Protein 2K32 (pdb70)

Radius of gyration: 17.18 Å; Cα contacts (8 Å, |Δi|>4): 242; chains: 1; bounding box: 32×41×41 Å

Nearest PDB structures (foldseek):
  2k32-assembly1_A  TM=7.123E-01  e=6.936E-19  unclassified
  2k33-assembly1_A  TM=6.260E-01  e=4.195E-15  unclassified
  3lnn-assembly1_A  TM=6.663E-01  e=7.319E-05  Cupriavidus metallidurans CH34
  4dnr-assembly1_C  TM=5.982E-01  e=6.076E-04  Escherichia coli K-12
  3opo-assembly1_A  TM=6.056E-01  e=6.824E-03  Escherichia coli K-12

Foldseek 3Di:
DFFFFDQFWAFWDDAPDAAFAWAAQWAWGTKGAPDQVVVVVLVVLVDDCVVVDDPVGSCPVPDDRRMDTGIDNHTFTWHGFPHDGGPGGGGVPDTTTGTDHDDCCVPDPVDDDPDD

InterPro domains:
  IPR006143 RND efflux pump, membrane fusion protein [TIGR01730] (36-363)
  IPR058624 Multidrug resistance protein MdtA-like, alpha-helical hairpin domain [PF25876] (102-170)
  IPR058625 Multidrug resistance protein MdtA-like, barrel-sandwich hybrid domain [PF25917] (62-198)
  IPR058626 Multidrug resistance protein MdtA-like, beta-barrel domain [PF25944] (206-285)
  IPR058627 Multidrug resistance protein MdtA-like, C-terminal permuted SH3 domain [PF25967] (298-353)

Sequence (116 aa):
DVIIKPQVSGVIVNKLFKAGDKVKKGQTLFIIEQDQASKDFNRSKALFSQSAISQKEYDSSLATLDHTEIKAPFDGTIGDALVNIGDYVSASTTELVRVTNLNPIYADGSHHHHHHDVIIKPQVSGVIVNKLFKAGDKVKKGQTLFIIEQDQASKDFNRSKALFSQSAISQKEYDSSLATLDHTEIKAPFDGTIGDALVNIGDYVSASTTELVRVTNLNPIYADGSHHHHHHDVIIKPQVSGVIVNKLFKAGDKVKKGQTLFIIEQDQASKDFNRSKALFSQSAISQKEYDSSLATLDHTEIKAPFDGTIGDALVNIGDYVSASTTELVRVTNLNPIYADGSHHHHHHDVIIKPQVSGVIVNKLFKAGDKVKKGQTLFIIEQDQASKDFNRSKALFSQSAISQKEYDSSLATLDHTEIKAPFDGTIGDALVNIGDYVSASTTELVRVTNLNPIYADGSHHHHHHDVIIKPQVSGVIVNKLFKAGDKVKKGQTLFIIEQDQASKDFNRSKALFSQSAISQKEYDSSLATLDHTEIKAPFDGTIGDALVNIGDYVSASTTELVRVTNLNPIYADGSHHHHHHDVIIKPQVSGVIVNKLFKAGDKVKKGQTLFIIEQDQASKDFNRSKALFSQSAISQKEYDSSLATLDHTEIKAPFDGTIGDALVNIGDYVSASTTELVRVTNLNPIYADGSHHHHHHDVIIKPQVSGVIVNKLFKAGDKVKKGQTLFIIEQDQASKDFNRSKALFSQSAISQKEYDSSLATLDHTEIKAPFDGTIGDALVNIGDYVSASTTELVRVTNLNPIYADGSHHHHHHDVIIKPQVSGVIVNKLFKAGDKVKKGQTLFIIEQDQASKDFNRSKALFSQSAISQKEYDSSLATLDHTEIKAPFDGTIGDALVNIGDYVSASTTELVRVTNLNPIYADGSHHHHHHDVIIKPQVSGVIVNKLFKAGDKVKKGQTLFIIEQDQASKDFNRSKALFSQSAISQKEYDSSLATLDHTEIKAPFDGTIGDALVNIGDYVSASTTELVRVTNLNPIYADGSHHHHHHDVIIKPQVSGVIVNKLFKAGDKVKKGQTLFIIEQDQASKDFNRSKALFSQSAISQKEYDSSLATLDHTEIKAPFDGTIGDALVNIGDYVSASTTELVRVTNLNPIYADGSHHHHHHDVIIKPQVSGVIVNKLFKAGDKVKKGQTLFIIEQDQASKDFNRSKALFSQSAISQKEYDSSLATLDHTEIKAPFDGTIGDALVNIGDYVSASTTELVRVTNLNPIYADGSHHHHHHDVIIKPQVSGVIVNKLFKAGDKVKKGQTLFIIEQDQASKDFNRSKALFSQSAISQKEYDSSLATLDHTEIKAPFDGTIGDALVNIGDYVSASTTELVRVTNLNPIYADGSHHHHHHDVIIKPQVSGVIVNKLFKAGDKVKKGQTLFIIEQDQASKDFNRSKALFSQSAISQKEYDSSLATLDHTEIKAPFDGTIGDALVNIGDYVSASTTELVRVTNLNPIYADGSHHHHHHDVIIKPQVSGVIVNKLFKAGDKVKKGQTLFIIEQDQASKDFNRSKALFSQSAISQKEYDSSLATLDHTEIKAPFDGTIGDALVNIGDYVSASTTELVRVTNLNPIYADGSHHHHHHDVIIKPQVSGVIVNKLFKAGDKVKKGQTLFIIEQDQASKDFNRSKALFSQSAISQKEYDSSLATLDHTEIKAPFDGTIGDALVNIGDYVSASTTELVRVTNLNPIYADGSHHHHHHDVIIKPQVSGVIVNKLFKAGDKVKKGQTLFIIEQDQASKDFNRSKALFSQSAISQKEYDSSLATLDHTEIKAPFDGTIGDALVNIGDYVSASTTELVRVTNLNPIYADGSHHHHHHDVIIKPQVSGVIVNKLFKAGDKVKKGQTLFIIEQDQASKDFNRSKALFSQSAISQKEYDSSLATLDHTEIKAPFDGTIGDALVNIGDYVSASTTELVRVTNLNPIYADGSHHHHHHDVIIKPQVSGVIVNKLFKAGDKVKKGQTLFIIEQDQASKDFNRSKALFSQSAISQKEYDSSLATLDHTEIKAPFDGTIGDALVNIGDYVSASTTELVRVTNLNPIYADGSHHHHHHDVIIKPQVSGVIVNKLFKAGDKVKKGQTLFIIEQDQASKDFNRSKALFSQSAISQKEYDSSLATLDHTEIKAPFDGTIGDALVNIGDYVSASTTELVRVTNLNPIYADGSHHHHHHDVIIKPQVSGVIVNKLFKAGDKVKKGQTLFIIEQDQASKDFNRSKALFSQSAISQKEYDSSLATLDHTEIKAPFDGTIGDALVNIGDYVSASTTELVRVTNLNPIYADGSHHHHHH

Secondary structure (DSSP, 8-state):
-EEE--SS-EEEEEE-S-TTSEE-TT-EEEEEE-TTTSHHHHHHHHHTGGG--STTTTTHHHHTTTEEEEE-SSSEEE---S--TT-EE-TTTS--EEEE-S-THHHHSSSGGGT-

Organism: Campylobacter jejuni (NCBI:txid197)

Structure (mmCIF, N/CA/C/O backbone):
data_2K32
#
_entry.id   2K32
#
loop_
_atom_site.group_PDB
_atom_site.id
_atom_site.type_symbol
_atom_site.label_atom_id
_atom_site.label_alt_id
_atom_site.label_comp_id
_atom_site.label_asym_id
_atom_site.label_entity_id
_atom_site.label_seq_id
_atom_site.pdbx_PDB_ins_code
_atom_site.Cartn_x
_atom_site.Cartn_y
_atom_site.Cartn_z
_atom_site.occupancy
_atom_site.B_iso_or_equiv
_atom_site.auth_seq_id
_atom_site.auth_comp_id
_atom_site.auth_asym_id
_atom_site.auth_atom_id
_atom_site.pdbx_PDB_model_num
ATOM 1 N N . ASP A 1 1 ? -0.523 -3.246 -0.542 1.00 0.00 1 ASP A N 1
ATOM 2 C CA . ASP A 1 1 ? 0.559 -3.184 0.476 1.00 0.00 1 ASP A CA 1
ATOM 3 C C . ASP A 1 1 ? 1.844 -3.834 -0.054 1.00 0.00 1 ASP A C 1
ATOM 4 O O . ASP A 1 1 ? 2.826 -3.137 -0.305 1.00 0.00 1 ASP A O 1
ATOM 15 N N . VAL A 1 2 ? 1.818 -5.146 -0.291 1.00 0.00 2 VAL A N 1
ATOM 16 C CA . VAL A 1 2 ? 2.892 -5.930 -0.937 1.00 0.00 2 VAL A CA 1
ATOM 17 C C . VAL A 1 2 ? 2.764 -5.891 -2.445 1.00 0.00 2 VAL A C 1
ATOM 18 O O . VAL A 1 2 ? 1.666 -5.827 -2.976 1.00 0.00 2 VAL A O 1
ATOM 31 N N . ILE A 1 3 ? 3.898 -6.049 -3.108 1.00 0.00 3 ILE A N 1
ATOM 32 C CA . ILE A 1 3 ? 4.067 -6.337 -4.531 1.00 0.00 3 ILE A CA 1
ATOM 33 C C . ILE A 1 3 ? 4.808 -7.690 -4.534 1.00 0.00 3 ILE A C 1
ATOM 34 O O . ILE A 1 3 ? 6.021 -7.728 -4.332 1.00 0.00 3 ILE A O 1
ATOM 50 N N . ILE A 1 4 ? 4.067 -8.806 -4.589 1.00 0.00 4 ILE A N 1
ATOM 51 C CA . ILE A 1 4 ? 4.572 -10.163 -4.385 1.00 0.00 4 ILE A CA 1
ATOM 52 C C . ILE A 1 4 ? 5.581 -10.525 -5.499 1.00 0.00 4 ILE A C 1
ATOM 53 O O . ILE A 1 4 ? 5.430 -10.094 -6.651 1.00 0.00 4 ILE A O 1
ATOM 69 N N . LYS A 1 5 ? 6.575 -11.364 -5.187 1.00 0.00 5 LYS A N 1
ATOM 70 C CA . LYS A 1 5 ? 7.648 -11.766 -6.113 1.00 0.00 5 LYS A CA 1
ATOM 71 C C . LYS A 1 5 ? 8.093 -13.227 -5.944 1.00 0.00 5 LYS A C 1
ATOM 72 O O . LYS A 1 5 ? 7.956 -13.796 -4.859 1.00 0.00 5 LYS A O 1
ATOM 91 N N . PRO A 1 6 ? 8.622 -13.842 -7.022 1.00 0.00 6 PRO A N 1
ATOM 92 C CA . PRO A 1 6 ? 8.961 -15.257 -7.038 1.00 0.00 6 PRO A CA 1
ATOM 93 C C . PRO A 1 6 ? 10.321 -15.561 -6.387 1.00 0.00 6 PRO A C 1
ATOM 94 O O . PRO A 1 6 ? 11.267 -14.783 -6.490 1.00 0.00 6 PRO A O 1
ATOM 105 N N . GLN A 1 7 ? 10.446 -16.726 -5.741 1.00 0.00 7 GLN A N 1
ATOM 106 C CA . GLN A 1 7 ? 11.687 -17.166 -5.085 1.00 0.00 7 GLN A CA 1
ATOM 107 C C . GLN A 1 7 ? 12.789 -17.663 -6.057 1.00 0.00 7 GLN A C 1
ATOM 108 O O . GLN A 1 7 ? 13.919 -17.906 -5.635 1.00 0.00 7 GLN A O 1
ATOM 122 N N . VAL A 1 8 ? 12.481 -17.776 -7.360 1.00 0.00 8 VAL A N 1
ATOM 123 C CA . VAL A 1 8 ? 13.411 -18.152 -8.454 1.00 0.00 8 VAL A CA 1
ATOM 124 C C . VAL A 1 8 ? 13.088 -17.359 -9.733 1.00 0.00 8 VAL A C 1
ATOM 125 O O . VAL A 1 8 ? 12.104 -16.613 -9.771 1.00 0.00 8 VAL A O 1
ATOM 138 N N . SER A 1 9 ? 13.880 -17.535 -10.794 1.00 0.00 9 SER A N 1
ATOM 139 C CA . SER A 1 9 ? 13.594 -17.020 -12.145 1.00 0.00 9 SER A CA 1
ATOM 140 C C . SER A 1 9 ? 13.224 -18.146 -13.133 1.00 0.00 9 SER A C 1
ATOM 141 O O . SER A 1 9 ? 13.426 -19.332 -12.862 1.00 0.00 9 SER A O 1
ATOM 149 N N . GLY A 1 10 ? 12.630 -17.775 -14.270 1.00 0.00 10 GLY A N 1
ATOM 150 C CA . GLY A 1 10 ? 12.010 -18.664 -15.248 1.00 0.00 10 GLY A CA 1
ATOM 151 C C . GLY A 1 10 ? 10.802 -17.993 -15.791 1.00 0.00 10 GLY A C 1
ATOM 152 O O . GLY A 1 10 ? 10.831 -16.856 -16.255 1.00 0.00 10 GLY A O 1
ATOM 156 N N . VAL A 1 11 ? 9.731 -18.754 -15.749 1.00 0.00 11 VAL A N 1
ATOM 157 C CA . VAL A 1 11 ? 8.534 -18.415 -16.450 1.00 0.00 11 VAL A CA 1
ATOM 158 C C . VAL A 1 11 ? 7.340 -19.016 -15.716 1.00 0.00 11 VAL A C 1
ATOM 159 O O . VAL A 1 11 ? 7.433 -20.137 -15.215 1.00 0.00 11 VAL A O 1
ATOM 172 N N . ILE A 1 12 ? 6.210 -18.306 -15.701 1.00 0.00 12 ILE A N 1
ATOM 173 C CA . ILE A 1 12 ? 4.957 -18.801 -15.096 1.00 0.00 12 ILE A CA 1
ATOM 174 C C . ILE A 1 12 ? 4.402 -20.063 -15.795 1.00 0.00 12 ILE A C 1
ATOM 175 O O . ILE A 1 12 ? 4.459 -20.185 -17.019 1.00 0.00 12 ILE A O 1
ATOM 191 N N . VAL A 1 13 ? 3.775 -20.953 -15.019 1.00 0.00 13 VAL A N 1
ATOM 192 C CA . VAL A 1 13 ? 3.202 -22.256 -15.434 1.00 0.00 13 VAL A CA 1
ATOM 193 C C . VAL A 1 13 ? 1.741 -22.414 -15.003 1.00 0.00 13 VAL A C 1
ATOM 194 O O . VAL A 1 13 ? 0.950 -23.013 -15.732 1.00 0.00 13 VAL A O 1
ATOM 207 N N . ASN A 1 14 ? 1.364 -21.860 -13.844 1.00 0.00 14 ASN A N 1
ATOM 208 C CA . ASN A 1 14 ? -0.015 -21.879 -13.349 1.00 0.00 14 ASN A CA 1
ATOM 209 C C . ASN A 1 14 ? -0.303 -20.654 -12.470 1.00 0.00 14 ASN A C 1
ATOM 210 O O . ASN A 1 14 ? 0.612 -20.035 -11.916 1.00 0.00 14 ASN A O 1
ATOM 221 N N . LYS A 1 15 ? -1.597 -20.362 -12.308 1.00 0.00 15 LYS A N 1
ATOM 222 C CA . LYS A 1 15 ? -2.181 -19.252 -11.567 1.00 0.00 15 LYS A CA 1
ATOM 223 C C . LYS A 1 15 ? -3.206 -19.820 -10.589 1.00 0.00 15 LYS A C 1
ATOM 224 O O . LYS A 1 15 ? -4.364 -20.062 -10.937 1.00 0.00 15 LYS A O 1
ATOM 243 N N . LEU A 1 16 ? -2.751 -20.068 -9.364 1.00 0.00 16 LEU A N 1
ATOM 244 C CA . LEU A 1 16 ? -3.548 -20.690 -8.315 1.00 0.00 16 LEU A CA 1
ATOM 245 C C . LEU A 1 16 ? -4.610 -19.738 -7.764 1.00 0.00 16 LEU A C 1
ATOM 246 O O . LEU A 1 16 ? -5.782 -20.091 -7.622 1.00 0.00 16 LEU A O 1
ATOM 262 N N . PHE A 1 17 ? -4.172 -18.513 -7.486 1.00 0.00 17 PHE A N 1
ATOM 263 C CA . PHE A 1 17 ? -5.008 -17.412 -7.000 1.00 0.00 17 PHE A CA 1
ATOM 264 C C . PHE A 1 17 ? -5.933 -16.865 -8.108 1.00 0.00 17 PHE A C 1
ATOM 265 O O . PHE A 1 17 ? -5.948 -17.362 -9.242 1.00 0.00 17 PHE A O 1
ATOM 282 N N . LYS A 1 18 ? -6.686 -15.808 -7.786 1.00 0.00 18 LYS A N 1
ATOM 283 C CA . LYS A 1 18 ? -7.545 -15.071 -8.730 1.00 0.00 18 LYS A CA 1
ATOM 284 C C . LYS A 1 18 ? -7.414 -13.561 -8.562 1.00 0.00 18 LYS A C 1
ATOM 285 O O . LYS A 1 18 ? -7.455 -13.044 -7.445 1.00 0.00 18 LYS A O 1
ATOM 304 N N . ALA A 1 19 ? -7.311 -12.860 -9.688 1.00 0.00 19 ALA A N 1
ATOM 305 C CA . ALA A 1 19 ? -7.250 -11.405 -9.770 1.00 0.00 19 ALA A CA 1
ATOM 306 C C . ALA A 1 19 ? -8.506 -10.747 -9.173 1.00 0.00 19 ALA A C 1
ATOM 307 O O . ALA A 1 19 ? -9.600 -10.825 -9.748 1.00 0.00 19 ALA A O 1
ATOM 314 N N . GLY A 1 20 ? -8.350 -10.123 -8.004 1.00 0.00 20 GLY A N 1
ATOM 315 C CA . GLY A 1 20 ? -9.404 -9.406 -7.284 1.00 0.00 20 GLY A CA 1
ATOM 316 C C . GLY A 1 20 ? -10.022 -10.161 -6.089 1.00 0.00 20 GLY A C 1
ATOM 317 O O . GLY A 1 20 ? -10.773 -9.553 -5.321 1.00 0.00 20 GLY A O 1
ATOM 321 N N . ASP A 1 21 ? -9.747 -11.465 -5.925 1.00 0.00 21 ASP A N 1
ATOM 322 C CA . ASP A 1 21 ? -10.274 -12.282 -4.820 1.00 0.00 21 ASP A CA 1
ATOM 323 C C . ASP A 1 21 ? -9.541 -12.049 -3.471 1.00 0.00 21 ASP A C 1
ATOM 324 O O . ASP A 1 21 ? -8.863 -11.036 -3.278 1.00 0.00 21 ASP A O 1
ATOM 333 N N . LYS A 1 22 ? -9.672 -12.989 -2.524 1.00 0.00 22 LYS A N 1
ATOM 334 C CA . LYS A 1 22 ? -8.971 -13.018 -1.232 1.00 0.00 22 LYS A CA 1
ATOM 335 C C . LYS A 1 22 ? -7.905 -14.118 -1.197 1.00 0.00 22 LYS A C 1
ATOM 336 O O . LYS A 1 22 ? -7.857 -15.005 -2.053 1.00 0.00 22 LYS A O 1
ATOM 355 N N . VAL A 1 23 ? -7.076 -14.068 -0.159 1.00 0.00 23 VAL A N 1
ATOM 356 C CA . VAL A 1 23 ? -5.987 -15.029 0.112 1.00 0.00 23 VAL A CA 1
ATOM 357 C C . VAL A 1 23 ? -5.913 -15.386 1.596 1.00 0.00 23 VAL A C 1
ATOM 358 O O . VAL A 1 23 ? -6.076 -14.517 2.460 1.00 0.00 23 VAL A O 1
ATOM 371 N N . LYS A 1 24 ? -5.634 -16.659 1.909 1.00 0.00 24 LYS A N 1
ATOM 372 C CA . LYS A 1 24 ? -5.268 -17.116 3.258 1.00 0.00 24 LYS A CA 1
ATOM 373 C C . LYS A 1 24 ? -3.883 -16.609 3.664 1.00 0.00 24 LYS A C 1
ATOM 374 O O . LYS A 1 24 ? -3.214 -15.926 2.888 1.00 0.00 24 LYS A O 1
ATOM 393 N N . LYS A 1 25 ? -3.447 -16.969 4.874 1.00 0.00 25 LYS A N 1
ATOM 394 C CA . LYS A 1 25 ? -2.178 -16.589 5.532 1.00 0.00 25 LYS A CA 1
ATOM 395 C C . LYS A 1 25 ? -0.922 -17.191 4.860 1.00 0.00 25 LYS A C 1
ATOM 396 O O . LYS A 1 25 ? -0.037 -17.709 5.537 1.00 0.00 25 LYS A O 1
ATOM 415 N N . GLY A 1 26 ? -0.882 -17.205 3.528 1.00 0.00 26 GLY A N 1
ATOM 416 C CA . GLY A 1 26 ? 0.106 -17.912 2.721 1.00 0.00 26 GLY A CA 1
ATOM 417 C C . GLY A 1 26 ? -0.440 -18.911 1.707 1.00 0.00 26 GLY A C 1
ATOM 418 O O . GLY A 1 26 ? 0.245 -19.891 1.423 1.00 0.00 26 GLY A O 1
ATOM 422 N N . GLN A 1 27 ? -1.665 -18.728 1.186 1.00 0.00 27 GLN A N 1
ATOM 423 C CA . GLN A 1 27 ? -2.112 -19.533 0.045 1.00 0.00 27 GLN A CA 1
ATOM 424 C C . GLN A 1 27 ? -1.104 -19.471 -1.121 1.00 0.00 27 GLN A C 1
ATOM 425 O O . GLN A 1 27 ? -0.498 -18.433 -1.393 1.00 0.00 27 GLN A O 1
ATOM 439 N N . THR A 1 28 ? -0.946 -20.589 -1.820 1.00 0.00 28 THR A N 1
ATOM 440 C CA . THR A 1 28 ? -0.193 -20.720 -3.076 1.00 0.00 28 THR A CA 1
ATOM 441 C C . THR A 1 28 ? -0.835 -19.887 -4.188 1.00 0.00 28 THR A C 1
ATOM 442 O O . THR A 1 28 ? -2.051 -19.893 -4.378 1.00 0.00 28 THR A O 1
ATOM 453 N N . LEU A 1 29 ? -0.001 -19.175 -4.937 1.00 0.00 29 LEU A N 1
ATOM 454 C CA . LEU A 1 29 ? -0.380 -18.139 -5.897 1.00 0.00 29 LEU A CA 1
ATOM 455 C C . LEU A 1 29 ? 0.066 -18.467 -7.331 1.00 0.00 29 LEU A C 1
ATOM 456 O O . LEU A 1 29 ? -0.730 -18.344 -8.260 1.00 0.00 29 LEU A O 1
ATOM 472 N N . PHE A 1 30 ? 1.302 -18.942 -7.508 1.00 0.00 30 PHE A N 1
ATOM 473 C CA . PHE A 1 30 ? 1.874 -19.264 -8.832 1.00 0.00 30 PHE A CA 1
ATOM 474 C C . PHE A 1 30 ? 2.748 -20.516 -8.829 1.00 0.00 30 PHE A C 1
ATOM 475 O O . PHE A 1 30 ? 3.193 -20.993 -7.784 1.00 0.00 30 PHE A O 1
ATOM 492 N N . ILE A 1 31 ? 3.042 -20.986 -10.040 1.00 0.00 31 ILE A N 1
ATOM 493 C CA . ILE A 1 31 ? 4.006 -22.055 -10.341 1.00 0.00 31 ILE A CA 1
ATOM 494 C C . ILE A 1 31 ? 4.930 -21.522 -11.435 1.00 0.00 31 ILE A C 1
ATOM 495 O O . ILE A 1 31 ? 4.464 -20.837 -12.341 1.00 0.00 31 ILE A O 1
ATOM 511 N N . ILE A 1 32 ? 6.214 -21.849 -11.359 1.00 0.00 32 ILE A N 1
ATOM 512 C CA . ILE A 1 32 ? 7.257 -21.473 -12.310 1.00 0.00 32 ILE A CA 1
ATOM 513 C C . ILE A 1 32 ? 8.025 -22.683 -12.784 1.00 0.00 32 ILE A C 1
ATOM 514 O O . ILE A 1 32 ? 8.205 -23.626 -12.031 1.00 0.00 32 ILE A O 1
ATOM 530 N N . GLU A 1 33 ? 8.533 -22.604 -14.012 1.00 0.00 33 GLU A N 1
ATOM 531 C CA . GLU A 1 33 ? 9.498 -23.536 -14.582 1.00 0.00 33 GLU A CA 1
ATOM 532 C C . GLU A 1 33 ? 10.835 -22.813 -14.745 1.00 0.00 33 GLU A C 1
ATOM 533 O O . GLU A 1 33 ? 10.875 -21.726 -15.323 1.00 0.00 33 GLU A O 1
ATOM 545 N N . GLN A 1 34 ? 11.914 -23.407 -14.234 1.00 0.00 34 GLN A N 1
ATOM 546 C CA . GLN A 1 34 ? 13.276 -22.843 -14.160 1.00 0.00 34 GLN A CA 1
ATOM 547 C C . GLN A 1 34 ? 14.008 -22.730 -15.526 1.00 0.00 34 GLN A C 1
ATOM 548 O O . GLN A 1 34 ? 15.236 -22.776 -15.600 1.00 0.00 34 GLN A O 1
ATOM 562 N N . ASP A 1 35 ? 13.238 -22.562 -16.608 1.00 0.00 35 ASP A N 1
ATOM 563 C CA . ASP A 1 35 ? 13.598 -22.309 -18.013 1.00 0.00 35 ASP A CA 1
ATOM 564 C C . ASP A 1 35 ? 14.857 -23.034 -18.537 1.00 0.00 35 ASP A C 1
ATOM 565 O O . ASP A 1 35 ? 14.727 -24.113 -19.120 1.00 0.00 35 ASP A O 1
ATOM 574 N N . GLN A 1 36 ? 16.061 -22.473 -18.345 1.00 0.00 36 GLN A N 1
ATOM 575 C CA . GLN A 1 36 ? 17.325 -23.046 -18.835 1.00 0.00 36 GLN A CA 1
ATOM 576 C C . GLN A 1 36 ? 18.452 -23.113 -17.798 1.00 0.00 36 GLN A C 1
ATOM 577 O O . GLN A 1 36 ? 19.577 -23.467 -18.148 1.00 0.00 36 GLN A O 1
ATOM 591 N N . ALA A 1 37 ? 18.178 -22.816 -16.526 1.00 0.00 37 ALA A N 1
ATOM 592 C CA . ALA A 1 37 ? 19.111 -23.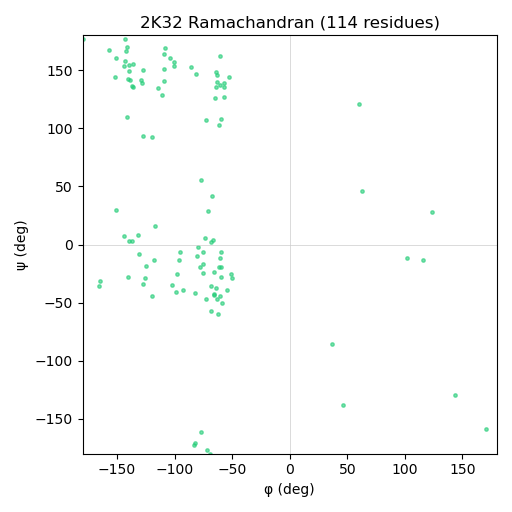089 -15.431 1.00 0.00 37 ALA A CA 1
ATOM 593 C C . ALA A 1 37 ? 19.303 -24.610 -15.258 1.00 0.00 37 ALA A C 1
ATOM 594 O O . ALA A 1 37 ? 20.417 -25.119 -15.127 1.00 0.00 37 ALA A O 1
ATOM 601 N N . SER A 1 38 ? 18.187 -25.331 -15.325 1.00 0.00 38 SER A N 1
ATOM 602 C CA . SER A 1 38 ? 18.075 -26.791 -15.210 1.00 0.00 38 SER A CA 1
ATOM 603 C C . SER A 1 38 ? 18.433 -27.553 -16.485 1.00 0.00 38 SER A C 1
ATOM 604 O O . SER A 1 38 ? 18.362 -28.779 -16.482 1.00 0.00 38 SER A O 1
ATOM 612 N N . LYS A 1 39 ? 18.767 -26.881 -17.594 1.00 0.00 39 LYS A N 1
ATOM 613 C CA . LYS A 1 39 ? 18.934 -27.510 -18.916 1.00 0.00 39 LYS A CA 1
ATOM 614 C C . LYS A 1 39 ? 19.924 -28.684 -18.947 1.00 0.00 39 LYS A C 1
ATOM 615 O O . LYS A 1 39 ? 19.654 -29.696 -19.589 1.00 0.00 39 LYS A O 1
ATOM 634 N N . ASP A 1 40 ? 21.033 -28.579 -18.214 1.00 0.00 40 ASP A N 1
ATOM 635 C CA . ASP A 1 40 ? 22.023 -29.659 -18.043 1.00 0.00 40 ASP A CA 1
ATOM 636 C C . ASP A 1 40 ? 21.562 -30.771 -17.076 1.00 0.00 40 ASP A C 1
ATOM 637 O O . ASP A 1 40 ? 22.017 -31.911 -17.159 1.00 0.00 40 ASP A O 1
ATOM 646 N N . PHE A 1 41 ? 20.650 -30.441 -16.157 1.00 0.00 41 PHE A N 1
ATOM 647 C CA . PHE A 1 41 ? 20.237 -31.272 -15.015 1.00 0.00 41 PHE A CA 1
ATOM 648 C C . PHE A 1 41 ? 18.931 -32.062 -15.263 1.00 0.00 41 PHE A C 1
ATOM 649 O O . PHE A 1 41 ? 18.701 -33.125 -14.687 1.00 0.00 41 PHE A O 1
ATOM 666 N N . ASN A 1 42 ? 18.084 -31.551 -16.153 1.00 0.00 42 ASN A N 1
ATOM 667 C CA . ASN A 1 42 ? 16.781 -32.097 -16.534 1.00 0.00 42 ASN A CA 1
ATOM 668 C C . ASN A 1 42 ? 16.843 -33.448 -17.252 1.00 0.00 42 ASN A C 1
ATOM 669 O O . ASN A 1 42 ? 16.021 -34.330 -17.002 1.00 0.00 42 ASN A O 1
ATOM 680 N N . ARG A 1 43 ? 17.799 -33.589 -18.173 1.00 0.00 43 ARG A N 1
ATOM 681 C CA . ARG A 1 43 ? 17.781 -34.668 -19.165 1.00 0.00 43 ARG A CA 1
ATOM 682 C C . ARG A 1 43 ? 17.806 -36.085 -18.589 1.00 0.00 43 ARG A C 1
ATOM 683 O O . ARG A 1 43 ? 17.016 -36.919 -19.029 1.00 0.00 43 ARG A O 1
ATOM 704 N N . SER A 1 44 ? 18.647 -36.355 -17.591 1.00 0.00 44 SER A N 1
ATOM 705 C CA . SER A 1 44 ? 18.774 -37.692 -16.981 1.00 0.00 44 SER A CA 1
ATOM 706 C C . SER A 1 44 ? 17.453 -38.199 -16.381 1.00 0.00 44 SER A C 1
ATOM 707 O O . SER A 1 44 ? 16.989 -39.291 -16.724 1.00 0.00 44 SER A O 1
ATOM 715 N N . LYS A 1 45 ? 16.793 -37.377 -15.553 1.00 0.00 45 LYS A N 1
ATOM 716 C CA . LYS A 1 45 ? 15.467 -37.679 -14.980 1.00 0.00 45 LYS A CA 1
ATOM 717 C C . LYS A 1 45 ? 14.343 -37.685 -16.021 1.00 0.00 45 LYS A C 1
ATOM 718 O O . LYS A 1 45 ? 13.460 -38.533 -15.926 1.00 0.00 45 LYS A O 1
ATOM 737 N N . ALA A 1 46 ? 14.399 -36.814 -17.032 1.00 0.00 46 ALA A N 1
ATOM 738 C CA . ALA A 1 46 ? 13.424 -36.781 -18.130 1.00 0.00 46 ALA A CA 1
ATOM 739 C C . ALA A 1 46 ? 13.441 -38.061 -18.989 1.00 0.00 46 ALA A C 1
ATOM 740 O O . ALA A 1 46 ? 12.383 -38.555 -19.380 1.00 0.00 46 ALA A O 1
ATOM 747 N N . LEU A 1 47 ? 14.629 -38.633 -19.229 1.00 0.00 47 LEU A N 1
ATOM 748 C CA . LEU A 1 47 ? 14.793 -39.962 -19.827 1.00 0.00 47 LEU A CA 1
ATOM 749 C C . LEU A 1 47 ? 14.325 -41.076 -18.909 1.00 0.00 47 LEU A C 1
ATOM 750 O O . LEU A 1 47 ? 13.469 -41.871 -19.309 1.00 0.00 47 LEU A O 1
ATOM 766 N N . PHE A 1 48 ? 14.887 -41.150 -17.700 1.00 0.00 48 PHE A N 1
ATOM 767 C CA . PHE A 1 48 ? 14.754 -42.385 -16.932 1.00 0.00 48 PHE A CA 1
ATOM 768 C C . PHE A 1 48 ? 15.095 -42.310 -15.433 1.00 0.00 48 PHE A C 1
ATOM 769 O O . PHE A 1 48 ? 14.467 -43.014 -14.635 1.00 0.00 48 PHE A O 1
ATOM 786 N N . SER A 1 49 ? 16.033 -41.452 -15.014 1.00 0.00 49 SER A N 1
ATOM 787 C CA . SER A 1 49 ? 16.551 -41.413 -13.630 1.00 0.00 49 SER A CA 1
ATOM 788 C C . SER A 1 49 ? 15.501 -41.092 -12.560 1.00 0.00 49 SER A C 1
ATOM 789 O O . SER A 1 49 ? 15.681 -41.444 -11.392 1.00 0.00 49 SER A O 1
ATOM 797 N N . GLN A 1 50 ? 14.365 -40.501 -12.953 1.00 0.00 50 GLN A N 1
ATOM 798 C CA . GLN A 1 50 ? 13.208 -40.224 -12.090 1.00 0.00 50 GLN A CA 1
ATOM 799 C C . GLN A 1 50 ? 12.722 -41.423 -11.266 1.00 0.00 50 GLN A C 1
ATOM 800 O O . GLN A 1 50 ? 12.166 -41.246 -10.183 1.00 0.00 50 GLN A O 1
ATOM 814 N N . SER A 1 51 ? 12.917 -42.641 -11.781 1.00 0.00 51 SER A N 1
ATOM 815 C CA . SER A 1 51 ? 12.385 -43.859 -11.174 1.00 0.00 51 SER A CA 1
ATOM 816 C C . SER A 1 51 ? 13.195 -44.334 -9.950 1.00 0.00 51 SER A C 1
ATOM 817 O O . SER A 1 51 ? 12.695 -45.104 -9.123 1.00 0.00 51 SER A O 1
ATOM 825 N N . ALA A 1 52 ? 14.452 -43.885 -9.811 1.00 0.00 52 ALA A N 1
ATOM 826 C CA . ALA A 1 52 ? 15.380 -44.352 -8.774 1.00 0.00 52 ALA A CA 1
ATOM 827 C C . ALA A 1 52 ? 15.197 -43.643 -7.409 1.00 0.00 52 ALA A C 1
ATOM 828 O O . ALA A 1 52 ? 14.298 -42.817 -7.227 1.00 0.00 52 ALA A O 1
ATOM 835 N N . ILE A 1 53 ? 16.111 -43.919 -6.469 1.00 0.00 53 ILE A N 1
ATOM 836 C CA . ILE A 1 53 ? 16.105 -43.419 -5.077 1.00 0.00 53 ILE A CA 1
ATOM 837 C C . ILE A 1 53 ? 17.420 -42.689 -4.725 1.00 0.00 53 ILE A C 1
ATOM 838 O O . ILE A 1 53 ? 17.453 -41.895 -3.787 1.00 0.00 53 ILE A O 1
ATOM 854 N N . SER A 1 54 ? 18.500 -42.911 -5.488 1.00 0.00 54 SER A N 1
ATOM 855 C CA . SER A 1 54 ? 19.809 -42.259 -5.312 1.00 0.00 54 SER A CA 1
ATOM 856 C C . SER A 1 54 ? 19.712 -40.728 -5.382 1.00 0.00 54 SER A C 1
ATOM 857 O O . SER A 1 54 ? 19.071 -40.176 -6.274 1.00 0.00 54 SER A O 1
ATOM 865 N N . GLN A 1 55 ? 20.387 -40.043 -4.457 1.00 0.00 55 GLN A N 1
ATOM 866 C CA . GLN A 1 55 ? 20.258 -38.598 -4.175 1.00 0.00 55 GLN A CA 1
ATOM 867 C C . GLN A 1 55 ? 20.559 -37.619 -5.324 1.00 0.00 55 GLN A C 1
ATOM 868 O O . GLN A 1 55 ? 20.408 -36.406 -5.160 1.00 0.00 55 GLN A O 1
ATOM 882 N N . LYS A 1 56 ? 21.042 -38.111 -6.466 1.00 0.00 56 LYS A N 1
ATOM 883 C CA . LYS A 1 56 ? 21.385 -37.294 -7.643 1.00 0.00 56 LYS A CA 1
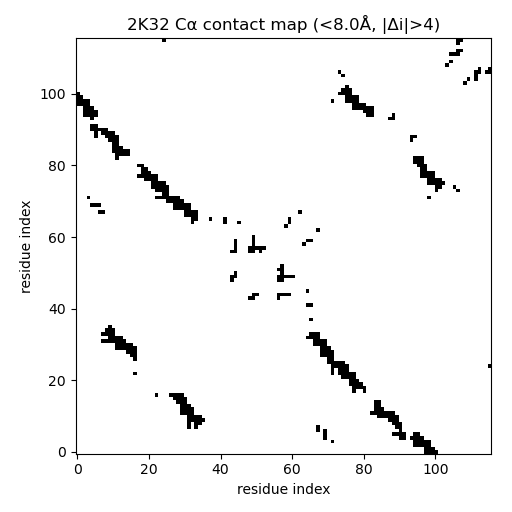ATOM 884 C C . LYS A 1 56 ? 20.538 -37.657 -8.874 1.00 0.00 56 LYS A C 1
ATOM 885 O O . LYS A 1 56 ? 20.483 -36.903 -9.841 1.00 0.00 56 LYS A O 1
ATOM 904 N N . GLU A 1 57 ? 19.834 -38.791 -8.806 1.00 0.00 57 GLU A N 1
ATOM 905 C CA . GLU A 1 57 ? 18.900 -39.319 -9.806 1.00 0.00 57 GLU A CA 1
ATOM 906 C C . GLU A 1 57 ? 17.427 -39.006 -9.460 1.00 0.00 57 GLU A C 1
ATOM 907 O O . GLU A 1 57 ? 16.641 -38.641 -10.332 1.00 0.00 57 GLU A O 1
ATOM 919 N N . TYR A 1 58 ? 17.070 -39.129 -8.176 1.00 0.00 58 TYR A N 1
ATOM 920 C CA . TYR A 1 58 ? 15.711 -39.046 -7.618 1.00 0.00 58 TYR A CA 1
ATOM 921 C C . TYR A 1 58 ? 15.008 -37.668 -7.696 1.00 0.00 58 TYR A C 1
ATOM 922 O O . TYR A 1 58 ? 13.915 -37.489 -7.163 1.00 0.00 58 TYR A O 1
ATOM 940 N N . ASP A 1 59 ? 15.636 -36.672 -8.326 1.00 0.00 59 ASP A N 1
ATOM 941 C CA . ASP A 1 59 ? 15.247 -35.257 -8.265 1.00 0.00 59 ASP A CA 1
ATOM 942 C C . ASP A 1 59 ? 13.829 -34.921 -8.771 1.00 0.00 59 ASP A C 1
ATOM 943 O O . ASP A 1 59 ? 13.267 -33.903 -8.368 1.00 0.00 59 ASP A O 1
ATOM 952 N N . SER A 1 60 ? 13.188 -35.779 -9.570 1.00 0.00 60 SER A N 1
ATOM 953 C CA . SER A 1 60 ? 11.754 -35.619 -9.894 1.00 0.00 60 SER A CA 1
ATOM 954 C C . SER A 1 60 ? 10.844 -35.653 -8.656 1.00 0.00 60 SER A C 1
ATOM 955 O O . SER A 1 60 ? 9.795 -35.013 -8.651 1.00 0.00 60 SER A O 1
ATOM 963 N N . SER A 1 61 ? 11.246 -36.339 -7.579 1.00 0.00 61 SER A N 1
ATOM 964 C CA . SER A 1 61 ? 10.542 -36.315 -6.283 1.00 0.00 61 SER A CA 1
ATOM 965 C C . SER A 1 61 ? 10.757 -35.016 -5.485 1.00 0.00 61 SER A C 1
ATOM 966 O O . SER A 1 61 ? 10.001 -34.731 -4.553 1.00 0.00 61 SER A O 1
ATOM 974 N N . LEU A 1 62 ? 11.782 -34.225 -5.837 1.00 0.00 62 LEU A N 1
ATOM 975 C CA . LEU A 1 62 ? 12.201 -33.007 -5.144 1.00 0.00 62 LEU A CA 1
ATOM 976 C C . LEU A 1 62 ? 11.746 -31.720 -5.866 1.00 0.00 62 LEU A C 1
ATOM 977 O O . LEU A 1 62 ? 11.420 -30.731 -5.204 1.00 0.00 62 LEU A O 1
ATOM 993 N N . ALA A 1 63 ? 11.710 -31.720 -7.206 1.00 0.00 63 ALA A N 1
ATOM 994 C CA . ALA A 1 63 ? 11.439 -30.537 -8.031 1.00 0.00 63 ALA A CA 1
ATOM 995 C C . ALA A 1 63 ? 10.626 -30.805 -9.313 1.00 0.00 63 ALA A C 1
ATOM 996 O O . ALA A 1 63 ? 10.444 -29.904 -10.134 1.00 0.00 63 ALA A O 1
ATOM 1003 N N . THR A 1 64 ? 10.120 -32.026 -9.486 1.00 0.00 64 THR A N 1
ATOM 1004 C CA . THR A 1 64 ? 9.429 -32.511 -10.702 1.00 0.00 64 THR A CA 1
ATOM 1005 C C . THR A 1 64 ? 10.202 -32.131 -11.981 1.00 0.00 64 THR A C 1
ATOM 1006 O O . THR A 1 64 ? 11.437 -32.211 -11.993 1.00 0.00 64 THR A O 1
ATOM 1017 N N . LEU A 1 65 ? 9.532 -31.697 -13.052 1.00 0.00 65 LEU A N 1
ATOM 1018 C CA . LEU A 1 65 ? 10.131 -31.127 -14.273 1.00 0.00 65 LEU A CA 1
ATOM 1019 C C . LEU A 1 65 ? 10.578 -29.672 -14.044 1.00 0.00 65 LEU A C 1
ATOM 1020 O O . LEU A 1 65 ? 10.196 -28.751 -14.770 1.00 0.00 65 LEU A O 1
ATOM 1036 N N . ASP A 1 66 ? 11.416 -29.489 -13.022 1.00 0.00 66 ASP A N 1
ATOM 1037 C CA . ASP A 1 66 ? 12.137 -28.259 -12.720 1.00 0.00 66 ASP A CA 1
ATOM 1038 C C . ASP A 1 66 ? 11.224 -27.074 -12.385 1.00 0.00 66 ASP A C 1
ATOM 1039 O O . ASP A 1 66 ? 11.397 -25.952 -12.880 1.00 0.00 66 ASP A O 1
ATOM 1048 N N . HIS A 1 67 ? 10.229 -27.335 -11.526 1.00 0.00 67 HIS A N 1
ATOM 1049 C CA . HIS A 1 67 ? 9.250 -26.351 -11.079 1.00 0.00 67 HIS A CA 1
ATOM 1050 C C . HIS A 1 67 ? 9.538 -25.772 -9.685 1.00 0.00 67 HIS A C 1
ATOM 1051 O O . HIS A 1 67 ? 10.160 -26.425 -8.842 1.00 0.00 67 HIS A O 1
ATOM 1065 N N . THR A 1 68 ? 9.002 -24.579 -9.413 1.00 0.00 68 THR A N 1
ATOM 1066 C CA . THR A 1 68 ? 8.980 -23.961 -8.078 1.00 0.00 68 THR A CA 1
ATOM 1067 C C . THR A 1 68 ? 7.644 -23.256 -7.855 1.00 0.00 68 THR A C 1
ATOM 1068 O O . THR A 1 68 ? 7.106 -22.643 -8.776 1.00 0.00 68 THR A O 1
ATOM 1079 N N . GLU A 1 69 ? 7.109 -23.323 -6.637 1.00 0.00 69 GLU A N 1
ATOM 1080 C CA . GLU A 1 69 ? 5.823 -22.705 -6.264 1.00 0.00 69 GLU A CA 1
ATOM 1081 C C . GLU A 1 69 ? 6.037 -21.373 -5.520 1.00 0.00 69 GLU A C 1
ATOM 1082 O O . GLU A 1 69 ? 7.069 -21.168 -4.873 1.00 0.00 69 GLU A O 1
ATOM 1094 N N . ILE A 1 70 ? 5.053 -20.477 -5.604 1.00 0.00 70 ILE A N 1
ATOM 1095 C CA . ILE A 1 70 ? 5.081 -19.134 -5.016 1.00 0.00 70 ILE A CA 1
ATOM 1096 C C . ILE A 1 70 ? 3.807 -18.947 -4.187 1.00 0.00 70 ILE A C 1
ATOM 1097 O O . ILE A 1 70 ? 2.733 -19.338 -4.646 1.00 0.00 70 ILE A O 1
ATOM 1113 N N . LYS A 1 71 ? 3.900 -18.330 -3.008 1.00 0.00 71 LYS A N 1
ATOM 1114 C CA . LYS A 1 71 ? 2.807 -18.201 -2.029 1.00 0.00 71 LYS A CA 1
ATOM 1115 C C . LYS A 1 71 ? 2.714 -16.797 -1.425 1.00 0.00 71 LYS A C 1
ATOM 1116 O O . LYS A 1 71 ? 3.702 -16.065 -1.380 1.00 0.00 71 LYS A O 1
ATOM 1135 N N . ALA A 1 72 ? 1.518 -16.429 -0.955 1.00 0.00 72 ALA A N 1
ATOM 1136 C CA . ALA A 1 72 ? 1.268 -15.172 -0.250 1.00 0.00 72 ALA A CA 1
ATOM 1137 C C . ALA A 1 72 ? 2.092 -15.051 1.054 1.00 0.00 72 ALA A C 1
ATOM 1138 O O . ALA A 1 72 ? 2.548 -16.061 1.602 1.00 0.00 72 ALA A O 1
ATOM 1145 N N . PRO A 1 73 ? 2.247 -13.828 1.594 1.00 0.00 73 PRO A N 1
ATOM 1146 C CA . PRO A 1 73 ? 2.807 -13.619 2.933 1.00 0.00 73 PRO A CA 1
ATOM 1147 C C . PRO A 1 73 ? 1.794 -13.789 4.080 1.00 0.00 73 PRO A C 1
ATOM 1148 O O . PRO A 1 73 ? 2.116 -14.362 5.122 1.00 0.00 73 PRO A O 1
ATOM 1159 N N . PHE A 1 74 ? 0.579 -13.261 3.896 1.00 0.00 74 PHE A N 1
ATOM 1160 C CA . PHE A 1 74 ? -0.442 -13.083 4.942 1.00 0.00 74 PHE A CA 1
ATOM 1161 C C . PHE A 1 74 ? -1.881 -13.001 4.391 1.00 0.00 74 PHE A C 1
ATOM 1162 O O . PHE A 1 74 ? -2.094 -12.832 3.192 1.00 0.00 74 PHE A O 1
ATOM 1179 N N . ASP A 1 75 ? -2.870 -13.108 5.292 1.00 0.00 75 ASP A N 1
ATOM 1180 C CA . ASP A 1 75 ? -4.306 -12.993 4.979 1.00 0.00 75 ASP A CA 1
ATOM 1181 C C . ASP A 1 75 ? -4.661 -11.627 4.389 1.00 0.00 75 ASP A C 1
ATOM 1182 O O . ASP A 1 75 ? -4.223 -10.597 4.901 1.00 0.00 75 ASP A O 1
ATOM 1191 N N . GLY A 1 76 ? -5.502 -11.585 3.354 1.00 0.00 76 GLY A N 1
ATOM 1192 C CA . GLY A 1 76 ? -5.920 -10.318 2.773 1.00 0.00 76 GLY A CA 1
ATOM 1193 C C . GLY A 1 76 ? -6.690 -10.436 1.461 1.00 0.00 76 GLY A C 1
ATOM 1194 O O . GLY A 1 76 ? -7.259 -11.475 1.128 1.00 0.00 76 GLY A O 1
ATOM 1198 N N . THR A 1 77 ? -6.677 -9.331 0.720 1.00 0.00 77 THR A N 1
ATOM 1199 C CA . THR A 1 77 ? -7.169 -9.219 -0.664 1.00 0.00 77 THR A CA 1
ATOM 1200 C C . THR A 1 77 ? -5.989 -9.172 -1.614 1.00 0.00 77 THR A C 1
ATOM 1201 O O . THR A 1 77 ? -4.861 -8.890 -1.206 1.00 0.00 77 THR A O 1
ATOM 1212 N N . ILE A 1 78 ? -6.223 -9.471 -2.887 1.00 0.00 78 ILE A N 1
ATOM 1213 C CA . ILE A 1 78 ? -5.167 -9.545 -3.887 1.00 0.00 78 ILE A CA 1
ATOM 1214 C C . ILE A 1 78 ? -5.614 -8.872 -5.187 1.00 0.00 78 ILE A C 1
ATOM 1215 O O . ILE A 1 78 ? -6.767 -8.986 -5.606 1.00 0.00 78 ILE A O 1
ATOM 1231 N N . GLY A 1 79 ? -4.710 -8.090 -5.782 1.00 0.00 79 GLY A N 1
ATOM 1232 C CA . GLY A 1 79 ? -5.040 -7.199 -6.895 1.00 0.00 79 GLY A CA 1
ATOM 1233 C C . GLY A 1 79 ? -5.077 -7.904 -8.247 1.00 0.00 79 GLY A C 1
ATOM 1234 O O . GLY A 1 79 ? -5.012 -9.132 -8.342 1.00 0.00 79 GLY A O 1
ATOM 1238 N N . ASP A 1 80 ? -5.188 -7.112 -9.313 1.00 0.00 80 ASP A N 1
ATOM 1239 C CA . ASP A 1 80 ? -4.989 -7.614 -10.678 1.00 0.00 80 ASP A CA 1
ATOM 1240 C C . ASP A 1 80 ? -3.606 -8.246 -10.846 1.00 0.00 80 ASP A C 1
ATOM 1241 O O . ASP A 1 80 ? -2.579 -7.630 -10.559 1.00 0.00 80 ASP A O 1
ATOM 1250 N N . ALA A 1 81 ? -3.592 -9.484 -11.341 1.00 0.00 81 ALA A N 1
ATOM 1251 C CA . ALA A 1 81 ? -2.380 -10.197 -11.708 1.00 0.00 81 ALA A CA 1
ATOM 1252 C C . ALA A 1 81 ? -1.575 -9.383 -12.748 1.00 0.00 81 ALA A C 1
ATOM 1253 O O . ALA A 1 81 ? -2.132 -8.840 -13.710 1.00 0.00 81 ALA A O 1
ATOM 1260 N N . LEU A 1 82 ? -0.256 -9.357 -12.592 1.00 0.00 82 LEU A N 1
ATOM 1261 C CA . LEU A 1 82 ? 0.678 -8.705 -13.514 1.00 0.00 82 LEU A CA 1
ATOM 1262 C C . LEU A 1 82 ? 1.277 -9.679 -14.557 1.00 0.00 82 LEU A C 1
ATOM 1263 O O . LEU A 1 82 ? 1.985 -9.248 -15.469 1.00 0.00 82 LEU A O 1
ATOM 1279 N N . VAL A 1 83 ? 0.999 -10.987 -14.430 1.00 0.00 83 VAL A N 1
ATOM 1280 C CA . VAL A 1 83 ? 1.668 -12.075 -15.177 1.00 0.00 83 VAL A CA 1
ATOM 1281 C C . VAL A 1 83 ? 0.713 -13.204 -15.559 1.00 0.00 83 VAL A C 1
ATOM 1282 O O . VAL A 1 83 ? -0.321 -13.417 -14.933 1.00 0.00 83 VAL A O 1
ATOM 1295 N N . ASN A 1 84 ? 1.093 -13.972 -16.578 1.00 0.00 84 ASN A N 1
ATOM 1296 C CA . ASN A 1 84 ? 0.390 -15.114 -17.123 1.00 0.00 84 ASN A CA 1
ATOM 1297 C C . ASN A 1 84 ? 1.380 -16.210 -17.517 1.00 0.00 84 ASN A C 1
ATOM 1298 O O . ASN A 1 84 ? 2.585 -15.997 -17.577 1.00 0.00 84 ASN A O 1
ATOM 1309 N N . ILE A 1 85 ? 0.849 -17.381 -17.841 1.00 0.00 85 ILE A N 1
ATOM 1310 C CA . ILE A 1 85 ? 1.570 -18.596 -18.214 1.00 0.00 85 ILE A CA 1
ATOM 1311 C C . ILE A 1 85 ? 2.391 -18.335 -19.481 1.00 0.00 85 ILE A C 1
ATOM 1312 O O . ILE A 1 85 ? 1.819 -18.246 -20.576 1.00 0.00 85 ILE A O 1
ATOM 1328 N N . GLY A 1 86 ? 3.709 -18.145 -19.348 1.00 0.00 86 GLY A N 1
ATOM 1329 C CA . GLY A 1 86 ? 4.581 -17.794 -20.468 1.00 0.00 86 GLY A CA 1
ATOM 1330 C C . GLY A 1 86 ? 5.212 -16.413 -20.321 1.00 0.00 86 GLY A C 1
ATOM 1331 O O . GLY A 1 86 ? 6.157 -16.106 -21.048 1.00 0.00 86 GLY A O 1
ATOM 1335 N N . ASP A 1 87 ? 4.733 -15.579 -19.392 1.00 0.00 87 ASP A N 1
ATOM 1336 C CA . ASP A 1 87 ? 5.455 -14.364 -19.025 1.00 0.00 87 ASP A CA 1
ATOM 1337 C C . ASP A 1 87 ? 6.773 -14.771 -18.371 1.00 0.00 87 ASP A C 1
ATOM 1338 O O . ASP A 1 87 ? 6.810 -15.588 -17.432 1.00 0.00 87 ASP A O 1
ATOM 1347 N N . TYR A 1 88 ? 7.864 -14.221 -18.913 1.00 0.00 88 TYR A N 1
ATOM 1348 C CA . TYR A 1 88 ? 9.195 -14.453 -18.392 1.00 0.00 88 TYR A CA 1
ATOM 1349 C C . TYR A 1 88 ? 9.364 -13.695 -17.081 1.00 0.00 88 TYR A C 1
ATOM 1350 O O . TYR A 1 88 ? 9.492 -12.468 -17.092 1.00 0.00 88 TYR A O 1
ATOM 1368 N N . VAL A 1 89 ? 9.371 -14.433 -15.969 1.00 0.00 89 VAL A N 1
ATOM 1369 C CA . VAL A 1 89 ? 9.571 -13.808 -14.638 1.00 0.00 89 VAL A CA 1
ATOM 1370 C C . VAL A 1 89 ? 10.910 -14.100 -13.960 1.00 0.00 89 VAL A C 1
ATOM 1371 O O . VAL A 1 89 ? 11.530 -15.144 -14.134 1.00 0.00 89 VAL A O 1
ATOM 1384 N N . SER A 1 90 ? 11.359 -13.155 -13.140 1.00 0.00 90 SER A N 1
ATOM 1385 C CA . SER A 1 90 ? 12.655 -13.184 -12.463 1.00 0.00 90 SER A CA 1
ATOM 1386 C C . SER A 1 90 ? 12.522 -12.683 -11.016 1.00 0.00 90 SER A C 1
ATOM 1387 O O . SER A 1 90 ? 11.648 -11.867 -10.698 1.00 0.00 90 SER A O 1
ATOM 1395 N N . ALA A 1 91 ? 13.374 -13.210 -10.129 1.00 0.00 91 ALA A N 1
ATOM 1396 C CA . ALA A 1 91 ? 13.222 -13.173 -8.667 1.00 0.00 91 ALA A CA 1
ATOM 1397 C C . ALA A 1 91 ? 12.954 -11.870 -7.928 1.00 0.00 91 ALA A C 1
ATOM 1398 O O . ALA A 1 91 ? 12.348 -11.899 -6.852 1.00 0.00 91 ALA A O 1
ATOM 1405 N N . SER A 1 92 ? 13.346 -10.739 -8.481 1.00 0.00 92 SER A N 1
ATOM 1406 C CA . SER A 1 92 ? 12.858 -9.444 -7.994 1.00 0.00 92 SER A CA 1
ATOM 1407 C C . SER A 1 92 ? 12.486 -8.479 -9.129 1.00 0.00 92 SER A C 1
ATOM 1408 O O . SER A 1 92 ? 12.090 -7.339 -8.884 1.00 0.00 92 SER A O 1
ATOM 1416 N N . THR A 1 93 ? 12.588 -8.959 -10.371 1.00 0.00 93 THR A N 1
ATOM 1417 C CA . THR A 1 93 ? 12.630 -8.142 -11.601 1.00 0.00 93 THR A CA 1
ATOM 1418 C C . THR A 1 93 ? 11.308 -7.944 -12.363 1.00 0.00 93 THR A C 1
ATOM 1419 O O . THR A 1 93 ? 11.236 -7.062 -13.215 1.00 0.00 93 THR A O 1
ATOM 1430 N N . THR A 1 94 ? 10.248 -8.706 -12.071 1.00 0.00 94 THR A N 1
ATOM 1431 C CA . THR A 1 94 ? 9.074 -8.780 -12.975 1.00 0.00 94 THR A CA 1
ATOM 1432 C C . THR A 1 94 ? 7.734 -8.465 -12.341 1.00 0.00 94 THR A C 1
ATOM 1433 O O . THR A 1 94 ? 6.891 -7.853 -12.995 1.00 0.00 94 THR A O 1
ATOM 1444 N N . GLU A 1 95 ? 7.622 -8.736 -11.043 1.00 0.00 95 GLU A N 1
ATOM 1445 C CA . GLU A 1 95 ? 6.481 -8.457 -10.180 1.00 0.00 95 GLU A CA 1
ATOM 1446 C C . GLU A 1 95 ? 5.191 -9.162 -10.639 1.00 0.00 95 GLU A C 1
ATOM 1447 O O . GLU A 1 95 ? 4.713 -9.020 -11.764 1.00 0.00 95 GLU A O 1
ATOM 1459 N N . LEU A 1 96 ? 4.653 -9.985 -9.744 1.00 0.00 96 LEU A N 1
ATOM 1460 C CA . LEU A 1 96 ? 3.595 -10.954 -10.080 1.00 0.00 96 LEU A CA 1
ATOM 1461 C C . LEU A 1 96 ? 2.161 -10.457 -9.883 1.00 0.00 96 LEU A C 1
ATOM 1462 O O . LEU A 1 96 ? 1.280 -10.772 -10.681 1.00 0.00 96 LEU A O 1
ATOM 1478 N N . VAL A 1 97 ? 1.938 -9.704 -8.805 1.00 0.00 97 VAL A N 1
ATOM 1479 C CA . VAL A 1 97 ? 0.671 -9.109 -8.336 1.00 0.00 97 VAL A CA 1
ATOM 1480 C C . VAL A 1 97 ? 0.953 -8.327 -7.044 1.00 0.00 97 VAL A C 1
ATOM 1481 O O . VAL A 1 97 ? 2.072 -8.376 -6.533 1.00 0.00 97 VAL A O 1
ATOM 1494 N N . ARG A 1 98 ? -0.044 -7.643 -6.481 1.00 0.00 98 ARG A N 1
ATOM 1495 C CA . ARG A 1 98 ? -0.008 -7.034 -5.149 1.00 0.00 98 ARG A CA 1
ATOM 1496 C C . ARG A 1 98 ? -0.892 -7.747 -4.122 1.00 0.00 98 ARG A C 1
ATOM 1497 O O . ARG A 1 98 ? -2.018 -8.106 -4.471 1.00 0.00 98 ARG A O 1
ATOM 1518 N N . VAL A 1 99 ? -0.444 -7.892 -2.868 1.00 0.00 99 VAL A N 1
ATOM 1519 C CA . VAL A 1 99 ? -1.248 -8.488 -1.777 1.00 0.00 99 VAL A CA 1
ATOM 1520 C C . VAL A 1 99 ? -1.523 -7.401 -0.751 1.00 0.00 99 VAL A C 1
ATOM 1521 O O . VAL A 1 99 ? -0.637 -6.601 -0.435 1.00 0.00 99 VAL A O 1
ATOM 1534 N N . THR A 1 100 ? -2.762 -7.294 -0.277 1.00 0.00 100 THR A N 1
ATOM 1535 C CA . THR A 1 100 ? -3.194 -6.165 0.545 1.00 0.00 100 THR A CA 1
ATOM 1536 C C . THR A 1 100 ? -4.135 -6.594 1.671 1.00 0.00 100 THR A C 1
ATOM 1537 O O . THR A 1 100 ? -5.242 -7.068 1.436 1.00 0.00 100 THR A O 1
ATOM 1548 N N . ASN A 1 101 ? -3.666 -6.535 2.919 1.00 0.00 101 ASN A N 1
ATOM 1549 C CA . ASN A 1 101 ? -4.405 -7.040 4.076 1.00 0.00 101 ASN A CA 1
ATOM 1550 C C . ASN A 1 101 ? -5.725 -6.269 4.301 1.00 0.00 101 ASN A C 1
ATOM 1551 O O . ASN A 1 101 ? -5.779 -5.044 4.166 1.00 0.00 101 ASN A O 1
ATOM 1562 N N . LEU A 1 102 ? -6.782 -7.003 4.654 1.00 0.00 102 LEU A N 1
ATOM 1563 C CA . LEU A 1 102 ? -8.111 -6.493 4.995 1.00 0.00 102 LEU A CA 1
ATOM 1564 C C . LEU A 1 102 ? -8.087 -5.592 6.244 1.00 0.00 102 LEU A C 1
ATOM 1565 O O . LEU A 1 102 ? -8.444 -4.417 6.149 1.00 0.00 102 LEU A O 1
ATOM 1581 N N . ASN A 1 103 ? -7.651 -6.117 7.398 1.00 0.00 103 ASN A N 1
ATOM 1582 C CA . ASN A 1 103 ? -7.400 -5.358 8.634 1.00 0.00 103 ASN A CA 1
ATOM 1583 C C . ASN A 1 103 ? -6.112 -5.861 9.347 1.00 0.00 103 ASN A C 1
ATOM 1584 O O . ASN A 1 103 ? -5.770 -7.041 9.239 1.00 0.00 103 ASN A O 1
ATOM 1595 N N . PRO A 1 104 ? -5.426 -5.036 10.161 1.00 0.00 104 PRO A N 1
ATOM 1596 C CA . PRO A 1 104 ? -4.121 -5.384 10.733 1.00 0.00 104 PRO A CA 1
ATOM 1597 C C . PRO A 1 104 ? -4.183 -6.300 11.961 1.00 0.00 104 PRO A C 1
ATOM 1598 O O . PRO A 1 104 ? -3.181 -6.856 12.414 1.00 0.00 104 PRO A O 1
ATOM 1609 N N . ILE A 1 105 ? -5.397 -6.496 12.462 1.00 0.00 105 ILE A N 1
ATOM 1610 C CA . ILE A 1 105 ? -5.719 -7.379 13.596 1.00 0.00 105 ILE A CA 1
ATOM 1611 C C . ILE A 1 105 ? -5.473 -8.857 13.302 1.00 0.00 105 ILE A C 1
ATOM 1612 O O . ILE A 1 105 ? -5.190 -9.631 14.212 1.00 0.00 105 ILE A O 1
ATOM 1628 N N . TYR A 1 106 ? -5.486 -9.233 12.023 1.00 0.00 106 TYR A N 1
ATOM 1629 C CA . TYR A 1 106 ? -5.221 -10.584 11.527 1.00 0.00 106 TYR A CA 1
ATOM 1630 C C . TYR A 1 106 ? -3.734 -10.999 11.579 1.00 0.00 106 TYR A C 1
ATOM 1631 O O . TYR A 1 106 ? -3.373 -12.077 11.099 1.00 0.00 106 TYR A O 1
ATOM 1649 N N . ALA A 1 107 ? -2.856 -10.171 12.163 1.00 0.00 107 ALA A N 1
ATOM 1650 C CA . ALA A 1 107 ? -1.423 -10.446 12.335 1.00 0.00 107 ALA A CA 1
ATOM 1651 C C . ALA A 1 107 ? -0.841 -9.980 13.680 1.00 0.00 107 ALA A C 1
ATOM 1652 O O . ALA A 1 107 ? 0.101 -10.601 14.172 1.00 0.00 107 ALA A O 1
ATOM 1659 N N . ASP A 1 108 ? -1.399 -8.941 14.309 1.00 0.00 108 ASP A N 1
ATOM 1660 C CA . ASP A 1 108 ? -0.910 -8.436 15.599 1.00 0.00 108 ASP A CA 1
ATOM 1661 C C . ASP A 1 108 ? -2.018 -7.783 16.467 1.00 0.00 108 ASP A C 1
ATOM 1662 O O . ASP A 1 108 ? -1.762 -6.838 17.218 1.00 0.00 108 ASP A O 1
ATOM 1671 N N . GLY A 1 109 ? -3.272 -8.235 16.341 1.00 0.00 109 GLY A N 1
ATOM 1672 C CA . GLY A 1 109 ? -4.437 -7.603 16.979 1.00 0.00 109 GLY A CA 1
ATOM 1673 C C . GLY A 1 109 ? -4.421 -7.601 18.516 1.00 0.00 109 GLY A C 1
ATOM 1674 O O . GLY A 1 109 ? -4.679 -6.563 19.130 1.00 0.00 109 GLY A O 1
ATOM 1678 N N . SER A 1 110 ? -4.111 -8.744 19.139 1.00 0.00 110 SER A N 1
ATOM 1679 C CA . SER A 1 110 ? -4.078 -8.893 20.612 1.00 0.00 110 SER A CA 1
ATOM 1680 C C . SER A 1 110 ? -3.374 -10.159 21.123 1.00 0.00 110 SER A C 1
ATOM 1681 O O . SER A 1 110 ? -2.694 -10.104 22.151 1.00 0.00 110 SER A O 1
ATOM 1689 N N . HIS A 1 111 ? -3.490 -11.288 20.415 1.00 0.00 111 HIS A N 1
ATOM 1690 C CA . HIS A 1 111 ? -2.959 -12.609 20.826 1.00 0.00 111 HIS A CA 1
ATOM 1691 C C . HIS A 1 111 ? -2.336 -13.414 19.667 1.00 0.00 111 HIS A C 1
ATOM 1692 O O . HIS A 1 111 ? -1.901 -14.555 19.844 1.00 0.00 111 HIS A O 1
ATOM 1706 N N . HIS A 1 112 ? -2.285 -12.812 18.478 1.00 0.00 112 HIS A N 1
ATOM 1707 C CA . HIS A 1 112 ? -1.954 -13.427 17.185 1.00 0.00 112 HIS A CA 1
ATOM 1708 C C . HIS A 1 112 ? -0.491 -13.881 17.034 1.00 0.00 112 HIS A C 1
ATOM 1709 O O . HIS A 1 112 ? -0.110 -14.441 16.010 1.00 0.00 112 HIS A O 1
ATOM 1723 N N . HIS A 1 113 ? 0.320 -13.714 18.078 1.00 0.00 113 HIS A N 1
ATOM 1724 C CA . HIS A 1 113 ? 1.689 -14.233 18.225 1.00 0.00 113 HIS A CA 1
ATOM 1725 C C . HIS A 1 113 ? 1.782 -15.773 18.175 1.00 0.00 113 HIS A C 1
ATOM 1726 O O . HIS A 1 113 ? 2.872 -16.326 18.022 1.00 0.00 113 HIS A O 1
ATOM 1740 N N . HIS A 1 114 ? 0.634 -16.455 18.247 1.00 0.00 114 HIS A N 1
ATOM 1741 C CA . HIS A 1 114 ? 0.459 -17.908 18.065 1.00 0.00 114 HIS A CA 1
ATOM 1742 C C . HIS A 1 114 ? -0.430 -18.250 16.842 1.00 0.00 114 HIS A C 1
ATOM 1743 O O . HIS A 1 114 ? -0.918 -19.376 16.705 1.00 0.00 114 HIS A O 1
ATOM 1757 N N . HIS A 1 115 ? -0.634 -17.279 15.942 1.00 0.00 115 HIS A N 1
ATOM 1758 C CA . HIS A 1 115 ? -1.453 -17.353 14.716 1.00 0.00 115 HIS A CA 1
ATOM 1759 C C . HIS A 1 115 ? -0.705 -16.833 13.466 1.00 0.00 115 HIS A C 1
ATOM 1760 O O . HIS A 1 115 ? -1.196 -16.979 12.344 1.00 0.00 115 HIS A O 1
ATOM 1774 N N . HIS A 1 116 ? 0.486 -16.242 13.639 1.00 0.00 116 HIS A N 1
ATOM 1775 C CA . HIS A 1 116 ? 1.247 -15.508 12.621 1.00 0.00 116 HIS A CA 1
ATOM 1776 C C . HIS A 1 116 ? 2.755 -15.800 12.696 1.00 0.00 116 HIS A C 1
ATOM 1777 O O . HIS A 1 116 ? 3.358 -15.618 13.781 1.00 0.00 116 HIS A O 1
ATOM 1792 N N . ASP A 1 1 ? 0.824 -3.424 2.693 1.00 0.00 1 ASP A N 2
ATOM 1793 C CA . ASP A 1 1 ? 0.749 -3.581 1.215 1.00 0.00 1 ASP A CA 2
ATOM 1794 C C . ASP A 1 1 ? 2.041 -4.207 0.679 1.00 0.00 1 ASP A C 2
ATOM 1795 O O . ASP A 1 1 ? 3.133 -3.856 1.124 1.00 0.00 1 ASP A O 2
ATOM 1806 N N . VAL A 1 2 ? 1.922 -5.148 -0.264 1.00 0.00 2 VAL A N 2
ATOM 1807 C CA . VAL A 1 2 ? 3.013 -5.936 -0.872 1.00 0.00 2 VAL A CA 2
ATOM 1808 C C . VAL A 1 2 ? 2.873 -5.953 -2.367 1.00 0.00 2 VAL A C 2
ATOM 1809 O O . VAL A 1 2 ? 1.768 -6.068 -2.865 1.00 0.00 2 VAL A O 2
ATOM 1822 N N . ILE A 1 3 ? 3.996 -5.976 -3.062 1.00 0.00 3 ILE A N 2
ATOM 1823 C CA . ILE A 1 3 ? 4.099 -6.301 -4.482 1.00 0.00 3 ILE A CA 2
ATOM 1824 C C . ILE A 1 3 ? 4.773 -7.681 -4.486 1.00 0.00 3 ILE A C 2
ATOM 1825 O O . ILE A 1 3 ? 5.970 -7.777 -4.221 1.00 0.00 3 ILE A O 2
ATOM 1841 N N . ILE A 1 4 ? 3.990 -8.760 -4.615 1.00 0.00 4 ILE A N 2
ATOM 1842 C CA . ILE A 1 4 ? 4.437 -10.140 -4.416 1.00 0.00 4 ILE A CA 2
ATOM 1843 C C . ILE A 1 4 ? 5.465 -10.499 -5.505 1.00 0.00 4 ILE A C 2
ATOM 1844 O O . ILE A 1 4 ? 5.359 -10.045 -6.654 1.00 0.00 4 ILE A O 2
ATOM 1860 N N . LYS A 1 5 ? 6.440 -11.354 -5.179 1.00 0.00 5 LYS A N 2
ATOM 1861 C CA . LYS A 1 5 ? 7.525 -11.750 -6.100 1.00 0.00 5 LYS A CA 2
ATOM 1862 C C . LYS A 1 5 ? 7.963 -13.217 -5.963 1.00 0.00 5 LYS A C 2
ATOM 1863 O O . LYS A 1 5 ? 7.790 -13.812 -4.896 1.00 0.00 5 LYS A O 2
ATOM 1882 N N . PRO A 1 6 ? 8.511 -13.796 -7.046 1.00 0.00 6 PRO A N 2
ATOM 1883 C CA . PRO A 1 6 ? 8.840 -15.215 -7.100 1.00 0.00 6 PRO A CA 2
ATOM 1884 C C . PRO A 1 6 ? 10.175 -15.531 -6.407 1.00 0.00 6 PRO A C 2
ATOM 1885 O O . PRO A 1 6 ? 11.126 -14.758 -6.485 1.00 0.00 6 PRO A O 2
ATOM 1896 N N . GLN A 1 7 ? 10.273 -16.698 -5.763 1.00 0.00 7 GLN A N 2
ATOM 1897 C CA . GLN A 1 7 ? 11.502 -17.131 -5.071 1.00 0.00 7 GLN A CA 2
ATOM 1898 C C . GLN A 1 7 ? 12.652 -17.562 -6.011 1.00 0.00 7 GLN A C 2
ATOM 1899 O O . GLN A 1 7 ? 13.793 -17.697 -5.559 1.00 0.00 7 GLN A O 2
ATOM 1913 N N . VAL A 1 8 ? 12.378 -17.748 -7.310 1.00 0.00 8 VAL A N 2
ATOM 1914 C CA . VAL A 1 8 ? 13.347 -18.055 -8.383 1.00 0.00 8 VAL A CA 2
ATOM 1915 C C . VAL A 1 8 ? 12.956 -17.357 -9.687 1.00 0.00 8 VAL A C 2
ATOM 1916 O O . VAL A 1 8 ? 11.782 -17.024 -9.879 1.00 0.00 8 VAL A O 2
ATOM 1929 N N . SER A 1 9 ? 13.903 -17.161 -10.604 1.00 0.00 9 SER A N 2
ATOM 1930 C CA . SER A 1 9 ? 13.596 -16.743 -11.981 1.00 0.00 9 SER A CA 2
ATOM 1931 C C . SER A 1 9 ? 13.142 -17.946 -12.834 1.00 0.00 9 SER A C 2
ATOM 1932 O O . SER A 1 9 ? 13.423 -19.099 -12.503 1.00 0.00 9 SER A O 2
ATOM 1940 N N . GLY A 1 10 ? 12.421 -17.705 -13.930 1.00 0.00 10 GLY A N 2
ATOM 1941 C CA . GLY A 1 10 ? 11.809 -18.740 -14.771 1.00 0.00 10 GLY A CA 2
ATOM 1942 C C . GLY A 1 10 ? 10.582 -18.185 -15.479 1.00 0.00 10 GLY A C 2
ATOM 1943 O O . GLY A 1 10 ? 10.507 -16.979 -15.693 1.00 0.00 10 GLY A O 2
ATOM 1947 N N . VAL A 1 11 ? 9.598 -19.019 -15.818 1.00 0.00 11 VAL A N 2
ATOM 1948 C CA . VAL A 1 11 ? 8.381 -18.591 -16.469 1.00 0.00 11 VAL A CA 2
ATOM 1949 C C . VAL A 1 11 ? 7.138 -19.159 -15.806 1.00 0.00 11 VAL A C 2
ATOM 1950 O O . VAL A 1 11 ? 7.159 -20.302 -15.370 1.00 0.00 11 VAL A O 2
ATOM 1963 N N . ILE A 1 12 ? 6.034 -18.413 -15.772 1.00 0.00 12 ILE A N 2
ATOM 1964 C CA . ILE A 1 12 ? 4.776 -18.889 -15.160 1.00 0.00 12 ILE A CA 2
ATOM 1965 C C . ILE A 1 12 ? 4.224 -20.151 -15.868 1.00 0.00 12 ILE A C 2
ATOM 1966 O O . ILE A 1 12 ? 4.249 -20.247 -17.093 1.00 0.00 12 ILE A O 2
ATOM 1982 N N . VAL A 1 13 ? 3.638 -21.066 -15.094 1.00 0.00 13 VAL A N 2
ATOM 1983 C CA . VAL A 1 13 ? 3.061 -22.356 -15.527 1.00 0.00 13 VAL A CA 2
ATOM 1984 C C . VAL A 1 13 ? 1.594 -22.485 -15.099 1.00 0.00 13 VAL A C 2
ATOM 1985 O O . VAL A 1 13 ? 0.780 -23.036 -15.847 1.00 0.00 13 VAL A O 2
ATOM 1998 N N . ASN A 1 14 ? 1.234 -21.961 -13.921 1.00 0.00 14 ASN A N 2
ATOM 1999 C CA . ASN A 1 14 ? -0.139 -21.950 -13.400 1.00 0.00 14 ASN A CA 2
ATOM 2000 C C . ASN A 1 14 ? -0.398 -20.708 -12.531 1.00 0.00 14 ASN A C 2
ATOM 2001 O O . ASN A 1 14 ? 0.542 -20.121 -11.974 1.00 0.00 14 ASN A O 2
ATOM 2012 N N . LYS A 1 15 ? -1.685 -20.379 -12.375 1.00 0.00 15 LYS A N 2
ATOM 2013 C CA . LYS A 1 15 ? -2.250 -19.267 -11.617 1.00 0.00 15 LYS A CA 2
ATOM 2014 C C . LYS A 1 15 ? -3.245 -19.832 -10.610 1.00 0.00 15 LYS A C 2
ATOM 2015 O O . LYS A 1 15 ? -4.414 -20.082 -10.926 1.00 0.00 15 LYS A O 2
ATOM 2034 N N . LEU A 1 16 ? -2.765 -20.082 -9.397 1.00 0.00 16 LEU A N 2
ATOM 2035 C CA . LEU A 1 16 ? -3.557 -20.663 -8.321 1.00 0.00 16 LEU A CA 2
ATOM 2036 C C . LEU A 1 16 ? -4.591 -19.677 -7.781 1.00 0.00 16 LEU A C 2
ATOM 2037 O O . LEU A 1 16 ? -5.775 -19.996 -7.632 1.00 0.00 16 LEU A O 2
ATOM 2053 N N . PHE A 1 17 ? -4.136 -18.452 -7.531 1.00 0.00 17 PHE A N 2
ATOM 2054 C CA . PHE A 1 17 ? -4.953 -17.338 -7.052 1.00 0.00 17 PHE A CA 2
ATOM 2055 C C . PHE A 1 17 ? -5.887 -16.780 -8.141 1.00 0.00 17 PHE A C 2
ATOM 2056 O O . PHE A 1 17 ? -5.914 -17.258 -9.279 1.00 0.00 17 PHE A O 2
ATOM 2073 N N . LYS A 1 18 ? -6.659 -15.753 -7.780 1.00 0.00 18 LYS A N 2
ATOM 2074 C CA . LYS A 1 18 ? -7.585 -15.042 -8.677 1.00 0.00 18 LYS A CA 2
ATOM 2075 C C . LYS A 1 18 ? -7.484 -13.531 -8.500 1.00 0.00 18 LYS A C 2
ATOM 2076 O O . LYS A 1 18 ? -7.525 -13.011 -7.384 1.00 0.00 18 LYS A O 2
ATOM 2095 N N . ALA A 1 19 ? -7.383 -12.831 -9.620 1.00 0.00 19 ALA A N 2
ATOM 2096 C CA . ALA A 1 19 ? -7.281 -11.378 -9.716 1.00 0.00 19 ALA A CA 2
ATOM 2097 C C . ALA A 1 19 ? -8.517 -10.662 -9.132 1.00 0.00 19 ALA A C 2
ATOM 2098 O O . ALA A 1 19 ? -9.560 -10.555 -9.787 1.00 0.00 19 ALA A O 2
ATOM 2105 N N . GLY A 1 20 ? -8.393 -10.204 -7.886 1.00 0.00 20 GLY A N 2
ATOM 2106 C CA . GLY A 1 20 ? -9.410 -9.444 -7.156 1.00 0.00 20 GLY A CA 2
ATOM 2107 C C . GLY A 1 20 ? -10.003 -10.166 -5.932 1.00 0.00 20 GLY A C 2
ATOM 2108 O O . GLY A 1 20 ? -10.707 -9.532 -5.145 1.00 0.00 20 GLY A O 2
ATOM 2112 N N . ASP A 1 21 ? -9.762 -11.474 -5.766 1.00 0.00 21 ASP A N 2
ATOM 2113 C CA . ASP A 1 21 ? -10.295 -12.273 -4.649 1.00 0.00 21 ASP A CA 2
ATOM 2114 C C . ASP A 1 21 ? -9.532 -12.066 -3.310 1.00 0.00 21 ASP A C 2
ATOM 2115 O O . ASP A 1 21 ? -8.690 -11.169 -3.173 1.00 0.00 21 ASP A O 2
ATOM 2124 N N . LYS A 1 22 ? -9.819 -12.908 -2.311 1.00 0.00 22 LYS A N 2
ATOM 2125 C CA . LYS A 1 22 ? -9.065 -13.022 -1.052 1.00 0.00 22 LYS A CA 2
ATOM 2126 C C . LYS A 1 22 ? -7.972 -14.101 -1.144 1.00 0.00 22 LYS A C 2
ATOM 2127 O O . LYS A 1 22 ? -8.020 -14.996 -1.997 1.00 0.00 22 LYS A O 2
ATOM 2146 N N . VAL A 1 23 ? -7.017 -14.042 -0.218 1.00 0.00 23 VAL A N 2
ATOM 2147 C CA . VAL A 1 23 ? -5.961 -15.041 0.030 1.00 0.00 23 VAL A CA 2
ATOM 2148 C C . VAL A 1 23 ? -5.899 -15.370 1.528 1.00 0.00 23 VAL A C 2
ATOM 2149 O O . VAL A 1 23 ? -5.994 -14.464 2.359 1.00 0.00 23 VAL A O 2
ATOM 2162 N N . LYS A 1 24 ? -5.751 -16.655 1.886 1.00 0.00 24 LYS A N 2
ATOM 2163 C CA . LYS A 1 24 ? -5.432 -17.136 3.234 1.00 0.00 24 LYS A CA 2
ATOM 2164 C C . LYS A 1 24 ? -3.972 -16.765 3.591 1.00 0.00 24 LYS A C 2
ATOM 2165 O O . LYS A 1 24 ? -3.235 -16.351 2.695 1.00 0.00 24 LYS A O 2
ATOM 2184 N N . LYS A 1 25 ? -3.541 -16.912 4.861 1.00 0.00 25 LYS A N 2
ATOM 2185 C CA . LYS A 1 25 ? -2.217 -16.602 5.497 1.00 0.00 25 LYS A CA 2
ATOM 2186 C C . LYS A 1 25 ? -0.952 -17.219 4.832 1.00 0.00 25 LYS A C 2
ATOM 2187 O O . LYS A 1 25 ? -0.095 -17.779 5.521 1.00 0.00 25 LYS A O 2
ATOM 2206 N N . GLY A 1 26 ? -0.839 -17.174 3.506 1.00 0.00 26 GLY A N 2
ATOM 2207 C CA . GLY A 1 26 ? 0.217 -17.814 2.720 1.00 0.00 26 GLY A CA 2
ATOM 2208 C C . GLY A 1 26 ? -0.262 -18.787 1.645 1.00 0.00 26 GLY A C 2
ATOM 2209 O O . GLY A 1 26 ? 0.504 -19.666 1.248 1.00 0.00 26 GLY A O 2
ATOM 2213 N N . GLN A 1 27 ? -1.520 -18.698 1.204 1.00 0.00 27 GLN A N 2
ATOM 2214 C CA . GLN A 1 27 ? -2.008 -19.527 0.097 1.00 0.00 27 GLN A CA 2
ATOM 2215 C C . GLN A 1 27 ? -1.097 -19.472 -1.140 1.00 0.00 27 GLN A C 2
ATOM 2216 O O . GLN A 1 27 ? -0.456 -18.463 -1.437 1.00 0.00 27 GLN A O 2
ATOM 2230 N N . THR A 1 28 ? -1.037 -20.585 -1.863 1.00 0.00 28 THR A N 2
ATOM 2231 C CA . THR A 1 28 ? -0.249 -20.716 -3.096 1.00 0.00 28 THR A CA 2
ATOM 2232 C C . THR A 1 28 ? -0.872 -19.872 -4.209 1.00 0.00 28 THR A C 2
ATOM 2233 O O . THR A 1 28 ? -2.094 -19.812 -4.351 1.00 0.00 28 THR A O 2
ATOM 2244 N N . LEU A 1 29 ? -0.020 -19.210 -4.993 1.00 0.00 29 LEU A N 2
ATOM 2245 C CA . LEU A 1 29 ? -0.368 -18.157 -5.948 1.00 0.00 29 LEU A CA 2
ATOM 2246 C C . LEU A 1 29 ? 0.061 -18.488 -7.384 1.00 0.00 29 LEU A C 2
ATOM 2247 O O . LEU A 1 29 ? -0.739 -18.358 -8.310 1.00 0.00 29 LEU A O 2
ATOM 2263 N N . PHE A 1 30 ? 1.293 -18.966 -7.573 1.00 0.00 30 PHE A N 2
ATOM 2264 C CA . PHE A 1 30 ? 1.861 -19.261 -8.904 1.00 0.00 30 PHE A CA 2
ATOM 2265 C C . PHE A 1 30 ? 2.716 -20.520 -8.903 1.00 0.00 30 PHE A C 2
ATOM 2266 O O . PHE A 1 30 ? 3.151 -21.007 -7.855 1.00 0.00 30 PHE A O 2
ATOM 2283 N N . ILE A 1 31 ? 3.001 -20.999 -10.114 1.00 0.00 31 ILE A N 2
ATOM 2284 C CA . ILE A 1 31 ? 3.964 -22.071 -10.406 1.00 0.00 31 ILE A CA 2
ATOM 2285 C C . ILE A 1 31 ? 4.863 -21.546 -11.529 1.00 0.00 31 ILE A C 2
ATOM 2286 O O . ILE A 1 31 ? 4.371 -20.891 -12.447 1.00 0.00 31 ILE A O 2
ATOM 2302 N N . ILE A 1 32 ? 6.156 -21.842 -11.470 1.00 0.00 32 ILE A N 2
ATOM 2303 C CA . ILE A 1 32 ? 7.182 -21.414 -12.418 1.00 0.00 32 ILE A CA 2
ATOM 2304 C C . ILE A 1 32 ? 7.945 -22.591 -12.969 1.00 0.00 32 ILE A C 2
ATOM 2305 O O . ILE A 1 32 ? 8.102 -23.590 -12.277 1.00 0.00 32 ILE A O 2
ATOM 2321 N N . GLU A 1 33 ? 8.469 -22.437 -14.183 1.00 0.00 33 GLU A N 2
ATOM 2322 C CA . GLU A 1 33 ? 9.430 -23.357 -14.765 1.00 0.00 33 GLU A CA 2
ATOM 2323 C C . GLU A 1 33 ? 10.758 -22.613 -14.932 1.00 0.00 33 GLU A C 2
ATOM 2324 O O . GLU A 1 33 ? 10.817 -21.616 -15.655 1.00 0.00 33 GLU A O 2
ATOM 2336 N N . GLN A 1 34 ? 11.799 -23.056 -14.222 1.00 0.00 34 GLN A N 2
ATOM 2337 C CA . GLN A 1 34 ? 13.115 -22.405 -14.200 1.00 0.00 34 GLN A CA 2
ATOM 2338 C C . GLN A 1 34 ? 13.858 -22.414 -15.552 1.00 0.00 34 GLN A C 2
ATOM 2339 O O . GLN A 1 34 ? 14.875 -21.738 -15.702 1.00 0.00 34 GLN A O 2
ATOM 2353 N N . ASP A 1 35 ? 13.315 -23.128 -16.541 1.00 0.00 35 ASP A N 2
ATOM 2354 C CA . ASP A 1 35 ? 13.821 -23.271 -17.908 1.00 0.00 35 ASP A CA 2
ATOM 2355 C C . ASP A 1 35 ? 15.323 -23.612 -17.959 1.00 0.00 35 ASP A C 2
ATOM 2356 O O . ASP A 1 35 ? 16.087 -23.052 -18.747 1.00 0.00 35 ASP A O 2
ATOM 2365 N N . GLN A 1 36 ? 15.763 -24.520 -17.078 1.00 0.00 36 GLN A N 2
ATOM 2366 C CA . GLN A 1 36 ? 17.184 -24.793 -16.818 1.00 0.00 36 GLN A CA 2
ATOM 2367 C C . GLN A 1 36 ? 17.629 -26.243 -17.069 1.00 0.00 36 GLN A C 2
ATOM 2368 O O . GLN A 1 36 ? 18.780 -26.575 -16.778 1.00 0.00 36 GLN A O 2
ATOM 2382 N N . ALA A 1 37 ? 16.759 -27.101 -17.601 1.00 0.00 37 ALA A N 2
ATOM 2383 C CA . ALA A 1 37 ? 17.053 -28.507 -17.879 1.00 0.00 37 ALA A CA 2
ATOM 2384 C C . ALA A 1 37 ? 18.362 -28.706 -18.670 1.00 0.00 37 ALA A C 2
ATOM 2385 O O . ALA A 1 37 ? 19.304 -29.335 -18.180 1.00 0.00 37 ALA A O 2
ATOM 2392 N N . SER A 1 38 ? 18.471 -28.113 -19.865 1.00 0.00 38 SER A N 2
ATOM 2393 C CA . SER A 1 38 ? 19.685 -28.192 -20.700 1.00 0.00 38 SER A CA 2
ATOM 2394 C C . SER A 1 38 ? 20.872 -27.420 -20.126 1.00 0.00 38 SER A C 2
ATOM 2395 O O . SER A 1 38 ? 22.018 -27.793 -20.388 1.00 0.00 38 SER A O 2
ATOM 2403 N N . LYS A 1 39 ? 20.629 -26.386 -19.304 1.00 0.00 39 LYS A N 2
ATOM 2404 C CA . LYS A 1 39 ? 21.678 -25.618 -18.618 1.00 0.00 39 LYS A CA 2
ATOM 2405 C C . LYS A 1 39 ? 22.523 -26.492 -17.686 1.00 0.00 39 LYS A C 2
ATOM 2406 O O . LYS A 1 39 ? 23.715 -26.242 -17.525 1.00 0.00 39 LYS A O 2
ATOM 2425 N N . ASP A 1 40 ? 21.922 -27.537 -17.115 1.00 0.00 40 ASP A N 2
ATOM 2426 C CA . ASP A 1 40 ? 22.653 -28.586 -16.396 1.00 0.00 40 ASP A CA 2
ATOM 2427 C C . ASP A 1 40 ? 23.060 -29.730 -17.334 1.00 0.00 40 ASP A C 2
ATOM 2428 O O . ASP A 1 40 ? 24.227 -30.120 -17.377 1.00 0.00 40 ASP A O 2
ATOM 2437 N N . PHE A 1 41 ? 22.109 -30.250 -18.116 1.00 0.00 41 PHE A N 2
ATOM 2438 C CA . PHE A 1 41 ? 22.272 -31.499 -18.856 1.00 0.00 41 PHE A CA 2
ATOM 2439 C C . PHE A 1 41 ? 23.258 -31.451 -20.032 1.00 0.00 41 PHE A C 2
ATOM 2440 O O . PHE A 1 41 ? 24.026 -32.393 -20.219 1.00 0.00 41 PHE A O 2
ATOM 2457 N N . ASN A 1 42 ? 23.277 -30.374 -20.819 1.00 0.00 42 ASN A N 2
ATOM 2458 C CA . ASN A 1 42 ? 24.305 -30.192 -21.852 1.00 0.00 42 ASN A CA 2
ATOM 2459 C C . ASN A 1 42 ? 25.666 -29.899 -21.226 1.00 0.00 42 ASN A C 2
ATOM 2460 O O . ASN A 1 42 ? 26.702 -30.351 -21.716 1.00 0.00 42 ASN A O 2
ATOM 2471 N N . ARG A 1 43 ? 25.648 -29.098 -20.160 1.00 0.00 43 ARG A N 2
ATOM 2472 C CA . ARG A 1 43 ? 26.856 -28.535 -19.572 1.00 0.00 43 ARG A CA 2
ATOM 2473 C C . ARG A 1 43 ? 27.715 -29.628 -18.921 1.00 0.00 43 ARG A C 2
ATOM 2474 O O . ARG A 1 43 ? 28.929 -29.664 -19.114 1.00 0.00 43 ARG A O 2
ATOM 2495 N N . SER A 1 44 ? 27.071 -30.540 -18.183 1.00 0.00 44 SER A N 2
ATOM 2496 C CA . SER A 1 44 ? 27.713 -31.588 -17.375 1.00 0.00 44 SER A CA 2
ATOM 2497 C C . SER A 1 44 ? 28.567 -32.595 -18.156 1.00 0.00 44 SER A C 2
ATOM 2498 O O . SER A 1 44 ? 29.393 -33.295 -17.569 1.00 0.00 44 SER A O 2
ATOM 2506 N N . LYS A 1 45 ? 28.426 -32.643 -19.488 1.00 0.00 45 LYS A N 2
ATOM 2507 C CA . LYS A 1 45 ? 29.183 -33.512 -20.411 1.00 0.00 45 LYS A CA 2
ATOM 2508 C C . LYS A 1 45 ? 30.712 -33.336 -20.330 1.00 0.00 45 LYS A C 2
ATOM 2509 O O . LYS A 1 45 ? 31.448 -34.229 -20.750 1.00 0.00 45 LYS A O 2
ATOM 2528 N N . ALA A 1 46 ? 31.185 -32.224 -19.751 1.00 0.00 46 ALA A N 2
ATOM 2529 C CA . ALA A 1 46 ? 32.599 -31.958 -19.444 1.00 0.00 46 ALA A CA 2
ATOM 2530 C C . ALA A 1 46 ? 32.820 -31.178 -18.114 1.00 0.00 46 ALA A C 2
ATOM 2531 O O . ALA A 1 46 ? 33.922 -30.681 -17.866 1.00 0.00 46 ALA A O 2
ATOM 2538 N N . LEU A 1 47 ? 31.789 -31.046 -17.263 1.00 0.00 47 LEU A N 2
ATOM 2539 C CA . LEU A 1 47 ? 31.759 -30.155 -16.083 1.00 0.00 47 LEU A CA 2
ATOM 2540 C C . LEU A 1 47 ? 30.937 -30.733 -14.915 1.00 0.00 47 LEU A C 2
ATOM 2541 O O . LEU A 1 47 ? 30.327 -31.802 -15.004 1.00 0.00 47 LEU A O 2
ATOM 2557 N N . PHE A 1 48 ? 30.919 -29.984 -13.811 1.00 0.00 48 PHE A N 2
ATOM 2558 C CA . PHE A 1 48 ? 30.031 -30.171 -12.657 1.00 0.00 48 PHE A CA 2
ATOM 2559 C C . PHE A 1 48 ? 28.541 -30.190 -13.025 1.00 0.00 48 PHE A C 2
ATOM 2560 O O . PHE A 1 48 ? 28.128 -29.674 -14.074 1.00 0.00 48 PHE A O 2
ATOM 2577 N N . SER A 1 49 ? 27.721 -30.709 -12.111 1.00 0.00 49 SER A N 2
ATOM 2578 C CA . SER A 1 49 ? 26.265 -30.719 -12.237 1.00 0.00 49 SER A CA 2
ATOM 2579 C C . SER A 1 49 ? 25.529 -30.644 -10.896 1.00 0.00 49 SER A C 2
ATOM 2580 O O . SER A 1 49 ? 26.098 -30.896 -9.831 1.00 0.00 49 SER A O 2
ATOM 2588 N N . GLN A 1 50 ? 24.234 -30.338 -10.946 1.00 0.00 50 GLN A N 2
ATOM 2589 C CA . GLN A 1 50 ? 23.332 -30.433 -9.787 1.00 0.00 50 GLN A CA 2
ATOM 2590 C C . GLN A 1 50 ? 23.138 -31.886 -9.295 1.00 0.00 50 GLN A C 2
ATOM 2591 O O . GLN A 1 50 ? 22.791 -32.106 -8.134 1.00 0.00 50 GLN A O 2
ATOM 2605 N N . SER A 1 51 ? 23.427 -32.884 -10.141 1.00 0.00 51 SER A N 2
ATOM 2606 C CA . SER A 1 51 ? 23.458 -34.309 -9.769 1.00 0.00 51 SER A CA 2
ATOM 2607 C C . SER A 1 51 ? 24.744 -34.737 -9.034 1.00 0.00 51 SER A C 2
ATOM 2608 O O . SER A 1 51 ? 24.824 -35.870 -8.553 1.00 0.00 51 SER A O 2
ATOM 2616 N N . ALA A 1 52 ? 25.752 -33.863 -8.917 1.00 0.00 52 ALA A N 2
ATOM 2617 C CA . ALA A 1 52 ? 26.963 -34.102 -8.113 1.00 0.00 52 ALA A CA 2
ATOM 2618 C C . ALA A 1 52 ? 26.718 -34.045 -6.588 1.00 0.00 52 ALA A C 2
ATOM 2619 O O . ALA A 1 52 ? 27.529 -34.547 -5.804 1.00 0.00 52 ALA A O 2
ATOM 2626 N N . ILE A 1 53 ? 25.618 -33.406 -6.176 1.00 0.00 53 ILE A N 2
ATOM 2627 C CA . ILE A 1 53 ? 25.173 -33.227 -4.784 1.00 0.00 53 ILE A CA 2
ATOM 2628 C C . ILE A 1 53 ? 24.859 -34.594 -4.131 1.00 0.00 53 ILE A C 2
ATOM 2629 O O . ILE A 1 53 ? 24.634 -35.593 -4.823 1.00 0.00 53 ILE A O 2
ATOM 2645 N N . SER A 1 54 ? 24.835 -34.641 -2.793 1.00 0.00 54 SER A N 2
ATOM 2646 C CA . SER A 1 54 ? 24.496 -35.825 -1.982 1.00 0.00 54 SER A CA 2
ATOM 2647 C C . SER A 1 54 ? 23.270 -36.591 -2.497 1.00 0.00 54 SER A C 2
ATOM 2648 O O . SER A 1 54 ? 22.221 -35.998 -2.766 1.00 0.00 54 SER A O 2
ATOM 2656 N N . GLN A 1 55 ? 23.385 -37.924 -2.531 1.00 0.00 55 GLN A N 2
ATOM 2657 C CA . GLN A 1 55 ? 22.412 -38.905 -3.050 1.00 0.00 55 GLN A CA 2
ATOM 2658 C C . GLN A 1 55 ? 21.013 -38.899 -2.381 1.00 0.00 55 GLN A C 2
ATOM 2659 O O . GLN A 1 55 ? 20.160 -39.735 -2.687 1.00 0.00 55 GLN A O 2
ATOM 2673 N N . LYS A 1 56 ? 20.794 -38.008 -1.409 1.00 0.00 56 LYS A N 2
ATOM 2674 C CA . LYS A 1 56 ? 19.547 -37.833 -0.652 1.00 0.00 56 LYS A CA 2
ATOM 2675 C C . LYS A 1 56 ? 18.869 -36.476 -0.932 1.00 0.00 56 LYS A C 2
ATOM 2676 O O . LYS A 1 56 ? 17.658 -36.347 -0.780 1.00 0.00 56 LYS A O 2
ATOM 2695 N N . GLU A 1 57 ? 19.646 -35.475 -1.353 1.00 0.00 57 GLU A N 2
ATOM 2696 C CA . GLU A 1 57 ? 19.199 -34.109 -1.685 1.00 0.00 57 GLU A CA 2
ATOM 2697 C C . GLU A 1 57 ? 19.008 -33.882 -3.194 1.00 0.00 57 GLU A C 2
ATOM 2698 O O . GLU A 1 57 ? 18.084 -33.180 -3.606 1.00 0.00 57 GLU A O 2
ATOM 2710 N N . TYR A 1 58 ? 19.880 -34.472 -4.017 1.00 0.00 58 TYR A N 2
ATOM 2711 C CA . TYR A 1 58 ? 19.974 -34.276 -5.472 1.00 0.00 58 TYR A CA 2
ATOM 2712 C C . TYR A 1 58 ? 18.748 -34.688 -6.322 1.00 0.00 58 TYR A C 2
ATOM 2713 O O . TYR A 1 58 ? 18.707 -34.403 -7.519 1.00 0.00 58 TYR A O 2
ATOM 2731 N N . ASP A 1 59 ? 17.753 -35.355 -5.729 1.00 0.00 59 ASP A N 2
ATOM 2732 C CA . ASP A 1 59 ? 16.649 -36.024 -6.437 1.00 0.00 59 ASP A CA 2
ATOM 2733 C C . ASP A 1 59 ? 15.774 -35.109 -7.318 1.00 0.00 59 ASP A C 2
ATOM 2734 O O . ASP A 1 59 ? 15.188 -35.575 -8.297 1.00 0.00 59 ASP A O 2
ATOM 2743 N N . SER A 1 60 ? 15.742 -33.799 -7.044 1.00 0.00 60 SER A N 2
ATOM 2744 C CA . SER A 1 60 ? 15.093 -32.798 -7.909 1.00 0.00 60 SER A CA 2
ATOM 2745 C C . SER A 1 60 ? 15.673 -32.739 -9.335 1.00 0.00 60 SER A C 2
ATOM 2746 O O . SER A 1 60 ? 14.962 -32.399 -10.285 1.00 0.00 60 SER A O 2
ATOM 2754 N N . SER A 1 61 ? 16.944 -33.130 -9.510 1.00 0.00 61 SER A N 2
ATOM 2755 C CA . SER A 1 61 ? 17.621 -33.248 -10.815 1.00 0.00 61 SER A CA 2
ATOM 2756 C C . SER A 1 61 ? 17.390 -34.601 -11.508 1.00 0.00 61 SER A C 2
ATOM 2757 O O . SER A 1 61 ? 17.653 -34.740 -12.703 1.00 0.00 61 SER A O 2
ATOM 2765 N N . LEU A 1 62 ? 16.896 -35.604 -10.773 1.00 0.00 62 LEU A N 2
ATOM 2766 C CA . LEU A 1 62 ? 16.689 -36.982 -11.216 1.00 0.00 62 LEU A CA 2
ATOM 2767 C C . LEU A 1 62 ? 15.213 -37.290 -11.540 1.00 0.00 62 LEU A C 2
ATOM 2768 O O . LEU A 1 62 ? 14.952 -38.147 -12.387 1.00 0.00 62 LEU A O 2
ATOM 2784 N N . ALA A 1 63 ? 14.262 -36.612 -10.883 1.00 0.00 63 ALA A N 2
ATOM 2785 C CA . ALA A 1 63 ? 12.841 -36.979 -10.912 1.00 0.00 63 ALA A CA 2
ATOM 2786 C C . ALA A 1 63 ? 11.838 -35.805 -10.896 1.00 0.00 63 ALA A C 2
ATOM 2787 O O . ALA A 1 63 ? 10.671 -35.998 -10.541 1.00 0.00 63 ALA A O 2
ATOM 2794 N N . THR A 1 64 ? 12.242 -34.588 -11.287 1.00 0.00 64 THR A N 2
ATOM 2795 C CA . THR A 1 64 ? 11.325 -33.439 -11.456 1.00 0.00 64 THR A CA 2
ATOM 2796 C C . THR A 1 64 ? 11.645 -32.628 -12.724 1.00 0.00 64 THR A C 2
ATOM 2797 O O . THR A 1 64 ? 12.497 -33.005 -13.531 1.00 0.00 64 THR A O 2
ATOM 2808 N N . LEU A 1 65 ? 10.924 -31.518 -12.913 1.00 0.00 65 LEU A N 2
ATOM 2809 C CA . LEU A 1 65 ? 10.837 -30.727 -14.147 1.00 0.00 65 LEU A CA 2
ATOM 2810 C C . LEU A 1 65 ? 11.342 -29.285 -13.961 1.00 0.00 65 LEU A C 2
ATOM 2811 O O . LEU A 1 65 ? 10.890 -28.370 -14.653 1.00 0.00 65 LEU A O 2
ATOM 2827 N N . ASP A 1 66 ? 12.218 -29.063 -12.972 1.00 0.00 66 ASP A N 2
ATOM 2828 C CA . ASP A 1 66 ? 12.692 -27.738 -12.534 1.00 0.00 66 ASP A CA 2
ATOM 2829 C C . ASP A 1 66 ? 11.575 -26.689 -12.315 1.00 0.00 66 ASP A C 2
ATOM 2830 O O . ASP A 1 66 ? 11.766 -25.498 -12.575 1.00 0.00 66 ASP A O 2
ATOM 2839 N N . HIS A 1 67 ? 10.408 -27.115 -11.805 1.00 0.00 67 HIS A N 2
ATOM 2840 C CA . HIS A 1 67 ? 9.360 -26.208 -11.342 1.00 0.00 67 HIS A CA 2
ATOM 2841 C C . HIS A 1 67 ? 9.608 -25.675 -9.926 1.00 0.00 67 HIS A C 2
ATOM 2842 O O . HIS A 1 67 ? 10.232 -26.347 -9.098 1.00 0.00 67 HIS A O 2
ATOM 2856 N N . THR A 1 68 ? 9.025 -24.511 -9.611 1.00 0.00 68 THR A N 2
ATOM 2857 C CA . THR A 1 68 ? 8.981 -23.950 -8.250 1.00 0.00 68 THR A CA 2
ATOM 2858 C C . THR A 1 68 ? 7.649 -23.231 -8.002 1.00 0.00 68 THR A C 2
ATOM 2859 O O . THR A 1 68 ? 7.110 -22.583 -8.896 1.00 0.00 68 THR A O 2
ATOM 2870 N N . GLU A 1 69 ? 7.106 -23.342 -6.785 1.00 0.00 69 GLU A N 2
ATOM 2871 C CA . GLU A 1 69 ? 5.835 -22.720 -6.380 1.00 0.00 69 GLU A CA 2
ATOM 2872 C C . GLU A 1 69 ? 6.058 -21.374 -5.668 1.00 0.00 69 GLU A C 2
ATOM 2873 O O . GLU A 1 69 ? 7.107 -21.145 -5.062 1.00 0.00 69 GLU A O 2
ATOM 2885 N N . ILE A 1 70 ? 5.063 -20.483 -5.726 1.00 0.00 70 ILE A N 2
ATOM 2886 C CA . ILE A 1 70 ? 5.096 -19.133 -5.158 1.00 0.00 70 ILE A CA 2
ATOM 2887 C C . ILE A 1 70 ? 3.852 -18.956 -4.286 1.00 0.00 70 ILE A C 2
ATOM 2888 O O . ILE A 1 70 ? 2.751 -19.322 -4.711 1.00 0.00 70 ILE A O 2
ATOM 2904 N N . LYS A 1 71 ? 4.013 -18.380 -3.088 1.00 0.00 71 LYS A N 2
ATOM 2905 C CA . LYS A 1 71 ? 2.989 -18.332 -2.029 1.00 0.00 71 LYS A CA 2
ATOM 2906 C C . LYS A 1 71 ? 2.870 -16.929 -1.420 1.00 0.00 71 LYS A C 2
ATOM 2907 O O . LYS A 1 71 ? 3.853 -16.193 -1.370 1.00 0.00 71 LYS A O 2
ATOM 2926 N N . ALA A 1 72 ? 1.671 -16.564 -0.961 1.00 0.00 72 ALA A N 2
ATOM 2927 C CA . ALA A 1 72 ? 1.399 -15.281 -0.305 1.00 0.00 72 ALA A CA 2
ATOM 2928 C C . ALA A 1 72 ? 2.229 -15.091 0.984 1.00 0.00 72 ALA A C 2
ATOM 2929 O O . ALA A 1 72 ? 2.719 -16.062 1.571 1.00 0.00 72 ALA A O 2
ATOM 2936 N N . PRO A 1 73 ? 2.356 -13.848 1.477 1.00 0.00 73 PRO A N 2
ATOM 2937 C CA . PRO A 1 73 ? 2.922 -13.570 2.802 1.00 0.00 73 PRO A CA 2
ATOM 2938 C C . PRO A 1 73 ? 1.936 -13.776 3.965 1.00 0.00 73 PRO A C 2
ATOM 2939 O O . PRO A 1 73 ? 2.308 -14.284 5.022 1.00 0.00 73 PRO A O 2
ATOM 2950 N N . PHE A 1 74 ? 0.688 -13.342 3.778 1.00 0.00 74 PHE A N 2
ATOM 2951 C CA . PHE A 1 74 ? -0.348 -13.190 4.806 1.00 0.00 74 PHE A CA 2
ATOM 2952 C C . PHE A 1 74 ? -1.781 -13.177 4.225 1.00 0.00 74 PHE A C 2
ATOM 2953 O O . PHE A 1 74 ? -1.972 -13.177 3.009 1.00 0.00 74 PHE A O 2
ATOM 2970 N N . ASP A 1 75 ? -2.791 -13.163 5.106 1.00 0.00 75 ASP A N 2
ATOM 2971 C CA . ASP A 1 75 ? -4.215 -13.109 4.737 1.00 0.00 75 ASP A CA 2
ATOM 2972 C C . ASP A 1 75 ? -4.651 -11.688 4.361 1.00 0.00 75 ASP A C 2
ATOM 2973 O O . ASP A 1 75 ? -4.343 -10.719 5.062 1.00 0.00 75 ASP A O 2
ATOM 2982 N N . GLY A 1 76 ? -5.370 -11.558 3.253 1.00 0.00 76 GLY A N 2
ATOM 2983 C CA . GLY A 1 76 ? -5.782 -10.271 2.705 1.00 0.00 76 GLY A CA 2
ATOM 2984 C C . GLY A 1 76 ? -6.505 -10.401 1.372 1.00 0.00 76 GLY A C 2
ATOM 2985 O O . GLY A 1 76 ? -6.997 -11.469 1.009 1.00 0.00 76 GLY A O 2
ATOM 2989 N N . THR A 1 77 ? -6.541 -9.300 0.631 1.00 0.00 77 THR A N 2
ATOM 2990 C CA . THR A 1 77 ? -7.046 -9.216 -0.748 1.00 0.00 77 THR A CA 2
ATOM 2991 C C . THR A 1 77 ? -5.868 -9.118 -1.700 1.00 0.00 77 THR A C 2
ATOM 2992 O O . THR A 1 77 ? -4.770 -8.714 -1.312 1.00 0.00 77 THR A O 2
ATOM 3003 N N . ILE A 1 78 ? -6.084 -9.492 -2.955 1.00 0.00 78 ILE A N 2
ATOM 3004 C CA . ILE A 1 78 ? -5.026 -9.580 -3.953 1.00 0.00 78 ILE A CA 2
ATOM 3005 C C . ILE A 1 78 ? -5.454 -8.886 -5.248 1.00 0.00 78 ILE A C 2
ATOM 3006 O O . ILE A 1 78 ? -6.609 -8.975 -5.673 1.00 0.00 78 ILE A O 2
ATOM 3022 N N . GLY A 1 79 ? -4.530 -8.111 -5.824 1.00 0.00 79 GLY A N 2
ATOM 3023 C CA . GLY A 1 79 ? -4.804 -7.222 -6.961 1.00 0.00 79 GLY A CA 2
ATOM 3024 C C . GLY A 1 79 ? -4.933 -7.958 -8.295 1.00 0.00 79 GLY A C 2
ATOM 3025 O O . GLY A 1 79 ? -4.957 -9.189 -8.349 1.00 0.00 79 GLY A O 2
ATOM 3029 N N . ASP A 1 80 ? -5.018 -7.210 -9.394 1.00 0.00 80 ASP A N 2
ATOM 3030 C CA . ASP A 1 80 ? -4.895 -7.793 -10.724 1.00 0.00 80 ASP A CA 2
ATOM 3031 C C . ASP A 1 80 ? -3.500 -8.380 -10.949 1.00 0.00 80 ASP A C 2
ATOM 3032 O O . ASP A 1 80 ? -2.475 -7.766 -10.639 1.00 0.00 80 ASP A O 2
ATOM 3041 N N . ALA A 1 81 ? -3.485 -9.581 -11.530 1.00 0.00 81 ALA A N 2
ATOM 3042 C CA . ALA A 1 81 ? -2.278 -10.273 -11.930 1.00 0.00 81 ALA A CA 2
ATOM 3043 C C . ALA A 1 81 ? -1.451 -9.429 -12.927 1.00 0.00 81 ALA A C 2
ATOM 3044 O O . ALA A 1 81 ? -1.993 -8.851 -13.875 1.00 0.00 81 ALA A O 2
ATOM 3051 N N . LEU A 1 82 ? -0.135 -9.405 -12.744 1.00 0.00 82 LEU A N 2
ATOM 3052 C CA . LEU A 1 82 ? 0.830 -8.751 -13.632 1.00 0.00 82 LEU A CA 2
ATOM 3053 C C . LEU A 1 82 ? 1.440 -9.721 -14.677 1.00 0.00 82 LEU A C 2
ATOM 3054 O O . LEU A 1 82 ? 2.215 -9.299 -15.533 1.00 0.00 82 LEU A O 2
ATOM 3070 N N . VAL A 1 83 ? 1.084 -11.015 -14.619 1.00 0.00 83 VAL A N 2
ATOM 3071 C CA . VAL A 1 83 ? 1.696 -12.142 -15.358 1.00 0.00 83 VAL A CA 2
ATOM 3072 C C . VAL A 1 83 ? 0.655 -13.192 -15.767 1.00 0.00 83 VAL A C 2
ATOM 3073 O O . VAL A 1 83 ? -0.407 -13.324 -15.153 1.00 0.00 83 VAL A O 2
ATOM 3086 N N . ASN A 1 84 ? 0.977 -13.981 -16.787 1.00 0.00 84 ASN A N 2
ATOM 3087 C CA . ASN A 1 84 ? 0.167 -15.034 -17.373 1.00 0.00 84 ASN A CA 2
ATOM 3088 C C . ASN A 1 84 ? 1.034 -16.270 -17.620 1.00 0.00 84 ASN A C 2
ATOM 3089 O O . ASN A 1 84 ? 2.259 -16.193 -17.630 1.00 0.00 84 ASN A O 2
ATOM 3100 N N . ILE A 1 85 ? 0.392 -17.399 -17.893 1.00 0.00 85 ILE A N 2
ATOM 3101 C CA . ILE A 1 85 ? 1.006 -18.682 -18.231 1.00 0.00 85 ILE A CA 2
ATOM 3102 C C . ILE A 1 85 ? 1.932 -18.509 -19.443 1.00 0.00 85 ILE A C 2
ATOM 3103 O O . ILE A 1 85 ? 1.474 -18.350 -20.577 1.00 0.00 85 ILE A O 2
ATOM 3119 N N . GLY A 1 86 ? 3.239 -18.500 -19.185 1.00 0.00 86 GLY A N 2
ATOM 3120 C CA . GLY A 1 86 ? 4.301 -18.384 -20.184 1.00 0.00 86 GLY A CA 2
ATOM 3121 C C . GLY A 1 86 ? 5.149 -17.122 -20.023 1.00 0.00 86 GLY A C 2
ATOM 3122 O O . GLY A 1 86 ? 6.188 -17.010 -20.675 1.00 0.00 86 GLY A O 2
ATOM 3126 N N . ASP A 1 87 ? 4.743 -16.178 -19.167 1.00 0.00 87 ASP A N 2
ATOM 3127 C CA . ASP A 1 87 ? 5.525 -14.963 -18.918 1.00 0.00 87 ASP A CA 2
ATOM 3128 C C . ASP A 1 87 ? 6.839 -15.273 -18.189 1.00 0.00 87 ASP A C 2
ATOM 3129 O O . ASP A 1 87 ? 6.832 -15.836 -17.095 1.00 0.00 87 ASP A O 2
ATOM 3138 N N . TYR A 1 88 ? 7.964 -14.882 -18.782 1.00 0.00 88 TYR A N 2
ATOM 3139 C CA . TYR A 1 88 ? 9.264 -14.875 -18.118 1.00 0.00 88 TYR A CA 2
ATOM 3140 C C . TYR A 1 88 ? 9.278 -13.859 -16.968 1.00 0.00 88 TYR A C 2
ATOM 3141 O O . TYR A 1 88 ? 8.814 -12.724 -17.125 1.00 0.00 88 TYR A O 2
ATOM 3159 N N . VAL A 1 89 ? 9.831 -14.272 -15.824 1.00 0.00 89 VAL A N 2
ATOM 3160 C CA . VAL A 1 89 ? 9.964 -13.485 -14.591 1.00 0.00 89 VAL A CA 2
ATOM 3161 C C . VAL A 1 89 ? 11.305 -13.730 -13.902 1.00 0.00 89 VAL A C 2
ATOM 3162 O O . VAL A 1 89 ? 11.964 -14.760 -14.078 1.00 0.00 89 VAL A O 2
ATOM 3175 N N . SER A 1 90 ? 11.678 -12.792 -13.043 1.00 0.00 90 SER A N 2
ATOM 3176 C CA . SER A 1 90 ? 12.915 -12.785 -12.263 1.00 0.00 90 SER A CA 2
ATOM 3177 C C . SER A 1 90 ? 12.601 -12.460 -10.798 1.00 0.00 90 SER A C 2
ATOM 3178 O O . SER A 1 90 ? 11.624 -11.768 -10.495 1.00 0.00 90 SER A O 2
ATOM 3186 N N . ALA A 1 91 ? 13.426 -12.966 -9.878 1.00 0.00 91 ALA A N 2
ATOM 3187 C CA . ALA A 1 91 ? 13.128 -13.018 -8.444 1.00 0.00 91 ALA A CA 2
ATOM 3188 C C . ALA A 1 91 ? 12.890 -11.728 -7.670 1.00 0.00 91 ALA A C 2
ATOM 3189 O O . ALA A 1 91 ? 12.264 -11.767 -6.608 1.00 0.00 91 ALA A O 2
ATOM 3196 N N . SER A 1 92 ? 13.329 -10.599 -8.202 1.00 0.00 92 SER A N 2
ATOM 3197 C CA . SER A 1 92 ? 12.876 -9.307 -7.693 1.00 0.00 92 SER A CA 2
ATOM 3198 C C . SER A 1 92 ? 12.485 -8.315 -8.801 1.00 0.00 92 SER A C 2
ATOM 3199 O O . SER A 1 92 ? 12.014 -7.211 -8.514 1.00 0.00 92 SER A O 2
ATOM 3207 N N . THR A 1 93 ? 12.665 -8.714 -10.061 1.00 0.00 93 THR A N 2
ATOM 3208 C CA . THR A 1 93 ? 12.669 -7.778 -11.214 1.00 0.00 93 THR A CA 2
ATOM 3209 C C . THR A 1 93 ? 11.377 -7.602 -12.025 1.00 0.00 93 THR A C 2
ATOM 3210 O O . THR A 1 93 ? 11.259 -6.624 -12.763 1.00 0.00 93 THR A O 2
ATOM 3221 N N . THR A 1 94 ? 10.388 -8.491 -11.899 1.00 0.00 94 THR A N 2
ATOM 3222 C CA . THR A 1 94 ? 9.271 -8.570 -12.874 1.00 0.00 94 THR A CA 2
ATOM 3223 C C . THR A 1 94 ? 7.881 -8.358 -12.300 1.00 0.00 94 THR A C 2
ATOM 3224 O O . THR A 1 94 ? 7.034 -7.770 -12.971 1.00 0.00 94 THR A O 2
ATOM 3235 N N . GLU A 1 95 ? 7.722 -8.686 -11.016 1.00 0.00 95 GLU A N 2
ATOM 3236 C CA . GLU A 1 95 ? 6.553 -8.435 -10.181 1.00 0.00 95 GLU A CA 2
ATOM 3237 C C . GLU A 1 95 ? 5.261 -9.125 -10.681 1.00 0.00 95 GLU A C 2
ATOM 3238 O O . GLU A 1 95 ? 4.847 -9.024 -11.835 1.00 0.00 95 GLU A O 2
ATOM 3250 N N . LEU A 1 96 ? 4.641 -9.891 -9.780 1.00 0.00 96 LEU A N 2
ATOM 3251 C CA . LEU A 1 96 ? 3.561 -10.840 -10.142 1.00 0.00 96 LEU A CA 2
ATOM 3252 C C . LEU A 1 96 ? 2.127 -10.362 -9.898 1.00 0.00 96 LEU A C 2
ATOM 3253 O O . LEU A 1 96 ? 1.235 -10.717 -10.666 1.00 0.00 96 LEU A O 2
ATOM 3269 N N . VAL A 1 97 ? 1.911 -9.593 -8.831 1.00 0.00 97 VAL A N 2
ATOM 3270 C CA . VAL A 1 97 ? 0.630 -9.025 -8.348 1.00 0.00 97 VAL A CA 2
ATOM 3271 C C . VAL A 1 97 ? 0.882 -8.262 -7.034 1.00 0.00 97 VAL A C 2
ATOM 3272 O O . VAL A 1 97 ? 1.977 -8.373 -6.490 1.00 0.00 97 VAL A O 2
ATOM 3285 N N . ARG A 1 98 ? -0.094 -7.527 -6.476 1.00 0.00 98 ARG A N 2
ATOM 3286 C CA . ARG A 1 98 ? -0.010 -6.985 -5.106 1.00 0.00 98 ARG A CA 2
ATOM 3287 C C . ARG A 1 98 ? -0.854 -7.735 -4.064 1.00 0.00 98 ARG A C 2
ATOM 3288 O O . ARG A 1 98 ? -1.945 -8.174 -4.414 1.00 0.00 98 ARG A O 2
ATOM 3309 N N . VAL A 1 99 ? -0.422 -7.828 -2.794 1.00 0.00 99 VAL A N 2
ATOM 3310 C CA . VAL A 1 99 ? -1.205 -8.465 -1.715 1.00 0.00 99 VAL A CA 2
ATOM 3311 C C . VAL A 1 99 ? -1.417 -7.439 -0.600 1.00 0.00 99 VAL A C 2
ATOM 3312 O O . VAL A 1 99 ? -0.482 -6.733 -0.219 1.00 0.00 99 VAL A O 2
ATOM 3325 N N . THR A 1 100 ? -2.645 -7.304 -0.110 1.00 0.00 100 THR A N 2
ATOM 3326 C CA . THR A 1 100 ? -3.008 -6.252 0.848 1.00 0.00 100 THR A CA 2
ATOM 3327 C C . THR A 1 100 ? -3.979 -6.722 1.926 1.00 0.00 100 THR A C 2
ATOM 3328 O O . THR A 1 100 ? -5.071 -7.207 1.645 1.00 0.00 100 THR A O 2
ATOM 3339 N N . ASN A 1 101 ? -3.578 -6.612 3.191 1.00 0.00 101 ASN A N 2
ATOM 3340 C CA . ASN A 1 101 ? -4.379 -7.048 4.337 1.00 0.00 101 ASN A CA 2
ATOM 3341 C C . ASN A 1 101 ? -5.629 -6.169 4.584 1.00 0.00 101 ASN A C 2
ATOM 3342 O O . ASN A 1 101 ? -6.525 -6.596 5.313 1.00 0.00 101 ASN A O 2
ATOM 3353 N N . LEU A 1 102 ? -5.715 -4.986 3.947 1.00 0.00 102 LEU A N 2
ATOM 3354 C CA . LEU A 1 102 ? -6.731 -3.945 4.203 1.00 0.00 102 LEU A CA 2
ATOM 3355 C C . LEU A 1 102 ? -6.802 -3.568 5.706 1.00 0.00 102 LEU A C 2
ATOM 3356 O O . LEU A 1 102 ? -5.881 -3.856 6.477 1.00 0.00 102 LEU A O 2
ATOM 3372 N N . ASN A 1 103 ? -7.871 -2.886 6.135 1.00 0.00 103 ASN A N 2
ATOM 3373 C CA . ASN A 1 103 ? -8.180 -2.727 7.564 1.00 0.00 103 ASN A CA 2
ATOM 3374 C C . ASN A 1 103 ? -8.556 -4.116 8.146 1.00 0.00 103 ASN A C 2
ATOM 3375 O O . ASN A 1 103 ? -9.032 -4.984 7.406 1.00 0.00 103 ASN A O 2
ATOM 3386 N N . PRO A 1 104 ? -8.425 -4.357 9.461 1.00 0.00 104 PRO A N 2
ATOM 3387 C CA . PRO A 1 104 ? -8.519 -5.708 10.021 1.00 0.00 104 PRO A CA 2
ATOM 3388 C C . PRO A 1 104 ? -9.925 -6.310 10.023 1.00 0.00 104 PRO A C 2
ATOM 3389 O O . PRO A 1 104 ? -10.101 -7.527 10.070 1.00 0.00 104 PRO A O 2
ATOM 3400 N N . ILE A 1 105 ? -10.916 -5.450 9.848 1.00 0.00 105 ILE A N 2
ATOM 3401 C CA . ILE A 1 105 ? -12.346 -5.764 9.651 1.00 0.00 105 ILE A CA 2
ATOM 3402 C C . ILE A 1 105 ? -12.675 -6.545 8.367 1.00 0.00 105 ILE A C 2
ATOM 3403 O O . ILE A 1 105 ? -13.806 -6.999 8.184 1.00 0.00 105 ILE A O 2
ATOM 3419 N N . TYR A 1 106 ? -11.675 -6.737 7.507 1.00 0.00 106 TYR A N 2
ATOM 3420 C CA . TYR A 1 106 ? -11.759 -7.435 6.223 1.00 0.00 106 TYR A CA 2
ATOM 3421 C C . TYR A 1 106 ? -10.865 -8.697 6.170 1.00 0.00 106 TYR A C 2
ATOM 3422 O O . TYR A 1 106 ? -10.774 -9.347 5.125 1.00 0.00 106 TYR A O 2
ATOM 3440 N N . ALA A 1 107 ? -10.217 -9.047 7.292 1.00 0.00 107 ALA A N 2
ATOM 3441 C CA . ALA A 1 107 ? -9.277 -10.169 7.405 1.00 0.00 107 ALA A CA 2
ATOM 3442 C C . ALA A 1 107 ? -9.370 -10.945 8.733 1.00 0.00 107 ALA A C 2
ATOM 3443 O O . ALA A 1 107 ? -8.861 -12.065 8.809 1.00 0.00 107 ALA A O 2
ATOM 3450 N N . ASP A 1 108 ? -10.035 -10.414 9.760 1.00 0.00 108 ASP A N 2
ATOM 3451 C CA . ASP A 1 108 ? -10.223 -11.100 11.041 1.00 0.00 108 ASP A CA 2
ATOM 3452 C C . ASP A 1 108 ? -11.505 -10.632 11.775 1.00 0.00 108 ASP A C 2
ATOM 3453 O O . ASP A 1 108 ? -12.177 -9.693 11.343 1.00 0.00 108 ASP A O 2
ATOM 3462 N N . GLY A 1 109 ? -11.858 -11.289 12.886 1.00 0.00 109 GLY A N 2
ATOM 3463 C CA . GLY A 1 109 ? -13.057 -10.996 13.689 1.00 0.00 109 GLY A CA 2
ATOM 3464 C C . GLY A 1 109 ? -13.111 -11.749 15.025 1.00 0.00 109 GLY A C 2
ATOM 3465 O O . GLY A 1 109 ? -12.163 -12.435 15.411 1.00 0.00 109 GLY A O 2
ATOM 3469 N N . SER A 1 110 ? -14.234 -11.620 15.738 1.00 0.00 110 SER A N 2
ATOM 3470 C CA . SER A 1 110 ? -14.491 -12.280 17.028 1.00 0.00 110 SER A CA 2
ATOM 3471 C C . SER A 1 110 ? -15.972 -12.667 17.178 1.00 0.00 110 SER A C 2
ATOM 3472 O O . SER A 1 110 ? -16.852 -12.048 16.572 1.00 0.00 110 SER A O 2
ATOM 3480 N N . HIS A 1 111 ? -16.247 -13.706 17.972 1.00 0.00 111 HIS A N 2
ATOM 3481 C CA . HIS A 1 111 ? -17.576 -14.306 18.171 1.00 0.00 111 HIS A CA 2
ATOM 3482 C C . HIS A 1 111 ? -17.660 -15.056 19.513 1.00 0.00 111 HIS A C 2
ATOM 3483 O O . HIS A 1 111 ? -16.647 -15.540 20.033 1.00 0.00 111 HIS A O 2
ATOM 3497 N N . HIS A 1 112 ? -18.877 -15.190 20.055 1.00 0.00 112 HIS A N 2
ATOM 3498 C CA . HIS A 1 112 ? -19.204 -16.020 21.222 1.00 0.00 112 HIS A CA 2
ATOM 3499 C C . HIS A 1 112 ? -20.667 -16.495 21.178 1.00 0.00 112 HIS A C 2
ATOM 3500 O O . HIS A 1 112 ? -21.577 -15.721 20.871 1.00 0.00 112 HIS A O 2
ATOM 3514 N N . HIS A 1 113 ? -20.888 -17.764 21.534 1.00 0.00 113 HIS A N 2
ATOM 3515 C CA . HIS A 1 113 ? -22.212 -18.371 21.782 1.00 0.00 113 HIS A CA 2
ATOM 3516 C C . HIS A 1 113 ? -22.182 -19.454 22.884 1.00 0.00 113 HIS A C 2
ATOM 3517 O O . HIS A 1 113 ? -23.194 -20.097 23.168 1.00 0.00 113 HIS A O 2
ATOM 3531 N N . HIS A 1 114 ? -21.003 -19.689 23.465 1.00 0.00 114 HIS A N 2
ATOM 3532 C CA . HIS A 1 114 ? -20.653 -20.805 24.346 1.00 0.00 114 HIS A CA 2
ATOM 3533 C C . HIS A 1 114 ? -21.311 -20.747 25.731 1.00 0.00 114 HIS A C 2
ATOM 3534 O O . HIS A 1 114 ? -21.742 -19.694 26.204 1.00 0.00 114 HIS A O 2
ATOM 3548 N N . HIS A 1 115 ? -21.337 -21.896 26.415 1.00 0.00 115 HIS A N 2
ATOM 3549 C CA . HIS A 1 115 ? -21.868 -22.087 27.779 1.00 0.00 115 HIS A CA 2
ATOM 3550 C C . HIS A 1 115 ? -20.977 -21.509 28.905 1.00 0.00 115 HIS A C 2
ATOM 3551 O O . HIS A 1 115 ? -21.273 -21.693 30.090 1.00 0.00 115 HIS A O 2
ATOM 3565 N N . HIS A 1 116 ? -19.886 -20.819 28.547 1.00 0.00 116 HIS A N 2
ATOM 3566 C CA . HIS A 1 116 ? -18.800 -20.357 29.429 1.00 0.00 116 HIS A CA 2
ATOM 3567 C C . HIS A 1 116 ? -18.356 -18.932 29.082 1.00 0.00 116 HIS A C 2
ATOM 3568 O O . HIS A 1 116 ? -18.166 -18.633 27.880 1.00 0.00 116 HIS A O 2
ATOM 3583 N N . ASP A 1 1 ? 0.909 -3.068 2.767 1.00 0.00 1 ASP A N 3
ATOM 3584 C CA . ASP A 1 1 ? 0.663 -3.564 1.387 1.00 0.00 1 ASP A CA 3
ATOM 3585 C C . ASP A 1 1 ? 1.915 -4.224 0.801 1.00 0.00 1 ASP A C 3
ATOM 3586 O O . ASP A 1 1 ? 3.017 -4.037 1.315 1.00 0.00 1 ASP A O 3
ATOM 3597 N N . VAL A 1 2 ? 1.741 -5.025 -0.255 1.00 0.00 2 VAL A N 3
ATOM 3598 C CA . VAL A 1 2 ? 2.775 -5.847 -0.915 1.00 0.00 2 VAL A CA 3
ATOM 3599 C C . VAL A 1 2 ? 2.636 -5.812 -2.423 1.00 0.00 2 VAL A C 3
ATOM 3600 O O . VAL A 1 2 ? 1.540 -5.639 -2.937 1.00 0.00 2 VAL A O 3
ATOM 3613 N N . ILE A 1 3 ? 3.737 -6.081 -3.115 1.00 0.00 3 ILE A N 3
ATOM 3614 C CA . ILE A 1 3 ? 3.872 -6.414 -4.532 1.00 0.00 3 ILE A CA 3
ATOM 3615 C C . ILE A 1 3 ? 4.685 -7.720 -4.535 1.00 0.00 3 ILE A C 3
ATOM 3616 O O . ILE A 1 3 ? 5.897 -7.717 -4.304 1.00 0.00 3 ILE A O 3
ATOM 3632 N N . ILE A 1 4 ? 3.986 -8.861 -4.598 1.00 0.00 4 ILE A N 3
ATOM 3633 C CA . ILE A 1 4 ? 4.519 -10.210 -4.425 1.00 0.00 4 ILE A CA 3
ATOM 3634 C C . ILE A 1 4 ? 5.516 -10.546 -5.549 1.00 0.00 4 ILE A C 3
ATOM 3635 O O . ILE A 1 4 ? 5.369 -10.085 -6.691 1.00 0.00 4 ILE A O 3
ATOM 3651 N N . LYS A 1 5 ? 6.499 -11.397 -5.248 1.00 0.00 5 LYS A N 3
ATOM 3652 C CA . LYS A 1 5 ? 7.591 -11.770 -6.158 1.00 0.00 5 LYS A CA 3
ATOM 3653 C C . LYS A 1 5 ? 8.018 -13.236 -6.029 1.00 0.00 5 LYS A C 3
ATOM 3654 O O . LYS A 1 5 ? 7.835 -13.831 -4.965 1.00 0.00 5 LYS A O 3
ATOM 3673 N N . PRO A 1 6 ? 8.571 -13.814 -7.110 1.00 0.00 6 PRO A N 3
ATOM 3674 C CA . PRO A 1 6 ? 8.909 -15.229 -7.159 1.00 0.00 6 PRO A CA 3
ATOM 3675 C C . PRO A 1 6 ? 10.236 -15.532 -6.452 1.00 0.00 6 PRO A C 3
ATOM 3676 O O . PRO A 1 6 ? 11.198 -14.772 -6.555 1.00 0.00 6 PRO A O 3
ATOM 3687 N N . GLN A 1 7 ? 10.311 -16.671 -5.762 1.00 0.00 7 GLN A N 3
ATOM 3688 C CA . GLN A 1 7 ? 11.536 -17.104 -5.070 1.00 0.00 7 GLN A CA 3
ATOM 3689 C C . GLN A 1 7 ? 12.679 -17.544 -6.017 1.00 0.00 7 GLN A C 3
ATOM 3690 O O . GLN A 1 7 ? 13.828 -17.644 -5.578 1.00 0.00 7 GLN A O 3
ATOM 3704 N N . VAL A 1 8 ? 12.388 -17.776 -7.308 1.00 0.00 8 VAL A N 3
ATOM 3705 C CA . VAL A 1 8 ? 13.358 -18.103 -8.374 1.00 0.00 8 VAL A CA 3
ATOM 3706 C C . VAL A 1 8 ? 12.966 -17.433 -9.698 1.00 0.00 8 VAL A C 3
ATOM 3707 O O . VAL A 1 8 ? 11.807 -17.070 -9.895 1.00 0.00 8 VAL A O 3
ATOM 3720 N N . SER A 1 9 ? 13.908 -17.293 -10.626 1.00 0.00 9 SER A N 3
ATOM 3721 C CA . SER A 1 9 ? 13.606 -16.885 -12.007 1.00 0.00 9 SER A CA 3
ATOM 3722 C C . SER A 1 9 ? 13.151 -18.083 -12.868 1.00 0.00 9 SER A C 3
ATOM 3723 O O . SER A 1 9 ? 13.434 -19.244 -12.546 1.00 0.00 9 SER A O 3
ATOM 3731 N N . GLY A 1 10 ? 12.415 -17.828 -13.952 1.00 0.00 10 GLY A N 3
ATOM 3732 C CA . GLY A 1 10 ? 11.808 -18.843 -14.816 1.00 0.00 10 GLY A CA 3
ATOM 3733 C C . GLY A 1 10 ? 10.579 -18.269 -15.505 1.00 0.00 10 GLY A C 3
ATOM 3734 O O . GLY A 1 10 ? 10.520 -17.060 -15.710 1.00 0.00 10 GLY A O 3
ATOM 3738 N N . VAL A 1 11 ? 9.583 -19.091 -15.837 1.00 0.00 11 VAL A N 3
ATOM 3739 C CA . VAL A 1 11 ? 8.374 -18.646 -16.490 1.00 0.00 11 VAL A CA 3
ATOM 3740 C C . VAL A 1 11 ? 7.121 -19.191 -15.824 1.00 0.00 11 VAL A C 3
ATOM 3741 O O . VAL A 1 11 ? 7.140 -20.330 -15.377 1.00 0.00 11 VAL A O 3
ATOM 3754 N N . ILE A 1 12 ? 6.030 -18.429 -15.781 1.00 0.00 12 ILE A N 3
ATOM 3755 C CA . ILE A 1 12 ? 4.770 -18.879 -15.155 1.00 0.00 12 ILE A CA 3
ATOM 3756 C C . ILE A 1 12 ? 4.192 -20.120 -15.866 1.00 0.00 12 ILE A C 3
ATOM 3757 O O . ILE A 1 12 ? 4.206 -20.204 -17.094 1.00 0.00 12 ILE A O 3
ATOM 3773 N N . VAL A 1 13 ? 3.615 -21.043 -15.094 1.00 0.00 13 VAL A N 3
ATOM 3774 C CA . VAL A 1 13 ? 3.005 -22.317 -15.531 1.00 0.00 13 VAL A CA 3
ATOM 3775 C C . VAL A 1 13 ? 1.534 -22.411 -15.099 1.00 0.00 13 VAL A C 3
ATOM 3776 O O . VAL A 1 13 ? 0.707 -22.943 -15.843 1.00 0.00 13 VAL A O 3
ATOM 3789 N N . ASN A 1 14 ? 1.197 -21.874 -13.923 1.00 0.00 14 ASN A N 3
ATOM 3790 C CA . ASN A 1 14 ? -0.170 -21.843 -13.392 1.00 0.00 14 ASN A CA 3
ATOM 3791 C C . ASN A 1 14 ? -0.408 -20.606 -12.514 1.00 0.00 14 ASN A C 3
ATOM 3792 O O . ASN A 1 14 ? 0.531 -20.048 -11.936 1.00 0.00 14 ASN A O 3
ATOM 3803 N N . LYS A 1 15 ? -1.691 -20.254 -12.369 1.00 0.00 15 LYS A N 3
ATOM 3804 C CA . LYS A 1 15 ? -2.248 -19.162 -11.582 1.00 0.00 15 LYS A CA 3
ATOM 3805 C C . LYS A 1 15 ? -3.259 -19.755 -10.606 1.00 0.00 15 LYS A C 3
ATOM 3806 O O . LYS A 1 15 ? -4.428 -19.967 -10.939 1.00 0.00 15 LYS A O 3
ATOM 3825 N N . LEU A 1 16 ? -2.791 -20.048 -9.399 1.00 0.00 16 LEU A N 3
ATOM 3826 C CA . LEU A 1 16 ? -3.598 -20.629 -8.334 1.00 0.00 16 LEU A CA 3
ATOM 3827 C C . LEU A 1 16 ? -4.635 -19.626 -7.826 1.00 0.00 16 LEU A C 3
ATOM 3828 O O . LEU A 1 16 ? -5.827 -19.928 -7.707 1.00 0.00 16 LEU A O 3
ATOM 3844 N N . PHE A 1 17 ? -4.158 -18.414 -7.558 1.00 0.00 17 PHE A N 3
ATOM 3845 C CA . PHE A 1 17 ? -4.978 -17.272 -7.139 1.00 0.00 17 PHE A CA 3
ATOM 3846 C C . PHE A 1 17 ? -5.852 -16.725 -8.280 1.00 0.00 17 PHE A C 3
ATOM 3847 O O . PHE A 1 17 ? -5.803 -17.200 -9.419 1.00 0.00 17 PHE A O 3
ATOM 3864 N N . LYS A 1 18 ? -6.641 -15.702 -7.963 1.00 0.00 18 LYS A N 3
ATOM 3865 C CA . LYS A 1 18 ? -7.504 -14.964 -8.905 1.00 0.00 18 LYS A CA 3
ATOM 3866 C C . LYS A 1 18 ? -7.453 -13.464 -8.625 1.00 0.00 18 LYS A C 3
ATOM 3867 O O . LYS A 1 18 ? -7.557 -13.037 -7.475 1.00 0.00 18 LYS A O 3
ATOM 3886 N N . ALA A 1 19 ? -7.327 -12.674 -9.687 1.00 0.00 19 ALA A N 3
ATOM 3887 C CA . ALA A 1 19 ? -7.322 -11.214 -9.640 1.00 0.00 19 ALA A CA 3
ATOM 3888 C C . ALA A 1 19 ? -8.627 -10.653 -9.038 1.00 0.00 19 ALA A C 3
ATOM 3889 O O . ALA A 1 19 ? -9.697 -10.735 -9.645 1.00 0.00 19 ALA A O 3
ATOM 3896 N N . GLY A 1 20 ? -8.525 -10.115 -7.821 1.00 0.00 20 GLY A N 3
ATOM 3897 C CA . GLY A 1 20 ? -9.632 -9.538 -7.054 1.00 0.00 20 GLY A CA 3
ATOM 3898 C C . GLY A 1 20 ? -10.159 -10.409 -5.900 1.00 0.00 20 GLY A C 3
ATOM 3899 O O . GLY A 1 20 ? -10.919 -9.909 -5.066 1.00 0.00 20 GLY A O 3
ATOM 3903 N N . ASP A 1 21 ? -9.789 -11.693 -5.832 1.00 0.00 21 ASP A N 3
ATOM 3904 C CA . ASP A 1 21 ? -10.220 -12.616 -4.772 1.00 0.00 21 ASP A CA 3
ATOM 3905 C C . ASP A 1 21 ? -9.466 -12.413 -3.430 1.00 0.00 21 ASP A C 3
ATOM 3906 O O . ASP A 1 21 ? -8.636 -11.511 -3.276 1.00 0.00 21 ASP A O 3
ATOM 3915 N N . LYS A 1 22 ? -9.744 -13.255 -2.435 1.00 0.00 22 LYS A N 3
ATOM 3916 C CA . LYS A 1 22 ? -9.001 -13.352 -1.169 1.00 0.00 22 LYS A CA 3
ATOM 3917 C C . LYS A 1 22 ? -7.816 -14.319 -1.275 1.00 0.00 22 LYS A C 3
ATOM 3918 O O . LYS A 1 22 ? -7.740 -15.165 -2.167 1.00 0.00 22 LYS A O 3
ATOM 3937 N N . VAL A 1 23 ? -6.931 -14.225 -0.287 1.00 0.00 23 VAL A N 3
ATOM 3938 C CA . VAL A 1 23 ? -5.817 -15.148 -0.008 1.00 0.00 23 VAL A CA 3
ATOM 3939 C C . VAL A 1 23 ? -5.739 -15.415 1.499 1.00 0.00 23 VAL A C 3
ATOM 3940 O O . VAL A 1 23 ? -5.898 -14.485 2.292 1.00 0.00 23 VAL A O 3
ATOM 3953 N N . LYS A 1 24 ? -5.484 -16.666 1.909 1.00 0.00 24 LYS A N 3
ATOM 3954 C CA . LYS A 1 24 ? -5.165 -17.040 3.288 1.00 0.00 24 LYS A CA 3
ATOM 3955 C C . LYS A 1 24 ? -3.779 -16.528 3.716 1.00 0.00 24 LYS A C 3
ATOM 3956 O O . LYS A 1 24 ? -3.081 -15.909 2.912 1.00 0.00 24 LYS A O 3
ATOM 3975 N N . LYS A 1 25 ? -3.341 -16.837 4.947 1.00 0.00 25 LYS A N 3
ATOM 3976 C CA . LYS A 1 25 ? -2.028 -16.519 5.577 1.00 0.00 25 LYS A CA 3
ATOM 3977 C C . LYS A 1 25 ? -0.763 -17.059 4.861 1.00 0.00 25 LYS A C 3
ATOM 3978 O O . LYS A 1 25 ? 0.209 -17.448 5.518 1.00 0.00 25 LYS A O 3
ATOM 3997 N N . GLY A 1 26 ? -0.757 -17.142 3.531 1.00 0.00 26 GLY A N 3
ATOM 3998 C CA . GLY A 1 26 ? 0.273 -17.824 2.739 1.00 0.00 26 GLY A CA 3
ATOM 3999 C C . GLY A 1 26 ? -0.231 -18.911 1.800 1.00 0.00 26 GLY A C 3
ATOM 4000 O O . GLY A 1 26 ? 0.489 -19.884 1.570 1.00 0.00 26 GLY A O 3
ATOM 4004 N N . GLN A 1 27 ? -1.462 -18.799 1.286 1.00 0.00 27 GLN A N 3
ATOM 4005 C CA . GLN A 1 27 ? -1.915 -19.668 0.203 1.00 0.00 27 GLN A CA 3
ATOM 4006 C C . GLN A 1 27 ? -1.022 -19.578 -1.053 1.00 0.00 27 GLN A C 3
ATOM 4007 O O . GLN A 1 27 ? -0.432 -18.532 -1.332 1.00 0.00 27 GLN A O 3
ATOM 4021 N N . THR A 1 28 ? -0.948 -20.669 -1.812 1.00 0.00 28 THR A N 3
ATOM 4022 C CA . THR A 1 28 ? -0.199 -20.767 -3.076 1.00 0.00 28 THR A CA 3
ATOM 4023 C C . THR A 1 28 ? -0.854 -19.917 -4.167 1.00 0.00 28 THR A C 3
ATOM 4024 O O . THR A 1 28 ? -2.079 -19.896 -4.296 1.00 0.00 28 THR A O 3
ATOM 4035 N N . LEU A 1 29 ? -0.030 -19.221 -4.948 1.00 0.00 29 LEU A N 3
ATOM 4036 C CA . LEU A 1 29 ? -0.411 -18.178 -5.907 1.00 0.00 29 LEU A CA 3
ATOM 4037 C C . LEU A 1 29 ? 0.044 -18.487 -7.342 1.00 0.00 29 LEU A C 3
ATOM 4038 O O . LEU A 1 29 ? -0.752 -18.378 -8.272 1.00 0.00 29 LEU A O 3
ATOM 4054 N N . PHE A 1 30 ? 1.283 -18.946 -7.524 1.00 0.00 30 PHE A N 3
ATOM 4055 C CA . PHE A 1 30 ? 1.867 -19.240 -8.846 1.00 0.00 30 PHE A CA 3
ATOM 4056 C C . PHE A 1 30 ? 2.721 -20.509 -8.870 1.00 0.00 30 PHE A C 3
ATOM 4057 O O . PHE A 1 30 ? 3.176 -21.003 -7.836 1.00 0.00 30 PHE A O 3
ATOM 4074 N N . ILE A 1 31 ? 2.995 -20.974 -10.093 1.00 0.00 31 ILE A N 3
ATOM 4075 C CA . ILE A 1 31 ? 3.932 -22.064 -10.414 1.00 0.00 31 ILE A CA 3
ATOM 4076 C C . ILE A 1 31 ? 4.844 -21.551 -11.531 1.00 0.00 31 ILE A C 3
ATOM 4077 O O . ILE A 1 31 ? 4.353 -20.894 -12.445 1.00 0.00 31 ILE A O 3
ATOM 4093 N N . ILE A 1 32 ? 6.131 -21.862 -11.470 1.00 0.00 32 ILE A N 3
ATOM 4094 C CA . ILE A 1 32 ? 7.169 -21.443 -12.426 1.00 0.00 32 ILE A CA 3
ATOM 4095 C C . ILE A 1 32 ? 7.951 -22.610 -12.975 1.00 0.00 32 ILE A C 3
ATOM 4096 O O . ILE A 1 32 ? 8.136 -23.579 -12.257 1.00 0.00 32 ILE A O 3
ATOM 4112 N N . GLU A 1 33 ? 8.472 -22.485 -14.200 1.00 0.00 33 GLU A N 3
ATOM 4113 C CA . GLU A 1 33 ? 9.444 -23.422 -14.759 1.00 0.00 33 GLU A CA 3
ATOM 4114 C C . GLU A 1 33 ? 10.780 -22.707 -14.990 1.00 0.00 33 GLU A C 3
ATOM 4115 O O . GLU A 1 33 ? 10.861 -21.763 -15.774 1.00 0.00 33 GLU A O 3
ATOM 4127 N N . GLN A 1 34 ? 11.815 -23.124 -14.256 1.00 0.00 34 GLN A N 3
ATOM 4128 C CA . GLN A 1 34 ? 13.146 -22.510 -14.259 1.00 0.00 34 GLN A CA 3
ATOM 4129 C C . GLN A 1 34 ? 13.831 -22.455 -15.624 1.00 0.00 34 GLN A C 3
ATOM 4130 O O . GLN A 1 34 ? 14.318 -21.418 -16.078 1.00 0.00 34 GLN A O 3
ATOM 4144 N N . ASP A 1 35 ? 13.873 -23.629 -16.227 1.00 0.00 35 ASP A N 3
ATOM 4145 C CA . ASP A 1 35 ? 14.658 -23.995 -17.405 1.00 0.00 35 ASP A CA 3
ATOM 4146 C C . ASP A 1 35 ? 14.342 -25.459 -17.786 1.00 0.00 35 ASP A C 3
ATOM 4147 O O . ASP A 1 35 ? 13.822 -26.222 -16.967 1.00 0.00 35 ASP A O 3
ATOM 4156 N N . GLN A 1 36 ? 14.658 -25.857 -19.024 1.00 0.00 36 GLN A N 3
ATOM 4157 C CA . GLN A 1 36 ? 14.405 -27.202 -19.552 1.00 0.00 36 GLN A CA 3
ATOM 4158 C C . GLN A 1 36 ? 15.539 -27.774 -20.421 1.00 0.00 36 GLN A C 3
ATOM 4159 O O . GLN A 1 36 ? 15.331 -28.784 -21.099 1.00 0.00 36 GLN A O 3
ATOM 4173 N N . ALA A 1 37 ? 16.730 -27.162 -20.425 1.00 0.00 37 ALA A N 3
ATOM 4174 C CA . ALA A 1 37 ? 17.863 -27.563 -21.268 1.00 0.00 37 ALA A CA 3
ATOM 4175 C C . ALA A 1 37 ? 18.298 -29.038 -21.106 1.00 0.00 37 ALA A C 3
ATOM 4176 O O . ALA A 1 37 ? 18.657 -29.686 -22.091 1.00 0.00 37 ALA A O 3
ATOM 4183 N N . SER A 1 38 ? 18.222 -29.585 -19.884 1.00 0.00 38 SER A N 3
ATOM 4184 C CA . SER A 1 38 ? 18.499 -31.006 -19.587 1.00 0.00 38 SER A CA 3
ATOM 4185 C C . SER A 1 38 ? 17.244 -31.888 -19.519 1.00 0.00 38 SER A C 3
ATOM 4186 O O . SER A 1 38 ? 17.366 -33.095 -19.326 1.00 0.00 38 SER A O 3
ATOM 4194 N N . LYS A 1 39 ? 16.039 -31.317 -19.665 1.00 0.00 39 LYS A N 3
ATOM 4195 C CA . LYS A 1 39 ? 14.768 -32.016 -19.385 1.00 0.00 39 LYS A CA 3
ATOM 4196 C C . LYS A 1 39 ? 14.519 -33.241 -20.277 1.00 0.00 39 LYS A C 3
ATOM 4197 O O . LYS A 1 39 ? 13.858 -34.183 -19.846 1.00 0.00 39 LYS A O 3
ATOM 4216 N N . ASP A 1 40 ? 15.126 -33.266 -21.462 1.00 0.00 40 ASP A N 3
ATOM 4217 C CA . ASP A 1 40 ? 15.209 -34.429 -22.360 1.00 0.00 40 ASP A CA 3
ATOM 4218 C C . ASP A 1 40 ? 16.665 -34.857 -22.629 1.00 0.00 40 ASP A C 3
ATOM 4219 O O . ASP A 1 40 ? 16.949 -36.035 -22.852 1.00 0.00 40 ASP A O 3
ATOM 4228 N N . PHE A 1 41 ? 17.612 -33.910 -22.560 1.00 0.00 41 PHE A N 3
ATOM 4229 C CA . PHE A 1 41 ? 19.039 -34.127 -22.832 1.00 0.00 41 PHE A CA 3
ATOM 4230 C C . PHE A 1 41 ? 19.797 -34.881 -21.726 1.00 0.00 41 PHE A C 3
ATOM 4231 O O . PHE A 1 41 ? 20.962 -35.236 -21.912 1.00 0.00 41 PHE A O 3
ATOM 4248 N N . ASN A 1 42 ? 19.159 -35.167 -20.582 1.00 0.00 42 ASN A N 3
ATOM 4249 C CA . ASN A 1 42 ? 19.722 -35.974 -19.488 1.00 0.00 42 ASN A CA 3
ATOM 4250 C C . ASN A 1 42 ? 20.137 -37.401 -19.870 1.00 0.00 42 ASN A C 3
ATOM 4251 O O . ASN A 1 42 ? 20.816 -38.063 -19.088 1.00 0.00 42 ASN A O 3
ATOM 4262 N N . ARG A 1 43 ? 19.685 -37.906 -21.026 1.00 0.00 43 ARG A N 3
ATOM 4263 C CA . ARG A 1 43 ? 19.796 -39.324 -21.361 1.00 0.00 43 ARG A CA 3
ATOM 4264 C C . ARG A 1 43 ? 21.242 -39.852 -21.374 1.00 0.00 43 ARG A C 3
ATOM 4265 O O . ARG A 1 43 ? 21.490 -40.964 -20.914 1.00 0.00 43 ARG A O 3
ATOM 4286 N N . SER A 1 44 ? 22.198 -39.048 -21.845 1.00 0.00 44 SER A N 3
ATOM 4287 C CA . SER A 1 44 ? 23.638 -39.345 -21.794 1.00 0.00 44 SER A CA 3
ATOM 4288 C C . SER A 1 44 ? 24.224 -39.231 -20.378 1.00 0.00 44 SER A C 3
ATOM 4289 O O . SER A 1 44 ? 25.094 -40.011 -19.997 1.00 0.00 44 SER A O 3
ATOM 4297 N N . LYS A 1 45 ? 23.723 -38.281 -19.573 1.00 0.00 45 LYS A N 3
ATOM 4298 C CA . LYS A 1 45 ? 24.116 -38.056 -18.168 1.00 0.00 45 LYS A CA 3
ATOM 4299 C C . LYS A 1 45 ? 23.662 -39.199 -17.244 1.00 0.00 45 LYS A C 3
ATOM 4300 O O . LYS A 1 45 ? 24.351 -39.520 -16.273 1.00 0.00 45 LYS A O 3
ATOM 4319 N N . ALA A 1 46 ? 22.535 -39.846 -17.561 1.00 0.00 46 ALA A N 3
ATOM 4320 C CA . ALA A 1 46 ? 21.941 -40.944 -16.792 1.00 0.00 46 ALA A CA 3
ATOM 4321 C C . ALA A 1 46 ? 22.875 -42.160 -16.592 1.00 0.00 46 ALA A C 3
ATOM 4322 O O . ALA A 1 46 ? 22.730 -42.898 -15.617 1.00 0.00 46 ALA A O 3
ATOM 4329 N N . LEU A 1 47 ? 23.880 -42.334 -17.465 1.00 0.00 47 LEU A N 3
ATOM 4330 C CA . LEU A 1 47 ? 24.953 -43.335 -17.340 1.00 0.00 47 LEU A CA 3
ATOM 4331 C C . LEU A 1 47 ? 25.771 -43.227 -16.047 1.00 0.00 47 LEU A C 3
ATOM 4332 O O . LEU A 1 47 ? 26.434 -44.196 -15.671 1.00 0.00 47 LEU A O 3
ATOM 4348 N N . PHE A 1 48 ? 25.762 -42.061 -15.391 1.00 0.00 48 PHE A N 3
ATOM 4349 C CA . PHE A 1 48 ? 26.662 -41.750 -14.274 1.00 0.00 48 PHE A CA 3
ATOM 4350 C C . PHE A 1 48 ? 26.028 -40.860 -13.180 1.00 0.00 48 PHE A C 3
ATOM 4351 O O . PHE A 1 48 ? 26.714 -40.418 -12.257 1.00 0.00 48 PHE A O 3
ATOM 4368 N N . SER A 1 49 ? 24.712 -40.620 -13.250 1.00 0.00 49 SER A N 3
ATOM 4369 C CA . SER A 1 49 ? 23.926 -39.808 -12.297 1.00 0.00 49 SER A CA 3
ATOM 4370 C C . SER A 1 49 ? 23.623 -40.505 -10.954 1.00 0.00 49 SER A C 3
ATOM 4371 O O . SER A 1 49 ? 22.914 -39.947 -10.115 1.00 0.00 49 SER A O 3
ATOM 4379 N N . GLN A 1 50 ? 24.122 -41.724 -10.739 1.00 0.00 50 GLN A N 3
ATOM 4380 C CA . GLN A 1 50 ? 23.803 -42.574 -9.580 1.00 0.00 50 GLN A CA 3
ATOM 4381 C C . GLN A 1 50 ? 24.230 -41.981 -8.223 1.00 0.00 50 GLN A C 3
ATOM 4382 O O . GLN A 1 50 ? 23.678 -42.358 -7.189 1.00 0.00 50 GLN A O 3
ATOM 4396 N N . SER A 1 51 ? 25.131 -40.994 -8.196 1.00 0.00 51 SER A N 3
ATOM 4397 C CA . SER A 1 51 ? 25.452 -40.182 -7.005 1.00 0.00 51 SER A CA 3
ATOM 4398 C C . SER A 1 51 ? 24.260 -39.351 -6.483 1.00 0.00 51 SER A C 3
ATOM 4399 O O . SER A 1 51 ? 24.171 -39.068 -5.284 1.00 0.00 51 SER A O 3
ATOM 4407 N N . ALA A 1 52 ? 23.310 -39.024 -7.363 1.00 0.00 52 ALA A N 3
ATOM 4408 C CA . ALA A 1 52 ? 22.003 -38.426 -7.087 1.00 0.00 52 ALA A CA 3
ATOM 4409 C C . ALA A 1 52 ? 20.847 -39.457 -7.171 1.00 0.00 52 ALA A C 3
ATOM 4410 O O . ALA A 1 52 ? 19.676 -39.083 -7.144 1.00 0.00 52 ALA A O 3
ATOM 4417 N N . ILE A 1 53 ? 21.168 -40.743 -7.357 1.00 0.00 53 ILE A N 3
ATOM 4418 C CA . ILE A 1 53 ? 20.286 -41.874 -7.683 1.00 0.00 53 ILE A CA 3
ATOM 4419 C C . ILE A 1 53 ? 19.833 -41.784 -9.153 1.00 0.00 53 ILE A C 3
ATOM 4420 O O . ILE A 1 53 ? 20.146 -42.673 -9.946 1.00 0.00 53 ILE A O 3
ATOM 4436 N N . SER A 1 54 ? 19.154 -40.695 -9.536 1.00 0.00 54 SER A N 3
ATOM 4437 C CA . SER A 1 54 ? 18.824 -40.301 -10.918 1.00 0.00 54 SER A CA 3
ATOM 4438 C C . SER A 1 54 ? 18.323 -38.856 -10.945 1.00 0.00 54 SER A C 3
ATOM 4439 O O . SER A 1 54 ? 17.547 -38.455 -10.074 1.00 0.00 54 SER A O 3
ATOM 4447 N N . GLN A 1 55 ? 18.659 -38.119 -12.011 1.00 0.00 55 GLN A N 3
ATOM 4448 C CA . GLN A 1 55 ? 18.211 -36.739 -12.322 1.00 0.00 55 GLN A CA 3
ATOM 4449 C C . GLN A 1 55 ? 16.689 -36.559 -12.512 1.00 0.00 55 GLN A C 3
ATOM 4450 O O . GLN A 1 55 ? 16.228 -35.518 -12.985 1.00 0.00 55 GLN A O 3
ATOM 4464 N N . LYS A 1 56 ? 15.918 -37.607 -12.225 1.00 0.00 56 LYS A N 3
ATOM 4465 C CA . LYS A 1 56 ? 14.469 -37.710 -12.408 1.00 0.00 56 LYS A CA 3
ATOM 4466 C C . LYS A 1 56 ? 13.731 -38.189 -11.147 1.00 0.00 56 LYS A C 3
ATOM 4467 O O . LYS A 1 56 ? 12.505 -38.079 -11.073 1.00 0.00 56 LYS A O 3
ATOM 4486 N N . GLU A 1 57 ? 14.459 -38.750 -10.175 1.00 0.00 57 GLU A N 3
ATOM 4487 C CA . GLU A 1 57 ? 13.950 -39.089 -8.840 1.00 0.00 57 GLU A CA 3
ATOM 4488 C C . GLU A 1 57 ? 14.306 -38.028 -7.794 1.00 0.00 57 GLU A C 3
ATOM 4489 O O . GLU A 1 57 ? 13.454 -37.620 -7.007 1.00 0.00 57 GLU A O 3
ATOM 4501 N N . TYR A 1 58 ? 15.564 -37.565 -7.797 1.00 0.00 58 TYR A N 3
ATOM 4502 C CA . TYR A 1 58 ? 16.138 -36.682 -6.771 1.00 0.00 58 TYR A CA 3
ATOM 4503 C C . TYR A 1 58 ? 15.363 -35.362 -6.563 1.00 0.00 58 TYR A C 3
ATOM 4504 O O . TYR A 1 58 ? 15.321 -34.837 -5.453 1.00 0.00 58 TYR A O 3
ATOM 4522 N N . ASP A 1 59 ? 14.750 -34.836 -7.627 1.00 0.00 59 ASP A N 3
ATOM 4523 C CA . ASP A 1 59 ? 14.083 -33.536 -7.668 1.00 0.00 59 ASP A CA 3
ATOM 4524 C C . ASP A 1 59 ? 12.651 -33.552 -7.112 1.00 0.00 59 ASP A C 3
ATOM 4525 O O . ASP A 1 59 ? 12.103 -32.489 -6.829 1.00 0.00 59 ASP A O 3
ATOM 4534 N N . SER A 1 60 ? 12.052 -34.733 -6.916 1.00 0.00 60 SER A N 3
ATOM 4535 C CA . SER A 1 60 ? 10.659 -34.899 -6.457 1.00 0.00 60 SER A CA 3
ATOM 4536 C C . SER A 1 60 ? 10.325 -34.238 -5.102 1.00 0.00 60 SER A C 3
ATOM 4537 O O . SER A 1 60 ? 9.157 -33.943 -4.831 1.00 0.00 60 SER A O 3
ATOM 4545 N N . SER A 1 61 ? 11.330 -33.978 -4.256 1.00 0.00 61 SER A N 3
ATOM 4546 C CA . SER A 1 61 ? 11.210 -33.213 -2.996 1.00 0.00 61 SER A CA 3
ATOM 4547 C C . SER A 1 61 ? 11.741 -31.767 -3.079 1.00 0.00 61 SER A C 3
ATOM 4548 O O . SER A 1 61 ? 11.520 -30.978 -2.158 1.00 0.00 61 SER A O 3
ATOM 4556 N N . LEU A 1 62 ? 12.475 -31.420 -4.144 1.00 0.00 62 LEU A N 3
ATOM 4557 C CA . LEU A 1 62 ? 13.217 -30.172 -4.299 1.00 0.00 62 LEU A CA 3
ATOM 4558 C C . LEU A 1 62 ? 12.505 -29.157 -5.208 1.00 0.00 62 LEU A C 3
ATOM 4559 O O . LEU A 1 62 ? 12.276 -28.015 -4.811 1.00 0.00 62 LEU A O 3
ATOM 4575 N N . ALA A 1 63 ? 12.182 -29.581 -6.435 1.00 0.00 63 ALA A N 3
ATOM 4576 C CA . ALA A 1 63 ? 11.716 -28.773 -7.561 1.00 0.00 63 ALA A CA 3
ATOM 4577 C C . ALA A 1 63 ? 11.368 -29.697 -8.750 1.00 0.00 63 ALA A C 3
ATOM 4578 O O . ALA A 1 63 ? 12.082 -29.752 -9.757 1.00 0.00 63 ALA A O 3
ATOM 4585 N N . THR A 1 64 ? 10.318 -30.505 -8.592 1.00 0.00 64 THR A N 3
ATOM 4586 C CA . THR A 1 64 ? 9.889 -31.530 -9.555 1.00 0.00 64 THR A CA 3
ATOM 4587 C C . THR A 1 64 ? 9.770 -30.963 -10.973 1.00 0.00 64 THR A C 3
ATOM 4588 O O . THR A 1 64 ? 9.128 -29.933 -11.179 1.00 0.00 64 THR A O 3
ATOM 4599 N N . LEU A 1 65 ? 10.381 -31.638 -11.948 1.00 0.00 65 LEU A N 3
ATOM 4600 C CA . LEU A 1 65 ? 10.506 -31.180 -13.348 1.00 0.00 65 LEU A CA 3
ATOM 4601 C C . LEU A 1 65 ? 10.887 -29.697 -13.475 1.00 0.00 65 LEU A C 3
ATOM 4602 O O . LEU A 1 65 ? 10.410 -28.980 -14.358 1.00 0.00 65 LEU A O 3
ATOM 4618 N N . ASP A 1 66 ? 11.783 -29.266 -12.586 1.00 0.00 66 ASP A N 3
ATOM 4619 C CA . ASP A 1 66 ? 12.359 -27.937 -12.545 1.00 0.00 66 ASP A CA 3
ATOM 4620 C C . ASP A 1 66 ? 11.322 -26.831 -12.269 1.00 0.00 66 ASP A C 3
ATOM 4621 O O . ASP A 1 66 ? 11.548 -25.654 -12.577 1.00 0.00 66 ASP A O 3
ATOM 4630 N N . HIS A 1 67 ? 10.182 -27.201 -11.667 1.00 0.00 67 HIS A N 3
ATOM 4631 C CA . HIS A 1 67 ? 9.175 -26.256 -11.215 1.00 0.00 67 HIS A CA 3
ATOM 4632 C C . HIS A 1 67 ? 9.417 -25.737 -9.803 1.00 0.00 67 HIS A C 3
ATOM 4633 O O . HIS A 1 67 ? 9.902 -26.472 -8.941 1.00 0.00 67 HIS A O 3
ATOM 4647 N N . THR A 1 68 ? 8.989 -24.500 -9.530 1.00 0.00 68 THR A N 3
ATOM 4648 C CA . THR A 1 68 ? 8.962 -23.924 -8.180 1.00 0.00 68 THR A CA 3
ATOM 4649 C C . THR A 1 68 ? 7.634 -23.204 -7.945 1.00 0.00 68 THR A C 3
ATOM 4650 O O . THR A 1 68 ? 7.101 -22.563 -8.847 1.00 0.00 68 THR A O 3
ATOM 4661 N N . GLU A 1 69 ? 7.089 -23.320 -6.733 1.00 0.00 69 GLU A N 3
ATOM 4662 C CA . GLU A 1 69 ? 5.817 -22.702 -6.330 1.00 0.00 69 GLU A CA 3
ATOM 4663 C C . GLU A 1 69 ? 6.042 -21.371 -5.591 1.00 0.00 69 GLU A C 3
ATOM 4664 O O . GLU A 1 69 ? 7.085 -21.144 -4.972 1.00 0.00 69 GLU A O 3
ATOM 4676 N N . ILE A 1 70 ? 5.052 -20.478 -5.653 1.00 0.00 70 ILE A N 3
ATOM 4677 C CA . ILE A 1 70 ? 5.073 -19.138 -5.059 1.00 0.00 70 ILE A CA 3
ATOM 4678 C C . ILE A 1 70 ? 3.804 -18.984 -4.219 1.00 0.00 70 ILE A C 3
ATOM 4679 O O . ILE A 1 70 ? 2.723 -19.352 -4.684 1.00 0.00 70 ILE A O 3
ATOM 4695 N N . LYS A 1 71 ? 3.906 -18.413 -3.011 1.00 0.00 71 LYS A N 3
ATOM 4696 C CA . LYS A 1 71 ? 2.784 -18.234 -2.077 1.00 0.00 71 LYS A CA 3
ATOM 4697 C C . LYS A 1 71 ? 2.742 -16.844 -1.441 1.00 0.00 71 LYS A C 3
ATOM 4698 O O . LYS A 1 71 ? 3.746 -16.139 -1.406 1.00 0.00 71 LYS A O 3
ATOM 4717 N N . ALA A 1 72 ? 1.565 -16.459 -0.947 1.00 0.00 72 ALA A N 3
ATOM 4718 C CA . ALA A 1 72 ? 1.316 -15.170 -0.292 1.00 0.00 72 ALA A CA 3
ATOM 4719 C C . ALA A 1 72 ? 2.160 -14.976 0.988 1.00 0.00 72 ALA A C 3
ATOM 4720 O O . ALA A 1 72 ? 2.658 -15.946 1.567 1.00 0.00 72 ALA A O 3
ATOM 4727 N N . PRO A 1 73 ? 2.296 -13.733 1.478 1.00 0.00 73 PRO A N 3
ATOM 4728 C CA . PRO A 1 73 ? 2.884 -13.451 2.792 1.00 0.00 73 PRO A CA 3
ATOM 4729 C C . PRO A 1 73 ? 1.921 -13.659 3.975 1.00 0.00 73 PRO A C 3
ATOM 4730 O O . PRO A 1 73 ? 2.319 -14.153 5.032 1.00 0.00 73 PRO A O 3
ATOM 4741 N N . PHE A 1 74 ? 0.664 -13.237 3.801 1.00 0.00 74 PHE A N 3
ATOM 4742 C CA . PHE A 1 74 ? -0.353 -13.092 4.848 1.00 0.00 74 PHE A CA 3
ATOM 4743 C C . PHE A 1 74 ? -1.793 -13.082 4.282 1.00 0.00 74 PHE A C 3
ATOM 4744 O O . PHE A 1 74 ? -1.989 -12.989 3.070 1.00 0.00 74 PHE A O 3
ATOM 4761 N N . ASP A 1 75 ? -2.790 -13.153 5.170 1.00 0.00 75 ASP A N 3
ATOM 4762 C CA . ASP A 1 75 ? -4.222 -13.118 4.824 1.00 0.00 75 ASP A CA 3
ATOM 4763 C C . ASP A 1 75 ? -4.689 -11.715 4.401 1.00 0.00 75 ASP A C 3
ATOM 4764 O O . ASP A 1 75 ? -4.381 -10.718 5.064 1.00 0.00 75 ASP A O 3
ATOM 4773 N N . GLY A 1 76 ? -5.450 -11.635 3.313 1.00 0.00 76 GLY A N 3
ATOM 4774 C CA . GLY A 1 76 ? -5.914 -10.371 2.745 1.00 0.00 76 GLY A CA 3
ATOM 4775 C C . GLY A 1 76 ? -6.656 -10.535 1.418 1.00 0.00 76 GLY A C 3
ATOM 4776 O O . GLY A 1 76 ? -7.152 -11.615 1.085 1.00 0.00 76 GLY A O 3
ATOM 4780 N N . THR A 1 77 ? -6.701 -9.449 0.645 1.00 0.00 77 THR A N 3
ATOM 4781 C CA . THR A 1 77 ? -7.230 -9.423 -0.734 1.00 0.00 77 THR A CA 3
ATOM 4782 C C . THR A 1 77 ? -6.084 -9.222 -1.712 1.00 0.00 77 THR A C 3
ATOM 4783 O O . THR A 1 77 ? -4.998 -8.775 -1.330 1.00 0.00 77 THR A O 3
ATOM 4794 N N . ILE A 1 78 ? -6.286 -9.565 -2.979 1.00 0.00 78 ILE A N 3
ATOM 4795 C CA . ILE A 1 78 ? -5.209 -9.592 -3.976 1.00 0.00 78 ILE A CA 3
ATOM 4796 C C . ILE A 1 78 ? -5.621 -8.861 -5.260 1.00 0.00 78 ILE A C 3
ATOM 4797 O O . ILE A 1 78 ? -6.776 -8.928 -5.688 1.00 0.00 78 ILE A O 3
ATOM 4813 N N . GLY A 1 79 ? -4.689 -8.097 -5.836 1.00 0.00 79 GLY A N 3
ATOM 4814 C CA . GLY A 1 79 ? -4.983 -7.173 -6.937 1.00 0.00 79 GLY A CA 3
ATOM 4815 C C . GLY A 1 79 ? -5.000 -7.833 -8.316 1.00 0.00 79 GLY A C 3
ATOM 4816 O O . GLY A 1 79 ? -4.947 -9.060 -8.435 1.00 0.00 79 GLY A O 3
ATOM 4820 N N . ASP A 1 80 ? -5.078 -7.025 -9.375 1.00 0.00 80 ASP A N 3
ATOM 4821 C CA . ASP A 1 80 ? -4.861 -7.512 -10.736 1.00 0.00 80 ASP A CA 3
ATOM 4822 C C . ASP A 1 80 ? -3.455 -8.055 -10.934 1.00 0.00 80 ASP A C 3
ATOM 4823 O O . ASP A 1 80 ? -2.455 -7.414 -10.603 1.00 0.00 80 ASP A O 3
ATOM 4832 N N . ALA A 1 81 ? -3.410 -9.251 -11.507 1.00 0.00 81 ALA A N 3
ATOM 4833 C CA . ALA A 1 81 ? -2.193 -9.958 -11.859 1.00 0.00 81 ALA A CA 3
ATOM 4834 C C . ALA A 1 81 ? -1.323 -9.133 -12.843 1.00 0.00 81 ALA A C 3
ATOM 4835 O O . ALA A 1 81 ? -1.836 -8.430 -13.718 1.00 0.00 81 ALA A O 3
ATOM 4842 N N . LEU A 1 82 ? -0.006 -9.297 -12.746 1.00 0.00 82 LEU A N 3
ATOM 4843 C CA . LEU A 1 82 ? 1.003 -8.672 -13.611 1.00 0.00 82 LEU A CA 3
ATOM 4844 C C . LEU A 1 82 ? 1.614 -9.655 -14.639 1.00 0.00 82 LEU A C 3
ATOM 4845 O O . LEU A 1 82 ? 2.443 -9.266 -15.462 1.00 0.00 82 LEU A O 3
ATOM 4861 N N . VAL A 1 83 ? 1.195 -10.928 -14.609 1.00 0.00 83 VAL A N 3
ATOM 4862 C CA . VAL A 1 83 ? 1.788 -12.073 -15.339 1.00 0.00 83 VAL A CA 3
ATOM 4863 C C . VAL A 1 83 ? 0.722 -13.089 -15.752 1.00 0.00 83 VAL A C 3
ATOM 4864 O O . VAL A 1 83 ? -0.352 -13.184 -15.148 1.00 0.00 83 VAL A O 3
ATOM 4877 N N . ASN A 1 84 ? 1.037 -13.898 -16.760 1.00 0.00 84 ASN A N 3
ATOM 4878 C CA . ASN A 1 84 ? 0.207 -14.943 -17.327 1.00 0.00 84 ASN A CA 3
ATOM 4879 C C . ASN A 1 84 ? 1.042 -16.200 -17.568 1.00 0.00 84 ASN A C 3
ATOM 4880 O O . ASN A 1 84 ? 2.267 -16.153 -17.596 1.00 0.00 84 ASN A O 3
ATOM 4891 N N . ILE A 1 85 ? 0.373 -17.312 -17.833 1.00 0.00 85 ILE A N 3
ATOM 4892 C CA . ILE A 1 85 ? 0.954 -18.610 -18.177 1.00 0.00 85 ILE A CA 3
ATOM 4893 C C . ILE A 1 85 ? 1.866 -18.468 -19.407 1.00 0.00 85 ILE A C 3
ATOM 4894 O O . ILE A 1 85 ? 1.395 -18.316 -20.538 1.00 0.00 85 ILE A O 3
ATOM 4910 N N . GLY A 1 86 ? 3.175 -18.463 -19.167 1.00 0.00 86 GLY A N 3
ATOM 4911 C CA . GLY A 1 86 ? 4.232 -18.371 -20.180 1.00 0.00 86 GLY A CA 3
ATOM 4912 C C . GLY A 1 86 ? 5.109 -17.129 -20.022 1.00 0.00 86 GLY A C 3
ATOM 4913 O O . GLY A 1 86 ? 6.137 -17.036 -20.692 1.00 0.00 86 GLY A O 3
ATOM 4917 N N . ASP A 1 87 ? 4.733 -16.176 -19.161 1.00 0.00 87 ASP A N 3
ATOM 4918 C CA . ASP A 1 87 ? 5.540 -14.979 -18.926 1.00 0.00 87 ASP A CA 3
ATOM 4919 C C . ASP A 1 87 ? 6.854 -15.303 -18.208 1.00 0.00 87 ASP A C 3
ATOM 4920 O O . ASP A 1 87 ? 6.847 -15.858 -17.112 1.00 0.00 87 ASP A O 3
ATOM 4929 N N . TYR A 1 88 ? 7.985 -14.945 -18.812 1.00 0.00 88 TYR A N 3
ATOM 4930 C CA . TYR A 1 88 ? 9.287 -14.955 -18.143 1.00 0.00 88 TYR A CA 3
ATOM 4931 C C . TYR A 1 88 ? 9.312 -13.931 -17.005 1.00 0.00 88 TYR A C 3
ATOM 4932 O O . TYR A 1 88 ? 8.867 -12.788 -17.166 1.00 0.00 88 TYR A O 3
ATOM 4950 N N . VAL A 1 89 ? 9.871 -14.337 -15.862 1.00 0.00 89 VAL A N 3
ATOM 4951 C CA . VAL A 1 89 ? 10.028 -13.536 -14.645 1.00 0.00 89 VAL A CA 3
ATOM 4952 C C . VAL A 1 89 ? 11.371 -13.788 -13.963 1.00 0.00 89 VAL A C 3
ATOM 4953 O O . VAL A 1 89 ? 12.009 -14.833 -14.127 1.00 0.00 89 VAL A O 3
ATOM 4966 N N . SER A 1 90 ? 11.768 -12.830 -13.131 1.00 0.00 90 SER A N 3
ATOM 4967 C CA . SER A 1 90 ? 13.013 -12.832 -12.363 1.00 0.00 90 SER A CA 3
ATOM 4968 C C . SER A 1 90 ? 12.731 -12.446 -10.901 1.00 0.00 90 SER A C 3
ATOM 4969 O O . SER A 1 90 ? 11.787 -11.708 -10.606 1.00 0.00 90 SER A O 3
ATOM 4977 N N . ALA A 1 91 ? 13.542 -12.970 -9.976 1.00 0.00 91 ALA A N 3
ATOM 4978 C CA . ALA A 1 91 ? 13.256 -13.009 -8.539 1.00 0.00 91 ALA A CA 3
ATOM 4979 C C . ALA A 1 91 ? 12.949 -11.734 -7.765 1.00 0.00 91 ALA A C 3
ATOM 4980 O O . ALA A 1 91 ? 12.291 -11.806 -6.730 1.00 0.00 91 ALA A O 3
ATOM 4987 N N . SER A 1 92 ? 13.375 -10.578 -8.260 1.00 0.00 92 SER A N 3
ATOM 4988 C CA . SER A 1 92 ? 12.836 -9.311 -7.755 1.00 0.00 92 SER A CA 3
ATOM 4989 C C . SER A 1 92 ? 12.491 -8.309 -8.869 1.00 0.00 92 SER A C 3
ATOM 4990 O O . SER A 1 92 ? 12.025 -7.200 -8.607 1.00 0.00 92 SER A O 3
ATOM 4998 N N . THR A 1 93 ? 12.708 -8.705 -10.122 1.00 0.00 93 THR A N 3
ATOM 4999 C CA . THR A 1 93 ? 12.751 -7.765 -11.273 1.00 0.00 93 THR A CA 3
ATOM 5000 C C . THR A 1 93 ? 11.457 -7.614 -12.080 1.00 0.00 93 THR A C 3
ATOM 5001 O O . THR A 1 93 ? 11.338 -6.658 -12.842 1.00 0.00 93 THR A O 3
ATOM 5012 N N . THR A 1 94 ? 10.468 -8.498 -11.917 1.00 0.00 94 THR A N 3
ATOM 5013 C CA . THR A 1 94 ? 9.332 -8.579 -12.860 1.00 0.00 94 THR A CA 3
ATOM 5014 C C . THR A 1 94 ? 7.963 -8.356 -12.240 1.00 0.00 94 THR A C 3
ATOM 5015 O O . THR A 1 94 ? 7.110 -7.746 -12.881 1.00 0.00 94 THR A O 3
ATOM 5026 N N . GLU A 1 95 ? 7.824 -8.711 -10.963 1.00 0.00 95 GLU A N 3
ATOM 5027 C CA . GLU A 1 95 ? 6.668 -8.481 -10.096 1.00 0.00 95 GLU A CA 3
ATOM 5028 C C . GLU A 1 95 ? 5.369 -9.148 -10.599 1.00 0.00 95 GLU A C 3
ATOM 5029 O O . GLU A 1 95 ? 4.963 -9.041 -11.755 1.00 0.00 95 GLU A O 3
ATOM 5041 N N . LEU A 1 96 ? 4.729 -9.904 -9.704 1.00 0.00 96 LEU A N 3
ATOM 5042 C CA . LEU A 1 96 ? 3.645 -10.836 -10.085 1.00 0.00 96 LEU A CA 3
ATOM 5043 C C . LEU A 1 96 ? 2.218 -10.331 -9.853 1.00 0.00 96 LEU A C 3
ATOM 5044 O O . LEU A 1 96 ? 1.338 -10.614 -10.662 1.00 0.00 96 LEU A O 3
ATOM 5060 N N . VAL A 1 97 ? 1.983 -9.623 -8.748 1.00 0.00 97 VAL A N 3
ATOM 5061 C CA . VAL A 1 97 ? 0.696 -9.037 -8.311 1.00 0.00 97 VAL A CA 3
ATOM 5062 C C . VAL A 1 97 ? 0.870 -8.345 -6.949 1.00 0.00 97 VAL A C 3
ATOM 5063 O O . VAL A 1 97 ? 1.802 -8.676 -6.222 1.00 0.00 97 VAL A O 3
ATOM 5076 N N . ARG A 1 98 ? -0.020 -7.431 -6.541 1.00 0.00 98 ARG A N 3
ATOM 5077 C CA . ARG A 1 98 ? -0.050 -6.912 -5.154 1.00 0.00 98 ARG A CA 3
ATOM 5078 C C . ARG A 1 98 ? -0.838 -7.773 -4.158 1.00 0.00 98 ARG A C 3
ATOM 5079 O O . ARG A 1 98 ? -1.907 -8.247 -4.526 1.00 0.00 98 ARG A O 3
ATOM 5100 N N . VAL A 1 99 ? -0.407 -7.895 -2.890 1.00 0.00 99 VAL A N 3
ATOM 5101 C CA . VAL A 1 99 ? -1.232 -8.530 -1.832 1.00 0.00 99 VAL A CA 3
ATOM 5102 C C . VAL A 1 99 ? -1.542 -7.477 -0.767 1.00 0.00 99 VAL A C 3
ATOM 5103 O O . VAL A 1 99 ? -0.667 -6.684 -0.408 1.00 0.00 99 VAL A O 3
ATOM 5116 N N . THR A 1 100 ? -2.786 -7.409 -0.284 1.00 0.00 100 THR A N 3
ATOM 5117 C CA . THR A 1 100 ? -3.225 -6.305 0.571 1.00 0.00 100 THR A CA 3
ATOM 5118 C C . THR A 1 100 ? -4.153 -6.729 1.717 1.00 0.00 100 THR A C 3
ATOM 5119 O O . THR A 1 100 ? -5.277 -7.191 1.525 1.00 0.00 100 THR A O 3
ATOM 5130 N N . ASN A 1 101 ? -3.667 -6.595 2.950 1.00 0.00 101 ASN A N 3
ATOM 5131 C CA . ASN A 1 101 ? -4.453 -6.770 4.167 1.00 0.00 101 ASN A CA 3
ATOM 5132 C C . ASN A 1 101 ? -5.271 -5.499 4.430 1.00 0.00 101 ASN A C 3
ATOM 5133 O O . ASN A 1 101 ? -4.721 -4.472 4.845 1.00 0.00 101 ASN A O 3
ATOM 5144 N N . LEU A 1 102 ? -6.581 -5.567 4.176 1.00 0.00 102 LEU A N 3
ATOM 5145 C CA . LEU A 1 102 ? -7.532 -4.532 4.574 1.00 0.00 102 LEU A CA 3
ATOM 5146 C C . LEU A 1 102 ? -7.560 -4.356 6.101 1.00 0.00 102 LEU A C 3
ATOM 5147 O O . LEU A 1 102 ? -7.147 -5.241 6.855 1.00 0.00 102 LEU A O 3
ATOM 5163 N N . ASN A 1 103 ? -8.104 -3.236 6.574 1.00 0.00 103 ASN A N 3
ATOM 5164 C CA . ASN A 1 103 ? -8.349 -3.041 8.004 1.00 0.00 103 ASN A CA 3
ATOM 5165 C C . ASN A 1 103 ? -9.269 -4.160 8.564 1.00 0.00 103 ASN A C 3
ATOM 5166 O O . ASN A 1 103 ? -10.143 -4.664 7.851 1.00 0.00 103 ASN A O 3
ATOM 5177 N N . PRO A 1 104 ? -9.116 -4.541 9.850 1.00 0.00 104 PRO A N 3
ATOM 5178 C CA . PRO A 1 104 ? -9.744 -5.734 10.416 1.00 0.00 104 PRO A CA 3
ATOM 5179 C C . PRO A 1 104 ? -11.161 -5.492 10.975 1.00 0.00 104 PRO A C 3
ATOM 5180 O O . PRO A 1 104 ? -11.810 -6.388 11.519 1.00 0.00 104 PRO A O 3
ATOM 5191 N N . ILE A 1 105 ? -11.627 -4.249 10.855 1.00 0.00 105 ILE A N 3
ATOM 5192 C CA . ILE A 1 105 ? -12.835 -3.688 11.486 1.00 0.00 105 ILE A CA 3
ATOM 5193 C C . ILE A 1 105 ? -14.169 -4.184 10.907 1.00 0.00 105 ILE A C 3
ATOM 5194 O O . ILE A 1 105 ? -15.220 -3.916 11.488 1.00 0.00 105 ILE A O 3
ATOM 5210 N N . TYR A 1 106 ? -14.154 -4.911 9.787 1.00 0.00 106 TYR A N 3
ATOM 5211 C CA . TYR A 1 106 ? -15.345 -5.436 9.104 1.00 0.00 106 TYR A CA 3
ATOM 5212 C C . TYR A 1 106 ? -16.183 -6.423 9.940 1.00 0.00 106 TYR A C 3
ATOM 5213 O O . TYR A 1 106 ? -17.345 -6.680 9.605 1.00 0.00 106 TYR A O 3
ATOM 5231 N N . ALA A 1 107 ? -15.639 -6.946 11.044 1.00 0.00 107 ALA A N 3
ATOM 5232 C CA . ALA A 1 107 ? -16.371 -7.712 12.057 1.00 0.00 107 ALA A CA 3
ATOM 5233 C C . ALA A 1 107 ? -17.317 -6.868 12.932 1.00 0.00 107 ALA A C 3
ATOM 5234 O O . ALA A 1 107 ? -18.036 -7.419 13.767 1.00 0.00 107 ALA A O 3
ATOM 5241 N N . ASP A 1 108 ? -17.333 -5.545 12.754 1.00 0.00 108 ASP A N 3
ATOM 5242 C CA . ASP A 1 108 ? -18.128 -4.611 13.547 1.00 0.00 108 ASP A CA 3
ATOM 5243 C C . ASP A 1 108 ? -18.578 -3.383 12.711 1.00 0.00 108 ASP A C 3
ATOM 5244 O O . ASP A 1 108 ? -18.439 -3.369 11.484 1.00 0.00 108 ASP A O 3
ATOM 5253 N N . GLY A 1 109 ? -19.138 -2.359 13.355 1.00 0.00 109 GLY A N 3
ATOM 5254 C CA . GLY A 1 109 ? -19.605 -1.118 12.726 1.00 0.00 109 GLY A CA 3
ATOM 5255 C C . GLY A 1 109 ? -20.114 -0.045 13.709 1.00 0.00 109 GLY A C 3
ATOM 5256 O O . GLY A 1 109 ? -20.637 0.981 13.267 1.00 0.00 109 GLY A O 3
ATOM 5260 N N . SER A 1 110 ? -19.992 -0.256 15.025 1.00 0.00 110 SER A N 3
ATOM 5261 C CA . SER A 1 110 ? -20.488 0.649 16.082 1.00 0.00 110 SER A CA 3
ATOM 5262 C C . SER A 1 110 ? -19.523 1.808 16.417 1.00 0.00 110 SER A C 3
ATOM 5263 O O . SER A 1 110 ? -19.609 2.416 17.490 1.00 0.00 110 SER A O 3
ATOM 5271 N N . HIS A 1 111 ? -18.569 2.110 15.531 1.00 0.00 111 HIS A N 3
ATOM 5272 C CA . HIS A 1 111 ? -17.568 3.182 15.674 1.00 0.00 111 HIS A CA 3
ATOM 5273 C C . HIS A 1 111 ? -18.191 4.593 15.697 1.00 0.00 111 HIS A C 3
ATOM 5274 O O . HIS A 1 111 ? -19.223 4.834 15.064 1.00 0.00 111 HIS A O 3
ATOM 5288 N N . HIS A 1 112 ? -17.514 5.544 16.359 1.00 0.00 112 HIS A N 3
ATOM 5289 C CA . HIS A 1 112 ? -17.933 6.961 16.454 1.00 0.00 112 HIS A CA 3
ATOM 5290 C C . HIS A 1 112 ? -16.850 7.971 16.018 1.00 0.00 112 HIS A C 3
ATOM 5291 O O . HIS A 1 112 ? -17.091 9.179 16.064 1.00 0.00 112 HIS A O 3
ATOM 5305 N N . HIS A 1 113 ? -15.680 7.493 15.574 1.00 0.00 113 HIS A N 3
ATOM 5306 C CA . HIS A 1 113 ? -14.567 8.233 14.931 1.00 0.00 113 HIS A CA 3
ATOM 5307 C C . HIS A 1 113 ? -13.903 9.388 15.710 1.00 0.00 113 HIS A C 3
ATOM 5308 O O . HIS A 1 113 ? -12.853 9.877 15.289 1.00 0.00 113 HIS A O 3
ATOM 5322 N N . HIS A 1 114 ? -14.455 9.789 16.861 1.00 0.00 114 HIS A N 3
ATOM 5323 C CA . HIS A 1 114 ? -13.894 10.791 17.786 1.00 0.00 114 HIS A CA 3
ATOM 5324 C C . HIS A 1 114 ? -13.672 10.237 19.208 1.00 0.00 114 HIS A C 3
ATOM 5325 O O . HIS A 1 114 ? -13.033 10.877 20.046 1.00 0.00 114 HIS A O 3
ATOM 5339 N N . HIS A 1 115 ? -14.146 9.011 19.462 1.00 0.00 115 HIS A N 3
ATOM 5340 C CA . HIS A 1 115 ? -14.000 8.261 20.722 1.00 0.00 115 HIS A CA 3
ATOM 5341 C C . HIS A 1 115 ? -13.528 6.808 20.494 1.00 0.00 115 HIS A C 3
ATOM 5342 O O . HIS A 1 115 ? -13.626 5.960 21.383 1.00 0.00 115 HIS A O 3
ATOM 5356 N N . HIS A 1 116 ? -13.034 6.517 19.278 1.00 0.00 116 HIS A N 3
ATOM 5357 C CA . HIS A 1 116 ? -12.601 5.204 18.773 1.00 0.00 116 HIS A CA 3
ATOM 5358 C C . HIS A 1 116 ? -11.261 5.325 18.037 1.00 0.00 116 HIS A C 3
ATOM 5359 O O . HIS A 1 116 ? -11.132 6.205 17.154 1.00 0.00 116 HIS A O 3
ATOM 5374 N N . ASP A 1 1 ? -0.667 -3.298 -0.347 1.00 0.00 1 ASP A N 4
ATOM 5375 C CA . ASP A 1 1 ? 0.473 -3.243 0.607 1.00 0.00 1 ASP A CA 4
ATOM 5376 C C . ASP A 1 1 ? 1.741 -3.845 -0.017 1.00 0.00 1 ASP A C 4
ATOM 5377 O O . ASP A 1 1 ? 2.708 -3.130 -0.272 1.00 0.00 1 ASP A O 4
ATOM 5388 N N . VAL A 1 2 ? 1.730 -5.155 -0.283 1.00 0.00 2 VAL A N 4
ATOM 5389 C CA . VAL A 1 2 ? 2.807 -5.908 -0.956 1.00 0.00 2 VAL A CA 4
ATOM 5390 C C . VAL A 1 2 ? 2.687 -5.852 -2.464 1.00 0.00 2 VAL A C 4
ATOM 5391 O O . VAL A 1 2 ? 1.592 -5.785 -3.000 1.00 0.00 2 VAL A O 4
ATOM 5404 N N . ILE A 1 3 ? 3.830 -5.992 -3.121 1.00 0.00 3 ILE A N 4
ATOM 5405 C CA . ILE A 1 3 ? 4.022 -6.273 -4.539 1.00 0.00 3 ILE A CA 4
ATOM 5406 C C . ILE A 1 3 ? 4.752 -7.627 -4.537 1.00 0.00 3 ILE A C 4
ATOM 5407 O O . ILE A 1 3 ? 5.955 -7.689 -4.272 1.00 0.00 3 ILE A O 4
ATOM 5423 N N . ILE A 1 4 ? 4.011 -8.730 -4.662 1.00 0.00 4 ILE A N 4
ATOM 5424 C CA . ILE A 1 4 ? 4.497 -10.097 -4.468 1.00 0.00 4 ILE A CA 4
ATOM 5425 C C . ILE A 1 4 ? 5.514 -10.462 -5.565 1.00 0.00 4 ILE A C 4
ATOM 5426 O O . ILE A 1 4 ? 5.398 -10.009 -6.716 1.00 0.00 4 ILE A O 4
ATOM 5442 N N . LYS A 1 5 ? 6.485 -11.321 -5.232 1.00 0.00 5 LYS A N 4
ATOM 5443 C CA . LYS A 1 5 ? 7.583 -11.708 -6.130 1.00 0.00 5 LYS A CA 4
ATOM 5444 C C . LYS A 1 5 ? 8.016 -13.174 -5.989 1.00 0.00 5 LYS A C 4
ATOM 5445 O O . LYS A 1 5 ? 7.824 -13.770 -4.925 1.00 0.00 5 LYS A O 4
ATOM 5464 N N . PRO A 1 6 ? 8.584 -13.764 -7.059 1.00 0.00 6 PRO A N 4
ATOM 5465 C CA . PRO A 1 6 ? 8.892 -15.191 -7.120 1.00 0.00 6 PRO A CA 4
ATOM 5466 C C . PRO A 1 6 ? 10.217 -15.544 -6.430 1.00 0.00 6 PRO A C 4
ATOM 5467 O O . PRO A 1 6 ? 11.182 -14.787 -6.494 1.00 0.00 6 PRO A O 4
ATOM 5478 N N . GLN A 1 7 ? 10.291 -16.727 -5.813 1.00 0.00 7 GLN A N 4
ATOM 5479 C CA . GLN A 1 7 ? 11.516 -17.196 -5.139 1.00 0.00 7 GLN A CA 4
ATOM 5480 C C . GLN A 1 7 ? 12.630 -17.686 -6.095 1.00 0.00 7 GLN A C 4
ATOM 5481 O O . GLN A 1 7 ? 13.781 -17.809 -5.674 1.00 0.00 7 GLN A O 4
ATOM 5495 N N . VAL A 1 8 ? 12.312 -17.916 -7.376 1.00 0.00 8 VAL A N 4
ATOM 5496 C CA . VAL A 1 8 ? 13.270 -18.225 -8.459 1.00 0.00 8 VAL A CA 4
ATOM 5497 C C . VAL A 1 8 ? 12.859 -17.528 -9.764 1.00 0.00 8 VAL A C 4
ATOM 5498 O O . VAL A 1 8 ? 11.688 -17.209 -9.965 1.00 0.00 8 VAL A O 4
ATOM 5511 N N . SER A 1 9 ? 13.812 -17.303 -10.668 1.00 0.00 9 SER A N 4
ATOM 5512 C CA . SER A 1 9 ? 13.520 -16.882 -12.044 1.00 0.00 9 SER A CA 4
ATOM 5513 C C . SER A 1 9 ? 13.006 -18.070 -12.887 1.00 0.00 9 SER A C 4
ATOM 5514 O O . SER A 1 9 ? 13.140 -19.229 -12.486 1.00 0.00 9 SER A O 4
ATOM 5522 N N . GLY A 1 10 ? 12.397 -17.817 -14.045 1.00 0.00 10 GLY A N 4
ATOM 5523 C CA . GLY A 1 10 ? 11.804 -18.841 -14.915 1.00 0.00 10 GLY A CA 4
ATOM 5524 C C . GLY A 1 10 ? 10.558 -18.282 -15.571 1.00 0.00 10 GLY A C 4
ATOM 5525 O O . GLY A 1 10 ? 10.470 -17.071 -15.757 1.00 0.00 10 GLY A O 4
ATOM 5529 N N . VAL A 1 11 ? 9.575 -19.117 -15.907 1.00 0.00 11 VAL A N 4
ATOM 5530 C CA . VAL A 1 11 ? 8.353 -18.673 -16.535 1.00 0.00 11 VAL A CA 4
ATOM 5531 C C . VAL A 1 11 ? 7.108 -19.211 -15.844 1.00 0.00 11 VAL A C 4
ATOM 5532 O O . VAL A 1 11 ? 7.128 -20.349 -15.395 1.00 0.00 11 VAL A O 4
ATOM 5545 N N . ILE A 1 12 ? 6.022 -18.440 -15.788 1.00 0.00 12 ILE A N 4
ATOM 5546 C CA . ILE A 1 12 ? 4.771 -18.878 -15.137 1.00 0.00 12 ILE A CA 4
ATOM 5547 C C . ILE A 1 12 ? 4.171 -20.124 -15.822 1.00 0.00 12 ILE A C 4
ATOM 5548 O O . ILE A 1 12 ? 4.182 -20.227 -17.047 1.00 0.00 12 ILE A O 4
ATOM 5564 N N . VAL A 1 13 ? 3.581 -21.021 -15.032 1.00 0.00 13 VAL A N 4
ATOM 5565 C CA . VAL A 1 13 ? 2.968 -22.298 -15.448 1.00 0.00 13 VAL A CA 4
ATOM 5566 C C . VAL A 1 13 ? 1.505 -22.396 -15.000 1.00 0.00 13 VAL A C 4
ATOM 5567 O O . VAL A 1 13 ? 0.674 -22.945 -15.723 1.00 0.00 13 VAL A O 4
ATOM 5580 N N . ASN A 1 14 ? 1.176 -21.844 -13.828 1.00 0.00 14 ASN A N 4
ATOM 5581 C CA . ASN A 1 14 ? -0.183 -21.818 -13.282 1.00 0.00 14 ASN A CA 4
ATOM 5582 C C . ASN A 1 14 ? -0.405 -20.561 -12.424 1.00 0.00 14 ASN A C 4
ATOM 5583 O O . ASN A 1 14 ? 0.542 -19.994 -11.868 1.00 0.00 14 ASN A O 4
ATOM 5594 N N . LYS A 1 15 ? -1.682 -20.197 -12.283 1.00 0.00 15 LYS A N 4
ATOM 5595 C CA . LYS A 1 15 ? -2.220 -19.086 -11.509 1.00 0.00 15 LYS A CA 4
ATOM 5596 C C . LYS A 1 15 ? -3.224 -19.666 -10.511 1.00 0.00 15 LYS A C 4
ATOM 5597 O O . LYS A 1 15 ? -4.393 -19.886 -10.836 1.00 0.00 15 LYS A O 4
ATOM 5616 N N . LEU A 1 16 ? -2.745 -19.946 -9.303 1.00 0.00 16 LEU A N 4
ATOM 5617 C CA . LEU A 1 16 ? -3.553 -20.524 -8.228 1.00 0.00 16 LEU A CA 4
ATOM 5618 C C . LEU A 1 16 ? -4.601 -19.533 -7.728 1.00 0.00 16 LEU A C 4
ATOM 5619 O O . LEU A 1 16 ? -5.797 -19.833 -7.653 1.00 0.00 16 LEU A O 4
ATOM 5635 N N . PHE A 1 17 ? -4.127 -18.324 -7.446 1.00 0.00 17 PHE A N 4
ATOM 5636 C CA . PHE A 1 17 ? -4.961 -17.174 -7.099 1.00 0.00 17 PHE A CA 4
ATOM 5637 C C . PHE A 1 17 ? -5.766 -16.654 -8.300 1.00 0.00 17 PHE A C 4
ATOM 5638 O O . PHE A 1 17 ? -5.637 -17.143 -9.430 1.00 0.00 17 PHE A O 4
ATOM 5655 N N . LYS A 1 18 ? -6.571 -15.619 -8.053 1.00 0.00 18 LYS A N 4
ATOM 5656 C CA . LYS A 1 18 ? -7.369 -14.905 -9.062 1.00 0.00 18 LYS A CA 4
ATOM 5657 C C . LYS A 1 18 ? -7.343 -13.404 -8.792 1.00 0.00 18 LYS A C 4
ATOM 5658 O O . LYS A 1 18 ? -7.457 -12.984 -7.642 1.00 0.00 18 LYS A O 4
ATOM 5677 N N . ALA A 1 19 ? -7.234 -12.599 -9.845 1.00 0.00 19 ALA A N 4
ATOM 5678 C CA . ALA A 1 19 ? -7.273 -11.135 -9.767 1.00 0.00 19 ALA A CA 4
ATOM 5679 C C . ALA A 1 19 ? -8.589 -10.613 -9.153 1.00 0.00 19 ALA A C 4
ATOM 5680 O O . ALA A 1 19 ? -9.638 -10.633 -9.802 1.00 0.00 19 ALA A O 4
ATOM 5687 N N . GLY A 1 20 ? -8.525 -10.179 -7.890 1.00 0.00 20 GLY A N 4
ATOM 5688 C CA . GLY A 1 20 ? -9.650 -9.638 -7.117 1.00 0.00 20 GLY A CA 4
ATOM 5689 C C . GLY A 1 20 ? -10.212 -10.575 -6.036 1.00 0.00 20 GLY A C 4
ATOM 5690 O O . GLY A 1 20 ? -11.056 -10.141 -5.246 1.00 0.00 20 GLY A O 4
ATOM 5694 N N . ASP A 1 21 ? -9.785 -11.838 -5.983 1.00 0.00 21 ASP A N 4
ATOM 5695 C CA . ASP A 1 21 ? -10.140 -12.796 -4.923 1.00 0.00 21 ASP A CA 4
ATOM 5696 C C . ASP A 1 21 ? -9.484 -12.464 -3.556 1.00 0.00 21 ASP A C 4
ATOM 5697 O O . ASP A 1 21 ? -8.810 -11.442 -3.384 1.00 0.00 21 ASP A O 4
ATOM 5706 N N . LYS A 1 22 ? -9.668 -13.335 -2.558 1.00 0.00 22 LYS A N 4
ATOM 5707 C CA . LYS A 1 22 ? -8.966 -13.315 -1.264 1.00 0.00 22 LYS A CA 4
ATOM 5708 C C . LYS A 1 22 ? -7.784 -14.297 -1.235 1.00 0.00 22 LYS A C 4
ATOM 5709 O O . LYS A 1 22 ? -7.608 -15.119 -2.138 1.00 0.00 22 LYS A O 4
ATOM 5728 N N . VAL A 1 23 ? -7.008 -14.225 -0.158 1.00 0.00 23 VAL A N 4
ATOM 5729 C CA . VAL A 1 23 ? -5.895 -15.134 0.171 1.00 0.00 23 VAL A CA 4
ATOM 5730 C C . VAL A 1 23 ? -5.918 -15.516 1.655 1.00 0.00 23 VAL A C 4
ATOM 5731 O O . VAL A 1 23 ? -6.145 -14.657 2.511 1.00 0.00 23 VAL A O 4
ATOM 5744 N N . LYS A 1 24 ? -5.717 -16.801 1.967 1.00 0.00 24 LYS A N 4
ATOM 5745 C CA . LYS A 1 24 ? -5.417 -17.332 3.302 1.00 0.00 24 LYS A CA 4
ATOM 5746 C C . LYS A 1 24 ? -3.947 -16.973 3.655 1.00 0.00 24 LYS A C 4
ATOM 5747 O O . LYS A 1 24 ? -3.200 -16.634 2.740 1.00 0.00 24 LYS A O 4
ATOM 5766 N N . LYS A 1 25 ? -3.530 -17.047 4.935 1.00 0.00 25 LYS A N 4
ATOM 5767 C CA . LYS A 1 25 ? -2.216 -16.669 5.544 1.00 0.00 25 LYS A CA 4
ATOM 5768 C C . LYS A 1 25 ? -0.945 -17.236 4.861 1.00 0.00 25 LYS A C 4
ATOM 5769 O O . LYS A 1 25 ? -0.157 -17.943 5.497 1.00 0.00 25 LYS A O 4
ATOM 5788 N N . GLY A 1 26 ? -0.725 -16.971 3.575 1.00 0.00 26 GLY A N 4
ATOM 5789 C CA . GLY A 1 26 ? 0.378 -17.523 2.794 1.00 0.00 26 GLY A CA 4
ATOM 5790 C C . GLY A 1 26 ? -0.030 -18.619 1.813 1.00 0.00 26 GLY A C 4
ATOM 5791 O O . GLY A 1 26 ? 0.758 -19.527 1.551 1.00 0.00 26 GLY A O 4
ATOM 5795 N N . GLN A 1 27 ? -1.276 -18.594 1.325 1.00 0.00 27 GLN A N 4
ATOM 5796 C CA . GLN A 1 27 ? -1.712 -19.488 0.248 1.00 0.00 27 GLN A CA 4
ATOM 5797 C C . GLN A 1 27 ? -0.816 -19.408 -1.005 1.00 0.00 27 GLN A C 4
ATOM 5798 O O . GLN A 1 27 ? -0.251 -18.361 -1.326 1.00 0.00 27 GLN A O 4
ATOM 5812 N N . THR A 1 28 ? -0.727 -20.511 -1.746 1.00 0.00 28 THR A N 4
ATOM 5813 C CA . THR A 1 28 ? -0.012 -20.606 -3.028 1.00 0.00 28 THR A CA 4
ATOM 5814 C C . THR A 1 28 ? -0.707 -19.768 -4.103 1.00 0.00 28 THR A C 4
ATOM 5815 O O . THR A 1 28 ? -1.935 -19.763 -4.207 1.00 0.00 28 THR A O 4
ATOM 5826 N N . LEU A 1 29 ? 0.091 -19.074 -4.914 1.00 0.00 29 LEU A N 4
ATOM 5827 C CA . LEU A 1 29 ? -0.331 -18.043 -5.864 1.00 0.00 29 LEU A CA 4
ATOM 5828 C C . LEU A 1 29 ? 0.100 -18.354 -7.310 1.00 0.00 29 LEU A C 4
ATOM 5829 O O . LEU A 1 29 ? -0.718 -18.243 -8.224 1.00 0.00 29 LEU A O 4
ATOM 5845 N N . PHE A 1 30 ? 1.345 -18.809 -7.505 1.00 0.00 30 PHE A N 4
ATOM 5846 C CA . PHE A 1 30 ? 1.905 -19.124 -8.834 1.00 0.00 30 PHE A CA 4
ATOM 5847 C C . PHE A 1 30 ? 2.753 -20.396 -8.846 1.00 0.00 30 PHE A C 4
ATOM 5848 O O . PHE A 1 30 ? 3.166 -20.913 -7.805 1.00 0.00 30 PHE A O 4
ATOM 5865 N N . ILE A 1 31 ? 3.046 -20.857 -10.061 1.00 0.00 31 ILE A N 4
ATOM 5866 C CA . ILE A 1 31 ? 3.986 -21.946 -10.372 1.00 0.00 31 ILE A CA 4
ATOM 5867 C C . ILE A 1 31 ? 4.898 -21.463 -11.500 1.00 0.00 31 ILE A C 4
ATOM 5868 O O . ILE A 1 31 ? 4.419 -20.800 -12.417 1.00 0.00 31 ILE A O 4
ATOM 5884 N N . ILE A 1 32 ? 6.185 -21.793 -11.453 1.00 0.00 32 ILE A N 4
ATOM 5885 C CA . ILE A 1 32 ? 7.228 -21.395 -12.412 1.00 0.00 32 ILE A CA 4
ATOM 5886 C C . ILE A 1 32 ? 7.979 -22.587 -12.968 1.00 0.00 32 ILE A C 4
ATOM 5887 O O . ILE A 1 32 ? 8.154 -23.574 -12.266 1.00 0.00 32 ILE A O 4
ATOM 5903 N N . GLU A 1 33 ? 8.486 -22.461 -14.199 1.00 0.00 33 GLU A N 4
ATOM 5904 C CA . GLU A 1 33 ? 9.407 -23.421 -14.801 1.00 0.00 33 GLU A CA 4
ATOM 5905 C C . GLU A 1 33 ? 10.802 -22.789 -14.966 1.00 0.00 33 GLU A C 4
ATOM 5906 O O . GLU A 1 33 ? 10.952 -21.807 -15.700 1.00 0.00 33 GLU A O 4
ATOM 5918 N N . GLN A 1 34 ? 11.820 -23.320 -14.270 1.00 0.00 34 GLN A N 4
ATOM 5919 C CA . GLN A 1 34 ? 13.200 -22.796 -14.292 1.00 0.00 34 GLN A CA 4
ATOM 5920 C C . GLN A 1 34 ? 13.839 -22.760 -15.677 1.00 0.00 34 GLN A C 4
ATOM 5921 O O . GLN A 1 34 ? 14.506 -21.794 -16.049 1.00 0.00 34 GLN A O 4
ATOM 5935 N N . ASP A 1 35 ? 13.600 -23.827 -16.421 1.00 0.00 35 ASP A N 4
ATOM 5936 C CA . ASP A 1 35 ? 14.110 -24.071 -17.773 1.00 0.00 35 ASP A CA 4
ATOM 5937 C C . ASP A 1 35 ? 13.398 -25.270 -18.435 1.00 0.00 35 ASP A C 4
ATOM 5938 O O . ASP A 1 35 ? 12.673 -26.012 -17.765 1.00 0.00 35 ASP A O 4
ATOM 5947 N N . GLN A 1 36 ? 13.624 -25.481 -19.738 1.00 0.00 36 GLN A N 4
ATOM 5948 C CA . GLN A 1 36 ? 12.942 -26.511 -20.532 1.00 0.00 36 GLN A CA 4
ATOM 5949 C C . GLN A 1 36 ? 13.898 -27.417 -21.340 1.00 0.00 36 GLN A C 4
ATOM 5950 O O . GLN A 1 36 ? 13.462 -28.070 -22.294 1.00 0.00 36 GLN A O 4
ATOM 5964 N N . ALA A 1 37 ? 15.188 -27.459 -20.991 1.00 0.00 37 ALA A N 4
ATOM 5965 C CA . ALA A 1 37 ? 16.201 -28.256 -21.697 1.00 0.00 37 ALA A CA 4
ATOM 5966 C C . ALA A 1 37 ? 15.858 -29.749 -21.701 1.00 0.00 37 ALA A C 4
ATOM 5967 O O . ALA A 1 37 ? 15.765 -30.381 -22.755 1.00 0.00 37 ALA A O 4
ATOM 5974 N N . SER A 1 38 ? 15.602 -30.309 -20.525 1.00 0.00 38 SER A N 4
ATOM 5975 C CA . SER A 1 38 ? 15.174 -31.699 -20.337 1.00 0.00 38 SER A CA 4
ATOM 5976 C C . SER A 1 38 ? 13.803 -31.996 -20.948 1.00 0.00 38 SER A C 4
ATOM 5977 O O . SER A 1 38 ? 13.565 -33.112 -21.413 1.00 0.00 38 SER A O 4
ATOM 5985 N N . LYS A 1 39 ? 12.916 -31.004 -21.006 1.00 0.00 39 LYS A N 4
ATOM 5986 C CA . LYS A 1 39 ? 11.610 -31.157 -21.658 1.00 0.00 39 LYS A CA 4
ATOM 5987 C C . LYS A 1 39 ? 11.751 -31.348 -23.179 1.00 0.00 39 LYS A C 4
ATOM 5988 O O . LYS A 1 39 ? 10.982 -32.095 -23.776 1.00 0.00 39 LYS A O 4
ATOM 6007 N N . ASP A 1 40 ? 12.768 -30.733 -23.791 1.00 0.00 40 ASP A N 4
ATOM 6008 C CA . ASP A 1 40 ? 13.142 -30.964 -25.198 1.00 0.00 40 ASP A CA 4
ATOM 6009 C C . ASP A 1 40 ? 13.981 -32.241 -25.412 1.00 0.00 40 ASP A C 4
ATOM 6010 O O . ASP A 1 40 ? 13.847 -32.910 -26.440 1.00 0.00 40 ASP A O 4
ATOM 6019 N N . PHE A 1 41 ? 14.852 -32.570 -24.450 1.00 0.00 41 PHE A N 4
ATOM 6020 C CA . PHE A 1 41 ? 15.899 -33.582 -24.616 1.00 0.00 41 PHE A CA 4
ATOM 6021 C C . PHE A 1 41 ? 15.574 -34.973 -24.052 1.00 0.00 41 PHE A C 4
ATOM 6022 O O . PHE A 1 41 ? 15.902 -35.986 -24.675 1.00 0.00 41 PHE A O 4
ATOM 6039 N N . ASN A 1 42 ? 14.939 -35.051 -22.881 1.00 0.00 42 ASN A N 4
ATOM 6040 C CA . ASN A 1 42 ? 14.553 -36.311 -22.249 1.00 0.00 42 ASN A CA 4
ATOM 6041 C C . ASN A 1 42 ? 13.144 -36.726 -22.626 1.00 0.00 42 ASN A C 4
ATOM 6042 O O . ASN A 1 42 ? 12.922 -37.869 -23.029 1.00 0.00 42 ASN A O 4
ATOM 6053 N N . ARG A 1 43 ? 12.181 -35.812 -22.465 1.00 0.00 43 ARG A N 4
ATOM 6054 C CA . ARG A 1 43 ? 10.767 -36.177 -22.551 1.00 0.00 43 ARG A CA 4
ATOM 6055 C C . ARG A 1 43 ? 10.305 -36.550 -23.964 1.00 0.00 43 ARG A C 4
ATOM 6056 O O . ARG A 1 43 ? 9.345 -37.307 -24.112 1.00 0.00 43 ARG A O 4
ATOM 6077 N N . SER A 1 44 ? 11.035 -36.103 -24.987 1.00 0.00 44 SER A N 4
ATOM 6078 C CA . SER A 1 44 ? 10.890 -36.544 -26.385 1.00 0.00 44 SER A CA 4
ATOM 6079 C C . SER A 1 44 ? 11.271 -38.024 -26.564 1.00 0.00 44 SER A C 4
ATOM 6080 O O . SER A 1 44 ? 10.498 -38.799 -27.134 1.00 0.00 44 SER A O 4
ATOM 6088 N N . LYS A 1 45 ? 12.422 -38.442 -26.011 1.00 0.00 45 LYS A N 4
ATOM 6089 C CA . LYS A 1 45 ? 12.894 -39.838 -25.987 1.00 0.00 45 LYS A CA 4
ATOM 6090 C C . LYS A 1 45 ? 12.018 -40.736 -25.103 1.00 0.00 45 LYS A C 4
ATOM 6091 O O . LYS A 1 45 ? 11.757 -41.883 -25.467 1.00 0.00 45 LYS A O 4
ATOM 6110 N N . ALA A 1 46 ? 11.517 -40.213 -23.982 1.00 0.00 46 ALA A N 4
ATOM 6111 C CA . ALA A 1 46 ? 10.713 -40.945 -22.997 1.00 0.00 46 ALA A CA 4
ATOM 6112 C C . ALA A 1 46 ? 9.417 -41.559 -23.570 1.00 0.00 46 ALA A C 4
ATOM 6113 O O . ALA A 1 46 ? 8.886 -42.515 -23.001 1.00 0.00 46 ALA A O 4
ATOM 6120 N N . LEU A 1 47 ? 8.928 -41.057 -24.712 1.00 0.00 47 LEU A N 4
ATOM 6121 C CA . LEU A 1 47 ? 7.812 -41.630 -25.477 1.00 0.00 47 LEU A CA 4
ATOM 6122 C C . LEU A 1 47 ? 8.064 -43.066 -25.965 1.00 0.00 47 LEU A C 4
ATOM 6123 O O . LEU A 1 47 ? 7.107 -43.807 -26.205 1.00 0.00 47 LEU A O 4
ATOM 6139 N N . PHE A 1 48 ? 9.334 -43.462 -26.114 1.00 0.00 48 PHE A N 4
ATOM 6140 C CA . PHE A 1 48 ? 9.726 -44.692 -26.812 1.00 0.00 48 PHE A CA 4
ATOM 6141 C C . PHE A 1 48 ? 11.056 -45.315 -26.323 1.00 0.00 48 PHE A C 4
ATOM 6142 O O . PHE A 1 48 ? 11.585 -46.229 -26.957 1.00 0.00 48 PHE A O 4
ATOM 6159 N N . SER A 1 49 ? 11.604 -44.845 -25.195 1.00 0.00 49 SER A N 4
ATOM 6160 C CA . SER A 1 49 ? 12.917 -45.245 -24.652 1.00 0.00 49 SER A CA 4
ATOM 6161 C C . SER A 1 49 ? 12.944 -45.232 -23.116 1.00 0.00 49 SER A C 4
ATOM 6162 O O . SER A 1 49 ? 12.095 -44.623 -22.462 1.00 0.00 49 SER A O 4
ATOM 6170 N N . GLN A 1 50 ? 13.954 -45.887 -22.533 1.00 0.00 50 GLN A N 4
ATOM 6171 C CA . GLN A 1 50 ? 14.205 -45.972 -21.085 1.00 0.00 50 GLN A CA 4
ATOM 6172 C C . GLN A 1 50 ? 14.731 -44.656 -20.471 1.00 0.00 50 GLN A C 4
ATOM 6173 O O . GLN A 1 50 ? 14.968 -44.587 -19.264 1.00 0.00 50 GLN A O 4
ATOM 6187 N N . SER A 1 51 ? 14.910 -43.598 -21.274 1.00 0.00 51 SER A N 4
ATOM 6188 C CA . SER A 1 51 ? 15.506 -42.312 -20.884 1.00 0.00 51 SER A CA 4
ATOM 6189 C C . SER A 1 51 ? 14.875 -41.645 -19.653 1.00 0.00 51 SER A C 4
ATOM 6190 O O . SER A 1 51 ? 15.578 -40.956 -18.911 1.00 0.00 51 SER A O 4
ATOM 6198 N N . ALA A 1 52 ? 13.589 -41.886 -19.372 1.00 0.00 52 ALA A N 4
ATOM 6199 C CA . ALA A 1 52 ? 12.893 -41.414 -18.167 1.00 0.00 52 ALA A CA 4
ATOM 6200 C C . ALA A 1 52 ? 13.506 -41.901 -16.832 1.00 0.00 52 ALA A C 4
ATOM 6201 O O . ALA A 1 52 ? 13.170 -41.361 -15.776 1.00 0.00 52 ALA A O 4
ATOM 6208 N N . ILE A 1 53 ? 14.409 -42.887 -16.881 1.00 0.00 53 ILE A N 4
ATOM 6209 C CA . ILE A 1 53 ? 15.025 -43.580 -15.738 1.00 0.00 53 ILE A CA 4
ATOM 6210 C C . ILE A 1 53 ? 16.572 -43.530 -15.807 1.00 0.00 53 ILE A C 4
ATOM 6211 O O . ILE A 1 53 ? 17.245 -43.826 -14.817 1.00 0.00 53 ILE A O 4
ATOM 6227 N N . SER A 1 54 ? 17.158 -43.101 -16.935 1.00 0.00 54 SER A N 4
ATOM 6228 C CA . SER A 1 54 ? 18.609 -42.902 -17.109 1.00 0.00 54 SER A CA 4
ATOM 6229 C C . SER A 1 54 ? 19.192 -41.931 -16.073 1.00 0.00 54 SER A C 4
ATOM 6230 O O . SER A 1 54 ? 18.838 -40.751 -16.059 1.00 0.00 54 SER A O 4
ATOM 6238 N N . GLN A 1 55 ? 20.127 -42.418 -15.248 1.00 0.00 55 GLN A N 4
ATOM 6239 C CA . GLN A 1 55 ? 20.680 -41.782 -14.034 1.00 0.00 55 GLN A CA 4
ATOM 6240 C C . GLN A 1 55 ? 21.276 -40.356 -14.145 1.00 0.00 55 GLN A C 4
ATOM 6241 O O . GLN A 1 55 ? 21.682 -39.774 -13.138 1.00 0.00 55 GLN A O 4
ATOM 6255 N N . LYS A 1 56 ? 21.379 -39.810 -15.354 1.00 0.00 56 LYS A N 4
ATOM 6256 C CA . LYS A 1 56 ? 21.954 -38.490 -15.671 1.00 0.00 56 LYS A CA 4
ATOM 6257 C C . LYS A 1 56 ? 20.989 -37.573 -16.443 1.00 0.00 56 LYS A C 4
ATOM 6258 O O . LYS A 1 56 ? 21.290 -36.400 -16.653 1.00 0.00 56 LYS A O 4
ATOM 6277 N N . GLU A 1 57 ? 19.819 -38.089 -16.819 1.00 0.00 57 GLU A N 4
ATOM 6278 C CA . GLU A 1 57 ? 18.684 -37.323 -17.369 1.00 0.00 57 GLU A CA 4
ATOM 6279 C C . GLU A 1 57 ? 17.451 -37.285 -16.448 1.00 0.00 57 GLU A C 4
ATOM 6280 O O . GLU A 1 57 ? 16.713 -36.297 -16.408 1.00 0.00 57 GLU A O 4
ATOM 6292 N N . TYR A 1 58 ? 17.216 -38.379 -15.716 1.00 0.00 58 TYR A N 4
ATOM 6293 C CA . TYR A 1 58 ? 16.053 -38.619 -14.851 1.00 0.00 58 TYR A CA 4
ATOM 6294 C C . TYR A 1 58 ? 15.864 -37.628 -13.678 1.00 0.00 58 TYR A C 4
ATOM 6295 O O . TYR A 1 58 ? 14.875 -37.718 -12.952 1.00 0.00 58 TYR A O 4
ATOM 6313 N N . ASP A 1 59 ? 16.759 -36.650 -13.497 1.00 0.00 59 ASP A N 4
ATOM 6314 C CA . ASP A 1 59 ? 16.544 -35.516 -12.589 1.00 0.00 59 ASP A CA 4
ATOM 6315 C C . ASP A 1 59 ? 15.261 -34.741 -12.960 1.00 0.00 59 ASP A C 4
ATOM 6316 O O . ASP A 1 59 ? 14.547 -34.249 -12.087 1.00 0.00 59 ASP A O 4
ATOM 6325 N N . SER A 1 60 ? 14.901 -34.746 -14.246 1.00 0.00 60 SER A N 4
ATOM 6326 C CA . SER A 1 60 ? 13.604 -34.288 -14.777 1.00 0.00 60 SER A CA 4
ATOM 6327 C C . SER A 1 60 ? 12.372 -35.030 -14.217 1.00 0.00 60 SER A C 4
ATOM 6328 O O . SER A 1 60 ? 11.263 -34.500 -14.295 1.00 0.00 60 SER A O 4
ATOM 6336 N N . SER A 1 61 ? 12.557 -36.218 -13.627 1.00 0.00 61 SER A N 4
ATOM 6337 C CA . SER A 1 61 ? 11.551 -37.019 -12.910 1.00 0.00 61 SER A CA 4
ATOM 6338 C C . SER A 1 61 ? 11.683 -36.933 -11.381 1.00 0.00 61 SER A C 4
ATOM 6339 O O . SER A 1 61 ? 10.673 -36.956 -10.678 1.00 0.00 61 SER A O 4
ATOM 6347 N N . LEU A 1 62 ? 12.907 -36.796 -10.851 1.00 0.00 62 LEU A N 4
ATOM 6348 C CA . LEU A 1 62 ? 13.179 -36.548 -9.432 1.00 0.00 62 LEU A CA 4
ATOM 6349 C C . LEU A 1 62 ? 12.637 -35.197 -8.940 1.00 0.00 62 LEU A C 4
ATOM 6350 O O . LEU A 1 62 ? 12.189 -35.073 -7.799 1.00 0.00 62 LEU A O 4
ATOM 6366 N N . ALA A 1 63 ? 12.680 -34.191 -9.816 1.00 0.00 63 ALA A N 4
ATOM 6367 C CA . ALA A 1 63 ? 12.355 -32.796 -9.548 1.00 0.00 63 ALA A CA 4
ATOM 6368 C C . ALA A 1 63 ? 11.633 -32.212 -10.776 1.00 0.00 63 ALA A C 4
ATOM 6369 O O . ALA A 1 63 ? 12.201 -31.452 -11.569 1.00 0.00 63 ALA A O 4
ATOM 6376 N N . THR A 1 64 ? 10.392 -32.666 -10.972 1.00 0.00 64 THR A N 4
ATOM 6377 C CA . THR A 1 64 ? 9.557 -32.485 -12.164 1.00 0.00 64 THR A CA 4
ATOM 6378 C C . THR A 1 64 ? 9.712 -31.136 -12.863 1.00 0.00 64 THR A C 4
ATOM 6379 O O . THR A 1 64 ? 9.365 -30.088 -12.312 1.00 0.00 64 THR A O 4
ATOM 6390 N N . LEU A 1 65 ? 10.234 -31.213 -14.086 1.00 0.00 65 LEU A N 4
ATOM 6391 C CA . LEU A 1 65 ? 10.541 -30.121 -15.027 1.00 0.00 65 LEU A CA 4
ATOM 6392 C C . LEU A 1 65 ? 11.178 -28.855 -14.395 1.00 0.00 65 LEU A C 4
ATOM 6393 O O . LEU A 1 65 ? 11.028 -27.756 -14.923 1.00 0.00 65 LEU A O 4
ATOM 6409 N N . ASP A 1 66 ? 11.892 -28.997 -13.271 1.00 0.00 66 ASP A N 4
ATOM 6410 C CA . ASP A 1 66 ? 12.384 -27.898 -12.424 1.00 0.00 66 ASP A CA 4
ATOM 6411 C C . ASP A 1 66 ? 11.316 -26.824 -12.119 1.00 0.00 66 ASP A C 4
ATOM 6412 O O . ASP A 1 66 ? 11.549 -25.615 -12.230 1.00 0.00 66 ASP A O 4
ATOM 6421 N N . HIS A 1 67 ? 10.103 -27.271 -11.755 1.00 0.00 67 HIS A N 4
ATOM 6422 C CA . HIS A 1 67 ? 9.048 -26.381 -11.280 1.00 0.00 67 HIS A CA 4
ATOM 6423 C C . HIS A 1 67 ? 9.307 -25.856 -9.865 1.00 0.00 67 HIS A C 4
ATOM 6424 O O . HIS A 1 67 ? 9.788 -26.594 -9.004 1.00 0.00 67 HIS A O 4
ATOM 6438 N N . THR A 1 68 ? 8.901 -24.605 -9.596 1.00 0.00 68 THR A N 4
ATOM 6439 C CA . THR A 1 68 ? 8.900 -24.014 -8.242 1.00 0.00 68 THR A CA 4
ATOM 6440 C C . THR A 1 68 ? 7.603 -23.243 -7.983 1.00 0.00 68 THR A C 4
ATOM 6441 O O . THR A 1 68 ? 7.115 -22.526 -8.858 1.00 0.00 68 THR A O 4
ATOM 6452 N N . GLU A 1 69 ? 7.031 -23.389 -6.786 1.00 0.00 69 GLU A N 4
ATOM 6453 C CA . GLU A 1 69 ? 5.797 -22.706 -6.366 1.00 0.00 69 GLU A CA 4
ATOM 6454 C C . GLU A 1 69 ? 6.095 -21.351 -5.692 1.00 0.00 69 GLU A C 4
ATOM 6455 O O . GLU A 1 69 ? 7.165 -21.143 -5.111 1.00 0.00 69 GLU A O 4
ATOM 6467 N N . ILE A 1 70 ? 5.128 -20.433 -5.735 1.00 0.00 70 ILE A N 4
ATOM 6468 C CA . ILE A 1 70 ? 5.196 -19.092 -5.139 1.00 0.00 70 ILE A CA 4
ATOM 6469 C C . ILE A 1 70 ? 3.952 -18.897 -4.268 1.00 0.00 70 ILE A C 4
ATOM 6470 O O . ILE A 1 70 ? 2.856 -19.249 -4.712 1.00 0.00 70 ILE A O 4
ATOM 6486 N N . LYS A 1 71 ? 4.087 -18.313 -3.072 1.00 0.00 71 LYS A N 4
ATOM 6487 C CA . LYS A 1 71 ? 2.987 -18.142 -2.114 1.00 0.00 71 LYS A CA 4
ATOM 6488 C C . LYS A 1 71 ? 2.952 -16.760 -1.447 1.00 0.00 71 LYS A C 4
ATOM 6489 O O . LYS A 1 71 ? 3.966 -16.062 -1.386 1.00 0.00 71 LYS A O 4
ATOM 6508 N N . ALA A 1 72 ? 1.769 -16.372 -0.973 1.00 0.00 72 ALA A N 4
ATOM 6509 C CA . ALA A 1 72 ? 1.477 -15.090 -0.328 1.00 0.00 72 ALA A CA 4
ATOM 6510 C C . ALA A 1 72 ? 2.266 -14.864 0.985 1.00 0.00 72 ALA A C 4
ATOM 6511 O O . ALA A 1 72 ? 2.821 -15.805 1.559 1.00 0.00 72 ALA A O 4
ATOM 6518 N N . PRO A 1 73 ? 2.280 -13.623 1.500 1.00 0.00 73 PRO A N 4
ATOM 6519 C CA . PRO A 1 73 ? 2.789 -13.313 2.840 1.00 0.00 73 PRO A CA 4
ATOM 6520 C C . PRO A 1 73 ? 1.800 -13.598 3.985 1.00 0.00 73 PRO A C 4
ATOM 6521 O O . PRO A 1 73 ? 2.189 -14.095 5.042 1.00 0.00 73 PRO A O 4
ATOM 6532 N N . PHE A 1 74 ? 0.527 -13.251 3.780 1.00 0.00 74 PHE A N 4
ATOM 6533 C CA . PHE A 1 74 ? -0.509 -13.158 4.812 1.00 0.00 74 PHE A CA 4
ATOM 6534 C C . PHE A 1 74 ? -1.949 -13.269 4.263 1.00 0.00 74 PHE A C 4
ATOM 6535 O O . PHE A 1 74 ? -2.156 -13.397 3.056 1.00 0.00 74 PHE A O 4
ATOM 6552 N N . ASP A 1 75 ? -2.945 -13.214 5.161 1.00 0.00 75 ASP A N 4
ATOM 6553 C CA . ASP A 1 75 ? -4.380 -13.206 4.824 1.00 0.00 75 ASP A CA 4
ATOM 6554 C C . ASP A 1 75 ? -4.878 -11.800 4.448 1.00 0.00 75 ASP A C 4
ATOM 6555 O O . ASP A 1 75 ? -4.559 -10.807 5.113 1.00 0.00 75 ASP A O 4
ATOM 6564 N N . GLY A 1 76 ? -5.667 -11.716 3.383 1.00 0.00 76 GLY A N 4
ATOM 6565 C CA . GLY A 1 76 ? -6.118 -10.446 2.821 1.00 0.00 76 GLY A CA 4
ATOM 6566 C C . GLY A 1 76 ? -6.811 -10.593 1.475 1.00 0.00 76 GLY A C 4
ATOM 6567 O O . GLY A 1 76 ? -7.384 -11.636 1.156 1.00 0.00 76 GLY A O 4
ATOM 6571 N N . THR A 1 77 ? -6.709 -9.542 0.671 1.00 0.00 77 THR A N 4
ATOM 6572 C CA . THR A 1 77 ? -7.215 -9.471 -0.708 1.00 0.00 77 THR A CA 4
ATOM 6573 C C . THR A 1 77 ? -6.048 -9.324 -1.659 1.00 0.00 77 THR A C 4
ATOM 6574 O O . THR A 1 77 ? -4.962 -8.901 -1.269 1.00 0.00 77 THR A O 4
ATOM 6585 N N . ILE A 1 78 ? -6.248 -9.725 -2.910 1.00 0.00 78 ILE A N 4
ATOM 6586 C CA . ILE A 1 78 ? -5.179 -9.787 -3.901 1.00 0.00 78 ILE A CA 4
ATOM 6587 C C . ILE A 1 78 ? -5.605 -9.093 -5.194 1.00 0.00 78 ILE A C 4
ATOM 6588 O O . ILE A 1 78 ? -6.728 -9.251 -5.668 1.00 0.00 78 ILE A O 4
ATOM 6604 N N . GLY A 1 79 ? -4.720 -8.245 -5.713 1.00 0.00 79 GLY A N 4
ATOM 6605 C CA . GLY A 1 79 ? -5.045 -7.305 -6.786 1.00 0.00 79 GLY A CA 4
ATOM 6606 C C . GLY A 1 79 ? -4.988 -7.908 -8.184 1.00 0.00 79 GLY A C 4
ATOM 6607 O O . GLY A 1 79 ? -4.908 -9.123 -8.377 1.00 0.00 79 GLY A O 4
ATOM 6611 N N . ASP A 1 80 ? -5.025 -7.032 -9.185 1.00 0.00 80 ASP A N 4
ATOM 6612 C CA . ASP A 1 80 ? -4.765 -7.388 -10.573 1.00 0.00 80 ASP A CA 4
ATOM 6613 C C . ASP A 1 80 ? -3.369 -7.974 -10.765 1.00 0.00 80 ASP A C 4
ATOM 6614 O O . ASP A 1 80 ? -2.350 -7.370 -10.422 1.00 0.00 80 ASP A O 4
ATOM 6623 N N . ALA A 1 81 ? -3.361 -9.165 -11.352 1.00 0.00 81 ALA A N 4
ATOM 6624 C CA . ALA A 1 81 ? -2.175 -9.876 -11.771 1.00 0.00 81 ALA A CA 4
ATOM 6625 C C . ALA A 1 81 ? -1.308 -9.029 -12.734 1.00 0.00 81 ALA A C 4
ATOM 6626 O O . ALA A 1 81 ? -1.807 -8.173 -13.472 1.00 0.00 81 ALA A O 4
ATOM 6633 N N . LEU A 1 82 ? -0.017 -9.346 -12.799 1.00 0.00 82 LEU A N 4
ATOM 6634 C CA . LEU A 1 82 ? 0.980 -8.696 -13.666 1.00 0.00 82 LEU A CA 4
ATOM 6635 C C . LEU A 1 82 ? 1.615 -9.671 -14.687 1.00 0.00 82 LEU A C 4
ATOM 6636 O O . LEU A 1 82 ? 2.454 -9.277 -15.501 1.00 0.00 82 LEU A O 4
ATOM 6652 N N . VAL A 1 83 ? 1.214 -10.948 -14.650 1.00 0.00 83 VAL A N 4
ATOM 6653 C CA . VAL A 1 83 ? 1.799 -12.093 -15.385 1.00 0.00 83 VAL A CA 4
ATOM 6654 C C . VAL A 1 83 ? 0.723 -13.101 -15.782 1.00 0.00 83 VAL A C 4
ATOM 6655 O O . VAL A 1 83 ? -0.346 -13.175 -15.170 1.00 0.00 83 VAL A O 4
ATOM 6668 N N . ASN A 1 84 ? 1.031 -13.919 -16.783 1.00 0.00 84 ASN A N 4
ATOM 6669 C CA . ASN A 1 84 ? 0.196 -14.978 -17.321 1.00 0.00 84 ASN A CA 4
ATOM 6670 C C . ASN A 1 84 ? 1.034 -16.231 -17.561 1.00 0.00 84 ASN A C 4
ATOM 6671 O O . ASN A 1 84 ? 2.262 -16.178 -17.599 1.00 0.00 84 ASN A O 4
ATOM 6682 N N . ILE A 1 85 ? 0.368 -17.354 -17.809 1.00 0.00 85 ILE A N 4
ATOM 6683 C CA . ILE A 1 85 ? 0.961 -18.650 -18.130 1.00 0.00 85 ILE A CA 4
ATOM 6684 C C . ILE A 1 85 ? 1.856 -18.512 -19.375 1.00 0.00 85 ILE A C 4
ATOM 6685 O O . ILE A 1 85 ? 1.372 -18.364 -20.498 1.00 0.00 85 ILE A O 4
ATOM 6701 N N . GLY A 1 86 ? 3.167 -18.515 -19.150 1.00 0.00 86 GLY A N 4
ATOM 6702 C CA . GLY A 1 86 ? 4.213 -18.430 -20.172 1.00 0.00 86 GLY A CA 4
ATOM 6703 C C . GLY A 1 86 ? 5.093 -17.189 -20.022 1.00 0.00 86 GLY A C 4
ATOM 6704 O O . GLY A 1 86 ? 6.130 -17.107 -20.677 1.00 0.00 86 GLY A O 4
ATOM 6708 N N . ASP A 1 87 ? 4.721 -16.224 -19.172 1.00 0.00 87 ASP A N 4
ATOM 6709 C CA . ASP A 1 87 ? 5.521 -15.016 -18.948 1.00 0.00 87 ASP A CA 4
ATOM 6710 C C . ASP A 1 87 ? 6.838 -15.333 -18.217 1.00 0.00 87 ASP A C 4
ATOM 6711 O O . ASP A 1 87 ? 6.824 -15.891 -17.120 1.00 0.00 87 ASP A O 4
ATOM 6720 N N . TYR A 1 88 ? 7.973 -14.959 -18.814 1.00 0.00 88 TYR A N 4
ATOM 6721 C CA . TYR A 1 88 ? 9.271 -14.960 -18.138 1.00 0.00 88 TYR A CA 4
ATOM 6722 C C . TYR A 1 88 ? 9.299 -13.934 -16.996 1.00 0.00 88 TYR A C 4
ATOM 6723 O O . TYR A 1 88 ? 8.853 -12.795 -17.159 1.00 0.00 88 TYR A O 4
ATOM 6741 N N . VAL A 1 89 ? 9.858 -14.346 -15.857 1.00 0.00 89 VAL A N 4
ATOM 6742 C CA . VAL A 1 89 ? 10.025 -13.556 -14.632 1.00 0.00 89 VAL A CA 4
ATOM 6743 C C . VAL A 1 89 ? 11.377 -13.807 -13.968 1.00 0.00 89 VAL A C 4
ATOM 6744 O O . VAL A 1 89 ? 12.023 -14.839 -14.164 1.00 0.00 89 VAL A O 4
ATOM 6757 N N . SER A 1 90 ? 11.767 -12.871 -13.112 1.00 0.00 90 SER A N 4
ATOM 6758 C CA . SER A 1 90 ? 12.999 -12.877 -12.326 1.00 0.00 90 SER A CA 4
ATOM 6759 C C . SER A 1 90 ? 12.687 -12.529 -10.863 1.00 0.00 90 SER A C 4
ATOM 6760 O O . SER A 1 90 ? 11.720 -11.820 -10.571 1.00 0.00 90 SER A O 4
ATOM 6768 N N . ALA A 1 91 ? 13.511 -13.028 -9.942 1.00 0.00 91 ALA A N 4
ATOM 6769 C CA . ALA A 1 91 ? 13.225 -13.069 -8.502 1.00 0.00 91 ALA A CA 4
ATOM 6770 C C . ALA A 1 91 ? 12.953 -11.785 -7.731 1.00 0.00 91 ALA A C 4
ATOM 6771 O O . ALA A 1 91 ? 12.312 -11.837 -6.681 1.00 0.00 91 ALA A O 4
ATOM 6778 N N . SER A 1 92 ? 13.382 -10.646 -8.242 1.00 0.00 92 SER A N 4
ATOM 6779 C CA . SER A 1 92 ? 12.909 -9.360 -7.721 1.00 0.00 92 SER A CA 4
ATOM 6780 C C . SER A 1 92 ? 12.549 -8.363 -8.829 1.00 0.00 92 SER A C 4
ATOM 6781 O O . SER A 1 92 ? 12.095 -7.255 -8.538 1.00 0.00 92 SER A O 4
ATOM 6789 N N . THR A 1 93 ? 12.727 -8.758 -10.093 1.00 0.00 93 THR A N 4
ATOM 6790 C CA . THR A 1 93 ? 12.753 -7.829 -11.250 1.00 0.00 93 THR A CA 4
ATOM 6791 C C . THR A 1 93 ? 11.459 -7.642 -12.057 1.00 0.00 93 THR A C 4
ATOM 6792 O O . THR A 1 93 ? 11.357 -6.680 -12.824 1.00 0.00 93 THR A O 4
ATOM 6803 N N . THR A 1 94 ? 10.456 -8.504 -11.901 1.00 0.00 94 THR A N 4
ATOM 6804 C CA . THR A 1 94 ? 9.335 -8.595 -12.866 1.00 0.00 94 THR A CA 4
ATOM 6805 C C . THR A 1 94 ? 7.953 -8.370 -12.285 1.00 0.00 94 THR A C 4
ATOM 6806 O O . THR A 1 94 ? 7.110 -7.782 -12.962 1.00 0.00 94 THR A O 4
ATOM 6817 N N . GLU A 1 95 ? 7.794 -8.687 -11.002 1.00 0.00 95 GLU A N 4
ATOM 6818 C CA . GLU A 1 95 ? 6.616 -8.455 -10.164 1.00 0.00 95 GLU A CA 4
ATOM 6819 C C . GLU A 1 95 ? 5.335 -9.144 -10.676 1.00 0.00 95 GLU A C 4
ATOM 6820 O O . GLU A 1 95 ? 4.938 -9.054 -11.836 1.00 0.00 95 GLU A O 4
ATOM 6832 N N . LEU A 1 96 ? 4.699 -9.898 -9.779 1.00 0.00 96 LEU A N 4
ATOM 6833 C CA . LEU A 1 96 ? 3.622 -10.848 -10.152 1.00 0.00 96 LEU A CA 4
ATOM 6834 C C . LEU A 1 96 ? 2.185 -10.366 -9.943 1.00 0.00 96 LEU A C 4
ATOM 6835 O O . LEU A 1 96 ? 1.302 -10.711 -10.730 1.00 0.00 96 LEU A O 4
ATOM 6851 N N . VAL A 1 97 ? 1.954 -9.616 -8.864 1.00 0.00 97 VAL A N 4
ATOM 6852 C CA . VAL A 1 97 ? 0.669 -9.054 -8.394 1.00 0.00 97 VAL A CA 4
ATOM 6853 C C . VAL A 1 97 ? 0.934 -8.269 -7.093 1.00 0.00 97 VAL A C 4
ATOM 6854 O O . VAL A 1 97 ? 2.059 -8.270 -6.596 1.00 0.00 97 VAL A O 4
ATOM 6867 N N . ARG A 1 98 ? -0.083 -7.633 -6.509 1.00 0.00 98 ARG A N 4
ATOM 6868 C CA . ARG A 1 98 ? -0.063 -7.040 -5.166 1.00 0.00 98 ARG A CA 4
ATOM 6869 C C . ARG A 1 98 ? -0.914 -7.795 -4.141 1.00 0.00 98 ARG A C 4
ATOM 6870 O O . ARG A 1 98 ? -2.027 -8.190 -4.482 1.00 0.00 98 ARG A O 4
ATOM 6891 N N . VAL A 1 99 ? -0.451 -7.944 -2.888 1.00 0.00 99 VAL A N 4
ATOM 6892 C CA . VAL A 1 99 ? -1.250 -8.570 -1.812 1.00 0.00 99 VAL A CA 4
ATOM 6893 C C . VAL A 1 99 ? -1.547 -7.509 -0.765 1.00 0.00 99 VAL A C 4
ATOM 6894 O O . VAL A 1 99 ? -0.688 -6.694 -0.422 1.00 0.00 99 VAL A O 4
ATOM 6907 N N . THR A 1 100 ? -2.785 -7.457 -0.284 1.00 0.00 100 THR A N 4
ATOM 6908 C CA . THR A 1 100 ? -3.264 -6.341 0.529 1.00 0.00 100 THR A CA 4
ATOM 6909 C C . THR A 1 100 ? -4.180 -6.784 1.671 1.00 0.00 100 THR A C 4
ATOM 6910 O O . THR A 1 100 ? -5.302 -7.249 1.469 1.00 0.00 100 THR A O 4
ATOM 6921 N N . ASN A 1 101 ? -3.667 -6.737 2.902 1.00 0.00 101 ASN A N 4
ATOM 6922 C CA . ASN A 1 101 ? -4.415 -7.138 4.097 1.00 0.00 101 ASN A CA 4
ATOM 6923 C C . ASN A 1 101 ? -5.625 -6.211 4.340 1.00 0.00 101 ASN A C 4
ATOM 6924 O O . ASN A 1 101 ? -5.493 -4.982 4.296 1.00 0.00 101 ASN A O 4
ATOM 6935 N N . LEU A 1 102 ? -6.799 -6.799 4.605 1.00 0.00 102 LEU A N 4
ATOM 6936 C CA . LEU A 1 102 ? -8.028 -6.071 4.922 1.00 0.00 102 LEU A CA 4
ATOM 6937 C C . LEU A 1 102 ? -7.928 -5.373 6.294 1.00 0.00 102 LEU A C 4
ATOM 6938 O O . LEU A 1 102 ? -7.861 -4.147 6.370 1.00 0.00 102 LEU A O 4
ATOM 6954 N N . ASN A 1 103 ? -7.907 -6.165 7.369 1.00 0.00 103 ASN A N 4
ATOM 6955 C CA . ASN A 1 103 ? -7.724 -5.747 8.762 1.00 0.00 103 ASN A CA 4
ATOM 6956 C C . ASN A 1 103 ? -6.845 -6.778 9.518 1.00 0.00 103 ASN A C 4
ATOM 6957 O O . ASN A 1 103 ? -6.662 -7.898 9.025 1.00 0.00 103 ASN A O 4
ATOM 6968 N N . PRO A 1 104 ? -6.354 -6.477 10.738 1.00 0.00 104 PRO A N 4
ATOM 6969 C CA . PRO A 1 104 ? -5.591 -7.417 11.572 1.00 0.00 104 PRO A CA 4
ATOM 6970 C C . PRO A 1 104 ? -6.501 -8.388 12.368 1.00 0.00 104 PRO A C 4
ATOM 6971 O O . PRO A 1 104 ? -6.115 -8.941 13.402 1.00 0.00 104 PRO A O 4
ATOM 6982 N N . ILE A 1 105 ? -7.729 -8.571 11.880 1.00 0.00 105 ILE A N 4
ATOM 6983 C CA . ILE A 1 105 ? -8.856 -9.334 12.430 1.00 0.00 105 ILE A CA 4
ATOM 6984 C C . ILE A 1 105 ? -9.653 -9.952 11.256 1.00 0.00 105 ILE A C 4
ATOM 6985 O O . ILE A 1 105 ? -9.341 -9.695 10.091 1.00 0.00 105 ILE A O 4
ATOM 7001 N N . TYR A 1 106 ? -10.659 -10.781 11.548 1.00 0.00 106 TYR A N 4
ATOM 7002 C CA . TYR A 1 106 ? -11.444 -11.603 10.606 1.00 0.00 106 TYR A CA 4
ATOM 7003 C C . TYR A 1 106 ? -10.664 -12.692 9.833 1.00 0.00 106 TYR A C 4
ATOM 7004 O O . TYR A 1 106 ? -11.261 -13.674 9.386 1.00 0.00 106 TYR A O 4
ATOM 7022 N N . ALA A 1 107 ? -9.341 -12.545 9.690 1.00 0.00 107 ALA A N 4
ATOM 7023 C CA . ALA A 1 107 ? -8.426 -13.530 9.116 1.00 0.00 107 ALA A CA 4
ATOM 7024 C C . ALA A 1 107 ? -8.487 -14.900 9.824 1.00 0.00 107 ALA A C 4
ATOM 7025 O O . ALA A 1 107 ? -8.756 -14.990 11.026 1.00 0.00 107 ALA A O 4
ATOM 7032 N N . ASP A 1 108 ? -8.195 -15.971 9.083 1.00 0.00 108 ASP A N 4
ATOM 7033 C CA . ASP A 1 108 ? -8.248 -17.350 9.579 1.00 0.00 108 ASP A CA 4
ATOM 7034 C C . ASP A 1 108 ? -6.844 -17.872 9.937 1.00 0.00 108 ASP A C 4
ATOM 7035 O O . ASP A 1 108 ? -5.975 -17.975 9.072 1.00 0.00 108 ASP A O 4
ATOM 7044 N N . GLY A 1 109 ? -6.623 -18.200 11.212 1.00 0.00 109 GLY A N 4
ATOM 7045 C CA . GLY A 1 109 ? -5.386 -18.807 11.729 1.00 0.00 109 GLY A CA 4
ATOM 7046 C C . GLY A 1 109 ? -5.182 -18.589 13.235 1.00 0.00 109 GLY A C 4
ATOM 7047 O O . GLY A 1 109 ? -5.868 -17.773 13.859 1.00 0.00 109 GLY A O 4
ATOM 7051 N N . SER A 1 110 ? -4.224 -19.316 13.824 1.00 0.00 110 SER A N 4
ATOM 7052 C CA . SER A 1 110 ? -3.838 -19.177 15.243 1.00 0.00 110 SER A CA 4
ATOM 7053 C C . SER A 1 110 ? -2.987 -17.927 15.520 1.00 0.00 110 SER A C 4
ATOM 7054 O O . SER A 1 110 ? -3.122 -17.318 16.582 1.00 0.00 110 SER A O 4
ATOM 7062 N N . HIS A 1 111 ? -2.137 -17.531 14.558 1.00 0.00 111 HIS A N 4
ATOM 7063 C CA . HIS A 1 111 ? -1.215 -16.377 14.604 1.00 0.00 111 HIS A CA 4
ATOM 7064 C C . HIS A 1 111 ? -0.384 -16.256 15.905 1.00 0.00 111 HIS A C 4
ATOM 7065 O O . HIS A 1 111 ? -0.052 -15.156 16.348 1.00 0.00 111 HIS A O 4
ATOM 7079 N N . HIS A 1 112 ? -0.056 -17.385 16.547 1.00 0.00 112 HIS A N 4
ATOM 7080 C CA . HIS A 1 112 ? 0.634 -17.439 17.848 1.00 0.00 112 HIS A CA 4
ATOM 7081 C C . HIS A 1 112 ? 1.449 -18.732 18.028 1.00 0.00 112 HIS A C 4
ATOM 7082 O O . HIS A 1 112 ? 1.222 -19.717 17.320 1.00 0.00 112 HIS A O 4
ATOM 7096 N N . HIS A 1 113 ? 2.374 -18.742 18.994 1.00 0.00 113 HIS A N 4
ATOM 7097 C CA . HIS A 1 113 ? 3.294 -19.862 19.265 1.00 0.00 113 HIS A CA 4
ATOM 7098 C C . HIS A 1 113 ? 3.516 -20.146 20.761 1.00 0.00 113 HIS A C 4
ATOM 7099 O O . HIS A 1 113 ? 3.628 -21.306 21.153 1.00 0.00 113 HIS A O 4
ATOM 7113 N N . HIS A 1 114 ? 3.517 -19.118 21.619 1.00 0.00 114 HIS A N 4
ATOM 7114 C CA . HIS A 1 114 ? 3.647 -19.243 23.083 1.00 0.00 114 HIS A CA 4
ATOM 7115 C C . HIS A 1 114 ? 2.305 -19.614 23.752 1.00 0.00 114 HIS A C 4
ATOM 7116 O O . HIS A 1 114 ? 1.755 -18.863 24.563 1.00 0.00 114 HIS A O 4
ATOM 7130 N N . HIS A 1 115 ? 1.714 -20.733 23.319 1.00 0.00 115 HIS A N 4
ATOM 7131 C CA . HIS A 1 115 ? 0.423 -21.252 23.799 1.00 0.00 115 HIS A CA 4
ATOM 7132 C C . HIS A 1 115 ? 0.472 -21.763 25.250 1.00 0.00 115 HIS A C 4
ATOM 7133 O O . HIS A 1 115 ? 1.520 -22.198 25.738 1.00 0.00 115 HIS A O 4
ATOM 7147 N N . HIS A 1 116 ? -0.688 -21.752 25.923 1.00 0.00 116 HIS A N 4
ATOM 7148 C CA . HIS A 1 116 ? -0.892 -22.172 27.325 1.00 0.00 116 HIS A CA 4
ATOM 7149 C C . HIS A 1 116 ? -2.203 -22.947 27.510 1.00 0.00 116 HIS A C 4
ATOM 7150 O O . HIS A 1 116 ? -2.171 -24.016 28.162 1.00 0.00 116 HIS A O 4
ATOM 7165 N N . ASP A 1 1 ? 1.014 -3.466 2.817 1.00 0.00 1 ASP A N 5
ATOM 7166 C CA . ASP A 1 1 ? 0.821 -3.681 1.361 1.00 0.00 1 ASP A CA 5
ATOM 7167 C C . ASP A 1 1 ? 2.091 -4.280 0.742 1.00 0.00 1 ASP A C 5
ATOM 7168 O O . ASP A 1 1 ? 3.202 -3.908 1.120 1.00 0.00 1 ASP A O 5
ATOM 7179 N N . VAL A 1 2 ? 1.928 -5.218 -0.196 1.00 0.00 2 VAL A N 5
ATOM 7180 C CA . VAL A 1 2 ? 2.996 -6.013 -0.836 1.00 0.00 2 VAL A CA 5
ATOM 7181 C C . VAL A 1 2 ? 2.859 -5.979 -2.335 1.00 0.00 2 VAL A C 5
ATOM 7182 O O . VAL A 1 2 ? 1.754 -6.039 -2.843 1.00 0.00 2 VAL A O 5
ATOM 7195 N N . ILE A 1 3 ? 3.987 -6.047 -3.024 1.00 0.00 3 ILE A N 5
ATOM 7196 C CA . ILE A 1 3 ? 4.109 -6.309 -4.459 1.00 0.00 3 ILE A CA 5
ATOM 7197 C C . ILE A 1 3 ? 4.774 -7.694 -4.512 1.00 0.00 3 ILE A C 5
ATOM 7198 O O . ILE A 1 3 ? 5.976 -7.816 -4.263 1.00 0.00 3 ILE A O 5
ATOM 7214 N N . ILE A 1 4 ? 3.985 -8.763 -4.684 1.00 0.00 4 ILE A N 5
ATOM 7215 C CA . ILE A 1 4 ? 4.427 -10.151 -4.535 1.00 0.00 4 ILE A CA 5
ATOM 7216 C C . ILE A 1 4 ? 5.400 -10.525 -5.670 1.00 0.00 4 ILE A C 5
ATOM 7217 O O . ILE A 1 4 ? 5.258 -10.070 -6.815 1.00 0.00 4 ILE A O 5
ATOM 7233 N N . LYS A 1 5 ? 6.383 -11.381 -5.362 1.00 0.00 5 LYS A N 5
ATOM 7234 C CA . LYS A 1 5 ? 7.469 -11.765 -6.269 1.00 0.00 5 LYS A CA 5
ATOM 7235 C C . LYS A 1 5 ? 7.926 -13.218 -6.124 1.00 0.00 5 LYS A C 5
ATOM 7236 O O . LYS A 1 5 ? 7.786 -13.803 -5.049 1.00 0.00 5 LYS A O 5
ATOM 7255 N N . PRO A 1 6 ? 8.501 -13.789 -7.199 1.00 0.00 6 PRO A N 5
ATOM 7256 C CA . PRO A 1 6 ? 9.064 -15.130 -7.172 1.00 0.00 6 PRO A CA 5
ATOM 7257 C C . PRO A 1 6 ? 10.407 -15.190 -6.420 1.00 0.00 6 PRO A C 5
ATOM 7258 O O . PRO A 1 6 ? 11.087 -14.183 -6.222 1.00 0.00 6 PRO A O 5
ATOM 7269 N N . GLN A 1 7 ? 10.811 -16.397 -6.022 1.00 0.00 7 GLN A N 5
ATOM 7270 C CA . GLN A 1 7 ? 12.085 -16.685 -5.347 1.00 0.00 7 GLN A CA 5
ATOM 7271 C C . GLN A 1 7 ? 13.151 -17.324 -6.263 1.00 0.00 7 GLN A C 5
ATOM 7272 O O . GLN A 1 7 ? 14.266 -17.607 -5.825 1.00 0.00 7 GLN A O 5
ATOM 7286 N N . VAL A 1 8 ? 12.817 -17.507 -7.547 1.00 0.00 8 VAL A N 5
ATOM 7287 C CA . VAL A 1 8 ? 13.691 -17.980 -8.635 1.00 0.00 8 VAL A CA 5
ATOM 7288 C C . VAL A 1 8 ? 13.406 -17.191 -9.918 1.00 0.00 8 VAL A C 5
ATOM 7289 O O . VAL A 1 8 ? 12.410 -16.471 -10.006 1.00 0.00 8 VAL A O 5
ATOM 7302 N N . SER A 1 9 ? 14.261 -17.348 -10.926 1.00 0.00 9 SER A N 5
ATOM 7303 C CA . SER A 1 9 ? 14.020 -16.869 -12.295 1.00 0.00 9 SER A CA 5
ATOM 7304 C C . SER A 1 9 ? 13.502 -18.036 -13.154 1.00 0.00 9 SER A C 5
ATOM 7305 O O . SER A 1 9 ? 13.898 -19.188 -12.947 1.00 0.00 9 SER A O 5
ATOM 7313 N N . GLY A 1 10 ? 12.603 -17.772 -14.106 1.00 0.00 10 GLY A N 5
ATOM 7314 C CA . GLY A 1 10 ? 11.901 -18.794 -14.887 1.00 0.00 10 GLY A CA 5
ATOM 7315 C C . GLY A 1 10 ? 10.675 -18.210 -15.574 1.00 0.00 10 GLY A C 5
ATOM 7316 O O . GLY A 1 10 ? 10.640 -17.013 -15.857 1.00 0.00 10 GLY A O 5
ATOM 7320 N N . VAL A 1 11 ? 9.654 -19.022 -15.826 1.00 0.00 11 VAL A N 5
ATOM 7321 C CA . VAL A 1 11 ? 8.436 -18.588 -16.464 1.00 0.00 11 VAL A CA 5
ATOM 7322 C C . VAL A 1 11 ? 7.199 -19.136 -15.768 1.00 0.00 11 VAL A C 5
ATOM 7323 O O . VAL A 1 11 ? 7.237 -20.264 -15.297 1.00 0.00 11 VAL A O 5
ATOM 7336 N N . ILE A 1 12 ? 6.089 -18.401 -15.748 1.00 0.00 12 ILE A N 5
ATOM 7337 C CA . ILE A 1 12 ? 4.841 -18.880 -15.112 1.00 0.00 12 ILE A CA 5
ATOM 7338 C C . ILE A 1 12 ? 4.297 -20.149 -15.810 1.00 0.00 12 ILE A C 5
ATOM 7339 O O . ILE A 1 12 ? 4.335 -20.257 -17.036 1.00 0.00 12 ILE A O 5
ATOM 7355 N N . VAL A 1 13 ? 3.703 -21.062 -15.035 1.00 0.00 13 VAL A N 5
ATOM 7356 C CA . VAL A 1 13 ? 3.096 -22.335 -15.487 1.00 0.00 13 VAL A CA 5
ATOM 7357 C C . VAL A 1 13 ? 1.626 -22.448 -15.074 1.00 0.00 13 VAL A C 5
ATOM 7358 O O . VAL A 1 13 ? 0.809 -22.972 -15.832 1.00 0.00 13 VAL A O 5
ATOM 7371 N N . ASN A 1 14 ? 1.263 -21.926 -13.896 1.00 0.00 14 ASN A N 5
ATOM 7372 C CA . ASN A 1 14 ? -0.111 -21.915 -13.390 1.00 0.00 14 ASN A CA 5
ATOM 7373 C C . ASN A 1 14 ? -0.379 -20.688 -12.509 1.00 0.00 14 ASN A C 5
ATOM 7374 O O . ASN A 1 14 ? 0.550 -20.098 -11.945 1.00 0.00 14 ASN A O 5
ATOM 7385 N N . LYS A 1 15 ? -1.666 -20.372 -12.350 1.00 0.00 15 LYS A N 5
ATOM 7386 C CA . LYS A 1 15 ? -2.251 -19.252 -11.620 1.00 0.00 15 LYS A CA 5
ATOM 7387 C C . LYS A 1 15 ? -3.265 -19.821 -10.626 1.00 0.00 15 LYS A C 5
ATOM 7388 O O . LYS A 1 15 ? -4.410 -20.103 -10.972 1.00 0.00 15 LYS A O 5
ATOM 7407 N N . LEU A 1 16 ? -2.809 -20.040 -9.396 1.00 0.00 16 LEU A N 5
ATOM 7408 C CA . LEU A 1 16 ? -3.615 -20.638 -8.336 1.00 0.00 16 LEU A CA 5
ATOM 7409 C C . LEU A 1 16 ? -4.658 -19.662 -7.771 1.00 0.00 16 LEU A C 5
ATOM 7410 O O . LEU A 1 16 ? -5.797 -20.041 -7.480 1.00 0.00 16 LEU A O 5
ATOM 7426 N N . PHE A 1 17 ? -4.241 -18.411 -7.620 1.00 0.00 17 PHE A N 5
ATOM 7427 C CA . PHE A 1 17 ? -5.077 -17.318 -7.116 1.00 0.00 17 PHE A CA 5
ATOM 7428 C C . PHE A 1 17 ? -6.036 -16.760 -8.190 1.00 0.00 17 PHE A C 5
ATOM 7429 O O . PHE A 1 17 ? -6.039 -17.194 -9.344 1.00 0.00 17 PHE A O 5
ATOM 7446 N N . LYS A 1 18 ? -6.832 -15.759 -7.800 1.00 0.00 18 LYS A N 5
ATOM 7447 C CA . LYS A 1 18 ? -7.725 -14.991 -8.685 1.00 0.00 18 LYS A CA 5
ATOM 7448 C C . LYS A 1 18 ? -7.510 -13.487 -8.526 1.00 0.00 18 LYS A C 5
ATOM 7449 O O . LYS A 1 18 ? -7.489 -12.964 -7.409 1.00 0.00 18 LYS A O 5
ATOM 7468 N N . ALA A 1 19 ? -7.432 -12.797 -9.659 1.00 0.00 19 ALA A N 5
ATOM 7469 C CA . ALA A 1 19 ? -7.365 -11.344 -9.750 1.00 0.00 19 ALA A CA 5
ATOM 7470 C C . ALA A 1 19 ? -8.561 -10.680 -9.037 1.00 0.00 19 ALA A C 5
ATOM 7471 O O . ALA A 1 19 ? -9.711 -10.829 -9.453 1.00 0.00 19 ALA A O 5
ATOM 7478 N N . GLY A 1 20 ? -8.276 -9.971 -7.943 1.00 0.00 20 GLY A N 5
ATOM 7479 C CA . GLY A 1 20 ? -9.254 -9.212 -7.159 1.00 0.00 20 GLY A CA 5
ATOM 7480 C C . GLY A 1 20 ? -9.846 -9.931 -5.927 1.00 0.00 20 GLY A C 5
ATOM 7481 O O . GLY A 1 20 ? -10.551 -9.292 -5.147 1.00 0.00 20 GLY A O 5
ATOM 7485 N N . ASP A 1 21 ? -9.628 -11.244 -5.758 1.00 0.00 21 ASP A N 5
ATOM 7486 C CA . ASP A 1 21 ? -10.242 -12.050 -4.692 1.00 0.00 21 ASP A CA 5
ATOM 7487 C C . ASP A 1 21 ? -9.480 -11.997 -3.341 1.00 0.00 21 ASP A C 5
ATOM 7488 O O . ASP A 1 21 ? -8.570 -11.186 -3.139 1.00 0.00 21 ASP A O 5
ATOM 7497 N N . LYS A 1 22 ? -9.861 -12.845 -2.379 1.00 0.00 22 LYS A N 5
ATOM 7498 C CA . LYS A 1 22 ? -9.157 -13.048 -1.101 1.00 0.00 22 LYS A CA 5
ATOM 7499 C C . LYS A 1 22 ? -8.042 -14.097 -1.234 1.00 0.00 22 LYS A C 5
ATOM 7500 O O . LYS A 1 22 ? -8.079 -14.956 -2.119 1.00 0.00 22 LYS A O 5
ATOM 7519 N N . VAL A 1 23 ? -7.076 -14.049 -0.315 1.00 0.00 23 VAL A N 5
ATOM 7520 C CA . VAL A 1 23 ? -5.999 -15.045 -0.127 1.00 0.00 23 VAL A CA 5
ATOM 7521 C C . VAL A 1 23 ? -5.827 -15.310 1.369 1.00 0.00 23 VAL A C 5
ATOM 7522 O O . VAL A 1 23 ? -5.787 -14.372 2.169 1.00 0.00 23 VAL A O 5
ATOM 7535 N N . LYS A 1 24 ? -5.730 -16.583 1.774 1.00 0.00 24 LYS A N 5
ATOM 7536 C CA . LYS A 1 24 ? -5.344 -16.993 3.124 1.00 0.00 24 LYS A CA 5
ATOM 7537 C C . LYS A 1 24 ? -3.856 -16.718 3.380 1.00 0.00 24 LYS A C 5
ATOM 7538 O O . LYS A 1 24 ? -3.076 -16.636 2.433 1.00 0.00 24 LYS A O 5
ATOM 7557 N N . LYS A 1 25 ? -3.457 -16.620 4.659 1.00 0.00 25 LYS A N 5
ATOM 7558 C CA . LYS A 1 25 ? -2.068 -16.542 5.179 1.00 0.00 25 LYS A CA 5
ATOM 7559 C C . LYS A 1 25 ? -1.137 -17.663 4.669 1.00 0.00 25 LYS A C 5
ATOM 7560 O O . LYS A 1 25 ? -0.829 -18.633 5.353 1.00 0.00 25 LYS A O 5
ATOM 7579 N N . GLY A 1 26 ? -0.727 -17.519 3.410 1.00 0.00 26 GLY A N 5
ATOM 7580 C CA . GLY A 1 26 ? 0.241 -18.368 2.716 1.00 0.00 26 GLY A CA 5
ATOM 7581 C C . GLY A 1 26 ? -0.363 -19.292 1.672 1.00 0.00 26 GLY A C 5
ATOM 7582 O O . GLY A 1 26 ? 0.276 -20.264 1.285 1.00 0.00 26 GLY A O 5
ATOM 7586 N N . GLN A 1 27 ? -1.594 -19.026 1.228 1.00 0.00 27 GLN A N 5
ATOM 7587 C CA . GLN A 1 27 ? -2.123 -19.726 0.056 1.00 0.00 27 GLN A CA 5
ATOM 7588 C C . GLN A 1 27 ? -1.182 -19.593 -1.146 1.00 0.00 27 GLN A C 5
ATOM 7589 O O . GLN A 1 27 ? -0.576 -18.549 -1.382 1.00 0.00 27 GLN A O 5
ATOM 7603 N N . THR A 1 28 ? -1.044 -20.679 -1.883 1.00 0.00 28 THR A N 5
ATOM 7604 C CA . THR A 1 28 ? -0.270 -20.753 -3.123 1.00 0.00 28 THR A CA 5
ATOM 7605 C C . THR A 1 28 ? -0.913 -19.906 -4.220 1.00 0.00 28 THR A C 5
ATOM 7606 O O . THR A 1 28 ? -2.133 -19.889 -4.372 1.00 0.00 28 THR A O 5
ATOM 7617 N N . LEU A 1 29 ? -0.076 -19.201 -4.978 1.00 0.00 29 LEU A N 5
ATOM 7618 C CA . LEU A 1 29 ? -0.444 -18.140 -5.917 1.00 0.00 29 LEU A CA 5
ATOM 7619 C C . LEU A 1 29 ? 0.013 -18.457 -7.352 1.00 0.00 29 LEU A C 5
ATOM 7620 O O . LEU A 1 29 ? -0.779 -18.334 -8.285 1.00 0.00 29 LEU A O 5
ATOM 7636 N N . PHE A 1 30 ? 1.257 -18.926 -7.515 1.00 0.00 30 PHE A N 5
ATOM 7637 C CA . PHE A 1 30 ? 1.858 -19.221 -8.834 1.00 0.00 30 PHE A CA 5
ATOM 7638 C C . PHE A 1 30 ? 2.723 -20.476 -8.834 1.00 0.00 30 PHE A C 5
ATOM 7639 O O . PHE A 1 30 ? 3.191 -20.934 -7.791 1.00 0.00 30 PHE A O 5
ATOM 7656 N N . ILE A 1 31 ? 3.001 -20.959 -10.047 1.00 0.00 31 ILE A N 5
ATOM 7657 C CA . ILE A 1 31 ? 3.956 -22.031 -10.364 1.00 0.00 31 ILE A CA 5
ATOM 7658 C C . ILE A 1 31 ? 4.860 -21.500 -11.477 1.00 0.00 31 ILE A C 5
ATOM 7659 O O . ILE A 1 31 ? 4.380 -20.798 -12.365 1.00 0.00 31 ILE A O 5
ATOM 7675 N N . ILE A 1 32 ? 6.141 -21.849 -11.449 1.00 0.00 32 ILE A N 5
ATOM 7676 C CA . ILE A 1 32 ? 7.185 -21.450 -12.399 1.00 0.00 32 ILE A CA 5
ATOM 7677 C C . ILE A 1 32 ? 7.942 -22.638 -12.942 1.00 0.00 32 ILE A C 5
ATOM 7678 O O . ILE A 1 32 ? 8.072 -23.645 -12.256 1.00 0.00 32 ILE A O 5
ATOM 7694 N N . GLU A 1 33 ? 8.491 -22.488 -14.155 1.00 0.00 33 GLU A N 5
ATOM 7695 C CA . GLU A 1 33 ? 9.455 -23.426 -14.717 1.00 0.00 33 GLU A CA 5
ATOM 7696 C C . GLU A 1 33 ? 10.801 -22.729 -14.939 1.00 0.00 33 GLU A C 5
ATOM 7697 O O . GLU A 1 33 ? 10.869 -21.698 -15.613 1.00 0.00 33 GLU A O 5
ATOM 7709 N N . GLN A 1 34 ? 11.869 -23.263 -14.340 1.00 0.00 34 GLN A N 5
ATOM 7710 C CA . GLN A 1 34 ? 13.212 -22.649 -14.271 1.00 0.00 34 GLN A CA 5
ATOM 7711 C C . GLN A 1 34 ? 14.015 -22.665 -15.593 1.00 0.00 34 GLN A C 5
ATOM 7712 O O . GLN A 1 34 ? 15.183 -22.277 -15.587 1.00 0.00 34 GLN A O 5
ATOM 7726 N N . ASP A 1 35 ? 13.410 -23.093 -16.710 1.00 0.00 35 ASP A N 5
ATOM 7727 C CA . ASP A 1 35 ? 14.055 -23.333 -18.012 1.00 0.00 35 ASP A CA 5
ATOM 7728 C C . ASP A 1 35 ? 15.220 -24.344 -17.932 1.00 0.00 35 ASP A C 5
ATOM 7729 O O . ASP A 1 35 ? 16.377 -24.030 -17.647 1.00 0.00 35 ASP A O 5
ATOM 7738 N N . GLN A 1 36 ? 14.868 -25.601 -18.196 1.00 0.00 36 GLN A N 5
ATOM 7739 C CA . GLN A 1 36 ? 15.648 -26.835 -18.013 1.00 0.00 36 GLN A CA 5
ATOM 7740 C C . GLN A 1 36 ? 16.990 -26.960 -18.757 1.00 0.00 36 GLN A C 5
ATOM 7741 O O . GLN A 1 36 ? 17.622 -28.015 -18.698 1.00 0.00 36 GLN A O 5
ATOM 7755 N N . ALA A 1 37 ? 17.452 -25.930 -19.459 1.00 0.00 37 ALA A N 5
ATOM 7756 C CA . ALA A 1 37 ? 18.727 -25.908 -20.177 1.00 0.00 37 ALA A CA 5
ATOM 7757 C C . ALA A 1 37 ? 19.945 -26.292 -19.303 1.00 0.00 37 ALA A C 5
ATOM 7758 O O . ALA A 1 37 ? 20.834 -27.016 -19.761 1.00 0.00 37 ALA A O 5
ATOM 7765 N N . SER A 1 38 ? 19.968 -25.858 -18.036 1.00 0.00 38 SER A N 5
ATOM 7766 C CA . SER A 1 38 ? 21.045 -26.157 -17.075 1.00 0.00 38 SER A CA 5
ATOM 7767 C C . SER A 1 38 ? 20.913 -27.507 -16.370 1.00 0.00 38 SER A C 5
ATOM 7768 O O . SER A 1 38 ? 21.840 -27.914 -15.669 1.00 0.00 38 SER A O 5
ATOM 7776 N N . LYS A 1 39 ? 19.777 -28.208 -16.511 1.00 0.00 39 LYS A N 5
ATOM 7777 C CA . LYS A 1 39 ? 19.453 -29.392 -15.701 1.00 0.00 39 LYS A CA 5
ATOM 7778 C C . LYS A 1 39 ? 20.435 -30.552 -15.910 1.00 0.00 39 LYS A C 5
ATOM 7779 O O . LYS A 1 39 ? 20.921 -31.122 -14.933 1.00 0.00 39 LYS A O 5
ATOM 7798 N N . ASP A 1 40 ? 20.790 -30.848 -17.161 1.00 0.00 40 ASP A N 5
ATOM 7799 C CA . ASP A 1 40 ? 21.816 -31.842 -17.497 1.00 0.00 40 ASP A CA 5
ATOM 7800 C C . ASP A 1 40 ? 23.208 -31.451 -16.963 1.00 0.00 40 ASP A C 5
ATOM 7801 O O . ASP A 1 40 ? 23.946 -32.286 -16.441 1.00 0.00 40 ASP A O 5
ATOM 7810 N N . PHE A 1 41 ? 23.545 -30.163 -17.076 1.00 0.00 41 PHE A N 5
ATOM 7811 C CA . PHE A 1 41 ? 24.872 -29.624 -16.782 1.00 0.00 41 PHE A CA 5
ATOM 7812 C C . PHE A 1 41 ? 25.148 -29.538 -15.271 1.00 0.00 41 PHE A C 5
ATOM 7813 O O . PHE A 1 41 ? 26.243 -29.866 -14.812 1.00 0.00 41 PHE A O 5
ATOM 7830 N N . ASN A 1 42 ? 24.136 -29.142 -14.489 1.00 0.00 42 ASN A N 5
ATOM 7831 C CA . ASN A 1 42 ? 24.202 -29.049 -13.027 1.00 0.00 42 ASN A CA 5
ATOM 7832 C C . ASN A 1 42 ? 24.330 -30.419 -12.360 1.00 0.00 42 ASN A C 5
ATOM 7833 O O . ASN A 1 42 ? 25.148 -30.603 -11.454 1.00 0.00 42 ASN A O 5
ATOM 7844 N N . ARG A 1 43 ? 23.502 -31.374 -12.808 1.00 0.00 43 ARG A N 5
ATOM 7845 C CA . ARG A 1 43 ? 23.324 -32.641 -12.100 1.00 0.00 43 ARG A CA 5
ATOM 7846 C C . ARG A 1 43 ? 24.592 -33.499 -12.013 1.00 0.00 43 ARG A C 5
ATOM 7847 O O . ARG A 1 43 ? 24.765 -34.213 -11.025 1.00 0.00 43 ARG A O 5
ATOM 7868 N N . SER A 1 44 ? 25.505 -33.400 -12.983 1.00 0.00 44 SER A N 5
ATOM 7869 C CA . SER A 1 44 ? 26.777 -34.146 -13.005 1.00 0.00 44 SER A CA 5
ATOM 7870 C C . SER A 1 44 ? 27.677 -33.925 -11.781 1.00 0.00 44 SER A C 5
ATOM 7871 O O . SER A 1 44 ? 28.496 -34.784 -11.455 1.00 0.00 44 SER A O 5
ATOM 7879 N N . LYS A 1 45 ? 27.520 -32.793 -11.072 1.00 0.00 45 LYS A N 5
ATOM 7880 C CA . LYS A 1 45 ? 28.236 -32.471 -9.822 1.00 0.00 45 LYS A CA 5
ATOM 7881 C C . LYS A 1 45 ? 27.808 -33.321 -8.615 1.00 0.00 45 LYS A C 5
ATOM 7882 O O . LYS A 1 45 ? 28.543 -33.371 -7.627 1.00 0.00 45 LYS A O 5
ATOM 7901 N N . ALA A 1 46 ? 26.624 -33.937 -8.646 1.00 0.00 46 ALA A N 5
ATOM 7902 C CA . ALA A 1 46 ? 26.024 -34.671 -7.528 1.00 0.00 46 ALA A CA 5
ATOM 7903 C C . ALA A 1 46 ? 26.663 -36.061 -7.304 1.00 0.00 46 ALA A C 5
ATOM 7904 O O . ALA A 1 46 ? 26.036 -37.100 -7.527 1.00 0.00 46 ALA A O 5
ATOM 7911 N N . LEU A 1 47 ? 27.924 -36.070 -6.859 1.00 0.00 47 LEU A N 5
ATOM 7912 C CA . LEU A 1 47 ? 28.742 -37.255 -6.581 1.00 0.00 47 LEU A CA 5
ATOM 7913 C C . LEU A 1 47 ? 29.428 -37.153 -5.210 1.00 0.00 47 LEU A C 5
ATOM 7914 O O . LEU A 1 47 ? 29.684 -36.047 -4.729 1.00 0.00 47 LEU A O 5
ATOM 7930 N N . PHE A 1 48 ? 29.735 -38.307 -4.614 1.00 0.00 48 PHE A N 5
ATOM 7931 C CA . PHE A 1 48 ? 30.423 -38.525 -3.332 1.00 0.00 48 PHE A CA 5
ATOM 7932 C C . PHE A 1 48 ? 30.367 -37.372 -2.306 1.00 0.00 48 PHE A C 5
ATOM 7933 O O . PHE A 1 48 ? 29.427 -37.289 -1.514 1.00 0.00 48 PHE A O 5
ATOM 7950 N N . SER A 1 49 ? 31.376 -36.490 -2.286 1.00 0.00 49 SER A N 5
ATOM 7951 C CA . SER A 1 49 ? 31.510 -35.418 -1.292 1.00 0.00 49 SER A CA 5
ATOM 7952 C C . SER A 1 49 ? 30.480 -34.284 -1.444 1.00 0.00 49 SER A C 5
ATOM 7953 O O . SER A 1 49 ? 30.213 -33.560 -0.481 1.00 0.00 49 SER A O 5
ATOM 7961 N N . GLN A 1 50 ? 29.882 -34.136 -2.630 1.00 0.00 50 GLN A N 5
ATOM 7962 C CA . GLN A 1 50 ? 28.880 -33.120 -2.972 1.00 0.00 50 GLN A CA 5
ATOM 7963 C C . GLN A 1 50 ? 27.446 -33.665 -2.917 1.00 0.00 50 GLN A C 5
ATOM 7964 O O . GLN A 1 50 ? 26.539 -32.943 -2.498 1.00 0.00 50 GLN A O 5
ATOM 7978 N N . SER A 1 51 ? 27.218 -34.938 -3.275 1.00 0.00 51 SER A N 5
ATOM 7979 C CA . SER A 1 51 ? 25.922 -35.614 -3.047 1.00 0.00 51 SER A CA 5
ATOM 7980 C C . SER A 1 51 ? 25.582 -35.785 -1.556 1.00 0.00 51 SER A C 5
ATOM 7981 O O . SER A 1 51 ? 24.409 -35.892 -1.196 1.00 0.00 51 SER A O 5
ATOM 7989 N N . ALA A 1 52 ? 26.588 -35.731 -0.676 1.00 0.00 52 ALA A N 5
ATOM 7990 C CA . ALA A 1 52 ? 26.438 -35.639 0.781 1.00 0.00 52 ALA A CA 5
ATOM 7991 C C . ALA A 1 52 ? 25.773 -34.321 1.268 1.00 0.00 52 ALA A C 5
ATOM 7992 O O . ALA A 1 52 ? 25.489 -34.196 2.465 1.00 0.00 52 ALA A O 5
ATOM 7999 N N . ILE A 1 53 ? 25.541 -33.368 0.347 1.00 0.00 53 ILE A N 5
ATOM 8000 C CA . ILE A 1 53 ? 24.769 -32.105 0.400 1.00 0.00 53 ILE A CA 5
ATOM 8001 C C . ILE A 1 53 ? 25.731 -30.905 0.387 1.00 0.00 53 ILE A C 5
ATOM 8002 O O . ILE A 1 53 ? 26.511 -30.704 1.322 1.00 0.00 53 ILE A O 5
ATOM 8018 N N . SER A 1 54 ? 25.613 -30.075 -0.659 1.00 0.00 54 SER A N 5
ATOM 8019 C CA .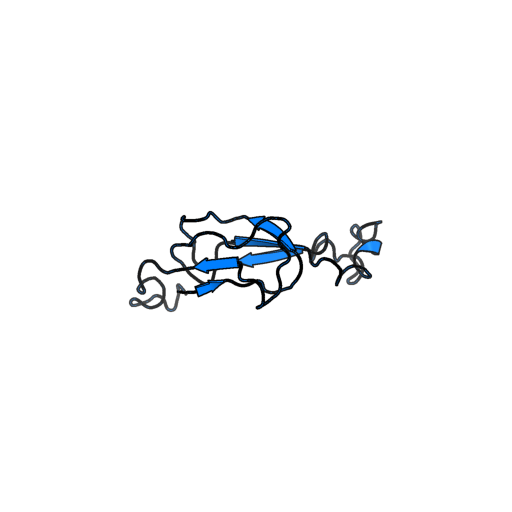 SER A 1 54 ? 26.316 -28.795 -0.833 1.00 0.00 54 SER A CA 5
ATOM 8020 C C . SER A 1 54 ? 25.373 -27.744 -1.422 1.00 0.00 54 SER A C 5
ATOM 8021 O O . SER A 1 54 ? 24.622 -28.032 -2.355 1.00 0.00 54 SER A O 5
ATOM 8029 N N . GLN A 1 55 ? 25.429 -26.514 -0.900 1.00 0.00 55 GLN A N 5
ATOM 8030 C CA . GLN A 1 55 ? 24.489 -25.393 -1.141 1.00 0.00 55 GLN A CA 5
ATOM 8031 C C . GLN A 1 55 ? 24.315 -24.910 -2.599 1.00 0.00 55 GLN A C 5
ATOM 8032 O O . GLN A 1 55 ? 23.525 -24.002 -2.873 1.00 0.00 55 GLN A O 5
ATOM 8046 N N . LYS A 1 56 ? 25.084 -25.468 -3.529 1.00 0.00 56 LYS A N 5
ATOM 8047 C CA . LYS A 1 56 ? 25.115 -25.152 -4.966 1.00 0.00 56 LYS A CA 5
ATOM 8048 C C . LYS A 1 56 ? 24.855 -26.373 -5.867 1.00 0.00 56 LYS A C 5
ATOM 8049 O O . LYS A 1 56 ? 24.698 -26.226 -7.076 1.00 0.00 56 LYS A O 5
ATOM 8068 N N . GLU A 1 57 ? 24.762 -27.567 -5.272 1.00 0.00 57 GLU A N 5
ATOM 8069 C CA . GLU A 1 57 ? 24.348 -28.829 -5.906 1.00 0.00 57 GLU A CA 5
ATOM 8070 C C . GLU A 1 57 ? 22.962 -29.330 -5.458 1.00 0.00 57 GLU A C 5
ATOM 8071 O O . GLU A 1 57 ? 22.249 -29.979 -6.223 1.00 0.00 57 GLU A O 5
ATOM 8083 N N . TYR A 1 58 ? 22.601 -29.076 -4.198 1.00 0.00 58 TYR A N 5
ATOM 8084 C CA . TYR A 1 58 ? 21.442 -29.636 -3.496 1.00 0.00 58 TYR A CA 5
ATOM 8085 C C . TYR A 1 58 ? 20.052 -29.222 -4.027 1.00 0.00 58 TYR A C 5
ATOM 8086 O O . TYR A 1 58 ? 19.028 -29.717 -3.540 1.00 0.00 58 TYR A O 5
ATOM 8104 N N . ASP A 1 59 ? 19.980 -28.345 -5.031 1.00 0.00 59 ASP A N 5
ATOM 8105 C CA . ASP A 1 59 ? 18.729 -27.914 -5.666 1.00 0.00 59 ASP A CA 5
ATOM 8106 C C . ASP A 1 59 ? 17.936 -29.076 -6.304 1.00 0.00 59 ASP A C 5
ATOM 8107 O O . ASP A 1 59 ? 16.712 -29.009 -6.405 1.00 0.00 59 ASP A O 5
ATOM 8116 N N . SER A 1 60 ? 18.611 -30.181 -6.640 1.00 0.00 60 SER A N 5
ATOM 8117 C CA . SER A 1 60 ? 17.996 -31.450 -7.065 1.00 0.00 60 SER A CA 5
ATOM 8118 C C . SER A 1 60 ? 17.104 -32.111 -6.000 1.00 0.00 60 SER A C 5
ATOM 8119 O O . SER A 1 60 ? 16.227 -32.904 -6.350 1.00 0.00 60 SER A O 5
ATOM 8127 N N . SER A 1 61 ? 17.282 -31.760 -4.718 1.00 0.00 61 SER A N 5
ATOM 8128 C CA . SER A 1 61 ? 16.452 -32.211 -3.586 1.00 0.00 61 SER A CA 5
ATOM 8129 C C . SER A 1 61 ? 15.449 -31.150 -3.095 1.00 0.00 61 SER A C 5
ATOM 8130 O O . SER A 1 61 ? 14.450 -31.494 -2.460 1.00 0.00 61 SER A O 5
ATOM 8138 N N . LEU A 1 62 ? 15.679 -29.864 -3.398 1.00 0.00 62 LEU A N 5
ATOM 8139 C CA . LEU A 1 62 ? 14.799 -28.748 -3.037 1.00 0.00 62 LEU A CA 5
ATOM 8140 C C . LEU A 1 62 ? 13.529 -28.638 -3.906 1.00 0.00 62 LEU A C 5
ATOM 8141 O O . LEU A 1 62 ? 12.552 -28.017 -3.478 1.00 0.00 62 LEU A O 5
ATOM 8157 N N . ALA A 1 63 ? 13.548 -29.203 -5.114 1.00 0.00 63 ALA A N 5
ATOM 8158 C CA . ALA A 1 63 ? 12.533 -28.983 -6.145 1.00 0.00 63 ALA A CA 5
ATOM 8159 C C . ALA A 1 63 ? 12.203 -30.247 -6.975 1.00 0.00 63 ALA A C 5
ATOM 8160 O O . ALA A 1 63 ? 12.867 -31.280 -6.858 1.00 0.00 63 ALA A O 5
ATOM 8167 N N . THR A 1 64 ? 11.186 -30.141 -7.842 1.00 0.00 64 THR A N 5
ATOM 8168 C CA . THR A 1 64 ? 10.614 -31.245 -8.642 1.00 0.00 64 THR A CA 5
ATOM 8169 C C . THR A 1 64 ? 10.276 -30.754 -10.050 1.00 0.00 64 THR A C 5
ATOM 8170 O O . THR A 1 64 ? 9.742 -29.656 -10.207 1.00 0.00 64 THR A O 5
ATOM 8181 N N . LEU A 1 65 ? 10.578 -31.571 -11.065 1.00 0.00 65 LEU A N 5
ATOM 8182 C CA . LEU A 1 65 ? 10.442 -31.274 -12.511 1.00 0.00 65 LEU A CA 5
ATOM 8183 C C . LEU A 1 65 ? 10.918 -29.854 -12.906 1.00 0.00 65 LEU A C 5
ATOM 8184 O O . LEU A 1 65 ? 10.310 -29.194 -13.747 1.00 0.00 65 LEU A O 5
ATOM 8200 N N . ASP A 1 66 ? 11.988 -29.373 -12.252 1.00 0.00 66 ASP A N 5
ATOM 8201 C CA . ASP A 1 66 ? 12.515 -27.997 -12.312 1.00 0.00 66 ASP A CA 5
ATOM 8202 C C . ASP A 1 66 ? 11.460 -26.866 -12.181 1.00 0.00 66 ASP A C 5
ATOM 8203 O O . ASP A 1 66 ? 11.662 -25.748 -12.662 1.00 0.00 66 ASP A O 5
ATOM 8212 N N . HIS A 1 67 ? 10.356 -27.136 -11.474 1.00 0.00 67 HIS A N 5
ATOM 8213 C CA . HIS A 1 67 ? 9.374 -26.131 -11.078 1.00 0.00 67 HIS A CA 5
ATOM 8214 C C . HIS A 1 67 ? 9.655 -25.505 -9.704 1.00 0.00 67 HIS A C 5
ATOM 8215 O O . HIS A 1 67 ? 10.309 -26.106 -8.845 1.00 0.00 67 HIS A O 5
ATOM 8229 N N . THR A 1 68 ? 9.064 -24.330 -9.476 1.00 0.00 68 THR A N 5
ATOM 8230 C CA . THR A 1 68 ? 9.000 -23.658 -8.166 1.00 0.00 68 THR A CA 5
ATOM 8231 C C . THR A 1 68 ? 7.594 -23.086 -7.945 1.00 0.00 68 THR A C 5
ATOM 8232 O O . THR A 1 68 ? 6.894 -22.779 -8.907 1.00 0.00 68 THR A O 5
ATOM 8243 N N . GLU A 1 69 ? 7.167 -22.918 -6.693 1.00 0.00 69 GLU A N 5
ATOM 8244 C CA . GLU A 1 69 ? 5.834 -22.404 -6.333 1.00 0.00 69 GLU A CA 5
ATOM 8245 C C . GLU A 1 69 ? 5.940 -21.150 -5.450 1.00 0.00 69 GLU A C 5
ATOM 8246 O O . GLU A 1 69 ? 6.831 -21.048 -4.600 1.00 0.00 69 GLU A O 5
ATOM 8258 N N . ILE A 1 70 ? 5.018 -20.202 -5.637 1.00 0.00 70 ILE A N 5
ATOM 8259 C CA . ILE A 1 70 ? 4.997 -18.886 -4.976 1.00 0.00 70 ILE A CA 5
ATOM 8260 C C . ILE A 1 70 ? 3.724 -18.804 -4.137 1.00 0.00 70 ILE A C 5
ATOM 8261 O O . ILE A 1 70 ? 2.663 -19.220 -4.609 1.00 0.00 70 ILE A O 5
ATOM 8277 N N . LYS A 1 71 ? 3.831 -18.262 -2.918 1.00 0.00 71 LYS A N 5
ATOM 8278 C CA . LYS A 1 71 ? 2.788 -18.278 -1.877 1.00 0.00 71 LYS A CA 5
ATOM 8279 C C . LYS A 1 71 ? 2.631 -16.892 -1.242 1.00 0.00 71 LYS A C 5
ATOM 8280 O O . LYS A 1 71 ? 3.597 -16.130 -1.176 1.00 0.00 71 LYS A O 5
ATOM 8299 N N . ALA A 1 72 ? 1.425 -16.564 -0.774 1.00 0.00 72 ALA A N 5
ATOM 8300 C CA . ALA A 1 72 ? 1.118 -15.265 -0.163 1.00 0.00 72 ALA A CA 5
ATOM 8301 C C . ALA A 1 72 ? 1.958 -14.963 1.096 1.00 0.00 72 ALA A C 5
ATOM 8302 O O . ALA A 1 72 ? 2.361 -15.890 1.805 1.00 0.00 72 ALA A O 5
ATOM 8309 N N . PRO A 1 73 ? 2.151 -13.677 1.443 1.00 0.00 73 PRO A N 5
ATOM 8310 C CA . PRO A 1 73 ? 2.746 -13.292 2.726 1.00 0.00 73 PRO A CA 5
ATOM 8311 C C . PRO A 1 73 ? 1.801 -13.492 3.919 1.00 0.00 73 PRO A C 5
ATOM 8312 O O . PRO A 1 73 ? 2.239 -13.854 5.006 1.00 0.00 73 PRO A O 5
ATOM 8323 N N . PHE A 1 74 ? 0.513 -13.211 3.724 1.00 0.00 74 PHE A N 5
ATOM 8324 C CA . PHE A 1 74 ? -0.512 -13.112 4.767 1.00 0.00 74 PHE A CA 5
ATOM 8325 C C . PHE A 1 74 ? -1.950 -13.172 4.233 1.00 0.00 74 PHE A C 5
ATOM 8326 O O . PHE A 1 74 ? -2.205 -13.023 3.038 1.00 0.00 74 PHE A O 5
ATOM 8343 N N . ASP A 1 75 ? -2.878 -13.380 5.164 1.00 0.00 75 ASP A N 5
ATOM 8344 C CA . ASP A 1 75 ? -4.327 -13.261 4.977 1.00 0.00 75 ASP A CA 5
ATOM 8345 C C . ASP A 1 75 ? -4.760 -11.837 4.595 1.00 0.00 75 ASP A C 5
ATOM 8346 O O . ASP A 1 75 ? -4.375 -10.851 5.227 1.00 0.00 75 ASP A O 5
ATOM 8355 N N . GLY A 1 76 ? -5.577 -11.734 3.548 1.00 0.00 76 GLY A N 5
ATOM 8356 C CA . GLY A 1 76 ? -5.964 -10.449 2.971 1.00 0.00 76 GLY A CA 5
ATOM 8357 C C . GLY A 1 76 ? -6.622 -10.577 1.605 1.00 0.00 76 GLY A C 5
ATOM 8358 O O . GLY A 1 76 ? -7.236 -11.594 1.274 1.00 0.00 76 GLY A O 5
ATOM 8362 N N . THR A 1 77 ? -6.473 -9.524 0.807 1.00 0.00 77 THR A N 5
ATOM 8363 C CA . THR A 1 77 ? -7.032 -9.372 -0.541 1.00 0.00 77 THR A CA 5
ATOM 8364 C C . THR A 1 77 ? -5.892 -9.184 -1.522 1.00 0.00 77 THR A C 5
ATOM 8365 O O . THR A 1 77 ? -4.792 -8.775 -1.141 1.00 0.00 77 THR A O 5
ATOM 8376 N N . ILE A 1 78 ? -6.128 -9.486 -2.794 1.00 0.00 78 ILE A N 5
ATOM 8377 C CA . ILE A 1 78 ? -5.091 -9.488 -3.823 1.00 0.00 78 ILE A CA 5
ATOM 8378 C C . ILE A 1 78 ? -5.525 -8.662 -5.032 1.00 0.00 78 ILE A C 5
ATOM 8379 O O . ILE A 1 78 ? -6.709 -8.608 -5.373 1.00 0.00 78 ILE A O 5
ATOM 8395 N N . GLY A 1 79 ? -4.568 -7.974 -5.659 1.00 0.00 79 GLY A N 5
ATOM 8396 C CA . GLY A 1 79 ? -4.803 -7.122 -6.826 1.00 0.00 79 GLY A CA 5
ATOM 8397 C C . GLY A 1 79 ? -5.095 -7.930 -8.093 1.00 0.00 79 GLY A C 5
ATOM 8398 O O . GLY A 1 79 ? -5.231 -9.158 -8.070 1.00 0.00 79 GLY A O 5
ATOM 8402 N N . ASP A 1 80 ? -5.192 -7.241 -9.228 1.00 0.00 80 ASP A N 5
ATOM 8403 C CA . ASP A 1 80 ? -5.218 -7.871 -10.525 1.00 0.00 80 ASP A CA 5
ATOM 8404 C C . ASP A 1 80 ? -3.832 -8.438 -10.877 1.00 0.00 80 ASP A C 5
ATOM 8405 O O . ASP A 1 80 ? -2.799 -7.847 -10.546 1.00 0.00 80 ASP A O 5
ATOM 8414 N N . ALA A 1 81 ? -3.807 -9.577 -11.564 1.00 0.00 81 ALA A N 5
ATOM 8415 C CA . ALA A 1 81 ? -2.562 -10.241 -11.957 1.00 0.00 81 ALA A CA 5
ATOM 8416 C C . ALA A 1 81 ? -1.743 -9.377 -12.940 1.00 0.00 81 ALA A C 5
ATOM 8417 O O . ALA A 1 81 ? -2.294 -8.609 -13.734 1.00 0.00 81 ALA A O 5
ATOM 8424 N N . LEU A 1 82 ? -0.423 -9.566 -12.935 1.00 0.00 82 LEU A N 5
ATOM 8425 C CA . LEU A 1 82 ? 0.552 -8.848 -13.773 1.00 0.00 82 LEU A CA 5
ATOM 8426 C C . LEU A 1 82 ? 1.357 -9.799 -14.690 1.00 0.00 82 LEU A C 5
ATOM 8427 O O . LEU A 1 82 ? 2.254 -9.360 -15.414 1.00 0.00 82 LEU A O 5
ATOM 8443 N N . VAL A 1 83 ? 1.014 -11.097 -14.684 1.00 0.00 83 VAL A N 5
ATOM 8444 C CA . VAL A 1 83 ? 1.657 -12.203 -15.421 1.00 0.00 83 VAL A CA 5
ATOM 8445 C C . VAL A 1 83 ? 0.621 -13.245 -15.832 1.00 0.00 83 VAL A C 5
ATOM 8446 O O . VAL A 1 83 ? -0.443 -13.367 -15.219 1.00 0.00 83 VAL A O 5
ATOM 8459 N N . ASN A 1 84 ? 0.950 -14.040 -16.846 1.00 0.00 84 ASN A N 5
ATOM 8460 C CA . ASN A 1 84 ? 0.140 -15.098 -17.419 1.00 0.00 84 ASN A CA 5
ATOM 8461 C C . ASN A 1 84 ? 0.998 -16.349 -17.618 1.00 0.00 84 ASN A C 5
ATOM 8462 O O . ASN A 1 84 ? 2.227 -16.288 -17.584 1.00 0.00 84 ASN A O 5
ATOM 8473 N N . ILE A 1 85 ? 0.352 -17.473 -17.906 1.00 0.00 85 ILE A N 5
ATOM 8474 C CA . ILE A 1 85 ? 0.965 -18.765 -18.226 1.00 0.00 85 ILE A CA 5
ATOM 8475 C C . ILE A 1 85 ? 1.928 -18.610 -19.411 1.00 0.00 85 ILE A C 5
ATOM 8476 O O . ILE A 1 85 ? 1.505 -18.461 -20.560 1.00 0.00 85 ILE A O 5
ATOM 8492 N N . GLY A 1 86 ? 3.223 -18.593 -19.112 1.00 0.00 86 GLY A N 5
ATOM 8493 C CA . GLY A 1 86 ? 4.321 -18.497 -20.072 1.00 0.00 86 GLY A CA 5
ATOM 8494 C C . GLY A 1 86 ? 5.120 -17.196 -19.966 1.00 0.00 86 GLY A C 5
ATOM 8495 O O . GLY A 1 86 ? 6.130 -17.050 -20.656 1.00 0.00 86 GLY A O 5
ATOM 8499 N N . ASP A 1 87 ? 4.704 -16.243 -19.121 1.00 0.00 87 ASP A N 5
ATOM 8500 C CA . ASP A 1 87 ? 5.454 -15.006 -18.900 1.00 0.00 87 ASP A CA 5
ATOM 8501 C C . ASP A 1 87 ? 6.797 -15.278 -18.210 1.00 0.00 87 ASP A C 5
ATOM 8502 O O . ASP A 1 87 ? 6.846 -15.844 -17.117 1.00 0.00 87 ASP A O 5
ATOM 8511 N N . TYR A 1 88 ? 7.896 -14.878 -18.852 1.00 0.00 88 TYR A N 5
ATOM 8512 C CA . TYR A 1 88 ? 9.228 -14.857 -18.252 1.00 0.00 88 TYR A CA 5
ATOM 8513 C C . TYR A 1 88 ? 9.297 -13.842 -17.097 1.00 0.00 88 TYR A C 5
ATOM 8514 O O . TYR A 1 88 ? 8.823 -12.708 -17.212 1.00 0.00 88 TYR A O 5
ATOM 8532 N N . VAL A 1 89 ? 9.916 -14.258 -15.994 1.00 0.00 89 VAL A N 5
ATOM 8533 C CA . VAL A 1 89 ? 10.094 -13.503 -14.752 1.00 0.00 89 VAL A CA 5
ATOM 8534 C C . VAL A 1 89 ? 11.452 -13.798 -14.115 1.00 0.00 89 VAL A C 5
ATOM 8535 O O . VAL A 1 89 ? 12.023 -14.879 -14.256 1.00 0.00 89 VAL A O 5
ATOM 8548 N N . SER A 1 90 ? 11.935 -12.833 -13.342 1.00 0.00 90 SER A N 5
ATOM 8549 C CA . SER A 1 90 ? 13.183 -12.879 -12.580 1.00 0.00 90 SER A CA 5
ATOM 8550 C C . SER A 1 90 ? 12.878 -12.466 -11.143 1.00 0.00 90 SER A C 5
ATOM 8551 O O . SER A 1 90 ? 12.111 -11.528 -10.920 1.00 0.00 90 SER A O 5
ATOM 8559 N N . ALA A 1 91 ? 13.469 -13.175 -10.174 1.00 0.00 91 ALA A N 5
ATOM 8560 C CA . ALA A 1 91 ? 13.108 -13.145 -8.749 1.00 0.00 91 ALA A CA 5
ATOM 8561 C C . ALA A 1 91 ? 12.642 -11.834 -8.166 1.00 0.00 91 ALA A C 5
ATOM 8562 O O . ALA A 1 91 ? 11.450 -11.654 -7.937 1.00 0.00 91 ALA A O 5
ATOM 8569 N N . SER A 1 92 ? 13.542 -10.891 -8.004 1.00 0.00 92 SER A N 5
ATOM 8570 C CA . SER A 1 92 ? 13.149 -9.601 -7.434 1.00 0.00 92 SER A CA 5
ATOM 8571 C C . SER A 1 92 ? 12.835 -8.547 -8.512 1.00 0.00 92 SER A C 5
ATOM 8572 O O . SER A 1 92 ? 12.426 -7.422 -8.209 1.00 0.00 92 SER A O 5
ATOM 8580 N N . THR A 1 93 ? 13.036 -8.888 -9.788 1.00 0.00 93 THR A N 5
ATOM 8581 C CA . THR A 1 93 ? 13.043 -7.957 -10.943 1.00 0.00 93 THR A CA 5
ATOM 8582 C C . THR A 1 93 ? 11.713 -7.876 -11.701 1.00 0.00 93 THR A C 5
ATOM 8583 O O . THR A 1 93 ? 11.505 -6.938 -12.475 1.00 0.00 93 THR A O 5
ATOM 8594 N N . THR A 1 94 ? 10.778 -8.809 -11.483 1.00 0.00 94 THR A N 5
ATOM 8595 C CA . THR A 1 94 ? 9.546 -8.955 -12.270 1.00 0.00 94 THR A CA 5
ATOM 8596 C C . THR A 1 94 ? 8.432 -9.324 -11.323 1.00 0.00 94 THR A C 5
ATOM 8597 O O . THR A 1 94 ? 8.502 -10.278 -10.551 1.00 0.00 94 THR A O 5
ATOM 8608 N N . GLU A 1 95 ? 7.416 -8.484 -11.360 1.00 0.00 95 GLU A N 5
ATOM 8609 C CA . GLU A 1 95 ? 6.382 -8.413 -10.343 1.00 0.00 95 GLU A CA 5
ATOM 8610 C C . GLU A 1 95 ? 5.071 -9.063 -10.798 1.00 0.00 95 GLU A C 5
ATOM 8611 O O . GLU A 1 95 ? 4.633 -8.895 -11.935 1.00 0.00 95 GLU A O 5
ATOM 8623 N N . LEU A 1 96 ? 4.456 -9.836 -9.899 1.00 0.00 96 LEU A N 5
ATOM 8624 C CA . LEU A 1 96 ? 3.378 -10.781 -10.244 1.00 0.00 96 LEU A CA 5
ATOM 8625 C C . LEU A 1 96 ? 1.946 -10.292 -9.983 1.00 0.00 96 LEU A C 5
ATOM 8626 O O . LEU A 1 96 ? 1.043 -10.626 -10.751 1.00 0.00 96 LEU A O 5
ATOM 8642 N N . VAL A 1 97 ? 1.761 -9.524 -8.903 1.00 0.00 97 VAL A N 5
ATOM 8643 C CA . VAL A 1 97 ? 0.503 -8.956 -8.377 1.00 0.00 97 VAL A CA 5
ATOM 8644 C C . VAL A 1 97 ? 0.812 -8.240 -7.040 1.00 0.00 97 VAL A C 5
ATOM 8645 O O . VAL A 1 97 ? 1.918 -8.384 -6.523 1.00 0.00 97 VAL A O 5
ATOM 8658 N N . ARG A 1 98 ? -0.133 -7.512 -6.426 1.00 0.00 98 ARG A N 5
ATOM 8659 C CA . ARG A 1 98 ? -0.007 -6.987 -5.054 1.00 0.00 98 ARG A CA 5
ATOM 8660 C C . ARG A 1 98 ? -0.850 -7.734 -4.007 1.00 0.00 98 ARG A C 5
ATOM 8661 O O . ARG A 1 98 ? -1.945 -8.165 -4.357 1.00 0.00 98 ARG A O 5
ATOM 8682 N N . VAL A 1 99 ? -0.419 -7.832 -2.734 1.00 0.00 99 VAL A N 5
ATOM 8683 C CA . VAL A 1 99 ? -1.230 -8.450 -1.658 1.00 0.00 99 VAL A CA 5
ATOM 8684 C C . VAL A 1 99 ? -1.439 -7.443 -0.527 1.00 0.00 99 VAL A C 5
ATOM 8685 O O . VAL A 1 99 ? -0.515 -6.723 -0.150 1.00 0.00 99 VAL A O 5
ATOM 8698 N N . THR A 1 100 ? -2.665 -7.339 -0.010 1.00 0.00 100 THR A N 5
ATOM 8699 C CA . THR A 1 100 ? -3.054 -6.266 0.910 1.00 0.00 100 THR A CA 5
ATOM 8700 C C . THR A 1 100 ? -3.986 -6.742 2.031 1.00 0.00 100 THR A C 5
ATOM 8701 O O . THR A 1 100 ? -5.029 -7.343 1.787 1.00 0.00 100 THR A O 5
ATOM 8712 N N . ASN A 1 101 ? -3.572 -6.563 3.292 1.00 0.00 101 ASN A N 5
ATOM 8713 C CA . ASN A 1 101 ? -4.289 -7.041 4.482 1.00 0.00 101 ASN A CA 5
ATOM 8714 C C . ASN A 1 101 ? -5.503 -6.160 4.832 1.00 0.00 101 ASN A C 5
ATOM 8715 O O . ASN A 1 101 ? -5.520 -4.957 4.556 1.00 0.00 101 ASN A O 5
ATOM 8726 N N . LEU A 1 102 ? -6.498 -6.768 5.490 1.00 0.00 102 LEU A N 5
ATOM 8727 C CA . LEU A 1 102 ? -7.723 -6.146 6.008 1.00 0.00 102 LEU A CA 5
ATOM 8728 C C . LEU A 1 102 ? -7.983 -6.625 7.454 1.00 0.00 102 LEU A C 5
ATOM 8729 O O . LEU A 1 102 ? -7.161 -7.332 8.042 1.00 0.00 102 LEU A O 5
ATOM 8745 N N . ASN A 1 103 ? -9.130 -6.260 8.040 1.00 0.00 103 ASN A N 5
ATOM 8746 C CA . ASN A 1 103 ? -9.585 -6.805 9.324 1.00 0.00 103 ASN A CA 5
ATOM 8747 C C . ASN A 1 103 ? -9.630 -8.358 9.289 1.00 0.00 103 ASN A C 5
ATOM 8748 O O . ASN A 1 103 ? -9.801 -8.955 8.220 1.00 0.00 103 ASN A O 5
ATOM 8759 N N . PRO A 1 104 ? -9.534 -9.048 10.443 1.00 0.00 104 PRO A N 5
ATOM 8760 C CA . PRO A 1 104 ? -9.303 -10.494 10.501 1.00 0.00 104 PRO A CA 5
ATOM 8761 C C . PRO A 1 104 ? -10.543 -11.366 10.226 1.00 0.00 104 PRO A C 5
ATOM 8762 O O . PRO A 1 104 ? -10.481 -12.594 10.287 1.00 0.00 104 PRO A O 5
ATOM 8773 N N . ILE A 1 105 ? -11.653 -10.735 9.856 1.00 0.00 105 ILE A N 5
ATOM 8774 C CA . ILE A 1 105 ? -12.930 -11.320 9.404 1.00 0.00 105 ILE A CA 5
ATOM 8775 C C . ILE A 1 105 ? -12.842 -12.159 8.115 1.00 0.00 105 ILE A C 5
ATOM 8776 O O . ILE A 1 105 ? -13.840 -12.735 7.680 1.00 0.00 105 ILE A O 5
ATOM 8792 N N . TYR A 1 106 ? -11.647 -12.257 7.529 1.00 0.00 106 TYR A N 5
ATOM 8793 C CA . TYR A 1 106 ? -11.334 -12.981 6.298 1.00 0.00 106 TYR A CA 5
ATOM 8794 C C . TYR A 1 106 ? -10.312 -14.123 6.510 1.00 0.00 106 TYR A C 5
ATOM 8795 O O . TYR A 1 106 ? -9.972 -14.824 5.552 1.00 0.00 106 TYR A O 5
ATOM 8813 N N . ALA A 1 107 ? -9.828 -14.318 7.741 1.00 0.00 107 ALA A N 5
ATOM 8814 C CA . ALA A 1 107 ? -9.033 -15.481 8.145 1.00 0.00 107 ALA A CA 5
ATOM 8815 C C . ALA A 1 107 ? -9.901 -16.761 8.238 1.00 0.00 107 ALA A C 5
ATOM 8816 O O . ALA A 1 107 ? -11.112 -16.731 8.011 1.00 0.00 107 ALA A O 5
ATOM 8823 N N . ASP A 1 108 ? -9.284 -17.898 8.583 1.00 0.00 108 ASP A N 5
ATOM 8824 C CA . ASP A 1 108 ? -9.976 -19.182 8.796 1.00 0.00 108 ASP A CA 5
ATOM 8825 C C . ASP A 1 108 ? -11.073 -19.093 9.884 1.00 0.00 108 ASP A C 5
ATOM 8826 O O . ASP A 1 108 ? -10.781 -18.948 11.077 1.00 0.00 108 ASP A O 5
ATOM 8835 N N . GLY A 1 109 ? -12.341 -19.142 9.462 1.00 0.00 109 GLY A N 5
ATOM 8836 C CA . GLY A 1 109 ? -13.520 -18.900 10.294 1.00 0.00 109 GLY A CA 5
ATOM 8837 C C . GLY A 1 109 ? -14.785 -18.663 9.458 1.00 0.00 109 GLY A C 5
ATOM 8838 O O . GLY A 1 109 ? -14.785 -18.899 8.246 1.00 0.00 109 GLY A O 5
ATOM 8842 N N . SER A 1 110 ? -15.854 -18.174 10.097 1.00 0.00 110 SER A N 5
ATOM 8843 C CA . SER A 1 110 ? -17.157 -17.916 9.461 1.00 0.00 110 SER A CA 5
ATOM 8844 C C . SER A 1 110 ? -17.775 -16.599 9.950 1.00 0.00 110 SER A C 5
ATOM 8845 O O . SER A 1 110 ? -17.880 -16.355 11.155 1.00 0.00 110 SER A O 5
ATOM 8853 N N . HIS A 1 111 ? -18.216 -15.757 9.007 1.00 0.00 111 HIS A N 5
ATOM 8854 C CA . HIS A 1 111 ? -18.959 -14.505 9.237 1.00 0.00 111 HIS A CA 5
ATOM 8855 C C . HIS A 1 111 ? -19.803 -14.158 7.994 1.00 0.00 111 HIS A C 5
ATOM 8856 O O . HIS A 1 111 ? -19.508 -14.618 6.887 1.00 0.00 111 HIS A O 5
ATOM 8870 N N . HIS A 1 112 ? -20.840 -13.335 8.161 1.00 0.00 112 HIS A N 5
ATOM 8871 C CA . HIS A 1 112 ? -21.721 -12.870 7.076 1.00 0.00 112 HIS A CA 5
ATOM 8872 C C . HIS A 1 112 ? -21.217 -11.596 6.372 1.00 0.00 112 HIS A C 5
ATOM 8873 O O . HIS A 1 112 ? -21.723 -11.246 5.305 1.00 0.00 112 HIS A O 5
ATOM 8887 N N . HIS A 1 113 ? -20.264 -10.880 6.987 1.00 0.00 113 HIS A N 5
ATOM 8888 C CA . HIS A 1 113 ? -19.674 -9.586 6.573 1.00 0.00 113 HIS A CA 5
ATOM 8889 C C . HIS A 1 113 ? -20.637 -8.385 6.456 1.00 0.00 113 HIS A C 5
ATOM 8890 O O . HIS A 1 113 ? -20.179 -7.242 6.481 1.00 0.00 113 HIS A O 5
ATOM 8904 N N . HIS A 1 114 ? -21.954 -8.614 6.397 1.00 0.00 114 HIS A N 5
ATOM 8905 C CA . HIS A 1 114 ? -23.015 -7.597 6.242 1.00 0.00 114 HIS A CA 5
ATOM 8906 C C . HIS A 1 114 ? -24.212 -7.816 7.202 1.00 0.00 114 HIS A C 5
ATOM 8907 O O . HIS A 1 114 ? -25.234 -7.133 7.102 1.00 0.00 114 HIS A O 5
ATOM 8921 N N . HIS A 1 115 ? -24.091 -8.775 8.126 1.00 0.00 115 HIS A N 5
ATOM 8922 C CA . HIS A 1 115 ? -25.103 -9.194 9.108 1.00 0.00 115 HIS A CA 5
ATOM 8923 C C . HIS A 1 115 ? -24.417 -9.790 10.355 1.00 0.00 115 HIS A C 5
ATOM 8924 O O . HIS A 1 115 ? -23.238 -10.152 10.297 1.00 0.00 115 HIS A O 5
ATOM 8938 N N . HIS A 1 116 ? -25.135 -9.903 11.482 1.00 0.00 116 HIS A N 5
ATOM 8939 C CA . HIS A 1 116 ? -24.645 -10.468 12.754 1.00 0.00 116 HIS A CA 5
ATOM 8940 C C . HIS A 1 116 ? -25.774 -11.101 13.582 1.00 0.00 116 HIS A C 5
ATOM 8941 O O . HIS A 1 116 ? -25.650 -12.300 13.914 1.00 0.00 116 HIS A O 5
ATOM 8956 N N . ASP A 1 1 ? 1.359 -3.695 3.026 1.00 0.00 1 ASP A N 6
ATOM 8957 C CA . ASP A 1 1 ? 1.134 -4.173 1.634 1.00 0.00 1 ASP A CA 6
ATOM 8958 C C . ASP A 1 1 ? 2.403 -4.817 1.065 1.00 0.00 1 ASP A C 6
ATOM 8959 O O . ASP A 1 1 ? 3.505 -4.572 1.555 1.00 0.00 1 ASP A O 6
ATOM 8970 N N . VAL A 1 2 ? 2.247 -5.635 0.021 1.00 0.00 2 VAL A N 6
ATOM 8971 C CA . VAL A 1 2 ? 3.339 -6.302 -0.719 1.00 0.00 2 VAL A CA 6
ATOM 8972 C C . VAL A 1 2 ? 3.059 -6.299 -2.208 1.00 0.00 2 VAL A C 6
ATOM 8973 O O . VAL A 1 2 ? 1.945 -6.605 -2.610 1.00 0.00 2 VAL A O 6
ATOM 8986 N N . ILE A 1 3 ? 4.075 -6.045 -3.028 1.00 0.00 3 ILE A N 6
ATOM 8987 C CA . ILE A 1 3 ? 4.040 -6.333 -4.466 1.00 0.00 3 ILE A CA 6
ATOM 8988 C C . ILE A 1 3 ? 4.744 -7.696 -4.549 1.00 0.00 3 ILE A C 6
ATOM 8989 O O . ILE A 1 3 ? 5.969 -7.757 -4.442 1.00 0.00 3 ILE A O 6
ATOM 9005 N N . ILE A 1 4 ? 3.974 -8.793 -4.540 1.00 0.00 4 ILE A N 6
ATOM 9006 C CA . ILE A 1 4 ? 4.459 -10.170 -4.392 1.00 0.00 4 ILE A CA 6
ATOM 9007 C C . ILE A 1 4 ? 5.478 -10.517 -5.501 1.00 0.00 4 ILE A C 6
ATOM 9008 O O . ILE A 1 4 ? 5.337 -10.065 -6.647 1.00 0.00 4 ILE A O 6
ATOM 9024 N N . LYS A 1 5 ? 6.470 -11.368 -5.208 1.00 0.00 5 LYS A N 6
ATOM 9025 C CA . LYS A 1 5 ? 7.546 -11.740 -6.151 1.00 0.00 5 LYS A CA 6
ATOM 9026 C C . LYS A 1 5 ? 8.010 -13.194 -6.042 1.00 0.00 5 LYS A C 6
ATOM 9027 O O . LYS A 1 5 ? 7.848 -13.809 -4.981 1.00 0.00 5 LYS A O 6
ATOM 9046 N N . PRO A 1 6 ? 8.569 -13.745 -7.135 1.00 0.00 6 PRO A N 6
ATOM 9047 C CA . PRO A 1 6 ? 8.939 -15.153 -7.210 1.00 0.00 6 PRO A CA 6
ATOM 9048 C C . PRO A 1 6 ? 10.285 -15.430 -6.530 1.00 0.00 6 PRO A C 6
ATOM 9049 O O . PRO A 1 6 ? 11.220 -14.637 -6.618 1.00 0.00 6 PRO A O 6
ATOM 9060 N N . GLN A 1 7 ? 10.405 -16.588 -5.874 1.00 0.00 7 GLN A N 6
ATOM 9061 C CA . GLN A 1 7 ? 11.636 -16.992 -5.171 1.00 0.00 7 GLN A CA 6
ATOM 9062 C C . GLN A 1 7 ? 12.783 -17.461 -6.099 1.00 0.00 7 GLN A C 6
ATOM 9063 O O . GLN A 1 7 ? 13.926 -17.590 -5.646 1.00 0.00 7 GLN A O 6
ATOM 9077 N N . VAL A 1 8 ? 12.506 -17.682 -7.390 1.00 0.00 8 VAL A N 6
ATOM 9078 C CA . VAL A 1 8 ? 13.488 -17.998 -8.458 1.00 0.00 8 VAL A CA 6
ATOM 9079 C C . VAL A 1 8 ? 13.073 -17.322 -9.772 1.00 0.00 8 VAL A C 6
ATOM 9080 O O . VAL A 1 8 ? 11.899 -17.004 -9.973 1.00 0.00 8 VAL A O 6
ATOM 9093 N N . SER A 1 9 ? 14.017 -17.113 -10.694 1.00 0.00 9 SER A N 6
ATOM 9094 C CA . SER A 1 9 ? 13.707 -16.700 -12.070 1.00 0.00 9 SER A CA 6
ATOM 9095 C C . SER A 1 9 ? 13.273 -17.907 -12.928 1.00 0.00 9 SER A C 6
ATOM 9096 O O . SER A 1 9 ? 13.613 -19.057 -12.624 1.00 0.00 9 SER A O 6
ATOM 9104 N N . GLY A 1 10 ? 12.492 -17.675 -13.988 1.00 0.00 10 GLY A N 6
ATOM 9105 C CA . GLY A 1 10 ? 11.866 -18.726 -14.793 1.00 0.00 10 GLY A CA 6
ATOM 9106 C C . GLY A 1 10 ? 10.636 -18.189 -15.502 1.00 0.00 10 GLY A C 6
ATOM 9107 O O . GLY A 1 10 ? 10.554 -16.986 -15.732 1.00 0.00 10 GLY A O 6
ATOM 9111 N N . VAL A 1 11 ? 9.662 -19.034 -15.840 1.00 0.00 11 VAL A N 6
ATOM 9112 C CA . VAL A 1 11 ? 8.438 -18.628 -16.488 1.00 0.00 11 VAL A CA 6
ATOM 9113 C C . VAL A 1 11 ? 7.192 -19.182 -15.818 1.00 0.00 11 VAL A C 6
ATOM 9114 O O . VAL A 1 11 ? 7.221 -20.319 -15.364 1.00 0.00 11 VAL A O 6
ATOM 9127 N N . ILE A 1 12 ? 6.085 -18.441 -15.789 1.00 0.00 12 ILE A N 6
ATOM 9128 C CA . ILE A 1 12 ? 4.839 -18.904 -15.149 1.00 0.00 12 ILE A CA 6
ATOM 9129 C C . ILE A 1 12 ? 4.275 -20.165 -15.845 1.00 0.00 12 ILE A C 6
ATOM 9130 O O . ILE A 1 12 ? 4.314 -20.288 -17.073 1.00 0.00 12 ILE A O 6
ATOM 9146 N N . VAL A 1 13 ? 3.680 -21.075 -15.068 1.00 0.00 13 VAL A N 6
ATOM 9147 C CA . VAL A 1 13 ? 3.089 -22.359 -15.512 1.00 0.00 13 VAL A CA 6
ATOM 9148 C C . VAL A 1 13 ? 1.629 -22.497 -15.078 1.00 0.00 13 VAL A C 6
ATOM 9149 O O . VAL A 1 13 ? 0.808 -23.019 -15.830 1.00 0.00 13 VAL A O 6
ATOM 9162 N N . ASN A 1 14 ? 1.280 -21.988 -13.893 1.00 0.00 14 ASN A N 6
ATOM 9163 C CA . ASN A 1 14 ? -0.094 -21.985 -13.373 1.00 0.00 14 ASN A CA 6
ATOM 9164 C C . ASN A 1 14 ? -0.359 -20.742 -12.507 1.00 0.00 14 ASN A C 6
ATOM 9165 O O . ASN A 1 14 ? 0.565 -20.138 -11.953 1.00 0.00 14 ASN A O 6
ATOM 9176 N N . LYS A 1 15 ? -1.647 -20.429 -12.361 1.00 0.00 15 LYS A N 6
ATOM 9177 C CA . LYS A 1 15 ? -2.236 -19.313 -11.634 1.00 0.00 15 LYS A CA 6
ATOM 9178 C C . LYS A 1 15 ? -3.249 -19.869 -10.635 1.00 0.00 15 LYS A C 6
ATOM 9179 O O . LYS A 1 15 ? -4.398 -20.148 -10.977 1.00 0.00 15 LYS A O 6
ATOM 9198 N N . LEU A 1 16 ? -2.791 -20.092 -9.409 1.00 0.00 16 LEU A N 6
ATOM 9199 C CA . LEU A 1 16 ? -3.594 -20.698 -8.351 1.00 0.00 16 LEU A CA 6
ATOM 9200 C C . LEU A 1 16 ? -4.659 -19.744 -7.796 1.00 0.00 16 LEU A C 6
ATOM 9201 O O . LEU A 1 16 ? -5.778 -20.152 -7.475 1.00 0.00 16 LEU A O 6
ATOM 9217 N N . PHE A 1 17 ? -4.269 -18.479 -7.646 1.00 0.00 17 PHE A N 6
ATOM 9218 C CA . PHE A 1 17 ? -5.103 -17.409 -7.094 1.00 0.00 17 PHE A CA 6
ATOM 9219 C C . PHE A 1 17 ? -6.080 -16.813 -8.130 1.00 0.00 17 PHE A C 6
ATOM 9220 O O . PHE A 1 17 ? -6.111 -17.226 -9.292 1.00 0.00 17 PHE A O 6
ATOM 9237 N N . LYS A 1 18 ? -6.852 -15.804 -7.702 1.00 0.00 18 LYS A N 6
ATOM 9238 C CA . LYS A 1 18 ? -7.766 -15.014 -8.550 1.00 0.00 18 LYS A CA 6
ATOM 9239 C C . LYS A 1 18 ? -7.453 -13.523 -8.483 1.00 0.00 18 LYS A C 6
ATOM 9240 O O . LYS A 1 18 ? -7.387 -12.935 -7.403 1.00 0.00 18 LYS A O 6
ATOM 9259 N N . ALA A 1 19 ? -7.332 -12.913 -9.653 1.00 0.00 19 ALA A N 6
ATOM 9260 C CA . ALA A 1 19 ? -7.144 -11.475 -9.836 1.00 0.00 19 ALA A CA 6
ATOM 9261 C C . ALA A 1 19 ? -8.299 -10.687 -9.188 1.00 0.00 19 ALA A C 6
ATOM 9262 O O . ALA A 1 19 ? -9.441 -10.743 -9.653 1.00 0.00 19 ALA A O 6
ATOM 9269 N N . GLY A 1 20 ? -7.999 -9.963 -8.108 1.00 0.00 20 GLY A N 6
ATOM 9270 C CA . GLY A 1 20 ? -8.943 -9.099 -7.395 1.00 0.00 20 GLY A CA 6
ATOM 9271 C C . GLY A 1 20 ? -9.606 -9.693 -6.137 1.00 0.00 20 GLY A C 6
ATOM 9272 O O . GLY A 1 20 ? -10.358 -8.979 -5.464 1.00 0.00 20 GLY A O 6
ATOM 9276 N N . ASP A 1 21 ? -9.395 -10.978 -5.818 1.00 0.00 21 ASP A N 6
ATOM 9277 C CA . ASP A 1 21 ? -10.128 -11.696 -4.752 1.00 0.00 21 ASP A CA 6
ATOM 9278 C C . ASP A 1 21 ? -9.432 -11.656 -3.361 1.00 0.00 21 ASP A C 6
ATOM 9279 O O . ASP A 1 21 ? -8.733 -10.692 -3.026 1.00 0.00 21 ASP A O 6
ATOM 9288 N N . LYS A 1 22 ? -9.638 -12.682 -2.524 1.00 0.00 22 LYS A N 6
ATOM 9289 C CA . LYS A 1 22 ? -9.023 -12.881 -1.199 1.00 0.00 22 LYS A CA 6
ATOM 9290 C C . LYS A 1 22 ? -7.966 -13.996 -1.225 1.00 0.00 22 LYS A C 6
ATOM 9291 O O . LYS A 1 22 ? -7.961 -14.848 -2.118 1.00 0.00 22 LYS A O 6
ATOM 9310 N N . VAL A 1 23 ? -7.111 -14.015 -0.204 1.00 0.00 23 VAL A N 6
ATOM 9311 C CA . VAL A 1 23 ? -6.084 -15.045 0.043 1.00 0.00 23 VAL A CA 6
ATOM 9312 C C . VAL A 1 23 ? -6.026 -15.412 1.535 1.00 0.00 23 VAL A C 6
ATOM 9313 O O . VAL A 1 23 ? -6.115 -14.531 2.391 1.00 0.00 23 VAL A O 6
ATOM 9326 N N . LYS A 1 24 ? -5.864 -16.704 1.859 1.00 0.00 24 LYS A N 6
ATOM 9327 C CA . LYS A 1 24 ? -5.520 -17.186 3.203 1.00 0.00 24 LYS A CA 6
ATOM 9328 C C . LYS A 1 24 ? -4.079 -16.816 3.584 1.00 0.00 24 LYS A C 6
ATOM 9329 O O . LYS A 1 24 ? -3.359 -16.224 2.784 1.00 0.00 24 LYS A O 6
ATOM 9348 N N . LYS A 1 25 ? -3.672 -17.184 4.808 1.00 0.00 25 LYS A N 6
ATOM 9349 C CA . LYS A 1 25 ? -2.417 -16.844 5.523 1.00 0.00 25 LYS A CA 6
ATOM 9350 C C . LYS A 1 25 ? -1.113 -17.375 4.877 1.00 0.00 25 LYS A C 6
ATOM 9351 O O . LYS A 1 25 ? -0.255 -17.925 5.564 1.00 0.00 25 LYS A O 6
ATOM 9370 N N . GLY A 1 26 ? -1.002 -17.283 3.554 1.00 0.00 26 GLY A N 6
ATOM 9371 C CA . GLY A 1 26 ? 0.069 -17.864 2.741 1.00 0.00 26 GLY A CA 6
ATOM 9372 C C . GLY A 1 26 ? -0.388 -18.811 1.643 1.00 0.00 26 GLY A C 6
ATOM 9373 O O . GLY A 1 26 ? 0.396 -19.669 1.234 1.00 0.00 26 GLY A O 6
ATOM 9377 N N . GLN A 1 27 ? -1.644 -18.723 1.190 1.00 0.00 27 GLN A N 6
ATOM 9378 C CA . GLN A 1 27 ? -2.114 -19.543 0.071 1.00 0.00 27 GLN A CA 6
ATOM 9379 C C . GLN A 1 27 ? -1.179 -19.468 -1.150 1.00 0.00 27 GLN A C 6
ATOM 9380 O O . GLN A 1 27 ? -0.562 -18.437 -1.430 1.00 0.00 27 GLN A O 6
ATOM 9394 N N . THR A 1 28 ? -1.067 -20.577 -1.872 1.00 0.00 28 THR A N 6
ATOM 9395 C CA . THR A 1 28 ? -0.272 -20.690 -3.100 1.00 0.00 28 THR A CA 6
ATOM 9396 C C . THR A 1 28 ? -0.909 -19.878 -4.228 1.00 0.00 28 THR A C 6
ATOM 9397 O O . THR A 1 28 ? -2.129 -19.865 -4.394 1.00 0.00 28 THR A O 6
ATOM 9408 N N . LEU A 1 29 ? -0.062 -19.183 -4.991 1.00 0.00 29 LEU A N 6
ATOM 9409 C CA . LEU A 1 29 ? -0.431 -18.149 -5.960 1.00 0.00 29 LEU A CA 6
ATOM 9410 C C . LEU A 1 29 ? 0.029 -18.468 -7.392 1.00 0.00 29 LEU A C 6
ATOM 9411 O O . LEU A 1 29 ? -0.762 -18.343 -8.328 1.00 0.00 29 LEU A O 6
ATOM 9427 N N . PHE A 1 30 ? 1.271 -18.934 -7.552 1.00 0.00 30 PHE A N 6
ATOM 9428 C CA . PHE A 1 30 ? 1.865 -19.235 -8.869 1.00 0.00 30 PHE A CA 6
ATOM 9429 C C . PHE A 1 30 ? 2.736 -20.498 -8.867 1.00 0.00 30 PHE A C 6
ATOM 9430 O O . PHE A 1 30 ? 3.188 -20.973 -7.823 1.00 0.00 30 PHE A O 6
ATOM 9447 N N . ILE A 1 31 ? 3.029 -20.971 -10.077 1.00 0.00 31 ILE A N 6
ATOM 9448 C CA . ILE A 1 31 ? 3.994 -22.037 -10.389 1.00 0.00 31 ILE A CA 6
ATOM 9449 C C . ILE A 1 31 ? 4.897 -21.502 -11.497 1.00 0.00 31 ILE A C 6
ATOM 9450 O O . ILE A 1 31 ? 4.407 -20.834 -12.406 1.00 0.00 31 ILE A O 6
ATOM 9466 N N . ILE A 1 32 ? 6.189 -21.800 -11.441 1.00 0.00 32 ILE A N 6
ATOM 9467 C CA . ILE A 1 32 ? 7.222 -21.398 -12.397 1.00 0.00 32 ILE A CA 6
ATOM 9468 C C . ILE A 1 32 ? 7.984 -22.591 -12.933 1.00 0.00 32 ILE A C 6
ATOM 9469 O O . ILE A 1 32 ? 8.189 -23.553 -12.201 1.00 0.00 32 ILE A O 6
ATOM 9485 N N . GLU A 1 33 ? 8.457 -22.499 -14.180 1.00 0.00 33 GLU A N 6
ATOM 9486 C CA . GLU A 1 33 ? 9.416 -23.444 -14.736 1.00 0.00 33 GLU A CA 6
ATOM 9487 C C . GLU A 1 33 ? 10.823 -22.836 -14.690 1.00 0.00 33 GLU A C 6
ATOM 9488 O O . GLU A 1 33 ? 11.028 -21.717 -15.168 1.00 0.00 33 GLU A O 6
ATOM 9500 N N . GLN A 1 34 ? 11.772 -23.561 -14.089 1.00 0.00 34 GLN A N 6
ATOM 9501 C CA . GLN A 1 34 ? 13.184 -23.191 -13.929 1.00 0.00 34 GLN A CA 6
ATOM 9502 C C . GLN A 1 34 ? 13.961 -23.247 -15.265 1.00 0.00 34 GLN A C 6
ATOM 9503 O O . GLN A 1 34 ? 15.016 -23.878 -15.359 1.00 0.00 34 GLN A O 6
ATOM 9517 N N . ASP A 1 35 ? 13.435 -22.570 -16.292 1.00 0.00 35 ASP A N 6
ATOM 9518 C CA . ASP A 1 35 ? 14.019 -22.389 -17.634 1.00 0.00 35 ASP A CA 6
ATOM 9519 C C . ASP A 1 35 ? 15.551 -22.238 -17.643 1.00 0.00 35 ASP A C 6
ATOM 9520 O O . ASP A 1 35 ? 16.233 -22.900 -18.432 1.00 0.00 35 ASP A O 6
ATOM 9529 N N . GLN A 1 36 ? 16.090 -21.387 -16.755 1.00 0.00 36 GLN A N 6
ATOM 9530 C CA . GLN A 1 36 ? 17.536 -21.144 -16.628 1.00 0.00 36 GLN A CA 6
ATOM 9531 C C . GLN A 1 36 ? 18.027 -20.744 -15.224 1.00 0.00 36 GLN A C 6
ATOM 9532 O O . GLN A 1 36 ? 19.137 -20.222 -15.095 1.00 0.00 36 GLN A O 6
ATOM 9546 N N . ALA A 1 37 ? 17.262 -21.024 -14.160 1.00 0.00 37 ALA A N 6
ATOM 9547 C CA . ALA A 1 37 ? 17.747 -20.849 -12.785 1.00 0.00 37 ALA A CA 6
ATOM 9548 C C . ALA A 1 37 ? 19.051 -21.642 -12.543 1.00 0.00 37 ALA A C 6
ATOM 9549 O O . ALA A 1 37 ? 20.049 -21.091 -12.073 1.00 0.00 37 ALA A O 6
ATOM 9556 N N . SER A 1 38 ? 19.090 -22.914 -12.970 1.00 0.00 38 SER A N 6
ATOM 9557 C CA . SER A 1 38 ? 20.282 -23.778 -12.894 1.00 0.00 38 SER A CA 6
ATOM 9558 C C . SER A 1 38 ? 21.474 -23.266 -13.705 1.00 0.00 38 SER A C 6
ATOM 9559 O O . SER A 1 38 ? 22.613 -23.519 -13.320 1.00 0.00 38 SER A O 6
ATOM 9567 N N . LYS A 1 39 ? 21.233 -22.511 -14.789 1.00 0.00 39 LYS A N 6
ATOM 9568 C CA . LYS A 1 39 ? 22.275 -21.905 -15.636 1.00 0.00 39 LYS A CA 6
ATOM 9569 C C . LYS A 1 39 ? 23.107 -20.854 -14.883 1.00 0.00 39 LYS A C 6
ATOM 9570 O O . LYS A 1 39 ? 24.256 -20.601 -15.244 1.00 0.00 39 LYS A O 6
ATOM 9589 N N . ASP A 1 40 ? 22.554 -20.272 -13.816 1.00 0.00 40 ASP A N 6
ATOM 9590 C CA . ASP A 1 40 ? 23.284 -19.437 -12.854 1.00 0.00 40 ASP A CA 6
ATOM 9591 C C . ASP A 1 40 ? 23.767 -20.266 -11.656 1.00 0.00 40 ASP A C 6
ATOM 9592 O O . ASP A 1 40 ? 24.930 -20.180 -11.256 1.00 0.00 40 ASP A O 6
ATOM 9601 N N . PHE A 1 41 ? 22.889 -21.106 -11.093 1.00 0.00 41 PHE A N 6
ATOM 9602 C CA . PHE A 1 41 ? 23.118 -21.814 -9.827 1.00 0.00 41 PHE A CA 6
ATOM 9603 C C . PHE A 1 41 ? 24.259 -22.848 -9.875 1.00 0.00 41 PHE A C 6
ATOM 9604 O O . PHE A 1 41 ? 24.963 -23.035 -8.880 1.00 0.00 41 PHE A O 6
ATOM 9621 N N . ASN A 1 42 ? 24.479 -23.507 -11.023 1.00 0.00 42 ASN A N 6
ATOM 9622 C CA . ASN A 1 42 ? 25.573 -24.468 -11.191 1.00 0.00 42 ASN A CA 6
ATOM 9623 C C . ASN A 1 42 ? 26.963 -23.817 -11.141 1.00 0.00 42 ASN A C 6
ATOM 9624 O O . ASN A 1 42 ? 27.937 -24.480 -10.781 1.00 0.00 42 ASN A O 6
ATOM 9635 N N . ARG A 1 43 ? 27.057 -22.531 -11.515 1.00 0.00 43 ARG A N 6
ATOM 9636 C CA . ARG A 1 43 ? 28.339 -21.871 -11.782 1.00 0.00 43 ARG A CA 6
ATOM 9637 C C . ARG A 1 43 ? 29.223 -21.743 -10.541 1.00 0.00 43 ARG A C 6
ATOM 9638 O O . ARG A 1 43 ? 30.400 -22.100 -10.577 1.00 0.00 43 ARG A O 6
ATOM 9659 N N . SER A 1 44 ? 28.649 -21.240 -9.445 1.00 0.00 44 SER A N 6
ATOM 9660 C CA . SER A 1 44 ? 29.333 -21.009 -8.163 1.00 0.00 44 SER A CA 6
ATOM 9661 C C . SER A 1 44 ? 29.488 -22.286 -7.330 1.00 0.00 44 SER A C 6
ATOM 9662 O O . SER A 1 44 ? 30.518 -22.482 -6.683 1.00 0.00 44 SER A O 6
ATOM 9670 N N . LYS A 1 45 ? 28.493 -23.183 -7.363 1.00 0.00 45 LYS A N 6
ATOM 9671 C CA . LYS A 1 45 ? 28.479 -24.429 -6.575 1.00 0.00 45 LYS A CA 6
ATOM 9672 C C . LYS A 1 45 ? 29.643 -25.372 -6.927 1.00 0.00 45 LYS A C 6
ATOM 9673 O O . LYS A 1 45 ? 30.201 -26.027 -6.047 1.00 0.00 45 LYS A O 6
ATOM 9692 N N . ALA A 1 46 ? 29.995 -25.441 -8.212 1.00 0.00 46 ALA A N 6
ATOM 9693 C CA . ALA A 1 46 ? 30.974 -26.372 -8.770 1.00 0.00 46 ALA A CA 6
ATOM 9694 C C . ALA A 1 46 ? 32.443 -25.931 -8.589 1.00 0.00 46 ALA A C 6
ATOM 9695 O O . ALA A 1 46 ? 33.352 -26.715 -8.861 1.00 0.00 46 ALA A O 6
ATOM 9702 N N . LEU A 1 47 ? 32.687 -24.699 -8.128 1.00 0.00 47 LEU A N 6
ATOM 9703 C CA . LEU A 1 47 ? 34.022 -24.133 -7.897 1.00 0.00 47 LEU A CA 6
ATOM 9704 C C . LEU A 1 47 ? 34.861 -24.923 -6.911 1.00 0.00 47 LEU A C 6
ATOM 9705 O O . LEU A 1 47 ? 36.028 -25.209 -7.191 1.00 0.00 47 LEU A O 6
ATOM 9721 N N . PHE A 1 48 ? 34.277 -25.257 -5.757 1.00 0.00 48 PHE A N 6
ATOM 9722 C CA . PHE A 1 48 ? 35.114 -25.684 -4.642 1.00 0.00 48 PHE A CA 6
ATOM 9723 C C . PHE A 1 48 ? 34.397 -26.366 -3.454 1.00 0.00 48 PHE A C 6
ATOM 9724 O O . PHE A 1 48 ? 35.077 -26.969 -2.620 1.00 0.00 48 PHE A O 6
ATOM 9741 N N . SER A 1 49 ? 33.059 -26.326 -3.374 1.00 0.00 49 SER A N 6
ATOM 9742 C CA . SER A 1 49 ? 32.310 -26.741 -2.174 1.00 0.00 49 SER A CA 6
ATOM 9743 C C . SER A 1 49 ? 31.176 -27.741 -2.444 1.00 0.00 49 SER A C 6
ATOM 9744 O O . SER A 1 49 ? 31.148 -28.804 -1.820 1.00 0.00 49 SER A O 6
ATOM 9752 N N . GLN A 1 50 ? 30.265 -27.454 -3.384 1.00 0.00 50 GLN A N 6
ATOM 9753 C CA . GLN A 1 50 ? 29.123 -28.322 -3.720 1.00 0.00 50 GLN A CA 6
ATOM 9754 C C . GLN A 1 50 ? 29.353 -29.191 -4.976 1.00 0.00 50 GLN A C 6
ATOM 9755 O O . GLN A 1 50 ? 28.408 -29.744 -5.545 1.00 0.00 50 GLN A O 6
ATOM 9769 N N . SER A 1 51 ? 30.603 -29.322 -5.421 1.00 0.00 51 SER A N 6
ATOM 9770 C CA . SER A 1 51 ? 31.037 -30.276 -6.456 1.00 0.00 51 SER A CA 6
ATOM 9771 C C . SER A 1 51 ? 30.876 -31.754 -6.045 1.00 0.00 51 SER A C 6
ATOM 9772 O O . SER A 1 51 ? 30.878 -32.638 -6.902 1.00 0.00 51 SER A O 6
ATOM 9780 N N . ALA A 1 52 ? 30.674 -32.019 -4.746 1.00 0.00 52 ALA A N 6
ATOM 9781 C CA . ALA A 1 52 ? 30.336 -33.330 -4.175 1.00 0.00 52 ALA A CA 6
ATOM 9782 C C . ALA A 1 52 ? 29.040 -33.964 -4.701 1.00 0.00 52 ALA A C 6
ATOM 9783 O O . ALA A 1 52 ? 28.873 -35.180 -4.556 1.00 0.00 52 ALA A O 6
ATOM 9790 N N . ILE A 1 53 ? 28.143 -33.197 -5.329 1.00 0.00 53 ILE A N 6
ATOM 9791 C CA . ILE A 1 53 ? 26.884 -33.701 -5.852 1.00 0.00 53 ILE A CA 6
ATOM 9792 C C . ILE A 1 53 ? 26.612 -33.227 -7.287 1.00 0.00 53 ILE A C 6
ATOM 9793 O O . ILE A 1 53 ? 26.627 -32.032 -7.596 1.00 0.00 53 ILE A O 6
ATOM 9809 N N . SER A 1 54 ? 26.410 -34.198 -8.182 1.00 0.00 54 SER A N 6
ATOM 9810 C CA . SER A 1 54 ? 26.349 -34.016 -9.639 1.00 0.00 54 SER A CA 6
ATOM 9811 C C . SER A 1 54 ? 25.299 -33.002 -10.103 1.00 0.00 54 SER A C 6
ATOM 9812 O O . SER A 1 54 ? 24.168 -32.978 -9.614 1.00 0.00 54 SER A O 6
ATOM 9820 N N . GLN A 1 55 ? 25.659 -32.213 -11.118 1.00 0.00 55 GLN A N 6
ATOM 9821 C CA . GLN A 1 55 ? 24.869 -31.115 -11.713 1.00 0.00 55 GLN A CA 6
ATOM 9822 C C . GLN A 1 55 ? 23.517 -31.509 -12.318 1.00 0.00 55 GLN A C 6
ATOM 9823 O O . GLN A 1 55 ? 22.756 -30.641 -12.750 1.00 0.00 55 GLN A O 6
ATOM 9837 N N . LYS A 1 56 ? 23.215 -32.808 -12.384 1.00 0.00 56 LYS A N 6
ATOM 9838 C CA . LYS A 1 56 ? 21.952 -33.332 -12.927 1.00 0.00 56 LYS A CA 6
ATOM 9839 C C . LYS A 1 56 ? 21.217 -34.265 -11.945 1.00 0.00 56 LYS A C 6
ATOM 9840 O O . LYS A 1 56 ? 20.217 -34.888 -12.298 1.00 0.00 56 LYS A O 6
ATOM 9859 N N . GLU A 1 57 ? 21.748 -34.386 -10.723 1.00 0.00 57 GLU A N 6
ATOM 9860 C CA . GLU A 1 57 ? 21.104 -35.026 -9.567 1.00 0.00 57 GLU A CA 6
ATOM 9861 C C . GLU A 1 57 ? 20.654 -34.013 -8.501 1.00 0.00 57 GLU A C 6
ATOM 9862 O O . GLU A 1 57 ? 19.555 -34.127 -7.950 1.00 0.00 57 GLU A O 6
ATOM 9874 N N . TYR A 1 58 ? 21.508 -33.030 -8.186 1.00 0.00 58 TYR A N 6
ATOM 9875 C CA . TYR A 1 58 ? 21.320 -32.091 -7.073 1.00 0.00 58 TYR A CA 6
ATOM 9876 C C . TYR A 1 58 ? 20.030 -31.251 -7.172 1.00 0.00 58 TYR A C 6
ATOM 9877 O O . TYR A 1 58 ? 19.461 -30.840 -6.159 1.00 0.00 58 TYR A O 6
ATOM 9895 N N . ASP A 1 59 ? 19.536 -31.011 -8.391 1.00 0.00 59 ASP A N 6
ATOM 9896 C CA . ASP A 1 59 ? 18.319 -30.245 -8.680 1.00 0.00 59 ASP A CA 6
ATOM 9897 C C . ASP A 1 59 ? 17.028 -30.893 -8.148 1.00 0.00 59 ASP A C 6
ATOM 9898 O O . ASP A 1 59 ? 16.038 -30.191 -7.941 1.00 0.00 59 ASP A O 6
ATOM 9907 N N . SER A 1 60 ? 17.039 -32.187 -7.816 1.00 0.00 60 SER A N 6
ATOM 9908 C CA . SER A 1 60 ? 15.942 -32.854 -7.090 1.00 0.00 60 SER A CA 6
ATOM 9909 C C . SER A 1 60 ? 15.679 -32.251 -5.695 1.00 0.00 60 SER A C 6
ATOM 9910 O O . SER A 1 60 ? 14.582 -32.403 -5.158 1.00 0.00 60 SER A O 6
ATOM 9918 N N . SER A 1 61 ? 16.651 -31.528 -5.123 1.00 0.00 61 SER A N 6
ATOM 9919 C CA . SER A 1 61 ? 16.500 -30.749 -3.883 1.00 0.00 61 SER A CA 6
ATOM 9920 C C . SER A 1 61 ? 16.031 -29.294 -4.116 1.00 0.00 61 SER A C 6
ATOM 9921 O O . SER A 1 61 ? 15.648 -28.621 -3.159 1.00 0.00 61 SER A O 6
ATOM 9929 N N . LEU A 1 62 ? 16.050 -28.795 -5.362 1.00 0.00 62 LEU A N 6
ATOM 9930 C CA . LEU A 1 62 ? 15.684 -27.435 -5.756 1.00 0.00 62 LEU A CA 6
ATOM 9931 C C . LEU A 1 62 ? 14.286 -27.323 -6.389 1.00 0.00 62 LEU A C 6
ATOM 9932 O O . LEU A 1 62 ? 13.724 -26.227 -6.410 1.00 0.00 62 LEU A O 6
ATOM 9948 N N . ALA A 1 63 ? 13.734 -28.415 -6.925 1.00 0.00 63 ALA A N 6
ATOM 9949 C CA . ALA A 1 63 ? 12.527 -28.383 -7.754 1.00 0.00 63 ALA A CA 6
ATOM 9950 C C . ALA A 1 63 ? 11.696 -29.680 -7.689 1.00 0.00 63 ALA A C 6
ATOM 9951 O O . ALA A 1 63 ? 12.226 -30.767 -7.438 1.00 0.00 63 ALA A O 6
ATOM 9958 N N . THR A 1 64 ? 10.386 -29.576 -7.961 1.00 0.00 64 THR A N 6
ATOM 9959 C CA . THR A 1 64 ? 9.433 -30.710 -7.976 1.00 0.00 64 THR A CA 6
ATOM 9960 C C . THR A 1 64 ? 9.699 -31.729 -9.088 1.00 0.00 64 THR A C 6
ATOM 9961 O O . THR A 1 64 ? 9.562 -32.941 -8.918 1.00 0.00 64 THR A O 6
ATOM 9972 N N . LEU A 1 65 ? 10.130 -31.185 -10.217 1.00 0.00 65 LEU A N 6
ATOM 9973 C CA . LEU A 1 65 ? 10.592 -31.829 -11.452 1.00 0.00 65 LEU A CA 6
ATOM 9974 C C . LEU A 1 65 ? 11.636 -30.917 -12.109 1.00 0.00 65 LEU A C 6
ATOM 9975 O O . LEU A 1 65 ? 12.811 -31.246 -12.251 1.00 0.00 65 LEU A O 6
ATOM 9991 N N . ASP A 1 66 ? 11.155 -29.720 -12.408 1.00 0.00 66 ASP A N 6
ATOM 9992 C CA . ASP A 1 66 ? 11.847 -28.525 -12.907 1.00 0.00 66 ASP A CA 6
ATOM 9993 C C . ASP A 1 66 ? 11.030 -27.248 -12.626 1.00 0.00 66 ASP A C 6
ATOM 9994 O O . ASP A 1 66 ? 11.135 -26.249 -13.343 1.00 0.00 66 ASP A O 6
ATOM 10003 N N . HIS A 1 67 ? 10.213 -27.271 -11.558 1.00 0.00 67 HIS A N 6
ATOM 10004 C CA . HIS A 1 67 ? 9.315 -26.185 -11.170 1.00 0.00 67 HIS A CA 6
ATOM 10005 C C . HIS A 1 67 ? 9.581 -25.638 -9.762 1.00 0.00 67 HIS A C 6
ATOM 10006 O O . HIS A 1 67 ? 10.107 -26.340 -8.897 1.00 0.00 67 HIS A O 6
ATOM 10020 N N . THR A 1 68 ? 9.091 -24.422 -9.512 1.00 0.00 68 THR A N 6
ATOM 10021 C CA . THR A 1 68 ? 9.037 -23.805 -8.173 1.00 0.00 68 THR A CA 6
ATOM 10022 C C . THR A 1 68 ? 7.695 -23.098 -7.955 1.00 0.00 68 THR A C 6
ATOM 10023 O O . THR A 1 68 ? 7.123 -22.542 -8.886 1.00 0.00 68 THR A O 6
ATOM 10034 N N . GLU A 1 69 ? 7.178 -23.113 -6.724 1.00 0.00 69 GLU A N 6
ATOM 10035 C CA . GLU A 1 69 ? 5.901 -22.485 -6.355 1.00 0.00 69 GLU A CA 6
ATOM 10036 C C . GLU A 1 69 ? 6.111 -21.122 -5.672 1.00 0.00 69 GLU A C 6
ATOM 10037 O O . GLU A 1 69 ? 7.160 -20.858 -5.078 1.00 0.00 69 GLU A O 6
ATOM 10049 N N . ILE A 1 70 ? 5.089 -20.264 -5.719 1.00 0.00 70 ILE A N 6
ATOM 10050 C CA . ILE A 1 70 ? 5.069 -18.938 -5.085 1.00 0.00 70 ILE A CA 6
ATOM 10051 C C . ILE A 1 70 ? 3.795 -18.846 -4.241 1.00 0.00 70 ILE A C 6
ATOM 10052 O O . ILE A 1 70 ? 2.718 -19.256 -4.687 1.00 0.00 70 ILE A O 6
ATOM 10068 N N . LYS A 1 71 ? 3.916 -18.294 -3.032 1.00 0.00 71 LYS A N 6
ATOM 10069 C CA . LYS A 1 71 ? 2.888 -18.291 -1.982 1.00 0.00 71 LYS A CA 6
ATOM 10070 C C . LYS A 1 71 ? 2.766 -16.896 -1.362 1.00 0.00 71 LYS A C 6
ATOM 10071 O O . LYS A 1 71 ? 3.758 -16.165 -1.282 1.00 0.00 71 LYS A O 6
ATOM 10090 N N . ALA A 1 72 ? 1.561 -16.524 -0.930 1.00 0.00 72 ALA A N 6
ATOM 10091 C CA . ALA A 1 72 ? 1.288 -15.247 -0.271 1.00 0.00 72 ALA A CA 6
ATOM 10092 C C . ALA A 1 72 ? 2.073 -15.081 1.050 1.00 0.00 72 ALA A C 6
ATOM 10093 O O . ALA A 1 72 ? 2.538 -16.068 1.635 1.00 0.00 72 ALA A O 6
ATOM 10100 N N . PRO A 1 73 ? 2.182 -13.850 1.580 1.00 0.00 73 PRO A N 6
ATOM 10101 C CA . PRO A 1 73 ? 2.716 -13.621 2.925 1.00 0.00 73 PRO A CA 6
ATOM 10102 C C . PRO A 1 73 ? 1.736 -13.938 4.074 1.00 0.00 73 PRO A C 6
ATOM 10103 O O . PRO A 1 73 ? 2.125 -14.503 5.096 1.00 0.00 73 PRO A O 6
ATOM 10114 N N . PHE A 1 74 ? 0.470 -13.537 3.909 1.00 0.00 74 PHE A N 6
ATOM 10115 C CA . PHE A 1 74 ? -0.551 -13.449 4.959 1.00 0.00 74 PHE A CA 6
ATOM 10116 C C . PHE A 1 74 ? -1.996 -13.415 4.410 1.00 0.00 74 PHE A C 6
ATOM 10117 O O . PHE A 1 74 ? -2.208 -13.371 3.199 1.00 0.00 74 PHE A O 6
ATOM 10134 N N . ASP A 1 75 ? -2.995 -13.393 5.305 1.00 0.00 75 ASP A N 6
ATOM 10135 C CA . ASP A 1 75 ? -4.409 -13.213 4.956 1.00 0.00 75 ASP A CA 6
ATOM 10136 C C . ASP A 1 75 ? -4.717 -11.767 4.567 1.00 0.00 75 ASP A C 6
ATOM 10137 O O . ASP A 1 75 ? -4.335 -10.816 5.259 1.00 0.00 75 ASP A O 6
ATOM 10146 N N . GLY A 1 76 ? -5.429 -11.600 3.461 1.00 0.00 76 GLY A N 6
ATOM 10147 C CA . GLY A 1 76 ? -5.755 -10.288 2.914 1.00 0.00 76 GLY A CA 6
ATOM 10148 C C . GLY A 1 76 ? -6.472 -10.351 1.572 1.00 0.00 76 GLY A C 6
ATOM 10149 O O . GLY A 1 76 ? -7.047 -11.376 1.186 1.00 0.00 76 GLY A O 6
ATOM 10153 N N . THR A 1 77 ? -6.414 -9.230 0.863 1.00 0.00 77 THR A N 6
ATOM 10154 C CA . THR A 1 77 ? -6.982 -9.050 -0.482 1.00 0.00 77 THR A CA 6
ATOM 10155 C C . THR A 1 77 ? -5.853 -8.878 -1.484 1.00 0.00 77 THR A C 6
ATOM 10156 O O . THR A 1 77 ? -4.753 -8.444 -1.142 1.00 0.00 77 THR A O 6
ATOM 10167 N N . ILE A 1 78 ? -6.105 -9.235 -2.738 1.00 0.00 78 ILE A N 6
ATOM 10168 C CA . ILE A 1 78 ? -5.074 -9.320 -3.770 1.00 0.00 78 ILE A CA 6
ATOM 10169 C C . ILE A 1 78 ? -5.476 -8.543 -5.026 1.00 0.00 78 ILE A C 6
ATOM 10170 O O . ILE A 1 78 ? -6.662 -8.382 -5.314 1.00 0.00 78 ILE A O 6
ATOM 10186 N N . GLY A 1 79 ? -4.493 -7.988 -5.733 1.00 0.00 79 GLY A N 6
ATOM 10187 C CA . GLY A 1 79 ? -4.711 -7.157 -6.918 1.00 0.00 79 GLY A CA 6
ATOM 10188 C C . GLY A 1 79 ? -4.942 -7.987 -8.181 1.00 0.00 79 GLY A C 6
ATOM 10189 O O . GLY A 1 79 ? -5.085 -9.213 -8.135 1.00 0.00 79 GLY A O 6
ATOM 10193 N N . ASP A 1 80 ? -5.001 -7.317 -9.332 1.00 0.00 80 ASP A N 6
ATOM 10194 C CA . ASP A 1 80 ? -4.957 -8.006 -10.618 1.00 0.00 80 ASP A CA 6
ATOM 10195 C C . ASP A 1 80 ? -3.566 -8.582 -10.891 1.00 0.00 80 ASP A C 6
ATOM 10196 O O . ASP A 1 80 ? -2.533 -7.974 -10.597 1.00 0.00 80 ASP A O 6
ATOM 10205 N N . ALA A 1 81 ? -3.555 -9.773 -11.482 1.00 0.00 81 ALA A N 6
ATOM 10206 C CA . ALA A 1 81 ? -2.348 -10.449 -11.928 1.00 0.00 81 ALA A CA 6
ATOM 10207 C C . ALA A 1 81 ? -1.553 -9.591 -12.936 1.00 0.00 81 ALA A C 6
ATOM 10208 O O . ALA A 1 81 ? -2.116 -9.034 -13.881 1.00 0.00 81 ALA A O 6
ATOM 10215 N N . LEU A 1 82 ? -0.232 -9.540 -12.764 1.00 0.00 82 LEU A N 6
ATOM 10216 C CA . LEU A 1 82 ? 0.718 -8.869 -13.663 1.00 0.00 82 LEU A CA 6
ATOM 10217 C C . LEU A 1 82 ? 1.354 -9.829 -14.703 1.00 0.00 82 LEU A C 6
ATOM 10218 O O . LEU A 1 82 ? 2.137 -9.393 -15.547 1.00 0.00 82 LEU A O 6
ATOM 10234 N N . VAL A 1 83 ? 1.021 -11.123 -14.645 1.00 0.00 83 VAL A N 6
ATOM 10235 C CA . VAL A 1 83 ? 1.653 -12.237 -15.386 1.00 0.00 83 VAL A CA 6
ATOM 10236 C C . VAL A 1 83 ? 0.632 -13.295 -15.796 1.00 0.00 83 VAL A C 6
ATOM 10237 O O . VAL A 1 83 ? -0.444 -13.420 -15.202 1.00 0.00 83 VAL A O 6
ATOM 10250 N N . ASN A 1 84 ? 0.988 -14.098 -16.796 1.00 0.00 84 ASN A N 6
ATOM 10251 C CA . ASN A 1 84 ? 0.195 -15.160 -17.387 1.00 0.00 84 ASN A CA 6
ATOM 10252 C C . ASN A 1 84 ? 1.078 -16.380 -17.644 1.00 0.00 84 ASN A C 6
ATOM 10253 O O . ASN A 1 84 ? 2.301 -16.285 -17.661 1.00 0.00 84 ASN A O 6
ATOM 10264 N N . ILE A 1 85 ? 0.443 -17.511 -17.935 1.00 0.00 85 ILE A N 6
ATOM 10265 C CA . ILE A 1 85 ? 1.052 -18.796 -18.272 1.00 0.00 85 ILE A CA 6
ATOM 10266 C C . ILE A 1 85 ? 1.991 -18.633 -19.482 1.00 0.00 85 ILE A C 6
ATOM 10267 O O . ILE A 1 85 ? 1.546 -18.508 -20.626 1.00 0.00 85 ILE A O 6
ATOM 10283 N N . GLY A 1 86 ? 3.293 -18.576 -19.211 1.00 0.00 86 GLY A N 6
ATOM 10284 C CA . GLY A 1 86 ? 4.361 -18.458 -20.203 1.00 0.00 86 GLY A CA 6
ATOM 10285 C C . GLY A 1 86 ? 5.183 -17.180 -20.056 1.00 0.00 86 GLY A C 6
ATOM 10286 O O . GLY A 1 86 ? 6.209 -17.052 -20.724 1.00 0.00 86 GLY A O 6
ATOM 10290 N N . ASP A 1 87 ? 4.770 -16.231 -19.205 1.00 0.00 87 ASP A N 6
ATOM 10291 C CA . ASP A 1 87 ? 5.536 -15.004 -18.965 1.00 0.00 87 ASP A CA 6
ATOM 10292 C C . ASP A 1 87 ? 6.854 -15.309 -18.237 1.00 0.00 87 ASP A C 6
ATOM 10293 O O . ASP A 1 87 ? 6.848 -15.860 -17.134 1.00 0.00 87 ASP A O 6
ATOM 10302 N N . TYR A 1 88 ? 7.987 -14.938 -18.843 1.00 0.00 88 TYR A N 6
ATOM 10303 C CA . TYR A 1 88 ? 9.290 -14.921 -18.183 1.00 0.00 88 TYR A CA 6
ATOM 10304 C C . TYR A 1 88 ? 9.303 -13.883 -17.047 1.00 0.00 88 TYR A C 6
ATOM 10305 O O . TYR A 1 88 ? 8.848 -12.750 -17.220 1.00 0.00 88 TYR A O 6
ATOM 10323 N N . VAL A 1 89 ? 9.848 -14.282 -15.897 1.00 0.00 89 VAL A N 6
ATOM 10324 C CA . VAL A 1 89 ? 9.983 -13.468 -14.687 1.00 0.00 89 VAL A CA 6
ATOM 10325 C C . VAL A 1 89 ? 11.338 -13.677 -14.001 1.00 0.00 89 VAL A C 6
ATOM 10326 O O . VAL A 1 89 ? 11.985 -14.718 -14.127 1.00 0.00 89 VAL A O 6
ATOM 10339 N N . SER A 1 90 ? 11.729 -12.685 -13.206 1.00 0.00 90 SER A N 6
ATOM 10340 C CA . SER A 1 90 ? 12.976 -12.635 -12.442 1.00 0.00 90 SER A CA 6
ATOM 10341 C C . SER A 1 90 ? 12.672 -12.279 -10.978 1.00 0.00 90 SER A C 6
ATOM 10342 O O . SER A 1 90 ? 11.705 -11.564 -10.687 1.00 0.00 90 SER A O 6
ATOM 10350 N N . ALA A 1 91 ? 13.488 -12.802 -10.060 1.00 0.00 91 ALA A N 6
ATOM 10351 C CA . ALA A 1 91 ? 13.219 -12.856 -8.618 1.00 0.00 91 ALA A CA 6
ATOM 10352 C C . ALA A 1 91 ? 12.923 -11.576 -7.844 1.00 0.00 91 ALA A C 6
ATOM 10353 O O . ALA A 1 91 ? 12.300 -11.649 -6.784 1.00 0.00 91 ALA A O 6
ATOM 10360 N N . SER A 1 92 ? 13.321 -10.420 -8.352 1.00 0.00 92 SER A N 6
ATOM 10361 C CA . SER A 1 92 ? 12.798 -9.151 -7.828 1.00 0.00 92 SER A CA 6
ATOM 10362 C C . SER A 1 92 ? 12.419 -8.150 -8.932 1.00 0.00 92 SER A C 6
ATOM 10363 O O . SER A 1 92 ? 11.956 -7.041 -8.650 1.00 0.00 92 SER A O 6
ATOM 10371 N N . THR A 1 93 ? 12.576 -8.558 -10.191 1.00 0.00 93 THR A N 6
ATOM 10372 C CA . THR A 1 93 ? 12.576 -7.637 -11.357 1.00 0.00 93 THR A CA 6
ATOM 10373 C C . THR A 1 93 ? 11.276 -7.507 -12.162 1.00 0.00 93 THR A C 6
ATOM 10374 O O . THR A 1 93 ? 11.138 -6.545 -12.920 1.00 0.00 93 THR A O 6
ATOM 10385 N N . THR A 1 94 ? 10.300 -8.412 -12.011 1.00 0.00 94 THR A N 6
ATOM 10386 C CA . THR A 1 94 ? 9.172 -8.516 -12.977 1.00 0.00 94 THR A CA 6
ATOM 10387 C C . THR A 1 94 ? 7.781 -8.343 -12.388 1.00 0.00 94 THR A C 6
ATOM 10388 O O . THR A 1 94 ? 6.915 -7.790 -13.060 1.00 0.00 94 THR A O 6
ATOM 10399 N N . GLU A 1 95 ? 7.631 -8.675 -11.106 1.00 0.00 95 GLU A N 6
ATOM 10400 C CA . GLU A 1 95 ? 6.453 -8.470 -10.261 1.00 0.00 95 GLU A CA 6
ATOM 10401 C C . GLU A 1 95 ? 5.178 -9.187 -10.750 1.00 0.00 95 GLU A C 6
ATOM 10402 O O . GLU A 1 95 ? 4.762 -9.098 -11.907 1.00 0.00 95 GLU A O 6
ATOM 10414 N N . LEU A 1 96 ? 4.574 -9.955 -9.843 1.00 0.00 96 LEU A N 6
ATOM 10415 C CA . LEU A 1 96 ? 3.514 -10.927 -10.189 1.00 0.00 96 LEU A CA 6
ATOM 10416 C C . LEU A 1 96 ? 2.071 -10.454 -9.938 1.00 0.00 96 LEU A C 6
ATOM 10417 O O . LEU A 1 96 ? 1.168 -10.836 -10.679 1.00 0.00 96 LEU A O 6
ATOM 10433 N N . VAL A 1 97 ? 1.875 -9.665 -8.882 1.00 0.00 97 VAL A N 6
ATOM 10434 C CA . VAL A 1 97 ? 0.616 -9.102 -8.349 1.00 0.00 97 VAL A CA 6
ATOM 10435 C C . VAL A 1 97 ? 0.937 -8.363 -7.031 1.00 0.00 97 VAL A C 6
ATOM 10436 O O . VAL A 1 97 ? 2.089 -8.379 -6.597 1.00 0.00 97 VAL A O 6
ATOM 10449 N N . ARG A 1 98 ? -0.034 -7.724 -6.355 1.00 0.00 98 ARG A N 6
ATOM 10450 C CA . ARG A 1 98 ? 0.117 -7.201 -4.988 1.00 0.00 98 ARG A CA 6
ATOM 10451 C C . ARG A 1 98 ? -0.825 -7.868 -3.977 1.00 0.00 98 ARG A C 6
ATOM 10452 O O . ARG A 1 98 ? -1.994 -8.053 -4.300 1.00 0.00 98 ARG A O 6
ATOM 10473 N N . VAL A 1 99 ? -0.359 -8.162 -2.755 1.00 0.00 99 VAL A N 6
ATOM 10474 C CA . VAL A 1 99 ? -1.140 -8.774 -1.660 1.00 0.00 99 VAL A CA 6
ATOM 10475 C C . VAL A 1 99 ? -1.179 -7.792 -0.495 1.00 0.00 99 VAL A C 6
ATOM 10476 O O . VAL A 1 99 ? -0.130 -7.287 -0.083 1.00 0.00 99 VAL A O 6
ATOM 10489 N N . THR A 1 100 ? -2.371 -7.473 0.007 1.00 0.00 100 THR A N 6
ATOM 10490 C CA . THR A 1 100 ? -2.517 -6.494 1.089 1.00 0.00 100 THR A CA 6
ATOM 10491 C C . THR A 1 100 ? -3.604 -6.840 2.106 1.00 0.00 100 THR A C 6
ATOM 10492 O O . THR A 1 100 ? -4.736 -7.163 1.757 1.00 0.00 100 THR A O 6
ATOM 10503 N N . ASN A 1 101 ? -3.252 -6.808 3.391 1.00 0.00 101 ASN A N 6
ATOM 10504 C CA . ASN A 1 101 ? -4.191 -7.026 4.484 1.00 0.00 101 ASN A CA 6
ATOM 10505 C C . ASN A 1 101 ? -5.053 -5.767 4.702 1.00 0.00 101 ASN A C 6
ATOM 10506 O O . ASN A 1 101 ? -4.532 -4.667 4.896 1.00 0.00 101 ASN A O 6
ATOM 10517 N N . LEU A 1 102 ? -6.378 -5.941 4.685 1.00 0.00 102 LEU A N 6
ATOM 10518 C CA . LEU A 1 102 ? -7.336 -4.863 4.942 1.00 0.00 102 LEU A CA 6
ATOM 10519 C C . LEU A 1 102 ? -7.330 -4.452 6.427 1.00 0.00 102 LEU A C 6
ATOM 10520 O O . LEU A 1 102 ? -6.994 -3.310 6.752 1.00 0.00 102 LEU A O 6
ATOM 10536 N N . ASN A 1 103 ? -7.670 -5.380 7.329 1.00 0.00 103 ASN A N 6
ATOM 10537 C CA . ASN A 1 103 ? -7.518 -5.251 8.782 1.00 0.00 103 ASN A CA 6
ATOM 10538 C C . ASN A 1 103 ? -7.039 -6.593 9.390 1.00 0.00 103 ASN A C 6
ATOM 10539 O O . ASN A 1 103 ? -7.266 -7.650 8.787 1.00 0.00 103 ASN A O 6
ATOM 10550 N N . PRO A 1 104 ? -6.441 -6.607 10.598 1.00 0.00 104 PRO A N 6
ATOM 10551 C CA . PRO A 1 104 ? -5.837 -7.813 11.176 1.00 0.00 104 PRO A CA 6
ATOM 10552 C C . PRO A 1 104 ? -6.813 -8.708 11.946 1.00 0.00 104 PRO A C 6
ATOM 10553 O O . PRO A 1 104 ? -6.494 -9.838 12.326 1.00 0.00 104 PRO A O 6
ATOM 10564 N N . ILE A 1 105 ? -8.038 -8.227 12.109 1.00 0.00 105 ILE A N 6
ATOM 10565 C CA . ILE A 1 105 ? -9.169 -8.955 12.712 1.00 0.00 105 ILE A CA 6
ATOM 10566 C C . ILE A 1 105 ? -9.659 -10.128 11.858 1.00 0.00 105 ILE A C 6
ATOM 10567 O O . ILE A 1 105 ? -10.124 -11.142 12.377 1.00 0.00 105 ILE A O 6
ATOM 10583 N N . TYR A 1 106 ? -9.467 -10.014 10.546 1.00 0.00 106 TYR A N 6
ATOM 10584 C CA . TYR A 1 106 ? -9.683 -11.060 9.548 1.00 0.00 106 TYR A CA 6
ATOM 10585 C C . TYR A 1 106 ? -8.566 -12.120 9.542 1.00 0.00 106 TYR A C 6
ATOM 10586 O O . TYR A 1 106 ? -8.730 -13.201 8.973 1.00 0.00 106 TYR A O 6
ATOM 10604 N N . ALA A 1 107 ? -7.438 -11.830 10.205 1.00 0.00 107 ALA A N 6
ATOM 10605 C CA . ALA A 1 107 ? -6.186 -12.593 10.144 1.00 0.00 107 ALA A CA 6
ATOM 10606 C C . ALA A 1 107 ? -5.724 -13.132 11.507 1.00 0.00 107 ALA A C 6
ATOM 10607 O O . ALA A 1 107 ? -4.541 -13.414 11.704 1.00 0.00 107 ALA A O 6
ATOM 10614 N N . ASP A 1 108 ? -6.686 -13.272 12.417 1.00 0.00 108 ASP A N 6
ATOM 10615 C CA . ASP A 1 108 ? -6.667 -13.964 13.717 1.00 0.00 108 ASP A CA 6
ATOM 10616 C C . ASP A 1 108 ? -6.481 -13.018 14.930 1.00 0.00 108 ASP A C 6
ATOM 10617 O O . ASP A 1 108 ? -6.608 -13.450 16.077 1.00 0.00 108 ASP A O 6
ATOM 10626 N N . GLY A 1 109 ? -6.198 -11.727 14.695 1.00 0.00 109 GLY A N 6
ATOM 10627 C CA . GLY A 1 109 ? -5.836 -10.762 15.749 1.00 0.00 109 GLY A CA 6
ATOM 10628 C C . GLY A 1 109 ? -6.948 -10.486 16.772 1.00 0.00 109 GLY A C 6
ATOM 10629 O O . GLY A 1 109 ? -6.685 -10.454 17.973 1.00 0.00 109 GLY A O 6
ATOM 10633 N N . SER A 1 110 ? -8.192 -10.344 16.295 1.00 0.00 110 SER A N 6
ATOM 10634 C CA . SER A 1 110 ? -9.442 -10.036 17.029 1.00 0.00 110 SER A CA 6
ATOM 10635 C C . SER A 1 110 ? -9.471 -8.732 17.860 1.00 0.00 110 SER A C 6
ATOM 10636 O O . SER A 1 110 ? -10.364 -7.905 17.660 1.00 0.00 110 SER A O 6
ATOM 10644 N N . HIS A 1 111 ? -8.502 -8.503 18.753 1.00 0.00 111 HIS A N 6
ATOM 10645 C CA . HIS A 1 111 ? -8.364 -7.302 19.595 1.00 0.00 111 HIS A CA 6
ATOM 10646 C C . HIS A 1 111 ? -6.918 -7.128 20.102 1.00 0.00 111 HIS A C 6
ATOM 10647 O O . HIS A 1 111 ? -6.114 -8.062 20.072 1.00 0.00 111 HIS A O 6
ATOM 10661 N N . HIS A 1 112 ? -6.584 -5.937 20.608 1.00 0.00 112 HIS A N 6
ATOM 10662 C CA . HIS A 1 112 ? -5.312 -5.655 21.299 1.00 0.00 112 HIS A CA 6
ATOM 10663 C C . HIS A 1 112 ? -5.216 -6.339 22.675 1.00 0.00 112 HIS A C 6
ATOM 10664 O O . HIS A 1 112 ? -4.141 -6.792 23.078 1.00 0.00 112 HIS A O 6
ATOM 10678 N N . HIS A 1 113 ? -6.345 -6.429 23.385 1.00 0.00 113 HIS A N 6
ATOM 10679 C CA . HIS A 1 113 ? -6.517 -7.086 24.686 1.00 0.00 113 HIS A CA 6
ATOM 10680 C C . HIS A 1 113 ? -7.998 -7.443 24.918 1.00 0.00 113 HIS A C 6
ATOM 10681 O O . HIS A 1 113 ? -8.891 -6.872 24.283 1.00 0.00 113 HIS A O 6
ATOM 10695 N N . HIS A 1 114 ? -8.263 -8.376 25.834 1.00 0.00 114 HIS A N 6
ATOM 10696 C CA . HIS A 1 114 ? -9.617 -8.777 26.239 1.00 0.00 114 HIS A CA 6
ATOM 10697 C C . HIS A 1 114 ? -10.416 -7.625 26.885 1.00 0.00 114 HIS A C 6
ATOM 10698 O O . HIS A 1 114 ? -9.852 -6.633 27.359 1.00 0.00 114 HIS A O 6
ATOM 10712 N N . HIS A 1 115 ? -11.745 -7.758 26.912 1.00 0.00 115 HIS A N 6
ATOM 10713 C CA . HIS A 1 115 ? -12.696 -6.698 27.276 1.00 0.00 115 HIS A CA 6
ATOM 10714 C C . HIS A 1 115 ? -13.953 -7.250 27.973 1.00 0.00 115 HIS A C 6
ATOM 10715 O O . HIS A 1 115 ? -14.207 -8.461 27.980 1.00 0.00 115 HIS A O 6
ATOM 10729 N N . HIS A 1 116 ? -14.741 -6.349 28.579 1.00 0.00 116 HIS A N 6
ATOM 10730 C CA . HIS A 1 116 ? -15.867 -6.656 29.482 1.00 0.00 116 HIS A CA 6
ATOM 10731 C C . HIS A 1 116 ? -17.068 -5.724 29.253 1.00 0.00 116 HIS A C 6
ATOM 10732 O O . HIS A 1 116 ? -16.868 -4.495 29.101 1.00 0.00 116 HIS A O 6
ATOM 10747 N N . ASP A 1 1 ? 1.343 -1.715 1.145 1.00 0.00 1 ASP A N 7
ATOM 10748 C CA . ASP A 1 1 ? 0.922 -2.911 0.363 1.00 0.00 1 ASP A CA 7
ATOM 10749 C C . ASP A 1 1 ? 2.137 -3.728 -0.078 1.00 0.00 1 ASP A C 7
ATOM 10750 O O . ASP A 1 1 ? 3.216 -3.168 -0.293 1.00 0.00 1 ASP A O 7
ATOM 10761 N N . VAL A 1 2 ? 1.976 -5.043 -0.255 1.00 0.00 2 VAL A N 7
ATOM 10762 C CA . VAL A 1 2 ? 2.994 -5.910 -0.881 1.00 0.00 2 VAL A CA 7
ATOM 10763 C C . VAL A 1 2 ? 2.846 -5.892 -2.382 1.00 0.00 2 VAL A C 7
ATOM 10764 O O . VAL A 1 2 ? 1.742 -5.883 -2.895 1.00 0.00 2 VAL A O 7
ATOM 10777 N N . ILE A 1 3 ? 3.972 -6.020 -3.064 1.00 0.00 3 ILE A N 7
ATOM 10778 C CA . ILE A 1 3 ? 4.093 -6.317 -4.487 1.00 0.00 3 ILE A CA 7
ATOM 10779 C C . ILE A 1 3 ? 4.775 -7.698 -4.491 1.00 0.00 3 ILE A C 7
ATOM 10780 O O . ILE A 1 3 ? 5.975 -7.793 -4.233 1.00 0.00 3 ILE A O 7
ATOM 10796 N N . ILE A 1 4 ? 3.996 -8.781 -4.600 1.00 0.00 4 ILE A N 7
ATOM 10797 C CA . ILE A 1 4 ? 4.453 -10.160 -4.418 1.00 0.00 4 ILE A CA 7
ATOM 10798 C C . ILE A 1 4 ? 5.462 -10.519 -5.529 1.00 0.00 4 ILE A C 7
ATOM 10799 O O . ILE A 1 4 ? 5.326 -10.070 -6.679 1.00 0.00 4 ILE A O 7
ATOM 10815 N N . LYS A 1 5 ? 6.453 -11.360 -5.218 1.00 0.00 5 LYS A N 7
ATOM 10816 C CA . LYS A 1 5 ? 7.524 -11.736 -6.155 1.00 0.00 5 LYS A CA 7
ATOM 10817 C C . LYS A 1 5 ? 7.985 -13.193 -6.026 1.00 0.00 5 LYS A C 7
ATOM 10818 O O . LYS A 1 5 ? 7.816 -13.792 -4.961 1.00 0.00 5 LYS A O 7
ATOM 10837 N N . PRO A 1 6 ? 8.548 -13.763 -7.103 1.00 0.00 6 PRO A N 7
ATOM 10838 C CA . PRO A 1 6 ? 8.910 -15.173 -7.157 1.00 0.00 6 PRO A CA 7
ATOM 10839 C C . PRO A 1 6 ? 10.259 -15.461 -6.487 1.00 0.00 6 PRO A C 7
ATOM 10840 O O . PRO A 1 6 ? 11.201 -14.680 -6.602 1.00 0.00 6 PRO A O 7
ATOM 10851 N N . GLN A 1 7 ? 10.377 -16.614 -5.817 1.00 0.00 7 GLN A N 7
ATOM 10852 C CA . GLN A 1 7 ? 11.612 -17.009 -5.116 1.00 0.00 7 GLN A CA 7
ATOM 10853 C C . GLN A 1 7 ? 12.754 -17.478 -6.048 1.00 0.00 7 GLN A C 7
ATOM 10854 O O . GLN A 1 7 ? 13.902 -17.579 -5.609 1.00 0.00 7 GLN A O 7
ATOM 10868 N N . VAL A 1 8 ? 12.471 -17.718 -7.337 1.00 0.00 8 VAL A N 7
ATOM 10869 C CA . VAL A 1 8 ? 13.441 -18.013 -8.415 1.00 0.00 8 VAL A CA 7
ATOM 10870 C C . VAL A 1 8 ? 13.012 -17.351 -9.727 1.00 0.00 8 VAL A C 7
ATOM 10871 O O . VAL A 1 8 ? 11.830 -17.069 -9.931 1.00 0.00 8 VAL A O 7
ATOM 10884 N N . SER A 1 9 ? 13.957 -17.117 -10.641 1.00 0.00 9 SER A N 7
ATOM 10885 C CA . SER A 1 9 ? 13.637 -16.716 -12.018 1.00 0.00 9 SER A CA 7
ATOM 10886 C C . SER A 1 9 ? 13.233 -17.946 -12.860 1.00 0.00 9 SER A C 7
ATOM 10887 O O . SER A 1 9 ? 13.575 -19.089 -12.531 1.00 0.00 9 SER A O 7
ATOM 10895 N N . GLY A 1 10 ? 12.471 -17.732 -13.933 1.00 0.00 10 GLY A N 7
ATOM 10896 C CA . GLY A 1 10 ? 11.859 -18.793 -14.747 1.00 0.00 10 GLY A CA 7
ATOM 10897 C C . GLY A 1 10 ? 10.623 -18.261 -15.452 1.00 0.00 10 GLY A C 7
ATOM 10898 O O . GLY A 1 10 ? 10.539 -17.057 -15.694 1.00 0.00 10 GLY A O 7
ATOM 10902 N N . VAL A 1 11 ? 9.643 -19.110 -15.773 1.00 0.00 11 VAL A N 7
ATOM 10903 C CA . VAL A 1 11 ? 8.425 -18.688 -16.432 1.00 0.00 11 VAL A CA 7
ATOM 10904 C C . VAL A 1 11 ? 7.179 -19.228 -15.748 1.00 0.00 11 VAL A C 7
ATOM 10905 O O . VAL A 1 11 ? 7.191 -20.366 -15.297 1.00 0.00 11 VAL A O 7
ATOM 10918 N N . ILE A 1 12 ? 6.098 -18.459 -15.704 1.00 0.00 12 ILE A N 7
ATOM 10919 C CA . ILE A 1 12 ? 4.838 -18.910 -15.078 1.00 0.00 12 ILE A CA 7
ATOM 10920 C C . ILE A 1 12 ? 4.266 -20.152 -15.796 1.00 0.00 12 ILE A C 7
ATOM 10921 O O . ILE A 1 12 ? 4.300 -20.233 -17.025 1.00 0.00 12 ILE A O 7
ATOM 10937 N N . VAL A 1 13 ? 3.664 -21.069 -15.032 1.00 0.00 13 VAL A N 7
ATOM 10938 C CA . VAL A 1 13 ? 3.052 -22.330 -15.497 1.00 0.00 13 VAL A CA 7
ATOM 10939 C C . VAL A 1 13 ? 1.585 -22.437 -15.062 1.00 0.00 13 VAL A C 7
ATOM 10940 O O . VAL A 1 13 ? 0.764 -22.975 -15.804 1.00 0.00 13 VAL A O 7
ATOM 10953 N N . ASN A 1 14 ? 1.237 -21.897 -13.888 1.00 0.00 14 ASN A N 7
ATOM 10954 C CA . ASN A 1 14 ? -0.141 -21.855 -13.385 1.00 0.00 14 ASN A CA 7
ATOM 10955 C C . ASN A 1 14 ? -0.382 -20.640 -12.479 1.00 0.00 14 ASN A C 7
ATOM 10956 O O . ASN A 1 14 ? 0.558 -20.088 -11.901 1.00 0.00 14 ASN A O 7
ATOM 10967 N N . LYS A 1 15 ? -1.666 -20.299 -12.316 1.00 0.00 15 LYS A N 7
ATOM 10968 C CA . LYS A 1 15 ? -2.230 -19.185 -11.565 1.00 0.00 15 LYS A CA 7
ATOM 10969 C C . LYS A 1 15 ? -3.252 -19.745 -10.572 1.00 0.00 15 LYS A C 7
ATOM 10970 O O . LYS A 1 15 ? -4.402 -20.017 -10.917 1.00 0.00 15 LYS A O 7
ATOM 10989 N N . LEU A 1 16 ? -2.797 -19.992 -9.345 1.00 0.00 16 LEU A N 7
ATOM 10990 C CA . LEU A 1 16 ? -3.601 -20.610 -8.295 1.00 0.00 16 LEU A CA 7
ATOM 10991 C C . LEU A 1 16 ? -4.631 -19.662 -7.681 1.00 0.00 16 LEU A C 7
ATOM 10992 O O . LEU A 1 16 ? -5.760 -20.058 -7.382 1.00 0.00 16 LEU A O 7
ATOM 11008 N N . PHE A 1 17 ? -4.216 -18.413 -7.492 1.00 0.00 17 PHE A N 7
ATOM 11009 C CA . PHE A 1 17 ? -5.044 -17.331 -6.959 1.00 0.00 17 PHE A CA 7
ATOM 11010 C C . PHE A 1 17 ? -6.035 -16.789 -8.009 1.00 0.00 17 PHE A C 7
ATOM 11011 O O . PHE A 1 17 ? -6.075 -17.249 -9.156 1.00 0.00 17 PHE A O 7
ATOM 11028 N N . LYS A 1 18 ? -6.805 -15.761 -7.633 1.00 0.00 18 LYS A N 7
ATOM 11029 C CA . LYS A 1 18 ? -7.710 -15.008 -8.527 1.00 0.00 18 LYS A CA 7
ATOM 11030 C C . LYS A 1 18 ? -7.464 -13.505 -8.436 1.00 0.00 18 LYS A C 7
ATOM 11031 O O . LYS A 1 18 ? -7.459 -12.932 -7.349 1.00 0.00 18 LYS A O 7
ATOM 11050 N N . ALA A 1 19 ? -7.313 -12.871 -9.589 1.00 0.00 19 ALA A N 7
ATOM 11051 C CA . ALA A 1 19 ? -7.136 -11.429 -9.728 1.00 0.00 19 ALA A CA 7
ATOM 11052 C C . ALA A 1 19 ? -8.337 -10.660 -9.146 1.00 0.00 19 ALA A C 7
ATOM 11053 O O . ALA A 1 19 ? -9.451 -10.727 -9.669 1.00 0.00 19 ALA A O 7
ATOM 11060 N N . GLY A 1 20 ? -8.101 -9.952 -8.037 1.00 0.00 20 GLY A N 7
ATOM 11061 C CA . GLY A 1 20 ? -9.099 -9.132 -7.345 1.00 0.00 20 GLY A CA 7
ATOM 11062 C C . GLY A 1 20 ? -9.737 -9.774 -6.103 1.00 0.00 20 GLY A C 7
ATOM 11063 O O . GLY A 1 20 ? -10.499 -9.097 -5.411 1.00 0.00 20 GLY A O 7
ATOM 11067 N N . ASP A 1 21 ? -9.488 -11.059 -5.825 1.00 0.00 21 ASP A N 7
ATOM 11068 C CA . ASP A 1 21 ? -10.197 -11.829 -4.786 1.00 0.00 21 ASP A CA 7
ATOM 11069 C C . ASP A 1 21 ? -9.473 -11.857 -3.414 1.00 0.00 21 ASP A C 7
ATOM 11070 O O . ASP A 1 21 ? -8.674 -10.969 -3.096 1.00 0.00 21 ASP A O 7
ATOM 11079 N N . LYS A 1 22 ? -9.773 -12.846 -2.566 1.00 0.00 22 LYS A N 7
ATOM 11080 C CA . LYS A 1 22 ? -9.137 -13.085 -1.258 1.00 0.00 22 LYS A CA 7
ATOM 11081 C C . LYS A 1 22 ? -7.979 -14.088 -1.364 1.00 0.00 22 LYS A C 7
ATOM 11082 O O . LYS A 1 22 ? -7.935 -14.912 -2.281 1.00 0.00 22 LYS A O 7
ATOM 11101 N N . VAL A 1 23 ? -7.082 -14.067 -0.375 1.00 0.00 23 VAL A N 7
ATOM 11102 C CA . VAL A 1 23 ? -6.009 -15.068 -0.163 1.00 0.00 23 VAL A CA 7
ATOM 11103 C C . VAL A 1 23 ? -5.900 -15.421 1.319 1.00 0.00 23 VAL A C 7
ATOM 11104 O O . VAL A 1 23 ? -6.015 -14.551 2.189 1.00 0.00 23 VAL A O 7
ATOM 11117 N N . LYS A 1 24 ? -5.663 -16.703 1.622 1.00 0.00 24 LYS A N 7
ATOM 11118 C CA . LYS A 1 24 ? -5.307 -17.214 2.947 1.00 0.00 24 LYS A CA 7
ATOM 11119 C C . LYS A 1 24 ? -3.844 -16.874 3.266 1.00 0.00 24 LYS A C 7
ATOM 11120 O O . LYS A 1 24 ? -3.038 -16.783 2.338 1.00 0.00 24 LYS A O 7
ATOM 11139 N N . LYS A 1 25 ? -3.477 -16.740 4.552 1.00 0.00 25 LYS A N 7
ATOM 11140 C CA . LYS A 1 25 ? -2.080 -16.661 5.048 1.00 0.00 25 LYS A CA 7
ATOM 11141 C C . LYS A 1 25 ? -1.232 -17.838 4.527 1.00 0.00 25 LYS A C 7
ATOM 11142 O O . LYS A 1 25 ? -1.154 -18.912 5.117 1.00 0.00 25 LYS A O 7
ATOM 11161 N N . GLY A 1 26 ? -0.630 -17.611 3.356 1.00 0.00 26 GLY A N 7
ATOM 11162 C CA . GLY A 1 26 ? 0.275 -18.525 2.669 1.00 0.00 26 GLY A CA 7
ATOM 11163 C C . GLY A 1 26 ? -0.372 -19.433 1.637 1.00 0.00 26 GLY A C 7
ATOM 11164 O O . GLY A 1 26 ? 0.234 -20.443 1.281 1.00 0.00 26 GLY A O 7
ATOM 11168 N N . GLN A 1 27 ? -1.588 -19.125 1.164 1.00 0.00 27 GLN A N 7
ATOM 11169 C CA . GLN A 1 27 ? -2.082 -19.801 -0.034 1.00 0.00 27 GLN A CA 7
ATOM 11170 C C . GLN A 1 27 ? -1.069 -19.616 -1.167 1.00 0.00 27 GLN A C 7
ATOM 11171 O O . GLN A 1 27 ? -0.510 -18.540 -1.391 1.00 0.00 27 GLN A O 7
ATOM 11185 N N . THR A 1 28 ? -0.846 -20.708 -1.871 1.00 0.00 28 THR A N 7
ATOM 11186 C CA . THR A 1 28 ? -0.117 -20.803 -3.130 1.00 0.00 28 THR A CA 7
ATOM 11187 C C . THR A 1 28 ? -0.792 -19.946 -4.200 1.00 0.00 28 THR A C 7
ATOM 11188 O O . THR A 1 28 ? -2.006 -19.963 -4.355 1.00 0.00 28 THR A O 7
ATOM 11199 N N . LEU A 1 29 ? 0.017 -19.194 -4.943 1.00 0.00 29 LEU A N 7
ATOM 11200 C CA . LEU A 1 29 ? -0.376 -18.141 -5.881 1.00 0.00 29 LEU A CA 7
ATOM 11201 C C . LEU A 1 29 ? 0.082 -18.454 -7.316 1.00 0.00 29 LEU A C 7
ATOM 11202 O O . LEU A 1 29 ? -0.704 -18.309 -8.253 1.00 0.00 29 LEU A O 7
ATOM 11218 N N . PHE A 1 30 ? 1.310 -18.960 -7.487 1.00 0.00 30 PHE A N 7
ATOM 11219 C CA . PHE A 1 30 ? 1.906 -19.238 -8.811 1.00 0.00 30 PHE A CA 7
ATOM 11220 C C . PHE A 1 30 ? 2.760 -20.504 -8.823 1.00 0.00 30 PHE A C 7
ATOM 11221 O O . PHE A 1 30 ? 3.217 -20.996 -7.788 1.00 0.00 30 PHE A O 7
ATOM 11238 N N . ILE A 1 31 ? 3.027 -20.971 -10.044 1.00 0.00 31 ILE A N 7
ATOM 11239 C CA . ILE A 1 31 ? 3.965 -22.058 -10.378 1.00 0.00 31 ILE A CA 7
ATOM 11240 C C . ILE A 1 31 ? 4.879 -21.535 -11.476 1.00 0.00 31 ILE A C 7
ATOM 11241 O O . ILE A 1 31 ? 4.406 -20.849 -12.380 1.00 0.00 31 ILE A O 7
ATOM 11257 N N . ILE A 1 32 ? 6.162 -21.864 -11.414 1.00 0.00 32 ILE A N 7
ATOM 11258 C CA . ILE A 1 32 ? 7.212 -21.459 -12.351 1.00 0.00 32 ILE A CA 7
ATOM 11259 C C . ILE A 1 32 ? 7.987 -22.648 -12.875 1.00 0.00 32 ILE A C 7
ATOM 11260 O O . ILE A 1 32 ? 8.228 -23.586 -12.122 1.00 0.00 32 ILE A O 7
ATOM 11276 N N . GLU A 1 33 ? 8.440 -22.586 -14.131 1.00 0.00 33 GLU A N 7
ATOM 11277 C CA . GLU A 1 33 ? 9.397 -23.548 -14.659 1.00 0.00 33 GLU A CA 7
ATOM 11278 C C . GLU A 1 33 ? 10.815 -22.961 -14.593 1.00 0.00 33 GLU A C 7
ATOM 11279 O O . GLU A 1 33 ? 11.054 -21.854 -15.086 1.00 0.00 33 GLU A O 7
ATOM 11291 N N . GLN A 1 34 ? 11.751 -23.687 -13.970 1.00 0.00 34 GLN A N 7
ATOM 11292 C CA . GLN A 1 34 ? 13.133 -23.240 -13.730 1.00 0.00 34 GLN A CA 7
ATOM 11293 C C . GLN A 1 34 ? 14.033 -23.215 -14.986 1.00 0.00 34 GLN A C 7
ATOM 11294 O O . GLN A 1 34 ? 15.226 -22.924 -14.881 1.00 0.00 34 GLN A O 7
ATOM 11308 N N . ASP A 1 35 ? 13.475 -23.521 -16.165 1.00 0.00 35 ASP A N 7
ATOM 11309 C CA . ASP A 1 35 ? 14.075 -23.517 -17.512 1.00 0.00 35 ASP A CA 7
ATOM 11310 C C . ASP A 1 35 ? 15.274 -24.468 -17.754 1.00 0.00 35 ASP A C 7
ATOM 11311 O O . ASP A 1 35 ? 15.229 -25.274 -18.689 1.00 0.00 35 ASP A O 7
ATOM 11320 N N . GLN A 1 36 ? 16.328 -24.411 -16.931 1.00 0.00 36 GLN A N 7
ATOM 11321 C CA . GLN A 1 36 ? 17.539 -25.238 -17.073 1.00 0.00 36 GLN A CA 7
ATOM 11322 C C . GLN A 1 36 ? 18.281 -25.552 -15.761 1.00 0.00 36 GLN A C 7
ATOM 11323 O O . GLN A 1 36 ? 19.380 -26.108 -15.800 1.00 0.00 36 GLN A O 7
ATOM 11337 N N . ALA A 1 37 ? 17.721 -25.222 -14.596 1.00 0.00 37 ALA A N 7
ATOM 11338 C CA . ALA A 1 37 ? 18.343 -25.510 -13.299 1.00 0.00 37 ALA A CA 7
ATOM 11339 C C . ALA A 1 37 ? 18.574 -27.021 -13.052 1.00 0.00 37 ALA A C 7
ATOM 11340 O O . ALA A 1 37 ? 19.645 -27.433 -12.604 1.00 0.00 37 ALA A O 7
ATOM 11347 N N . SER A 1 38 ? 17.591 -27.862 -13.399 1.00 0.00 38 SER A N 7
ATOM 11348 C CA . SER A 1 38 ? 17.656 -29.331 -13.268 1.00 0.00 38 SER A CA 7
ATOM 11349 C C . SER A 1 38 ? 18.513 -30.021 -14.332 1.00 0.00 38 SER A C 7
ATOM 11350 O O . SER A 1 38 ? 18.777 -31.219 -14.216 1.00 0.00 38 SER A O 7
ATOM 11358 N N . LYS A 1 39 ? 18.963 -29.287 -15.360 1.00 0.00 39 LYS A N 7
ATOM 11359 C CA . LYS A 1 39 ? 19.635 -29.831 -16.553 1.00 0.00 39 LYS A CA 7
ATOM 11360 C C . LYS A 1 39 ? 20.974 -30.528 -16.265 1.00 0.00 39 LYS A C 7
ATOM 11361 O O . LYS A 1 39 ? 21.396 -31.380 -17.047 1.00 0.00 39 LYS A O 7
ATOM 11380 N N . ASP A 1 40 ? 21.606 -30.207 -15.133 1.00 0.00 40 ASP A N 7
ATOM 11381 C CA . ASP A 1 40 ? 22.801 -30.897 -14.620 1.00 0.00 40 ASP A CA 7
ATOM 11382 C C . ASP A 1 40 ? 22.573 -31.549 -13.242 1.00 0.00 40 ASP A C 7
ATOM 11383 O O . ASP A 1 40 ? 23.224 -32.536 -12.901 1.00 0.00 40 ASP A O 7
ATOM 11392 N N . PHE A 1 41 ? 21.636 -31.017 -12.448 1.00 0.00 41 PHE A N 7
ATOM 11393 C CA . PHE A 1 41 ? 21.304 -31.526 -11.114 1.00 0.00 41 PHE A CA 7
ATOM 11394 C C . PHE A 1 41 ? 20.668 -32.926 -11.136 1.00 0.00 41 PHE A C 7
ATOM 11395 O O . PHE A 1 41 ? 20.760 -33.667 -10.156 1.00 0.00 41 PHE A O 7
ATOM 11412 N N . ASN A 1 42 ? 20.061 -33.311 -12.269 1.00 0.00 42 ASN A N 7
ATOM 11413 C CA . ASN A 1 42 ? 19.510 -34.648 -12.508 1.00 0.00 42 ASN A CA 7
ATOM 11414 C C . ASN A 1 42 ? 20.498 -35.783 -12.248 1.00 0.00 42 ASN A C 7
ATOM 11415 O O . ASN A 1 42 ? 20.088 -36.866 -11.810 1.00 0.00 42 ASN A O 7
ATOM 11426 N N . ARG A 1 43 ? 21.792 -35.554 -12.514 1.00 0.00 43 ARG A N 7
ATOM 11427 C CA . ARG A 1 43 ? 22.782 -36.628 -12.533 1.00 0.00 43 ARG A CA 7
ATOM 11428 C C . ARG A 1 43 ? 22.899 -37.354 -11.189 1.00 0.00 43 ARG A C 7
ATOM 11429 O O . ARG A 1 43 ? 23.014 -38.577 -11.151 1.00 0.00 43 ARG A O 7
ATOM 11450 N N . SER A 1 44 ? 22.822 -36.603 -10.088 1.00 0.00 44 SER A N 7
ATOM 11451 C CA . SER A 1 44 ? 22.944 -37.120 -8.717 1.00 0.00 44 SER A CA 7
ATOM 11452 C C . SER A 1 44 ? 21.634 -37.680 -8.154 1.00 0.00 44 SER A C 7
ATOM 11453 O O . SER A 1 44 ? 21.674 -38.515 -7.248 1.00 0.00 44 SER A O 7
ATOM 11461 N N . LYS A 1 45 ? 20.465 -37.298 -8.695 1.00 0.00 45 LYS A N 7
ATOM 11462 C CA . LYS A 1 45 ? 19.154 -37.874 -8.313 1.00 0.00 45 LYS A CA 7
ATOM 11463 C C . LYS A 1 45 ? 19.058 -39.374 -8.622 1.00 0.00 45 LYS A C 7
ATOM 11464 O O . LYS A 1 45 ? 18.413 -40.123 -7.886 1.00 0.00 45 LYS A O 7
ATOM 11483 N N . ALA A 1 46 ? 19.744 -39.818 -9.679 1.00 0.00 46 ALA A N 7
ATOM 11484 C CA . ALA A 1 46 ? 19.916 -41.225 -10.047 1.00 0.00 46 ALA A CA 7
ATOM 11485 C C . ALA A 1 46 ? 20.839 -42.026 -9.094 1.00 0.00 46 ALA A C 7
ATOM 11486 O O . ALA A 1 46 ? 21.002 -43.235 -9.272 1.00 0.00 46 ALA A O 7
ATOM 11493 N N . LEU A 1 47 ? 21.451 -41.371 -8.095 1.00 0.00 47 LEU A N 7
ATOM 11494 C CA . LEU A 1 47 ? 22.459 -41.943 -7.198 1.00 0.00 47 LEU A CA 7
ATOM 11495 C C . LEU A 1 47 ? 22.068 -41.887 -5.733 1.00 0.00 47 LEU A C 7
ATOM 11496 O O . LEU A 1 47 ? 22.107 -42.923 -5.060 1.00 0.00 47 LEU A O 7
ATOM 11512 N N . PHE A 1 48 ? 21.707 -40.709 -5.227 1.00 0.00 48 PHE A N 7
ATOM 11513 C CA . PHE A 1 48 ? 21.667 -40.531 -3.783 1.00 0.00 48 PHE A CA 7
ATOM 11514 C C . PHE A 1 48 ? 20.894 -39.289 -3.308 1.00 0.00 48 PHE A C 7
ATOM 11515 O O . PHE A 1 48 ? 20.718 -38.318 -4.051 1.00 0.00 48 PHE A O 7
ATOM 11532 N N . SER A 1 49 ? 20.425 -39.334 -2.055 1.00 0.00 49 SER A N 7
ATOM 11533 C CA . SER A 1 49 ? 19.558 -38.338 -1.408 1.00 0.00 49 SER A CA 7
ATOM 11534 C C . SER A 1 49 ? 20.159 -36.925 -1.378 1.00 0.00 49 SER A C 7
ATOM 11535 O O . SER A 1 49 ? 21.044 -36.622 -0.575 1.00 0.00 49 SER A O 7
ATOM 11543 N N . GLN A 1 50 ? 19.640 -36.032 -2.229 1.00 0.00 50 GLN A N 7
ATOM 11544 C CA . GLN A 1 50 ? 20.083 -34.632 -2.316 1.00 0.00 50 GLN A CA 7
ATOM 11545 C C . GLN A 1 50 ? 19.742 -33.784 -1.072 1.00 0.00 50 GLN A C 7
ATOM 11546 O O . GLN A 1 50 ? 20.227 -32.663 -0.949 1.00 0.00 50 GLN A O 7
ATOM 11560 N N . SER A 1 51 ? 18.973 -34.316 -0.117 1.00 0.00 51 SER A N 7
ATOM 11561 C CA . SER A 1 51 ? 18.786 -33.711 1.213 1.00 0.00 51 SER A CA 7
ATOM 11562 C C . SER A 1 51 ? 20.105 -33.485 1.967 1.00 0.00 51 SER A C 7
ATOM 11563 O O . SER A 1 51 ? 20.164 -32.639 2.862 1.00 0.00 51 SER A O 7
ATOM 11571 N N . ALA A 1 52 ? 21.180 -34.197 1.599 1.00 0.00 52 ALA A N 7
ATOM 11572 C CA . ALA A 1 52 ? 22.533 -34.027 2.134 1.00 0.00 52 ALA A CA 7
ATOM 11573 C C . ALA A 1 52 ? 23.311 -32.809 1.589 1.00 0.00 52 ALA A C 7
ATOM 11574 O O . ALA A 1 52 ? 24.373 -32.469 2.117 1.00 0.00 52 ALA A O 7
ATOM 11581 N N . ILE A 1 53 ? 22.813 -32.153 0.538 1.00 0.00 53 ILE A N 7
ATOM 11582 C CA . ILE A 1 53 ? 23.419 -30.974 -0.100 1.00 0.00 53 ILE A CA 7
ATOM 11583 C C . ILE A 1 53 ? 22.833 -29.691 0.529 1.00 0.00 53 ILE A C 7
ATOM 11584 O O . ILE A 1 53 ? 21.768 -29.710 1.145 1.00 0.00 53 ILE A O 7
ATOM 11600 N N . SER A 1 54 ? 23.554 -28.574 0.399 1.00 0.00 54 SER A N 7
ATOM 11601 C CA . SER A 1 54 ? 23.216 -27.260 0.971 1.00 0.00 54 SER A CA 7
ATOM 11602 C C . SER A 1 54 ? 21.775 -26.799 0.684 1.00 0.00 54 SER A C 7
ATOM 11603 O O . SER A 1 54 ? 21.271 -26.904 -0.439 1.00 0.00 54 SER A O 7
ATOM 11611 N N . GLN A 1 55 ? 21.137 -26.209 1.698 1.00 0.00 55 GLN A N 7
ATOM 11612 C CA . GLN A 1 55 ? 19.710 -25.839 1.766 1.00 0.00 55 GLN A CA 7
ATOM 11613 C C . GLN A 1 55 ? 19.205 -24.819 0.725 1.00 0.00 55 GLN A C 7
ATOM 11614 O O . GLN A 1 55 ? 18.021 -24.477 0.692 1.00 0.00 55 GLN A O 7
ATOM 11628 N N . LYS A 1 56 ? 20.107 -24.269 -0.082 1.00 0.00 56 LYS A N 7
ATOM 11629 C CA . LYS A 1 56 ? 19.843 -23.276 -1.140 1.00 0.00 56 LYS A CA 7
ATOM 11630 C C . LYS A 1 56 ? 20.350 -23.719 -2.525 1.00 0.00 56 LYS A C 7
ATOM 11631 O O . LYS A 1 56 ? 20.109 -23.038 -3.519 1.00 0.00 56 LYS A O 7
ATOM 11650 N N . GLU A 1 57 ? 21.019 -24.872 -2.587 1.00 0.00 57 GLU A N 7
ATOM 11651 C CA . GLU A 1 57 ? 21.371 -25.596 -3.819 1.00 0.00 57 GLU A CA 7
ATOM 11652 C C . GLU A 1 57 ? 20.395 -26.750 -4.124 1.00 0.00 57 GLU A C 7
ATOM 11653 O O . GLU A 1 57 ? 20.026 -26.977 -5.277 1.00 0.00 57 GLU A O 7
ATOM 11665 N N . TYR A 1 58 ? 19.983 -27.481 -3.085 1.00 0.00 58 TYR A N 7
ATOM 11666 C CA . TYR A 1 58 ? 19.242 -28.745 -3.160 1.00 0.00 58 TYR A CA 7
ATOM 11667 C C . TYR A 1 58 ? 17.796 -28.674 -3.705 1.00 0.00 58 TYR A C 7
ATOM 11668 O O . TYR A 1 58 ? 17.136 -29.706 -3.850 1.00 0.00 58 TYR A O 7
ATOM 11686 N N . ASP A 1 59 ? 17.280 -27.473 -4.002 1.00 0.00 59 ASP A N 7
ATOM 11687 C CA . ASP A 1 59 ? 15.862 -27.213 -4.294 1.00 0.00 59 ASP A CA 7
ATOM 11688 C C . ASP A 1 59 ? 15.272 -28.014 -5.472 1.00 0.00 59 ASP A C 7
ATOM 11689 O O . ASP A 1 59 ? 14.081 -28.330 -5.462 1.00 0.00 59 ASP A O 7
ATOM 11698 N N . SER A 1 60 ? 16.115 -28.431 -6.420 1.00 0.00 60 SER A N 7
ATOM 11699 C CA . SER A 1 60 ? 15.739 -29.268 -7.565 1.00 0.00 60 SER A CA 7
ATOM 11700 C C . SER A 1 60 ? 15.102 -30.612 -7.152 1.00 0.00 60 SER A C 7
ATOM 11701 O O . SER A 1 60 ? 14.291 -31.163 -7.897 1.00 0.00 60 SER A O 7
ATOM 11709 N N . SER A 1 61 ? 15.424 -31.132 -5.955 1.00 0.00 61 SER A N 7
ATOM 11710 C CA . SER A 1 61 ? 14.852 -32.374 -5.398 1.00 0.00 61 SER A CA 7
ATOM 11711 C C . SER A 1 61 ? 13.788 -32.156 -4.308 1.00 0.00 61 SER A C 7
ATOM 11712 O O . SER A 1 61 ? 13.172 -33.115 -3.840 1.00 0.00 61 SER A O 7
ATOM 11720 N N . LEU A 1 62 ? 13.551 -30.907 -3.893 1.00 0.00 62 LEU A N 7
ATOM 11721 C CA . LEU A 1 62 ? 12.533 -30.531 -2.897 1.00 0.00 62 LEU A CA 7
ATOM 11722 C C . LEU A 1 62 ? 11.143 -30.272 -3.509 1.00 0.00 62 LEU A C 7
ATOM 11723 O O . LEU A 1 62 ? 10.166 -30.118 -2.772 1.00 0.00 62 LEU A O 7
ATOM 11739 N N . ALA A 1 63 ? 11.051 -30.216 -4.836 1.00 0.00 63 ALA A N 7
ATOM 11740 C CA . ALA A 1 63 ? 9.882 -29.742 -5.576 1.00 0.00 63 ALA A CA 7
ATOM 11741 C C . ALA A 1 63 ? 9.547 -30.656 -6.783 1.00 0.00 63 ALA A C 7
ATOM 11742 O O . ALA A 1 63 ? 9.960 -31.819 -6.825 1.00 0.00 63 ALA A O 7
ATOM 11749 N N . THR A 1 64 ? 8.742 -30.166 -7.725 1.00 0.00 64 THR A N 7
ATOM 11750 C CA . THR A 1 64 ? 8.244 -30.887 -8.910 1.00 0.00 64 THR A CA 7
ATOM 11751 C C . THR A 1 64 ? 9.370 -31.146 -9.933 1.00 0.00 64 THR A C 7
ATOM 11752 O O . THR A 1 64 ? 10.537 -30.851 -9.671 1.00 0.00 64 THR A O 7
ATOM 11763 N N . LEU A 1 65 ? 9.034 -31.688 -11.112 1.00 0.00 65 LEU A N 7
ATOM 11764 C CA . LEU A 1 65 ? 9.979 -32.171 -12.139 1.00 0.00 65 LEU A CA 7
ATOM 11765 C C . LEU A 1 65 ? 11.116 -31.192 -12.507 1.00 0.00 65 LEU A C 7
ATOM 11766 O O . LEU A 1 65 ? 12.235 -31.610 -12.814 1.00 0.00 65 LEU A O 7
ATOM 11782 N N . ASP A 1 66 ? 10.797 -29.904 -12.466 1.00 0.00 66 ASP A N 7
ATOM 11783 C CA . ASP A 1 66 ? 11.624 -28.747 -12.841 1.00 0.00 66 ASP A CA 7
ATOM 11784 C C . ASP A 1 66 ? 10.923 -27.407 -12.519 1.00 0.00 66 ASP A C 7
ATOM 11785 O O . ASP A 1 66 ? 11.087 -26.409 -13.232 1.00 0.00 66 ASP A O 7
ATOM 11794 N N . HIS A 1 67 ? 10.129 -27.374 -11.437 1.00 0.00 67 HIS A N 7
ATOM 11795 C CA . HIS A 1 67 ? 9.285 -26.231 -11.079 1.00 0.00 67 HIS A CA 7
ATOM 11796 C C . HIS A 1 67 ? 9.558 -25.661 -9.685 1.00 0.00 67 HIS A C 7
ATOM 11797 O O . HIS A 1 67 ? 10.139 -26.327 -8.824 1.00 0.00 67 HIS A O 7
ATOM 11811 N N . THR A 1 68 ? 9.044 -24.453 -9.445 1.00 0.00 68 THR A N 7
ATOM 11812 C CA . THR A 1 68 ? 8.989 -23.817 -8.116 1.00 0.00 68 THR A CA 7
ATOM 11813 C C . THR A 1 68 ? 7.636 -23.135 -7.909 1.00 0.00 68 THR A C 7
ATOM 11814 O O . THR A 1 68 ? 7.076 -22.556 -8.839 1.00 0.00 68 THR A O 7
ATOM 11825 N N . GLU A 1 69 ? 7.092 -23.197 -6.693 1.00 0.00 69 GLU A N 7
ATOM 11826 C CA . GLU A 1 69 ? 5.824 -22.543 -6.328 1.00 0.00 69 GLU A CA 7
ATOM 11827 C C . GLU A 1 69 ? 6.065 -21.223 -5.579 1.00 0.00 69 GLU A C 7
ATOM 11828 O O . GLU A 1 69 ? 7.112 -21.018 -4.958 1.00 0.00 69 GLU A O 7
ATOM 11840 N N . ILE A 1 70 ? 5.081 -20.329 -5.607 1.00 0.00 70 ILE A N 7
ATOM 11841 C CA . ILE A 1 70 ? 5.090 -19.028 -4.930 1.00 0.00 70 ILE A CA 7
ATOM 11842 C C . ILE A 1 70 ? 3.808 -18.944 -4.103 1.00 0.00 70 ILE A C 7
ATOM 11843 O O . ILE A 1 70 ? 2.749 -19.306 -4.614 1.00 0.00 70 ILE A O 7
ATOM 11859 N N . LYS A 1 71 ? 3.886 -18.425 -2.872 1.00 0.00 71 LYS A N 7
ATOM 11860 C CA . LYS A 1 71 ? 2.747 -18.293 -1.947 1.00 0.00 71 LYS A CA 7
ATOM 11861 C C . LYS A 1 71 ? 2.687 -16.917 -1.268 1.00 0.00 71 LYS A C 7
ATOM 11862 O O . LYS A 1 71 ? 3.693 -16.210 -1.178 1.00 0.00 71 LYS A O 7
ATOM 11881 N N . ALA A 1 72 ? 1.495 -16.547 -0.797 1.00 0.00 72 ALA A N 7
ATOM 11882 C CA . ALA A 1 72 ? 1.219 -15.262 -0.153 1.00 0.00 72 ALA A CA 7
ATOM 11883 C C . ALA A 1 72 ? 2.046 -15.019 1.128 1.00 0.00 72 ALA A C 7
ATOM 11884 O O . ALA A 1 72 ? 2.366 -15.968 1.849 1.00 0.00 72 ALA A O 7
ATOM 11891 N N . PRO A 1 73 ? 2.318 -13.753 1.497 1.00 0.00 73 PRO A N 7
ATOM 11892 C CA . PRO A 1 73 ? 2.903 -13.407 2.796 1.00 0.00 73 PRO A CA 7
ATOM 11893 C C . PRO A 1 73 ? 1.925 -13.571 3.962 1.00 0.00 73 PRO A C 7
ATOM 11894 O O . PRO A 1 73 ? 2.319 -13.899 5.075 1.00 0.00 73 PRO A O 7
ATOM 11905 N N . PHE A 1 74 ? 0.645 -13.297 3.707 1.00 0.00 74 PHE A N 7
ATOM 11906 C CA . PHE A 1 74 ? -0.411 -13.193 4.718 1.00 0.00 74 PHE A CA 7
ATOM 11907 C C . PHE A 1 74 ? -1.834 -13.261 4.147 1.00 0.00 74 PHE A C 7
ATOM 11908 O O . PHE A 1 74 ? -2.070 -13.090 2.951 1.00 0.00 74 PHE A O 7
ATOM 11925 N N . ASP A 1 75 ? -2.780 -13.481 5.056 1.00 0.00 75 ASP A N 7
ATOM 11926 C CA . ASP A 1 75 ? -4.229 -13.374 4.838 1.00 0.00 75 ASP A CA 7
ATOM 11927 C C . ASP A 1 75 ? -4.641 -11.940 4.466 1.00 0.00 75 ASP A C 7
ATOM 11928 O O . ASP A 1 75 ? -4.269 -10.969 5.144 1.00 0.00 75 ASP A O 7
ATOM 11937 N N . GLY A 1 76 ? -5.406 -11.802 3.391 1.00 0.00 76 GLY A N 7
ATOM 11938 C CA . GLY A 1 76 ? -5.761 -10.501 2.836 1.00 0.00 76 GLY A CA 7
ATOM 11939 C C . GLY A 1 76 ? -6.561 -10.568 1.536 1.00 0.00 76 GLY A C 7
ATOM 11940 O O . GLY A 1 76 ? -7.176 -11.581 1.197 1.00 0.00 76 GLY A O 7
ATOM 11944 N N . THR A 1 77 ? -6.515 -9.464 0.795 1.00 0.00 77 THR A N 7
ATOM 11945 C CA . THR A 1 77 ? -7.069 -9.326 -0.564 1.00 0.00 77 THR A CA 7
ATOM 11946 C C . THR A 1 77 ? -5.912 -9.151 -1.539 1.00 0.00 77 THR A C 7
ATOM 11947 O O . THR A 1 77 ? -4.799 -8.790 -1.148 1.00 0.00 77 THR A O 7
ATOM 11958 N N . ILE A 1 78 ? -6.151 -9.456 -2.805 1.00 0.00 78 ILE A N 7
ATOM 11959 C CA . ILE A 1 78 ? -5.105 -9.509 -3.828 1.00 0.00 78 ILE A CA 7
ATOM 11960 C C . ILE A 1 78 ? -5.557 -8.753 -5.076 1.00 0.00 78 ILE A C 7
ATOM 11961 O O . ILE A 1 78 ? -6.726 -8.782 -5.452 1.00 0.00 78 ILE A O 7
ATOM 11977 N N . GLY A 1 79 ? -4.631 -8.011 -5.683 1.00 0.00 79 GLY A N 7
ATOM 11978 C CA . GLY A 1 79 ? -4.925 -7.126 -6.810 1.00 0.00 79 GLY A CA 7
ATOM 11979 C C . GLY A 1 79 ? -5.031 -7.846 -8.151 1.00 0.00 79 GLY A C 7
ATOM 11980 O O . GLY A 1 79 ? -5.085 -9.076 -8.223 1.00 0.00 79 GLY A O 7
ATOM 11984 N N . ASP A 1 80 ? -5.068 -7.072 -9.240 1.00 0.00 80 ASP A N 7
ATOM 11985 C CA . ASP A 1 80 ? -4.919 -7.610 -10.587 1.00 0.00 80 ASP A CA 7
ATOM 11986 C C . ASP A 1 80 ? -3.511 -8.163 -10.813 1.00 0.00 80 ASP A C 7
ATOM 11987 O O . ASP A 1 80 ? -2.499 -7.518 -10.518 1.00 0.00 80 ASP A O 7
ATOM 11996 N N . ALA A 1 81 ? -3.480 -9.366 -11.380 1.00 0.00 81 ALA A N 7
ATOM 11997 C CA . ALA A 1 81 ? -2.269 -10.058 -11.791 1.00 0.00 81 ALA A CA 7
ATOM 11998 C C . ALA A 1 81 ? -1.436 -9.226 -12.796 1.00 0.00 81 ALA A C 7
ATOM 11999 O O . ALA A 1 81 ? -1.971 -8.446 -13.588 1.00 0.00 81 ALA A O 7
ATOM 12006 N N . LEU A 1 82 ? -0.126 -9.468 -12.819 1.00 0.00 82 LEU A N 7
ATOM 12007 C CA . LEU A 1 82 ? 0.863 -8.798 -13.687 1.00 0.00 82 LEU A CA 7
ATOM 12008 C C . LEU A 1 82 ? 1.519 -9.771 -14.698 1.00 0.00 82 LEU A C 7
ATOM 12009 O O . LEU A 1 82 ? 2.378 -9.373 -15.491 1.00 0.00 82 LEU A O 7
ATOM 12025 N N . VAL A 1 83 ? 1.114 -11.049 -14.681 1.00 0.00 83 VAL A N 7
ATOM 12026 C CA . VAL A 1 83 ? 1.727 -12.192 -15.397 1.00 0.00 83 VAL A CA 7
ATOM 12027 C C . VAL A 1 83 ? 0.670 -13.206 -15.815 1.00 0.00 83 VAL A C 7
ATOM 12028 O O . VAL A 1 83 ? -0.409 -13.284 -15.221 1.00 0.00 83 VAL A O 7
ATOM 12041 N N . ASN A 1 84 ? 1.003 -14.032 -16.797 1.00 0.00 84 ASN A N 7
ATOM 12042 C CA . ASN A 1 84 ? 0.169 -15.070 -17.364 1.00 0.00 84 ASN A CA 7
ATOM 12043 C C . ASN A 1 84 ? 1.005 -16.335 -17.584 1.00 0.00 84 ASN A C 7
ATOM 12044 O O . ASN A 1 84 ? 2.232 -16.307 -17.559 1.00 0.00 84 ASN A O 7
ATOM 12055 N N . ILE A 1 85 ? 0.331 -17.439 -17.883 1.00 0.00 85 ILE A N 7
ATOM 12056 C CA . ILE A 1 85 ? 0.902 -18.745 -18.206 1.00 0.00 85 ILE A CA 7
ATOM 12057 C C . ILE A 1 85 ? 1.855 -18.613 -19.407 1.00 0.00 85 ILE A C 7
ATOM 12058 O O . ILE A 1 85 ? 1.421 -18.460 -20.551 1.00 0.00 85 ILE A O 7
ATOM 12074 N N . GLY A 1 86 ? 3.158 -18.618 -19.128 1.00 0.00 86 GLY A N 7
ATOM 12075 C CA . GLY A 1 86 ? 4.244 -18.550 -20.104 1.00 0.00 86 GLY A CA 7
ATOM 12076 C C . GLY A 1 86 ? 5.111 -17.295 -19.966 1.00 0.00 86 GLY A C 7
ATOM 12077 O O . GLY A 1 86 ? 6.152 -17.206 -20.623 1.00 0.00 86 GLY A O 7
ATOM 12081 N N . ASP A 1 87 ? 4.715 -16.327 -19.130 1.00 0.00 87 ASP A N 7
ATOM 12082 C CA . ASP A 1 87 ? 5.502 -15.111 -18.916 1.00 0.00 87 ASP A CA 7
ATOM 12083 C C . ASP A 1 87 ? 6.831 -15.401 -18.204 1.00 0.00 87 ASP A C 7
ATOM 12084 O O . ASP A 1 87 ? 6.846 -15.937 -17.097 1.00 0.00 87 ASP A O 7
ATOM 12093 N N . TYR A 1 88 ? 7.954 -15.028 -18.823 1.00 0.00 88 TYR A N 7
ATOM 12094 C CA . TYR A 1 88 ? 9.266 -15.007 -18.168 1.00 0.00 88 TYR A CA 7
ATOM 12095 C C . TYR A 1 88 ? 9.280 -13.964 -17.041 1.00 0.00 88 TYR A C 7
ATOM 12096 O O . TYR A 1 88 ? 8.821 -12.836 -17.216 1.00 0.00 88 TYR A O 7
ATOM 12114 N N . VAL A 1 89 ? 9.836 -14.345 -15.890 1.00 0.00 89 VAL A N 7
ATOM 12115 C CA . VAL A 1 89 ? 9.971 -13.523 -14.685 1.00 0.00 89 VAL A CA 7
ATOM 12116 C C . VAL A 1 89 ? 11.314 -13.750 -13.988 1.00 0.00 89 VAL A C 7
ATOM 12117 O O . VAL A 1 89 ? 11.973 -14.782 -14.130 1.00 0.00 89 VAL A O 7
ATOM 12130 N N . SER A 1 90 ? 11.677 -12.769 -13.169 1.00 0.00 90 SER A N 7
ATOM 12131 C CA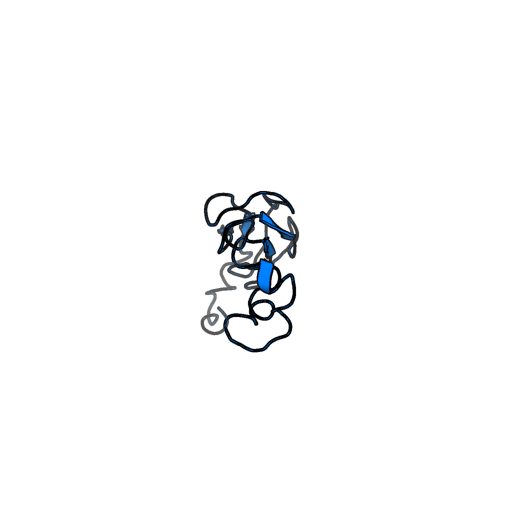 . SER A 1 90 ? 12.916 -12.707 -12.394 1.00 0.00 90 SER A CA 7
ATOM 12132 C C . SER A 1 90 ? 12.617 -12.320 -10.940 1.00 0.00 90 SER A C 7
ATOM 12133 O O . SER A 1 90 ? 11.664 -11.584 -10.659 1.00 0.00 90 SER A O 7
ATOM 12141 N N . ALA A 1 91 ? 13.425 -12.839 -10.011 1.00 0.00 91 ALA A N 7
ATOM 12142 C CA . ALA A 1 91 ? 13.149 -12.876 -8.570 1.00 0.00 91 ALA A CA 7
ATOM 12143 C C . ALA A 1 91 ? 12.866 -11.599 -7.803 1.00 0.00 91 ALA A C 7
ATOM 12144 O O . ALA A 1 91 ? 12.209 -11.658 -6.761 1.00 0.00 91 ALA A O 7
ATOM 12151 N N . SER A 1 92 ? 13.307 -10.456 -8.293 1.00 0.00 92 SER A N 7
ATOM 12152 C CA . SER A 1 92 ? 12.815 -9.175 -7.783 1.00 0.00 92 SER A CA 7
ATOM 12153 C C . SER A 1 92 ? 12.433 -8.182 -8.889 1.00 0.00 92 SER A C 7
ATOM 12154 O O . SER A 1 92 ? 11.964 -7.074 -8.605 1.00 0.00 92 SER A O 7
ATOM 12162 N N . THR A 1 93 ? 12.607 -8.575 -10.150 1.00 0.00 93 THR A N 7
ATOM 12163 C CA . THR A 1 93 ? 12.605 -7.638 -11.301 1.00 0.00 93 THR A CA 7
ATOM 12164 C C . THR A 1 93 ? 11.309 -7.516 -12.118 1.00 0.00 93 THR A C 7
ATOM 12165 O O . THR A 1 93 ? 11.169 -6.555 -12.877 1.00 0.00 93 THR A O 7
ATOM 12176 N N . THR A 1 94 ? 10.346 -8.433 -11.991 1.00 0.00 94 THR A N 7
ATOM 12177 C CA . THR A 1 94 ? 9.230 -8.551 -12.966 1.00 0.00 94 THR A CA 7
ATOM 12178 C C . THR A 1 94 ? 7.843 -8.351 -12.380 1.00 0.00 94 THR A C 7
ATOM 12179 O O . THR A 1 94 ? 6.980 -7.797 -13.057 1.00 0.00 94 THR A O 7
ATOM 12190 N N . GLU A 1 95 ? 7.698 -8.662 -11.092 1.00 0.00 95 GLU A N 7
ATOM 12191 C CA . GLU A 1 95 ? 6.521 -8.433 -10.251 1.00 0.00 95 GLU A CA 7
ATOM 12192 C C . GLU A 1 95 ? 5.241 -9.151 -10.731 1.00 0.00 95 GLU A C 7
ATOM 12193 O O . GLU A 1 95 ? 4.828 -9.084 -11.884 1.00 0.00 95 GLU A O 7
ATOM 12205 N N . LEU A 1 96 ? 4.623 -9.903 -9.820 1.00 0.00 96 LEU A N 7
ATOM 12206 C CA . LEU A 1 96 ? 3.544 -10.857 -10.160 1.00 0.00 96 LEU A CA 7
ATOM 12207 C C . LEU A 1 96 ? 2.113 -10.361 -9.925 1.00 0.00 96 LEU A C 7
ATOM 12208 O O . LEU A 1 96 ? 1.215 -10.707 -10.691 1.00 0.00 96 LEU A O 7
ATOM 12224 N N . VAL A 1 97 ? 1.911 -9.579 -8.862 1.00 0.00 97 VAL A N 7
ATOM 12225 C CA . VAL A 1 97 ? 0.651 -8.986 -8.374 1.00 0.00 97 VAL A CA 7
ATOM 12226 C C . VAL A 1 97 ? 0.956 -8.206 -7.074 1.00 0.00 97 VAL A C 7
ATOM 12227 O O . VAL A 1 97 ? 2.099 -8.200 -6.621 1.00 0.00 97 VAL A O 7
ATOM 12240 N N . ARG A 1 98 ? -0.042 -7.585 -6.434 1.00 0.00 98 ARG A N 7
ATOM 12241 C CA . ARG A 1 98 ? 0.039 -7.012 -5.083 1.00 0.00 98 ARG A CA 7
ATOM 12242 C C . ARG A 1 98 ? -0.818 -7.747 -4.049 1.00 0.00 98 ARG A C 7
ATOM 12243 O O . ARG A 1 98 ? -1.915 -8.169 -4.411 1.00 0.00 98 ARG A O 7
ATOM 12264 N N . VAL A 1 99 ? -0.398 -7.837 -2.777 1.00 0.00 99 VAL A N 7
ATOM 12265 C CA . VAL A 1 99 ? -1.205 -8.445 -1.699 1.00 0.00 99 VAL A CA 7
ATOM 12266 C C . VAL A 1 99 ? -1.443 -7.411 -0.603 1.00 0.00 99 VAL A C 7
ATOM 12267 O O . VAL A 1 99 ? -0.560 -6.605 -0.302 1.00 0.00 99 VAL A O 7
ATOM 12280 N N . THR A 1 100 ? -2.641 -7.387 -0.030 1.00 0.00 100 THR A N 7
ATOM 12281 C CA . THR A 1 100 ? -3.074 -6.309 0.868 1.00 0.00 100 THR A CA 7
ATOM 12282 C C . THR A 1 100 ? -3.898 -6.828 2.056 1.00 0.00 100 THR A C 7
ATOM 12283 O O . THR A 1 100 ? -4.970 -7.411 1.906 1.00 0.00 100 THR A O 7
ATOM 12294 N N . ASN A 1 101 ? -3.332 -6.738 3.265 1.00 0.00 101 ASN A N 7
ATOM 12295 C CA . ASN A 1 101 ? -3.864 -7.363 4.482 1.00 0.00 101 ASN A CA 7
ATOM 12296 C C . ASN A 1 101 ? -5.192 -6.708 4.914 1.00 0.00 101 ASN A C 7
ATOM 12297 O O . ASN A 1 101 ? -5.305 -5.479 4.998 1.00 0.00 101 ASN A O 7
ATOM 12308 N N . LEU A 1 102 ? -6.185 -7.549 5.212 1.00 0.00 102 LEU A N 7
ATOM 12309 C CA . LEU A 1 102 ? -7.465 -7.150 5.803 1.00 0.00 102 LEU A CA 7
ATOM 12310 C C . LEU A 1 102 ? -7.317 -6.801 7.289 1.00 0.00 102 LEU A C 7
ATOM 12311 O O . LEU A 1 102 ? -6.273 -7.043 7.900 1.00 0.00 102 LEU A O 7
ATOM 12327 N N . ASN A 1 103 ? -8.374 -6.257 7.896 1.00 0.00 103 ASN A N 7
ATOM 12328 C CA . ASN A 1 103 ? -8.366 -5.959 9.325 1.00 0.00 103 ASN A CA 7
ATOM 12329 C C . ASN A 1 103 ? -8.136 -7.240 10.168 1.00 0.00 103 ASN A C 7
ATOM 12330 O O . ASN A 1 103 ? -8.624 -8.325 9.827 1.00 0.00 103 ASN A O 7
ATOM 12341 N N . PRO A 1 104 ? -7.444 -7.137 11.316 1.00 0.00 104 PRO A N 7
ATOM 12342 C CA . PRO A 1 104 ? -6.950 -8.298 12.053 1.00 0.00 104 PRO A CA 7
ATOM 12343 C C . PRO A 1 104 ? -8.005 -8.992 12.927 1.00 0.00 104 PRO A C 7
ATOM 12344 O O . PRO A 1 104 ? -7.792 -10.085 13.447 1.00 0.00 104 PRO A O 7
ATOM 12355 N N . ILE A 1 105 ? -9.182 -8.378 13.006 1.00 0.00 105 ILE A N 7
ATOM 12356 C CA . ILE A 1 105 ? -10.424 -8.896 13.607 1.00 0.00 105 ILE A CA 7
ATOM 12357 C C . ILE A 1 105 ? -10.975 -10.135 12.912 1.00 0.00 105 ILE A C 7
ATOM 12358 O O . ILE A 1 105 ? -11.776 -10.860 13.508 1.00 0.00 105 ILE A O 7
ATOM 12374 N N . TYR A 1 106 ? -10.544 -10.391 11.677 1.00 0.00 106 TYR A N 7
ATOM 12375 C CA . TYR A 1 106 ? -11.055 -11.509 10.894 1.00 0.00 106 TYR A CA 7
ATOM 12376 C C . TYR A 1 106 ? -10.039 -12.106 9.904 1.00 0.00 106 TYR A C 7
ATOM 12377 O O . TYR A 1 106 ? -10.193 -13.262 9.506 1.00 0.00 106 TYR A O 7
ATOM 12395 N N . ALA A 1 107 ? -8.945 -11.392 9.605 1.00 0.00 107 ALA A N 7
ATOM 12396 C CA . ALA A 1 107 ? -7.783 -11.938 8.896 1.00 0.00 107 ALA A CA 7
ATOM 12397 C C . ALA A 1 107 ? -7.039 -13.040 9.666 1.00 0.00 107 ALA A C 7
ATOM 12398 O O . ALA A 1 107 ? -6.187 -13.723 9.098 1.00 0.00 107 ALA A O 7
ATOM 12405 N N . ASP A 1 108 ? -7.361 -13.230 10.949 1.00 0.00 108 ASP A N 7
ATOM 12406 C CA . ASP A 1 108 ? -6.705 -14.214 11.810 1.00 0.00 108 ASP A CA 7
ATOM 12407 C C . ASP A 1 108 ? -7.679 -14.841 12.841 1.00 0.00 108 ASP A C 7
ATOM 12408 O O . ASP A 1 108 ? -7.277 -15.259 13.930 1.00 0.00 108 ASP A O 7
ATOM 12417 N N . GLY A 1 109 ? -8.979 -14.875 12.519 1.00 0.00 109 GLY A N 7
ATOM 12418 C CA . GLY A 1 109 ? -10.037 -15.461 13.366 1.00 0.00 109 GLY A CA 7
ATOM 12419 C C . GLY A 1 109 ? -10.128 -16.996 13.303 1.00 0.00 109 GLY A C 7
ATOM 12420 O O . GLY A 1 109 ? -9.392 -17.655 12.564 1.00 0.00 109 GLY A O 7
ATOM 12424 N N . SER A 1 110 ? -11.048 -17.564 14.090 1.00 0.00 110 SER A N 7
ATOM 12425 C CA . SER A 1 110 ? -11.301 -19.015 14.177 1.00 0.00 110 SER A CA 7
ATOM 12426 C C . SER A 1 110 ? -12.765 -19.328 14.536 1.00 0.00 110 SER A C 7
ATOM 12427 O O . SER A 1 110 ? -13.506 -18.455 14.993 1.00 0.00 110 SER A O 7
ATOM 12435 N N . HIS A 1 111 ? -13.186 -20.582 14.337 1.00 0.00 111 HIS A N 7
ATOM 12436 C CA . HIS A 1 111 ? -14.540 -21.089 14.624 1.00 0.00 111 HIS A CA 7
ATOM 12437 C C . HIS A 1 111 ? -14.894 -21.144 16.124 1.00 0.00 111 HIS A C 7
ATOM 12438 O O . HIS A 1 111 ? -16.073 -21.219 16.469 1.00 0.00 111 HIS A O 7
ATOM 12452 N N . HIS A 1 112 ? -13.896 -21.099 17.015 1.00 0.00 112 HIS A N 7
ATOM 12453 C CA . HIS A 1 112 ? -14.055 -21.086 18.479 1.00 0.00 112 HIS A CA 7
ATOM 12454 C C . HIS A 1 112 ? -12.900 -20.355 19.184 1.00 0.00 112 HIS A C 7
ATOM 12455 O O . HIS A 1 112 ? -11.957 -19.890 18.536 1.00 0.00 112 HIS A O 7
ATOM 12469 N N . HIS A 1 113 ? -12.971 -20.244 20.516 1.00 0.00 113 HIS A N 7
ATOM 12470 C CA . HIS A 1 113 ? -12.009 -19.494 21.344 1.00 0.00 113 HIS A CA 7
ATOM 12471 C C . HIS A 1 113 ? -11.464 -20.289 22.553 1.00 0.00 113 HIS A C 7
ATOM 12472 O O . HIS A 1 113 ? -10.528 -19.838 23.215 1.00 0.00 113 HIS A O 7
ATOM 12486 N N . HIS A 1 114 ? -11.999 -21.487 22.837 1.00 0.00 114 HIS A N 7
ATOM 12487 C CA . HIS A 1 114 ? -11.563 -22.348 23.955 1.00 0.00 114 HIS A CA 7
ATOM 12488 C C . HIS A 1 114 ? -11.929 -23.837 23.786 1.00 0.00 114 HIS A C 7
ATOM 12489 O O . HIS A 1 114 ? -11.125 -24.702 24.144 1.00 0.00 114 HIS A O 7
ATOM 12503 N N . HIS A 1 115 ? -13.102 -24.147 23.221 1.00 0.00 115 HIS A N 7
ATOM 12504 C CA . HIS A 1 115 ? -13.608 -25.514 23.003 1.00 0.00 115 HIS A CA 7
ATOM 12505 C C . HIS A 1 115 ? -14.619 -25.567 21.845 1.00 0.00 115 HIS A C 7
ATOM 12506 O O . HIS A 1 115 ? -15.289 -24.569 21.555 1.00 0.00 115 HIS A O 7
ATOM 12520 N N . HIS A 1 116 ? -14.748 -26.733 21.200 1.00 0.00 116 HIS A N 7
ATOM 12521 C CA . HIS A 1 116 ? -15.621 -26.994 20.040 1.00 0.00 116 HIS A CA 7
ATOM 12522 C C . HIS A 1 116 ? -16.139 -28.439 20.015 1.00 0.00 116 HIS A C 7
ATOM 12523 O O . HIS A 1 116 ? -15.318 -29.387 20.045 1.00 0.00 116 HIS A O 7
ATOM 12538 N N . ASP A 1 1 ? -0.144 -3.162 2.273 1.00 0.00 1 ASP A N 8
ATOM 12539 C CA . ASP A 1 1 ? 0.028 -3.289 0.804 1.00 0.00 1 ASP A CA 8
ATOM 12540 C C . ASP A 1 1 ? 1.423 -3.821 0.464 1.00 0.00 1 ASP A C 8
ATOM 12541 O O . ASP A 1 1 ? 2.411 -3.422 1.075 1.00 0.00 1 ASP A O 8
ATOM 12552 N N . VAL A 1 2 ? 1.498 -4.750 -0.495 1.00 0.00 2 VAL A N 8
ATOM 12553 C CA . VAL A 1 2 ? 2.732 -5.416 -0.961 1.00 0.00 2 VAL A CA 8
ATOM 12554 C C . VAL A 1 2 ? 2.693 -5.621 -2.459 1.00 0.00 2 VAL A C 8
ATOM 12555 O O . VAL A 1 2 ? 1.626 -5.589 -3.040 1.00 0.00 2 VAL A O 8
ATOM 12568 N N . ILE A 1 3 ? 3.826 -5.963 -3.066 1.00 0.00 3 ILE A N 8
ATOM 12569 C CA . ILE A 1 3 ? 3.928 -6.444 -4.443 1.00 0.00 3 ILE A CA 8
ATOM 12570 C C . ILE A 1 3 ? 4.707 -7.770 -4.409 1.00 0.00 3 ILE A C 8
ATOM 12571 O O . ILE A 1 3 ? 5.896 -7.801 -4.082 1.00 0.00 3 ILE A O 8
ATOM 12587 N N . ILE A 1 4 ? 3.996 -8.881 -4.633 1.00 0.00 4 ILE A N 8
ATOM 12588 C CA . ILE A 1 4 ? 4.514 -10.242 -4.546 1.00 0.00 4 ILE A CA 8
ATOM 12589 C C . ILE A 1 4 ? 5.491 -10.532 -5.698 1.00 0.00 4 ILE A C 8
ATOM 12590 O O . ILE A 1 4 ? 5.342 -10.038 -6.825 1.00 0.00 4 ILE A O 8
ATOM 12606 N N . LYS A 1 5 ? 6.481 -11.381 -5.414 1.00 0.00 5 LYS A N 8
ATOM 12607 C CA . LYS A 1 5 ? 7.558 -11.785 -6.328 1.00 0.00 5 LYS A CA 8
ATOM 12608 C C . LYS A 1 5 ? 7.973 -13.245 -6.156 1.00 0.00 5 LYS A C 8
ATOM 12609 O O . LYS A 1 5 ? 7.789 -13.812 -5.075 1.00 0.00 5 LYS A O 8
ATOM 12628 N N . PRO A 1 6 ? 8.519 -13.860 -7.216 1.00 0.00 6 PRO A N 8
ATOM 12629 C CA . PRO A 1 6 ? 8.840 -15.282 -7.225 1.00 0.00 6 PRO A CA 8
ATOM 12630 C C . PRO A 1 6 ? 10.137 -15.604 -6.471 1.00 0.00 6 PRO A C 8
ATOM 12631 O O . PRO A 1 6 ? 11.067 -14.801 -6.449 1.00 0.00 6 PRO A O 8
ATOM 12642 N N . GLN A 1 7 ? 10.234 -16.799 -5.873 1.00 0.00 7 GLN A N 8
ATOM 12643 C CA . GLN A 1 7 ? 11.440 -17.228 -5.149 1.00 0.00 7 GLN A CA 8
ATOM 12644 C C . GLN A 1 7 ? 12.610 -17.653 -6.066 1.00 0.00 7 GLN A C 8
ATOM 12645 O O . GLN A 1 7 ? 13.742 -17.778 -5.595 1.00 0.00 7 GLN A O 8
ATOM 12659 N N . VAL A 1 8 ? 12.352 -17.838 -7.365 1.00 0.00 8 VAL A N 8
ATOM 12660 C CA . VAL A 1 8 ? 13.336 -18.153 -8.421 1.00 0.00 8 VAL A CA 8
ATOM 12661 C C . VAL A 1 8 ? 12.970 -17.439 -9.729 1.00 0.00 8 VAL A C 8
ATOM 12662 O O . VAL A 1 8 ? 11.816 -17.064 -9.935 1.00 0.00 8 VAL A O 8
ATOM 12675 N N . SER A 1 9 ? 13.935 -17.263 -10.635 1.00 0.00 9 SER A N 8
ATOM 12676 C CA . SER A 1 9 ? 13.647 -16.828 -12.009 1.00 0.00 9 SER A CA 8
ATOM 12677 C C . SER A 1 9 ? 13.180 -18.014 -12.884 1.00 0.00 9 SER A C 8
ATOM 12678 O O . SER A 1 9 ? 13.436 -19.177 -12.561 1.00 0.00 9 SER A O 8
ATOM 12686 N N . GLY A 1 10 ? 12.466 -17.744 -13.977 1.00 0.00 10 GLY A N 8
ATOM 12687 C CA . GLY A 1 10 ? 11.862 -18.750 -14.855 1.00 0.00 10 GLY A CA 8
ATOM 12688 C C . GLY A 1 10 ? 10.633 -18.168 -15.529 1.00 0.00 10 GLY A C 8
ATOM 12689 O O . GLY A 1 10 ? 10.557 -16.960 -15.720 1.00 0.00 10 GLY A O 8
ATOM 12693 N N . VAL A 1 11 ? 9.646 -18.989 -15.882 1.00 0.00 11 VAL A N 8
ATOM 12694 C CA . VAL A 1 11 ? 8.423 -18.541 -16.507 1.00 0.00 11 VAL A CA 8
ATOM 12695 C C . VAL A 1 11 ? 7.178 -19.128 -15.858 1.00 0.00 11 VAL A C 8
ATOM 12696 O O . VAL A 1 11 ? 7.209 -20.275 -15.439 1.00 0.00 11 VAL A O 8
ATOM 12709 N N . ILE A 1 12 ? 6.068 -18.388 -15.818 1.00 0.00 12 ILE A N 8
ATOM 12710 C CA . ILE A 1 12 ? 4.813 -18.866 -15.206 1.00 0.00 12 ILE A CA 8
ATOM 12711 C C . ILE A 1 12 ? 4.259 -20.122 -15.917 1.00 0.00 12 ILE A C 8
ATOM 12712 O O . ILE A 1 12 ? 4.279 -20.205 -17.145 1.00 0.00 12 ILE A O 8
ATOM 12728 N N . VAL A 1 13 ? 3.691 -21.053 -15.147 1.00 0.00 13 VAL A N 8
ATOM 12729 C CA . VAL A 1 13 ? 3.104 -22.336 -15.588 1.00 0.00 13 VAL A CA 8
ATOM 12730 C C . VAL A 1 13 ? 1.642 -22.464 -15.152 1.00 0.00 13 VAL A C 8
ATOM 12731 O O . VAL A 1 13 ? 0.819 -22.998 -15.895 1.00 0.00 13 VAL A O 8
ATOM 12744 N N . ASN A 1 14 ? 1.293 -21.938 -13.970 1.00 0.00 14 ASN A N 8
ATOM 12745 C CA . ASN A 1 14 ? -0.071 -21.934 -13.444 1.00 0.00 14 ASN A CA 8
ATOM 12746 C C . ASN A 1 14 ? -0.342 -20.693 -12.577 1.00 0.00 14 ASN A C 8
ATOM 12747 O O . ASN A 1 14 ? 0.582 -20.096 -12.021 1.00 0.00 14 ASN A O 8
ATOM 12758 N N . LYS A 1 15 ? -1.630 -20.375 -12.418 1.00 0.00 15 LYS A N 8
ATOM 12759 C CA . LYS A 1 15 ? -2.211 -19.283 -11.652 1.00 0.00 15 LYS A CA 8
ATOM 12760 C C . LYS A 1 15 ? -3.209 -19.890 -10.669 1.00 0.00 15 LYS A C 8
ATOM 12761 O O . LYS A 1 15 ? -4.366 -20.150 -11.009 1.00 0.00 15 LYS A O 8
ATOM 12780 N N . LEU A 1 16 ? -2.742 -20.155 -9.453 1.00 0.00 16 LEU A N 8
ATOM 12781 C CA . LEU A 1 16 ? -3.535 -20.767 -8.394 1.00 0.00 16 LEU A CA 8
ATOM 12782 C C . LEU A 1 16 ? -4.605 -19.812 -7.856 1.00 0.00 16 LEU A C 8
ATOM 12783 O O . LEU A 1 16 ? -5.759 -20.187 -7.644 1.00 0.00 16 LEU A O 8
ATOM 12799 N N . PHE A 1 17 ? -4.184 -18.570 -7.623 1.00 0.00 17 PHE A N 8
ATOM 12800 C CA . PHE A 1 17 ? -5.027 -17.492 -7.115 1.00 0.00 17 PHE A CA 8
ATOM 12801 C C . PHE A 1 17 ? -6.023 -16.969 -8.168 1.00 0.00 17 PHE A C 8
ATOM 12802 O O . PHE A 1 17 ? -6.111 -17.492 -9.283 1.00 0.00 17 PHE A O 8
ATOM 12819 N N . LYS A 1 18 ? -6.787 -15.935 -7.798 1.00 0.00 18 LYS A N 8
ATOM 12820 C CA . LYS A 1 18 ? -7.752 -15.243 -8.662 1.00 0.00 18 LYS A CA 8
ATOM 12821 C C . LYS A 1 18 ? -7.612 -13.729 -8.563 1.00 0.00 18 LYS A C 8
ATOM 12822 O O . LYS A 1 18 ? -7.547 -13.170 -7.468 1.00 0.00 18 LYS A O 8
ATOM 12841 N N . ALA A 1 19 ? -7.576 -13.087 -9.725 1.00 0.00 19 ALA A N 8
ATOM 12842 C CA . ALA A 1 19 ? -7.361 -11.651 -9.903 1.00 0.00 19 ALA A CA 8
ATOM 12843 C C . ALA A 1 19 ? -8.508 -10.795 -9.326 1.00 0.00 19 ALA A C 8
ATOM 12844 O O . ALA A 1 19 ? -9.477 -10.470 -10.015 1.00 0.00 19 ALA A O 8
ATOM 12851 N N . GLY A 1 20 ? -8.383 -10.438 -8.044 1.00 0.00 20 GLY A N 8
ATOM 12852 C CA . GLY A 1 20 ? -9.336 -9.615 -7.287 1.00 0.00 20 GLY A CA 8
ATOM 12853 C C . GLY A 1 20 ? -9.912 -10.265 -6.014 1.00 0.00 20 GLY A C 8
ATOM 12854 O O . GLY A 1 20 ? -10.601 -9.583 -5.251 1.00 0.00 20 GLY A O 8
ATOM 12858 N N . ASP A 1 21 ? -9.688 -11.565 -5.779 1.00 0.00 21 ASP A N 8
ATOM 12859 C CA . ASP A 1 21 ? -10.272 -12.301 -4.643 1.00 0.00 21 ASP A CA 8
ATOM 12860 C C . ASP A 1 21 ? -9.488 -12.137 -3.306 1.00 0.00 21 ASP A C 8
ATOM 12861 O O . ASP A 1 21 ? -8.604 -11.287 -3.170 1.00 0.00 21 ASP A O 8
ATOM 12870 N N . LYS A 1 22 ? -9.801 -12.955 -2.294 1.00 0.00 22 LYS A N 8
ATOM 12871 C CA . LYS A 1 22 ? -9.086 -13.050 -1.008 1.00 0.00 22 LYS A CA 8
ATOM 12872 C C . LYS A 1 22 ? -7.915 -14.050 -1.060 1.00 0.00 22 LYS A C 8
ATOM 12873 O O . LYS A 1 22 ? -7.854 -14.914 -1.938 1.00 0.00 22 LYS A O 8
ATOM 12892 N N . VAL A 1 23 ? -7.028 -13.977 -0.066 1.00 0.00 23 VAL A N 8
ATOM 12893 C CA . VAL A 1 23 ? -5.953 -14.953 0.209 1.00 0.00 23 VAL A CA 8
ATOM 12894 C C . VAL A 1 23 ? -5.906 -15.310 1.700 1.00 0.00 23 VAL A C 8
ATOM 12895 O O . VAL A 1 23 ? -6.115 -14.436 2.546 1.00 0.00 23 VAL A O 8
ATOM 12908 N N . LYS A 1 24 ? -5.626 -16.579 2.034 1.00 0.00 24 LYS A N 8
ATOM 12909 C CA . LYS A 1 24 ? -5.279 -17.061 3.371 1.00 0.00 24 LYS A CA 8
ATOM 12910 C C . LYS A 1 24 ? -3.832 -16.608 3.724 1.00 0.00 24 LYS A C 8
ATOM 12911 O O . LYS A 1 24 ? -3.177 -16.006 2.874 1.00 0.00 24 LYS A O 8
ATOM 12930 N N . LYS A 1 25 ? -3.333 -16.872 4.943 1.00 0.00 25 LYS A N 8
ATOM 12931 C CA . LYS A 1 25 ? -2.018 -16.489 5.548 1.00 0.00 25 LYS A CA 8
ATOM 12932 C C . LYS A 1 25 ? -0.739 -16.962 4.797 1.00 0.00 25 LYS A C 8
ATOM 12933 O O . LYS A 1 25 ? 0.237 -17.371 5.426 1.00 0.00 25 LYS A O 8
ATOM 12952 N N . GLY A 1 26 ? -0.738 -16.952 3.470 1.00 0.00 26 GLY A N 8
ATOM 12953 C CA . GLY A 1 26 ? 0.303 -17.541 2.629 1.00 0.00 26 GLY A CA 8
ATOM 12954 C C . GLY A 1 26 ? -0.177 -18.585 1.627 1.00 0.00 26 GLY A C 8
ATOM 12955 O O . GLY A 1 26 ? 0.560 -19.522 1.316 1.00 0.00 26 GLY A O 8
ATOM 12959 N N . GLN A 1 27 ? -1.431 -18.503 1.173 1.00 0.00 27 GLN A N 8
ATOM 12960 C CA . GLN A 1 27 ? -1.916 -19.382 0.103 1.00 0.00 27 GLN A CA 8
ATOM 12961 C C . GLN A 1 27 ? -1.017 -19.364 -1.148 1.00 0.00 27 GLN A C 8
ATOM 12962 O O . GLN A 1 27 ? -0.386 -18.351 -1.472 1.00 0.00 27 GLN A O 8
ATOM 12976 N N . THR A 1 28 ? -0.974 -20.487 -1.862 1.00 0.00 28 THR A N 8
ATOM 12977 C CA . THR A 1 28 ? -0.223 -20.638 -3.116 1.00 0.00 28 THR A CA 8
ATOM 12978 C C . THR A 1 28 ? -0.868 -19.830 -4.238 1.00 0.00 28 THR A C 8
ATOM 12979 O O . THR A 1 28 ? -2.091 -19.797 -4.382 1.00 0.00 28 THR A O 8
ATOM 12990 N N . LEU A 1 29 ? -0.025 -19.166 -5.029 1.00 0.00 29 LEU A N 8
ATOM 12991 C CA . LEU A 1 29 ? -0.397 -18.153 -6.021 1.00 0.00 29 LEU A CA 8
ATOM 12992 C C . LEU A 1 29 ? 0.047 -18.515 -7.450 1.00 0.00 29 LEU A C 8
ATOM 12993 O O . LEU A 1 29 ? -0.757 -18.435 -8.376 1.00 0.00 29 LEU A O 8
ATOM 13009 N N . PHE A 1 30 ? 1.295 -18.961 -7.627 1.00 0.00 30 PHE A N 8
ATOM 13010 C CA . PHE A 1 30 ? 1.873 -19.266 -8.953 1.00 0.00 30 PHE A CA 8
ATOM 13011 C C . PHE A 1 30 ? 2.734 -20.533 -8.960 1.00 0.00 30 PHE A C 8
ATOM 13012 O O . PHE A 1 30 ? 3.150 -21.038 -7.917 1.00 0.00 30 PHE A O 8
ATOM 13029 N N . ILE A 1 31 ? 3.037 -20.988 -10.172 1.00 0.00 31 ILE A N 8
ATOM 13030 C CA . ILE A 1 31 ? 4.000 -22.053 -10.479 1.00 0.00 31 ILE A CA 8
ATOM 13031 C C . ILE A 1 31 ? 4.893 -21.519 -11.596 1.00 0.00 31 ILE A C 8
ATOM 13032 O O . ILE A 1 31 ? 4.394 -20.832 -12.485 1.00 0.00 31 ILE A O 8
ATOM 13048 N N . ILE A 1 32 ? 6.181 -21.841 -11.559 1.00 0.00 32 ILE A N 8
ATOM 13049 C CA . ILE A 1 32 ? 7.218 -21.414 -12.496 1.00 0.00 32 ILE A CA 8
ATOM 13050 C C . ILE A 1 32 ? 7.990 -22.590 -13.052 1.00 0.00 32 ILE A C 8
ATOM 13051 O O . ILE A 1 32 ? 8.127 -23.602 -12.377 1.00 0.00 32 ILE A O 8
ATOM 13067 N N . GLU A 1 33 ? 8.537 -22.422 -14.255 1.00 0.00 33 GLU A N 8
ATOM 13068 C CA . GLU A 1 33 ? 9.499 -23.335 -14.842 1.00 0.00 33 GLU A CA 8
ATOM 13069 C C . GLU A 1 33 ? 10.845 -22.621 -14.998 1.00 0.00 33 GLU A C 8
ATOM 13070 O O . GLU A 1 33 ? 10.937 -21.621 -15.717 1.00 0.00 33 GLU A O 8
ATOM 13082 N N . GLN A 1 34 ? 11.877 -23.100 -14.293 1.00 0.00 34 GLN A N 8
ATOM 13083 C CA . GLN A 1 34 ? 13.206 -22.472 -14.246 1.00 0.00 34 GLN A CA 8
ATOM 13084 C C . GLN A 1 34 ? 13.975 -22.485 -15.578 1.00 0.00 34 GLN A C 8
ATOM 13085 O O . GLN A 1 34 ? 15.009 -21.827 -15.710 1.00 0.00 34 GLN A O 8
ATOM 13099 N N . ASP A 1 35 ? 13.465 -23.214 -16.572 1.00 0.00 35 ASP A N 8
ATOM 13100 C CA . ASP A 1 35 ? 13.983 -23.366 -17.943 1.00 0.00 35 ASP A CA 8
ATOM 13101 C C . ASP A 1 35 ? 15.417 -23.948 -18.038 1.00 0.00 35 ASP A C 8
ATOM 13102 O O . ASP A 1 35 ? 15.976 -24.053 -19.134 1.00 0.00 35 ASP A O 8
ATOM 13111 N N . GLN A 1 36 ? 16.006 -24.371 -16.907 1.00 0.00 36 GLN A N 8
ATOM 13112 C CA . GLN A 1 36 ? 17.349 -24.955 -16.759 1.00 0.00 36 GLN A CA 8
ATOM 13113 C C . GLN A 1 36 ? 18.500 -24.289 -17.547 1.00 0.00 36 GLN A C 8
ATOM 13114 O O . GLN A 1 36 ? 19.489 -24.944 -17.868 1.00 0.00 36 GLN A O 8
ATOM 13128 N N . ALA A 1 37 ? 18.433 -22.978 -17.796 1.00 0.00 37 ALA A N 8
ATOM 13129 C CA . ALA A 1 37 ? 19.549 -22.213 -18.367 1.00 0.00 37 ALA A CA 8
ATOM 13130 C C . ALA A 1 37 ? 20.830 -22.303 -17.505 1.00 0.00 37 ALA A C 8
ATOM 13131 O O . ALA A 1 37 ? 21.935 -22.469 -18.025 1.00 0.00 37 ALA A O 8
ATOM 13138 N N . SER A 1 38 ? 20.686 -22.272 -16.174 1.00 0.00 38 SER A N 8
ATOM 13139 C CA . SER A 1 38 ? 21.785 -22.397 -15.204 1.00 0.00 38 SER A CA 8
ATOM 13140 C C . SER A 1 38 ? 22.568 -23.711 -15.312 1.00 0.00 38 SER A C 8
ATOM 13141 O O . SER A 1 38 ? 23.758 -23.726 -14.999 1.00 0.00 38 SER A O 8
ATOM 13149 N N . LYS A 1 39 ? 21.946 -24.795 -15.803 1.00 0.00 39 LYS A N 8
ATOM 13150 C CA . LYS A 1 39 ? 22.626 -26.083 -16.050 1.00 0.00 39 LYS A CA 8
ATOM 13151 C C . LYS A 1 39 ? 23.776 -25.998 -17.067 1.00 0.00 39 LYS A C 8
ATOM 13152 O O . LYS A 1 39 ? 24.621 -26.889 -17.103 1.00 0.00 39 LYS A O 8
ATOM 13171 N N . ASP A 1 40 ? 23.835 -24.913 -17.842 1.00 0.00 40 ASP A N 8
ATOM 13172 C CA . ASP A 1 40 ? 24.976 -24.552 -18.693 1.00 0.00 40 ASP A CA 8
ATOM 13173 C C . ASP A 1 40 ? 25.675 -23.289 -18.163 1.00 0.00 40 ASP A C 8
ATOM 13174 O O . ASP A 1 40 ? 26.902 -23.264 -18.031 1.00 0.00 40 ASP A O 8
ATOM 13183 N N . PHE A 1 41 ? 24.896 -22.256 -17.816 1.00 0.00 41 PHE A N 8
ATOM 13184 C CA . PHE A 1 41 ? 25.406 -20.917 -17.504 1.00 0.00 41 PHE A CA 8
ATOM 13185 C C . PHE A 1 41 ? 26.222 -20.819 -16.207 1.00 0.00 41 PHE A C 8
ATOM 13186 O O . PHE A 1 41 ? 27.141 -20.005 -16.127 1.00 0.00 41 PHE A O 8
ATOM 13203 N N . ASN A 1 42 ? 25.936 -21.651 -15.197 1.00 0.00 42 ASN A N 8
ATOM 13204 C CA . ASN A 1 42 ? 26.709 -21.707 -13.951 1.00 0.00 42 ASN A CA 8
ATOM 13205 C C . ASN A 1 42 ? 28.045 -22.440 -14.113 1.00 0.00 42 ASN A C 8
ATOM 13206 O O . ASN A 1 42 ? 29.062 -22.054 -13.532 1.00 0.00 42 ASN A O 8
ATOM 13217 N N . ARG A 1 43 ? 28.025 -23.525 -14.898 1.00 0.00 43 ARG A N 8
ATOM 13218 C CA . ARG A 1 43 ? 29.091 -24.529 -14.912 1.00 0.00 43 ARG A CA 8
ATOM 13219 C C . ARG A 1 43 ? 30.488 -24.005 -15.226 1.00 0.00 43 ARG A C 8
ATOM 13220 O O . ARG A 1 43 ? 31.431 -24.394 -14.545 1.00 0.00 43 ARG A O 8
ATOM 13241 N N . SER A 1 44 ? 30.622 -23.088 -16.185 1.00 0.00 44 SER A N 8
ATOM 13242 C CA . SER A 1 44 ? 31.913 -22.525 -16.624 1.00 0.00 44 SER A CA 8
ATOM 13243 C C . SER A 1 44 ? 32.734 -21.856 -15.511 1.00 0.00 44 SER A C 8
ATOM 13244 O O . SER A 1 44 ? 33.965 -21.808 -15.590 1.00 0.00 44 SER A O 8
ATOM 13252 N N . LYS A 1 45 ? 32.064 -21.367 -14.456 1.00 0.00 45 LYS A N 8
ATOM 13253 C CA . LYS A 1 45 ? 32.652 -20.678 -13.291 1.00 0.00 45 LYS A CA 8
ATOM 13254 C C . LYS A 1 45 ? 32.830 -21.577 -12.055 1.00 0.00 45 LYS A C 8
ATOM 13255 O O . LYS A 1 45 ? 33.440 -21.145 -11.076 1.00 0.00 45 LYS A O 8
ATOM 13274 N N . ALA A 1 46 ? 32.294 -22.800 -12.081 1.00 0.00 46 ALA A N 8
ATOM 13275 C CA . ALA A 1 46 ? 32.175 -23.690 -10.915 1.00 0.00 46 ALA A CA 8
ATOM 13276 C C . ALA A 1 46 ? 32.363 -25.186 -11.265 1.00 0.00 46 ALA A C 8
ATOM 13277 O O . ALA A 1 46 ? 31.642 -26.055 -10.763 1.00 0.00 46 ALA A O 8
ATOM 13284 N N . LEU A 1 47 ? 33.304 -25.498 -12.164 1.00 0.00 47 LEU A N 8
ATOM 13285 C CA . LEU A 1 47 ? 33.721 -26.872 -12.476 1.00 0.00 47 LEU A CA 8
ATOM 13286 C C . LEU A 1 47 ? 34.344 -27.589 -11.255 1.00 0.00 47 LEU A C 8
ATOM 13287 O O . LEU A 1 47 ? 34.904 -26.950 -10.359 1.00 0.00 47 LEU A O 8
ATOM 13303 N N . PHE A 1 48 ? 34.287 -28.927 -11.275 1.00 0.00 48 PHE A N 8
ATOM 13304 C CA . PHE A 1 48 ? 34.952 -29.862 -10.352 1.00 0.00 48 PHE A CA 8
ATOM 13305 C C . PHE A 1 48 ? 34.971 -29.455 -8.864 1.00 0.00 48 PHE A C 8
ATOM 13306 O O . PHE A 1 48 ? 36.031 -29.249 -8.266 1.00 0.00 48 PHE A O 8
ATOM 13323 N N . SER A 1 49 ? 33.785 -29.368 -8.248 1.00 0.00 49 SER A N 8
ATOM 13324 C CA . SER A 1 49 ? 33.630 -29.212 -6.797 1.00 0.00 49 SER A CA 8
ATOM 13325 C C . SER A 1 49 ? 32.315 -29.823 -6.289 1.00 0.00 49 SER A C 8
ATOM 13326 O O . SER A 1 49 ? 31.329 -29.893 -7.020 1.00 0.00 49 SER A O 8
ATOM 13334 N N . GLN A 1 50 ? 32.268 -30.212 -5.010 1.00 0.00 50 GLN A N 8
ATOM 13335 C CA . GLN A 1 50 ? 31.035 -30.614 -4.314 1.00 0.00 50 GLN A CA 8
ATOM 13336 C C . GLN A 1 50 ? 29.976 -29.488 -4.299 1.00 0.00 50 GLN A C 8
ATOM 13337 O O . GLN A 1 50 ? 28.773 -29.756 -4.356 1.00 0.00 50 GLN A O 8
ATOM 13351 N N . SER A 1 51 ? 30.417 -28.225 -4.291 1.00 0.00 51 SER A N 8
ATOM 13352 C CA . SER A 1 51 ? 29.568 -27.022 -4.332 1.00 0.00 51 SER A CA 8
ATOM 13353 C C . SER A 1 51 ? 28.896 -26.756 -5.690 1.00 0.00 51 SER A C 8
ATOM 13354 O O . SER A 1 51 ? 28.116 -25.809 -5.806 1.00 0.00 51 SER A O 8
ATOM 13362 N N . ALA A 1 52 ? 29.181 -27.554 -6.730 1.00 0.00 52 ALA A N 8
ATOM 13363 C CA . ALA A 1 52 ? 28.765 -27.314 -8.114 1.00 0.00 52 ALA A CA 8
ATOM 13364 C C . ALA A 1 52 ? 27.244 -27.163 -8.332 1.00 0.00 52 ALA A C 8
ATOM 13365 O O . ALA A 1 52 ? 26.820 -26.313 -9.117 1.00 0.00 52 ALA A O 8
ATOM 13372 N N . ILE A 1 53 ? 26.424 -27.976 -7.645 1.00 0.00 53 ILE A N 8
ATOM 13373 C CA . ILE A 1 53 ? 24.984 -28.097 -7.922 1.00 0.00 53 ILE A CA 8
ATOM 13374 C C . ILE A 1 53 ? 24.082 -28.029 -6.674 1.00 0.00 53 ILE A C 8
ATOM 13375 O O . ILE A 1 53 ? 22.861 -27.987 -6.810 1.00 0.00 53 ILE A O 8
ATOM 13391 N N . SER A 1 54 ? 24.672 -27.982 -5.469 1.00 0.00 54 SER A N 8
ATOM 13392 C CA . SER A 1 54 ? 24.017 -28.051 -4.148 1.00 0.00 54 SER A CA 8
ATOM 13393 C C . SER A 1 54 ? 23.131 -29.294 -3.942 1.00 0.00 54 SER A C 8
ATOM 13394 O O . SER A 1 54 ? 22.003 -29.390 -4.425 1.00 0.00 54 SER A O 8
ATOM 13402 N N . GLN A 1 55 ? 23.629 -30.235 -3.130 1.00 0.00 55 GLN A N 8
ATOM 13403 C CA . GLN A 1 55 ? 23.012 -31.532 -2.780 1.00 0.00 55 GLN A CA 8
ATOM 13404 C C . GLN A 1 55 ? 21.609 -31.484 -2.153 1.00 0.00 55 GLN A C 8
ATOM 13405 O O . GLN A 1 55 ? 20.999 -32.529 -1.920 1.00 0.00 55 GLN A O 8
ATOM 13419 N N . LYS A 1 56 ? 21.098 -30.291 -1.849 1.00 0.00 56 LYS A N 8
ATOM 13420 C CA . LYS A 1 56 ? 19.785 -30.074 -1.224 1.00 0.00 56 LYS A CA 8
ATOM 13421 C C . LYS A 1 56 ? 18.862 -29.183 -2.078 1.00 0.00 56 LYS A C 8
ATOM 13422 O O . LYS A 1 56 ? 17.757 -28.846 -1.656 1.00 0.00 56 LYS A O 8
ATOM 13441 N N . GLU A 1 57 ? 19.334 -28.787 -3.266 1.00 0.00 57 GLU A N 8
ATOM 13442 C CA . GLU A 1 57 ? 18.595 -28.036 -4.291 1.00 0.00 57 GLU A CA 8
ATOM 13443 C C . GLU A 1 57 ? 18.373 -28.838 -5.587 1.00 0.00 57 GLU A C 8
ATOM 13444 O O . GLU A 1 57 ? 17.296 -28.761 -6.184 1.00 0.00 57 GLU A O 8
ATOM 13456 N N . TYR A 1 58 ? 19.388 -29.588 -6.041 1.00 0.00 58 TYR A N 8
ATOM 13457 C CA . TYR A 1 58 ? 19.426 -30.246 -7.355 1.00 0.00 58 TYR A CA 8
ATOM 13458 C C . TYR A 1 58 ? 18.275 -31.239 -7.632 1.00 0.00 58 TYR A C 8
ATOM 13459 O O . TYR A 1 58 ? 17.959 -31.530 -8.789 1.00 0.00 58 TYR A O 8
ATOM 13477 N N . ASP A 1 59 ? 17.647 -31.770 -6.577 1.00 0.00 59 ASP A N 8
ATOM 13478 C CA . ASP A 1 59 ? 16.596 -32.792 -6.646 1.00 0.00 59 ASP A CA 8
ATOM 13479 C C . ASP A 1 59 ? 15.325 -32.376 -7.418 1.00 0.00 59 ASP A C 8
ATOM 13480 O O . ASP A 1 59 ? 14.581 -33.245 -7.879 1.00 0.00 59 ASP A O 8
ATOM 13489 N N . SER A 1 60 ? 15.114 -31.075 -7.658 1.00 0.00 60 SER A N 8
ATOM 13490 C CA . SER A 1 60 ? 14.046 -30.547 -8.519 1.00 0.00 60 SER A CA 8
ATOM 13491 C C . SER A 1 60 ? 14.125 -31.021 -9.985 1.00 0.00 60 SER A C 8
ATOM 13492 O O . SER A 1 60 ? 13.138 -30.908 -10.715 1.00 0.00 60 SER A O 8
ATOM 13500 N N . SER A 1 61 ? 15.258 -31.586 -10.418 1.00 0.00 61 SER A N 8
ATOM 13501 C CA . SER A 1 61 ? 15.427 -32.258 -11.722 1.00 0.00 61 SER A CA 8
ATOM 13502 C C . SER A 1 61 ? 15.432 -33.795 -11.657 1.00 0.00 61 SER A C 8
ATOM 13503 O O . SER A 1 61 ? 15.406 -34.457 -12.693 1.00 0.00 61 SER A O 8
ATOM 13511 N N . LEU A 1 62 ? 15.470 -34.379 -10.453 1.00 0.00 62 LEU A N 8
ATOM 13512 C CA . LEU A 1 62 ? 15.498 -35.826 -10.221 1.00 0.00 62 LEU A CA 8
ATOM 13513 C C . LEU A 1 62 ? 14.103 -36.383 -9.888 1.00 0.00 62 LEU A C 8
ATOM 13514 O O . LEU A 1 62 ? 13.801 -37.529 -10.235 1.00 0.00 62 LEU A O 8
ATOM 13530 N N . ALA A 1 63 ? 13.264 -35.582 -9.234 1.00 0.00 63 ALA A N 8
ATOM 13531 C CA . ALA A 1 63 ? 11.926 -35.953 -8.768 1.00 0.00 63 ALA A CA 8
ATOM 13532 C C . ALA A 1 63 ? 10.830 -34.940 -9.164 1.00 0.00 63 ALA A C 8
ATOM 13533 O O . ALA A 1 63 ? 9.662 -35.092 -8.790 1.00 0.00 63 ALA A O 8
ATOM 13540 N N . THR A 1 64 ? 11.201 -33.944 -9.975 1.00 0.00 64 THR A N 8
ATOM 13541 C CA . THR A 1 64 ? 10.321 -32.923 -10.578 1.00 0.00 64 THR A CA 8
ATOM 13542 C C . THR A 1 64 ? 10.885 -32.491 -11.950 1.00 0.00 64 THR A C 8
ATOM 13543 O O . THR A 1 64 ? 11.713 -33.193 -12.533 1.00 0.00 64 THR A O 8
ATOM 13554 N N . LEU A 1 65 ? 10.419 -31.360 -12.491 1.00 0.00 65 LEU A N 8
ATOM 13555 C CA . LEU A 1 65 ? 10.655 -30.874 -13.858 1.00 0.00 65 LEU A CA 8
ATOM 13556 C C . LEU A 1 65 ? 11.250 -29.449 -13.843 1.00 0.00 65 LEU A C 8
ATOM 13557 O O . LEU A 1 65 ? 10.874 -28.595 -14.645 1.00 0.00 65 LEU A O 8
ATOM 13573 N N . ASP A 1 66 ? 12.118 -29.163 -12.862 1.00 0.00 66 ASP A N 8
ATOM 13574 C CA . ASP A 1 66 ? 12.630 -27.825 -12.509 1.00 0.00 66 ASP A CA 8
ATOM 13575 C C . ASP A 1 66 ? 11.540 -26.751 -12.304 1.00 0.00 66 ASP A C 8
ATOM 13576 O O . ASP A 1 66 ? 11.766 -25.554 -12.492 1.00 0.00 66 ASP A O 8
ATOM 13585 N N . HIS A 1 67 ? 10.348 -27.174 -11.858 1.00 0.00 67 HIS A N 8
ATOM 13586 C CA . HIS A 1 67 ? 9.299 -26.264 -11.416 1.00 0.00 67 HIS A CA 8
ATOM 13587 C C . HIS A 1 67 ? 9.512 -25.737 -9.992 1.00 0.00 67 HIS A C 8
ATOM 13588 O O . HIS A 1 67 ? 10.096 -26.430 -9.150 1.00 0.00 67 HIS A O 8
ATOM 13602 N N . THR A 1 68 ? 8.950 -24.559 -9.690 1.00 0.00 68 THR A N 8
ATOM 13603 C CA . THR A 1 68 ? 8.911 -23.995 -8.327 1.00 0.00 68 THR A CA 8
ATOM 13604 C C . THR A 1 68 ? 7.590 -23.265 -8.072 1.00 0.00 68 THR A C 8
ATOM 13605 O O . THR A 1 68 ? 7.045 -22.618 -8.961 1.00 0.00 68 THR A O 8
ATOM 13616 N N . GLU A 1 69 ? 7.062 -23.367 -6.853 1.00 0.00 69 GLU A N 8
ATOM 13617 C CA . GLU A 1 69 ? 5.794 -22.747 -6.430 1.00 0.00 69 GLU A CA 8
ATOM 13618 C C . GLU A 1 69 ? 6.032 -21.398 -5.724 1.00 0.00 69 GLU A C 8
ATOM 13619 O O . GLU A 1 69 ? 7.084 -21.167 -5.122 1.00 0.00 69 GLU A O 8
ATOM 13631 N N . ILE A 1 70 ? 5.042 -20.501 -5.786 1.00 0.00 70 ILE A N 8
ATOM 13632 C CA . ILE A 1 70 ? 5.084 -19.146 -5.224 1.00 0.00 70 ILE A CA 8
ATOM 13633 C C . ILE A 1 70 ? 3.845 -18.944 -4.352 1.00 0.00 70 ILE A C 8
ATOM 13634 O O . ILE A 1 70 ? 2.750 -19.331 -4.761 1.00 0.00 70 ILE A O 8
ATOM 13650 N N . LYS A 1 71 ? 4.009 -18.330 -3.175 1.00 0.00 71 LYS A N 8
ATOM 13651 C CA . LYS A 1 71 ? 2.984 -18.230 -2.118 1.00 0.00 71 LYS A CA 8
ATOM 13652 C C . LYS A 1 71 ? 2.902 -16.810 -1.539 1.00 0.00 71 LYS A C 8
ATOM 13653 O O . LYS A 1 71 ? 3.917 -16.116 -1.474 1.00 0.00 71 LYS A O 8
ATOM 13672 N N . ALA A 1 72 ? 1.709 -16.389 -1.113 1.00 0.00 72 ALA A N 8
ATOM 13673 C CA . ALA A 1 72 ? 1.464 -15.098 -0.451 1.00 0.00 72 ALA A CA 8
ATOM 13674 C C . ALA A 1 72 ? 2.285 -14.933 0.858 1.00 0.00 72 ALA A C 8
ATOM 13675 O O . ALA A 1 72 ? 2.778 -15.916 1.422 1.00 0.00 72 ALA A O 8
ATOM 13682 N N . PRO A 1 73 ? 2.403 -13.704 1.386 1.00 0.00 73 PRO A N 8
ATOM 13683 C CA . PRO A 1 73 ? 2.980 -13.459 2.716 1.00 0.00 73 PRO A CA 8
ATOM 13684 C C . PRO A 1 73 ? 2.005 -13.679 3.888 1.00 0.00 73 PRO A C 8
ATOM 13685 O O . PRO A 1 73 ? 2.391 -14.188 4.942 1.00 0.00 73 PRO A O 8
ATOM 13696 N N . PHE A 1 74 ? 0.752 -13.261 3.711 1.00 0.00 74 PHE A N 8
ATOM 13697 C CA . PHE A 1 74 ? -0.260 -13.097 4.758 1.00 0.00 74 PHE A CA 8
ATOM 13698 C C . PHE A 1 74 ? -1.700 -13.091 4.212 1.00 0.00 74 PHE A C 8
ATOM 13699 O O . PHE A 1 74 ? -1.913 -13.133 3.001 1.00 0.00 74 PHE A O 8
ATOM 13716 N N . ASP A 1 75 ? -2.695 -13.027 5.105 1.00 0.00 75 ASP A N 8
ATOM 13717 C CA . ASP A 1 75 ? -4.120 -12.920 4.766 1.00 0.00 75 ASP A CA 8
ATOM 13718 C C . ASP A 1 75 ? -4.520 -11.515 4.292 1.00 0.00 75 ASP A C 8
ATOM 13719 O O . ASP A 1 75 ? -4.074 -10.499 4.834 1.00 0.00 75 ASP A O 8
ATOM 13728 N N . GLY A 1 76 ? -5.445 -11.445 3.339 1.00 0.00 76 GLY A N 8
ATOM 13729 C CA . GLY A 1 76 ? -5.881 -10.175 2.773 1.00 0.00 76 GLY A CA 8
ATOM 13730 C C . GLY A 1 76 ? -6.658 -10.340 1.475 1.00 0.00 76 GLY A C 8
ATOM 13731 O O . GLY A 1 76 ? -7.230 -11.395 1.196 1.00 0.00 76 GLY A O 8
ATOM 13735 N N . THR A 1 77 ? -6.628 -9.284 0.668 1.00 0.00 77 THR A N 8
ATOM 13736 C CA . THR A 1 77 ? -7.180 -9.244 -0.693 1.00 0.00 77 THR A CA 8
ATOM 13737 C C . THR A 1 77 ? -6.022 -9.102 -1.677 1.00 0.00 77 THR A C 8
ATOM 13738 O O . THR A 1 77 ? -4.929 -8.663 -1.317 1.00 0.00 77 THR A O 8
ATOM 13749 N N . ILE A 1 78 ? -6.241 -9.489 -2.929 1.00 0.00 78 ILE A N 8
ATOM 13750 C CA . ILE A 1 78 ? -5.212 -9.498 -3.972 1.00 0.00 78 ILE A CA 8
ATOM 13751 C C . ILE A 1 78 ? -5.673 -8.633 -5.146 1.00 0.00 78 ILE A C 8
ATOM 13752 O O . ILE A 1 78 ? -6.860 -8.615 -5.484 1.00 0.00 78 ILE A O 8
ATOM 13768 N N . GLY A 1 79 ? -4.753 -7.862 -5.727 1.00 0.00 79 GLY A N 8
ATOM 13769 C CA . GLY A 1 79 ? -5.102 -6.777 -6.655 1.00 0.00 79 GLY A CA 8
ATOM 13770 C C . GLY A 1 79 ? -4.726 -7.070 -8.095 1.00 0.00 79 GLY A C 8
ATOM 13771 O O . GLY A 1 79 ? -3.578 -6.847 -8.481 1.00 0.00 79 GLY A O 8
ATOM 13775 N N . ASP A 1 80 ? -5.677 -7.540 -8.901 1.00 0.00 80 ASP A N 8
ATOM 13776 C CA . ASP A 1 80 ? -5.480 -8.068 -10.224 1.00 0.00 80 ASP A CA 8
ATOM 13777 C C . ASP A 1 80 ? -4.454 -9.218 -10.303 1.00 0.00 80 ASP A C 8
ATOM 13778 O O . ASP A 1 80 ? -4.413 -10.073 -9.435 1.00 0.00 80 ASP A O 8
ATOM 13787 N N . ALA A 1 81 ? -3.707 -9.261 -11.389 1.00 0.00 81 ALA A N 8
ATOM 13788 C CA . ALA A 1 81 ? -2.551 -10.078 -11.742 1.00 0.00 81 ALA A CA 8
ATOM 13789 C C . ALA A 1 81 ? -1.694 -9.263 -12.735 1.00 0.00 81 ALA A C 8
ATOM 13790 O O . ALA A 1 81 ? -2.219 -8.405 -13.451 1.00 0.00 81 ALA A O 8
ATOM 13797 N N . LEU A 1 82 ? -0.390 -9.534 -12.814 1.00 0.00 82 LEU A N 8
ATOM 13798 C CA . LEU A 1 82 ? 0.571 -8.814 -13.662 1.00 0.00 82 LEU A CA 8
ATOM 13799 C C . LEU A 1 82 ? 1.367 -9.749 -14.609 1.00 0.00 82 LEU A C 8
ATOM 13800 O O . LEU A 1 82 ? 2.271 -9.310 -15.318 1.00 0.00 82 LEU A O 8
ATOM 13816 N N . VAL A 1 83 ? 1.015 -11.041 -14.629 1.00 0.00 83 VAL A N 8
ATOM 13817 C CA . VAL A 1 83 ? 1.662 -12.138 -15.384 1.00 0.00 83 VAL A CA 8
ATOM 13818 C C . VAL A 1 83 ? 0.641 -13.184 -15.825 1.00 0.00 83 VAL A C 8
ATOM 13819 O O . VAL A 1 83 ? -0.438 -13.312 -15.239 1.00 0.00 83 VAL A O 8
ATOM 13832 N N . ASN A 1 84 ? 0.996 -13.974 -16.831 1.00 0.00 84 ASN A N 8
ATOM 13833 C CA . ASN A 1 84 ? 0.204 -15.038 -17.420 1.00 0.00 84 ASN A CA 8
ATOM 13834 C C . ASN A 1 84 ? 1.096 -16.259 -17.670 1.00 0.00 84 ASN A C 8
ATOM 13835 O O . ASN A 1 84 ? 2.318 -16.159 -17.666 1.00 0.00 84 ASN A O 8
ATOM 13846 N N . ILE A 1 85 ? 0.475 -17.397 -17.950 1.00 0.00 85 ILE A N 8
ATOM 13847 C CA . ILE A 1 85 ? 1.109 -18.674 -18.284 1.00 0.00 85 ILE A CA 8
ATOM 13848 C C . ILE A 1 85 ? 2.040 -18.481 -19.494 1.00 0.00 85 ILE A C 8
ATOM 13849 O O . ILE A 1 85 ? 1.582 -18.341 -20.634 1.00 0.00 85 ILE A O 8
ATOM 13865 N N . GLY A 1 86 ? 3.346 -18.429 -19.234 1.00 0.00 86 GLY A N 8
ATOM 13866 C CA . GLY A 1 86 ? 4.412 -18.271 -20.228 1.00 0.00 86 GLY A CA 8
ATOM 13867 C C . GLY A 1 86 ? 5.237 -16.995 -20.042 1.00 0.00 86 GLY A C 8
ATOM 13868 O O . GLY A 1 86 ? 6.276 -16.854 -20.686 1.00 0.00 86 GLY A O 8
ATOM 13872 N N . ASP A 1 87 ? 4.813 -16.069 -19.173 1.00 0.00 87 ASP A N 8
ATOM 13873 C CA . ASP A 1 87 ? 5.573 -14.850 -18.890 1.00 0.00 87 ASP A CA 8
ATOM 13874 C C . ASP A 1 87 ? 6.894 -15.162 -18.162 1.00 0.00 87 ASP A C 8
ATOM 13875 O O . ASP A 1 87 ? 6.889 -15.745 -17.077 1.00 0.00 87 ASP A O 8
ATOM 13884 N N . TYR A 1 88 ? 8.029 -14.756 -18.745 1.00 0.00 88 TYR A N 8
ATOM 13885 C CA . TYR A 1 88 ? 9.332 -14.762 -18.075 1.00 0.00 88 TYR A CA 8
ATOM 13886 C C . TYR A 1 88 ? 9.356 -13.767 -16.906 1.00 0.00 88 TYR A C 8
ATOM 13887 O O . TYR A 1 88 ? 8.892 -12.627 -17.024 1.00 0.00 88 TYR A O 8
ATOM 13905 N N . VAL A 1 89 ? 9.935 -14.215 -15.793 1.00 0.00 89 VAL A N 8
ATOM 13906 C CA . VAL A 1 89 ? 10.036 -13.499 -14.525 1.00 0.00 89 VAL A CA 8
ATOM 13907 C C . VAL A 1 89 ? 11.369 -13.784 -13.831 1.00 0.00 89 VAL A C 8
ATOM 13908 O O . VAL A 1 89 ? 12.010 -14.813 -14.048 1.00 0.00 89 VAL A O 8
ATOM 13921 N N . SER A 1 90 ? 11.764 -12.880 -12.946 1.00 0.00 90 SER A N 8
ATOM 13922 C CA . SER A 1 90 ? 13.012 -12.933 -12.181 1.00 0.00 90 SER A CA 8
ATOM 13923 C C . SER A 1 90 ? 12.748 -12.582 -10.712 1.00 0.00 90 SER A C 8
ATOM 13924 O O . SER A 1 90 ? 11.864 -11.780 -10.402 1.00 0.00 90 SER A O 8
ATOM 13932 N N . ALA A 1 91 ? 13.521 -13.185 -9.803 1.00 0.00 91 ALA A N 8
ATOM 13933 C CA . ALA A 1 91 ? 13.231 -13.242 -8.367 1.00 0.00 91 ALA A CA 8
ATOM 13934 C C . ALA A 1 91 ? 13.057 -11.962 -7.561 1.00 0.00 91 ALA A C 8
ATOM 13935 O O . ALA A 1 91 ? 12.374 -11.981 -6.531 1.00 0.00 91 ALA A O 8
ATOM 13942 N N . SER A 1 92 ? 13.620 -10.854 -8.016 1.00 0.00 92 SER A N 8
ATOM 13943 C CA . SER A 1 92 ? 13.235 -9.546 -7.480 1.00 0.00 92 SER A CA 8
ATOM 13944 C C . SER A 1 92 ? 12.919 -8.517 -8.576 1.00 0.00 92 SER A C 8
ATOM 13945 O O . SER A 1 92 ? 12.502 -7.396 -8.281 1.00 0.00 92 SER A O 8
ATOM 13953 N N . THR A 1 93 ? 13.093 -8.890 -9.847 1.00 0.00 93 THR A N 8
ATOM 13954 C CA . THR A 1 93 ? 13.070 -7.953 -10.995 1.00 0.00 93 THR A CA 8
ATOM 13955 C C . THR A 1 93 ? 11.720 -7.870 -11.714 1.00 0.00 93 THR A C 8
ATOM 13956 O O . THR A 1 93 ? 11.479 -6.928 -12.472 1.00 0.00 93 THR A O 8
ATOM 13967 N N . THR A 1 94 ? 10.811 -8.828 -11.489 1.00 0.00 94 THR A N 8
ATOM 13968 C CA . THR A 1 94 ? 9.555 -8.971 -12.232 1.00 0.00 94 THR A CA 8
ATOM 13969 C C . THR A 1 94 ? 8.471 -9.327 -11.238 1.00 0.00 94 THR A C 8
ATOM 13970 O O . THR A 1 94 ? 8.563 -10.272 -10.457 1.00 0.00 94 THR A O 8
ATOM 13981 N N . GLU A 1 95 ? 7.462 -8.478 -11.243 1.00 0.00 95 GLU A N 8
ATOM 13982 C CA . GLU A 1 95 ? 6.455 -8.401 -10.212 1.00 0.00 95 GLU A CA 8
ATOM 13983 C C . GLU A 1 95 ? 5.141 -9.041 -10.666 1.00 0.00 95 GLU A C 8
ATOM 13984 O O . GLU A 1 95 ? 4.661 -8.799 -11.773 1.00 0.00 95 GLU A O 8
ATOM 13996 N N . LEU A 1 96 ? 4.574 -9.876 -9.798 1.00 0.00 96 LEU A N 8
ATOM 13997 C CA . LEU A 1 96 ? 3.495 -10.805 -10.174 1.00 0.00 96 LEU A CA 8
ATOM 13998 C C . LEU A 1 96 ? 2.075 -10.299 -9.913 1.00 0.00 96 LEU A C 8
ATOM 13999 O O . LEU A 1 96 ? 1.187 -10.578 -10.715 1.00 0.00 96 LEU A O 8
ATOM 14015 N N . VAL A 1 97 ? 1.869 -9.593 -8.796 1.00 0.00 97 VAL A N 8
ATOM 14016 C CA . VAL A 1 97 ? 0.586 -9.032 -8.312 1.00 0.00 97 VAL A CA 8
ATOM 14017 C C . VAL A 1 97 ? 0.775 -8.369 -6.935 1.00 0.00 97 VAL A C 8
ATOM 14018 O O . VAL A 1 97 ? 1.676 -8.762 -6.198 1.00 0.00 97 VAL A O 8
ATOM 14031 N N . ARG A 1 98 ? -0.055 -7.390 -6.536 1.00 0.00 98 ARG A N 8
ATOM 14032 C CA . ARG A 1 98 ? -0.072 -6.906 -5.142 1.00 0.00 98 ARG A CA 8
ATOM 14033 C C . ARG A 1 98 ? -0.886 -7.770 -4.176 1.00 0.00 98 ARG A C 8
ATOM 14034 O O . ARG A 1 98 ? -1.988 -8.184 -4.530 1.00 0.00 98 ARG A O 8
ATOM 14055 N N . VAL A 1 99 ? -0.429 -7.939 -2.930 1.00 0.00 99 VAL A N 8
ATOM 14056 C CA . VAL A 1 99 ? -1.246 -8.568 -1.853 1.00 0.00 99 VAL A CA 8
ATOM 14057 C C . VAL A 1 99 ? -1.448 -7.548 -0.727 1.00 0.00 99 VAL A C 8
ATOM 14058 O O . VAL A 1 99 ? -0.506 -6.856 -0.339 1.00 0.00 99 VAL A O 8
ATOM 14071 N N . THR A 1 100 ? -2.672 -7.385 -0.224 1.00 0.00 100 THR A N 8
ATOM 14072 C CA . THR A 1 100 ? -2.977 -6.296 0.712 1.00 0.00 100 THR A CA 8
ATOM 14073 C C . THR A 1 100 ? -3.939 -6.700 1.832 1.00 0.00 100 THR A C 8
ATOM 14074 O O . THR A 1 100 ? -5.069 -7.128 1.603 1.00 0.00 100 THR A O 8
ATOM 14085 N N . ASN A 1 101 ? -3.440 -6.642 3.067 1.00 0.00 101 ASN A N 8
ATOM 14086 C CA . ASN A 1 101 ? -4.128 -7.088 4.279 1.00 0.00 101 ASN A CA 8
ATOM 14087 C C . ASN A 1 101 ? -5.337 -6.200 4.646 1.00 0.00 101 ASN A C 8
ATOM 14088 O O . ASN A 1 101 ? -5.390 -5.011 4.317 1.00 0.00 101 ASN A O 8
ATOM 14099 N N . LEU A 1 102 ? -6.283 -6.799 5.372 1.00 0.00 102 LEU A N 8
ATOM 14100 C CA . LEU A 1 102 ? -7.441 -6.170 6.017 1.00 0.00 102 LEU A CA 8
ATOM 14101 C C . LEU A 1 102 ? -7.501 -6.626 7.480 1.00 0.00 102 LEU A C 8
ATOM 14102 O O . LEU A 1 102 ? -6.740 -7.505 7.893 1.00 0.00 102 LEU A O 8
ATOM 14118 N N . ASN A 1 103 ? -8.412 -6.061 8.275 1.00 0.00 103 ASN A N 8
ATOM 14119 C CA . ASN A 1 103 ? -8.624 -6.520 9.651 1.00 0.00 103 ASN A CA 8
ATOM 14120 C C . ASN A 1 103 ? -8.954 -8.035 9.677 1.00 0.00 103 ASN A C 8
ATOM 14121 O O . ASN A 1 103 ? -9.633 -8.533 8.771 1.00 0.00 103 ASN A O 8
ATOM 14132 N N . PRO A 1 104 ? -8.549 -8.784 10.719 1.00 0.00 104 PRO A N 8
ATOM 14133 C CA . PRO A 1 104 ? -8.559 -10.255 10.761 1.00 0.00 104 PRO A CA 8
ATOM 14134 C C . PRO A 1 104 ? -9.949 -10.847 11.111 1.00 0.00 104 PRO A C 8
ATOM 14135 O O . PRO A 1 104 ? -10.065 -11.925 11.695 1.00 0.00 104 PRO A O 8
ATOM 14146 N N . ILE A 1 105 ? -11.009 -10.115 10.767 1.00 0.00 105 ILE A N 8
ATOM 14147 C CA . ILE A 1 105 ? -12.411 -10.317 11.178 1.00 0.00 105 ILE A CA 8
ATOM 14148 C C . ILE A 1 105 ? -13.427 -10.167 10.026 1.00 0.00 105 ILE A C 8
ATOM 14149 O O . ILE A 1 105 ? -14.632 -10.307 10.245 1.00 0.00 105 ILE A O 8
ATOM 14165 N N . TYR A 1 106 ? -12.973 -9.862 8.806 1.00 0.00 106 TYR A N 8
ATOM 14166 C CA . TYR A 1 106 ? -13.855 -9.615 7.657 1.00 0.00 106 TYR A CA 8
ATOM 14167 C C . TYR A 1 106 ? -14.720 -10.843 7.311 1.00 0.00 106 TYR A C 8
ATOM 14168 O O . TYR A 1 106 ? -14.224 -11.971 7.220 1.00 0.00 106 TYR A O 8
ATOM 14186 N N . ALA A 1 107 ? -16.020 -10.605 7.113 1.00 0.00 107 ALA A N 8
ATOM 14187 C CA . ALA A 1 107 ? -17.017 -11.612 6.758 1.00 0.00 107 ALA A CA 8
ATOM 14188 C C . ALA A 1 107 ? -16.870 -12.137 5.313 1.00 0.00 107 ALA A C 8
ATOM 14189 O O . ALA A 1 107 ? -16.089 -11.621 4.511 1.00 0.00 107 ALA A O 8
ATOM 14196 N N . ASP A 1 108 ? -17.667 -13.156 4.968 1.00 0.00 108 ASP A N 8
ATOM 14197 C CA . ASP A 1 108 ? -17.757 -13.683 3.597 1.00 0.00 108 ASP A CA 8
ATOM 14198 C C . ASP A 1 108 ? -18.543 -12.756 2.644 1.00 0.00 108 ASP A C 8
ATOM 14199 O O . ASP A 1 108 ? -18.232 -12.678 1.454 1.00 0.00 108 ASP A O 8
ATOM 14208 N N . GLY A 1 109 ? -19.536 -12.020 3.163 1.00 0.00 109 GLY A N 8
ATOM 14209 C CA . GLY A 1 109 ? -20.458 -11.197 2.363 1.00 0.00 109 GLY A CA 8
ATOM 14210 C C . GLY A 1 109 ? -21.449 -10.368 3.185 1.00 0.00 109 GLY A C 8
ATOM 14211 O O . GLY A 1 109 ? -22.622 -10.271 2.813 1.00 0.00 109 GLY A O 8
ATOM 14215 N N . SER A 1 110 ? -20.996 -9.787 4.305 1.00 0.00 110 SER A N 8
ATOM 14216 C CA . SER A 1 110 ? -21.851 -9.133 5.324 1.00 0.00 110 SER A CA 8
ATOM 14217 C C . SER A 1 110 ? -21.218 -7.866 5.938 1.00 0.00 110 SER A C 8
ATOM 14218 O O . SER A 1 110 ? -21.557 -7.457 7.051 1.00 0.00 110 SER A O 8
ATOM 14226 N N . HIS A 1 111 ? -20.259 -7.255 5.230 1.00 0.00 111 HIS A N 8
ATOM 14227 C CA . HIS A 1 111 ? -19.363 -6.195 5.716 1.00 0.00 111 HIS A CA 8
ATOM 14228 C C . HIS A 1 111 ? -20.056 -4.908 6.204 1.00 0.00 111 HIS A C 8
ATOM 14229 O O . HIS A 1 111 ? -19.657 -4.355 7.233 1.00 0.00 111 HIS A O 8
ATOM 14243 N N . HIS A 1 112 ? -21.085 -4.433 5.490 1.00 0.00 112 HIS A N 8
ATOM 14244 C CA . HIS A 1 112 ? -21.818 -3.187 5.811 1.00 0.00 112 HIS A CA 8
ATOM 14245 C C . HIS A 1 112 ? -23.196 -3.071 5.142 1.00 0.00 112 HIS A C 8
ATOM 14246 O O . HIS A 1 112 ? -24.125 -2.507 5.720 1.00 0.00 112 HIS A O 8
ATOM 14260 N N . HIS A 1 113 ? -23.344 -3.611 3.930 1.00 0.00 113 HIS A N 8
ATOM 14261 C CA . HIS A 1 113 ? -24.522 -3.486 3.052 1.00 0.00 113 HIS A CA 8
ATOM 14262 C C . HIS A 1 113 ? -25.837 -4.082 3.597 1.00 0.00 113 HIS A C 8
ATOM 14263 O O . HIS A 1 113 ? -26.900 -3.803 3.042 1.00 0.00 113 HIS A O 8
ATOM 14277 N N . HIS A 1 114 ? -25.795 -4.860 4.684 1.00 0.00 114 HIS A N 8
ATOM 14278 C CA . HIS A 1 114 ? -26.995 -5.307 5.418 1.00 0.00 114 HIS A CA 8
ATOM 14279 C C . HIS A 1 114 ? -27.642 -4.193 6.268 1.00 0.00 114 HIS A C 8
ATOM 14280 O O . HIS A 1 114 ? -28.766 -4.361 6.743 1.00 0.00 114 HIS A O 8
ATOM 14294 N N . HIS A 1 115 ? -26.944 -3.064 6.463 1.00 0.00 115 HIS A N 8
ATOM 14295 C CA . HIS A 1 115 ? -27.323 -1.928 7.323 1.00 0.00 115 HIS A CA 8
ATOM 14296 C C . HIS A 1 115 ? -27.610 -2.299 8.797 1.00 0.00 115 HIS A C 8
ATOM 14297 O O . HIS A 1 115 ? -28.349 -1.598 9.493 1.00 0.00 115 HIS A O 8
ATOM 14311 N N . HIS A 1 116 ? -27.031 -3.413 9.272 1.00 0.00 116 HIS A N 8
ATOM 14312 C CA . HIS A 1 116 ? -27.105 -3.914 10.655 1.00 0.00 116 HIS A CA 8
ATOM 14313 C C . HIS A 1 116 ? -26.487 -2.946 11.680 1.00 0.00 116 HIS A C 8
ATOM 14314 O O . HIS A 1 116 ? -27.174 -2.611 12.670 1.00 0.00 116 HIS A O 8
ATOM 14329 N N . ASP A 1 1 ? 1.311 -2.878 2.580 1.00 0.00 1 ASP A N 9
ATOM 14330 C CA . ASP A 1 1 ? 0.934 -3.705 1.398 1.00 0.00 1 ASP A CA 9
ATOM 14331 C C . ASP A 1 1 ? 2.180 -4.288 0.707 1.00 0.00 1 ASP A C 9
ATOM 14332 O O . ASP A 1 1 ? 3.312 -3.993 1.089 1.00 0.00 1 ASP A O 9
ATOM 14343 N N . VAL A 1 2 ? 1.963 -5.148 -0.297 1.00 0.00 2 VAL A N 9
ATOM 14344 C CA . VAL A 1 2 ? 2.996 -5.930 -1.001 1.00 0.00 2 VAL A CA 9
ATOM 14345 C C . VAL A 1 2 ? 2.793 -5.890 -2.494 1.00 0.00 2 VAL A C 9
ATOM 14346 O O . VAL A 1 2 ? 1.669 -5.908 -2.968 1.00 0.00 2 VAL A O 9
ATOM 14359 N N . ILE A 1 3 ? 3.898 -5.965 -3.220 1.00 0.00 3 ILE A N 9
ATOM 14360 C CA . ILE A 1 3 ? 3.983 -6.234 -4.651 1.00 0.00 3 ILE A CA 9
ATOM 14361 C C . ILE A 1 3 ? 4.722 -7.581 -4.714 1.00 0.00 3 ILE A C 9
ATOM 14362 O O . ILE A 1 3 ? 5.945 -7.628 -4.574 1.00 0.00 3 ILE A O 9
ATOM 14378 N N . ILE A 1 4 ? 3.968 -8.683 -4.768 1.00 0.00 4 ILE A N 9
ATOM 14379 C CA . ILE A 1 4 ? 4.447 -10.056 -4.588 1.00 0.00 4 ILE A CA 9
ATOM 14380 C C . ILE A 1 4 ? 5.443 -10.437 -5.703 1.00 0.00 4 ILE A C 9
ATOM 14381 O O . ILE A 1 4 ? 5.304 -10.016 -6.860 1.00 0.00 4 ILE A O 9
ATOM 14397 N N . LYS A 1 5 ? 6.430 -11.277 -5.374 1.00 0.00 5 LYS A N 9
ATOM 14398 C CA . LYS A 1 5 ? 7.493 -11.729 -6.289 1.00 0.00 5 LYS A CA 9
ATOM 14399 C C . LYS A 1 5 ? 7.922 -13.181 -6.067 1.00 0.00 5 LYS A C 9
ATOM 14400 O O . LYS A 1 5 ? 7.743 -13.718 -4.968 1.00 0.00 5 LYS A O 9
ATOM 14419 N N . PRO A 1 6 ? 8.470 -13.830 -7.113 1.00 0.00 6 PRO A N 9
ATOM 14420 C CA . PRO A 1 6 ? 8.875 -15.229 -7.061 1.00 0.00 6 PRO A CA 9
ATOM 14421 C C . PRO A 1 6 ? 10.222 -15.413 -6.340 1.00 0.00 6 PRO A C 9
ATOM 14422 O O . PRO A 1 6 ? 11.058 -14.511 -6.325 1.00 0.00 6 PRO A O 9
ATOM 14433 N N . GLN A 1 7 ? 10.468 -16.598 -5.773 1.00 0.00 7 GLN A N 9
ATOM 14434 C CA . GLN A 1 7 ? 11.736 -16.927 -5.104 1.00 0.00 7 GLN A CA 9
ATOM 14435 C C . GLN A 1 7 ? 12.841 -17.451 -6.053 1.00 0.00 7 GLN A C 9
ATOM 14436 O O . GLN A 1 7 ? 13.989 -17.611 -5.633 1.00 0.00 7 GLN A O 9
ATOM 14450 N N . VAL A 1 8 ? 12.509 -17.692 -7.328 1.00 0.00 8 VAL A N 9
ATOM 14451 C CA . VAL A 1 8 ? 13.441 -18.056 -8.415 1.00 0.00 8 VAL A CA 9
ATOM 14452 C C . VAL A 1 8 ? 13.053 -17.344 -9.715 1.00 0.00 8 VAL A C 9
ATOM 14453 O O . VAL A 1 8 ? 11.902 -16.933 -9.887 1.00 0.00 8 VAL A O 9
ATOM 14466 N N . SER A 1 9 ? 13.995 -17.209 -10.647 1.00 0.00 9 SER A N 9
ATOM 14467 C CA . SER A 1 9 ? 13.687 -16.779 -12.017 1.00 0.00 9 SER A CA 9
ATOM 14468 C C . SER A 1 9 ? 13.226 -17.977 -12.874 1.00 0.00 9 SER A C 9
ATOM 14469 O O . SER A 1 9 ? 13.516 -19.136 -12.564 1.00 0.00 9 SER A O 9
ATOM 14477 N N . GLY A 1 10 ? 12.465 -17.726 -13.934 1.00 0.00 10 GLY A N 9
ATOM 14478 C CA . GLY A 1 10 ? 11.826 -18.755 -14.761 1.00 0.00 10 GLY A CA 9
ATOM 14479 C C . GLY A 1 10 ? 10.608 -18.181 -15.467 1.00 0.00 10 GLY A C 9
ATOM 14480 O O . GLY A 1 10 ? 10.575 -16.979 -15.733 1.00 0.00 10 GLY A O 9
ATOM 14484 N N . VAL A 1 11 ? 9.598 -18.994 -15.766 1.00 0.00 11 VAL A N 9
ATOM 14485 C CA . VAL A 1 11 ? 8.389 -18.556 -16.411 1.00 0.00 11 VAL A CA 9
ATOM 14486 C C . VAL A 1 11 ? 7.147 -19.115 -15.736 1.00 0.00 11 VAL A C 9
ATOM 14487 O O . VAL A 1 11 ? 7.193 -20.243 -15.264 1.00 0.00 11 VAL A O 9
ATOM 14500 N N . ILE A 1 12 ? 6.034 -18.380 -15.714 1.00 0.00 12 ILE A N 9
ATOM 14501 C CA . ILE A 1 12 ? 4.778 -18.854 -15.095 1.00 0.00 12 ILE A CA 9
ATOM 14502 C C . ILE A 1 12 ? 4.243 -20.126 -15.795 1.00 0.00 12 ILE A C 9
ATOM 14503 O O . ILE A 1 12 ? 4.275 -20.223 -17.018 1.00 0.00 12 ILE A O 9
ATOM 14519 N N . VAL A 1 13 ? 3.660 -21.048 -15.023 1.00 0.00 13 VAL A N 9
ATOM 14520 C CA . VAL A 1 13 ? 3.057 -22.322 -15.465 1.00 0.00 13 VAL A CA 9
ATOM 14521 C C . VAL A 1 13 ? 1.580 -22.422 -15.061 1.00 0.00 13 VAL A C 9
ATOM 14522 O O . VAL A 1 13 ? 0.783 -22.974 -15.818 1.00 0.00 13 VAL A O 9
ATOM 14535 N N . ASN A 1 14 ? 1.199 -21.870 -13.903 1.00 0.00 14 ASN A N 9
ATOM 14536 C CA . ASN A 1 14 ? -0.181 -21.849 -13.406 1.00 0.00 14 ASN A CA 9
ATOM 14537 C C . ASN A 1 14 ? -0.444 -20.608 -12.536 1.00 0.00 14 ASN A C 9
ATOM 14538 O O . ASN A 1 14 ? 0.478 -20.011 -11.975 1.00 0.00 14 ASN A O 9
ATOM 14549 N N . LYS A 1 15 ? -1.733 -20.290 -12.385 1.00 0.00 15 LYS A N 9
ATOM 14550 C CA . LYS A 1 15 ? -2.314 -19.173 -11.652 1.00 0.00 15 LYS A CA 9
ATOM 14551 C C . LYS A 1 15 ? -3.332 -19.747 -10.668 1.00 0.00 15 LYS A C 9
ATOM 14552 O O . LYS A 1 15 ? -4.470 -20.042 -11.024 1.00 0.00 15 LYS A O 9
ATOM 14571 N N . LEU A 1 16 ? -2.888 -19.989 -9.439 1.00 0.00 16 LEU A N 9
ATOM 14572 C CA . LEU A 1 16 ? -3.698 -20.584 -8.380 1.00 0.00 16 LEU A CA 9
ATOM 14573 C C . LEU A 1 16 ? -4.758 -19.619 -7.836 1.00 0.00 16 LEU A C 9
ATOM 14574 O O . LEU A 1 16 ? -5.914 -19.986 -7.608 1.00 0.00 16 LEU A O 9
ATOM 14590 N N . PHE A 1 17 ? -4.334 -18.373 -7.639 1.00 0.00 17 PHE A N 9
ATOM 14591 C CA . PHE A 1 17 ? -5.205 -17.258 -7.281 1.00 0.00 17 PHE A CA 9
ATOM 14592 C C . PHE A 1 17 ? -5.925 -16.687 -8.521 1.00 0.00 17 PHE A C 9
ATOM 14593 O O . PHE A 1 17 ? -5.674 -17.103 -9.655 1.00 0.00 17 PHE A O 9
ATOM 14610 N N . LYS A 1 18 ? -6.792 -15.698 -8.288 1.00 0.00 18 LYS A N 9
ATOM 14611 C CA . LYS A 1 18 ? -7.478 -14.912 -9.342 1.00 0.00 18 LYS A CA 9
ATOM 14612 C C . LYS A 1 18 ? -7.387 -13.409 -9.067 1.00 0.00 18 LYS A C 9
ATOM 14613 O O . LYS A 1 18 ? -7.458 -12.980 -7.917 1.00 0.00 18 LYS A O 9
ATOM 14632 N N . ALA A 1 19 ? -7.276 -12.616 -10.126 1.00 0.00 19 ALA A N 9
ATOM 14633 C CA . ALA A 1 19 ? -7.291 -11.153 -10.060 1.00 0.00 19 ALA A CA 9
ATOM 14634 C C . ALA A 1 19 ? -8.549 -10.619 -9.338 1.00 0.00 19 ALA A C 9
ATOM 14635 O O . ALA A 1 19 ? -9.663 -10.707 -9.861 1.00 0.00 19 ALA A O 9
ATOM 14642 N N . GLY A 1 20 ? -8.353 -10.094 -8.121 1.00 0.00 20 GLY A N 9
ATOM 14643 C CA . GLY A 1 20 ? -9.406 -9.532 -7.268 1.00 0.00 20 GLY A CA 9
ATOM 14644 C C . GLY A 1 20 ? -9.950 -10.470 -6.178 1.00 0.00 20 GLY A C 9
ATOM 14645 O O . GLY A 1 20 ? -10.817 -10.053 -5.400 1.00 0.00 20 GLY A O 9
ATOM 14649 N N . ASP A 1 21 ? -9.497 -11.729 -6.112 1.00 0.00 21 ASP A N 9
ATOM 14650 C CA . ASP A 1 21 ? -9.895 -12.717 -5.094 1.00 0.00 21 ASP A CA 9
ATOM 14651 C C . ASP A 1 21 ? -9.319 -12.405 -3.688 1.00 0.00 21 ASP A C 9
ATOM 14652 O O . ASP A 1 21 ? -8.848 -11.300 -3.399 1.00 0.00 21 ASP A O 9
ATOM 14661 N N . LYS A 1 22 ? -9.364 -13.381 -2.779 1.00 0.00 22 LYS A N 9
ATOM 14662 C CA . LYS A 1 22 ? -8.815 -13.331 -1.416 1.00 0.00 22 LYS A CA 9
ATOM 14663 C C . LYS A 1 22 ? -7.714 -14.378 -1.237 1.00 0.00 22 LYS A C 9
ATOM 14664 O O . LYS A 1 22 ? -7.595 -15.329 -2.017 1.00 0.00 22 LYS A O 9
ATOM 14683 N N . VAL A 1 23 ? -6.908 -14.202 -0.191 1.00 0.00 23 VAL A N 9
ATOM 14684 C CA . VAL A 1 23 ? -5.765 -15.078 0.137 1.00 0.00 23 VAL A CA 9
ATOM 14685 C C . VAL A 1 23 ? -5.679 -15.350 1.638 1.00 0.00 23 VAL A C 9
ATOM 14686 O O . VAL A 1 23 ? -5.749 -14.419 2.442 1.00 0.00 23 VAL A O 9
ATOM 14699 N N . LYS A 1 24 ? -5.487 -16.612 2.039 1.00 0.00 24 LYS A N 9
ATOM 14700 C CA . LYS A 1 24 ? -5.098 -16.992 3.388 1.00 0.00 24 LYS A CA 9
ATOM 14701 C C . LYS A 1 24 ? -3.605 -16.689 3.599 1.00 0.00 24 LYS A C 9
ATOM 14702 O O . LYS A 1 24 ? -2.863 -16.626 2.615 1.00 0.00 24 LYS A O 9
ATOM 14721 N N . LYS A 1 25 ? -3.146 -16.559 4.854 1.00 0.00 25 LYS A N 9
ATOM 14722 C CA . LYS A 1 25 ? -1.725 -16.490 5.269 1.00 0.00 25 LYS A CA 9
ATOM 14723 C C . LYS A 1 25 ? -0.868 -17.660 4.722 1.00 0.00 25 LYS A C 9
ATOM 14724 O O . LYS A 1 25 ? -0.585 -18.641 5.392 1.00 0.00 25 LYS A O 9
ATOM 14743 N N . GLY A 1 26 ? -0.480 -17.529 3.453 1.00 0.00 26 GLY A N 9
ATOM 14744 C CA . GLY A 1 26 ? 0.457 -18.396 2.736 1.00 0.00 26 GLY A CA 9
ATOM 14745 C C . GLY A 1 26 ? -0.188 -19.329 1.738 1.00 0.00 26 GLY A C 9
ATOM 14746 O O . GLY A 1 26 ? 0.436 -20.315 1.344 1.00 0.00 26 GLY A O 9
ATOM 14750 N N . GLN A 1 27 ? -1.435 -19.068 1.335 1.00 0.00 27 GLN A N 9
ATOM 14751 C CA . GLN A 1 27 ? -1.995 -19.782 0.196 1.00 0.00 27 GLN A CA 9
ATOM 14752 C C . GLN A 1 27 ? -1.118 -19.624 -1.058 1.00 0.00 27 GLN A C 9
ATOM 14753 O O . GLN A 1 27 ? -0.506 -18.585 -1.294 1.00 0.00 27 GLN A O 9
ATOM 14767 N N . THR A 1 28 ? -1.052 -20.686 -1.847 1.00 0.00 28 THR A N 9
ATOM 14768 C CA . THR A 1 28 ? -0.313 -20.748 -3.108 1.00 0.00 28 THR A CA 9
ATOM 14769 C C . THR A 1 28 ? -0.993 -19.906 -4.183 1.00 0.00 28 THR A C 9
ATOM 14770 O O . THR A 1 28 ? -2.218 -19.908 -4.310 1.00 0.00 28 THR A O 9
ATOM 14781 N N . LEU A 1 29 ? -0.179 -19.185 -4.954 1.00 0.00 29 LEU A N 9
ATOM 14782 C CA . LEU A 1 29 ? -0.581 -18.121 -5.880 1.00 0.00 29 LEU A CA 9
ATOM 14783 C C . LEU A 1 29 ? -0.123 -18.400 -7.327 1.00 0.00 29 LEU A C 9
ATOM 14784 O O . LEU A 1 29 ? -0.916 -18.256 -8.256 1.00 0.00 29 LEU A O 9
ATOM 14800 N N . PHE A 1 30 ? 1.119 -18.870 -7.509 1.00 0.00 30 PHE A N 9
ATOM 14801 C CA . PHE A 1 30 ? 1.701 -19.158 -8.841 1.00 0.00 30 PHE A CA 9
ATOM 14802 C C . PHE A 1 30 ? 2.576 -20.414 -8.844 1.00 0.00 30 PHE A C 9
ATOM 14803 O O . PHE A 1 30 ? 3.008 -20.899 -7.797 1.00 0.00 30 PHE A O 9
ATOM 14820 N N . ILE A 1 31 ? 2.886 -20.878 -10.055 1.00 0.00 31 ILE A N 9
ATOM 14821 C CA . ILE A 1 31 ? 3.846 -21.944 -10.357 1.00 0.00 31 ILE A CA 9
ATOM 14822 C C . ILE A 1 31 ? 4.773 -21.425 -11.461 1.00 0.00 31 ILE A C 9
ATOM 14823 O O . ILE A 1 31 ? 4.317 -20.711 -12.353 1.00 0.00 31 ILE A O 9
ATOM 14839 N N . ILE A 1 32 ? 6.046 -21.797 -11.422 1.00 0.00 32 ILE A N 9
ATOM 14840 C CA . ILE A 1 32 ? 7.101 -21.418 -12.360 1.00 0.00 32 ILE A CA 9
ATOM 14841 C C . ILE A 1 32 ? 7.843 -22.620 -12.888 1.00 0.00 32 ILE A C 9
ATOM 14842 O O . ILE A 1 32 ? 7.955 -23.621 -12.190 1.00 0.00 32 ILE A O 9
ATOM 14858 N N . GLU A 1 33 ? 8.401 -22.479 -14.094 1.00 0.00 33 GLU A N 9
ATOM 14859 C CA . GLU A 1 33 ? 9.383 -23.410 -14.635 1.00 0.00 33 GLU A CA 9
ATOM 14860 C C . GLU A 1 33 ? 10.704 -22.662 -14.829 1.00 0.00 33 GLU A C 9
ATOM 14861 O O . GLU A 1 33 ? 10.735 -21.624 -15.492 1.00 0.00 33 GLU A O 9
ATOM 14873 N N . GLN A 1 34 ? 11.780 -23.156 -14.207 1.00 0.00 34 GLN A N 9
ATOM 14874 C CA . GLN A 1 34 ? 13.128 -22.562 -14.178 1.00 0.00 34 GLN A CA 9
ATOM 14875 C C . GLN A 1 34 ? 13.872 -22.649 -15.534 1.00 0.00 34 GLN A C 9
ATOM 14876 O O . GLN A 1 34 ? 15.075 -22.921 -15.603 1.00 0.00 34 GLN A O 9
ATOM 14890 N N . ASP A 1 35 ? 13.159 -22.408 -16.640 1.00 0.00 35 ASP A N 9
ATOM 14891 C CA . ASP A 1 35 ? 13.641 -22.359 -18.032 1.00 0.00 35 ASP A CA 9
ATOM 14892 C C . ASP A 1 35 ? 14.260 -23.674 -18.570 1.00 0.00 35 ASP A C 9
ATOM 14893 O O . ASP A 1 35 ? 14.783 -23.706 -19.684 1.00 0.00 35 ASP A O 9
ATOM 14902 N N . GLN A 1 36 ? 14.150 -24.778 -17.820 1.00 0.00 36 GLN A N 9
ATOM 14903 C CA . GLN A 1 36 ? 14.498 -26.163 -18.187 1.00 0.00 36 GLN A CA 9
ATOM 14904 C C . GLN A 1 36 ? 15.885 -26.425 -18.811 1.00 0.00 36 GLN A C 9
ATOM 14905 O O . GLN A 1 36 ? 16.096 -27.481 -19.412 1.00 0.00 36 GLN A O 9
ATOM 14919 N N . ALA A 1 37 ? 16.848 -25.511 -18.650 1.00 0.00 37 ALA A N 9
ATOM 14920 C CA . ALA A 1 37 ? 18.163 -25.557 -19.301 1.00 0.00 37 ALA A CA 9
ATOM 14921 C C . ALA A 1 37 ? 18.968 -26.846 -19.022 1.00 0.00 37 ALA A C 9
ATOM 14922 O O . ALA A 1 37 ? 19.668 -27.340 -19.910 1.00 0.00 37 ALA A O 9
ATOM 14929 N N . SER A 1 38 ? 18.846 -27.415 -17.819 1.00 0.00 38 SER A N 9
ATOM 14930 C CA . SER A 1 38 ? 19.534 -28.653 -17.413 1.00 0.00 38 SER A CA 9
ATOM 14931 C C . SER A 1 38 ? 18.690 -29.917 -17.593 1.00 0.00 38 SER A C 9
ATOM 14932 O O . SER A 1 38 ? 19.255 -30.995 -17.742 1.00 0.00 38 SER A O 9
ATOM 14940 N N . LYS A 1 39 ? 17.356 -29.817 -17.614 1.00 0.00 39 LYS A N 9
ATOM 14941 C CA . LYS A 1 39 ? 16.427 -30.971 -17.646 1.00 0.00 39 LYS A CA 9
ATOM 14942 C C . LYS A 1 39 ? 16.524 -31.830 -18.920 1.00 0.00 39 LYS A C 9
ATOM 14943 O O . LYS A 1 39 ? 16.158 -33.005 -18.906 1.00 0.00 39 LYS A O 9
ATOM 14962 N N . ASP A 1 40 ? 17.061 -31.271 -20.004 1.00 0.00 40 ASP A N 9
ATOM 14963 C CA . ASP A 1 40 ? 17.354 -32.004 -21.249 1.00 0.00 40 ASP A CA 9
ATOM 14964 C C . ASP A 1 40 ? 18.854 -32.265 -21.481 1.00 0.00 40 ASP A C 9
ATOM 14965 O O . ASP A 1 40 ? 19.226 -32.966 -22.422 1.00 0.00 40 ASP A O 9
ATOM 14974 N N . PHE A 1 41 ? 19.718 -31.713 -20.623 1.00 0.00 41 PHE A N 9
ATOM 14975 C CA . PHE A 1 41 ? 21.176 -31.772 -20.746 1.00 0.00 41 PHE A CA 9
ATOM 14976 C C . PHE A 1 41 ? 21.844 -32.705 -19.717 1.00 0.00 41 PHE A C 9
ATOM 14977 O O . PHE A 1 41 ? 22.895 -33.292 -19.983 1.00 0.00 41 PHE A O 9
ATOM 14994 N N . ASN A 1 42 ? 21.234 -32.877 -18.538 1.00 0.00 42 ASN A N 9
ATOM 14995 C CA . ASN A 1 42 ? 21.752 -33.706 -17.443 1.00 0.00 42 ASN A CA 9
ATOM 14996 C C . ASN A 1 42 ? 21.749 -35.206 -17.741 1.00 0.00 42 ASN A C 9
ATOM 14997 O O . ASN A 1 42 ? 22.642 -35.924 -17.282 1.00 0.00 42 ASN A O 9
ATOM 15008 N N . ARG A 1 43 ? 20.752 -35.665 -18.508 1.00 0.00 43 ARG A N 9
ATOM 15009 C CA . ARG A 1 43 ? 20.482 -37.093 -18.649 1.00 0.00 43 ARG A CA 9
ATOM 15010 C C . ARG A 1 43 ? 21.637 -37.869 -19.290 1.00 0.00 43 ARG A C 9
ATOM 15011 O O . ARG A 1 43 ? 21.924 -38.989 -18.880 1.00 0.00 43 ARG A O 9
ATOM 15032 N N . SER A 1 44 ? 22.304 -37.262 -20.276 1.00 0.00 44 SER A N 9
ATOM 15033 C CA . SER A 1 44 ? 23.424 -37.840 -21.039 1.00 0.00 44 SER A CA 9
ATOM 15034 C C . SER A 1 44 ? 24.803 -37.477 -20.467 1.00 0.00 44 SER A C 9
ATOM 15035 O O . SER A 1 44 ? 25.721 -38.302 -20.527 1.00 0.00 44 SER A O 9
ATOM 15043 N N . LYS A 1 45 ? 24.947 -36.287 -19.861 1.00 0.00 45 LYS A N 9
ATOM 15044 C CA . LYS A 1 45 ? 26.194 -35.802 -19.229 1.00 0.00 45 LYS A CA 9
ATOM 15045 C C . LYS A 1 45 ? 26.742 -36.759 -18.154 1.00 0.00 45 LYS A C 9
ATOM 15046 O O . LYS A 1 45 ? 27.954 -36.931 -18.039 1.00 0.00 45 LYS A O 9
ATOM 15065 N N . ALA A 1 46 ? 25.844 -37.397 -17.403 1.00 0.00 46 ALA A N 9
ATOM 15066 C CA . ALA A 1 46 ? 26.148 -38.249 -16.248 1.00 0.00 46 ALA A CA 9
ATOM 15067 C C . ALA A 1 46 ? 25.266 -39.518 -16.201 1.00 0.00 46 ALA A C 9
ATOM 15068 O O . ALA A 1 46 ? 24.802 -39.940 -15.142 1.00 0.00 46 ALA A O 9
ATOM 15075 N N . LEU A 1 47 ? 24.983 -40.087 -17.377 1.00 0.00 47 LEU A N 9
ATOM 15076 C CA . LEU A 1 47 ? 24.077 -41.222 -17.590 1.00 0.00 47 LEU A CA 9
ATOM 15077 C C . LEU A 1 47 ? 24.454 -42.450 -16.747 1.00 0.00 47 LEU A C 9
ATOM 15078 O O . LEU A 1 47 ? 25.567 -42.968 -16.838 1.00 0.00 47 LEU A O 9
ATOM 15094 N N . PHE A 1 48 ? 23.484 -42.937 -15.968 1.00 0.00 48 PHE A N 9
ATOM 15095 C CA . PHE A 1 48 ? 23.492 -44.246 -15.313 1.00 0.00 48 PHE A CA 9
ATOM 15096 C C . PHE A 1 48 ? 24.604 -44.512 -14.267 1.00 0.00 48 PHE A C 9
ATOM 15097 O O . PHE A 1 48 ? 24.653 -45.591 -13.678 1.00 0.00 48 PHE A O 9
ATOM 15114 N N . SER A 1 49 ? 25.442 -43.520 -13.945 1.00 0.00 49 SER A N 9
ATOM 15115 C CA . SER A 1 49 ? 26.596 -43.636 -13.037 1.00 0.00 49 SER A CA 9
ATOM 15116 C C . SER A 1 49 ? 26.271 -44.246 -11.663 1.00 0.00 49 SER A C 9
ATOM 15117 O O . SER A 1 49 ? 27.063 -45.030 -11.134 1.00 0.00 49 SER A O 9
ATOM 15125 N N . GLN A 1 50 ? 25.124 -43.884 -11.065 1.00 0.00 50 GLN A N 9
ATOM 15126 C CA . GLN A 1 50 ? 24.572 -44.560 -9.883 1.00 0.00 50 GLN A CA 9
ATOM 15127 C C . GLN A 1 50 ? 23.457 -45.543 -10.281 1.00 0.00 50 GLN A C 9
ATOM 15128 O O . GLN A 1 50 ? 23.641 -46.756 -10.153 1.00 0.00 50 GLN A O 9
ATOM 15142 N N . SER A 1 51 ? 22.320 -45.040 -10.771 1.00 0.00 51 SER A N 9
ATOM 15143 C CA . SER A 1 51 ? 21.218 -45.843 -11.342 1.00 0.00 51 SER A CA 9
ATOM 15144 C C . SER A 1 51 ? 20.704 -45.285 -12.674 1.00 0.00 51 SER A C 9
ATOM 15145 O O . SER A 1 51 ? 20.864 -45.921 -13.717 1.00 0.00 51 SER A O 9
ATOM 15153 N N . ALA A 1 52 ? 20.135 -44.075 -12.649 1.00 0.00 52 ALA A N 9
ATOM 15154 C CA . ALA A 1 52 ? 19.637 -43.341 -13.819 1.00 0.00 52 ALA A CA 9
ATOM 15155 C C . ALA A 1 52 ? 20.577 -42.208 -14.255 1.00 0.00 52 ALA A C 9
ATOM 15156 O O . ALA A 1 52 ? 20.856 -42.063 -15.450 1.00 0.00 52 ALA A O 9
ATOM 15163 N N . ILE A 1 53 ? 21.071 -41.424 -13.294 1.00 0.00 53 ILE A N 9
ATOM 15164 C CA . ILE A 1 53 ? 21.914 -40.229 -13.457 1.00 0.00 53 ILE A CA 9
ATOM 15165 C C . ILE A 1 53 ? 22.747 -40.082 -12.160 1.00 0.00 53 ILE A C 9
ATOM 15166 O O . ILE A 1 53 ? 22.284 -40.499 -11.095 1.00 0.00 53 ILE A O 9
ATOM 15182 N N . SER A 1 54 ? 23.954 -39.500 -12.203 1.00 0.00 54 SER A N 9
ATOM 15183 C CA . SER A 1 54 ? 24.729 -39.160 -10.985 1.00 0.00 54 SER A CA 9
ATOM 15184 C C . SER A 1 54 ? 23.960 -38.279 -9.993 1.00 0.00 54 SER A C 9
ATOM 15185 O O . SER A 1 54 ? 23.290 -37.325 -10.396 1.00 0.00 54 SER A O 9
ATOM 15193 N N . GLN A 1 55 ? 24.186 -38.501 -8.692 1.00 0.00 55 GLN A N 9
ATOM 15194 C CA . GLN A 1 55 ? 23.646 -37.763 -7.530 1.00 0.00 55 GLN A CA 9
ATOM 15195 C C . GLN A 1 55 ? 23.890 -36.236 -7.508 1.00 0.00 55 GLN A C 9
ATOM 15196 O O . GLN A 1 55 ? 23.520 -35.548 -6.554 1.00 0.00 55 GLN A O 9
ATOM 15210 N N . LYS A 1 56 ? 24.587 -35.698 -8.507 1.00 0.00 56 LYS A N 9
ATOM 15211 C CA . LYS A 1 56 ? 24.951 -34.283 -8.651 1.00 0.00 56 LYS A CA 9
ATOM 15212 C C . LYS A 1 56 ? 24.236 -33.622 -9.841 1.00 0.00 56 LYS A C 9
ATOM 15213 O O . LYS A 1 56 ? 23.991 -32.421 -9.836 1.00 0.00 56 LYS A O 9
ATOM 15232 N N . GLU A 1 57 ? 23.875 -34.419 -10.850 1.00 0.00 57 GLU A N 9
ATOM 15233 C CA . GLU A 1 57 ? 23.150 -34.012 -12.065 1.00 0.00 57 GLU A CA 9
ATOM 15234 C C . GLU A 1 57 ? 21.639 -34.287 -12.044 1.00 0.00 57 GLU A C 9
ATOM 15235 O O . GLU A 1 57 ? 20.856 -33.580 -12.676 1.00 0.00 57 GLU A O 9
ATOM 15247 N N . TYR A 1 58 ? 21.229 -35.343 -11.339 1.00 0.00 58 TYR A N 9
ATOM 15248 C CA . TYR A 1 58 ? 19.873 -35.895 -11.234 1.00 0.00 58 TYR A CA 9
ATOM 15249 C C . TYR A 1 58 ? 18.773 -34.973 -10.647 1.00 0.00 58 TYR A C 9
ATOM 15250 O O . TYR A 1 58 ? 17.684 -35.432 -10.303 1.00 0.00 58 TYR A O 9
ATOM 15268 N N . ASP A 1 59 ? 19.066 -33.680 -10.487 1.00 0.00 59 ASP A N 9
ATOM 15269 C CA . ASP A 1 59 ? 18.226 -32.623 -9.904 1.00 0.00 59 ASP A CA 9
ATOM 15270 C C . ASP A 1 59 ? 16.758 -32.608 -10.378 1.00 0.00 59 ASP A C 9
ATOM 15271 O O . ASP A 1 59 ? 15.877 -32.199 -9.619 1.00 0.00 59 ASP A O 9
ATOM 15280 N N . SER A 1 60 ? 16.453 -33.134 -11.570 1.00 0.00 60 SER A N 9
ATOM 15281 C CA . SER A 1 60 ? 15.086 -33.391 -12.057 1.00 0.00 60 SER A CA 9
ATOM 15282 C C . SER A 1 60 ? 14.208 -34.183 -11.067 1.00 0.00 60 SER A C 9
ATOM 15283 O O . SER A 1 60 ? 12.987 -34.022 -11.066 1.00 0.00 60 SER A O 9
ATOM 15291 N N . SER A 1 61 ? 14.820 -35.017 -10.215 1.00 0.00 61 SER A N 9
ATOM 15292 C CA . SER A 1 61 ? 14.159 -35.815 -9.163 1.00 0.00 61 SER A CA 9
ATOM 15293 C C . SER A 1 61 ? 14.175 -35.153 -7.774 1.00 0.00 61 SER A C 9
ATOM 15294 O O . SER A 1 61 ? 13.313 -35.453 -6.949 1.00 0.00 61 SER A O 9
ATOM 15302 N N . LEU A 1 62 ? 15.115 -34.237 -7.507 1.00 0.00 62 LEU A N 9
ATOM 15303 C CA . LEU A 1 62 ? 15.153 -33.396 -6.310 1.00 0.00 62 LEU A CA 9
ATOM 15304 C C . LEU A 1 62 ? 14.113 -32.264 -6.351 1.00 0.00 62 LEU A C 9
ATOM 15305 O O . LEU A 1 62 ? 13.564 -31.877 -5.317 1.00 0.00 62 LEU A O 9
ATOM 15321 N N . ALA A 1 63 ? 13.864 -31.741 -7.551 1.00 0.00 63 ALA A N 9
ATOM 15322 C CA . ALA A 1 63 ? 13.034 -30.581 -7.838 1.00 0.00 63 ALA A CA 9
ATOM 15323 C C . ALA A 1 63 ? 12.234 -30.869 -9.118 1.00 0.00 63 ALA A C 9
ATOM 15324 O O . ALA A 1 63 ? 12.683 -30.603 -10.235 1.00 0.00 63 ALA A O 9
ATOM 15331 N N . THR A 1 64 ? 11.078 -31.511 -8.937 1.00 0.00 64 THR A N 9
ATOM 15332 C CA . THR A 1 64 ? 10.254 -32.103 -10.004 1.00 0.00 64 THR A CA 9
ATOM 15333 C C . THR A 1 64 ? 10.023 -31.144 -11.172 1.00 0.00 64 THR A C 9
ATOM 15334 O O . THR A 1 64 ? 9.518 -30.036 -10.997 1.00 0.00 64 THR A O 9
ATOM 15345 N N . LEU A 1 65 ? 10.405 -31.604 -12.367 1.00 0.00 65 LEU A N 9
ATOM 15346 C CA . LEU A 1 65 ? 10.390 -30.868 -13.638 1.00 0.00 65 LEU A CA 9
ATOM 15347 C C . LEU A 1 65 ? 10.946 -29.425 -13.560 1.00 0.00 65 LEU A C 9
ATOM 15348 O O . LEU A 1 65 ? 10.515 -28.558 -14.320 1.00 0.00 65 LEU A O 9
ATOM 15364 N N . ASP A 1 66 ? 11.901 -29.158 -12.659 1.00 0.00 66 ASP A N 9
ATOM 15365 C CA . ASP A 1 66 ? 12.426 -27.832 -12.295 1.00 0.00 66 ASP A CA 9
ATOM 15366 C C . ASP A 1 66 ? 11.352 -26.757 -12.044 1.00 0.00 66 ASP A C 9
ATOM 15367 O O . ASP A 1 66 ? 11.581 -25.564 -12.264 1.00 0.00 66 ASP A O 9
ATOM 15376 N N . HIS A 1 67 ? 10.180 -27.159 -11.525 1.00 0.00 67 HIS A N 9
ATOM 15377 C CA . HIS A 1 67 ? 9.151 -26.215 -11.091 1.00 0.00 67 HIS A CA 9
ATOM 15378 C C . HIS A 1 67 ? 9.377 -25.648 -9.683 1.00 0.00 67 HIS A C 9
ATOM 15379 O O . HIS A 1 67 ? 9.949 -26.314 -8.813 1.00 0.00 67 HIS A O 9
ATOM 15393 N N . THR A 1 68 ? 8.833 -24.452 -9.431 1.00 0.00 68 THR A N 9
ATOM 15394 C CA . THR A 1 68 ? 8.799 -23.801 -8.110 1.00 0.00 68 THR A CA 9
ATOM 15395 C C . THR A 1 68 ? 7.443 -23.111 -7.906 1.00 0.00 68 THR A C 9
ATOM 15396 O O . THR A 1 68 ? 6.812 -22.696 -8.873 1.00 0.00 68 THR A O 9
ATOM 15407 N N . GLU A 1 69 ? 6.985 -22.970 -6.660 1.00 0.00 69 GLU A N 9
ATOM 15408 C CA . GLU A 1 69 ? 5.634 -22.493 -6.320 1.00 0.00 69 GLU A CA 9
ATOM 15409 C C . GLU A 1 69 ? 5.695 -21.265 -5.403 1.00 0.00 69 GLU A C 9
ATOM 15410 O O . GLU A 1 69 ? 6.460 -21.227 -4.437 1.00 0.00 69 GLU A O 9
ATOM 15422 N N . ILE A 1 70 ? 4.891 -20.242 -5.710 1.00 0.00 70 ILE A N 9
ATOM 15423 C CA . ILE A 1 70 ? 4.908 -18.918 -5.066 1.00 0.00 70 ILE A CA 9
ATOM 15424 C C . ILE A 1 70 ? 3.658 -18.816 -4.188 1.00 0.00 70 ILE A C 9
ATOM 15425 O O . ILE A 1 70 ? 2.565 -19.188 -4.623 1.00 0.00 70 ILE A O 9
ATOM 15441 N N . LYS A 1 71 ? 3.817 -18.289 -2.970 1.00 0.00 71 LYS A N 9
ATOM 15442 C CA . LYS A 1 71 ? 2.808 -18.298 -1.899 1.00 0.00 71 LYS A CA 9
ATOM 15443 C C . LYS A 1 71 ? 2.677 -16.905 -1.253 1.00 0.00 71 LYS A C 9
ATOM 15444 O O . LYS A 1 71 ? 3.643 -16.145 -1.217 1.00 0.00 71 LYS A O 9
ATOM 15463 N N . ALA A 1 72 ? 1.480 -16.569 -0.762 1.00 0.00 72 ALA A N 9
ATOM 15464 C CA . ALA A 1 72 ? 1.161 -15.266 -0.166 1.00 0.00 72 ALA A CA 9
ATOM 15465 C C . ALA A 1 72 ? 2.043 -14.907 1.054 1.00 0.00 72 ALA A C 9
ATOM 15466 O O . ALA A 1 72 ? 2.480 -15.793 1.793 1.00 0.00 72 ALA A O 9
ATOM 15473 N N . PRO A 1 73 ? 2.246 -13.606 1.340 1.00 0.00 73 PRO A N 9
ATOM 15474 C CA . PRO A 1 73 ? 2.917 -13.152 2.560 1.00 0.00 73 PRO A CA 9
ATOM 15475 C C . PRO A 1 73 ? 2.041 -13.298 3.812 1.00 0.00 73 PRO A C 9
ATOM 15476 O O . PRO A 1 73 ? 2.544 -13.556 4.905 1.00 0.00 73 PRO A O 9
ATOM 15487 N N . PHE A 1 74 ? 0.733 -13.091 3.650 1.00 0.00 74 PHE A N 9
ATOM 15488 C CA . PHE A 1 74 ? -0.259 -12.996 4.725 1.00 0.00 74 PHE A CA 9
ATOM 15489 C C . PHE A 1 74 ? -1.720 -13.095 4.244 1.00 0.00 74 PHE A C 9
ATOM 15490 O O . PHE A 1 74 ? -2.035 -12.941 3.065 1.00 0.00 74 PHE A O 9
ATOM 15507 N N . ASP A 1 75 ? -2.598 -13.321 5.220 1.00 0.00 75 ASP A N 9
ATOM 15508 C CA . ASP A 1 75 ? -4.063 -13.253 5.101 1.00 0.00 75 ASP A CA 9
ATOM 15509 C C . ASP A 1 75 ? -4.557 -11.848 4.691 1.00 0.00 75 ASP A C 9
ATOM 15510 O O . ASP A 1 75 ? -4.193 -10.846 5.312 1.00 0.00 75 ASP A O 9
ATOM 15519 N N . GLY A 1 76 ? -5.372 -11.757 3.643 1.00 0.00 76 GLY A N 9
ATOM 15520 C CA . GLY A 1 76 ? -5.784 -10.485 3.052 1.00 0.00 76 GLY A CA 9
ATOM 15521 C C . GLY A 1 76 ? -6.537 -10.632 1.730 1.00 0.00 76 GLY A C 9
ATOM 15522 O O . GLY A 1 76 ? -7.216 -11.631 1.468 1.00 0.00 76 GLY A O 9
ATOM 15526 N N . THR A 1 77 ? -6.387 -9.620 0.873 1.00 0.00 77 THR A N 9
ATOM 15527 C CA . THR A 1 77 ? -6.962 -9.560 -0.475 1.00 0.00 77 THR A CA 9
ATOM 15528 C C . THR A 1 77 ? -5.856 -9.337 -1.495 1.00 0.00 77 THR A C 9
ATOM 15529 O O . THR A 1 77 ? -4.740 -8.931 -1.156 1.00 0.00 77 THR A O 9
ATOM 15540 N N . ILE A 1 78 ? -6.148 -9.651 -2.754 1.00 0.00 78 ILE A N 9
ATOM 15541 C CA . ILE A 1 78 ? -5.124 -9.716 -3.802 1.00 0.00 78 ILE A CA 9
ATOM 15542 C C . ILE A 1 78 ? -5.595 -9.013 -5.085 1.00 0.00 78 ILE A C 9
ATOM 15543 O O . ILE A 1 78 ? -6.739 -9.164 -5.518 1.00 0.00 78 ILE A O 9
ATOM 15559 N N . GLY A 1 79 ? -4.715 -8.176 -5.640 1.00 0.00 79 GLY A N 9
ATOM 15560 C CA . GLY A 1 79 ? -5.053 -7.253 -6.729 1.00 0.00 79 GLY A CA 9
ATOM 15561 C C . GLY A 1 79 ? -5.147 -7.915 -8.102 1.00 0.00 79 GLY A C 9
ATOM 15562 O O . GLY A 1 79 ? -5.137 -9.142 -8.231 1.00 0.00 79 GLY A O 9
ATOM 15566 N N . ASP A 1 80 ? -5.239 -7.100 -9.151 1.00 0.00 80 ASP A N 9
ATOM 15567 C CA . ASP A 1 80 ? -5.090 -7.581 -10.525 1.00 0.00 80 ASP A CA 9
ATOM 15568 C C . ASP A 1 80 ? -3.681 -8.108 -10.798 1.00 0.00 80 ASP A C 9
ATOM 15569 O O . ASP A 1 80 ? -2.670 -7.449 -10.543 1.00 0.00 80 ASP A O 9
ATOM 15578 N N . ALA A 1 81 ? -3.656 -9.319 -11.348 1.00 0.00 81 ALA A N 9
ATOM 15579 C CA . ALA A 1 81 ? -2.470 -10.023 -11.804 1.00 0.00 81 ALA A CA 9
ATOM 15580 C C . ALA A 1 81 ? -1.670 -9.211 -12.842 1.00 0.00 81 ALA A C 9
ATOM 15581 O O . ALA A 1 81 ? -2.236 -8.437 -13.621 1.00 0.00 81 ALA A O 9
ATOM 15588 N N . LEU A 1 82 ? -0.361 -9.456 -12.913 1.00 0.00 82 LEU A N 9
ATOM 15589 C CA . LEU A 1 82 ? 0.596 -8.759 -13.789 1.00 0.00 82 LEU A CA 9
ATOM 15590 C C . LEU A 1 82 ? 1.365 -9.719 -14.731 1.00 0.00 82 LEU A C 9
ATOM 15591 O O . LEU A 1 82 ? 2.240 -9.291 -15.485 1.00 0.00 82 LEU A O 9
ATOM 15607 N N . VAL A 1 83 ? 1.016 -11.012 -14.709 1.00 0.00 83 VAL A N 9
ATOM 15608 C CA . VAL A 1 83 ? 1.660 -12.129 -15.428 1.00 0.00 83 VAL A CA 9
ATOM 15609 C C . VAL A 1 83 ? 0.625 -13.178 -15.843 1.00 0.00 83 VAL A C 9
ATOM 15610 O O . VAL A 1 83 ? -0.445 -13.297 -15.242 1.00 0.00 83 VAL A O 9
ATOM 15623 N N . ASN A 1 84 ? 0.964 -13.973 -16.849 1.00 0.00 84 ASN A N 9
ATOM 15624 C CA . ASN A 1 84 ? 0.158 -15.039 -17.412 1.00 0.00 84 ASN A CA 9
ATOM 15625 C C . ASN A 1 84 ? 1.028 -16.281 -17.623 1.00 0.00 84 ASN A C 9
ATOM 15626 O O . ASN A 1 84 ? 2.253 -16.215 -17.590 1.00 0.00 84 ASN A O 9
ATOM 15637 N N . ILE A 1 85 ? 0.388 -17.406 -17.913 1.00 0.00 85 ILE A N 9
ATOM 15638 C CA . ILE A 1 85 ? 1.006 -18.692 -18.219 1.00 0.00 85 ILE A CA 9
ATOM 15639 C C . ILE A 1 85 ? 1.962 -18.551 -19.416 1.00 0.00 85 ILE A C 9
ATOM 15640 O O . ILE A 1 85 ? 1.526 -18.421 -20.562 1.00 0.00 85 ILE A O 9
ATOM 15656 N N . GLY A 1 86 ? 3.263 -18.519 -19.131 1.00 0.00 86 GLY A N 9
ATOM 15657 C CA . GLY A 1 86 ? 4.349 -18.420 -20.111 1.00 0.00 86 GLY A CA 9
ATOM 15658 C C . GLY A 1 86 ? 5.184 -17.146 -19.960 1.00 0.00 86 GLY A C 9
ATOM 15659 O O . GLY A 1 86 ? 6.230 -17.039 -20.596 1.00 0.00 86 GLY A O 9
ATOM 15663 N N . ASP A 1 87 ? 4.760 -16.188 -19.129 1.00 0.00 87 ASP A N 9
ATOM 15664 C CA . ASP A 1 87 ? 5.523 -14.961 -18.890 1.00 0.00 87 ASP A CA 9
ATOM 15665 C C . ASP A 1 87 ? 6.837 -15.255 -18.151 1.00 0.00 87 ASP A C 9
ATOM 15666 O O . ASP A 1 87 ? 6.825 -15.803 -17.046 1.00 0.00 87 ASP A O 9
ATOM 15675 N N . TYR A 1 88 ? 7.968 -14.878 -18.753 1.00 0.00 88 TYR A N 9
ATOM 15676 C CA . TYR A 1 88 ? 9.273 -14.860 -18.092 1.00 0.00 88 TYR A CA 9
ATOM 15677 C C . TYR A 1 88 ? 9.295 -13.843 -16.938 1.00 0.00 88 TYR A C 9
ATOM 15678 O O . TYR A 1 88 ? 8.807 -12.715 -17.062 1.00 0.00 88 TYR A O 9
ATOM 15696 N N . VAL A 1 89 ? 9.892 -14.253 -15.814 1.00 0.00 89 VAL A N 9
ATOM 15697 C CA . VAL A 1 89 ? 10.011 -13.500 -14.566 1.00 0.00 89 VAL A CA 9
ATOM 15698 C C . VAL A 1 89 ? 11.354 -13.770 -13.886 1.00 0.00 89 VAL A C 9
ATOM 15699 O O . VAL A 1 89 ? 11.990 -14.811 -14.073 1.00 0.00 89 VAL A O 9
ATOM 15712 N N . SER A 1 90 ? 11.754 -12.843 -13.020 1.00 0.00 90 SER A N 9
ATOM 15713 C CA . SER A 1 90 ? 12.992 -12.883 -12.247 1.00 0.00 90 SER A CA 9
ATOM 15714 C C . SER A 1 90 ? 12.719 -12.505 -10.780 1.00 0.00 90 SER A C 9
ATOM 15715 O O . SER A 1 90 ? 11.821 -11.713 -10.483 1.00 0.00 90 SER A O 9
ATOM 15723 N N . ALA A 1 91 ? 13.493 -13.086 -9.861 1.00 0.00 91 ALA A N 9
ATOM 15724 C CA . ALA A 1 91 ? 13.199 -13.123 -8.425 1.00 0.00 91 ALA A CA 9
ATOM 15725 C C . ALA A 1 91 ? 13.028 -11.835 -7.634 1.00 0.00 91 ALA A C 9
ATOM 15726 O O . ALA A 1 91 ? 12.395 -11.844 -6.575 1.00 0.00 91 ALA A O 9
ATOM 15733 N N . SER A 1 92 ? 13.551 -10.725 -8.128 1.00 0.00 92 SER A N 9
ATOM 15734 C CA . SER A 1 92 ? 13.163 -9.40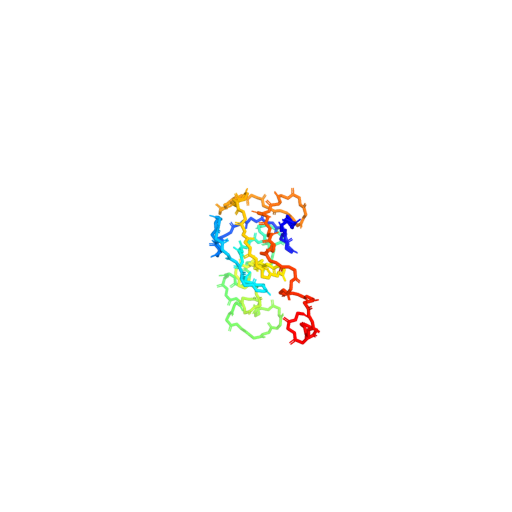9 -7.610 1.00 0.00 92 SER A CA 9
ATOM 15735 C C . SER A 1 92 ? 12.843 -8.397 -8.717 1.00 0.00 92 SER A C 9
ATOM 15736 O O . SER A 1 92 ? 12.406 -7.279 -8.434 1.00 0.00 92 SER A O 9
ATOM 15744 N N . THR A 1 93 ? 13.025 -8.793 -9.977 1.00 0.00 93 THR A N 9
ATOM 15745 C CA . THR A 1 93 ? 13.008 -7.871 -11.139 1.00 0.00 93 THR A CA 9
ATOM 15746 C C . THR A 1 93 ? 11.662 -7.807 -11.866 1.00 0.00 93 THR A C 9
ATOM 15747 O O . THR A 1 93 ? 11.427 -6.899 -12.662 1.00 0.00 93 THR A O 9
ATOM 15758 N N . THR A 1 94 ? 10.759 -8.754 -11.610 1.00 0.00 94 THR A N 9
ATOM 15759 C CA . THR A 1 94 ? 9.507 -8.933 -12.350 1.00 0.00 94 THR A CA 9
ATOM 15760 C C . THR A 1 94 ? 8.422 -9.294 -11.361 1.00 0.00 94 THR A C 9
ATOM 15761 O O . THR A 1 94 ? 8.533 -10.223 -10.561 1.00 0.00 94 THR A O 9
ATOM 15772 N N . GLU A 1 95 ? 7.397 -8.463 -11.385 1.00 0.00 95 GLU A N 9
ATOM 15773 C CA . GLU A 1 95 ? 6.388 -8.375 -10.354 1.00 0.00 95 GLU A CA 9
ATOM 15774 C C . GLU A 1 95 ? 5.081 -9.041 -10.792 1.00 0.00 95 GLU A C 9
ATOM 15775 O O . GLU A 1 95 ? 4.599 -8.829 -11.906 1.00 0.00 95 GLU A O 9
ATOM 15787 N N . LEU A 1 96 ? 4.528 -9.881 -9.913 1.00 0.00 96 LEU A N 9
ATOM 15788 C CA . LEU A 1 96 ? 3.454 -10.827 -10.265 1.00 0.00 96 LEU A CA 9
ATOM 15789 C C . LEU A 1 96 ? 2.024 -10.316 -10.043 1.00 0.00 96 LEU A C 9
ATOM 15790 O O . LEU A 1 96 ? 1.135 -10.619 -10.834 1.00 0.00 96 LEU A O 9
ATOM 15806 N N . VAL A 1 97 ? 1.817 -9.559 -8.962 1.00 0.00 97 VAL A N 9
ATOM 15807 C CA . VAL A 1 97 ? 0.556 -8.975 -8.452 1.00 0.00 97 VAL A CA 9
ATOM 15808 C C . VAL A 1 97 ? 0.863 -8.212 -7.147 1.00 0.00 97 VAL A C 9
ATOM 15809 O O . VAL A 1 97 ? 1.999 -8.242 -6.681 1.00 0.00 97 VAL A O 9
ATOM 15822 N N . ARG A 1 98 ? -0.127 -7.570 -6.517 1.00 0.00 98 ARG A N 9
ATOM 15823 C CA . ARG A 1 98 ? -0.040 -7.011 -5.162 1.00 0.00 98 ARG A CA 9
ATOM 15824 C C . ARG A 1 98 ? -0.863 -7.772 -4.121 1.00 0.00 98 ARG A C 9
ATOM 15825 O O . ARG A 1 98 ? -1.957 -8.213 -4.461 1.00 0.00 98 ARG A O 9
ATOM 15846 N N . VAL A 1 99 ? -0.415 -7.855 -2.861 1.00 0.00 99 VAL A N 9
ATOM 15847 C CA . VAL A 1 99 ? -1.213 -8.447 -1.772 1.00 0.00 99 VAL A CA 9
ATOM 15848 C C . VAL A 1 99 ? -1.397 -7.408 -0.674 1.00 0.00 99 VAL A C 9
ATOM 15849 O O . VAL A 1 99 ? -0.470 -6.666 -0.345 1.00 0.00 99 VAL A O 9
ATOM 15862 N N . THR A 1 100 ? -2.612 -7.301 -0.139 1.00 0.00 100 THR A N 9
ATOM 15863 C CA . THR A 1 100 ? -2.978 -6.222 0.777 1.00 0.00 100 THR A CA 9
ATOM 15864 C C . THR A 1 100 ? -3.888 -6.711 1.905 1.00 0.00 100 THR A C 9
ATOM 15865 O O . THR A 1 100 ? -4.759 -7.546 1.683 1.00 0.00 100 THR A O 9
ATOM 15876 N N . ASN A 1 101 ? -3.635 -6.291 3.146 1.00 0.00 101 ASN A N 9
ATOM 15877 C CA . ASN A 1 101 ? -4.281 -6.879 4.322 1.00 0.00 101 ASN A CA 9
ATOM 15878 C C . ASN A 1 101 ? -5.777 -6.532 4.462 1.00 0.00 101 ASN A C 9
ATOM 15879 O O . ASN A 1 101 ? -6.291 -5.594 3.852 1.00 0.00 101 ASN A O 9
ATOM 15890 N N . LEU A 1 102 ? -6.446 -7.284 5.337 1.00 0.00 102 LEU A N 9
ATOM 15891 C CA . LEU A 1 102 ? -7.831 -7.062 5.778 1.00 0.00 102 LEU A CA 9
ATOM 15892 C C . LEU A 1 102 ? -7.868 -6.699 7.273 1.00 0.00 102 LEU A C 9
ATOM 15893 O O . LEU A 1 102 ? -6.820 -6.462 7.879 1.00 0.00 102 LEU A O 9
ATOM 15909 N N . ASN A 1 103 ? -9.066 -6.586 7.848 1.00 0.00 103 ASN A N 9
ATOM 15910 C CA . ASN A 1 103 ? -9.262 -6.023 9.186 1.00 0.00 103 ASN A CA 9
ATOM 15911 C C . ASN A 1 103 ? -8.467 -6.766 10.284 1.00 0.00 103 ASN A C 9
ATOM 15912 O O . ASN A 1 103 ? -8.318 -7.998 10.239 1.00 0.00 103 ASN A O 9
ATOM 15923 N N . PRO A 1 104 ? -8.007 -6.046 11.326 1.00 0.00 104 PRO A N 9
ATOM 15924 C CA . PRO A 1 104 ? -7.032 -6.553 12.288 1.00 0.00 104 PRO A CA 9
ATOM 15925 C C . PRO A 1 104 ? -7.594 -7.512 13.344 1.00 0.00 104 PRO A C 9
ATOM 15926 O O . PRO A 1 104 ? -6.855 -8.158 14.081 1.00 0.00 104 PRO A O 9
ATOM 15937 N N . ILE A 1 105 ? -8.912 -7.645 13.351 1.00 0.00 105 ILE A N 9
ATOM 15938 C CA . ILE A 1 105 ? -9.708 -8.626 14.114 1.00 0.00 105 ILE A CA 9
ATOM 15939 C C . ILE A 1 105 ? -9.478 -10.074 13.701 1.00 0.00 105 ILE A C 9
ATOM 15940 O O . ILE A 1 105 ? -9.824 -10.975 14.464 1.00 0.00 105 ILE A O 9
ATOM 15956 N N . TYR A 1 106 ? -8.918 -10.306 12.507 1.00 0.00 106 TYR A N 9
ATOM 15957 C CA . TYR A 1 106 ? -8.878 -11.648 11.931 1.00 0.00 106 TYR A CA 9
ATOM 15958 C C . TYR A 1 106 ? -7.738 -11.879 10.923 1.00 0.00 106 TYR A C 9
ATOM 15959 O O . TYR A 1 106 ? -7.165 -12.972 10.900 1.00 0.00 106 TYR A O 9
ATOM 15977 N N . ALA A 1 107 ? -7.336 -10.859 10.155 1.00 0.00 107 ALA A N 9
ATOM 15978 C CA . ALA A 1 107 ? -6.156 -10.911 9.282 1.00 0.00 107 ALA A CA 9
ATOM 15979 C C . ALA A 1 107 ? -4.836 -10.607 10.004 1.00 0.00 107 ALA A C 9
ATOM 15980 O O . ALA A 1 107 ? -3.759 -10.842 9.449 1.00 0.00 107 ALA A O 9
ATOM 15987 N N . ASP A 1 108 ? -4.902 -10.101 11.238 1.00 0.00 108 ASP A N 9
ATOM 15988 C CA . ASP A 1 108 ? -3.724 -9.736 12.024 1.00 0.00 108 ASP A CA 9
ATOM 15989 C C . ASP A 1 108 ? -3.945 -9.880 13.553 1.00 0.00 108 ASP A C 9
ATOM 15990 O O . ASP A 1 108 ? -3.355 -9.156 14.357 1.00 0.00 108 ASP A O 9
ATOM 15999 N N . GLY A 1 109 ? -4.833 -10.797 13.959 1.00 0.00 109 GLY A N 9
ATOM 16000 C CA . GLY A 1 109 ? -5.261 -10.980 15.352 1.00 0.00 109 GLY A CA 9
ATOM 16001 C C . GLY A 1 109 ? -6.087 -12.249 15.600 1.00 0.00 109 GLY A C 9
ATOM 16002 O O . GLY A 1 109 ? -6.343 -13.043 14.692 1.00 0.00 109 GLY A O 9
ATOM 16006 N N . SER A 1 110 ? -6.503 -12.421 16.858 1.00 0.00 110 SER A N 9
ATOM 16007 C CA . SER A 1 110 ? -7.118 -13.645 17.408 1.00 0.00 110 SER A CA 9
ATOM 16008 C C . SER A 1 110 ? -8.276 -13.320 18.372 1.00 0.00 110 SER A C 9
ATOM 16009 O O . SER A 1 110 ? -8.533 -14.039 19.341 1.00 0.00 110 SER A O 9
ATOM 16017 N N . HIS A 1 111 ? -8.953 -12.195 18.120 1.00 0.00 111 HIS A N 9
ATOM 16018 C CA . HIS A 1 111 ? -9.946 -11.546 18.991 1.00 0.00 111 HIS A CA 9
ATOM 16019 C C . HIS A 1 111 ? -11.257 -11.236 18.237 1.00 0.00 111 HIS A C 9
ATOM 16020 O O . HIS A 1 111 ? -11.919 -10.222 18.478 1.00 0.00 111 HIS A O 9
ATOM 16034 N N . HIS A 1 112 ? -11.615 -12.117 17.300 1.00 0.00 112 HIS A N 9
ATOM 16035 C CA . HIS A 1 112 ? -12.747 -12.026 16.365 1.00 0.00 112 HIS A CA 9
ATOM 16036 C C . HIS A 1 112 ? -14.073 -11.621 17.029 1.00 0.00 112 HIS A C 9
ATOM 16037 O O . HIS A 1 112 ? -14.783 -10.750 16.519 1.00 0.00 112 HIS A O 9
ATOM 16051 N N . HIS A 1 113 ? -14.400 -12.257 18.164 1.00 0.00 113 HIS A N 9
ATOM 16052 C CA . HIS A 1 113 ? -15.572 -11.991 19.010 1.00 0.00 113 HIS A CA 9
ATOM 16053 C C . HIS A 1 113 ? -15.380 -12.581 20.422 1.00 0.00 113 HIS A C 9
ATOM 16054 O O . HIS A 1 113 ? -14.342 -13.181 20.717 1.00 0.00 113 HIS A O 9
ATOM 16068 N N . HIS A 1 114 ? -16.381 -12.434 21.292 1.00 0.00 114 HIS A N 9
ATOM 16069 C CA . HIS A 1 114 ? -16.382 -12.819 22.712 1.00 0.00 114 HIS A CA 9
ATOM 16070 C C . HIS A 1 114 ? -17.733 -13.457 23.102 1.00 0.00 114 HIS A C 9
ATOM 16071 O O . HIS A 1 114 ? -18.377 -13.045 24.072 1.00 0.00 114 HIS A O 9
ATOM 16085 N N . HIS A 1 115 ? -18.188 -14.443 22.316 1.00 0.00 115 HIS A N 9
ATOM 16086 C CA . HIS A 1 115 ? -19.492 -15.117 22.466 1.00 0.00 115 HIS A CA 9
ATOM 16087 C C . HIS A 1 115 ? -19.756 -15.754 23.848 1.00 0.00 115 HIS A C 9
ATOM 16088 O O . HIS A 1 115 ? -20.918 -15.950 24.211 1.00 0.00 115 HIS A O 9
ATOM 16102 N N . HIS A 1 116 ? -18.702 -16.091 24.605 1.00 0.00 116 HIS A N 9
ATOM 16103 C CA . HIS A 1 116 ? -18.768 -16.738 25.931 1.00 0.00 116 HIS A CA 9
ATOM 16104 C C . HIS A 1 116 ? -17.625 -16.273 26.849 1.00 0.00 116 HIS A C 9
ATOM 16105 O O . HIS A 1 116 ? -16.447 -16.359 26.433 1.00 0.00 116 HIS A O 9
ATOM 16120 N N . ASP A 1 1 ? 0.656 -3.370 2.564 1.00 0.00 1 ASP A N 10
ATOM 16121 C CA . ASP A 1 1 ? 0.605 -3.534 1.088 1.00 0.00 1 ASP A CA 10
ATOM 16122 C C . ASP A 1 1 ? 1.913 -4.143 0.569 1.00 0.00 1 ASP A C 10
ATOM 16123 O O . ASP A 1 1 ? 2.993 -3.801 1.049 1.00 0.00 1 ASP A O 10
ATOM 16134 N N . VAL A 1 2 ? 1.818 -5.064 -0.389 1.00 0.00 2 VAL A N 10
ATOM 16135 C CA . VAL A 1 2 ? 2.923 -5.859 -0.963 1.00 0.00 2 VAL A CA 10
ATOM 16136 C C . VAL A 1 2 ? 2.813 -5.882 -2.459 1.00 0.00 2 VAL A C 10
ATOM 16137 O O . VAL A 1 2 ? 1.719 -5.972 -2.981 1.00 0.00 2 VAL A O 10
ATOM 16150 N N . ILE A 1 3 ? 3.951 -5.947 -3.126 1.00 0.00 3 ILE A N 10
ATOM 16151 C CA . ILE A 1 3 ? 4.092 -6.272 -4.543 1.00 0.00 3 ILE A CA 10
ATOM 16152 C C . ILE A 1 3 ? 4.784 -7.651 -4.523 1.00 0.00 3 ILE A C 10
ATOM 16153 O O . ILE A 1 3 ? 5.988 -7.738 -4.270 1.00 0.00 3 ILE A O 10
ATOM 16169 N N . ILE A 1 4 ? 4.019 -8.744 -4.636 1.00 0.00 4 ILE A N 10
ATOM 16170 C CA . ILE A 1 4 ? 4.482 -10.113 -4.429 1.00 0.00 4 ILE A CA 10
ATOM 16171 C C . ILE A 1 4 ? 5.525 -10.485 -5.513 1.00 0.00 4 ILE A C 10
ATOM 16172 O O . ILE A 1 4 ? 5.416 -10.039 -6.663 1.00 0.00 4 ILE A O 10
ATOM 16188 N N . LYS A 1 5 ? 6.501 -11.340 -5.186 1.00 0.00 5 LYS A N 10
ATOM 16189 C CA . LYS A 1 5 ? 7.581 -11.754 -6.106 1.00 0.00 5 LYS A CA 10
ATOM 16190 C C . LYS A 1 5 ? 8.007 -13.214 -5.953 1.00 0.00 5 LYS A C 10
ATOM 16191 O O . LYS A 1 5 ? 7.824 -13.789 -4.876 1.00 0.00 5 LYS A O 10
ATOM 16210 N N . PRO A 1 6 ? 8.559 -13.822 -7.020 1.00 0.00 6 PRO A N 10
ATOM 16211 C CA . PRO A 1 6 ? 8.875 -15.245 -7.050 1.00 0.00 6 PRO A CA 10
ATOM 16212 C C . PRO A 1 6 ? 10.215 -15.575 -6.383 1.00 0.00 6 PRO A C 10
ATOM 16213 O O . PRO A 1 6 ? 11.150 -14.776 -6.411 1.00 0.00 6 PRO A O 10
ATOM 16224 N N . GLN A 1 7 ? 10.335 -16.779 -5.815 1.00 0.00 7 GLN A N 10
ATOM 16225 C CA . GLN A 1 7 ? 11.568 -17.237 -5.145 1.00 0.00 7 GLN A CA 10
ATOM 16226 C C . GLN A 1 7 ? 12.697 -17.690 -6.100 1.00 0.00 7 GLN A C 10
ATOM 16227 O O . GLN A 1 7 ? 13.847 -17.816 -5.672 1.00 0.00 7 GLN A O 10
ATOM 16241 N N . VAL A 1 8 ? 12.396 -17.908 -7.389 1.00 0.00 8 VAL A N 10
ATOM 16242 C CA . VAL A 1 8 ? 13.362 -18.232 -8.464 1.00 0.00 8 VAL A CA 10
ATOM 16243 C C . VAL A 1 8 ? 12.992 -17.520 -9.773 1.00 0.00 8 VAL A C 10
ATOM 16244 O O . VAL A 1 8 ? 11.861 -17.054 -9.923 1.00 0.00 8 VAL A O 10
ATOM 16257 N N . SER A 1 9 ? 13.928 -17.461 -10.724 1.00 0.00 9 SER A N 10
ATOM 16258 C CA . SER A 1 9 ? 13.675 -16.995 -12.093 1.00 0.00 9 SER A CA 10
ATOM 16259 C C . SER A 1 9 ? 13.279 -18.151 -13.036 1.00 0.00 9 SER A C 10
ATOM 16260 O O . SER A 1 9 ? 13.490 -19.328 -12.735 1.00 0.00 9 SER A O 10
ATOM 16268 N N . GLY A 1 10 ? 12.673 -17.816 -14.175 1.00 0.00 10 GLY A N 10
ATOM 16269 C CA . GLY A 1 10 ? 12.023 -18.732 -15.105 1.00 0.00 10 GLY A CA 10
ATOM 16270 C C . GLY A 1 10 ? 10.844 -18.047 -15.695 1.00 0.00 10 GLY A C 10
ATOM 16271 O O . GLY A 1 10 ? 10.902 -16.927 -16.191 1.00 0.00 10 GLY A O 10
ATOM 16275 N N . VAL A 1 11 ? 9.757 -18.782 -15.651 1.00 0.00 11 VAL A N 10
ATOM 16276 C CA . VAL A 1 11 ? 8.573 -18.429 -16.375 1.00 0.00 11 VAL A CA 10
ATOM 16277 C C . VAL A 1 11 ? 7.359 -19.001 -15.645 1.00 0.00 11 VAL A C 10
ATOM 16278 O O . VAL A 1 11 ? 7.440 -20.112 -15.129 1.00 0.00 11 VAL A O 10
ATOM 16291 N N . ILE A 1 12 ? 6.231 -18.286 -15.668 1.00 0.00 12 ILE A N 10
ATOM 16292 C CA . ILE A 1 12 ? 4.971 -18.779 -15.083 1.00 0.00 12 ILE A CA 10
ATOM 16293 C C . ILE A 1 12 ? 4.430 -20.048 -15.779 1.00 0.00 12 ILE A C 10
ATOM 16294 O O . ILE A 1 12 ? 4.493 -20.167 -17.002 1.00 0.00 12 ILE A O 10
ATOM 16310 N N . VAL A 1 13 ? 3.818 -20.950 -14.996 1.00 0.00 13 VAL A N 10
ATOM 16311 C CA . VAL A 1 13 ? 3.247 -22.255 -15.410 1.00 0.00 13 VAL A CA 10
ATOM 16312 C C . VAL A 1 13 ? 1.778 -22.404 -15.001 1.00 0.00 13 VAL A C 10
ATOM 16313 O O . VAL A 1 13 ? 0.989 -22.984 -15.747 1.00 0.00 13 VAL A O 10
ATOM 16326 N N . ASN A 1 14 ? 1.397 -21.867 -13.839 1.00 0.00 14 ASN A N 10
ATOM 16327 C CA . ASN A 1 14 ? 0.020 -21.891 -13.340 1.00 0.00 14 ASN A CA 10
ATOM 16328 C C . ASN A 1 14 ? -0.282 -20.647 -12.491 1.00 0.00 14 ASN A C 10
ATOM 16329 O O . ASN A 1 14 ? 0.628 -20.017 -11.944 1.00 0.00 14 ASN A O 10
ATOM 16340 N N . LYS A 1 15 ? -1.580 -20.356 -12.357 1.00 0.00 15 LYS A N 10
ATOM 16341 C CA . LYS A 1 15 ? -2.183 -19.250 -11.632 1.00 0.00 15 LYS A CA 10
ATOM 16342 C C . LYS A 1 15 ? -3.210 -19.836 -10.667 1.00 0.00 15 LYS A C 10
ATOM 16343 O O . LYS A 1 15 ? -4.351 -20.109 -11.032 1.00 0.00 15 LYS A O 10
ATOM 16362 N N . LEU A 1 16 ? -2.768 -20.075 -9.433 1.00 0.00 16 LEU A N 10
ATOM 16363 C CA . LEU A 1 16 ? -3.578 -20.669 -8.377 1.00 0.00 16 LEU A CA 10
ATOM 16364 C C . LEU A 1 16 ? -4.652 -19.709 -7.850 1.00 0.00 16 LEU A C 10
ATOM 16365 O O . LEU A 1 16 ? -5.788 -20.104 -7.584 1.00 0.00 16 LEU A O 10
ATOM 16381 N N . PHE A 1 17 ? -4.253 -18.450 -7.685 1.00 0.00 17 PHE A N 10
ATOM 16382 C CA . PHE A 1 17 ? -5.099 -17.368 -7.190 1.00 0.00 17 PHE A CA 10
ATOM 16383 C C . PHE A 1 17 ? -6.033 -16.800 -8.271 1.00 0.00 17 PHE A C 10
ATOM 16384 O O . PHE A 1 17 ? -5.988 -17.203 -9.435 1.00 0.00 17 PHE A O 10
ATOM 16401 N N . LYS A 1 18 ? -6.846 -15.813 -7.872 1.00 0.00 18 LYS A N 10
ATOM 16402 C CA . LYS A 1 18 ? -7.708 -15.012 -8.759 1.00 0.00 18 LYS A CA 10
ATOM 16403 C C . LYS A 1 18 ? -7.569 -13.521 -8.456 1.00 0.00 18 LYS A C 10
ATOM 16404 O O . LYS A 1 18 ? -7.629 -13.104 -7.302 1.00 0.00 18 LYS A O 10
ATOM 16423 N N . ALA A 1 19 ? -7.447 -12.717 -9.506 1.00 0.00 19 ALA A N 10
ATOM 16424 C CA . ALA A 1 19 ? -7.422 -11.260 -9.432 1.00 0.00 19 ALA A CA 10
ATOM 16425 C C . ALA A 1 19 ? -8.708 -10.702 -8.786 1.00 0.00 19 ALA A C 10
ATOM 16426 O O . ALA A 1 19 ? -9.811 -10.870 -9.312 1.00 0.00 19 ALA A O 10
ATOM 16433 N N . GLY A 1 20 ? -8.555 -10.051 -7.629 1.00 0.00 20 GLY A N 10
ATOM 16434 C CA . GLY A 1 20 ? -9.639 -9.429 -6.868 1.00 0.00 20 GLY A CA 10
ATOM 16435 C C . GLY A 1 20 ? -10.192 -10.270 -5.707 1.00 0.00 20 GLY A C 10
ATOM 16436 O O . GLY A 1 20 ? -10.919 -9.738 -4.865 1.00 0.00 20 GLY A O 10
ATOM 16440 N N . ASP A 1 21 ? -9.885 -11.571 -5.644 1.00 0.00 21 ASP A N 10
ATOM 16441 C CA . ASP A 1 21 ? -10.351 -12.471 -4.579 1.00 0.00 21 ASP A CA 10
ATOM 16442 C C . ASP A 1 21 ? -9.581 -12.304 -3.242 1.00 0.00 21 ASP A C 10
ATOM 16443 O O . ASP A 1 21 ? -8.695 -11.457 -3.100 1.00 0.00 21 ASP A O 10
ATOM 16452 N N . LYS A 1 22 ? -9.916 -13.123 -2.240 1.00 0.00 22 LYS A N 10
ATOM 16453 C CA . LYS A 1 22 ? -9.154 -13.267 -0.994 1.00 0.00 22 LYS A CA 10
ATOM 16454 C C . LYS A 1 22 ? -7.941 -14.190 -1.162 1.00 0.00 22 LYS A C 10
ATOM 16455 O O . LYS A 1 22 ? -7.852 -14.989 -2.099 1.00 0.00 22 LYS A O 10
ATOM 16474 N N . VAL A 1 23 ? -7.045 -14.119 -0.178 1.00 0.00 23 VAL A N 10
ATOM 16475 C CA . VAL A 1 23 ? -5.916 -15.038 0.057 1.00 0.00 23 VAL A CA 10
ATOM 16476 C C . VAL A 1 23 ? -5.831 -15.341 1.557 1.00 0.00 23 VAL A C 10
ATOM 16477 O O . VAL A 1 23 ? -5.994 -14.428 2.370 1.00 0.00 23 VAL A O 10
ATOM 16490 N N . LYS A 1 24 ? -5.569 -16.601 1.950 1.00 0.00 24 LYS A N 10
ATOM 16491 C CA . LYS A 1 24 ? -5.243 -16.988 3.325 1.00 0.00 24 LYS A CA 10
ATOM 16492 C C . LYS A 1 24 ? -3.852 -16.482 3.731 1.00 0.00 24 LYS A C 10
ATOM 16493 O O . LYS A 1 24 ? -3.165 -15.871 2.914 1.00 0.00 24 LYS A O 10
ATOM 16512 N N . LYS A 1 25 ? -3.406 -16.780 4.961 1.00 0.00 25 LYS A N 10
ATOM 16513 C CA . LYS A 1 25 ? -2.087 -16.470 5.582 1.00 0.00 25 LYS A CA 10
ATOM 16514 C C . LYS A 1 25 ? -0.828 -17.030 4.858 1.00 0.00 25 LYS A C 10
ATOM 16515 O O . LYS A 1 25 ? 0.125 -17.459 5.508 1.00 0.00 25 LYS A O 10
ATOM 16534 N N . GLY A 1 26 ? -0.822 -17.083 3.525 1.00 0.00 26 GLY A N 10
ATOM 16535 C CA . GLY A 1 26 ? 0.209 -17.748 2.722 1.00 0.00 26 GLY A CA 10
ATOM 16536 C C . GLY A 1 26 ? -0.298 -18.814 1.759 1.00 0.00 26 GLY A C 10
ATOM 16537 O O . GLY A 1 26 ? 0.430 -19.764 1.478 1.00 0.00 26 GLY A O 10
ATOM 16541 N N . GLN A 1 27 ? -1.547 -18.716 1.284 1.00 0.00 27 GLN A N 10
ATOM 16542 C CA . GLN A 1 27 ? -2.014 -19.577 0.196 1.00 0.00 27 GLN A CA 10
ATOM 16543 C C . GLN A 1 27 ? -1.117 -19.501 -1.055 1.00 0.00 27 GLN A C 10
ATOM 16544 O O . GLN A 1 27 ? -0.492 -18.476 -1.334 1.00 0.00 27 GLN A O 10
ATOM 16558 N N . THR A 1 28 ? -1.069 -20.587 -1.819 1.00 0.00 28 THR A N 10
ATOM 16559 C CA . THR A 1 28 ? -0.304 -20.690 -3.072 1.00 0.00 28 THR A CA 10
ATOM 16560 C C . THR A 1 28 ? -0.947 -19.848 -4.172 1.00 0.00 28 THR A C 10
ATOM 16561 O O . THR A 1 28 ? -2.169 -19.813 -4.314 1.00 0.00 28 THR A O 10
ATOM 16572 N N . LEU A 1 29 ? -0.103 -19.183 -4.967 1.00 0.00 29 LEU A N 10
ATOM 16573 C CA . LEU A 1 29 ? -0.461 -18.134 -5.927 1.00 0.00 29 LEU A CA 10
ATOM 16574 C C . LEU A 1 29 ? -0.004 -18.446 -7.363 1.00 0.00 29 LEU A C 10
ATOM 16575 O O . LEU A 1 29 ? -0.799 -18.343 -8.291 1.00 0.00 29 LEU A O 10
ATOM 16591 N N . PHE A 1 30 ? 1.244 -18.899 -7.533 1.00 0.00 30 PHE A N 10
ATOM 16592 C CA . PHE A 1 30 ? 1.825 -19.237 -8.848 1.00 0.00 30 PHE A CA 10
ATOM 16593 C C . PHE A 1 30 ? 2.701 -20.489 -8.817 1.00 0.00 30 PHE A C 10
ATOM 16594 O O . PHE A 1 30 ? 3.116 -20.968 -7.761 1.00 0.00 30 PHE A O 10
ATOM 16611 N N . ILE A 1 31 ? 3.016 -20.963 -10.020 1.00 0.00 31 ILE A N 10
ATOM 16612 C CA . ILE A 1 31 ? 3.988 -22.028 -10.300 1.00 0.00 31 ILE A CA 10
ATOM 16613 C C . ILE A 1 31 ? 4.915 -21.511 -11.403 1.00 0.00 31 ILE A C 10
ATOM 16614 O O . ILE A 1 31 ? 4.448 -20.822 -12.309 1.00 0.00 31 ILE A O 10
ATOM 16630 N N . ILE A 1 32 ? 6.197 -21.856 -11.338 1.00 0.00 32 ILE A N 10
ATOM 16631 C CA . ILE A 1 32 ? 7.249 -21.469 -12.274 1.00 0.00 32 ILE A CA 10
ATOM 16632 C C . ILE A 1 32 ? 7.990 -22.678 -12.799 1.00 0.00 32 ILE A C 10
ATOM 16633 O O . ILE A 1 32 ? 8.085 -23.688 -12.114 1.00 0.00 32 ILE A O 10
ATOM 16649 N N . GLU A 1 33 ? 8.577 -22.519 -13.978 1.00 0.00 33 GLU A N 10
ATOM 16650 C CA . GLU A 1 33 ? 9.510 -23.435 -14.603 1.00 0.00 33 GLU A CA 10
ATOM 16651 C C . GLU A 1 33 ? 10.876 -22.756 -14.748 1.00 0.00 33 GLU A C 10
ATOM 16652 O O . GLU A 1 33 ? 10.991 -21.724 -15.415 1.00 0.00 33 GLU A O 10
ATOM 16664 N N . GLN A 1 34 ? 11.904 -23.338 -14.120 1.00 0.00 34 GLN A N 10
ATOM 16665 C CA . GLN A 1 34 ? 13.315 -22.915 -14.173 1.00 0.00 34 GLN A CA 10
ATOM 16666 C C . GLN A 1 34 ? 13.984 -23.213 -15.538 1.00 0.00 34 GLN A C 10
ATOM 16667 O O . GLN A 1 34 ? 15.111 -23.706 -15.602 1.00 0.00 34 GLN A O 10
ATOM 16681 N N . ASP A 1 35 ? 13.276 -22.899 -16.630 1.00 0.00 35 ASP A N 10
ATOM 16682 C CA . ASP A 1 35 ? 13.633 -23.101 -18.047 1.00 0.00 35 ASP A CA 10
ATOM 16683 C C . ASP A 1 35 ? 13.816 -24.579 -18.494 1.00 0.00 35 ASP A C 10
ATOM 16684 O O . ASP A 1 35 ? 14.049 -25.494 -17.705 1.00 0.00 35 ASP A O 10
ATOM 16693 N N . GLN A 1 36 ? 13.669 -24.816 -19.805 1.00 0.00 36 GLN A N 10
ATOM 16694 C CA . GLN A 1 36 ? 13.574 -26.141 -20.435 1.00 0.00 36 GLN A CA 10
ATOM 16695 C C . GLN A 1 36 ? 14.911 -26.860 -20.706 1.00 0.00 36 GLN A C 10
ATOM 16696 O O . GLN A 1 36 ? 14.936 -27.832 -21.461 1.00 0.00 36 GLN A O 10
ATOM 16710 N N . ALA A 1 37 ? 16.029 -26.378 -20.151 1.00 0.00 37 ALA A N 10
ATOM 16711 C CA . ALA A 1 37 ? 17.378 -26.855 -20.464 1.00 0.00 37 ALA A CA 10
ATOM 16712 C C . ALA A 1 37 ? 17.550 -28.386 -20.338 1.00 0.00 37 ALA A C 10
ATOM 16713 O O . ALA A 1 37 ? 17.872 -29.070 -21.311 1.00 0.00 37 ALA A O 10
ATOM 16720 N N . SER A 1 38 ? 17.269 -28.955 -19.160 1.00 0.00 38 SER A N 10
ATOM 16721 C CA . SER A 1 38 ? 17.382 -30.402 -18.906 1.00 0.00 38 SER A CA 10
ATOM 16722 C C . SER A 1 38 ? 16.413 -31.254 -19.732 1.00 0.00 38 SER A C 10
ATOM 16723 O O . SER A 1 38 ? 16.688 -32.432 -19.957 1.00 0.00 38 SER A O 10
ATOM 16731 N N . LYS A 1 39 ? 15.317 -30.668 -20.231 1.00 0.00 39 LYS A N 10
ATOM 16732 C CA . LYS A 1 39 ? 14.293 -31.361 -21.037 1.00 0.00 39 LYS A CA 10
ATOM 16733 C C . LYS A 1 39 ? 14.854 -31.918 -22.355 1.00 0.00 39 LYS A C 10
ATOM 16734 O O . LYS A 1 39 ? 14.320 -32.891 -22.879 1.00 0.00 39 LYS A O 10
ATOM 16753 N N . ASP A 1 40 ? 15.971 -31.365 -22.837 1.00 0.00 40 ASP A N 10
ATOM 16754 C CA . ASP A 1 40 ? 16.752 -31.918 -23.952 1.00 0.00 40 ASP A CA 10
ATOM 16755 C C . ASP A 1 40 ? 18.146 -32.408 -23.522 1.00 0.00 40 ASP A C 10
ATOM 16756 O O . ASP A 1 40 ? 18.642 -33.399 -24.062 1.00 0.00 40 ASP A O 10
ATOM 16765 N N . PHE A 1 41 ? 18.774 -31.760 -22.530 1.00 0.00 41 PHE A N 10
ATOM 16766 C CA . PHE A 1 41 ? 20.129 -32.126 -22.086 1.00 0.00 41 PHE A CA 10
ATOM 16767 C C . PHE A 1 41 ? 20.204 -33.475 -21.340 1.00 0.00 41 PHE A C 10
ATOM 16768 O O . PHE A 1 41 ? 21.224 -34.158 -21.404 1.00 0.00 41 PHE A O 10
ATOM 16785 N N . ASN A 1 42 ? 19.126 -33.901 -20.668 1.00 0.00 42 ASN A N 10
ATOM 16786 C CA . ASN A 1 42 ? 18.988 -35.262 -20.129 1.00 0.00 42 ASN A CA 10
ATOM 16787 C C . ASN A 1 42 ? 18.703 -36.282 -21.237 1.00 0.00 42 ASN A C 10
ATOM 16788 O O . ASN A 1 42 ? 19.234 -37.394 -21.239 1.00 0.00 42 ASN A O 10
ATOM 16799 N N . ARG A 1 43 ? 17.848 -35.884 -22.186 1.00 0.00 43 ARG A N 10
ATOM 16800 C CA . ARG A 1 43 ? 17.216 -36.765 -23.170 1.00 0.00 43 ARG A CA 10
ATOM 16801 C C . ARG A 1 43 ? 18.191 -37.613 -23.993 1.00 0.00 43 ARG A C 10
ATOM 16802 O O . ARG A 1 43 ? 17.898 -38.770 -24.280 1.00 0.00 43 ARG A O 10
ATOM 16823 N N . SER A 1 44 ? 19.360 -37.076 -24.338 1.00 0.00 44 SER A N 10
ATOM 16824 C CA . SER A 1 44 ? 20.369 -37.767 -25.163 1.00 0.00 44 SER A CA 10
ATOM 16825 C C . SER A 1 44 ? 20.962 -39.048 -24.546 1.00 0.00 44 SER A C 10
ATOM 16826 O O . SER A 1 44 ? 21.585 -39.828 -25.269 1.00 0.00 44 SER A O 10
ATOM 16834 N N . LYS A 1 45 ? 20.748 -39.321 -23.246 1.00 0.00 45 LYS A N 10
ATOM 16835 C CA . LYS A 1 45 ? 21.127 -40.595 -22.589 1.00 0.00 45 LYS A CA 10
ATOM 16836 C C . LYS A 1 45 ? 20.105 -41.726 -22.793 1.00 0.00 45 LYS A C 10
ATOM 16837 O O . LYS A 1 45 ? 20.414 -42.880 -22.489 1.00 0.00 45 LYS A O 10
ATOM 16856 N N . ALA A 1 46 ? 18.913 -41.439 -23.321 1.00 0.00 46 ALA A N 10
ATOM 16857 C CA . ALA A 1 46 ? 17.798 -42.378 -23.496 1.00 0.00 46 ALA A CA 10
ATOM 16858 C C . ALA A 1 46 ? 17.963 -43.368 -24.681 1.00 0.00 46 ALA A C 10
ATOM 16859 O O . ALA A 1 46 ? 17.044 -43.547 -25.487 1.00 0.00 46 ALA A O 10
ATOM 16866 N N . LEU A 1 47 ? 19.139 -43.991 -24.826 1.00 0.00 47 LEU A N 10
ATOM 16867 C CA . LEU A 1 47 ? 19.468 -44.929 -25.912 1.00 0.00 47 LEU A CA 10
ATOM 16868 C C . LEU A 1 47 ? 18.521 -46.138 -26.008 1.00 0.00 47 LEU A C 10
ATOM 16869 O O . LEU A 1 47 ? 18.193 -46.576 -27.111 1.00 0.00 47 LEU A O 10
ATOM 16885 N N . PHE A 1 48 ? 18.087 -46.669 -24.861 1.00 0.00 48 PHE A N 10
ATOM 16886 C CA . PHE A 1 48 ? 17.307 -47.919 -24.789 1.00 0.00 48 PHE A CA 10
ATOM 16887 C C . PHE A 1 48 ? 16.334 -47.993 -23.596 1.00 0.00 48 PHE A C 10
ATOM 16888 O O . PHE A 1 48 ? 15.488 -48.887 -23.541 1.00 0.00 48 PHE A O 10
ATOM 16905 N N . SER A 1 49 ? 16.407 -47.052 -22.650 1.00 0.00 49 SER A N 10
ATOM 16906 C CA . SER A 1 49 ? 15.544 -46.964 -21.459 1.00 0.00 49 SER A CA 10
ATOM 16907 C C . SER A 1 49 ? 14.086 -46.576 -21.759 1.00 0.00 49 SER A C 10
ATOM 16908 O O . SER A 1 49 ? 13.221 -46.742 -20.901 1.00 0.00 49 SER A O 10
ATOM 16916 N N . GLN A 1 50 ? 13.788 -46.096 -22.973 1.00 0.00 50 GLN A N 10
ATOM 16917 C CA . GLN A 1 50 ? 12.455 -45.618 -23.371 1.00 0.00 50 GLN A CA 10
ATOM 16918 C C . GLN A 1 50 ? 11.347 -46.677 -23.238 1.00 0.00 50 GLN A C 10
ATOM 16919 O O . GLN A 1 50 ? 10.186 -46.346 -22.989 1.00 0.00 50 GLN A O 10
ATOM 16933 N N . SER A 1 51 ? 11.710 -47.956 -23.371 1.00 0.00 51 SER A N 10
ATOM 16934 C CA . SER A 1 51 ? 10.818 -49.113 -23.255 1.00 0.00 51 SER A CA 10
ATOM 16935 C C . SER A 1 51 ? 10.356 -49.432 -21.821 1.00 0.00 51 SER A C 10
ATOM 16936 O O . SER A 1 51 ? 9.523 -50.323 -21.639 1.00 0.00 51 SER A O 10
ATOM 16944 N N . ALA A 1 52 ? 10.863 -48.729 -20.794 1.00 0.00 52 ALA A N 10
ATOM 16945 C CA . ALA A 1 52 ? 10.512 -48.946 -19.382 1.00 0.00 52 ALA A CA 10
ATOM 16946 C C . ALA A 1 52 ? 9.009 -48.868 -19.084 1.00 0.00 52 ALA A C 10
ATOM 16947 O O . ALA A 1 52 ? 8.498 -49.627 -18.259 1.00 0.00 52 ALA A O 10
ATOM 16954 N N . ILE A 1 53 ? 8.304 -47.940 -19.741 1.00 0.00 53 ILE A N 10
ATOM 16955 C CA . ILE A 1 53 ? 6.907 -47.582 -19.455 1.00 0.00 53 ILE A CA 10
ATOM 16956 C C . ILE A 1 53 ? 6.200 -47.258 -20.782 1.00 0.00 53 ILE A C 10
ATOM 16957 O O . ILE A 1 53 ? 5.322 -48.001 -21.230 1.00 0.00 53 ILE A O 10
ATOM 16973 N N . SER A 1 54 ? 6.635 -46.180 -21.443 1.00 0.00 54 SER A N 10
ATOM 16974 C CA . SER A 1 54 ? 6.286 -45.756 -22.803 1.00 0.00 54 SER A CA 10
ATOM 16975 C C . SER A 1 54 ? 7.246 -44.647 -23.224 1.00 0.00 54 SER A C 10
ATOM 16976 O O . SER A 1 54 ? 7.673 -43.864 -22.374 1.00 0.00 54 SER A O 10
ATOM 16984 N N . GLN A 1 55 ? 7.535 -44.511 -24.523 1.00 0.00 55 GLN A N 10
ATOM 16985 C CA . GLN A 1 55 ? 8.441 -43.497 -25.104 1.00 0.00 55 GLN A CA 10
ATOM 16986 C C . GLN A 1 55 ? 8.009 -42.038 -24.879 1.00 0.00 55 GLN A C 10
ATOM 16987 O O . GLN A 1 55 ? 8.734 -41.113 -25.241 1.00 0.00 55 GLN A O 10
ATOM 17001 N N . LYS A 1 56 ? 6.821 -41.823 -24.310 1.00 0.00 56 LYS A N 10
ATOM 17002 C CA . LYS A 1 56 ? 6.255 -40.502 -23.996 1.00 0.00 56 LYS A CA 10
ATOM 17003 C C . LYS A 1 56 ? 6.103 -40.272 -22.481 1.00 0.00 56 LYS A C 10
ATOM 17004 O O . LYS A 1 56 ? 5.629 -39.217 -22.054 1.00 0.00 56 LYS A O 10
ATOM 17023 N N . GLU A 1 57 ? 6.467 -41.276 -21.677 1.00 0.00 57 GLU A N 10
ATOM 17024 C CA . GLU A 1 57 ? 6.335 -41.312 -20.213 1.00 0.00 57 GLU A CA 10
ATOM 17025 C C . GLU A 1 57 ? 7.656 -41.502 -19.452 1.00 0.00 57 GLU A C 10
ATOM 17026 O O . GLU A 1 57 ? 7.850 -40.914 -18.388 1.00 0.00 57 GLU A O 10
ATOM 17038 N N . TYR A 1 58 ? 8.544 -42.355 -19.977 1.00 0.00 58 TYR A N 10
ATOM 17039 C CA . TYR A 1 58 ? 9.745 -42.853 -19.291 1.00 0.00 58 TYR A CA 10
ATOM 17040 C C . TYR A 1 58 ? 10.645 -41.765 -18.673 1.00 0.00 58 TYR A C 10
ATOM 17041 O O . TYR A 1 58 ? 11.236 -41.969 -17.609 1.00 0.00 58 TYR A O 10
ATOM 17059 N N . ASP A 1 59 ? 10.739 -40.596 -19.312 1.00 0.00 59 ASP A N 10
ATOM 17060 C CA . ASP A 1 59 ? 11.577 -39.477 -18.876 1.00 0.00 59 ASP A CA 10
ATOM 17061 C C . ASP A 1 59 ? 11.182 -38.918 -17.495 1.00 0.00 59 ASP A C 10
ATOM 17062 O O . ASP A 1 59 ? 12.048 -38.426 -16.775 1.00 0.00 59 ASP A O 10
ATOM 17071 N N . SER A 1 60 ? 9.914 -39.077 -17.087 1.00 0.00 60 SER A N 10
ATOM 17072 C CA . SER A 1 60 ? 9.440 -38.722 -15.737 1.00 0.00 60 SER A CA 10
ATOM 17073 C C . SER A 1 60 ? 10.100 -39.537 -14.609 1.00 0.00 60 SER A C 10
ATOM 17074 O O . SER A 1 60 ? 10.096 -39.111 -13.450 1.00 0.00 60 SER A O 10
ATOM 17082 N N . SER A 1 61 ? 10.706 -40.688 -14.937 1.00 0.00 61 SER A N 10
ATOM 17083 C CA . SER A 1 61 ? 11.514 -41.507 -14.019 1.00 0.00 61 SER A CA 10
ATOM 17084 C C . SER A 1 61 ? 13.012 -41.170 -14.063 1.00 0.00 61 SER A C 10
ATOM 17085 O O . SER A 1 61 ? 13.761 -41.621 -13.196 1.00 0.00 61 SER A O 10
ATOM 17093 N N . LEU A 1 62 ? 13.474 -40.373 -15.037 1.00 0.00 62 LEU A N 10
ATOM 17094 C CA . LEU A 1 62 ? 14.860 -39.960 -15.204 1.00 0.00 62 LEU A CA 10
ATOM 17095 C C . LEU A 1 62 ? 15.123 -38.536 -14.688 1.00 0.00 62 LEU A C 10
ATOM 17096 O O . LEU A 1 62 ? 16.189 -38.266 -14.129 1.00 0.00 62 LEU A O 10
ATOM 17112 N N . ALA A 1 63 ? 14.162 -37.626 -14.883 1.00 0.00 63 ALA A N 10
ATOM 17113 C CA . ALA A 1 63 ? 14.284 -36.189 -14.614 1.00 0.00 63 ALA A CA 10
ATOM 17114 C C . ALA A 1 63 ? 12.905 -35.524 -14.406 1.00 0.00 63 ALA A C 10
ATOM 17115 O O . ALA A 1 63 ? 11.859 -36.173 -14.529 1.00 0.00 63 ALA A O 10
ATOM 17122 N N . THR A 1 64 ? 12.900 -34.214 -14.144 1.00 0.00 64 THR A N 10
ATOM 17123 C CA . THR A 1 64 ? 11.686 -33.376 -14.080 1.00 0.00 64 THR A CA 10
ATOM 17124 C C . THR A 1 64 ? 11.938 -31.970 -14.635 1.00 0.00 64 THR A C 10
ATOM 17125 O O . THR A 1 64 ? 13.069 -31.588 -14.938 1.00 0.00 64 THR A O 10
ATOM 17136 N N . LEU A 1 65 ? 10.860 -31.189 -14.765 1.00 0.00 65 LEU A N 10
ATOM 17137 C CA . LEU A 1 65 ? 10.818 -29.884 -15.445 1.00 0.00 65 LEU A CA 10
ATOM 17138 C C . LEU A 1 65 ? 11.400 -28.707 -14.627 1.00 0.00 65 LEU A C 10
ATOM 17139 O O . LEU A 1 65 ? 11.382 -27.575 -15.102 1.00 0.00 65 LEU A O 10
ATOM 17155 N N . ASP A 1 66 ? 11.931 -28.954 -13.421 1.00 0.00 66 ASP A N 10
ATOM 17156 C CA . ASP A 1 66 ? 12.463 -27.930 -12.507 1.00 0.00 66 ASP A CA 10
ATOM 17157 C C . ASP A 1 66 ? 11.425 -26.858 -12.126 1.00 0.00 66 ASP A C 10
ATOM 17158 O O . ASP A 1 66 ? 11.641 -25.653 -12.273 1.00 0.00 66 ASP A O 10
ATOM 17167 N N . HIS A 1 67 ? 10.239 -27.306 -11.685 1.00 0.00 67 HIS A N 10
ATOM 17168 C CA . HIS A 1 67 ? 9.172 -26.422 -11.229 1.00 0.00 67 HIS A CA 10
ATOM 17169 C C . HIS A 1 67 ? 9.375 -25.897 -9.797 1.00 0.00 67 HIS A C 10
ATOM 17170 O O . HIS A 1 67 ? 9.906 -26.613 -8.942 1.00 0.00 67 HIS A O 10
ATOM 17184 N N . THR A 1 68 ? 8.872 -24.686 -9.505 1.00 0.00 68 THR A N 10
ATOM 17185 C CA . THR A 1 68 ? 8.909 -24.073 -8.161 1.00 0.00 68 THR A CA 10
ATOM 17186 C C . THR A 1 68 ? 7.606 -23.307 -7.887 1.00 0.00 68 THR A C 10
ATOM 17187 O O . THR A 1 68 ? 7.022 -22.739 -8.805 1.00 0.00 68 THR A O 10
ATOM 17198 N N . GLU A 1 69 ? 7.122 -23.297 -6.641 1.00 0.00 69 GLU A N 10
ATOM 17199 C CA . GLU A 1 69 ? 5.832 -22.700 -6.248 1.00 0.00 69 GLU A CA 10
ATOM 17200 C C . GLU A 1 69 ? 6.021 -21.344 -5.533 1.00 0.00 69 GLU A C 10
ATOM 17201 O O . GLU A 1 69 ? 7.048 -21.101 -4.892 1.00 0.00 69 GLU A O 10
ATOM 17213 N N . ILE A 1 70 ? 5.015 -20.466 -5.626 1.00 0.00 70 ILE A N 10
ATOM 17214 C CA . ILE A 1 70 ? 5.019 -19.105 -5.074 1.00 0.00 70 ILE A CA 10
ATOM 17215 C C . ILE A 1 70 ? 3.762 -18.926 -4.232 1.00 0.00 70 ILE A C 10
ATOM 17216 O O . ILE A 1 70 ? 2.670 -19.286 -4.674 1.00 0.00 70 ILE A O 10
ATOM 17232 N N . LYS A 1 71 ? 3.899 -18.343 -3.037 1.00 0.00 71 LYS A N 10
ATOM 17233 C CA . LYS A 1 71 ? 2.856 -18.274 -1.996 1.00 0.00 71 LYS A CA 10
ATOM 17234 C C . LYS A 1 71 ? 2.745 -16.865 -1.405 1.00 0.00 71 LYS A C 10
ATOM 17235 O O . LYS A 1 71 ? 3.727 -16.121 -1.381 1.00 0.00 71 LYS A O 10
ATOM 17254 N N . ALA A 1 72 ? 1.551 -16.481 -0.948 1.00 0.00 72 ALA A N 10
ATOM 17255 C CA . ALA A 1 72 ? 1.282 -15.182 -0.320 1.00 0.00 72 ALA A CA 10
ATOM 17256 C C . ALA A 1 72 ? 2.116 -14.946 0.965 1.00 0.00 72 ALA A C 10
ATOM 17257 O O . ALA A 1 72 ? 2.616 -15.900 1.572 1.00 0.00 72 ALA A O 10
ATOM 17264 N N . PRO A 1 73 ? 2.235 -13.688 1.433 1.00 0.00 73 PRO A N 10
ATOM 17265 C CA . PRO A 1 73 ? 2.815 -13.376 2.744 1.00 0.00 73 PRO A CA 10
ATOM 17266 C C . PRO A 1 73 ? 1.848 -13.587 3.923 1.00 0.00 73 PRO A C 10
ATOM 17267 O O . PRO A 1 73 ? 2.250 -14.062 4.983 1.00 0.00 73 PRO A O 10
ATOM 17278 N N . PHE A 1 74 ? 0.585 -13.192 3.747 1.00 0.00 74 PHE A N 10
ATOM 17279 C CA . PHE A 1 74 ? -0.417 -13.044 4.804 1.00 0.00 74 PHE A CA 10
ATOM 17280 C C . PHE A 1 74 ? -1.873 -13.039 4.274 1.00 0.00 74 PHE A C 10
ATOM 17281 O O . PHE A 1 74 ? -2.104 -12.945 3.070 1.00 0.00 74 PHE A O 10
ATOM 17298 N N . ASP A 1 75 ? -2.855 -13.101 5.188 1.00 0.00 75 ASP A N 10
ATOM 17299 C CA . ASP A 1 75 ? -4.293 -13.058 4.862 1.00 0.00 75 ASP A CA 10
ATOM 17300 C C . ASP A 1 75 ? -4.769 -11.659 4.451 1.00 0.00 75 ASP A C 10
ATOM 17301 O O . ASP A 1 75 ? -4.425 -10.648 5.075 1.00 0.00 75 ASP A O 10
ATOM 17310 N N . GLY A 1 76 ? -5.591 -11.601 3.399 1.00 0.00 76 GLY A N 10
ATOM 17311 C CA . GLY A 1 76 ? -6.113 -10.351 2.849 1.00 0.00 76 GLY A CA 10
ATOM 17312 C C . GLY A 1 76 ? -6.767 -10.530 1.483 1.00 0.00 76 GLY A C 10
ATOM 17313 O O . GLY A 1 76 ? -7.378 -11.562 1.195 1.00 0.00 76 GLY A O 10
ATOM 17317 N N . THR A 1 77 ? -6.597 -9.509 0.641 1.00 0.00 77 THR A N 10
ATOM 17318 C CA . THR A 1 77 ? -7.101 -9.443 -0.736 1.00 0.00 77 THR A CA 10
ATOM 17319 C C . THR A 1 77 ? -5.933 -9.258 -1.687 1.00 0.00 77 THR A C 10
ATOM 17320 O O . THR A 1 77 ? -4.844 -8.830 -1.291 1.00 0.00 77 THR A O 10
ATOM 17331 N N . ILE A 1 78 ? -6.136 -9.606 -2.952 1.00 0.00 78 ILE A N 10
ATOM 17332 C CA . ILE A 1 78 ? -5.071 -9.658 -3.949 1.00 0.00 78 ILE A CA 10
ATOM 17333 C C . ILE A 1 78 ? -5.479 -8.930 -5.232 1.00 0.00 78 ILE A C 10
ATOM 17334 O O . ILE A 1 78 ? -6.627 -9.013 -5.677 1.00 0.00 78 ILE A O 10
ATOM 17350 N N . GLY A 1 79 ? -4.553 -8.142 -5.792 1.00 0.00 79 GLY A N 10
ATOM 17351 C CA . GLY A 1 79 ? -4.818 -7.231 -6.910 1.00 0.00 79 GLY A CA 10
ATOM 17352 C C . GLY A 1 79 ? -4.938 -7.931 -8.264 1.00 0.00 79 GLY A C 10
ATOM 17353 O O . GLY A 1 79 ? -4.975 -9.159 -8.356 1.00 0.00 79 GLY A O 10
ATOM 17357 N N . ASP A 1 80 ? -5.008 -7.150 -9.346 1.00 0.00 80 ASP A N 10
ATOM 17358 C CA . ASP A 1 80 ? -4.884 -7.683 -10.704 1.00 0.00 80 ASP A CA 10
ATOM 17359 C C . ASP A 1 80 ? -3.506 -8.289 -10.956 1.00 0.00 80 ASP A C 10
ATOM 17360 O O . ASP A 1 80 ? -2.457 -7.697 -10.679 1.00 0.00 80 ASP A O 10
ATOM 17369 N N . ALA A 1 81 ? -3.537 -9.500 -11.509 1.00 0.00 81 ALA A N 10
ATOM 17370 C CA . ALA A 1 81 ? -2.366 -10.253 -11.890 1.00 0.00 81 ALA A CA 10
ATOM 17371 C C . ALA A 1 81 ? -1.525 -9.470 -12.925 1.00 0.00 81 ALA A C 10
ATOM 17372 O O . ALA A 1 81 ? -2.034 -9.050 -13.967 1.00 0.00 81 ALA A O 10
ATOM 17379 N N . LEU A 1 82 ? -0.229 -9.312 -12.658 1.00 0.00 82 LEU A N 10
ATOM 17380 C CA . LEU A 1 82 ? 0.736 -8.674 -13.568 1.00 0.00 82 LEU A CA 10
ATOM 17381 C C . LEU A 1 82 ? 1.324 -9.649 -14.613 1.00 0.00 82 LEU A C 10
ATOM 17382 O O . LEU A 1 82 ? 2.018 -9.210 -15.530 1.00 0.00 82 LEU A O 10
ATOM 17398 N N . VAL A 1 83 ? 1.063 -10.959 -14.489 1.00 0.00 83 VAL A N 10
ATOM 17399 C CA . VAL A 1 83 ? 1.727 -12.042 -15.244 1.00 0.00 83 VAL A CA 10
ATOM 17400 C C . VAL A 1 83 ? 0.776 -13.181 -15.627 1.00 0.00 83 VAL A C 10
ATOM 17401 O O . VAL A 1 83 ? -0.267 -13.394 -15.004 1.00 0.00 83 VAL A O 10
ATOM 17414 N N . ASN A 1 84 ? 1.159 -13.948 -16.642 1.00 0.00 84 ASN A N 10
ATOM 17415 C CA . ASN A 1 84 ? 0.443 -15.073 -17.207 1.00 0.00 84 ASN A CA 10
ATOM 17416 C C . ASN A 1 84 ? 1.426 -16.184 -17.586 1.00 0.00 84 ASN A C 10
ATOM 17417 O O . ASN A 1 84 ? 2.634 -15.980 -17.641 1.00 0.00 84 ASN A O 10
ATOM 17428 N N . ILE A 1 85 ? 0.893 -17.359 -17.899 1.00 0.00 85 ILE A N 10
ATOM 17429 C CA . ILE A 1 85 ? 1.616 -18.575 -18.264 1.00 0.00 85 ILE A CA 10
ATOM 17430 C C . ILE A 1 85 ? 2.458 -18.325 -19.524 1.00 0.00 85 ILE A C 10
ATOM 17431 O O . ILE A 1 85 ? 1.907 -18.240 -20.625 1.00 0.00 85 ILE A O 10
ATOM 17447 N N . GLY A 1 86 ? 3.775 -18.140 -19.361 1.00 0.00 86 GLY A N 10
ATOM 17448 C CA . GLY A 1 86 ? 4.673 -17.818 -20.473 1.00 0.00 86 GLY A CA 10
ATOM 17449 C C . GLY A 1 86 ? 5.311 -16.437 -20.325 1.00 0.00 86 GLY A C 10
ATOM 17450 O O . GLY A 1 86 ? 6.262 -16.142 -21.049 1.00 0.00 86 GLY A O 10
ATOM 17454 N N . ASP A 1 87 ? 4.827 -15.590 -19.401 1.00 0.00 87 ASP A N 10
ATOM 17455 C CA . ASP A 1 87 ? 5.561 -14.385 -19.037 1.00 0.00 87 ASP A CA 10
ATOM 17456 C C . ASP A 1 87 ? 6.887 -14.813 -18.391 1.00 0.00 87 ASP A C 10
ATOM 17457 O O . ASP A 1 87 ? 6.910 -15.609 -17.437 1.00 0.00 87 ASP A O 10
ATOM 17466 N N . TYR A 1 88 ? 7.984 -14.294 -18.951 1.00 0.00 88 TYR A N 10
ATOM 17467 C CA . TYR A 1 88 ? 9.315 -14.534 -18.421 1.00 0.00 88 TYR A CA 10
ATOM 17468 C C . TYR A 1 88 ? 9.482 -13.758 -17.123 1.00 0.00 88 TYR A C 10
ATOM 17469 O O . TYR A 1 88 ? 9.641 -12.535 -17.162 1.00 0.00 88 TYR A O 10
ATOM 17487 N N . VAL A 1 89 ? 9.473 -14.473 -15.993 1.00 0.00 89 VAL A N 10
ATOM 17488 C CA . VAL A 1 89 ? 9.677 -13.829 -14.669 1.00 0.00 89 VAL A CA 10
ATOM 17489 C C . VAL A 1 89 ? 11.020 -14.101 -13.990 1.00 0.00 89 VAL A C 10
ATOM 17490 O O . VAL A 1 89 ? 11.654 -15.143 -14.156 1.00 0.00 89 VAL A O 10
ATOM 17503 N N . SER A 1 90 ? 11.452 -13.157 -13.158 1.00 0.00 90 SER A N 10
ATOM 17504 C CA . SER A 1 90 ? 12.722 -13.182 -12.431 1.00 0.00 90 SER A CA 10
ATOM 17505 C C . SER A 1 90 ? 12.524 -12.728 -10.979 1.00 0.00 90 SER A C 10
ATOM 17506 O O . SER A 1 90 ? 11.609 -11.958 -10.670 1.00 0.00 90 SER A O 10
ATOM 17514 N N . ALA A 1 91 ? 13.377 -13.225 -10.073 1.00 0.00 91 ALA A N 10
ATOM 17515 C CA . ALA A 1 91 ? 13.174 -13.206 -8.622 1.00 0.00 91 ALA A CA 10
ATOM 17516 C C . ALA A 1 91 ? 12.916 -11.900 -7.884 1.00 0.00 91 ALA A C 10
ATOM 17517 O O . ALA A 1 91 ? 12.281 -11.922 -6.826 1.00 0.00 91 ALA A O 10
ATOM 17524 N N . SER A 1 92 ? 13.349 -10.769 -8.416 1.00 0.00 92 SER A N 10
ATOM 17525 C CA . SER A 1 92 ? 12.868 -9.470 -7.929 1.00 0.00 92 SER A CA 10
ATOM 17526 C C . SER A 1 92 ? 12.498 -8.498 -9.056 1.00 0.00 92 SER A C 10
ATOM 17527 O O . SER A 1 92 ? 12.066 -7.369 -8.804 1.00 0.00 92 SER A O 10
ATOM 17535 N N . THR A 1 93 ? 12.642 -8.944 -10.305 1.00 0.00 93 THR A N 10
ATOM 17536 C CA . THR A 1 93 ? 12.668 -8.075 -11.503 1.00 0.00 93 THR A CA 10
ATOM 17537 C C . THR A 1 93 ? 11.357 -7.908 -12.279 1.00 0.00 93 THR A C 10
ATOM 17538 O O . THR A 1 93 ? 11.262 -6.994 -13.100 1.00 0.00 93 THR A O 10
ATOM 17549 N N . THR A 1 94 ? 10.326 -8.730 -12.041 1.00 0.00 94 THR A N 10
ATOM 17550 C CA . THR A 1 94 ? 9.171 -8.808 -12.966 1.00 0.00 94 THR A CA 10
ATOM 17551 C C . THR A 1 94 ? 7.817 -8.504 -12.353 1.00 0.00 94 THR A C 10
ATOM 17552 O O . THR A 1 94 ? 6.983 -7.901 -13.026 1.00 0.00 94 THR A O 10
ATOM 17563 N N . GLU A 1 95 ? 7.687 -8.776 -11.054 1.00 0.00 95 GLU A N 10
ATOM 17564 C CA . GLU A 1 95 ? 6.536 -8.487 -10.206 1.00 0.00 95 GLU A CA 10
ATOM 17565 C C . GLU A 1 95 ? 5.233 -9.166 -10.683 1.00 0.00 95 GLU A C 10
ATOM 17566 O O . GLU A 1 95 ? 4.785 -9.036 -11.818 1.00 0.00 95 GLU A O 10
ATOM 17578 N N . LEU A 1 96 ? 4.641 -9.946 -9.782 1.00 0.00 96 LEU A N 10
ATOM 17579 C CA . LEU A 1 96 ? 3.568 -10.897 -10.141 1.00 0.00 96 LEU A CA 10
ATOM 17580 C C . LEU A 1 96 ? 2.128 -10.398 -9.917 1.00 0.00 96 LEU A C 10
ATOM 17581 O O . LEU A 1 96 ? 1.246 -10.719 -10.706 1.00 0.00 96 LEU A O 10
ATOM 17597 N N . VAL A 1 97 ? 1.900 -9.634 -8.847 1.00 0.00 97 VAL A N 10
ATOM 17598 C CA . VAL A 1 97 ? 0.619 -9.056 -8.382 1.00 0.00 97 VAL A CA 10
ATOM 17599 C C . VAL A 1 97 ? 0.864 -8.310 -7.054 1.00 0.00 97 VAL A C 10
ATOM 17600 O O . VAL A 1 97 ? 1.933 -8.476 -6.463 1.00 0.00 97 VAL A O 10
ATOM 17613 N N . ARG A 1 98 ? -0.100 -7.533 -6.535 1.00 0.00 98 ARG A N 10
ATOM 17614 C CA . ARG A 1 98 ? -0.043 -6.985 -5.173 1.00 0.00 98 ARG A CA 10
ATOM 17615 C C . ARG A 1 98 ? -0.869 -7.749 -4.122 1.00 0.00 98 ARG A C 10
ATOM 17616 O O . ARG A 1 98 ? -1.932 -8.248 -4.480 1.00 0.00 98 ARG A O 10
ATOM 17637 N N . VAL A 1 99 ? -0.468 -7.780 -2.846 1.00 0.00 99 VAL A N 10
ATOM 17638 C CA . VAL A 1 99 ? -1.264 -8.411 -1.774 1.00 0.00 99 VAL A CA 10
ATOM 17639 C C . VAL A 1 99 ? -1.509 -7.388 -0.666 1.00 0.00 99 VAL A C 10
ATOM 17640 O O . VAL A 1 99 ? -0.601 -6.643 -0.292 1.00 0.00 99 VAL A O 10
ATOM 17653 N N . THR A 1 100 ? -2.741 -7.314 -0.157 1.00 0.00 100 THR A N 10
ATOM 17654 C CA . THR A 1 100 ? -3.155 -6.252 0.774 1.00 0.00 100 THR A CA 10
ATOM 17655 C C . THR A 1 100 ? -4.081 -6.739 1.887 1.00 0.00 100 THR A C 10
ATOM 17656 O O . THR A 1 100 ? -5.103 -7.370 1.645 1.00 0.00 100 THR A O 10
ATOM 17667 N N . ASN A 1 101 ? -3.693 -6.510 3.144 1.00 0.00 101 ASN A N 10
ATOM 17668 C CA . ASN A 1 101 ? -4.411 -6.968 4.334 1.00 0.00 101 ASN A CA 10
ATOM 17669 C C . ASN A 1 101 ? -5.595 -6.045 4.667 1.00 0.00 101 ASN A C 10
ATOM 17670 O O . ASN A 1 101 ? -5.437 -4.830 4.812 1.00 0.00 101 ASN A O 10
ATOM 17681 N N . LEU A 1 102 ? -6.779 -6.643 4.800 1.00 0.00 102 LEU A N 10
ATOM 17682 C CA . LEU A 1 102 ? -8.018 -6.010 5.265 1.00 0.00 102 LEU A CA 10
ATOM 17683 C C . LEU A 1 102 ? -8.040 -5.859 6.804 1.00 0.00 102 LEU A C 10
ATOM 17684 O O . LEU A 1 102 ? -7.073 -6.202 7.490 1.00 0.00 102 LEU A O 10
ATOM 17700 N N . ASN A 1 103 ? -9.156 -5.376 7.361 1.00 0.00 103 ASN A N 10
ATOM 17701 C CA . ASN A 1 103 ? -9.401 -5.381 8.810 1.00 0.00 103 ASN A CA 10
ATOM 17702 C C . ASN A 1 103 ? -9.291 -6.817 9.395 1.00 0.00 103 ASN A C 10
ATOM 17703 O O . ASN A 1 103 ? -9.527 -7.796 8.683 1.00 0.00 103 ASN A O 10
ATOM 17714 N N . PRO A 1 104 ? -9.005 -6.975 10.700 1.00 0.00 104 PRO A N 10
ATOM 17715 C CA . PRO A 1 104 ? -8.633 -8.261 11.299 1.00 0.00 104 PRO A CA 10
ATOM 17716 C C . PRO A 1 104 ? -9.825 -9.172 11.661 1.00 0.00 104 PRO A C 10
ATOM 17717 O O . PRO A 1 104 ? -9.667 -10.216 12.299 1.00 0.00 104 PRO A O 10
ATOM 17728 N N . ILE A 1 105 ? -11.027 -8.774 11.250 1.00 0.00 105 ILE A N 10
ATOM 17729 C CA . ILE A 1 105 ? -12.309 -9.466 11.472 1.00 0.00 105 ILE A CA 10
ATOM 17730 C C . ILE A 1 105 ? -12.395 -10.869 10.861 1.00 0.00 105 ILE A C 10
ATOM 17731 O O . ILE A 1 105 ? -13.170 -11.712 11.315 1.00 0.00 105 ILE A O 10
ATOM 17747 N N . TYR A 1 106 ? -11.568 -11.126 9.859 1.00 0.00 106 TYR A N 10
ATOM 17748 C CA . TYR A 1 106 ? -11.461 -12.374 9.108 1.00 0.00 106 TYR A CA 10
ATOM 17749 C C . TYR A 1 106 ? -10.616 -13.421 9.871 1.00 0.00 106 TYR A C 10
ATOM 17750 O O . TYR A 1 106 ? -9.643 -13.966 9.352 1.00 0.00 106 TYR A O 10
ATOM 17768 N N . ALA A 1 107 ? -10.994 -13.676 11.135 1.00 0.00 107 ALA A N 10
ATOM 17769 C CA . ALA A 1 107 ? -10.342 -14.586 12.079 1.00 0.00 107 ALA A CA 10
ATOM 17770 C C . ALA A 1 107 ? -8.824 -14.378 12.237 1.00 0.00 107 ALA A C 10
ATOM 17771 O O . ALA A 1 107 ? -8.030 -15.324 12.180 1.00 0.00 107 ALA A O 10
ATOM 17778 N N . ASP A 1 108 ? -8.428 -13.124 12.483 1.00 0.00 108 ASP A N 10
ATOM 17779 C CA . ASP A 1 108 ? -7.021 -12.710 12.627 1.00 0.00 108 ASP A CA 10
ATOM 17780 C C . ASP A 1 108 ? -6.755 -11.801 13.850 1.00 0.00 108 ASP A C 10
ATOM 17781 O O . ASP A 1 108 ? -5.649 -11.783 14.399 1.00 0.00 108 ASP A O 10
ATOM 17790 N N . GLY A 1 109 ? -7.790 -11.101 14.317 1.00 0.00 109 GLY A N 10
ATOM 17791 C CA . GLY A 1 109 ? -7.805 -10.239 15.510 1.00 0.00 109 GLY A CA 10
ATOM 17792 C C . GLY A 1 109 ? -9.192 -9.621 15.723 1.00 0.00 109 GLY A C 10
ATOM 17793 O O . GLY A 1 109 ? -9.316 -8.420 15.953 1.00 0.00 109 GLY A O 10
ATOM 17797 N N . SER A 1 110 ? -10.236 -10.435 15.548 1.00 0.00 110 SER A N 10
ATOM 17798 C CA . SER A 1 110 ? -11.662 -10.067 15.477 1.00 0.00 110 SER A CA 10
ATOM 17799 C C . SER A 1 110 ? -12.319 -9.625 16.795 1.00 0.00 110 SER A C 10
ATOM 17800 O O . SER A 1 110 ? -13.521 -9.344 16.814 1.00 0.00 110 SER A O 10
ATOM 17808 N N . HIS A 1 111 ? -11.563 -9.574 17.898 1.00 0.00 111 HIS A N 10
ATOM 17809 C CA . HIS A 1 111 ? -12.058 -9.254 19.244 1.00 0.00 111 HIS A CA 10
ATOM 17810 C C . HIS A 1 111 ? -11.021 -8.483 20.079 1.00 0.00 111 HIS A C 10
ATOM 17811 O O . HIS A 1 111 ? -9.820 -8.534 19.799 1.00 0.00 111 HIS A O 10
ATOM 17825 N N . HIS A 1 112 ? -11.500 -7.778 21.114 1.00 0.00 112 HIS A N 10
ATOM 17826 C CA . HIS A 1 112 ? -10.731 -6.857 21.974 1.00 0.00 112 HIS A CA 10
ATOM 17827 C C . HIS A 1 112 ? -9.854 -5.855 21.188 1.00 0.00 112 HIS A C 10
ATOM 17828 O O . HIS A 1 112 ? -8.729 -5.529 21.579 1.00 0.00 112 HIS A O 10
ATOM 17842 N N . HIS A 1 113 ? -10.368 -5.381 20.046 1.00 0.00 113 HIS A N 10
ATOM 17843 C CA . HIS A 1 113 ? -9.667 -4.542 19.055 1.00 0.00 113 HIS A CA 10
ATOM 17844 C C . HIS A 1 113 ? -10.393 -3.216 18.748 1.00 0.00 113 HIS A C 10
ATOM 17845 O O . HIS A 1 113 ? -9.810 -2.314 18.140 1.00 0.00 113 HIS A O 10
ATOM 17859 N N . HIS A 1 114 ? -11.639 -3.074 19.209 1.00 0.00 114 HIS A N 10
ATOM 17860 C CA . HIS A 1 114 ? -12.497 -1.888 19.085 1.00 0.00 114 HIS A CA 10
ATOM 17861 C C . HIS A 1 114 ? -13.380 -1.748 20.343 1.00 0.00 114 HIS A C 10
ATOM 17862 O O . HIS A 1 114 ? -14.569 -1.422 20.277 1.00 0.00 114 HIS A O 10
ATOM 17876 N N . HIS A 1 115 ? -12.798 -2.059 21.507 1.00 0.00 115 HIS A N 10
ATOM 17877 C CA . HIS A 1 115 ? -13.494 -2.252 22.788 1.00 0.00 115 HIS A CA 10
ATOM 17878 C C . HIS A 1 115 ? -12.741 -1.597 23.957 1.00 0.00 115 HIS A C 10
ATOM 17879 O O . HIS A 1 115 ? -11.507 -1.608 23.990 1.00 0.00 115 HIS A O 10
ATOM 17893 N N . HIS A 1 116 ? -13.486 -1.056 24.933 1.00 0.00 116 HIS A N 10
ATOM 17894 C CA . HIS A 1 116 ? -12.973 -0.416 26.163 1.00 0.00 116 HIS A CA 10
ATOM 17895 C C . HIS A 1 116 ? -13.999 -0.477 27.310 1.00 0.00 116 HIS A C 10
ATOM 17896 O O . HIS A 1 116 ? -15.173 -0.107 27.087 1.00 0.00 116 HIS A O 10
ATOM 17911 N N . ASP A 1 1 ? -0.667 -3.233 -0.100 1.00 0.00 1 ASP A N 11
ATOM 17912 C CA . ASP A 1 1 ? 0.508 -3.322 0.810 1.00 0.00 1 ASP A CA 11
ATOM 17913 C C . ASP A 1 1 ? 1.740 -3.847 0.060 1.00 0.00 1 ASP A C 11
ATOM 17914 O O . ASP A 1 1 ? 2.664 -3.091 -0.237 1.00 0.00 1 ASP A O 11
ATOM 17925 N N . VAL A 1 2 ? 1.748 -5.145 -0.248 1.00 0.00 2 VAL A N 11
ATOM 17926 C CA . VAL A 1 2 ? 2.806 -5.880 -0.959 1.00 0.00 2 VAL A CA 11
ATOM 17927 C C . VAL A 1 2 ? 2.652 -5.789 -2.465 1.00 0.00 2 VAL A C 11
ATOM 17928 O O . VAL A 1 2 ? 1.542 -5.752 -2.977 1.00 0.00 2 VAL A O 11
ATOM 17941 N N . ILE A 1 3 ? 3.780 -5.890 -3.161 1.00 0.00 3 ILE A N 11
ATOM 17942 C CA . ILE A 1 3 ? 3.931 -6.122 -4.597 1.00 0.00 3 ILE A CA 11
ATOM 17943 C C . ILE A 1 3 ? 4.714 -7.448 -4.652 1.00 0.00 3 ILE A C 11
ATOM 17944 O O . ILE A 1 3 ? 5.931 -7.468 -4.461 1.00 0.00 3 ILE A O 11
ATOM 17960 N N . ILE A 1 4 ? 3.996 -8.576 -4.735 1.00 0.00 4 ILE A N 11
ATOM 17961 C CA . ILE A 1 4 ? 4.515 -9.933 -4.549 1.00 0.00 4 ILE A CA 11
ATOM 17962 C C . ILE A 1 4 ? 5.527 -10.307 -5.657 1.00 0.00 4 ILE A C 11
ATOM 17963 O O . ILE A 1 4 ? 5.395 -9.872 -6.810 1.00 0.00 4 ILE A O 11
ATOM 17979 N N . LYS A 1 5 ? 6.500 -11.169 -5.333 1.00 0.00 5 LYS A N 11
ATOM 17980 C CA . LYS A 1 5 ? 7.561 -11.631 -6.253 1.00 0.00 5 LYS A CA 11
ATOM 17981 C C . LYS A 1 5 ? 7.959 -13.092 -6.044 1.00 0.00 5 LYS A C 11
ATOM 17982 O O . LYS A 1 5 ? 7.774 -13.623 -4.941 1.00 0.00 5 LYS A O 11
ATOM 18001 N N . PRO A 1 6 ? 8.482 -13.753 -7.089 1.00 0.00 6 PRO A N 11
ATOM 18002 C CA . PRO A 1 6 ? 8.770 -15.182 -7.062 1.00 0.00 6 PRO A CA 11
ATOM 18003 C C . PRO A 1 6 ? 10.096 -15.513 -6.362 1.00 0.00 6 PRO A C 11
ATOM 18004 O O . PRO A 1 6 ? 11.025 -14.705 -6.352 1.00 0.00 6 PRO A O 11
ATOM 18015 N N . GLN A 1 7 ? 10.208 -16.727 -5.808 1.00 0.00 7 GLN A N 11
ATOM 18016 C CA . GLN A 1 7 ? 11.432 -17.174 -5.117 1.00 0.00 7 GLN A CA 11
ATOM 18017 C C . GLN A 1 7 ? 12.569 -17.635 -6.060 1.00 0.00 7 GLN A C 11
ATOM 18018 O O . GLN A 1 7 ? 13.707 -17.774 -5.615 1.00 0.00 7 GLN A O 11
ATOM 18032 N N . VAL A 1 8 ? 12.285 -17.845 -7.351 1.00 0.00 8 VAL A N 11
ATOM 18033 C CA . VAL A 1 8 ? 13.255 -18.212 -8.407 1.00 0.00 8 VAL A CA 11
ATOM 18034 C C . VAL A 1 8 ? 12.900 -17.510 -9.722 1.00 0.00 8 VAL A C 11
ATOM 18035 O O . VAL A 1 8 ? 11.802 -16.973 -9.876 1.00 0.00 8 VAL A O 11
ATOM 18048 N N . SER A 1 9 ? 13.815 -17.537 -10.694 1.00 0.00 9 SER A N 11
ATOM 18049 C CA . SER A 1 9 ? 13.580 -17.042 -12.064 1.00 0.00 9 SER A CA 11
ATOM 18050 C C . SER A 1 9 ? 13.179 -18.176 -13.031 1.00 0.00 9 SER A C 11
ATOM 18051 O O . SER A 1 9 ? 13.352 -19.362 -12.732 1.00 0.00 9 SER A O 11
ATOM 18059 N N . GLY A 1 10 ? 12.624 -17.815 -14.191 1.00 0.00 10 GLY A N 11
ATOM 18060 C CA . GLY A 1 10 ? 11.982 -18.720 -15.148 1.00 0.00 10 GLY A CA 11
ATOM 18061 C C . GLY A 1 10 ? 10.779 -18.046 -15.689 1.00 0.00 10 GLY A C 11
ATOM 18062 O O . GLY A 1 10 ? 10.797 -16.893 -16.121 1.00 0.00 10 GLY A O 11
ATOM 18066 N N . VAL A 1 11 ? 9.726 -18.830 -15.705 1.00 0.00 11 VAL A N 11
ATOM 18067 C CA . VAL A 1 11 ? 8.535 -18.458 -16.398 1.00 0.00 11 VAL A CA 11
ATOM 18068 C C . VAL A 1 11 ? 7.323 -19.028 -15.664 1.00 0.00 11 VAL A C 11
ATOM 18069 O O . VAL A 1 11 ? 7.392 -20.144 -15.157 1.00 0.00 11 VAL A O 11
ATOM 18082 N N . ILE A 1 12 ? 6.207 -18.300 -15.661 1.00 0.00 12 ILE A N 11
ATOM 18083 C CA . ILE A 1 12 ? 4.942 -18.772 -15.060 1.00 0.00 12 ILE A CA 11
ATOM 18084 C C . ILE A 1 12 ? 4.384 -20.040 -15.752 1.00 0.00 12 ILE A C 11
ATOM 18085 O O . ILE A 1 12 ? 4.447 -20.163 -16.976 1.00 0.00 12 ILE A O 11
ATOM 18101 N N . VAL A 1 13 ? 3.755 -20.932 -14.971 1.00 0.00 13 VAL A N 11
ATOM 18102 C CA . VAL A 1 13 ? 3.173 -22.232 -15.393 1.00 0.00 13 VAL A CA 11
ATOM 18103 C C . VAL A 1 13 ? 1.707 -22.393 -14.969 1.00 0.00 13 VAL A C 11
ATOM 18104 O O . VAL A 1 13 ? 0.920 -22.996 -15.699 1.00 0.00 13 VAL A O 11
ATOM 18117 N N . ASN A 1 14 ? 1.319 -21.829 -13.822 1.00 0.00 14 ASN A N 11
ATOM 18118 C CA . ASN A 1 14 ? -0.062 -21.845 -13.322 1.00 0.00 14 ASN A CA 11
ATOM 18119 C C . ASN A 1 14 ? -0.352 -20.608 -12.461 1.00 0.00 14 ASN A C 11
ATOM 18120 O O . ASN A 1 14 ? 0.563 -19.990 -11.910 1.00 0.00 14 ASN A O 11
ATOM 18131 N N . LYS A 1 15 ? -1.642 -20.306 -12.303 1.00 0.00 15 LYS A N 11
ATOM 18132 C CA . LYS A 1 15 ? -2.214 -19.186 -11.572 1.00 0.00 15 LYS A CA 11
ATOM 18133 C C . LYS A 1 15 ? -3.246 -19.750 -10.592 1.00 0.00 15 LYS A C 11
ATOM 18134 O O . LYS A 1 15 ? -4.415 -19.964 -10.929 1.00 0.00 15 LYS A O 11
ATOM 18153 N N . LEU A 1 16 ? -2.788 -20.021 -9.372 1.00 0.00 16 LEU A N 11
ATOM 18154 C CA . LEU A 1 16 ? -3.601 -20.615 -8.318 1.00 0.00 16 LEU A CA 11
ATOM 18155 C C . LEU A 1 16 ? -4.657 -19.642 -7.799 1.00 0.00 16 LEU A C 11
ATOM 18156 O O . LEU A 1 16 ? -5.845 -19.958 -7.710 1.00 0.00 16 LEU A O 11
ATOM 18172 N N . PHE A 1 17 ? -4.195 -18.435 -7.493 1.00 0.00 17 PHE A N 11
ATOM 18173 C CA . PHE A 1 17 ? -5.031 -17.311 -7.090 1.00 0.00 17 PHE A CA 11
ATOM 18174 C C . PHE A 1 17 ? -5.836 -16.744 -8.274 1.00 0.00 17 PHE A C 11
ATOM 18175 O O . PHE A 1 17 ? -5.757 -17.233 -9.407 1.00 0.00 17 PHE A O 11
ATOM 18192 N N . LYS A 1 18 ? -6.615 -15.696 -8.012 1.00 0.00 18 LYS A N 11
ATOM 18193 C CA . LYS A 1 18 ? -7.438 -14.989 -9.007 1.00 0.00 18 LYS A CA 11
ATOM 18194 C C . LYS A 1 18 ? -7.354 -13.472 -8.834 1.00 0.00 18 LYS A C 11
ATOM 18195 O O . LYS A 1 18 ? -7.412 -12.964 -7.711 1.00 0.00 18 LYS A O 11
ATOM 18214 N N . ALA A 1 19 ? -7.268 -12.762 -9.955 1.00 0.00 19 ALA A N 11
ATOM 18215 C CA . ALA A 1 19 ? -7.265 -11.308 -10.047 1.00 0.00 19 ALA A CA 11
ATOM 18216 C C . ALA A 1 19 ? -8.499 -10.677 -9.367 1.00 0.00 19 ALA A C 11
ATOM 18217 O O . ALA A 1 19 ? -9.612 -10.717 -9.907 1.00 0.00 19 ALA A O 11
ATOM 18224 N N . GLY A 1 20 ? -8.300 -10.136 -8.164 1.00 0.00 20 GLY A N 11
ATOM 18225 C CA . GLY A 1 20 ? -9.317 -9.454 -7.357 1.00 0.00 20 GLY A CA 11
ATOM 18226 C C . GLY A 1 20 ? -9.881 -10.264 -6.175 1.00 0.00 20 GLY A C 11
ATOM 18227 O O . GLY A 1 20 ? -10.672 -9.721 -5.404 1.00 0.00 20 GLY A O 11
ATOM 18231 N N . ASP A 1 21 ? -9.541 -11.554 -6.032 1.00 0.00 21 ASP A N 11
ATOM 18232 C CA 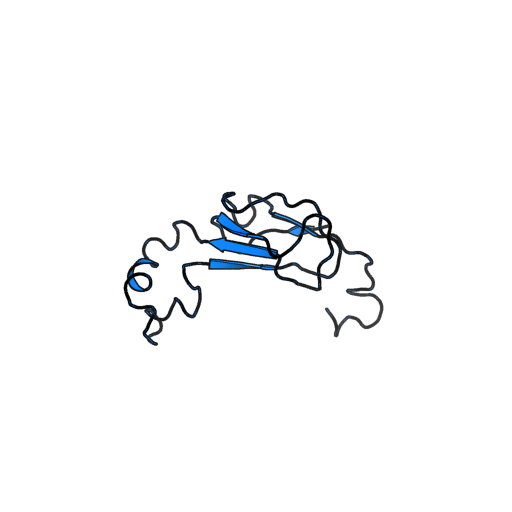. ASP A 1 21 ? -10.068 -12.442 -4.983 1.00 0.00 21 ASP A CA 11
ATOM 18233 C C . ASP A 1 21 ? -9.407 -12.238 -3.590 1.00 0.00 21 ASP A C 11
ATOM 18234 O O . ASP A 1 21 ? -9.004 -11.127 -3.224 1.00 0.00 21 ASP A O 11
ATOM 18243 N N . LYS A 1 22 ? -9.320 -13.298 -2.783 1.00 0.00 22 LYS A N 11
ATOM 18244 C CA . LYS A 1 22 ? -8.809 -13.311 -1.404 1.00 0.00 22 LYS A CA 11
ATOM 18245 C C . LYS A 1 22 ? -7.648 -14.302 -1.264 1.00 0.00 22 LYS A C 11
ATOM 18246 O O . LYS A 1 22 ? -7.494 -15.211 -2.086 1.00 0.00 22 LYS A O 11
ATOM 18265 N N . VAL A 1 23 ? -6.863 -14.145 -0.198 1.00 0.00 23 VAL A N 11
ATOM 18266 C CA . VAL A 1 23 ? -5.765 -15.054 0.159 1.00 0.00 23 VAL A CA 11
ATOM 18267 C C . VAL A 1 23 ? -5.717 -15.326 1.663 1.00 0.00 23 VAL A C 11
ATOM 18268 O O . VAL A 1 23 ? -5.869 -14.409 2.475 1.00 0.00 23 VAL A O 11
ATOM 18281 N N . LYS A 1 24 ? -5.505 -16.592 2.043 1.00 0.00 24 LYS A N 11
ATOM 18282 C CA . LYS A 1 24 ? -5.139 -17.012 3.384 1.00 0.00 24 LYS A CA 11
ATOM 18283 C C . LYS A 1 24 ? -3.639 -16.705 3.579 1.00 0.00 24 LYS A C 11
ATOM 18284 O O . LYS A 1 24 ? -2.909 -16.634 2.589 1.00 0.00 24 LYS A O 11
ATOM 18303 N N . LYS A 1 25 ? -3.191 -16.524 4.831 1.00 0.00 25 LYS A N 11
ATOM 18304 C CA . LYS A 1 25 ? -1.795 -16.287 5.291 1.00 0.00 25 LYS A CA 11
ATOM 18305 C C . LYS A 1 25 ? -0.776 -17.371 4.876 1.00 0.00 25 LYS A C 11
ATOM 18306 O O . LYS A 1 25 ? -0.265 -18.156 5.669 1.00 0.00 25 LYS A O 11
ATOM 18325 N N . GLY A 1 26 ? -0.514 -17.395 3.568 1.00 0.00 26 GLY A N 11
ATOM 18326 C CA . GLY A 1 26 ? 0.450 -18.250 2.874 1.00 0.00 26 GLY A CA 11
ATOM 18327 C C . GLY A 1 26 ? -0.146 -19.204 1.852 1.00 0.00 26 GLY A C 11
ATOM 18328 O O . GLY A 1 26 ? 0.513 -20.171 1.476 1.00 0.00 26 GLY A O 11
ATOM 18332 N N . GLN A 1 27 ? -1.384 -18.976 1.409 1.00 0.00 27 GLN A N 11
ATOM 18333 C CA . GLN A 1 27 ? -1.914 -19.718 0.264 1.00 0.00 27 GLN A CA 11
ATOM 18334 C C . GLN A 1 27 ? -1.008 -19.592 -0.969 1.00 0.00 27 GLN A C 11
ATOM 18335 O O . GLN A 1 27 ? -0.377 -18.561 -1.204 1.00 0.00 27 GLN A O 11
ATOM 18349 N N . THR A 1 28 ? -0.957 -20.655 -1.762 1.00 0.00 28 THR A N 11
ATOM 18350 C CA . THR A 1 28 ? -0.221 -20.735 -3.028 1.00 0.00 28 THR A CA 11
ATOM 18351 C C . THR A 1 28 ? -0.891 -19.893 -4.116 1.00 0.00 28 THR A C 11
ATOM 18352 O O . THR A 1 28 ? -2.113 -19.889 -4.251 1.00 0.00 28 THR A O 11
ATOM 18363 N N . LEU A 1 29 ? -0.071 -19.173 -4.883 1.00 0.00 29 LEU A N 11
ATOM 18364 C CA . LEU A 1 29 ? -0.455 -18.115 -5.819 1.00 0.00 29 LEU A CA 11
ATOM 18365 C C . LEU A 1 29 ? -0.034 -18.412 -7.270 1.00 0.00 29 LEU A C 11
ATOM 18366 O O . LEU A 1 29 ? -0.849 -18.275 -8.183 1.00 0.00 29 LEU A O 11
ATOM 18382 N N . PHE A 1 30 ? 1.201 -18.882 -7.477 1.00 0.00 30 PHE A N 11
ATOM 18383 C CA . PHE A 1 30 ? 1.759 -19.198 -8.811 1.00 0.00 30 PHE A CA 11
ATOM 18384 C C . PHE A 1 30 ? 2.641 -20.448 -8.793 1.00 0.00 30 PHE A C 11
ATOM 18385 O O . PHE A 1 30 ? 3.043 -20.953 -7.743 1.00 0.00 30 PHE A O 11
ATOM 18402 N N . ILE A 1 31 ? 2.971 -20.904 -10.001 1.00 0.00 31 ILE A N 11
ATOM 18403 C CA . ILE A 1 31 ? 3.937 -21.970 -10.290 1.00 0.00 31 ILE A CA 11
ATOM 18404 C C . ILE A 1 31 ? 4.875 -21.449 -11.381 1.00 0.00 31 ILE A C 11
ATOM 18405 O O . ILE A 1 31 ? 4.424 -20.749 -12.286 1.00 0.00 31 ILE A O 11
ATOM 18421 N N . ILE A 1 32 ? 6.153 -21.805 -11.316 1.00 0.00 32 ILE A N 11
ATOM 18422 C CA . ILE A 1 32 ? 7.213 -21.429 -12.256 1.00 0.00 32 ILE A CA 11
ATOM 18423 C C . ILE A 1 32 ? 7.955 -22.639 -12.775 1.00 0.00 32 ILE A C 11
ATOM 18424 O O . ILE A 1 32 ? 8.057 -23.647 -12.094 1.00 0.00 32 ILE A O 11
ATOM 18440 N N . GLU A 1 33 ? 8.526 -22.492 -13.966 1.00 0.00 33 GLU A N 11
ATOM 18441 C CA . GLU A 1 33 ? 9.453 -23.415 -14.590 1.00 0.00 33 GLU A CA 11
ATOM 18442 C C . GLU A 1 33 ? 10.825 -22.757 -14.720 1.00 0.00 33 GLU A C 11
ATOM 18443 O O . GLU A 1 33 ? 10.990 -21.785 -15.464 1.00 0.00 33 GLU A O 11
ATOM 18455 N N . GLN A 1 34 ? 11.800 -23.267 -13.961 1.00 0.00 34 GLN A N 11
ATOM 18456 C CA . GLN A 1 34 ? 13.201 -22.816 -13.988 1.00 0.00 34 GLN A CA 11
ATOM 18457 C C . GLN A 1 34 ? 13.972 -23.218 -15.252 1.00 0.00 34 GLN A C 11
ATOM 18458 O O . GLN A 1 34 ? 15.003 -22.634 -15.577 1.00 0.00 34 GLN A O 11
ATOM 18472 N N . ASP A 1 35 ? 13.445 -24.222 -15.950 1.00 0.00 35 ASP A N 11
ATOM 18473 C CA . ASP A 1 35 ? 13.917 -24.875 -17.183 1.00 0.00 35 ASP A CA 11
ATOM 18474 C C . ASP A 1 35 ? 15.328 -25.513 -17.150 1.00 0.00 35 ASP A C 11
ATOM 18475 O O . ASP A 1 35 ? 15.524 -26.538 -17.813 1.00 0.00 35 ASP A O 11
ATOM 18484 N N . GLN A 1 36 ? 16.303 -24.951 -16.425 1.00 0.00 36 GLN A N 11
ATOM 18485 C CA . GLN A 1 36 ? 17.714 -25.343 -16.556 1.00 0.00 36 GLN A CA 11
ATOM 18486 C C . GLN A 1 36 ? 18.651 -25.101 -15.357 1.00 0.00 36 GLN A C 11
ATOM 18487 O O . GLN A 1 36 ? 19.870 -25.045 -15.539 1.00 0.00 36 GLN A O 11
ATOM 18501 N N . ALA A 1 37 ? 18.139 -25.020 -14.123 1.00 0.00 37 ALA A N 11
ATOM 18502 C CA . ALA A 1 37 ? 19.001 -24.961 -12.934 1.00 0.00 37 ALA A CA 11
ATOM 18503 C C . ALA A 1 37 ? 19.893 -26.214 -12.780 1.00 0.00 37 ALA A C 11
ATOM 18504 O O . ALA A 1 37 ? 21.051 -26.096 -12.375 1.00 0.00 37 ALA A O 11
ATOM 18511 N N . SER A 1 38 ? 19.387 -27.389 -13.182 1.00 0.00 38 SER A N 11
ATOM 18512 C CA . SER A 1 38 ? 20.163 -28.643 -13.274 1.00 0.00 38 SER A CA 11
ATOM 18513 C C . SER A 1 38 ? 20.680 -28.964 -14.684 1.00 0.00 38 SER A C 11
ATOM 18514 O O . SER A 1 38 ? 21.719 -29.608 -14.804 1.00 0.00 38 SER A O 11
ATOM 18522 N N . LYS A 1 39 ? 20.003 -28.504 -15.749 1.00 0.00 39 LYS A N 11
ATOM 18523 C CA . LYS A 1 39 ? 20.379 -28.765 -17.160 1.00 0.00 39 LYS A CA 11
ATOM 18524 C C . LYS A 1 39 ? 21.710 -28.114 -17.583 1.00 0.00 39 LYS A C 11
ATOM 18525 O O . LYS A 1 39 ? 22.291 -28.489 -18.600 1.00 0.00 39 LYS A O 11
ATOM 18544 N N . ASP A 1 40 ? 22.209 -27.147 -16.808 1.00 0.00 40 ASP A N 11
ATOM 18545 C CA . ASP A 1 40 ? 23.576 -26.629 -16.948 1.00 0.00 40 ASP A CA 11
ATOM 18546 C C . ASP A 1 40 ? 24.559 -27.336 -15.987 1.00 0.00 40 ASP A C 11
ATOM 18547 O O . ASP A 1 40 ? 25.689 -27.643 -16.357 1.00 0.00 40 ASP A O 11
ATOM 18556 N N . PHE A 1 41 ? 24.106 -27.652 -14.770 1.00 0.00 41 PHE A N 11
ATOM 18557 C CA . PHE A 1 41 ? 24.901 -28.324 -13.731 1.00 0.00 41 PHE A CA 11
ATOM 18558 C C . PHE A 1 41 ? 25.333 -29.757 -14.102 1.00 0.00 41 PHE A C 11
ATOM 18559 O O . PHE A 1 41 ? 26.410 -30.200 -13.707 1.00 0.00 41 PHE A O 11
ATOM 18576 N N . ASN A 1 42 ? 24.500 -30.482 -14.857 1.00 0.00 42 ASN A N 11
ATOM 18577 C CA . ASN A 1 42 ? 24.745 -31.879 -15.238 1.00 0.00 42 ASN A CA 11
ATOM 18578 C C . ASN A 1 42 ? 25.694 -32.068 -16.430 1.00 0.00 42 ASN A C 11
ATOM 18579 O O . ASN A 1 42 ? 26.053 -33.204 -16.736 1.00 0.00 42 ASN A O 11
ATOM 18590 N N . ARG A 1 43 ? 26.073 -30.991 -17.129 1.00 0.00 43 ARG A N 11
ATOM 18591 C CA . ARG A 1 43 ? 26.720 -31.091 -18.447 1.00 0.00 43 ARG A CA 11
ATOM 18592 C C . ARG A 1 43 ? 27.990 -31.957 -18.481 1.00 0.00 43 ARG A C 11
ATOM 18593 O O . ARG A 1 43 ? 28.144 -32.787 -19.377 1.00 0.00 43 ARG A O 11
ATOM 18614 N N . SER A 1 44 ? 28.863 -31.815 -17.480 1.00 0.00 44 SER A N 11
ATOM 18615 C CA . SER A 1 44 ? 30.067 -32.651 -17.308 1.00 0.00 44 SER A CA 11
ATOM 18616 C C . SER A 1 44 ? 29.771 -34.014 -16.667 1.00 0.00 44 SER A C 11
ATOM 18617 O O . SER A 1 44 ? 30.509 -34.975 -16.886 1.00 0.00 44 SER A O 11
ATOM 18625 N N . LYS A 1 45 ? 28.681 -34.120 -15.894 1.00 0.00 45 LYS A N 11
ATOM 18626 C CA . LYS A 1 45 ? 28.243 -35.343 -15.188 1.00 0.00 45 LYS A CA 11
ATOM 18627 C C . LYS A 1 45 ? 27.640 -36.402 -16.128 1.00 0.00 45 LYS A C 11
ATOM 18628 O O . LYS A 1 45 ? 27.551 -37.571 -15.761 1.00 0.00 45 LYS A O 11
ATOM 18647 N N . ALA A 1 46 ? 27.281 -36.006 -17.356 1.00 0.00 46 ALA A N 11
ATOM 18648 C CA . ALA A 1 46 ? 26.799 -36.885 -18.428 1.00 0.00 46 ALA A CA 11
ATOM 18649 C C . ALA A 1 46 ? 27.830 -37.925 -18.941 1.00 0.00 46 ALA A C 11
ATOM 18650 O O . ALA A 1 46 ? 27.479 -38.790 -19.754 1.00 0.00 46 ALA A O 11
ATOM 18657 N N . LEU A 1 47 ? 29.090 -37.853 -18.493 1.00 0.00 47 LEU A N 11
ATOM 18658 C CA . LEU A 1 47 ? 30.120 -38.879 -18.708 1.00 0.00 47 LEU A CA 11
ATOM 18659 C C . LEU A 1 47 ? 29.753 -40.241 -18.081 1.00 0.00 47 LEU A C 11
ATOM 18660 O O . LEU A 1 47 ? 28.740 -40.394 -17.395 1.00 0.00 47 LEU A O 11
ATOM 18676 N N . PHE A 1 48 ? 30.623 -41.229 -18.316 1.00 0.00 48 PHE A N 11
ATOM 18677 C CA . PHE A 1 48 ? 30.588 -42.623 -17.852 1.00 0.00 48 PHE A CA 11
ATOM 18678 C C . PHE A 1 48 ? 29.864 -42.905 -16.529 1.00 0.00 48 PHE A C 11
ATOM 18679 O O . PHE A 1 48 ? 29.072 -43.842 -16.450 1.00 0.00 48 PHE A O 11
ATOM 18696 N N . SER A 1 49 ? 30.125 -42.109 -15.489 1.00 0.00 49 SER A N 11
ATOM 18697 C CA . SER A 1 49 ? 29.586 -42.329 -14.142 1.00 0.00 49 SER A CA 11
ATOM 18698 C C . SER A 1 49 ? 28.052 -42.195 -14.032 1.00 0.00 49 SER A C 11
ATOM 18699 O O . SER A 1 49 ? 27.464 -42.587 -13.018 1.00 0.00 49 SER A O 11
ATOM 18707 N N . GLN A 1 50 ? 27.382 -41.682 -15.077 1.00 0.00 50 GLN A N 11
ATOM 18708 C CA . GLN A 1 50 ? 25.925 -41.552 -15.196 1.00 0.00 50 GLN A CA 11
ATOM 18709 C C . GLN A 1 50 ? 25.140 -42.870 -15.008 1.00 0.00 50 GLN A C 11
ATOM 18710 O O . GLN A 1 50 ? 23.937 -42.822 -14.750 1.00 0.00 50 GLN A O 11
ATOM 18724 N N . SER A 1 51 ? 25.783 -44.049 -15.046 1.00 0.00 51 SER A N 11
ATOM 18725 C CA . SER A 1 51 ? 25.156 -45.346 -14.712 1.00 0.00 51 SER A CA 11
ATOM 18726 C C . SER A 1 51 ? 24.492 -45.399 -13.318 1.00 0.00 51 SER A C 11
ATOM 18727 O O . SER A 1 51 ? 23.506 -46.116 -13.141 1.00 0.00 51 SER A O 11
ATOM 18735 N N . ALA A 1 52 ? 24.980 -44.622 -12.338 1.00 0.00 52 ALA A N 11
ATOM 18736 C CA . ALA A 1 52 ? 24.325 -44.457 -11.028 1.00 0.00 52 ALA A CA 11
ATOM 18737 C C . ALA A 1 52 ? 23.147 -43.467 -11.032 1.00 0.00 52 ALA A C 11
ATOM 18738 O O . ALA A 1 52 ? 22.307 -43.501 -10.129 1.00 0.00 52 ALA A O 11
ATOM 18745 N N . ILE A 1 53 ? 23.103 -42.587 -12.040 1.00 0.00 53 ILE A N 11
ATOM 18746 C CA . ILE A 1 53 ? 22.260 -41.410 -12.212 1.00 0.00 53 ILE A CA 11
ATOM 18747 C C . ILE A 1 53 ? 22.678 -40.329 -11.203 1.00 0.00 53 ILE A C 11
ATOM 18748 O O . ILE A 1 53 ? 22.547 -40.487 -9.988 1.00 0.00 53 ILE A O 11
ATOM 18764 N N . SER A 1 54 ? 23.273 -39.246 -11.716 1.00 0.00 54 SER A N 11
ATOM 18765 C CA . SER A 1 54 ? 23.924 -38.187 -10.927 1.00 0.00 54 SER A CA 11
ATOM 18766 C C . SER A 1 54 ? 22.960 -37.480 -9.962 1.00 0.00 54 SER A C 11
ATOM 18767 O O . SER A 1 54 ? 21.760 -37.387 -10.228 1.00 0.00 54 SER A O 11
ATOM 18775 N N . GLN A 1 55 ? 23.481 -36.889 -8.877 1.00 0.00 55 GLN A N 11
ATOM 18776 C CA . GLN A 1 55 ? 22.688 -36.261 -7.795 1.00 0.00 55 GLN A CA 11
ATOM 18777 C C . GLN A 1 55 ? 21.806 -35.070 -8.203 1.00 0.00 55 GLN A C 11
ATOM 18778 O O . GLN A 1 55 ? 21.029 -34.569 -7.388 1.00 0.00 55 GLN A O 11
ATOM 18792 N N . LYS A 1 56 ? 21.919 -34.602 -9.448 1.00 0.00 56 LYS A N 11
ATOM 18793 C CA . LYS A 1 56 ? 21.108 -33.502 -9.992 1.00 0.00 56 LYS A CA 11
ATOM 18794 C C . LYS A 1 56 ? 20.370 -33.912 -11.280 1.00 0.00 56 LYS A C 11
ATOM 18795 O O . LYS A 1 56 ? 19.804 -33.080 -11.989 1.00 0.00 56 LYS A O 11
ATOM 18814 N N . GLU A 1 57 ? 20.435 -35.205 -11.605 1.00 0.00 57 GLU A N 11
ATOM 18815 C CA . GLU A 1 57 ? 19.685 -35.886 -12.666 1.00 0.00 57 GLU A CA 11
ATOM 18816 C C . GLU A 1 57 ? 18.633 -36.863 -12.111 1.00 0.00 57 GLU A C 11
ATOM 18817 O O . GLU A 1 57 ? 17.497 -36.899 -12.586 1.00 0.00 57 GLU A O 11
ATOM 18829 N N . TYR A 1 58 ? 19.004 -37.670 -11.106 1.00 0.00 58 TYR A N 11
ATOM 18830 C CA . TYR A 1 58 ? 18.187 -38.758 -10.552 1.00 0.00 58 TYR A CA 11
ATOM 18831 C C . TYR A 1 58 ? 16.854 -38.288 -9.931 1.00 0.00 58 TYR A C 11
ATOM 18832 O O . TYR A 1 58 ? 15.876 -39.039 -9.883 1.00 0.00 58 TYR A O 11
ATOM 18850 N N . ASP A 1 59 ? 16.782 -37.020 -9.515 1.00 0.00 59 ASP A N 11
ATOM 18851 C CA . ASP A 1 59 ? 15.580 -36.367 -8.999 1.00 0.00 59 ASP A CA 11
ATOM 18852 C C . ASP A 1 59 ? 14.482 -36.165 -10.060 1.00 0.00 59 ASP A C 11
ATOM 18853 O O . ASP A 1 59 ? 13.339 -35.895 -9.697 1.00 0.00 59 ASP A O 11
ATOM 18862 N N . SER A 1 60 ? 14.769 -36.373 -11.351 1.00 0.00 60 SER A N 11
ATOM 18863 C CA . SER A 1 60 ? 13.741 -36.435 -12.407 1.00 0.00 60 SER A CA 11
ATOM 18864 C C . SER A 1 60 ? 12.727 -37.576 -12.202 1.00 0.00 60 SER A C 11
ATOM 18865 O O . SER A 1 60 ? 11.599 -37.494 -12.697 1.00 0.00 60 SER A O 11
ATOM 18873 N N . SER A 1 61 ? 13.085 -38.615 -11.434 1.00 0.00 61 SER A N 11
ATOM 18874 C CA . SER A 1 61 ? 12.161 -39.673 -10.987 1.00 0.00 61 SER A CA 11
ATOM 18875 C C . SER A 1 61 ? 11.345 -39.290 -9.740 1.00 0.00 61 SER A C 11
ATOM 18876 O O . SER A 1 61 ? 10.321 -39.914 -9.457 1.00 0.00 61 SER A O 11
ATOM 18884 N N . LEU A 1 62 ? 11.788 -38.277 -8.985 1.00 0.00 62 LEU A N 11
ATOM 18885 C CA . LEU A 1 62 ? 11.233 -37.843 -7.704 1.00 0.00 62 LEU A CA 11
ATOM 18886 C C . LEU A 1 62 ? 10.359 -36.578 -7.797 1.00 0.00 62 LEU A C 11
ATOM 18887 O O . LEU A 1 62 ? 9.455 -36.394 -6.978 1.00 0.00 62 LEU A O 11
ATOM 18903 N N . ALA A 1 63 ? 10.646 -35.707 -8.769 1.00 0.00 63 ALA A N 11
ATOM 18904 C CA . ALA A 1 63 ? 10.109 -34.355 -8.888 1.00 0.00 63 ALA A CA 11
ATOM 18905 C C . ALA A 1 63 ? 9.893 -33.922 -10.359 1.00 0.00 63 ALA A C 11
ATOM 18906 O O . ALA A 1 63 ? 10.239 -34.639 -11.304 1.00 0.00 63 ALA A O 11
ATOM 18913 N N . THR A 1 64 ? 9.293 -32.740 -10.547 1.00 0.00 64 THR A N 11
ATOM 18914 C CA . THR A 1 64 ? 8.791 -32.220 -11.836 1.00 0.00 64 THR A CA 11
ATOM 18915 C C . THR A 1 64 ? 9.884 -31.527 -12.674 1.00 0.00 64 THR A C 11
ATOM 18916 O O . THR A 1 64 ? 11.074 -31.581 -12.346 1.00 0.00 64 THR A O 11
ATOM 18927 N N . LEU A 1 65 ? 9.484 -30.887 -13.781 1.00 0.00 65 LEU A N 11
ATOM 18928 C CA . LEU A 1 65 ? 10.330 -30.243 -14.803 1.00 0.00 65 LEU A CA 11
ATOM 18929 C C . LEU A 1 65 ? 11.003 -28.931 -14.324 1.00 0.00 65 LEU A C 11
ATOM 18930 O O . LEU A 1 65 ? 10.859 -27.873 -14.934 1.00 0.00 65 LEU A O 11
ATOM 18946 N N . ASP A 1 66 ? 11.731 -28.991 -13.207 1.00 0.00 66 ASP A N 11
ATOM 18947 C CA . ASP A 1 66 ? 12.351 -27.850 -12.514 1.00 0.00 66 ASP A CA 11
ATOM 18948 C C . ASP A 1 66 ? 11.317 -26.810 -12.043 1.00 0.00 66 ASP A C 11
ATOM 18949 O O . ASP A 1 66 ? 11.543 -25.597 -12.114 1.00 0.00 66 ASP A O 11
ATOM 18958 N N . HIS A 1 67 ? 10.136 -27.283 -11.612 1.00 0.00 67 HIS A N 11
ATOM 18959 C CA . HIS A 1 67 ? 9.067 -26.400 -11.165 1.00 0.00 67 HIS A CA 11
ATOM 18960 C C . HIS A 1 67 ? 9.250 -25.888 -9.731 1.00 0.00 67 HIS A C 11
ATOM 18961 O O . HIS A 1 67 ? 9.739 -26.615 -8.863 1.00 0.00 67 HIS A O 11
ATOM 18975 N N . THR A 1 68 ? 8.787 -24.661 -9.459 1.00 0.00 68 THR A N 11
ATOM 18976 C CA . THR A 1 68 ? 8.797 -24.057 -8.113 1.00 0.00 68 THR A CA 11
ATOM 18977 C C . THR A 1 68 ? 7.516 -23.268 -7.865 1.00 0.00 68 THR A C 11
ATOM 18978 O O . THR A 1 68 ? 7.023 -22.583 -8.757 1.00 0.00 68 THR A O 11
ATOM 18989 N N . GLU A 1 69 ? 6.954 -23.364 -6.657 1.00 0.00 69 GLU A N 11
ATOM 18990 C CA . GLU A 1 69 ? 5.691 -22.707 -6.279 1.00 0.00 69 GLU A CA 11
ATOM 18991 C C . GLU A 1 69 ? 5.940 -21.357 -5.582 1.00 0.00 69 GLU A C 11
ATOM 18992 O O . GLU A 1 69 ? 6.997 -21.129 -4.994 1.00 0.00 69 GLU A O 11
ATOM 19004 N N . ILE A 1 70 ? 4.955 -20.455 -5.647 1.00 0.00 70 ILE A N 11
ATOM 19005 C CA . ILE A 1 70 ? 4.999 -19.097 -5.102 1.00 0.00 70 ILE A CA 11
ATOM 19006 C C . ILE A 1 70 ? 3.764 -18.914 -4.229 1.00 0.00 70 ILE A C 11
ATOM 19007 O O . ILE A 1 70 ? 2.668 -19.308 -4.635 1.00 0.00 70 ILE A O 11
ATOM 19023 N N . LYS A 1 71 ? 3.928 -18.322 -3.043 1.00 0.00 71 LYS A N 11
ATOM 19024 C CA . LYS A 1 71 ? 2.907 -18.264 -1.977 1.00 0.00 71 LYS A CA 11
ATOM 19025 C C . LYS A 1 71 ? 2.788 -16.848 -1.393 1.00 0.00 71 LYS A C 11
ATOM 19026 O O . LYS A 1 71 ? 3.763 -16.099 -1.394 1.00 0.00 71 LYS A O 11
ATOM 19045 N N . ALA A 1 72 ? 1.608 -16.485 -0.886 1.00 0.00 72 ALA A N 11
ATOM 19046 C CA . ALA A 1 72 ? 1.352 -15.196 -0.241 1.00 0.00 72 ALA A CA 11
ATOM 19047 C C . ALA A 1 72 ? 2.225 -14.997 1.006 1.00 0.00 72 ALA A C 11
ATOM 19048 O O . ALA A 1 72 ? 2.614 -15.979 1.652 1.00 0.00 72 ALA A O 11
ATOM 19055 N N . PRO A 1 73 ? 2.489 -13.742 1.421 1.00 0.00 73 PRO A N 11
ATOM 19056 C CA . PRO A 1 73 ? 3.085 -13.488 2.730 1.00 0.00 73 PRO A CA 11
ATOM 19057 C C . PRO A 1 73 ? 2.035 -13.591 3.847 1.00 0.00 73 PRO A C 11
ATOM 19058 O O . PRO A 1 73 ? 2.310 -14.130 4.917 1.00 0.00 73 PRO A O 11
ATOM 19069 N N . PHE A 1 74 ? 0.823 -13.077 3.587 1.00 0.00 74 PHE A N 11
ATOM 19070 C CA . PHE A 1 74 ? -0.242 -12.938 4.582 1.00 0.00 74 PHE A CA 11
ATOM 19071 C C . PHE A 1 74 ? -1.676 -12.812 4.063 1.00 0.00 74 PHE A C 11
ATOM 19072 O O . PHE A 1 74 ? -1.946 -12.599 2.882 1.00 0.00 74 PHE A O 11
ATOM 19089 N N . ASP A 1 75 ? -2.579 -12.997 5.025 1.00 0.00 75 ASP A N 11
ATOM 19090 C CA . ASP A 1 75 ? -4.034 -12.939 4.909 1.00 0.00 75 ASP A CA 11
ATOM 19091 C C . ASP A 1 75 ? -4.567 -11.577 4.436 1.00 0.00 75 ASP A C 11
ATOM 19092 O O . ASP A 1 75 ? -4.180 -10.518 4.938 1.00 0.00 75 ASP A O 11
ATOM 19101 N N . GLY A 1 76 ? -5.501 -11.603 3.486 1.00 0.00 76 GLY A N 11
ATOM 19102 C CA . GLY A 1 76 ? -6.108 -10.391 2.939 1.00 0.00 76 GLY A CA 11
ATOM 19103 C C . GLY A 1 76 ? -6.758 -10.568 1.570 1.00 0.00 76 GLY A C 11
ATOM 19104 O O . GLY A 1 76 ? -7.282 -11.630 1.225 1.00 0.00 76 GLY A O 11
ATOM 19108 N N . THR A 1 77 ? -6.697 -9.489 0.793 1.00 0.00 77 THR A N 11
ATOM 19109 C CA . THR A 1 77 ? -7.165 -9.387 -0.596 1.00 0.00 77 THR A CA 11
ATOM 19110 C C . THR A 1 77 ? -5.975 -9.300 -1.530 1.00 0.00 77 THR A C 11
ATOM 19111 O O . THR A 1 77 ? -4.856 -8.988 -1.126 1.00 0.00 77 THR A O 11
ATOM 19122 N N . ILE A 1 78 ? -6.217 -9.603 -2.797 1.00 0.00 78 ILE A N 11
ATOM 19123 C CA . ILE A 1 78 ? -5.169 -9.666 -3.804 1.00 0.00 78 ILE A CA 11
ATOM 19124 C C . ILE A 1 78 ? -5.649 -8.986 -5.092 1.00 0.00 78 ILE A C 11
ATOM 19125 O O . ILE A 1 78 ? -6.805 -9.126 -5.491 1.00 0.00 78 ILE A O 11
ATOM 19141 N N . GLY A 1 79 ? -4.785 -8.158 -5.677 1.00 0.00 79 GLY A N 11
ATOM 19142 C CA . GLY A 1 79 ? -5.150 -7.263 -6.778 1.00 0.00 79 GLY A CA 11
ATOM 19143 C C . GLY A 1 79 ? -5.260 -7.975 -8.125 1.00 0.00 79 GLY A C 11
ATOM 19144 O O . GLY A 1 79 ? -5.217 -9.203 -8.211 1.00 0.00 79 GLY A O 11
ATOM 19148 N N . ASP A 1 80 ? -5.403 -7.206 -9.204 1.00 0.00 80 ASP A N 11
ATOM 19149 C CA . ASP A 1 80 ? -5.264 -7.748 -10.554 1.00 0.00 80 ASP A CA 11
ATOM 19150 C C . ASP A 1 80 ? -3.853 -8.272 -10.799 1.00 0.00 80 ASP A C 11
ATOM 19151 O O . ASP A 1 80 ? -2.856 -7.581 -10.568 1.00 0.00 80 ASP A O 11
ATOM 19160 N N . ALA A 1 81 ? -3.800 -9.503 -11.292 1.00 0.00 81 ALA A N 11
ATOM 19161 C CA . ALA A 1 81 ? -2.582 -10.166 -11.728 1.00 0.00 81 ALA A CA 11
ATOM 19162 C C . ALA A 1 81 ? -1.828 -9.336 -12.789 1.00 0.00 81 ALA A C 11
ATOM 19163 O O . ALA A 1 81 ? -2.442 -8.642 -13.605 1.00 0.00 81 ALA A O 11
ATOM 19170 N N . LEU A 1 82 ? -0.503 -9.466 -12.817 1.00 0.00 82 LEU A N 11
ATOM 19171 C CA . LEU A 1 82 ? 0.402 -8.716 -13.697 1.00 0.00 82 LEU A CA 11
ATOM 19172 C C . LEU A 1 82 ? 1.205 -9.636 -14.645 1.00 0.00 82 LEU A C 11
ATOM 19173 O O . LEU A 1 82 ? 2.033 -9.166 -15.428 1.00 0.00 82 LEU A O 11
ATOM 19189 N N . VAL A 1 83 ? 0.958 -10.953 -14.578 1.00 0.00 83 VAL A N 11
ATOM 19190 C CA . VAL A 1 83 ? 1.689 -12.024 -15.292 1.00 0.00 83 VAL A CA 11
ATOM 19191 C C . VAL A 1 83 ? 0.755 -13.169 -15.691 1.00 0.00 83 VAL A C 11
ATOM 19192 O O . VAL A 1 83 ? -0.297 -13.377 -15.080 1.00 0.00 83 VAL A O 11
ATOM 19205 N N . ASN A 1 84 ? 1.157 -13.938 -16.696 1.00 0.00 84 ASN A N 11
ATOM 19206 C CA . ASN A 1 84 ? 0.455 -15.076 -17.251 1.00 0.00 84 ASN A CA 11
ATOM 19207 C C . ASN A 1 84 ? 1.455 -16.184 -17.598 1.00 0.00 84 ASN A C 11
ATOM 19208 O O . ASN A 1 84 ? 2.660 -15.970 -17.635 1.00 0.00 84 ASN A O 11
ATOM 19219 N N . ILE A 1 85 ? 0.928 -17.365 -17.895 1.00 0.00 85 ILE A N 11
ATOM 19220 C CA . ILE A 1 85 ? 1.651 -18.586 -18.243 1.00 0.00 85 ILE A CA 11
ATOM 19221 C C . ILE A 1 85 ? 2.495 -18.338 -19.506 1.00 0.00 85 ILE A C 11
ATOM 19222 O O . ILE A 1 85 ? 1.942 -18.257 -20.607 1.00 0.00 85 ILE A O 11
ATOM 19238 N N . GLY A 1 86 ? 3.814 -18.134 -19.351 1.00 0.00 86 GLY A N 11
ATOM 19239 C CA . GLY A 1 86 ? 4.698 -17.784 -20.462 1.00 0.00 86 GLY A CA 11
ATOM 19240 C C . GLY A 1 86 ? 5.352 -16.409 -20.294 1.00 0.00 86 GLY A C 11
ATOM 19241 O O . GLY A 1 86 ? 6.319 -16.119 -21.005 1.00 0.00 86 GLY A O 11
ATOM 19245 N N . ASP A 1 87 ? 4.861 -15.569 -19.368 1.00 0.00 87 ASP A N 11
ATOM 19246 C CA . ASP A 1 87 ? 5.579 -14.356 -18.993 1.00 0.00 87 ASP A CA 11
ATOM 19247 C C . ASP A 1 87 ? 6.889 -14.780 -18.321 1.00 0.00 87 ASP A C 11
ATOM 19248 O O . ASP A 1 87 ? 6.908 -15.581 -17.366 1.00 0.00 87 ASP A O 11
ATOM 19257 N N . TYR A 1 88 ? 7.982 -14.244 -18.863 1.00 0.00 88 TYR A N 11
ATOM 19258 C CA . TYR A 1 88 ? 9.308 -14.435 -18.314 1.00 0.00 88 TYR A CA 11
ATOM 19259 C C . TYR A 1 88 ? 9.438 -13.672 -17.001 1.00 0.00 88 TYR A C 11
ATOM 19260 O O . TYR A 1 88 ? 9.517 -12.438 -16.996 1.00 0.00 88 TYR A O 11
ATOM 19278 N N . VAL A 1 89 ? 9.452 -14.417 -15.898 1.00 0.00 89 VAL A N 11
ATOM 19279 C CA . VAL A 1 89 ? 9.637 -13.821 -14.555 1.00 0.00 89 VAL A CA 11
ATOM 19280 C C . VAL A 1 89 ? 10.981 -14.115 -13.883 1.00 0.00 89 VAL A C 11
ATOM 19281 O O . VAL A 1 89 ? 11.596 -15.163 -14.062 1.00 0.00 89 VAL A O 11
ATOM 19294 N N . SER A 1 90 ? 11.440 -13.181 -13.053 1.00 0.00 90 SER A N 11
ATOM 19295 C CA . SER A 1 90 ? 12.722 -13.249 -12.351 1.00 0.00 90 SER A CA 11
ATOM 19296 C C . SER A 1 90 ? 12.564 -12.785 -10.896 1.00 0.00 90 SER A C 11
ATOM 19297 O O . SER A 1 90 ? 11.728 -11.931 -10.580 1.00 0.00 90 SER A O 11
ATOM 19305 N N . ALA A 1 91 ? 13.366 -13.369 -9.995 1.00 0.00 91 ALA A N 11
ATOM 19306 C CA . ALA A 1 91 ? 13.169 -13.342 -8.538 1.00 0.00 91 ALA A CA 11
ATOM 19307 C C . ALA A 1 91 ? 13.024 -12.021 -7.794 1.00 0.00 91 ALA A C 11
ATOM 19308 O O . ALA A 1 91 ? 12.416 -11.989 -6.720 1.00 0.00 91 ALA A O 11
ATOM 19315 N N . SER A 1 92 ? 13.538 -10.931 -8.341 1.00 0.00 92 SER A N 11
ATOM 19316 C CA . SER A 1 92 ? 13.168 -9.604 -7.846 1.00 0.00 92 SER A CA 11
ATOM 19317 C C . SER A 1 92 ? 12.806 -8.626 -8.976 1.00 0.00 92 SER A C 11
ATOM 19318 O O . SER A 1 92 ? 12.437 -7.473 -8.724 1.00 0.00 92 SER A O 11
ATOM 19326 N N . THR A 1 93 ? 12.874 -9.092 -10.225 1.00 0.00 93 THR A N 11
ATOM 19327 C CA . THR A 1 93 ? 12.826 -8.246 -11.438 1.00 0.00 93 THR A CA 11
ATOM 19328 C C . THR A 1 93 ? 11.440 -8.121 -12.074 1.00 0.00 93 THR A C 11
ATOM 19329 O O . THR A 1 93 ? 11.211 -7.257 -12.922 1.00 0.00 93 THR A O 11
ATOM 19340 N N . THR A 1 94 ? 10.505 -8.982 -11.675 1.00 0.00 94 THR A N 11
ATOM 19341 C CA . THR A 1 94 ? 9.209 -9.165 -12.319 1.00 0.00 94 THR A CA 11
ATOM 19342 C C . THR A 1 94 ? 8.177 -9.433 -11.255 1.00 0.00 94 THR A C 11
ATOM 19343 O O . THR A 1 94 ? 8.274 -10.353 -10.445 1.00 0.00 94 THR A O 11
ATOM 19354 N N . GLU A 1 95 ? 7.220 -8.525 -11.234 1.00 0.00 95 GLU A N 11
ATOM 19355 C CA . GLU A 1 95 ? 6.263 -8.331 -10.169 1.00 0.00 95 GLU A CA 11
ATOM 19356 C C . GLU A 1 95 ? 4.920 -8.919 -10.595 1.00 0.00 95 GLU A C 11
ATOM 19357 O O . GLU A 1 95 ? 4.337 -8.540 -11.612 1.00 0.00 95 GLU A O 11
ATOM 19369 N N . LEU A 1 96 ? 4.489 -9.910 -9.825 1.00 0.00 96 LEU A N 11
ATOM 19370 C CA . LEU A 1 96 ? 3.410 -10.839 -10.188 1.00 0.00 96 LEU A CA 11
ATOM 19371 C C . LEU A 1 96 ? 1.985 -10.308 -9.975 1.00 0.00 96 LEU A C 11
ATOM 19372 O O . LEU A 1 96 ? 1.095 -10.594 -10.778 1.00 0.00 96 LEU A O 11
ATOM 19388 N N . VAL A 1 97 ? 1.774 -9.560 -8.883 1.00 0.00 97 VAL A N 11
ATOM 19389 C CA . VAL A 1 97 ? 0.507 -8.997 -8.375 1.00 0.00 97 VAL A CA 11
ATOM 19390 C C . VAL A 1 97 ? 0.797 -8.226 -7.077 1.00 0.00 97 VAL A C 11
ATOM 19391 O O . VAL A 1 97 ? 1.925 -8.252 -6.583 1.00 0.00 97 VAL A O 11
ATOM 19404 N N . ARG A 1 98 ? -0.205 -7.568 -6.486 1.00 0.00 98 ARG A N 11
ATOM 19405 C CA . ARG A 1 98 ? -0.154 -6.978 -5.148 1.00 0.00 98 ARG A CA 11
ATOM 19406 C C . ARG A 1 98 ? -1.012 -7.711 -4.116 1.00 0.00 98 ARG A C 11
ATOM 19407 O O . ARG A 1 98 ? -2.108 -8.150 -4.456 1.00 0.00 98 ARG A O 11
ATOM 19428 N N . VAL A 1 99 ? -0.573 -7.790 -2.859 1.00 0.00 99 VAL A N 11
ATOM 19429 C CA . VAL A 1 99 ? -1.326 -8.434 -1.762 1.00 0.00 99 VAL A CA 11
ATOM 19430 C C . VAL A 1 99 ? -1.595 -7.375 -0.696 1.00 0.00 99 VAL A C 11
ATOM 19431 O O . VAL A 1 99 ? -0.726 -6.552 -0.389 1.00 0.00 99 VAL A O 11
ATOM 19444 N N . THR A 1 100 ? -2.825 -7.313 -0.195 1.00 0.00 100 THR A N 11
ATOM 19445 C CA . THR A 1 100 ? -3.292 -6.204 0.642 1.00 0.00 100 THR A CA 11
ATOM 19446 C C . THR A 1 100 ? -4.203 -6.649 1.790 1.00 0.00 100 THR A C 11
ATOM 19447 O O . THR A 1 100 ? -5.259 -7.237 1.573 1.00 0.00 100 THR A O 11
ATOM 19458 N N . ASN A 1 101 ? -3.775 -6.452 3.039 1.00 0.00 101 ASN A N 11
ATOM 19459 C CA . ASN A 1 101 ? -4.508 -6.915 4.221 1.00 0.00 101 ASN A CA 11
ATOM 19460 C C . ASN A 1 101 ? -5.819 -6.123 4.422 1.00 0.00 101 ASN A C 11
ATOM 19461 O O . ASN A 1 101 ? -5.860 -4.900 4.261 1.00 0.00 101 ASN A O 11
ATOM 19472 N N . LEU A 1 102 ? -6.887 -6.827 4.807 1.00 0.00 102 LEU A N 11
ATOM 19473 C CA . LEU A 1 102 ? -8.171 -6.223 5.178 1.00 0.00 102 LEU A CA 11
ATOM 19474 C C . LEU A 1 102 ? -8.086 -5.648 6.609 1.00 0.00 102 LEU A C 11
ATOM 19475 O O . LEU A 1 102 ? -8.045 -4.433 6.785 1.00 0.00 102 LEU A O 11
ATOM 19491 N N . ASN A 1 103 ? -8.032 -6.520 7.619 1.00 0.00 103 ASN A N 11
ATOM 19492 C CA . ASN A 1 103 ? -7.677 -6.188 9.005 1.00 0.00 103 ASN A CA 11
ATOM 19493 C C . ASN A 1 103 ? -6.707 -7.263 9.555 1.00 0.00 103 ASN A C 11
ATOM 19494 O O . ASN A 1 103 ? -6.718 -8.398 9.058 1.00 0.00 103 ASN A O 11
ATOM 19505 N N . PRO A 1 104 ? -5.902 -6.980 10.597 1.00 0.00 104 PRO A N 11
ATOM 19506 C CA . PRO A 1 104 ? -4.810 -7.851 11.054 1.00 0.00 104 PRO A CA 11
ATOM 19507 C C . PRO A 1 104 ? -5.279 -8.976 12.005 1.00 0.00 104 PRO A C 11
ATOM 19508 O O . PRO A 1 104 ? -4.554 -9.419 12.896 1.00 0.00 104 PRO A O 11
ATOM 19519 N N . ILE A 1 105 ? -6.524 -9.415 11.816 1.00 0.00 105 ILE A N 11
ATOM 19520 C CA . ILE A 1 105 ? -7.300 -10.291 12.714 1.00 0.00 105 ILE A CA 11
ATOM 19521 C C . ILE A 1 105 ? -8.118 -11.377 11.980 1.00 0.00 105 ILE A C 11
ATOM 19522 O O . ILE A 1 105 ? -8.842 -12.137 12.627 1.00 0.00 105 ILE A O 11
ATOM 19538 N N . TYR A 1 106 ? -8.052 -11.446 10.644 1.00 0.00 106 TYR A N 11
ATOM 19539 C CA . TYR A 1 106 ? -8.833 -12.388 9.826 1.00 0.00 106 TYR A CA 11
ATOM 19540 C C . TYR A 1 106 ? -8.469 -13.851 10.133 1.00 0.00 106 TYR A C 11
ATOM 19541 O O . TYR A 1 106 ? -7.346 -14.293 9.886 1.00 0.00 106 TYR A O 11
ATOM 19559 N N . ALA A 1 107 ? -9.431 -14.599 10.682 1.00 0.00 107 ALA A N 11
ATOM 19560 C CA . ALA A 1 107 ? -9.293 -15.982 11.150 1.00 0.00 107 ALA A CA 11
ATOM 19561 C C . ALA A 1 107 ? -10.641 -16.724 11.168 1.00 0.00 107 ALA A C 11
ATOM 19562 O O . ALA A 1 107 ? -11.697 -16.135 10.907 1.00 0.00 107 ALA A O 11
ATOM 19569 N N . ASP A 1 108 ? -10.598 -18.023 11.485 1.00 0.00 108 ASP A N 11
ATOM 19570 C CA . ASP A 1 108 ? -11.772 -18.895 11.540 1.00 0.00 108 ASP A CA 11
ATOM 19571 C C . ASP A 1 108 ? -11.782 -19.764 12.813 1.00 0.00 108 ASP A C 11
ATOM 19572 O O . ASP A 1 108 ? -10.732 -20.196 13.297 1.00 0.00 108 ASP A O 11
ATOM 19581 N N . GLY A 1 109 ? -12.973 -20.016 13.366 1.00 0.00 109 GLY A N 11
ATOM 19582 C CA . GLY A 1 109 ? -13.169 -20.741 14.629 1.00 0.00 109 GLY A CA 11
ATOM 19583 C C . GLY A 1 109 ? -14.627 -20.732 15.120 1.00 0.00 109 GLY A C 11
ATOM 19584 O O . GLY A 1 109 ? -15.537 -20.334 14.388 1.00 0.00 109 GLY A O 11
ATOM 19588 N N . SER A 1 110 ? -14.847 -21.172 16.364 1.00 0.00 110 SER A N 11
ATOM 19589 C CA . SER A 1 110 ? -16.160 -21.213 17.032 1.00 0.00 110 SER A CA 11
ATOM 19590 C C . SER A 1 110 ? -16.052 -20.954 18.543 1.00 0.00 110 SER A C 11
ATOM 19591 O O . SER A 1 110 ? -14.972 -21.072 19.131 1.00 0.00 110 SER A O 11
ATOM 19599 N N . HIS A 1 111 ? -17.179 -20.604 19.174 1.00 0.00 111 HIS A N 11
ATOM 19600 C CA . HIS A 1 111 ? -17.270 -20.188 20.589 1.00 0.00 111 HIS A CA 11
ATOM 19601 C C . HIS A 1 111 ? -18.400 -20.880 21.372 1.00 0.00 111 HIS A C 11
ATOM 19602 O O . HIS A 1 111 ? -18.371 -20.893 22.604 1.00 0.00 111 HIS A O 11
ATOM 19616 N N . HIS A 1 112 ? -19.368 -21.486 20.677 1.00 0.00 112 HIS A N 11
ATOM 19617 C CA . HIS A 1 112 ? -20.445 -22.312 21.241 1.00 0.00 112 HIS A CA 11
ATOM 19618 C C . HIS A 1 112 ? -20.879 -23.396 20.241 1.00 0.00 112 HIS A C 11
ATOM 19619 O O . HIS A 1 112 ? -20.652 -23.263 19.034 1.00 0.00 112 HIS A O 11
ATOM 19633 N N . HIS A 1 113 ? -21.514 -24.460 20.743 1.00 0.00 113 HIS A N 11
ATOM 19634 C CA . HIS A 1 113 ? -21.816 -25.690 19.994 1.00 0.00 113 HIS A CA 11
ATOM 19635 C C . HIS A 1 113 ? -23.255 -26.188 20.217 1.00 0.00 113 HIS A C 11
ATOM 19636 O O . HIS A 1 113 ? -23.549 -27.371 20.031 1.00 0.00 113 HIS A O 11
ATOM 19650 N N . HIS A 1 114 ? -24.157 -25.270 20.599 1.00 0.00 114 HIS A N 11
ATOM 19651 C CA . HIS A 1 114 ? -25.617 -25.437 20.713 1.00 0.00 114 HIS A CA 11
ATOM 19652 C C . HIS A 1 114 ? -26.106 -26.411 21.801 1.00 0.00 114 HIS A C 11
ATOM 19653 O O . HIS A 1 114 ? -27.302 -26.704 21.878 1.00 0.00 114 HIS A O 11
ATOM 19667 N N . HIS A 1 115 ? -25.207 -26.902 22.661 1.00 0.00 115 HIS A N 11
ATOM 19668 C CA . HIS A 1 115 ? -25.536 -27.658 23.879 1.00 0.00 115 HIS A CA 11
ATOM 19669 C C . HIS A 1 115 ? -26.177 -26.767 24.964 1.00 0.00 115 HIS A C 11
ATOM 19670 O O . HIS A 1 115 ? -26.007 -25.543 24.970 1.00 0.00 115 HIS A O 11
ATOM 19684 N N . HIS A 1 116 ? -26.889 -27.403 25.905 1.00 0.00 116 HIS A N 11
ATOM 19685 C CA . HIS A 1 116 ? -27.583 -26.776 27.047 1.00 0.00 116 HIS A CA 11
ATOM 19686 C C . HIS A 1 116 ? -27.523 -27.662 28.301 1.00 0.00 116 HIS A C 11
ATOM 19687 O O . HIS A 1 116 ? -27.194 -27.130 29.386 1.00 0.00 116 HIS A O 11
ATOM 19702 N N . ASP A 1 1 ? 1.458 -1.740 1.215 1.00 0.00 1 ASP A N 12
ATOM 19703 C CA . ASP A 1 1 ? 0.988 -2.921 0.435 1.00 0.00 1 ASP A CA 12
ATOM 19704 C C . ASP A 1 1 ? 2.175 -3.760 -0.040 1.00 0.00 1 ASP A C 12
ATOM 19705 O O . ASP A 1 1 ? 3.273 -3.233 -0.243 1.00 0.00 1 ASP A O 12
ATOM 19716 N N . VAL A 1 2 ? 1.964 -5.065 -0.241 1.00 0.00 2 VAL A N 12
ATOM 19717 C CA . VAL A 1 2 ? 2.948 -5.956 -0.883 1.00 0.00 2 VAL A CA 12
ATOM 19718 C C . VAL A 1 2 ? 2.804 -5.911 -2.390 1.00 0.00 2 VAL A C 12
ATOM 19719 O O . VAL A 1 2 ? 1.700 -5.883 -2.912 1.00 0.00 2 VAL A O 12
ATOM 19732 N N . ILE A 1 3 ? 3.937 -6.026 -3.066 1.00 0.00 3 ILE A N 12
ATOM 19733 C CA . ILE A 1 3 ? 4.076 -6.308 -4.491 1.00 0.00 3 ILE A CA 12
ATOM 19734 C C . ILE A 1 3 ? 4.764 -7.679 -4.489 1.00 0.00 3 ILE A C 12
ATOM 19735 O O . ILE A 1 3 ? 5.969 -7.766 -4.244 1.00 0.00 3 ILE A O 12
ATOM 19751 N N . ILE A 1 4 ? 3.992 -8.765 -4.580 1.00 0.00 4 ILE A N 12
ATOM 19752 C CA . ILE A 1 4 ? 4.466 -10.134 -4.379 1.00 0.00 4 ILE A CA 12
ATOM 19753 C C . ILE A 1 4 ? 5.488 -10.498 -5.483 1.00 0.00 4 ILE A C 12
ATOM 19754 O O . ILE A 1 4 ? 5.359 -10.054 -6.631 1.00 0.00 4 ILE A O 12
ATOM 19770 N N . LYS A 1 5 ? 6.473 -11.340 -5.160 1.00 0.00 5 LYS A N 12
ATOM 19771 C CA . LYS A 1 5 ? 7.553 -11.745 -6.081 1.00 0.00 5 LYS A CA 12
ATOM 19772 C C . LYS A 1 5 ? 8.002 -13.201 -5.910 1.00 0.00 5 LYS A C 12
ATOM 19773 O O . LYS A 1 5 ? 7.853 -13.764 -4.822 1.00 0.00 5 LYS A O 12
ATOM 19792 N N . PRO A 1 6 ? 8.537 -13.818 -6.977 1.00 0.00 6 PRO A N 12
ATOM 19793 C CA . PRO A 1 6 ? 8.888 -15.231 -6.990 1.00 0.00 6 PRO A CA 12
ATOM 19794 C C . PRO A 1 6 ? 10.242 -15.526 -6.329 1.00 0.00 6 PRO A C 12
ATOM 19795 O O . PRO A 1 6 ? 11.174 -14.729 -6.398 1.00 0.00 6 PRO A O 12
ATOM 19806 N N . GLN A 1 7 ? 10.383 -16.714 -5.718 1.00 0.00 7 GLN A N 12
ATOM 19807 C CA . GLN A 1 7 ? 11.622 -17.135 -5.049 1.00 0.00 7 GLN A CA 12
ATOM 19808 C C . GLN A 1 7 ? 12.742 -17.593 -6.013 1.00 0.00 7 GLN A C 12
ATOM 19809 O O . GLN A 1 7 ? 13.886 -17.765 -5.590 1.00 0.00 7 GLN A O 12
ATOM 19823 N N . VAL A 1 8 ? 12.434 -17.757 -7.306 1.00 0.00 8 VAL A N 12
ATOM 19824 C CA . VAL A 1 8 ? 13.368 -18.119 -8.398 1.00 0.00 8 VAL A CA 12
ATOM 19825 C C . VAL A 1 8 ? 13.008 -17.379 -9.696 1.00 0.00 8 VAL A C 12
ATOM 19826 O O . VAL A 1 8 ? 11.941 -16.768 -9.788 1.00 0.00 8 VAL A O 12
ATOM 19839 N N . SER A 1 9 ? 13.866 -17.452 -10.716 1.00 0.00 9 SER A N 12
ATOM 19840 C CA . SER A 1 9 ? 13.569 -16.987 -12.080 1.00 0.00 9 SER A CA 12
ATOM 19841 C C . SER A 1 9 ? 13.162 -18.147 -13.015 1.00 0.00 9 SER A C 12
ATOM 19842 O O . SER A 1 9 ? 13.337 -19.322 -12.683 1.00 0.00 9 SER A O 12
ATOM 19850 N N . GLY A 1 10 ? 12.574 -17.811 -14.170 1.00 0.00 10 GLY A N 12
ATOM 19851 C CA . GLY A 1 10 ? 11.921 -18.735 -15.103 1.00 0.00 10 GLY A CA 12
ATOM 19852 C C . GLY A 1 10 ? 10.729 -18.058 -15.670 1.00 0.00 10 GLY A C 12
ATOM 19853 O O . GLY A 1 10 ? 10.765 -16.920 -16.121 1.00 0.00 10 GLY A O 12
ATOM 19857 N N . VAL A 1 11 ? 9.663 -18.822 -15.668 1.00 0.00 11 VAL A N 12
ATOM 19858 C CA . VAL A 1 11 ? 8.476 -18.461 -16.371 1.00 0.00 11 VAL A CA 12
ATOM 19859 C C . VAL A 1 11 ? 7.272 -19.051 -15.649 1.00 0.00 11 VAL A C 12
ATOM 19860 O O . VAL A 1 11 ? 7.344 -20.174 -15.154 1.00 0.00 11 VAL A O 12
ATOM 19873 N N . ILE A 1 12 ? 6.155 -18.327 -15.646 1.00 0.00 12 ILE A N 12
ATOM 19874 C CA . ILE A 1 12 ? 4.895 -18.799 -15.048 1.00 0.00 12 ILE A CA 12
ATOM 19875 C C . ILE A 1 12 ? 4.340 -20.070 -15.739 1.00 0.00 12 ILE A C 12
ATOM 19876 O O . ILE A 1 12 ? 4.383 -20.180 -16.966 1.00 0.00 12 ILE A O 12
ATOM 19892 N N . VAL A 1 13 ? 3.733 -20.970 -14.956 1.00 0.00 13 VAL A N 12
ATOM 19893 C CA . VAL A 1 13 ? 3.171 -22.282 -15.382 1.00 0.00 13 VAL A CA 12
ATOM 19894 C C . VAL A 1 13 ? 1.701 -22.443 -14.971 1.00 0.00 13 VAL A C 12
ATOM 19895 O O . VAL A 1 13 ? 0.916 -23.040 -15.706 1.00 0.00 13 VAL A O 12
ATOM 19908 N N . ASN A 1 14 ? 1.315 -21.902 -13.807 1.00 0.00 14 ASN A N 12
ATOM 19909 C CA . ASN A 1 14 ? -0.063 -21.917 -13.309 1.00 0.00 14 ASN A CA 12
ATOM 19910 C C . ASN A 1 14 ? -0.343 -20.678 -12.451 1.00 0.00 14 ASN A C 12
ATOM 19911 O O . ASN A 1 14 ? 0.576 -20.061 -11.897 1.00 0.00 14 ASN A O 12
ATOM 19922 N N . LYS A 1 15 ? -1.634 -20.378 -12.289 1.00 0.00 15 LYS A N 12
ATOM 19923 C CA . LYS A 1 15 ? -2.226 -19.266 -11.558 1.00 0.00 15 LYS A CA 12
ATOM 19924 C C . LYS A 1 15 ? -3.249 -19.845 -10.584 1.00 0.00 15 LYS A C 12
ATOM 19925 O O . LYS A 1 15 ? -4.391 -20.125 -10.949 1.00 0.00 15 LYS A O 12
ATOM 19944 N N . LEU A 1 16 ? -2.806 -20.088 -9.355 1.00 0.00 16 LEU A N 12
ATOM 19945 C CA . LEU A 1 16 ? -3.614 -20.691 -8.298 1.00 0.00 16 LEU A CA 12
ATOM 19946 C C . LEU A 1 16 ? -4.674 -19.727 -7.759 1.00 0.00 16 LEU A C 12
ATOM 19947 O O . LEU A 1 16 ? -5.821 -20.105 -7.519 1.00 0.00 16 LEU A O 12
ATOM 19963 N N . PHE A 1 17 ? -4.249 -18.478 -7.576 1.00 0.00 17 PHE A N 12
ATOM 19964 C CA . PHE A 1 17 ? -5.095 -17.375 -7.120 1.00 0.00 17 PHE A CA 12
ATOM 19965 C C . PHE A 1 17 ? -5.963 -16.800 -8.256 1.00 0.00 17 PHE A C 12
ATOM 19966 O O . PHE A 1 17 ? -5.897 -17.241 -9.409 1.00 0.00 17 PHE A O 12
ATOM 19983 N N . LYS A 1 18 ? -6.753 -15.774 -7.930 1.00 0.00 18 LYS A N 12
ATOM 19984 C CA . LYS A 1 18 ? -7.593 -15.004 -8.865 1.00 0.00 18 LYS A CA 12
ATOM 19985 C C . LYS A 1 18 ? -7.394 -13.499 -8.699 1.00 0.00 18 LYS A C 12
ATOM 19986 O O . LYS A 1 18 ? -7.424 -12.976 -7.584 1.00 0.00 18 LYS A O 12
ATOM 20005 N N . ALA A 1 19 ? -7.265 -12.806 -9.824 1.00 0.00 19 ALA A N 12
ATOM 20006 C CA . ALA A 1 19 ? -7.203 -11.349 -9.897 1.00 0.00 19 ALA A CA 12
ATOM 20007 C C . ALA A 1 19 ? -8.430 -10.696 -9.237 1.00 0.00 19 ALA A C 12
ATOM 20008 O O . ALA A 1 19 ? -9.557 -10.862 -9.705 1.00 0.00 19 ALA A O 12
ATOM 20015 N N . GLY A 1 20 ? -8.201 -9.968 -8.145 1.00 0.00 20 GLY A N 12
ATOM 20016 C CA . GLY A 1 20 ? -9.225 -9.235 -7.401 1.00 0.00 20 GLY A CA 12
ATOM 20017 C C . GLY A 1 20 ? -9.843 -9.983 -6.201 1.00 0.00 20 GLY A C 12
ATOM 20018 O O . GLY A 1 20 ? -10.621 -9.380 -5.459 1.00 0.00 20 GLY A O 12
ATOM 20022 N N . ASP A 1 21 ? -9.558 -11.278 -6.015 1.00 0.00 21 ASP A N 12
ATOM 20023 C CA . ASP A 1 21 ? -10.162 -12.112 -4.958 1.00 0.00 21 ASP A CA 12
ATOM 20024 C C . ASP A 1 21 ? -9.431 -12.012 -3.591 1.00 0.00 21 ASP A C 12
ATOM 20025 O O . ASP A 1 21 ? -8.812 -10.988 -3.277 1.00 0.00 21 ASP A O 12
ATOM 20034 N N . LYS A 1 22 ? -9.494 -13.062 -2.759 1.00 0.00 22 LYS A N 12
ATOM 20035 C CA . LYS A 1 22 ? -8.825 -13.158 -1.451 1.00 0.00 22 LYS A CA 12
ATOM 20036 C C . LYS A 1 22 ? -7.740 -14.241 -1.438 1.00 0.00 22 LYS A C 12
ATOM 20037 O O . LYS A 1 22 ? -7.693 -15.122 -2.298 1.00 0.00 22 LYS A O 12
ATOM 20056 N N . VAL A 1 23 ? -6.902 -14.183 -0.403 1.00 0.00 23 VAL A N 12
ATOM 20057 C CA . VAL A 1 23 ? -5.817 -15.139 -0.104 1.00 0.00 23 VAL A CA 12
ATOM 20058 C C . VAL A 1 23 ? -5.676 -15.353 1.407 1.00 0.00 23 VAL A C 12
ATOM 20059 O O . VAL A 1 23 ? -5.667 -14.387 2.172 1.00 0.00 23 VAL A O 12
ATOM 20072 N N . LYS A 1 24 ? -5.558 -16.603 1.861 1.00 0.00 24 LYS A N 12
ATOM 20073 C CA . LYS A 1 24 ? -5.165 -16.941 3.222 1.00 0.00 24 LYS A CA 12
ATOM 20074 C C . LYS A 1 24 ? -3.688 -16.608 3.449 1.00 0.00 24 LYS A C 12
ATOM 20075 O O . LYS A 1 24 ? -2.919 -16.542 2.485 1.00 0.00 24 LYS A O 12
ATOM 20094 N N . LYS A 1 25 ? -3.265 -16.463 4.713 1.00 0.00 25 LYS A N 12
ATOM 20095 C CA . LYS A 1 25 ? -1.871 -16.349 5.202 1.00 0.00 25 LYS A CA 12
ATOM 20096 C C . LYS A 1 25 ? -0.957 -17.510 4.747 1.00 0.00 25 LYS A C 12
ATOM 20097 O O . LYS A 1 25 ? -0.651 -18.442 5.484 1.00 0.00 25 LYS A O 12
ATOM 20116 N N . GLY A 1 26 ? -0.588 -17.468 3.467 1.00 0.00 26 GLY A N 12
ATOM 20117 C CA . GLY A 1 26 ? 0.370 -18.351 2.808 1.00 0.00 26 GLY A CA 12
ATOM 20118 C C . GLY A 1 26 ? -0.229 -19.313 1.798 1.00 0.00 26 GLY A C 12
ATOM 20119 O O . GLY A 1 26 ? 0.413 -20.305 1.456 1.00 0.00 26 GLY A O 12
ATOM 20123 N N . GLN A 1 27 ? -1.455 -19.060 1.333 1.00 0.00 27 GLN A N 12
ATOM 20124 C CA . GLN A 1 27 ? -1.980 -19.797 0.187 1.00 0.00 27 GLN A CA 12
ATOM 20125 C C . GLN A 1 27 ? -1.070 -19.657 -1.049 1.00 0.00 27 GLN A C 12
ATOM 20126 O O . GLN A 1 27 ? -0.486 -18.601 -1.303 1.00 0.00 27 GLN A O 12
ATOM 20140 N N . THR A 1 28 ? -0.955 -20.743 -1.801 1.00 0.00 28 THR A N 12
ATOM 20141 C CA . THR A 1 28 ? -0.220 -20.829 -3.068 1.00 0.00 28 THR A CA 12
ATOM 20142 C C . THR A 1 28 ? -0.893 -19.966 -4.139 1.00 0.00 28 THR A C 12
ATOM 20143 O O . THR A 1 28 ? -2.117 -19.959 -4.270 1.00 0.00 28 THR A O 12
ATOM 20154 N N . LEU A 1 29 ? -0.074 -19.242 -4.903 1.00 0.00 29 LEU A N 12
ATOM 20155 C CA . LEU A 1 29 ? -0.462 -18.179 -5.834 1.00 0.00 29 LEU A CA 12
ATOM 20156 C C . LEU A 1 29 ? -0.016 -18.464 -7.277 1.00 0.00 29 LEU A C 12
ATOM 20157 O O . LEU A 1 29 ? -0.828 -18.356 -8.197 1.00 0.00 29 LEU A O 12
ATOM 20173 N N . PHE A 1 30 ? 1.230 -18.911 -7.472 1.00 0.00 30 PHE A N 12
ATOM 20174 C CA . PHE A 1 30 ? 1.792 -19.236 -8.797 1.00 0.00 30 PHE A CA 12
ATOM 20175 C C . PHE A 1 30 ? 2.681 -20.481 -8.789 1.00 0.00 30 PHE A C 12
ATOM 20176 O O . PHE A 1 30 ? 3.131 -20.948 -7.740 1.00 0.00 30 PHE A O 12
ATOM 20193 N N . ILE A 1 31 ? 2.989 -20.963 -9.993 1.00 0.00 31 ILE A N 12
ATOM 20194 C CA . ILE A 1 31 ? 3.963 -22.032 -10.273 1.00 0.00 31 ILE A CA 12
ATOM 20195 C C . ILE A 1 31 ? 4.894 -21.519 -11.369 1.00 0.00 31 ILE A C 12
ATOM 20196 O O . ILE A 1 31 ? 4.431 -20.840 -12.284 1.00 0.00 31 ILE A O 12
ATOM 20212 N N . ILE A 1 32 ? 6.176 -21.856 -11.292 1.00 0.00 32 ILE A N 12
ATOM 20213 C CA . ILE A 1 32 ? 7.239 -21.468 -12.228 1.00 0.00 32 ILE A CA 12
ATOM 20214 C C . ILE A 1 32 ? 7.988 -22.677 -12.732 1.00 0.00 32 ILE A C 12
ATOM 20215 O O . ILE A 1 32 ? 8.125 -23.656 -12.016 1.00 0.00 32 ILE A O 12
ATOM 20231 N N . GLU A 1 33 ? 8.515 -22.560 -13.949 1.00 0.00 33 GLU A N 12
ATOM 20232 C CA . GLU A 1 33 ? 9.446 -23.484 -14.572 1.00 0.00 33 GLU A CA 12
ATOM 20233 C C . GLU A 1 33 ? 10.796 -22.784 -14.776 1.00 0.00 33 GLU A C 12
ATOM 20234 O O . GLU A 1 33 ? 10.878 -21.787 -15.496 1.00 0.00 33 GLU A O 12
ATOM 20246 N N . GLN A 1 34 ? 11.821 -23.259 -14.062 1.00 0.00 34 GLN A N 12
ATOM 20247 C CA . GLN A 1 34 ? 13.160 -22.659 -14.045 1.00 0.00 34 GLN A CA 12
ATOM 20248 C C . GLN A 1 34 ? 13.849 -22.634 -15.403 1.00 0.00 34 GLN A C 12
ATOM 20249 O O . GLN A 1 34 ? 14.469 -21.642 -15.794 1.00 0.00 34 GLN A O 12
ATOM 20263 N N . ASP A 1 35 ? 13.693 -23.730 -16.118 1.00 0.00 35 ASP A N 12
ATOM 20264 C CA . ASP A 1 35 ? 14.223 -23.980 -17.458 1.00 0.00 35 ASP A CA 12
ATOM 20265 C C . ASP A 1 35 ? 13.581 -25.232 -18.090 1.00 0.00 35 ASP A C 12
ATOM 20266 O O . ASP A 1 35 ? 12.921 -26.018 -17.401 1.00 0.00 35 ASP A O 12
ATOM 20275 N N . GLN A 1 36 ? 13.789 -25.433 -19.396 1.00 0.00 36 GLN A N 12
ATOM 20276 C CA . GLN A 1 36 ? 13.234 -26.565 -20.151 1.00 0.00 36 GLN A CA 12
ATOM 20277 C C . GLN A 1 36 ? 14.236 -27.250 -21.099 1.00 0.00 36 GLN A C 12
ATOM 20278 O O . GLN A 1 36 ? 13.823 -27.974 -22.006 1.00 0.00 36 GLN A O 12
ATOM 20292 N N . ALA A 1 37 ? 15.542 -27.016 -20.925 1.00 0.00 37 ALA A N 12
ATOM 20293 C CA . ALA A 1 37 ? 16.579 -27.440 -21.866 1.00 0.00 37 ALA A CA 12
ATOM 20294 C C . ALA A 1 37 ? 16.652 -28.970 -22.053 1.00 0.00 37 ALA A C 12
ATOM 20295 O O . ALA A 1 37 ? 16.780 -29.458 -23.180 1.00 0.00 37 ALA A O 12
ATOM 20302 N N . SER A 1 38 ? 16.498 -29.727 -20.962 1.00 0.00 38 SER A N 12
ATOM 20303 C CA . SER A 1 38 ? 16.459 -31.201 -20.964 1.00 0.00 38 SER A CA 12
ATOM 20304 C C . SER A 1 38 ? 15.054 -31.779 -21.125 1.00 0.00 38 SER A C 12
ATOM 20305 O O . SER A 1 38 ? 14.916 -32.997 -21.253 1.00 0.00 38 SER A O 12
ATOM 20313 N N . LYS A 1 39 ? 13.999 -30.949 -21.115 1.00 0.00 39 LYS A N 12
ATOM 20314 C CA . LYS A 1 39 ? 12.600 -31.404 -21.043 1.00 0.00 39 LYS A CA 12
ATOM 20315 C C . LYS A 1 39 ? 12.170 -32.219 -22.268 1.00 0.00 39 LYS A C 12
ATOM 20316 O O . LYS A 1 39 ? 11.530 -33.257 -22.125 1.00 0.00 39 LYS A O 12
ATOM 20335 N N . ASP A 1 40 ? 12.581 -31.784 -23.463 1.00 0.00 40 ASP A N 12
ATOM 20336 C CA . ASP A 1 40 ? 12.400 -32.550 -24.706 1.00 0.00 40 ASP A CA 12
ATOM 20337 C C . ASP A 1 40 ? 13.407 -33.704 -24.858 1.00 0.00 40 ASP A C 12
ATOM 20338 O O . ASP A 1 40 ? 13.082 -34.754 -25.418 1.00 0.00 40 ASP A O 12
ATOM 20347 N N . PHE A 1 41 ? 14.632 -33.498 -24.366 1.00 0.00 41 PHE A N 12
ATOM 20348 C CA . PHE A 1 41 ? 15.784 -34.371 -24.614 1.00 0.00 41 PHE A CA 12
ATOM 20349 C C . PHE A 1 41 ? 15.799 -35.652 -23.758 1.00 0.00 41 PHE A C 12
ATOM 20350 O O . PHE A 1 41 ? 16.130 -36.727 -24.259 1.00 0.00 41 PHE A O 12
ATOM 20367 N N . ASN A 1 42 ? 15.426 -35.555 -22.478 1.00 0.00 42 ASN A N 12
ATOM 20368 C CA . ASN A 1 42 ? 15.482 -36.670 -21.527 1.00 0.00 42 ASN A CA 12
ATOM 20369 C C . ASN A 1 42 ? 14.346 -37.678 -21.710 1.00 0.00 42 ASN A C 12
ATOM 20370 O O . ASN A 1 42 ? 14.535 -38.875 -21.502 1.00 0.00 42 ASN A O 12
ATOM 20381 N N . ARG A 1 43 ? 13.146 -37.187 -22.063 1.00 0.00 43 ARG A N 12
ATOM 20382 C CA . ARG A 1 43 ? 11.918 -37.995 -22.021 1.00 0.00 43 ARG A CA 12
ATOM 20383 C C . ARG A 1 43 ? 11.926 -39.259 -22.889 1.00 0.00 43 ARG A C 12
ATOM 20384 O O . ARG A 1 43 ? 11.310 -40.259 -22.519 1.00 0.00 43 ARG A O 12
ATOM 20405 N N . SER A 1 44 ? 12.674 -39.253 -23.995 1.00 0.00 44 SER A N 12
ATOM 20406 C CA . SER A 1 44 ? 12.830 -40.394 -24.920 1.00 0.00 44 SER A CA 12
ATOM 20407 C C . SER A 1 44 ? 13.385 -41.660 -24.252 1.00 0.00 44 SER A C 12
ATOM 20408 O O . SER A 1 44 ? 13.100 -42.766 -24.714 1.00 0.00 44 SER A O 12
ATOM 20416 N N . LYS A 1 45 ? 14.114 -41.531 -23.134 1.00 0.00 45 LYS A N 12
ATOM 20417 C CA . LYS A 1 45 ? 14.608 -42.653 -22.316 1.00 0.00 45 LYS A CA 12
ATOM 20418 C C . LYS A 1 45 ? 13.500 -43.565 -21.783 1.00 0.00 45 LYS A C 12
ATOM 20419 O O . LYS A 1 45 ? 13.778 -44.730 -21.488 1.00 0.00 45 LYS A O 12
ATOM 20438 N N . ALA A 1 46 ? 12.259 -43.088 -21.673 1.00 0.00 46 ALA A N 12
ATOM 20439 C CA . ALA A 1 46 ? 11.105 -43.884 -21.231 1.00 0.00 46 ALA A CA 12
ATOM 20440 C C . ALA A 1 46 ? 10.828 -45.128 -22.104 1.00 0.00 46 ALA A C 12
ATOM 20441 O O . ALA A 1 46 ? 10.186 -46.078 -21.644 1.00 0.00 46 ALA A O 12
ATOM 20448 N N . LEU A 1 47 ? 11.326 -45.143 -23.348 1.00 0.00 47 LEU A N 12
ATOM 20449 C CA . LEU A 1 47 ? 11.239 -46.282 -24.267 1.00 0.00 47 LEU A CA 12
ATOM 20450 C C . LEU A 1 47 ? 12.032 -47.520 -23.815 1.00 0.00 47 LEU A C 12
ATOM 20451 O O . LEU A 1 47 ? 11.600 -48.640 -24.096 1.00 0.00 47 LEU A O 12
ATOM 20467 N N . PHE A 1 48 ? 13.175 -47.341 -23.132 1.00 0.00 48 PHE A N 12
ATOM 20468 C CA . PHE A 1 48 ? 14.131 -48.442 -22.910 1.00 0.00 48 PHE A CA 12
ATOM 20469 C C . PHE A 1 48 ? 15.129 -48.304 -21.735 1.00 0.00 48 PHE A C 12
ATOM 20470 O O . PHE A 1 48 ? 15.765 -49.303 -21.387 1.00 0.00 48 PHE A O 12
ATOM 20487 N N . SER A 1 49 ? 15.273 -47.129 -21.113 1.00 0.00 49 SER A N 12
ATOM 20488 C CA . SER A 1 49 ? 16.364 -46.853 -20.146 1.00 0.00 49 SER A CA 12
ATOM 20489 C C . SER A 1 49 ? 15.939 -46.148 -18.853 1.00 0.00 49 SER A C 12
ATOM 20490 O O . SER A 1 49 ? 16.565 -46.357 -17.815 1.00 0.00 49 SER A O 12
ATOM 20498 N N . GLN A 1 50 ? 14.871 -45.342 -18.863 1.00 0.00 50 GLN A N 12
ATOM 20499 C CA . GLN A 1 50 ? 14.378 -44.642 -17.664 1.00 0.00 50 GLN A CA 12
ATOM 20500 C C . GLN A 1 50 ? 13.889 -45.606 -16.560 1.00 0.00 50 GLN A C 12
ATOM 20501 O O . GLN A 1 50 ? 13.881 -45.260 -15.377 1.00 0.00 50 GLN A O 12
ATOM 20515 N N . SER A 1 51 ? 13.510 -46.831 -16.940 1.00 0.00 51 SER A N 12
ATOM 20516 C CA . SER A 1 51 ? 13.105 -47.935 -16.056 1.00 0.00 51 SER A CA 12
ATOM 20517 C C . SER A 1 51 ? 14.243 -48.534 -15.207 1.00 0.00 51 SER A C 12
ATOM 20518 O O . SER A 1 51 ? 13.969 -49.331 -14.304 1.00 0.00 51 SER A O 12
ATOM 20526 N N . ALA A 1 52 ? 15.511 -48.180 -15.467 1.00 0.00 52 ALA A N 12
ATOM 20527 C CA . ALA A 1 52 ? 16.653 -48.592 -14.645 1.00 0.00 52 ALA A CA 12
ATOM 20528 C C . ALA A 1 52 ? 16.741 -47.797 -13.312 1.00 0.00 52 ALA A C 12
ATOM 20529 O O . ALA A 1 52 ? 15.782 -47.143 -12.888 1.00 0.00 52 ALA A O 12
ATOM 20536 N N . ILE A 1 53 ? 17.918 -47.811 -12.678 1.00 0.00 53 ILE A N 12
ATOM 20537 C CA . ILE A 1 53 ? 18.197 -47.133 -11.397 1.00 0.00 53 ILE A CA 12
ATOM 20538 C C . ILE A 1 53 ? 19.496 -46.294 -11.460 1.00 0.00 53 ILE A C 12
ATOM 20539 O O . ILE A 1 53 ? 20.081 -45.928 -10.436 1.00 0.00 53 ILE A O 12
ATOM 20555 N N . SER A 1 54 ? 19.969 -45.966 -12.672 1.00 0.00 54 SER A N 12
ATOM 20556 C CA . SER A 1 54 ? 21.056 -44.997 -12.885 1.00 0.00 54 SER A CA 12
ATOM 20557 C C . SER A 1 54 ? 20.667 -43.610 -12.349 1.00 0.00 54 SER A C 12
ATOM 20558 O O . SER A 1 54 ? 19.515 -43.190 -12.479 1.00 0.00 54 SER A O 12
ATOM 20566 N N . GLN A 1 55 ? 21.636 -42.887 -11.774 1.00 0.00 55 GLN A N 12
ATOM 20567 C CA . GLN A 1 55 ? 21.451 -41.646 -10.988 1.00 0.00 55 GLN A CA 12
ATOM 20568 C C . GLN A 1 55 ? 20.766 -40.452 -11.674 1.00 0.00 55 GLN A C 12
ATOM 20569 O O . GLN A 1 55 ? 20.503 -39.439 -11.023 1.00 0.00 55 GLN A O 12
ATOM 20583 N N . LYS A 1 56 ? 20.499 -40.544 -12.976 1.00 0.00 56 LYS A N 12
ATOM 20584 C CA . LYS A 1 56 ? 19.855 -39.478 -13.764 1.00 0.00 56 LYS A CA 12
ATOM 20585 C C . LYS A 1 56 ? 18.616 -39.968 -14.538 1.00 0.00 56 LYS A C 12
ATOM 20586 O O . LYS A 1 56 ? 17.968 -39.211 -15.268 1.00 0.00 56 LYS A O 12
ATOM 20605 N N . GLU A 1 57 ? 18.305 -41.258 -14.384 1.00 0.00 57 GLU A N 12
ATOM 20606 C CA . GLU A 1 57 ? 17.136 -41.960 -14.909 1.00 0.00 57 GLU A CA 12
ATOM 20607 C C . GLU A 1 57 ? 16.112 -42.252 -13.797 1.00 0.00 57 GLU A C 12
ATOM 20608 O O . GLU A 1 57 ? 14.910 -42.044 -13.987 1.00 0.00 57 GLU A O 12
ATOM 20620 N N . TYR A 1 58 ? 16.588 -42.728 -12.637 1.00 0.00 58 TYR A N 12
ATOM 20621 C CA . TYR A 1 58 ? 15.767 -43.226 -11.520 1.00 0.00 58 TYR A CA 12
ATOM 20622 C C . TYR A 1 58 ? 14.830 -42.177 -10.886 1.00 0.00 58 TYR A C 12
ATOM 20623 O O . TYR A 1 58 ? 13.812 -42.528 -10.287 1.00 0.00 58 TYR A O 12
ATOM 20641 N N . ASP A 1 59 ? 15.172 -40.891 -10.998 1.00 0.00 59 ASP A N 12
ATOM 20642 C CA . ASP A 1 59 ? 14.534 -39.779 -10.290 1.00 0.00 59 ASP A CA 12
ATOM 20643 C C . ASP A 1 59 ? 13.161 -39.340 -10.846 1.00 0.00 59 ASP A C 12
ATOM 20644 O O . ASP A 1 59 ? 12.522 -38.450 -10.279 1.00 0.00 59 ASP A O 12
ATOM 20653 N N . SER A 1 60 ? 12.671 -39.969 -11.923 1.00 0.00 60 SER A N 12
ATOM 20654 C CA . SER A 1 60 ? 11.371 -39.666 -12.549 1.00 0.00 60 SER A CA 12
ATOM 20655 C C . SER A 1 60 ? 10.166 -39.752 -11.597 1.00 0.00 60 SER A C 12
ATOM 20656 O O . SER A 1 60 ? 9.169 -39.056 -11.807 1.00 0.00 60 SER A O 12
ATOM 20664 N N . SER A 1 61 ? 10.250 -40.550 -10.524 1.00 0.00 61 SER A N 12
ATOM 20665 C CA . SER A 1 61 ? 9.243 -40.655 -9.445 1.00 0.00 61 SER A CA 12
ATOM 20666 C C . SER A 1 61 ? 9.625 -39.919 -8.147 1.00 0.00 61 SER A C 12
ATOM 20667 O O . SER A 1 61 ? 8.779 -39.759 -7.262 1.00 0.00 61 SER A O 12
ATOM 20675 N N . LEU A 1 62 ? 10.867 -39.438 -8.017 1.00 0.00 62 LEU A N 12
ATOM 20676 C CA . LEU A 1 62 ? 11.388 -38.707 -6.851 1.00 0.00 62 LEU A CA 12
ATOM 20677 C C . LEU A 1 62 ? 11.270 -37.176 -7.005 1.00 0.00 62 LEU A C 12
ATOM 20678 O O . LEU A 1 62 ? 11.247 -36.465 -6.000 1.00 0.00 62 LEU A O 12
ATOM 20694 N N . ALA A 1 63 ? 11.197 -36.670 -8.240 1.00 0.00 63 ALA A N 12
ATOM 20695 C CA . ALA A 1 63 ? 11.294 -35.251 -8.582 1.00 0.00 63 ALA A CA 12
ATOM 20696 C C . ALA A 1 63 ? 10.346 -34.846 -9.731 1.00 0.00 63 ALA A C 12
ATOM 20697 O O . ALA A 1 63 ? 9.609 -35.672 -10.281 1.00 0.00 63 ALA A O 12
ATOM 20704 N N . THR A 1 64 ? 10.371 -33.564 -10.107 1.00 0.00 64 THR A N 12
ATOM 20705 C CA . THR A 1 64 ? 9.518 -32.952 -11.149 1.00 0.00 64 THR A CA 12
ATOM 20706 C C . THR A 1 64 ? 10.335 -32.130 -12.155 1.00 0.00 64 THR A C 12
ATOM 20707 O O . THR A 1 64 ? 11.560 -32.041 -12.063 1.00 0.00 64 THR A O 12
ATOM 20718 N N . LEU A 1 65 ? 9.657 -31.559 -13.153 1.00 0.00 65 LEU A N 12
ATOM 20719 C CA . LEU A 1 65 ? 10.214 -30.860 -14.320 1.00 0.00 65 LEU A CA 12
ATOM 20720 C C . LEU A 1 65 ? 10.662 -29.429 -13.994 1.00 0.00 65 LEU A C 12
ATOM 20721 O O . LEU A 1 65 ? 10.200 -28.463 -14.594 1.00 0.00 65 LEU A O 12
ATOM 20737 N N . ASP A 1 66 ? 11.580 -29.314 -13.030 1.00 0.00 66 ASP A N 12
ATOM 20738 C CA . ASP A 1 66 ? 12.279 -28.080 -12.676 1.00 0.00 66 ASP A CA 12
ATOM 20739 C C . ASP A 1 66 ? 11.342 -26.938 -12.250 1.00 0.00 66 ASP A C 12
ATOM 20740 O O . ASP A 1 66 ? 11.580 -25.761 -12.546 1.00 0.00 66 ASP A O 12
ATOM 20749 N N . HIS A 1 67 ? 10.244 -27.287 -11.565 1.00 0.00 67 HIS A N 12
ATOM 20750 C CA . HIS A 1 67 ? 9.257 -26.319 -11.091 1.00 0.00 67 HIS A CA 12
ATOM 20751 C C . HIS A 1 67 ? 9.536 -25.767 -9.683 1.00 0.00 67 HIS A C 12
ATOM 20752 O O . HIS A 1 67 ? 10.145 -26.442 -8.853 1.00 0.00 67 HIS A O 12
ATOM 20766 N N . THR A 1 68 ? 9.008 -24.571 -9.398 1.00 0.00 68 THR A N 12
ATOM 20767 C CA . THR A 1 68 ? 8.983 -23.975 -8.051 1.00 0.00 68 THR A CA 12
ATOM 20768 C C . THR A 1 68 ? 7.673 -23.219 -7.836 1.00 0.00 68 THR A C 12
ATOM 20769 O O . THR A 1 68 ? 7.160 -22.591 -8.759 1.00 0.00 68 THR A O 12
ATOM 20780 N N . GLU A 1 69 ? 7.114 -23.261 -6.624 1.00 0.00 69 GLU A N 12
ATOM 20781 C CA . GLU A 1 69 ? 5.835 -22.624 -6.294 1.00 0.00 69 GLU A CA 12
ATOM 20782 C C . GLU A 1 69 ? 6.023 -21.310 -5.520 1.00 0.00 69 GLU A C 12
ATOM 20783 O O . GLU A 1 69 ? 7.051 -21.083 -4.872 1.00 0.00 69 GLU A O 12
ATOM 20795 N N . ILE A 1 70 ? 5.013 -20.436 -5.594 1.00 0.00 70 ILE A N 12
ATOM 20796 C CA . ILE A 1 70 ? 5.009 -19.093 -5.001 1.00 0.00 70 ILE A CA 12
ATOM 20797 C C . ILE A 1 70 ? 3.738 -18.952 -4.163 1.00 0.00 70 ILE A C 12
ATOM 20798 O O . ILE A 1 70 ? 2.663 -19.350 -4.618 1.00 0.00 70 ILE A O 12
ATOM 20814 N N . LYS A 1 71 ? 3.834 -18.356 -2.967 1.00 0.00 71 LYS A N 12
ATOM 20815 C CA . LYS A 1 71 ? 2.757 -18.261 -1.964 1.00 0.00 71 LYS A CA 12
ATOM 20816 C C . LYS A 1 71 ? 2.653 -16.856 -1.355 1.00 0.00 71 LYS A C 12
ATOM 20817 O O . LYS A 1 71 ? 3.637 -16.115 -1.330 1.00 0.00 71 LYS A O 12
ATOM 20836 N N . ALA A 1 72 ? 1.469 -16.495 -0.851 1.00 0.00 72 ALA A N 12
ATOM 20837 C CA . ALA A 1 72 ? 1.217 -15.212 -0.182 1.00 0.00 72 ALA A CA 12
ATOM 20838 C C . ALA A 1 72 ? 2.085 -15.023 1.081 1.00 0.00 72 ALA A C 12
ATOM 20839 O O . ALA A 1 72 ? 2.465 -16.007 1.720 1.00 0.00 72 ALA A O 12
ATOM 20846 N N . PRO A 1 73 ? 2.367 -13.779 1.501 1.00 0.00 73 PRO A N 12
ATOM 20847 C CA . PRO A 1 73 ? 2.968 -13.530 2.811 1.00 0.00 73 PRO A CA 12
ATOM 20848 C C . PRO A 1 73 ? 1.920 -13.626 3.930 1.00 0.00 73 PRO A C 12
ATOM 20849 O O . PRO A 1 73 ? 2.189 -14.181 4.994 1.00 0.00 73 PRO A O 12
ATOM 20860 N N . PHE A 1 74 ? 0.716 -13.094 3.682 1.00 0.00 74 PHE A N 12
ATOM 20861 C CA . PHE A 1 74 ? -0.369 -12.974 4.663 1.00 0.00 74 PHE A CA 12
ATOM 20862 C C . PHE A 1 74 ? -1.795 -12.890 4.123 1.00 0.00 74 PHE A C 12
ATOM 20863 O O . PHE A 1 74 ? -2.056 -12.666 2.944 1.00 0.00 74 PHE A O 12
ATOM 20880 N N . ASP A 1 75 ? -2.711 -13.125 5.062 1.00 0.00 75 ASP A N 12
ATOM 20881 C CA . ASP A 1 75 ? -4.164 -13.106 4.895 1.00 0.00 75 ASP A CA 12
ATOM 20882 C C . ASP A 1 75 ? -4.672 -11.734 4.447 1.00 0.00 75 ASP A C 12
ATOM 20883 O O . ASP A 1 75 ? -4.333 -10.697 5.026 1.00 0.00 75 ASP A O 12
ATOM 20892 N N . GLY A 1 76 ? -5.499 -11.723 3.408 1.00 0.00 76 GLY A N 12
ATOM 20893 C CA . GLY A 1 76 ? -5.990 -10.483 2.829 1.00 0.00 76 GLY A CA 12
ATOM 20894 C C . GLY A 1 76 ? -6.688 -10.613 1.482 1.00 0.00 76 GLY A C 12
ATOM 20895 O O . GLY A 1 76 ? -7.204 -11.664 1.097 1.00 0.00 76 GLY A O 12
ATOM 20899 N N . THR A 1 77 ? -6.674 -9.497 0.766 1.00 0.00 77 THR A N 12
ATOM 20900 C CA . THR A 1 77 ? -7.181 -9.332 -0.599 1.00 0.00 77 THR A CA 12
ATOM 20901 C C . THR A 1 77 ? -6.003 -9.228 -1.549 1.00 0.00 77 THR A C 12
ATOM 20902 O O . THR A 1 77 ? -4.874 -8.948 -1.135 1.00 0.00 77 THR A O 12
ATOM 20913 N N . ILE A 1 78 ? -6.243 -9.467 -2.831 1.00 0.00 78 ILE A N 12
ATOM 20914 C CA . ILE A 1 78 ? -5.191 -9.507 -3.833 1.00 0.00 78 ILE A CA 12
ATOM 20915 C C . ILE A 1 78 ? -5.621 -8.766 -5.102 1.00 0.00 78 ILE A C 12
ATOM 20916 O O . ILE A 1 78 ? -6.785 -8.812 -5.502 1.00 0.00 78 ILE A O 12
ATOM 20932 N N . GLY A 1 79 ? -4.689 -8.017 -5.693 1.00 0.00 79 GLY A N 12
ATOM 20933 C CA . GLY A 1 79 ? -4.975 -7.123 -6.817 1.00 0.00 79 GLY A CA 12
ATOM 20934 C C . GLY A 1 79 ? -5.115 -7.850 -8.152 1.00 0.00 79 GLY A C 12
ATOM 20935 O O . GLY A 1 79 ? -5.171 -9.078 -8.211 1.00 0.00 79 GLY A O 12
ATOM 20939 N N . ASP A 1 80 ? -5.170 -7.088 -9.244 1.00 0.00 80 ASP A N 12
ATOM 20940 C CA . ASP A 1 80 ? -5.042 -7.651 -10.584 1.00 0.00 80 ASP A CA 12
ATOM 20941 C C . ASP A 1 80 ? -3.642 -8.225 -10.812 1.00 0.00 80 ASP A C 12
ATOM 20942 O O . ASP A 1 80 ? -2.618 -7.573 -10.577 1.00 0.00 80 ASP A O 12
ATOM 20951 N N . ALA A 1 81 ? -3.626 -9.461 -11.301 1.00 0.00 81 ALA A N 12
ATOM 20952 C CA . ALA A 1 81 ? -2.430 -10.165 -11.710 1.00 0.00 81 ALA A CA 12
ATOM 20953 C C . ALA A 1 81 ? -1.625 -9.361 -12.755 1.00 0.00 81 ALA A C 12
ATOM 20954 O O . ALA A 1 81 ? -2.193 -8.807 -13.698 1.00 0.00 81 ALA A O 12
ATOM 20961 N N . LEU A 1 82 ? -0.300 -9.366 -12.623 1.00 0.00 82 LEU A N 12
ATOM 20962 C CA . LEU A 1 82 ? 0.632 -8.709 -13.546 1.00 0.00 82 LEU A CA 12
ATOM 20963 C C . LEU A 1 82 ? 1.237 -9.682 -14.587 1.00 0.00 82 LEU A C 12
ATOM 20964 O O . LEU A 1 82 ? 1.944 -9.238 -15.498 1.00 0.00 82 LEU A O 12
ATOM 20980 N N . VAL A 1 83 ? 0.973 -10.990 -14.459 1.00 0.00 83 VAL A N 12
ATOM 20981 C CA . VAL A 1 83 ? 1.645 -12.076 -15.196 1.00 0.00 83 VAL A CA 12
ATOM 20982 C C . VAL A 1 83 ? 0.694 -13.208 -15.593 1.00 0.00 83 VAL A C 12
ATOM 20983 O O . VAL A 1 83 ? -0.352 -13.422 -14.974 1.00 0.00 83 VAL A O 12
ATOM 20996 N N . ASN A 1 84 ? 1.084 -13.975 -16.608 1.00 0.00 84 ASN A N 12
ATOM 20997 C CA . ASN A 1 84 ? 0.377 -15.109 -17.165 1.00 0.00 84 ASN A CA 12
ATOM 20998 C C . ASN A 1 84 ? 1.364 -16.214 -17.534 1.00 0.00 84 ASN A C 12
ATOM 20999 O O . ASN A 1 84 ? 2.569 -15.997 -17.594 1.00 0.00 84 ASN A O 12
ATOM 21010 N N . ILE A 1 85 ? 0.831 -17.389 -17.840 1.00 0.00 85 ILE A N 12
ATOM 21011 C CA . ILE A 1 85 ? 1.552 -18.608 -18.196 1.00 0.00 85 ILE A CA 12
ATOM 21012 C C . ILE A 1 85 ? 2.386 -18.361 -19.466 1.00 0.00 85 ILE A C 12
ATOM 21013 O O . ILE A 1 85 ? 1.831 -18.295 -20.565 1.00 0.00 85 ILE A O 12
ATOM 21029 N N . GLY A 1 86 ? 3.701 -18.180 -19.318 1.00 0.00 86 GLY A N 12
ATOM 21030 C CA . GLY A 1 86 ? 4.590 -17.850 -20.433 1.00 0.00 86 GLY A CA 12
ATOM 21031 C C . GLY A 1 86 ? 5.235 -16.475 -20.276 1.00 0.00 86 GLY A C 12
ATOM 21032 O O . GLY A 1 86 ? 6.204 -16.191 -20.986 1.00 0.00 86 GLY A O 12
ATOM 21036 N N . ASP A 1 87 ? 4.764 -15.626 -19.352 1.00 0.00 87 ASP A N 12
ATOM 21037 C CA . ASP A 1 87 ? 5.493 -14.416 -18.999 1.00 0.00 87 ASP A CA 12
ATOM 21038 C C . ASP A 1 87 ? 6.815 -14.834 -18.348 1.00 0.00 87 ASP A C 12
ATOM 21039 O O . ASP A 1 87 ? 6.840 -15.632 -17.393 1.00 0.00 87 ASP A O 12
ATOM 21048 N N . TYR A 1 88 ? 7.907 -14.317 -18.914 1.00 0.00 88 TYR A N 12
ATOM 21049 C CA . TYR A 1 88 ? 9.239 -14.537 -18.380 1.00 0.00 88 TYR A CA 12
ATOM 21050 C C . TYR A 1 88 ? 9.410 -13.741 -17.097 1.00 0.00 88 TYR A C 12
ATOM 21051 O O . TYR A 1 88 ? 9.534 -12.513 -17.132 1.00 0.00 88 TYR A O 12
ATOM 21069 N N . VAL A 1 89 ? 9.406 -14.449 -15.964 1.00 0.00 89 VAL A N 12
ATOM 21070 C CA . VAL A 1 89 ? 9.612 -13.790 -14.649 1.00 0.00 89 VAL A CA 12
ATOM 21071 C C . VAL A 1 89 ? 10.959 -14.052 -13.967 1.00 0.00 89 VAL A C 12
ATOM 21072 O O . VAL A 1 89 ? 11.603 -15.090 -14.126 1.00 0.00 89 VAL A O 12
ATOM 21085 N N . SER A 1 90 ? 11.384 -13.102 -13.139 1.00 0.00 90 SER A N 12
ATOM 21086 C CA . SER A 1 90 ? 12.666 -13.120 -12.431 1.00 0.00 90 SER A CA 12
ATOM 21087 C C . SER A 1 90 ? 12.499 -12.638 -10.977 1.00 0.00 90 SER A C 12
ATOM 21088 O O . SER A 1 90 ? 11.616 -11.832 -10.674 1.00 0.00 90 SER A O 12
ATOM 21096 N N . ALA A 1 91 ? 13.337 -13.166 -10.074 1.00 0.00 91 ALA A N 12
ATOM 21097 C CA . ALA A 1 91 ? 13.157 -13.147 -8.618 1.00 0.00 91 ALA A CA 12
ATOM 21098 C C . ALA A 1 91 ? 12.887 -11.843 -7.879 1.00 0.00 91 ALA A C 12
ATOM 21099 O O . ALA A 1 91 ? 12.283 -11.863 -6.802 1.00 0.00 91 ALA A O 12
ATOM 21106 N N . SER A 1 92 ? 13.284 -10.703 -8.425 1.00 0.00 92 SER A N 12
ATOM 21107 C CA . SER A 1 92 ? 12.774 -9.414 -7.943 1.00 0.00 92 SER A CA 12
ATOM 21108 C C . SER A 1 92 ? 12.408 -8.446 -9.076 1.00 0.00 92 SER A C 12
ATOM 21109 O O . SER A 1 92 ? 12.008 -7.307 -8.833 1.00 0.00 92 SER A O 12
ATOM 21117 N N . THR A 1 93 ? 12.534 -8.918 -10.318 1.00 0.00 93 THR A N 12
ATOM 21118 C CA . THR A 1 93 ? 12.580 -8.090 -11.541 1.00 0.00 93 THR A CA 12
ATOM 21119 C C . THR A 1 93 ? 11.270 -7.913 -12.311 1.00 0.00 93 THR A C 12
ATOM 21120 O O . THR A 1 93 ? 11.201 -7.019 -13.157 1.00 0.00 93 THR A O 12
ATOM 21131 N N . THR A 1 94 ? 10.221 -8.697 -12.038 1.00 0.00 94 THR A N 12
ATOM 21132 C CA . THR A 1 94 ? 9.058 -8.779 -12.956 1.00 0.00 94 THR A CA 12
ATOM 21133 C C . THR A 1 94 ? 7.709 -8.477 -12.338 1.00 0.00 94 THR A C 12
ATOM 21134 O O . THR A 1 94 ? 6.872 -7.871 -13.000 1.00 0.00 94 THR A O 12
ATOM 21145 N N . GLU A 1 95 ? 7.585 -8.743 -11.038 1.00 0.00 95 GLU A N 12
ATOM 21146 C CA . GLU A 1 95 ? 6.435 -8.454 -10.184 1.00 0.00 95 GLU A CA 12
ATOM 21147 C C . GLU A 1 95 ? 5.145 -9.156 -10.648 1.00 0.00 95 GLU A C 12
ATOM 21148 O O . GLU A 1 95 ? 4.669 -9.022 -11.770 1.00 0.00 95 GLU A O 12
ATOM 21160 N N . LEU A 1 96 ? 4.595 -9.971 -9.752 1.00 0.00 96 LEU A N 12
ATOM 21161 C CA . LEU A 1 96 ? 3.532 -10.932 -10.105 1.00 0.00 96 LEU A CA 12
ATOM 21162 C C . LEU A 1 96 ? 2.104 -10.422 -9.899 1.00 0.00 96 LEU A C 12
ATOM 21163 O O . LEU A 1 96 ? 1.212 -10.755 -10.681 1.00 0.00 96 LEU A O 12
ATOM 21179 N N . VAL A 1 97 ? 1.889 -9.649 -8.833 1.00 0.00 97 VAL A N 12
ATOM 21180 C CA . VAL A 1 97 ? 0.629 -9.049 -8.356 1.00 0.00 97 VAL A CA 12
ATOM 21181 C C . VAL A 1 97 ? 0.916 -8.265 -7.060 1.00 0.00 97 VAL A C 12
ATOM 21182 O O . VAL A 1 97 ? 2.045 -8.288 -6.563 1.00 0.00 97 VAL A O 12
ATOM 21195 N N . ARG A 1 98 ? -0.086 -7.614 -6.462 1.00 0.00 98 ARG A N 12
ATOM 21196 C CA . ARG A 1 98 ? -0.027 -7.023 -5.121 1.00 0.00 98 ARG A CA 12
ATOM 21197 C C . ARG A 1 98 ? -0.905 -7.745 -4.100 1.00 0.00 98 ARG A C 12
ATOM 21198 O O . ARG A 1 98 ? -2.000 -8.169 -4.461 1.00 0.00 98 ARG A O 12
ATOM 21219 N N . VAL A 1 99 ? -0.486 -7.822 -2.829 1.00 0.00 99 VAL A N 12
ATOM 21220 C CA . VAL A 1 99 ? -1.271 -8.429 -1.734 1.00 0.00 99 VAL A CA 12
ATOM 21221 C C . VAL A 1 99 ? -1.547 -7.365 -0.678 1.00 0.00 99 VAL A C 12
ATOM 21222 O O . VAL A 1 99 ? -0.668 -6.573 -0.333 1.00 0.00 99 VAL A O 12
ATOM 21235 N N . THR A 1 100 ? -2.785 -7.310 -0.188 1.00 0.00 100 THR A N 12
ATOM 21236 C CA . THR A 1 100 ? -3.255 -6.220 0.668 1.00 0.00 100 THR A CA 12
ATOM 21237 C C . THR A 1 100 ? -4.168 -6.708 1.792 1.00 0.00 100 THR A C 12
ATOM 21238 O O . THR A 1 100 ? -5.220 -7.299 1.552 1.00 0.00 100 THR A O 12
ATOM 21249 N N . ASN A 1 101 ? -3.727 -6.573 3.047 1.00 0.00 101 ASN A N 12
ATOM 21250 C CA . ASN A 1 101 ? -4.415 -7.130 4.218 1.00 0.00 101 ASN A CA 12
ATOM 21251 C C . ASN A 1 101 ? -5.864 -6.606 4.299 1.00 0.00 101 ASN A C 12
ATOM 21252 O O . ASN A 1 101 ? -6.129 -5.431 4.017 1.00 0.00 101 ASN A O 12
ATOM 21263 N N . LEU A 1 102 ? -6.804 -7.462 4.717 1.00 0.00 102 LEU A N 12
ATOM 21264 C CA . LEU A 1 102 ? -8.203 -7.079 4.936 1.00 0.00 102 LEU A CA 12
ATOM 21265 C C . LEU A 1 102 ? -8.365 -6.027 6.050 1.00 0.00 102 LEU A C 12
ATOM 21266 O O . LEU A 1 102 ? -7.435 -5.724 6.804 1.00 0.00 102 LEU A O 12
ATOM 21282 N N . ASN A 1 103 ? -9.569 -5.462 6.143 1.00 0.00 103 ASN A N 12
ATOM 21283 C CA . ASN A 1 103 ? -9.888 -4.377 7.065 1.00 0.00 103 ASN A CA 12
ATOM 21284 C C . ASN A 1 103 ? -9.748 -4.780 8.562 1.00 0.00 103 ASN A C 12
ATOM 21285 O O . ASN A 1 103 ? -9.905 -5.952 8.912 1.00 0.00 103 ASN A O 12
ATOM 21296 N N . PRO A 1 104 ? -9.529 -3.813 9.473 1.00 0.00 104 PRO A N 12
ATOM 21297 C CA . PRO A 1 104 ? -9.244 -4.047 10.892 1.00 0.00 104 PRO A CA 12
ATOM 21298 C C . PRO A 1 104 ? -10.485 -3.922 11.799 1.00 0.00 104 PRO A C 12
ATOM 21299 O O . PRO A 1 104 ? -10.378 -3.806 13.020 1.00 0.00 104 PRO A O 12
ATOM 21310 N N . ILE A 1 105 ? -11.680 -3.922 11.203 1.00 0.00 105 ILE A N 12
ATOM 21311 C CA . ILE A 1 105 ? -12.989 -3.839 11.881 1.00 0.00 105 ILE A CA 12
ATOM 21312 C C . ILE A 1 105 ? -13.323 -5.055 12.751 1.00 0.00 105 ILE A C 12
ATOM 21313 O O . ILE A 1 105 ? -14.212 -5.000 13.600 1.00 0.00 105 ILE A O 12
ATOM 21329 N N . TYR A 1 106 ? -12.585 -6.145 12.562 1.00 0.00 106 TYR A N 12
ATOM 21330 C CA . TYR A 1 106 ? -12.698 -7.421 13.262 1.00 0.00 106 TYR A CA 12
ATOM 21331 C C . TYR A 1 106 ? -12.042 -7.384 14.660 1.00 0.00 106 TYR A C 12
ATOM 21332 O O . TYR A 1 106 ? -11.266 -8.272 15.029 1.00 0.00 106 TYR A O 12
ATOM 21350 N N . ALA A 1 107 ? -12.310 -6.312 15.422 1.00 0.00 107 ALA A N 12
ATOM 21351 C CA . ALA A 1 107 ? -11.660 -5.967 16.694 1.00 0.00 107 ALA A CA 12
ATOM 21352 C C . ALA A 1 107 ? -10.120 -5.949 16.629 1.00 0.00 107 ALA A C 12
ATOM 21353 O O . ALA A 1 107 ? -9.435 -6.496 17.497 1.00 0.00 107 ALA A O 12
ATOM 21360 N N . ASP A 1 108 ? -9.575 -5.301 15.592 1.00 0.00 108 ASP A N 12
ATOM 21361 C CA . ASP A 1 108 ? -8.142 -5.310 15.270 1.00 0.00 108 ASP A CA 12
ATOM 21362 C C . ASP A 1 108 ? -7.552 -3.912 14.955 1.00 0.00 108 ASP A C 12
ATOM 21363 O O . ASP A 1 108 ? -6.356 -3.789 14.682 1.00 0.00 108 ASP A O 12
ATOM 21372 N N . GLY A 1 109 ? -8.362 -2.850 15.028 1.00 0.00 109 GLY A N 12
ATOM 21373 C CA . GLY A 1 109 ? -7.917 -1.463 14.836 1.00 0.00 109 GLY A CA 12
ATOM 21374 C C . GLY A 1 109 ? -9.033 -0.426 14.603 1.00 0.00 109 GLY A C 12
ATOM 21375 O O . GLY A 1 109 ? -8.830 0.752 14.914 1.00 0.00 109 GLY A O 12
ATOM 21379 N N . SER A 1 110 ? -10.211 -0.838 14.115 1.00 0.00 110 SER A N 12
ATOM 21380 C CA . SER A 1 110 ? -11.334 0.067 13.774 1.00 0.00 110 SER A CA 12
ATOM 21381 C C . SER A 1 110 ? -12.686 -0.429 14.313 1.00 0.00 110 SER A C 12
ATOM 21382 O O . SER A 1 110 ? -13.691 -0.470 13.603 1.00 0.00 110 SER A O 12
ATOM 21390 N N . HIS A 1 111 ? -12.706 -0.824 15.591 1.00 0.00 111 HIS A N 12
ATOM 21391 C CA . HIS A 1 111 ? -13.915 -1.172 16.351 1.00 0.00 111 HIS A CA 12
ATOM 21392 C C . HIS A 1 111 ? -13.784 -0.743 17.820 1.00 0.00 111 HIS A C 12
ATOM 21393 O O . HIS A 1 111 ? -12.685 -0.738 18.382 1.00 0.00 111 HIS A O 12
ATOM 21407 N N . HIS A 1 112 ? -14.913 -0.393 18.439 1.00 0.00 112 HIS A N 12
ATOM 21408 C CA . HIS A 1 112 ? -15.021 0.076 19.826 1.00 0.00 112 HIS A CA 12
ATOM 21409 C C . HIS A 1 112 ? -16.439 -0.158 20.380 1.00 0.00 112 HIS A C 12
ATOM 21410 O O . HIS A 1 112 ? -17.340 -0.591 19.654 1.00 0.00 112 HIS A O 12
ATOM 21424 N N . HIS A 1 113 ? -16.656 0.161 21.662 1.00 0.00 113 HIS A N 12
ATOM 21425 C CA . HIS A 1 113 ? -17.972 0.117 22.313 1.00 0.00 113 HIS A CA 12
ATOM 21426 C C . HIS A 1 113 ? -18.159 1.284 23.293 1.00 0.00 113 HIS A C 12
ATOM 21427 O O . HIS A 1 113 ? -17.268 1.580 24.095 1.00 0.00 113 HIS A O 12
ATOM 21441 N N . HIS A 1 114 ? -19.315 1.953 23.217 1.00 0.00 114 HIS A N 12
ATOM 21442 C CA . HIS A 1 114 ? -19.604 3.215 23.926 1.00 0.00 114 HIS A CA 12
ATOM 21443 C C . HIS A 1 114 ? -21.101 3.474 24.216 1.00 0.00 114 HIS A C 12
ATOM 21444 O O . HIS A 1 114 ? -21.456 4.576 24.643 1.00 0.00 114 HIS A O 12
ATOM 21458 N N . HIS A 1 115 ? -21.983 2.490 23.997 1.00 0.00 115 HIS A N 12
ATOM 21459 C CA . HIS A 1 115 ? -23.450 2.685 23.982 1.00 0.00 115 HIS A CA 12
ATOM 21460 C C . HIS A 1 115 ? -24.273 1.770 24.912 1.00 0.00 115 HIS A C 12
ATOM 21461 O O . HIS A 1 115 ? -25.502 1.896 24.954 1.00 0.00 115 HIS A O 12
ATOM 21475 N N . HIS A 1 116 ? -23.629 0.898 25.702 1.00 0.00 116 HIS A N 12
ATOM 21476 C CA . HIS A 1 116 ? -24.276 0.046 26.722 1.00 0.00 116 HIS A CA 12
ATOM 21477 C C . HIS A 1 116 ? -23.358 -0.223 27.923 1.00 0.00 116 HIS A C 12
ATOM 21478 O O . HIS A 1 116 ? -23.757 0.095 29.066 1.00 0.00 116 HIS A O 12
ATOM 21493 N N . ASP A 1 1 ? -0.415 -3.109 0.036 1.00 0.00 1 ASP A N 13
ATOM 21494 C CA . ASP A 1 1 ? 0.771 -3.363 0.895 1.00 0.00 1 ASP A CA 13
ATOM 21495 C C . ASP A 1 1 ? 1.940 -3.908 0.070 1.00 0.00 1 ASP A C 13
ATOM 21496 O O . ASP A 1 1 ? 2.883 -3.182 -0.235 1.00 0.00 1 ASP A O 13
ATOM 21507 N N . VAL A 1 2 ? 1.877 -5.191 -0.287 1.00 0.00 2 VAL A N 13
ATOM 21508 C CA . VAL A 1 2 ? 2.907 -5.945 -1.030 1.00 0.00 2 VAL A CA 13
ATOM 21509 C C . VAL A 1 2 ? 2.676 -5.896 -2.524 1.00 0.00 2 VAL A C 13
ATOM 21510 O O . VAL A 1 2 ? 1.541 -5.887 -2.974 1.00 0.00 2 VAL A O 13
ATOM 21523 N N . ILE A 1 3 ? 3.765 -5.990 -3.274 1.00 0.00 3 ILE A N 13
ATOM 21524 C CA . ILE A 1 3 ? 3.827 -6.269 -4.709 1.00 0.00 3 ILE A CA 13
ATOM 21525 C C . ILE A 1 3 ? 4.642 -7.573 -4.783 1.00 0.00 3 ILE A C 13
ATOM 21526 O O . ILE A 1 3 ? 5.873 -7.547 -4.725 1.00 0.00 3 ILE A O 13
ATOM 21542 N N . ILE A 1 4 ? 3.950 -8.717 -4.751 1.00 0.00 4 ILE A N 13
ATOM 21543 C CA . ILE A 1 4 ? 4.494 -10.060 -4.555 1.00 0.00 4 ILE A CA 13
ATOM 21544 C C . ILE A 1 4 ? 5.478 -10.451 -5.675 1.00 0.00 4 ILE A C 13
ATOM 21545 O O . ILE A 1 4 ? 5.336 -10.033 -6.833 1.00 0.00 4 ILE A O 13
ATOM 21561 N N . LYS A 1 5 ? 6.460 -11.300 -5.350 1.00 0.00 5 LYS A N 13
ATOM 21562 C CA . LYS A 1 5 ? 7.553 -11.723 -6.245 1.00 0.00 5 LYS A CA 13
ATOM 21563 C C . LYS A 1 5 ? 7.979 -13.183 -6.058 1.00 0.00 5 LYS A C 13
ATOM 21564 O O . LYS A 1 5 ? 7.812 -13.740 -4.966 1.00 0.00 5 LYS A O 13
ATOM 21583 N N . PRO A 1 6 ? 8.521 -13.804 -7.124 1.00 0.00 6 PRO A N 13
ATOM 21584 C CA . PRO A 1 6 ? 8.939 -15.200 -7.098 1.00 0.00 6 PRO A CA 13
ATOM 21585 C C . PRO A 1 6 ? 10.259 -15.433 -6.341 1.00 0.00 6 PRO A C 13
ATOM 21586 O O . PRO A 1 6 ? 11.053 -14.517 -6.127 1.00 0.00 6 PRO A O 13
ATOM 21597 N N . GLN A 1 7 ? 10.518 -16.689 -5.962 1.00 0.00 7 GLN A N 13
ATOM 21598 C CA . GLN A 1 7 ? 11.738 -17.115 -5.248 1.00 0.00 7 GLN A CA 13
ATOM 21599 C C . GLN A 1 7 ? 12.849 -17.674 -6.172 1.00 0.00 7 GLN A C 13
ATOM 21600 O O . GLN A 1 7 ? 13.949 -17.976 -5.712 1.00 0.00 7 GLN A O 13
ATOM 21614 N N . VAL A 1 8 ? 12.573 -17.787 -7.478 1.00 0.00 8 VAL A N 13
ATOM 21615 C CA . VAL A 1 8 ? 13.499 -18.200 -8.552 1.00 0.00 8 VAL A CA 13
ATOM 21616 C C . VAL A 1 8 ? 13.215 -17.380 -9.821 1.00 0.00 8 VAL A C 13
ATOM 21617 O O . VAL A 1 8 ? 12.313 -16.540 -9.832 1.00 0.00 8 VAL A O 13
ATOM 21630 N N . SER A 1 9 ? 13.944 -17.642 -10.912 1.00 0.00 9 SER A N 13
ATOM 21631 C CA . SER A 1 9 ? 13.693 -17.062 -12.239 1.00 0.00 9 SER A CA 13
ATOM 21632 C C . SER A 1 9 ? 13.355 -18.134 -13.295 1.00 0.00 9 SER A C 13
ATOM 21633 O O . SER A 1 9 ? 13.699 -19.308 -13.145 1.00 0.00 9 SER A O 13
ATOM 21641 N N . GLY A 1 10 ? 12.661 -17.722 -14.360 1.00 0.00 10 GLY A N 13
ATOM 21642 C CA . GLY A 1 10 ? 12.049 -18.571 -15.378 1.00 0.00 10 GLY A CA 13
ATOM 21643 C C . GLY A 1 10 ? 10.799 -17.922 -15.868 1.00 0.00 10 GLY A C 13
ATOM 21644 O O . GLY A 1 10 ? 10.778 -16.781 -16.315 1.00 0.00 10 GLY A O 13
ATOM 21648 N N . VAL A 1 11 ? 9.746 -18.716 -15.816 1.00 0.00 11 VAL A N 13
ATOM 21649 C CA . VAL A 1 11 ? 8.530 -18.383 -16.491 1.00 0.00 11 VAL A CA 13
ATOM 21650 C C . VAL A 1 11 ? 7.345 -18.999 -15.757 1.00 0.00 11 VAL A C 13
ATOM 21651 O O . VAL A 1 11 ? 7.444 -20.124 -15.270 1.00 0.00 11 VAL A O 13
ATOM 21664 N N . ILE A 1 12 ? 6.219 -18.287 -15.727 1.00 0.00 12 ILE A N 13
ATOM 21665 C CA . ILE A 1 12 ? 4.969 -18.788 -15.126 1.00 0.00 12 ILE A CA 13
ATOM 21666 C C . ILE A 1 12 ? 4.439 -20.068 -15.816 1.00 0.00 12 ILE A C 13
ATOM 21667 O O . ILE A 1 12 ? 4.493 -20.195 -17.039 1.00 0.00 12 ILE A O 13
ATOM 21683 N N . VAL A 1 13 ? 3.839 -20.978 -15.034 1.00 0.00 13 VAL A N 13
ATOM 21684 C CA . VAL A 1 13 ? 3.265 -22.283 -15.453 1.00 0.00 13 VAL A CA 13
ATOM 21685 C C . VAL A 1 13 ? 1.802 -22.441 -15.023 1.00 0.00 13 VAL A C 13
ATOM 21686 O O . VAL A 1 13 ? 1.010 -23.048 -15.744 1.00 0.00 13 VAL A O 13
ATOM 21699 N N . ASN A 1 14 ? 1.419 -21.882 -13.868 1.00 0.00 14 ASN A N 13
ATOM 21700 C CA . ASN A 1 14 ? 0.047 -21.906 -13.368 1.00 0.00 14 ASN A CA 13
ATOM 21701 C C . ASN A 1 14 ? -0.256 -20.659 -12.529 1.00 0.00 14 ASN A C 13
ATOM 21702 O O . ASN A 1 14 ? 0.652 -19.997 -12.017 1.00 0.00 14 ASN A O 13
ATOM 21713 N N . LYS A 1 15 ? -1.556 -20.402 -12.357 1.00 0.00 15 LYS A N 13
ATOM 21714 C CA . LYS A 1 15 ? -2.183 -19.295 -11.652 1.00 0.00 15 LYS A CA 13
ATOM 21715 C C . LYS A 1 15 ? -3.193 -19.891 -10.673 1.00 0.00 15 LYS A C 13
ATOM 21716 O O . LYS A 1 15 ? -4.325 -20.210 -11.045 1.00 0.00 15 LYS A O 13
ATOM 21735 N N . LEU A 1 16 ? -2.757 -20.095 -9.432 1.00 0.00 16 LEU A N 13
ATOM 21736 C CA . LEU A 1 16 ? -3.567 -20.705 -8.381 1.00 0.00 16 LEU A CA 13
ATOM 21737 C C . LEU A 1 16 ? -4.658 -19.765 -7.864 1.00 0.00 16 LEU A C 13
ATOM 21738 O O . LEU A 1 16 ? -5.800 -20.173 -7.636 1.00 0.00 16 LEU A O 13
ATOM 21754 N N . PHE A 1 17 ? -4.268 -18.505 -7.669 1.00 0.00 17 PHE A N 13
ATOM 21755 C CA . PHE A 1 17 ? -5.134 -17.432 -7.182 1.00 0.00 17 PHE A CA 13
ATOM 21756 C C . PHE A 1 17 ? -6.028 -16.841 -8.291 1.00 0.00 17 PHE A C 13
ATOM 21757 O O . PHE A 1 17 ? -5.967 -17.244 -9.455 1.00 0.00 17 PHE A O 13
ATOM 21774 N N . LYS A 1 18 ? -6.832 -15.837 -7.927 1.00 0.00 18 LYS A N 13
ATOM 21775 C CA . LYS A 1 18 ? -7.703 -15.071 -8.831 1.00 0.00 18 LYS A CA 13
ATOM 21776 C C . LYS A 1 18 ? -7.502 -13.564 -8.687 1.00 0.00 18 LYS A C 13
ATOM 21777 O O . LYS A 1 18 ? -7.510 -13.028 -7.579 1.00 0.00 18 LYS A O 13
ATOM 21796 N N . ALA A 1 19 ? -7.400 -12.890 -9.824 1.00 0.00 19 ALA A N 13
ATOM 21797 C CA . ALA A 1 19 ? -7.320 -11.437 -9.951 1.00 0.00 19 ALA A CA 13
ATOM 21798 C C . ALA A 1 19 ? -8.522 -10.739 -9.283 1.00 0.00 19 ALA A C 13
ATOM 21799 O O . ALA A 1 19 ? -9.638 -10.771 -9.809 1.00 0.00 19 ALA A O 13
ATOM 21806 N N . GLY A 1 20 ? -8.294 -10.133 -8.111 1.00 0.00 20 GLY A N 13
ATOM 21807 C CA . GLY A 1 20 ? -9.286 -9.368 -7.346 1.00 0.00 20 GLY A CA 13
ATOM 21808 C C . GLY A 1 20 ? -9.874 -10.079 -6.113 1.00 0.00 20 GLY A C 13
ATOM 21809 O O . GLY A 1 20 ? -10.655 -9.472 -5.376 1.00 0.00 20 GLY A O 13
ATOM 21813 N N . ASP A 1 21 ? -9.565 -11.361 -5.892 1.00 0.00 21 ASP A N 13
ATOM 21814 C CA . ASP A 1 21 ? -10.141 -12.189 -4.820 1.00 0.00 21 ASP A CA 13
ATOM 21815 C C . ASP A 1 21 ? -9.440 -12.037 -3.444 1.00 0.00 21 ASP A C 13
ATOM 21816 O O . ASP A 1 21 ? -8.958 -10.958 -3.089 1.00 0.00 21 ASP A O 13
ATOM 21825 N N . LYS A 1 22 ? -9.399 -13.107 -2.641 1.00 0.00 22 LYS A N 13
ATOM 21826 C CA . LYS A 1 22 ? -8.880 -13.166 -1.268 1.00 0.00 22 LYS A CA 13
ATOM 21827 C C . LYS A 1 22 ? -7.762 -14.214 -1.148 1.00 0.00 22 LYS A C 13
ATOM 21828 O O . LYS A 1 22 ? -7.652 -15.125 -1.970 1.00 0.00 22 LYS A O 13
ATOM 21847 N N . VAL A 1 23 ? -6.956 -14.107 -0.088 1.00 0.00 23 VAL A N 13
ATOM 21848 C CA . VAL A 1 23 ? -5.872 -15.052 0.248 1.00 0.00 23 VAL A CA 13
ATOM 21849 C C . VAL A 1 23 ? -5.844 -15.351 1.747 1.00 0.00 23 VAL A C 13
ATOM 21850 O O . VAL A 1 23 ? -6.079 -14.454 2.565 1.00 0.00 23 VAL A O 13
ATOM 21863 N N . LYS A 1 24 ? -5.530 -16.602 2.121 1.00 0.00 24 LYS A N 13
ATOM 21864 C CA . LYS A 1 24 ? -5.222 -17.006 3.492 1.00 0.00 24 LYS A CA 13
ATOM 21865 C C . LYS A 1 24 ? -3.870 -16.425 3.946 1.00 0.00 24 LYS A C 13
ATOM 21866 O O . LYS A 1 24 ? -3.234 -15.700 3.184 1.00 0.00 24 LYS A O 13
ATOM 21885 N N . LYS A 1 25 ? -3.402 -16.789 5.144 1.00 0.00 25 LYS A N 13
ATOM 21886 C CA . LYS A 1 25 ? -2.089 -16.453 5.758 1.00 0.00 25 LYS A CA 13
ATOM 21887 C C . LYS A 1 25 ? -0.827 -16.910 4.985 1.00 0.00 25 LYS A C 13
ATOM 21888 O O . LYS A 1 25 ? 0.173 -17.285 5.595 1.00 0.00 25 LYS A O 13
ATOM 21907 N N . GLY A 1 26 ? -0.866 -16.925 3.654 1.00 0.00 26 GLY A N 13
ATOM 21908 C CA . GLY A 1 26 ? 0.202 -17.425 2.792 1.00 0.00 26 GLY A CA 13
ATOM 21909 C C . GLY A 1 26 ? -0.193 -18.524 1.814 1.00 0.00 26 GLY A C 13
ATOM 21910 O O . GLY A 1 26 ? 0.610 -19.419 1.549 1.00 0.00 26 GLY A O 13
ATOM 21914 N N . GLN A 1 27 ? -1.438 -18.513 1.325 1.00 0.00 27 GLN A N 13
ATOM 21915 C CA . GLN A 1 27 ? -1.876 -19.445 0.273 1.00 0.00 27 GLN A CA 13
ATOM 21916 C C . GLN A 1 27 ? -1.001 -19.397 -1.005 1.00 0.00 27 GLN A C 13
ATOM 21917 O O . GLN A 1 27 ? -0.417 -18.367 -1.344 1.00 0.00 27 GLN A O 13
ATOM 21931 N N . THR A 1 28 ? -0.943 -20.501 -1.747 1.00 0.00 28 THR A N 13
ATOM 21932 C CA . THR A 1 28 ? -0.217 -20.635 -3.025 1.00 0.00 28 THR A CA 13
ATOM 21933 C C . THR A 1 28 ? -0.898 -19.808 -4.124 1.00 0.00 28 THR A C 13
ATOM 21934 O O . THR A 1 28 ? -2.123 -19.796 -4.240 1.00 0.00 28 THR A O 13
ATOM 21945 N N . LEU A 1 29 ? -0.085 -19.139 -4.945 1.00 0.00 29 LEU A N 13
ATOM 21946 C CA . LEU A 1 29 ? -0.487 -18.116 -5.917 1.00 0.00 29 LEU A CA 13
ATOM 21947 C C . LEU A 1 29 ? -0.051 -18.421 -7.362 1.00 0.00 29 LEU A C 13
ATOM 21948 O O . LEU A 1 29 ? -0.866 -18.299 -8.278 1.00 0.00 29 LEU A O 13
ATOM 21964 N N . PHE A 1 30 ? 1.191 -18.871 -7.558 1.00 0.00 30 PHE A N 13
ATOM 21965 C CA . PHE A 1 30 ? 1.762 -19.193 -8.884 1.00 0.00 30 PHE A CA 13
ATOM 21966 C C . PHE A 1 30 ? 2.675 -20.424 -8.858 1.00 0.00 30 PHE A C 13
ATOM 21967 O O . PHE A 1 30 ? 3.083 -20.910 -7.801 1.00 0.00 30 PHE A O 13
ATOM 21984 N N . ILE A 1 31 ? 3.033 -20.879 -10.059 1.00 0.00 31 ILE A N 13
ATOM 21985 C CA . ILE A 1 31 ? 4.021 -21.934 -10.326 1.00 0.00 31 ILE A CA 13
ATOM 21986 C C . ILE A 1 31 ? 4.933 -21.418 -11.438 1.00 0.00 31 ILE A C 13
ATOM 21987 O O . ILE A 1 31 ? 4.460 -20.744 -12.354 1.00 0.00 31 ILE A O 13
ATOM 22003 N N . ILE A 1 32 ? 6.215 -21.760 -11.383 1.00 0.00 32 ILE A N 13
ATOM 22004 C CA . ILE A 1 32 ? 7.247 -21.396 -12.354 1.00 0.00 32 ILE A CA 13
ATOM 22005 C C . ILE A 1 32 ? 8.016 -22.613 -12.806 1.00 0.00 32 ILE A C 13
ATOM 22006 O O . ILE A 1 32 ? 8.234 -23.536 -12.032 1.00 0.00 32 ILE A O 13
ATOM 22022 N N . GLU A 1 33 ? 8.465 -22.574 -14.053 1.00 0.00 33 GLU A N 13
ATOM 22023 C CA . GLU A 1 33 ? 9.447 -23.486 -14.610 1.00 0.00 33 GLU A CA 13
ATOM 22024 C C . GLU A 1 33 ? 10.780 -22.744 -14.666 1.00 0.00 33 GLU A C 13
ATOM 22025 O O . GLU A 1 33 ? 10.847 -21.648 -15.222 1.00 0.00 33 GLU A O 13
ATOM 22037 N N . GLN A 1 34 ? 11.842 -23.344 -14.134 1.00 0.00 34 GLN A N 13
ATOM 22038 C CA . GLN A 1 34 ? 13.218 -22.842 -14.152 1.00 0.00 34 GLN A CA 13
ATOM 22039 C C . GLN A 1 34 ? 13.875 -22.887 -15.555 1.00 0.00 34 GLN A C 13
ATOM 22040 O O . GLN A 1 34 ? 15.075 -23.130 -15.676 1.00 0.00 34 GLN A O 13
ATOM 22054 N N . ASP A 1 35 ? 13.089 -22.653 -16.613 1.00 0.00 35 ASP A N 13
ATOM 22055 C CA . ASP A 1 35 ? 13.423 -22.683 -18.042 1.00 0.00 35 ASP A CA 13
ATOM 22056 C C . ASP A 1 35 ? 14.149 -23.956 -18.510 1.00 0.00 35 ASP A C 13
ATOM 22057 O O . ASP A 1 35 ? 15.374 -24.104 -18.440 1.00 0.00 35 ASP A O 13
ATOM 22066 N N . GLN A 1 36 ? 13.359 -24.895 -19.019 1.00 0.00 36 GLN A N 13
ATOM 22067 C CA . GLN A 1 36 ? 13.812 -26.217 -19.471 1.00 0.00 36 GLN A CA 13
ATOM 22068 C C . GLN A 1 36 ? 14.709 -26.257 -20.721 1.00 0.00 36 GLN A C 13
ATOM 22069 O O . GLN A 1 36 ? 15.069 -27.353 -21.153 1.00 0.00 36 GLN A O 13
ATOM 22083 N N . ALA A 1 37 ? 15.096 -25.125 -21.310 1.00 0.00 37 ALA A N 13
ATOM 22084 C CA . ALA A 1 37 ? 15.993 -25.064 -22.471 1.00 0.00 37 ALA A CA 13
ATOM 22085 C C . ALA A 1 37 ? 17.263 -25.941 -22.345 1.00 0.00 37 ALA A C 13
ATOM 22086 O O . ALA A 1 37 ? 17.671 -26.591 -23.310 1.00 0.00 37 ALA A O 13
ATOM 22093 N N . SER A 1 38 ? 17.866 -26.012 -21.149 1.00 0.00 38 SER A N 13
ATOM 22094 C CA . SER A 1 38 ? 19.050 -26.848 -20.864 1.00 0.00 38 SER A CA 13
ATOM 22095 C C . SER A 1 38 ? 18.766 -28.352 -20.834 1.00 0.00 38 SER A C 13
ATOM 22096 O O . SER A 1 38 ? 19.680 -29.137 -21.088 1.00 0.00 38 SER A O 13
ATOM 22104 N N . LYS A 1 39 ? 17.534 -28.789 -20.551 1.00 0.00 39 LYS A N 13
ATOM 22105 C CA . LYS A 1 39 ? 17.188 -30.222 -20.431 1.00 0.00 39 LYS A CA 13
ATOM 22106 C C . LYS A 1 39 ? 17.331 -30.974 -21.761 1.00 0.00 39 LYS A C 13
ATOM 22107 O O . LYS A 1 39 ? 17.789 -32.116 -21.765 1.00 0.00 39 LYS A O 13
ATOM 22126 N N . ASP A 1 40 ? 17.069 -30.317 -22.890 1.00 0.00 40 ASP A N 13
ATOM 22127 C CA . ASP A 1 40 ? 17.359 -30.845 -24.236 1.00 0.00 40 ASP A CA 13
ATOM 22128 C C . ASP A 1 40 ? 18.864 -31.050 -24.501 1.00 0.00 40 ASP A C 13
ATOM 22129 O O . ASP A 1 40 ? 19.251 -31.884 -25.322 1.00 0.00 40 ASP A O 13
ATOM 22138 N N . PHE A 1 41 ? 19.717 -30.293 -23.798 1.00 0.00 41 PHE A N 13
ATOM 22139 C CA . PHE A 1 41 ? 21.162 -30.201 -24.023 1.00 0.00 41 PHE A CA 13
ATOM 22140 C C . PHE A 1 41 ? 22.015 -30.907 -22.947 1.00 0.00 41 PHE A C 13
ATOM 22141 O O . PHE A 1 41 ? 23.225 -31.074 -23.123 1.00 0.00 41 PHE A O 13
ATOM 22158 N N . ASN A 1 42 ? 21.404 -31.333 -21.835 1.00 0.00 42 ASN A N 13
ATOM 22159 C CA . ASN A 1 42 ? 22.080 -31.833 -20.625 1.00 0.00 42 ASN A CA 13
ATOM 22160 C C . ASN A 1 42 ? 22.966 -33.073 -20.813 1.00 0.00 42 ASN A C 13
ATOM 22161 O O . ASN A 1 42 ? 23.803 -33.356 -19.956 1.00 0.00 42 ASN A O 13
ATOM 22172 N N . ARG A 1 43 ? 22.759 -33.829 -21.899 1.00 0.00 43 ARG A N 13
ATOM 22173 C CA . ARG A 1 43 ? 23.308 -35.181 -22.075 1.00 0.00 43 ARG A CA 13
ATOM 22174 C C . ARG A 1 43 ? 24.827 -35.316 -21.916 1.00 0.00 43 ARG A C 13
ATOM 22175 O O . ARG A 1 43 ? 25.306 -36.371 -21.501 1.00 0.00 43 ARG A O 13
ATOM 22196 N N . SER A 1 44 ? 25.587 -34.258 -22.189 1.00 0.00 44 SER A N 13
ATOM 22197 C CA . SER A 1 44 ? 27.035 -34.196 -21.938 1.00 0.00 44 SER A CA 13
ATOM 22198 C C . SER A 1 44 ? 27.409 -34.387 -20.456 1.00 0.00 44 SER A C 13
ATOM 22199 O O . SER A 1 44 ? 28.394 -35.069 -20.154 1.00 0.00 44 SER A O 13
ATOM 22207 N N . LYS A 1 45 ? 26.601 -33.865 -19.523 1.00 0.00 45 LYS A N 13
ATOM 22208 C CA . LYS A 1 45 ? 26.800 -33.946 -18.063 1.00 0.00 45 LYS A CA 13
ATOM 22209 C C . LYS A 1 45 ? 26.726 -35.379 -17.519 1.00 0.00 45 LYS A C 13
ATOM 22210 O O . LYS A 1 45 ? 27.289 -35.658 -16.464 1.00 0.00 45 LYS A O 13
ATOM 22229 N N . ALA A 1 46 ? 26.069 -36.296 -18.233 1.00 0.00 46 ALA A N 13
ATOM 22230 C CA . ALA A 1 46 ? 26.073 -37.731 -17.933 1.00 0.00 46 ALA A CA 13
ATOM 22231 C C . ALA A 1 46 ? 27.416 -38.431 -18.257 1.00 0.00 46 ALA A C 13
ATOM 22232 O O . ALA A 1 46 ? 27.592 -39.598 -17.907 1.00 0.00 46 ALA A O 13
ATOM 22239 N N . LEU A 1 47 ? 28.357 -37.732 -18.902 1.00 0.00 47 LEU A N 13
ATOM 22240 C CA . LEU A 1 47 ? 29.647 -38.257 -19.372 1.00 0.00 47 LEU A CA 13
ATOM 22241 C C . LEU A 1 47 ? 30.848 -37.494 -18.806 1.00 0.00 47 LEU A C 13
ATOM 22242 O O . LEU A 1 47 ? 31.820 -38.113 -18.365 1.00 0.00 47 LEU A O 13
ATOM 22258 N N . PHE A 1 48 ? 30.776 -36.161 -18.805 1.00 0.00 48 PHE A N 13
ATOM 22259 C CA . PHE A 1 48 ? 31.897 -35.257 -18.538 1.00 0.00 48 PHE A CA 13
ATOM 22260 C C . PHE A 1 48 ? 31.408 -33.856 -18.119 1.00 0.00 48 PHE A C 13
ATOM 22261 O O . PHE A 1 48 ? 30.237 -33.517 -18.299 1.00 0.00 48 PHE A O 13
ATOM 22278 N N . SER A 1 49 ? 32.306 -33.025 -17.568 1.00 0.00 49 SER A N 13
ATOM 22279 C CA . SER A 1 49 ? 32.039 -31.627 -17.155 1.00 0.00 49 SER A CA 13
ATOM 22280 C C . SER A 1 49 ? 30.833 -31.432 -16.209 1.00 0.00 49 SER A C 13
ATOM 22281 O O . SER A 1 49 ? 30.222 -30.360 -16.166 1.00 0.00 49 SER A O 13
ATOM 22289 N N . GLN A 1 50 ? 30.483 -32.466 -15.431 1.00 0.00 50 GLN A N 13
ATOM 22290 C CA . GLN A 1 50 ? 29.346 -32.478 -14.496 1.00 0.00 50 GLN A CA 13
ATOM 22291 C C . GLN A 1 50 ? 29.498 -31.480 -13.323 1.00 0.00 50 GLN A C 13
ATOM 22292 O O . GLN A 1 50 ? 28.518 -31.195 -12.634 1.00 0.00 50 GLN A O 13
ATOM 22306 N N . SER A 1 51 ? 30.693 -30.912 -13.106 1.00 0.00 51 SER A N 13
ATOM 22307 C CA . SER A 1 51 ? 31.054 -30.016 -11.987 1.00 0.00 51 SER A CA 13
ATOM 22308 C C . SER A 1 51 ? 30.172 -28.769 -11.814 1.00 0.00 51 SER A C 13
ATOM 22309 O O . SER A 1 51 ? 30.125 -28.197 -10.721 1.00 0.00 51 SER A O 13
ATOM 22317 N N . ALA A 1 52 ? 29.439 -28.341 -12.855 1.00 0.00 52 ALA A N 13
ATOM 22318 C CA . ALA A 1 52 ? 28.411 -27.292 -12.755 1.00 0.00 52 ALA A CA 13
ATOM 22319 C C . ALA A 1 52 ? 27.192 -27.680 -11.893 1.00 0.00 52 ALA A C 13
ATOM 22320 O O . ALA A 1 52 ? 26.459 -26.798 -11.442 1.00 0.00 52 ALA A O 13
ATOM 22327 N N . ILE A 1 53 ? 26.968 -28.984 -11.683 1.00 0.00 53 ILE A N 13
ATOM 22328 C CA . ILE A 1 53 ? 25.824 -29.626 -11.022 1.00 0.00 53 ILE A CA 13
ATOM 22329 C C . ILE A 1 53 ? 24.508 -29.428 -11.777 1.00 0.00 53 ILE A C 13
ATOM 22330 O O . ILE A 1 53 ? 23.977 -30.385 -12.332 1.00 0.00 53 ILE A O 13
ATOM 22346 N N . SER A 1 54 ? 24.014 -28.194 -11.835 1.00 0.00 54 SER A N 13
ATOM 22347 C CA . SER A 1 54 ? 22.673 -27.833 -12.294 1.00 0.00 54 SER A CA 13
ATOM 22348 C C . SER A 1 54 ? 21.558 -28.483 -11.456 1.00 0.00 54 SER A C 13
ATOM 22349 O O . SER A 1 54 ? 21.115 -29.603 -11.717 1.00 0.00 54 SER A O 13
ATOM 22357 N N . GLN A 1 55 ? 21.103 -27.752 -10.432 1.00 0.00 55 GLN A N 13
ATOM 22358 C CA . GLN A 1 55 ? 20.185 -28.114 -9.327 1.00 0.00 55 GLN A CA 13
ATOM 22359 C C . GLN A 1 55 ? 18.799 -28.698 -9.690 1.00 0.00 55 GLN A C 13
ATOM 22360 O O . GLN A 1 55 ? 17.971 -28.960 -8.820 1.00 0.00 55 GLN A O 13
ATOM 22374 N N . LYS A 1 56 ? 18.539 -28.875 -10.979 1.00 0.00 56 LYS A N 13
ATOM 22375 C CA . LYS A 1 56 ? 17.298 -29.357 -11.599 1.00 0.00 56 LYS A CA 13
ATOM 22376 C C . LYS A 1 56 ? 17.516 -30.579 -12.513 1.00 0.00 56 LYS A C 13
ATOM 22377 O O . LYS A 1 56 ? 16.564 -31.251 -12.903 1.00 0.00 56 LYS A O 13
ATOM 22396 N N . GLU A 1 57 ? 18.773 -30.846 -12.861 1.00 0.00 57 GLU A N 13
ATOM 22397 C CA . GLU A 1 57 ? 19.232 -31.924 -13.747 1.00 0.00 57 GLU A CA 13
ATOM 22398 C C . GLU A 1 57 ? 20.014 -33.029 -13.013 1.00 0.00 57 GLU A C 13
ATOM 22399 O O . GLU A 1 57 ? 19.936 -34.203 -13.385 1.00 0.00 57 GLU A O 13
ATOM 22411 N N . TYR A 1 58 ? 20.774 -32.651 -11.977 1.00 0.00 58 TYR A N 13
ATOM 22412 C CA . TYR A 1 58 ? 21.766 -33.491 -11.306 1.00 0.00 58 TYR A CA 13
ATOM 22413 C C . TYR A 1 58 ? 21.261 -34.815 -10.696 1.00 0.00 58 TYR A C 13
ATOM 22414 O O . TYR A 1 58 ? 22.022 -35.785 -10.647 1.00 0.00 58 TYR A O 13
ATOM 22432 N N . ASP A 1 59 ? 20.006 -34.879 -10.231 1.00 0.00 59 ASP A N 13
ATOM 22433 C CA . ASP A 1 59 ? 19.432 -36.064 -9.584 1.00 0.00 59 ASP A CA 13
ATOM 22434 C C . ASP A 1 59 ? 17.896 -36.126 -9.735 1.00 0.00 59 ASP A C 13
ATOM 22435 O O . ASP A 1 59 ? 17.180 -35.192 -9.371 1.00 0.00 59 ASP A O 13
ATOM 22444 N N . SER A 1 60 ? 17.401 -37.240 -10.281 1.00 0.00 60 SER A N 13
ATOM 22445 C CA . SER A 1 60 ? 15.973 -37.467 -10.583 1.00 0.00 60 SER A CA 13
ATOM 22446 C C . SER A 1 60 ? 15.056 -37.658 -9.359 1.00 0.00 60 SER A C 13
ATOM 22447 O O . SER A 1 60 ? 13.832 -37.550 -9.499 1.00 0.00 60 SER A O 13
ATOM 22455 N N . SER A 1 61 ? 15.613 -37.940 -8.174 1.00 0.00 61 SER A N 13
ATOM 22456 C CA . SER A 1 61 ? 14.865 -38.117 -6.915 1.00 0.00 61 SER A CA 13
ATOM 22457 C C . SER A 1 61 ? 14.977 -36.899 -5.996 1.00 0.00 61 SER A C 13
ATOM 22458 O O . SER A 1 61 ? 13.998 -36.517 -5.349 1.00 0.00 61 SER A O 13
ATOM 22466 N N . LEU A 1 62 ? 16.164 -36.283 -5.935 1.00 0.00 62 LEU A N 13
ATOM 22467 C CA . LEU A 1 62 ? 16.464 -35.117 -5.105 1.00 0.00 62 LEU A CA 13
ATOM 22468 C C . LEU A 1 62 ? 15.788 -33.810 -5.573 1.00 0.00 62 LEU A C 13
ATOM 22469 O O . LEU A 1 62 ? 15.677 -32.855 -4.798 1.00 0.00 62 LEU A O 13
ATOM 22485 N N . ALA A 1 63 ? 15.308 -33.768 -6.820 1.00 0.00 63 ALA A N 13
ATOM 22486 C CA . ALA A 1 63 ? 14.625 -32.620 -7.420 1.00 0.00 63 ALA A CA 13
ATOM 22487 C C . ALA A 1 63 ? 13.505 -33.073 -8.377 1.00 0.00 63 ALA A C 13
ATOM 22488 O O . ALA A 1 63 ? 13.607 -34.105 -9.043 1.00 0.00 63 ALA A O 13
ATOM 22495 N N . THR A 1 64 ? 12.434 -32.276 -8.450 1.00 0.00 64 THR A N 13
ATOM 22496 C CA . THR A 1 64 ? 11.305 -32.436 -9.385 1.00 0.00 64 THR A CA 13
ATOM 22497 C C . THR A 1 64 ? 11.683 -32.083 -10.835 1.00 0.00 64 THR A C 13
ATOM 22498 O O . THR A 1 64 ? 12.818 -31.705 -11.136 1.00 0.00 64 THR A O 13
ATOM 22509 N N . LEU A 1 65 ? 10.698 -32.166 -11.736 1.00 0.00 65 LEU A N 13
ATOM 22510 C CA . LEU A 1 65 ? 10.666 -31.669 -13.124 1.00 0.00 65 LEU A CA 13
ATOM 22511 C C . LEU A 1 65 ? 10.834 -30.133 -13.289 1.00 0.00 65 LEU A C 13
ATOM 22512 O O . LEU A 1 65 ? 10.058 -29.469 -13.973 1.00 0.00 65 LEU A O 13
ATOM 22528 N N . ASP A 1 66 ? 11.855 -29.576 -12.635 1.00 0.00 66 ASP A N 13
ATOM 22529 C CA . ASP A 1 66 ? 12.306 -28.173 -12.629 1.00 0.00 66 ASP A CA 13
ATOM 22530 C C . ASP A 1 66 ? 11.244 -27.066 -12.432 1.00 0.00 66 ASP A C 13
ATOM 22531 O O . ASP A 1 66 ? 11.393 -25.956 -12.950 1.00 0.00 66 ASP A O 13
ATOM 22540 N N . HIS A 1 67 ? 10.212 -27.326 -11.618 1.00 0.00 67 HIS A N 13
ATOM 22541 C CA . HIS A 1 67 ? 9.253 -26.306 -11.174 1.00 0.00 67 HIS A CA 13
ATOM 22542 C C . HIS A 1 67 ? 9.569 -25.720 -9.782 1.00 0.00 67 HIS A C 13
ATOM 22543 O O . HIS A 1 67 ? 10.218 -26.377 -8.961 1.00 0.00 67 HIS A O 13
ATOM 22557 N N . THR A 1 68 ? 9.019 -24.535 -9.486 1.00 0.00 68 THR A N 13
ATOM 22558 C CA . THR A 1 68 ? 9.003 -23.923 -8.146 1.00 0.00 68 THR A CA 13
ATOM 22559 C C . THR A 1 68 ? 7.671 -23.195 -7.919 1.00 0.00 68 THR A C 13
ATOM 22560 O O . THR A 1 68 ? 7.161 -22.533 -8.822 1.00 0.00 68 THR A O 13
ATOM 22571 N N . GLU A 1 69 ? 7.098 -23.304 -6.719 1.00 0.00 69 GLU A N 13
ATOM 22572 C CA . GLU A 1 69 ? 5.820 -22.675 -6.346 1.00 0.00 69 GLU A CA 13
ATOM 22573 C C . GLU A 1 69 ? 6.041 -21.317 -5.667 1.00 0.00 69 GLU A C 13
ATOM 22574 O O . GLU A 1 69 ? 7.087 -21.073 -5.054 1.00 0.00 69 GLU A O 13
ATOM 22586 N N . ILE A 1 70 ? 5.039 -20.431 -5.749 1.00 0.00 70 ILE A N 13
ATOM 22587 C CA . ILE A 1 70 ? 5.046 -19.081 -5.178 1.00 0.00 70 ILE A CA 13
ATOM 22588 C C . ILE A 1 70 ? 3.785 -18.904 -4.336 1.00 0.00 70 ILE A C 13
ATOM 22589 O O . ILE A 1 70 ? 2.701 -19.294 -4.772 1.00 0.00 70 ILE A O 13
ATOM 22605 N N . LYS A 1 71 ? 3.908 -18.294 -3.151 1.00 0.00 71 LYS A N 13
ATOM 22606 C CA . LYS A 1 71 ? 2.827 -18.162 -2.164 1.00 0.00 71 LYS A CA 13
ATOM 22607 C C . LYS A 1 71 ? 2.793 -16.772 -1.510 1.00 0.00 71 LYS A C 13
ATOM 22608 O O . LYS A 1 71 ? 3.810 -16.078 -1.471 1.00 0.00 71 LYS A O 13
ATOM 22627 N N . ALA A 1 72 ? 1.616 -16.379 -1.021 1.00 0.00 72 ALA A N 13
ATOM 22628 C CA . ALA A 1 72 ? 1.380 -15.123 -0.314 1.00 0.00 72 ALA A CA 13
ATOM 22629 C C . ALA A 1 72 ? 2.184 -15.026 1.008 1.00 0.00 72 ALA A C 13
ATOM 22630 O O . ALA A 1 72 ? 2.669 -16.041 1.524 1.00 0.00 72 ALA A O 13
ATOM 22637 N N . PRO A 1 73 ? 2.294 -13.824 1.597 1.00 0.00 73 PRO A N 13
ATOM 22638 C CA . PRO A 1 73 ? 2.859 -13.643 2.937 1.00 0.00 73 PRO A CA 13
ATOM 22639 C C . PRO A 1 73 ? 1.868 -13.810 4.108 1.00 0.00 73 PRO A C 13
ATOM 22640 O O . PRO A 1 73 ? 2.214 -14.378 5.146 1.00 0.00 73 PRO A O 13
ATOM 22651 N N . PHE A 1 74 ? 0.653 -13.279 3.958 1.00 0.00 74 PHE A N 13
ATOM 22652 C CA . PHE A 1 74 ? -0.357 -13.073 5.010 1.00 0.00 74 PHE A CA 13
ATOM 22653 C C . PHE A 1 74 ? -1.786 -12.959 4.440 1.00 0.00 74 PHE A C 13
ATOM 22654 O O . PHE A 1 74 ? -1.969 -12.856 3.228 1.00 0.00 74 PHE A O 13
ATOM 22671 N N . ASP A 1 75 ? -2.801 -12.980 5.319 1.00 0.00 75 ASP A N 13
ATOM 22672 C CA . ASP A 1 75 ? -4.213 -12.882 4.938 1.00 0.00 75 ASP A CA 13
ATOM 22673 C C . ASP A 1 75 ? -4.620 -11.497 4.429 1.00 0.00 75 ASP A C 13
ATOM 22674 O O . ASP A 1 75 ? -4.213 -10.454 4.964 1.00 0.00 75 ASP A O 13
ATOM 22683 N N . GLY A 1 76 ? -5.500 -11.475 3.434 1.00 0.00 76 GLY A N 13
ATOM 22684 C CA . GLY A 1 76 ? -5.990 -10.230 2.863 1.00 0.00 76 GLY A CA 13
ATOM 22685 C C . GLY A 1 76 ? -6.709 -10.397 1.538 1.00 0.00 76 GLY A C 13
ATOM 22686 O O . GLY A 1 76 ? -7.231 -11.463 1.204 1.00 0.00 76 GLY A O 13
ATOM 22690 N N . THR A 1 77 ? -6.702 -9.310 0.778 1.00 0.00 77 THR A N 13
ATOM 22691 C CA . THR A 1 77 ? -7.194 -9.224 -0.599 1.00 0.00 77 THR A CA 13
ATOM 22692 C C . THR A 1 77 ? -6.013 -9.163 -1.542 1.00 0.00 77 THR A C 13
ATOM 22693 O O . THR A 1 77 ? -4.892 -8.844 -1.150 1.00 0.00 77 THR A O 13
ATOM 22704 N N . ILE A 1 78 ? -6.249 -9.506 -2.801 1.00 0.00 78 ILE A N 13
ATOM 22705 C CA . ILE A 1 78 ? -5.202 -9.613 -3.805 1.00 0.00 78 ILE A CA 13
ATOM 22706 C C . ILE A 1 78 ? -5.653 -8.956 -5.105 1.00 0.00 78 ILE A C 13
ATOM 22707 O O . ILE A 1 78 ? -6.805 -9.094 -5.516 1.00 0.00 78 ILE A O 13
ATOM 22723 N N . GLY A 1 79 ? -4.769 -8.155 -5.698 1.00 0.00 79 GLY A N 13
ATOM 22724 C CA . GLY A 1 79 ? -5.105 -7.282 -6.825 1.00 0.00 79 GLY A CA 13
ATOM 22725 C C . GLY A 1 79 ? -5.241 -8.020 -8.156 1.00 0.00 79 GLY A C 13
ATOM 22726 O O . GLY A 1 79 ? -5.237 -9.252 -8.221 1.00 0.00 79 GLY A O 13
ATOM 22730 N N . ASP A 1 80 ? -5.361 -7.264 -9.245 1.00 0.00 80 ASP A N 13
ATOM 22731 C CA . ASP A 1 80 ? -5.234 -7.825 -10.584 1.00 0.00 80 ASP A CA 13
ATOM 22732 C C . ASP A 1 80 ? -3.829 -8.390 -10.805 1.00 0.00 80 ASP A C 13
ATOM 22733 O O . ASP A 1 80 ? -2.814 -7.728 -10.575 1.00 0.00 80 ASP A O 13
ATOM 22742 N N . ALA A 1 81 ? -3.806 -9.632 -11.283 1.00 0.00 81 ALA A N 13
ATOM 22743 C CA . ALA A 1 81 ? -2.601 -10.308 -11.729 1.00 0.00 81 ALA A CA 13
ATOM 22744 C C . ALA A 1 81 ? -1.834 -9.464 -12.773 1.00 0.00 81 ALA A C 13
ATOM 22745 O O . ALA A 1 81 ? -2.438 -8.813 -13.630 1.00 0.00 81 ALA A O 13
ATOM 22752 N N . LEU A 1 82 ? -0.505 -9.553 -12.754 1.00 0.00 82 LEU A N 13
ATOM 22753 C CA . LEU A 1 82 ? 0.396 -8.798 -13.633 1.00 0.00 82 LEU A CA 13
ATOM 22754 C C . LEU A 1 82 ? 1.160 -9.715 -14.622 1.00 0.00 82 LEU A C 13
ATOM 22755 O O . LEU A 1 82 ? 1.973 -9.235 -15.413 1.00 0.00 82 LEU A O 13
ATOM 22771 N N . VAL A 1 83 ? 0.895 -11.032 -14.580 1.00 0.00 83 VAL A N 13
ATOM 22772 C CA . VAL A 1 83 ? 1.633 -12.101 -15.284 1.00 0.00 83 VAL A CA 13
ATOM 22773 C C . VAL A 1 83 ? 0.714 -13.247 -15.699 1.00 0.00 83 VAL A C 13
ATOM 22774 O O . VAL A 1 83 ? -0.333 -13.480 -15.091 1.00 0.00 83 VAL A O 13
ATOM 22787 N N . ASN A 1 84 ? 1.123 -14.006 -16.714 1.00 0.00 84 ASN A N 13
ATOM 22788 C CA . ASN A 1 84 ? 0.434 -15.149 -17.275 1.00 0.00 84 ASN A CA 13
ATOM 22789 C C . ASN A 1 84 ? 1.433 -16.245 -17.647 1.00 0.00 84 ASN A C 13
ATOM 22790 O O . ASN A 1 84 ? 2.638 -16.022 -17.691 1.00 0.00 84 ASN A O 13
ATOM 22801 N N . ILE A 1 85 ? 0.921 -17.425 -17.967 1.00 0.00 85 ILE A N 13
ATOM 22802 C CA . ILE A 1 85 ? 1.660 -18.632 -18.332 1.00 0.00 85 ILE A CA 13
ATOM 22803 C C . ILE A 1 85 ? 2.499 -18.361 -19.588 1.00 0.00 85 ILE A C 13
ATOM 22804 O O . ILE A 1 85 ? 1.947 -18.286 -20.686 1.00 0.00 85 ILE A O 13
ATOM 22820 N N . GLY A 1 86 ? 3.811 -18.152 -19.433 1.00 0.00 86 GLY A N 13
ATOM 22821 C CA . GLY A 1 86 ? 4.691 -17.778 -20.546 1.00 0.00 86 GLY A CA 13
ATOM 22822 C C . GLY A 1 86 ? 5.311 -16.397 -20.376 1.00 0.00 86 GLY A C 13
ATOM 22823 O O . GLY A 1 86 ? 6.273 -16.082 -21.079 1.00 0.00 86 GLY A O 13
ATOM 22827 N N . ASP A 1 87 ? 4.812 -15.574 -19.439 1.00 0.00 87 ASP A N 13
ATOM 22828 C CA . ASP A 1 87 ? 5.504 -14.351 -19.054 1.00 0.00 87 ASP A CA 13
ATOM 22829 C C . ASP A 1 87 ? 6.820 -14.742 -18.376 1.00 0.00 87 ASP A C 13
ATOM 22830 O O . ASP A 1 87 ? 6.848 -15.550 -17.428 1.00 0.00 87 ASP A O 13
ATOM 22839 N N . TYR A 1 88 ? 7.907 -14.187 -18.920 1.00 0.00 88 TYR A N 13
ATOM 22840 C CA . TYR A 1 88 ? 9.237 -14.370 -18.371 1.00 0.00 88 TYR A CA 13
ATOM 22841 C C . TYR A 1 88 ? 9.344 -13.621 -17.051 1.00 0.00 88 TYR A C 13
ATOM 22842 O O . TYR A 1 88 ? 9.421 -12.386 -17.031 1.00 0.00 88 TYR A O 13
ATOM 22860 N N . VAL A 1 89 ? 9.356 -14.374 -15.953 1.00 0.00 89 VAL A N 13
ATOM 22861 C CA . VAL A 1 89 ? 9.513 -13.795 -14.602 1.00 0.00 89 VAL A CA 13
ATOM 22862 C C . VAL A 1 89 ? 10.833 -14.148 -13.918 1.00 0.00 89 VAL A C 13
ATOM 22863 O O . VAL A 1 89 ? 11.361 -15.253 -14.026 1.00 0.00 89 VAL A O 13
ATOM 22876 N N . SER A 1 90 ? 11.354 -13.205 -13.142 1.00 0.00 90 SER A N 13
ATOM 22877 C CA . SER A 1 90 ? 12.653 -13.298 -12.479 1.00 0.00 90 SER A CA 13
ATOM 22878 C C . SER A 1 90 ? 12.543 -12.788 -11.037 1.00 0.00 90 SER A C 13
ATOM 22879 O O . SER A 1 90 ? 11.797 -11.843 -10.759 1.00 0.00 90 SER A O 13
ATOM 22887 N N . ALA A 1 91 ? 13.277 -13.440 -10.129 1.00 0.00 91 ALA A N 13
ATOM 22888 C CA . ALA A 1 91 ? 13.108 -13.372 -8.677 1.00 0.00 91 ALA A CA 13
ATOM 22889 C C . ALA A 1 91 ? 12.714 -12.056 -8.059 1.00 0.00 91 ALA A C 13
ATOM 22890 O O . ALA A 1 91 ? 11.562 -11.902 -7.658 1.00 0.00 91 ALA A O 13
ATOM 22897 N N . SER A 1 92 ? 13.618 -11.102 -8.021 1.00 0.00 92 SER A N 13
ATOM 22898 C CA . SER A 1 92 ? 13.260 -9.773 -7.537 1.00 0.00 92 SER A CA 13
ATOM 22899 C C . SER A 1 92 ? 12.899 -8.784 -8.658 1.00 0.00 92 SER A C 13
ATOM 22900 O O . SER A 1 92 ? 12.501 -7.647 -8.387 1.00 0.00 92 SER A O 13
ATOM 22908 N N . THR A 1 93 ? 13.018 -9.211 -9.917 1.00 0.00 93 THR A N 13
ATOM 22909 C CA . THR A 1 93 ? 12.976 -8.344 -11.111 1.00 0.00 93 THR A CA 13
ATOM 22910 C C . THR A 1 93 ? 11.600 -8.251 -11.790 1.00 0.00 93 THR A C 13
ATOM 22911 O O . THR A 1 93 ? 11.379 -7.359 -12.616 1.00 0.00 93 THR A O 13
ATOM 22922 N N . THR A 1 94 ? 10.646 -9.124 -11.450 1.00 0.00 94 THR A N 13
ATOM 22923 C CA . THR A 1 94 ? 9.351 -9.238 -12.126 1.00 0.00 94 THR A CA 13
ATOM 22924 C C . THR A 1 94 ? 8.285 -9.518 -11.099 1.00 0.00 94 THR A C 13
ATOM 22925 O O . THR A 1 94 ? 8.373 -10.427 -10.275 1.00 0.00 94 THR A O 13
ATOM 22936 N N . GLU A 1 95 ? 7.306 -8.630 -11.129 1.00 0.00 95 GLU A N 13
ATOM 22937 C CA . GLU A 1 95 ? 6.301 -8.454 -10.103 1.00 0.00 95 GLU A CA 13
ATOM 22938 C C . GLU A 1 95 ? 4.975 -9.069 -10.568 1.00 0.00 95 GLU A C 13
ATOM 22939 O O . GLU A 1 95 ? 4.484 -8.777 -11.658 1.00 0.00 95 GLU A O 13
ATOM 22951 N N . LEU A 1 96 ? 4.435 -9.966 -9.739 1.00 0.00 96 LEU A N 13
ATOM 22952 C CA . LEU A 1 96 ? 3.372 -10.901 -10.132 1.00 0.00 96 LEU A CA 13
ATOM 22953 C C . LEU A 1 96 ? 1.940 -10.401 -9.918 1.00 0.00 96 LEU A C 13
ATOM 22954 O O . LEU A 1 96 ? 1.054 -10.708 -10.712 1.00 0.00 96 LEU A O 13
ATOM 22970 N N . VAL A 1 97 ? 1.717 -9.655 -8.837 1.00 0.00 97 VAL A N 13
ATOM 22971 C CA . VAL A 1 97 ? 0.448 -9.081 -8.343 1.00 0.00 97 VAL A CA 13
ATOM 22972 C C . VAL A 1 97 ? 0.746 -8.322 -7.043 1.00 0.00 97 VAL A C 13
ATOM 22973 O O . VAL A 1 97 ? 1.861 -8.395 -6.528 1.00 0.00 97 VAL A O 13
ATOM 22986 N N . ARG A 1 98 ? -0.235 -7.624 -6.466 1.00 0.00 98 ARG A N 13
ATOM 22987 C CA . ARG A 1 98 ? -0.168 -7.050 -5.117 1.00 0.00 98 ARG A CA 13
ATOM 22988 C C . ARG A 1 98 ? -1.008 -7.792 -4.077 1.00 0.00 98 ARG A C 13
ATOM 22989 O O . ARG A 1 98 ? -2.135 -8.170 -4.393 1.00 0.00 98 ARG A O 13
ATOM 23010 N N . VAL A 1 99 ? -0.513 -7.944 -2.844 1.00 0.00 99 VAL A N 13
ATOM 23011 C CA . VAL A 1 99 ? -1.274 -8.549 -1.730 1.00 0.00 99 VAL A CA 13
ATOM 23012 C C . VAL A 1 99 ? -1.506 -7.464 -0.679 1.00 0.00 99 VAL A C 13
ATOM 23013 O O . VAL A 1 99 ? -0.600 -6.687 -0.370 1.00 0.00 99 VAL A O 13
ATOM 23026 N N . THR A 1 100 ? -2.733 -7.351 -0.173 1.00 0.00 100 THR A N 13
ATOM 23027 C CA . THR A 1 100 ? -3.151 -6.211 0.643 1.00 0.00 100 THR A CA 13
ATOM 23028 C C . THR A 1 100 ? -4.059 -6.621 1.805 1.00 0.00 100 THR A C 13
ATOM 23029 O O . THR A 1 100 ? -5.155 -7.146 1.616 1.00 0.00 100 THR A O 13
ATOM 23040 N N . ASN A 1 101 ? -3.557 -6.494 3.034 1.00 0.00 101 ASN A N 13
ATOM 23041 C CA . ASN A 1 101 ? -4.218 -6.971 4.247 1.00 0.00 101 ASN A CA 13
ATOM 23042 C C . ASN A 1 101 ? -5.535 -6.213 4.497 1.00 0.00 101 ASN A C 13
ATOM 23043 O O . ASN A 1 101 ? -5.601 -4.992 4.354 1.00 0.00 101 ASN A O 13
ATOM 23054 N N . LEU A 1 102 ? -6.594 -6.949 4.855 1.00 0.00 102 LEU A N 13
ATOM 23055 C CA . LEU A 1 102 ? -7.931 -6.403 5.098 1.00 0.00 102 LEU A CA 13
ATOM 23056 C C . LEU A 1 102 ? -7.950 -5.446 6.309 1.00 0.00 102 LEU A C 13
ATOM 23057 O O . LEU A 1 102 ? -8.144 -4.241 6.142 1.00 0.00 102 LEU A O 13
ATOM 23073 N N . ASN A 1 103 ? -7.727 -5.985 7.513 1.00 0.00 103 ASN A N 13
ATOM 23074 C CA . ASN A 1 103 ? -7.486 -5.230 8.748 1.00 0.00 103 ASN A CA 13
ATOM 23075 C C . ASN A 1 103 ? -6.369 -5.909 9.573 1.00 0.00 103 ASN A C 13
ATOM 23076 O O . ASN A 1 103 ? -6.172 -7.125 9.456 1.00 0.00 103 ASN A O 13
ATOM 23087 N N . PRO A 1 104 ? -5.673 -5.182 10.468 1.00 0.00 104 PRO A N 13
ATOM 23088 C CA . PRO A 1 104 ? -4.500 -5.689 11.190 1.00 0.00 104 PRO A CA 13
ATOM 23089 C C . PRO A 1 104 ? -4.849 -6.443 12.483 1.00 0.00 104 PRO A C 13
ATOM 23090 O O . PRO A 1 104 ? -3.973 -6.870 13.233 1.00 0.00 104 PRO A O 13
ATOM 23101 N N . ILE A 1 105 ? -6.144 -6.628 12.732 1.00 0.00 105 ILE A N 13
ATOM 23102 C CA . ILE A 1 105 ? -6.740 -7.254 13.920 1.00 0.00 105 ILE A CA 13
ATOM 23103 C C . ILE A 1 105 ? -6.952 -8.774 13.767 1.00 0.00 105 ILE A C 13
ATOM 23104 O O . ILE A 1 105 ? -7.543 -9.424 14.631 1.00 0.00 105 ILE A O 13
ATOM 23120 N N . TYR A 1 106 ? -6.454 -9.347 12.672 1.00 0.00 106 TYR A N 13
ATOM 23121 C CA . TYR A 1 106 ? -6.532 -10.763 12.307 1.00 0.00 106 TYR A CA 13
ATOM 23122 C C . TYR A 1 106 ? -5.200 -11.506 12.590 1.00 0.00 106 TYR A C 13
ATOM 23123 O O . TYR A 1 106 ? -4.847 -12.498 11.941 1.00 0.00 106 TYR A O 13
ATOM 23141 N N . ALA A 1 107 ? -4.451 -11.001 13.577 1.00 0.00 107 ALA A N 13
ATOM 23142 C CA . ALA A 1 107 ? -3.197 -11.538 14.107 1.00 0.00 107 ALA A CA 13
ATOM 23143 C C . ALA A 1 107 ? -3.019 -11.162 15.593 1.00 0.00 107 ALA A C 13
ATOM 23144 O O . ALA A 1 107 ? -3.619 -10.199 16.071 1.00 0.00 107 ALA A O 13
ATOM 23151 N N . ASP A 1 108 ? -2.172 -11.914 16.306 1.00 0.00 108 ASP A N 13
ATOM 23152 C CA . ASP A 1 108 ? -1.727 -11.732 17.705 1.00 0.00 108 ASP A CA 13
ATOM 23153 C C . ASP A 1 108 ? -2.801 -11.771 18.823 1.00 0.00 108 ASP A C 13
ATOM 23154 O O . ASP A 1 108 ? -2.472 -12.034 19.984 1.00 0.00 108 ASP A O 13
ATOM 23163 N N . GLY A 1 109 ? -4.087 -11.581 18.509 1.00 0.00 109 GLY A N 13
ATOM 23164 C CA . GLY A 1 109 ? -5.200 -11.597 19.467 1.00 0.00 109 GLY A CA 13
ATOM 23165 C C . GLY A 1 109 ? -6.584 -11.408 18.825 1.00 0.00 109 GLY A C 13
ATOM 23166 O O . GLY A 1 109 ? -6.710 -11.356 17.597 1.00 0.00 109 GLY A O 13
ATOM 23170 N N . SER A 1 110 ? -7.618 -11.295 19.669 1.00 0.00 110 SER A N 13
ATOM 23171 C CA . SER A 1 110 ? -9.041 -11.277 19.262 1.00 0.00 110 SER A CA 13
ATOM 23172 C C . SER A 1 110 ? -9.869 -10.143 19.902 1.00 0.00 110 SER A C 13
ATOM 23173 O O . SER A 1 110 ? -11.089 -10.087 19.720 1.00 0.00 110 SER A O 13
ATOM 23181 N N . HIS A 1 111 ? -9.232 -9.232 20.648 1.00 0.00 111 HIS A N 13
ATOM 23182 C CA . HIS A 1 111 ? -9.861 -8.082 21.323 1.00 0.00 111 HIS A CA 13
ATOM 23183 C C . HIS A 1 111 ? -8.886 -6.891 21.358 1.00 0.00 111 HIS A C 13
ATOM 23184 O O . HIS A 1 111 ? -8.305 -6.545 22.391 1.00 0.00 111 HIS A O 13
ATOM 23198 N N . HIS A 1 112 ? -8.627 -6.320 20.177 1.00 0.00 112 HIS A N 13
ATOM 23199 C CA . HIS A 1 112 ? -7.623 -5.277 19.924 1.00 0.00 112 HIS A CA 13
ATOM 23200 C C . HIS A 1 112 ? -7.831 -3.951 20.684 1.00 0.00 112 HIS A C 13
ATOM 23201 O O . HIS A 1 112 ? -6.860 -3.232 20.941 1.00 0.00 112 HIS A O 13
ATOM 23215 N N . HIS A 1 113 ? -9.075 -3.622 21.040 1.00 0.00 113 HIS A N 13
ATOM 23216 C CA . HIS A 1 113 ? -9.455 -2.419 21.792 1.00 0.00 113 HIS A CA 13
ATOM 23217 C C . HIS A 1 113 ? -10.743 -2.649 22.599 1.00 0.00 113 HIS A C 13
ATOM 23218 O O . HIS A 1 113 ? -11.534 -3.534 22.271 1.00 0.00 113 HIS A O 13
ATOM 23232 N N . HIS A 1 114 ? -10.958 -1.854 23.651 1.00 0.00 114 HIS A N 13
ATOM 23233 C CA . HIS A 1 114 ? -12.155 -1.918 24.502 1.00 0.00 114 HIS A CA 13
ATOM 23234 C C . HIS A 1 114 ? -13.415 -1.310 23.845 1.00 0.00 114 HIS A C 13
ATOM 23235 O O . HIS A 1 114 ? -13.356 -0.728 22.757 1.00 0.00 114 HIS A O 13
ATOM 23249 N N . HIS A 1 115 ? -14.567 -1.437 24.521 1.00 0.00 115 HIS A N 13
ATOM 23250 C CA . HIS A 1 115 ? -15.894 -1.043 24.009 1.00 0.00 115 HIS A CA 13
ATOM 23251 C C . HIS A 1 115 ? -16.757 -0.280 25.039 1.00 0.00 115 HIS A C 13
ATOM 23252 O O . HIS A 1 115 ? -17.959 -0.089 24.827 1.00 0.00 115 HIS A O 13
ATOM 23266 N N . HIS A 1 116 ? -16.159 0.142 26.160 1.00 0.00 116 HIS A N 13
ATOM 23267 C CA . HIS A 1 116 ? -16.799 0.889 27.258 1.00 0.00 116 HIS A CA 13
ATOM 23268 C C . HIS A 1 116 ? -17.286 2.288 26.844 1.00 0.00 116 HIS A C 13
ATOM 23269 O O . HIS A 1 116 ? -18.428 2.647 27.210 1.00 0.00 116 HIS A O 13
ATOM 23284 N N . ASP A 1 1 ? 1.069 -2.790 2.496 1.00 0.00 1 ASP A N 14
ATOM 23285 C CA . ASP A 1 1 ? 0.740 -3.703 1.370 1.00 0.00 1 ASP A CA 14
ATOM 23286 C C . ASP A 1 1 ? 2.018 -4.300 0.751 1.00 0.00 1 ASP A C 14
ATOM 23287 O O . ASP A 1 1 ? 3.128 -4.023 1.214 1.00 0.00 1 ASP A O 14
ATOM 23298 N N . VAL A 1 2 ? 1.860 -5.145 -0.273 1.00 0.00 2 VAL A N 14
ATOM 23299 C CA . VAL A 1 2 ? 2.928 -5.938 -0.919 1.00 0.00 2 VAL A CA 14
ATOM 23300 C C . VAL A 1 2 ? 2.807 -5.902 -2.426 1.00 0.00 2 VAL A C 14
ATOM 23301 O O . VAL A 1 2 ? 1.711 -5.897 -2.957 1.00 0.00 2 VAL A O 14
ATOM 23314 N N . ILE A 1 3 ? 3.947 -6.008 -3.091 1.00 0.00 3 ILE A N 14
ATOM 23315 C CA . ILE A 1 3 ? 4.107 -6.293 -4.517 1.00 0.00 3 ILE A CA 14
ATOM 23316 C C . ILE A 1 3 ? 4.811 -7.657 -4.526 1.00 0.00 3 ILE A C 14
ATOM 23317 O O . ILE A 1 3 ? 6.017 -7.737 -4.292 1.00 0.00 3 ILE A O 14
ATOM 23333 N N . ILE A 1 4 ? 4.046 -8.751 -4.629 1.00 0.00 4 ILE A N 14
ATOM 23334 C CA . ILE A 1 4 ? 4.527 -10.120 -4.435 1.00 0.00 4 ILE A CA 14
ATOM 23335 C C . ILE A 1 4 ? 5.538 -10.484 -5.540 1.00 0.00 4 ILE A C 14
ATOM 23336 O O . ILE A 1 4 ? 5.394 -10.050 -6.692 1.00 0.00 4 ILE A O 14
ATOM 23352 N N . LYS A 1 5 ? 6.523 -11.331 -5.223 1.00 0.00 5 LYS A N 14
ATOM 23353 C CA . LYS A 1 5 ? 7.598 -11.736 -6.143 1.00 0.00 5 LYS A CA 14
ATOM 23354 C C . LYS A 1 5 ? 8.032 -13.200 -5.974 1.00 0.00 5 LYS A C 14
ATOM 23355 O O . LYS A 1 5 ? 7.867 -13.760 -4.888 1.00 0.00 5 LYS A O 14
ATOM 23374 N N . PRO A 1 6 ? 8.556 -13.820 -7.048 1.00 0.00 6 PRO A N 14
ATOM 23375 C CA . PRO A 1 6 ? 8.879 -15.242 -7.057 1.00 0.00 6 PRO A CA 14
ATOM 23376 C C . PRO A 1 6 ? 10.230 -15.545 -6.408 1.00 0.00 6 PRO A C 14
ATOM 23377 O O . PRO A 1 6 ? 11.163 -14.750 -6.494 1.00 0.00 6 PRO A O 14
ATOM 23388 N N . GLN A 1 7 ? 10.368 -16.724 -5.792 1.00 0.00 7 GLN A N 14
ATOM 23389 C CA . GLN A 1 7 ? 11.625 -17.153 -5.165 1.00 0.00 7 GLN A CA 14
ATOM 23390 C C . GLN A 1 7 ? 12.727 -17.586 -6.157 1.00 0.00 7 GLN A C 14
ATOM 23391 O O . GLN A 1 7 ? 13.887 -17.727 -5.763 1.00 0.00 7 GLN A O 14
ATOM 23405 N N . VAL A 1 8 ? 12.388 -17.781 -7.438 1.00 0.00 8 VAL A N 14
ATOM 23406 C CA . VAL A 1 8 ? 13.310 -18.153 -8.539 1.00 0.00 8 VAL A CA 14
ATOM 23407 C C . VAL A 1 8 ? 12.913 -17.453 -9.850 1.00 0.00 8 VAL A C 14
ATOM 23408 O O . VAL A 1 8 ? 11.803 -16.934 -9.964 1.00 0.00 8 VAL A O 14
ATOM 23421 N N . SER A 1 9 ? 13.803 -17.469 -10.846 1.00 0.00 9 SER A N 14
ATOM 23422 C CA . SER A 1 9 ? 13.513 -17.004 -12.214 1.00 0.00 9 SER A CA 14
ATOM 23423 C C . SER A 1 9 ? 13.092 -18.156 -13.151 1.00 0.00 9 SER A C 14
ATOM 23424 O O . SER A 1 9 ? 13.234 -19.329 -12.812 1.00 0.00 9 SER A O 14
ATOM 23432 N N . GLY A 1 10 ? 12.540 -17.831 -14.324 1.00 0.00 10 GLY A N 14
ATOM 23433 C CA . GLY A 1 10 ? 11.884 -18.765 -15.244 1.00 0.00 10 GLY A CA 14
ATOM 23434 C C . GLY A 1 10 ? 10.645 -18.120 -15.738 1.00 0.00 10 GLY A C 14
ATOM 23435 O O . GLY A 1 10 ? 10.608 -16.950 -16.104 1.00 0.00 10 GLY A O 14
ATOM 23439 N N . VAL A 1 11 ? 9.626 -18.944 -15.789 1.00 0.00 11 VAL A N 14
ATOM 23440 C CA . VAL A 1 11 ? 8.430 -18.566 -16.468 1.00 0.00 11 VAL A CA 14
ATOM 23441 C C . VAL A 1 11 ? 7.229 -19.133 -15.740 1.00 0.00 11 VAL A C 14
ATOM 23442 O O . VAL A 1 11 ? 7.282 -20.268 -15.273 1.00 0.00 11 VAL A O 14
ATOM 23455 N N . ILE A 1 12 ? 6.143 -18.364 -15.698 1.00 0.00 12 ILE A N 14
ATOM 23456 C CA . ILE A 1 12 ? 4.884 -18.809 -15.086 1.00 0.00 12 ILE A CA 14
ATOM 23457 C C . ILE A 1 12 ? 4.313 -20.079 -15.767 1.00 0.00 12 ILE A C 14
ATOM 23458 O O . ILE A 1 12 ? 4.325 -20.197 -16.994 1.00 0.00 12 ILE A O 14
ATOM 23474 N N . VAL A 1 13 ? 3.725 -20.977 -14.971 1.00 0.00 13 VAL A N 14
ATOM 23475 C CA . VAL A 1 13 ? 3.144 -22.278 -15.383 1.00 0.00 13 VAL A CA 14
ATOM 23476 C C . VAL A 1 13 ? 1.685 -22.430 -14.952 1.00 0.00 13 VAL A C 14
ATOM 23477 O O . VAL A 1 13 ? 0.882 -23.018 -15.681 1.00 0.00 13 VAL A O 14
ATOM 23490 N N . ASN A 1 14 ? 1.327 -21.884 -13.788 1.00 0.00 14 ASN A N 14
ATOM 23491 C CA . ASN A 1 14 ? -0.033 -21.890 -13.259 1.00 0.00 14 ASN A CA 14
ATOM 23492 C C . ASN A 1 14 ? -0.301 -20.630 -12.422 1.00 0.00 14 ASN A C 14
ATOM 23493 O O . ASN A 1 14 ? 0.626 -20.012 -11.887 1.00 0.00 14 ASN A O 14
ATOM 23504 N N . LYS A 1 15 ? -1.592 -20.315 -12.280 1.00 0.00 15 LYS A N 14
ATOM 23505 C CA . LYS A 1 15 ? -2.178 -19.202 -11.547 1.00 0.00 15 LYS A CA 14
ATOM 23506 C C . LYS A 1 15 ? -3.193 -19.790 -10.574 1.00 0.00 15 LYS A C 14
ATOM 23507 O O . LYS A 1 15 ? -4.334 -20.075 -10.938 1.00 0.00 15 LYS A O 14
ATOM 23526 N N . LEU A 1 16 ? -2.742 -20.034 -9.344 1.00 0.00 16 LEU A N 14
ATOM 23527 C CA . LEU A 1 16 ? -3.555 -20.623 -8.287 1.00 0.00 16 LEU A CA 14
ATOM 23528 C C . LEU A 1 16 ? -4.630 -19.657 -7.781 1.00 0.00 16 LEU A C 14
ATOM 23529 O O . LEU A 1 16 ? -5.777 -20.040 -7.547 1.00 0.00 16 LEU A O 14
ATOM 23545 N N . PHE A 1 17 ? -4.227 -18.400 -7.615 1.00 0.00 17 PHE A N 14
ATOM 23546 C CA . PHE A 1 17 ? -5.098 -17.283 -7.246 1.00 0.00 17 PHE A CA 14
ATOM 23547 C C . PHE A 1 17 ? -5.875 -16.731 -8.458 1.00 0.00 17 PHE A C 14
ATOM 23548 O O . PHE A 1 17 ? -5.667 -17.148 -9.602 1.00 0.00 17 PHE A O 14
ATOM 23565 N N . LYS A 1 18 ? -6.729 -15.737 -8.201 1.00 0.00 18 LYS A N 14
ATOM 23566 C CA . LYS A 1 18 ? -7.439 -14.942 -9.232 1.00 0.00 18 LYS A CA 14
ATOM 23567 C C . LYS A 1 18 ? -7.340 -13.446 -8.936 1.00 0.00 18 LYS A C 14
ATOM 23568 O O . LYS A 1 18 ? -7.400 -13.032 -7.776 1.00 0.00 18 LYS A O 14
ATOM 23587 N N . ALA A 1 19 ? -7.237 -12.628 -9.985 1.00 0.00 19 ALA A N 14
ATOM 23588 C CA . ALA A 1 19 ? -7.265 -11.169 -9.880 1.00 0.00 19 ALA A CA 14
ATOM 23589 C C . ALA A 1 19 ? -8.527 -10.661 -9.154 1.00 0.00 19 ALA A C 14
ATOM 23590 O O . ALA A 1 19 ? -9.641 -10.756 -9.681 1.00 0.00 19 ALA A O 14
ATOM 23597 N N . GLY A 1 20 ? -8.347 -10.135 -7.938 1.00 0.00 20 GLY A N 14
ATOM 23598 C CA . GLY A 1 20 ? -9.414 -9.602 -7.086 1.00 0.00 20 GLY A CA 14
ATOM 23599 C C . GLY A 1 20 ? -9.934 -10.567 -6.008 1.00 0.00 20 GLY A C 14
ATOM 23600 O O . GLY A 1 20 ? -10.806 -10.182 -5.223 1.00 0.00 20 GLY A O 14
ATOM 23604 N N . ASP A 1 21 ? -9.448 -11.813 -5.959 1.00 0.00 21 ASP A N 14
ATOM 23605 C CA . ASP A 1 21 ? -9.807 -12.816 -4.943 1.00 0.00 21 ASP A CA 14
ATOM 23606 C C . ASP A 1 21 ? -9.295 -12.469 -3.520 1.00 0.00 21 ASP A C 14
ATOM 23607 O O . ASP A 1 21 ? -8.618 -11.462 -3.294 1.00 0.00 21 ASP A O 14
ATOM 23616 N N . LYS A 1 22 ? -9.629 -13.312 -2.540 1.00 0.00 22 LYS A N 14
ATOM 23617 C CA . LYS A 1 22 ? -9.058 -13.313 -1.185 1.00 0.00 22 LYS A CA 14
ATOM 23618 C C . LYS A 1 22 ? -7.861 -14.274 -1.119 1.00 0.00 22 LYS A C 14
ATOM 23619 O O . LYS A 1 22 ? -7.714 -15.160 -1.959 1.00 0.00 22 LYS A O 14
ATOM 23638 N N . VAL A 1 23 ? -7.021 -14.116 -0.100 1.00 0.00 23 VAL A N 14
ATOM 23639 C CA . VAL A 1 23 ? -5.886 -15.002 0.221 1.00 0.00 23 VAL A CA 14
ATOM 23640 C C . VAL A 1 23 ? -5.899 -15.352 1.709 1.00 0.00 23 VAL A C 14
ATOM 23641 O O . VAL A 1 23 ? -6.113 -14.471 2.540 1.00 0.00 23 VAL A O 14
ATOM 23654 N N . LYS A 1 24 ? -5.698 -16.631 2.062 1.00 0.00 24 LYS A N 14
ATOM 23655 C CA . LYS A 1 24 ? -5.408 -17.091 3.426 1.00 0.00 24 LYS A CA 14
ATOM 23656 C C . LYS A 1 24 ? -3.960 -16.671 3.792 1.00 0.00 24 LYS A C 14
ATOM 23657 O O . LYS A 1 24 ? -3.254 -16.175 2.915 1.00 0.00 24 LYS A O 14
ATOM 23676 N N . LYS A 1 25 ? -3.510 -16.843 5.051 1.00 0.00 25 LYS A N 14
ATOM 23677 C CA . LYS A 1 25 ? -2.187 -16.506 5.658 1.00 0.00 25 LYS A CA 14
ATOM 23678 C C . LYS A 1 25 ? -0.920 -17.089 4.966 1.00 0.00 25 LYS A C 14
ATOM 23679 O O . LYS A 1 25 ? -0.006 -17.562 5.646 1.00 0.00 25 LYS A O 14
ATOM 23698 N N . GLY A 1 26 ? -0.860 -17.115 3.636 1.00 0.00 26 GLY A N 14
ATOM 23699 C CA . GLY A 1 26 ? 0.191 -17.758 2.842 1.00 0.00 26 GLY A CA 14
ATOM 23700 C C . GLY A 1 26 ? -0.292 -18.803 1.847 1.00 0.00 26 GLY A C 14
ATOM 23701 O O . GLY A 1 26 ? 0.451 -19.729 1.527 1.00 0.00 26 GLY A O 14
ATOM 23705 N N . GLN A 1 27 ? -1.542 -18.709 1.372 1.00 0.00 27 GLN A N 14
ATOM 23706 C CA . GLN A 1 27 ? -2.006 -19.559 0.272 1.00 0.00 27 GLN A CA 14
ATOM 23707 C C . GLN A 1 27 ? -1.105 -19.482 -0.981 1.00 0.00 27 GLN A C 14
ATOM 23708 O O . GLN A 1 27 ? -0.495 -18.450 -1.268 1.00 0.00 27 GLN A O 14
ATOM 23722 N N . THR A 1 28 ? -1.037 -20.569 -1.744 1.00 0.00 28 THR A N 14
ATOM 23723 C CA . THR A 1 28 ? -0.278 -20.666 -3.005 1.00 0.00 28 THR A CA 14
ATOM 23724 C C . THR A 1 28 ? -0.927 -19.824 -4.109 1.00 0.00 28 THR A C 14
ATOM 23725 O O . THR A 1 28 ? -2.153 -19.786 -4.234 1.00 0.00 28 THR A O 14
ATOM 23736 N N . LEU A 1 29 ? -0.091 -19.157 -4.908 1.00 0.00 29 LEU A N 14
ATOM 23737 C CA . LEU A 1 29 ? -0.459 -18.108 -5.864 1.00 0.00 29 LEU A CA 14
ATOM 23738 C C . LEU A 1 29 ? 0.005 -18.401 -7.303 1.00 0.00 29 LEU A C 14
ATOM 23739 O O . LEU A 1 29 ? -0.789 -18.280 -8.234 1.00 0.00 29 LEU A O 14
ATOM 23755 N N . PHE A 1 30 ? 1.254 -18.850 -7.483 1.00 0.00 30 PHE A N 14
ATOM 23756 C CA . PHE A 1 30 ? 1.825 -19.185 -8.808 1.00 0.00 30 PHE A CA 14
ATOM 23757 C C . PHE A 1 30 ? 2.714 -20.433 -8.789 1.00 0.00 30 PHE A C 14
ATOM 23758 O O . PHE A 1 30 ? 3.138 -20.901 -7.732 1.00 0.00 30 PHE A O 14
ATOM 23775 N N . ILE A 1 31 ? 3.044 -20.910 -9.989 1.00 0.00 31 ILE A N 14
ATOM 23776 C CA . ILE A 1 31 ? 4.026 -21.971 -10.264 1.00 0.00 31 ILE A CA 14
ATOM 23777 C C . ILE A 1 31 ? 4.946 -21.468 -11.380 1.00 0.00 31 ILE A C 14
ATOM 23778 O O . ILE A 1 31 ? 4.484 -20.784 -12.295 1.00 0.00 31 ILE A O 14
ATOM 23794 N N . ILE A 1 32 ? 6.225 -21.819 -11.323 1.00 0.00 32 ILE A N 14
ATOM 23795 C CA . ILE A 1 32 ? 7.277 -21.485 -12.287 1.00 0.00 32 ILE A CA 14
ATOM 23796 C C . ILE A 1 32 ? 7.966 -22.729 -12.790 1.00 0.00 32 ILE A C 14
ATOM 23797 O O . ILE A 1 32 ? 8.042 -23.725 -12.087 1.00 0.00 32 ILE A O 14
ATOM 23813 N N . GLU A 1 33 ? 8.501 -22.615 -13.998 1.00 0.00 33 GLU A N 14
ATOM 23814 C CA . GLU A 1 33 ? 9.398 -23.556 -14.635 1.00 0.00 33 GLU A CA 14
ATOM 23815 C C . GLU A 1 33 ? 10.747 -22.871 -14.870 1.00 0.00 33 GLU A C 14
ATOM 23816 O O . GLU A 1 33 ? 10.839 -21.914 -15.642 1.00 0.00 33 GLU A O 14
ATOM 23828 N N . GLN A 1 34 ? 11.769 -23.311 -14.130 1.00 0.00 34 GLN A N 14
ATOM 23829 C CA . GLN A 1 34 ? 13.077 -22.650 -14.078 1.00 0.00 34 GLN A CA 14
ATOM 23830 C C . GLN A 1 34 ? 13.851 -22.649 -15.392 1.00 0.00 34 GLN A C 14
ATOM 23831 O O . GLN A 1 34 ? 14.454 -21.645 -15.773 1.00 0.00 34 GLN A O 14
ATOM 23845 N N . ASP A 1 35 ? 13.818 -23.785 -16.067 1.00 0.00 35 ASP A N 14
ATOM 23846 C CA . ASP A 1 35 ? 14.652 -24.034 -17.257 1.00 0.00 35 ASP A CA 14
ATOM 23847 C C . ASP A 1 35 ? 14.153 -25.091 -18.257 1.00 0.00 35 ASP A C 14
ATOM 23848 O O . ASP A 1 35 ? 14.748 -25.242 -19.328 1.00 0.00 35 ASP A O 14
ATOM 23857 N N . GLN A 1 36 ? 13.066 -25.808 -17.935 1.00 0.00 36 GLN A N 14
ATOM 23858 C CA . GLN A 1 36 ? 12.447 -26.881 -18.740 1.00 0.00 36 GLN A CA 14
ATOM 23859 C C . GLN A 1 36 ? 13.364 -28.029 -19.229 1.00 0.00 36 GLN A C 14
ATOM 23860 O O . GLN A 1 36 ? 12.962 -28.793 -20.108 1.00 0.00 36 GLN A O 14
ATOM 23874 N N . ALA A 1 37 ? 14.584 -28.164 -18.700 1.00 0.00 37 ALA A N 14
ATOM 23875 C CA . ALA A 1 37 ? 15.590 -29.089 -19.228 1.00 0.00 37 ALA A CA 14
ATOM 23876 C C . ALA A 1 37 ? 15.150 -30.563 -19.159 1.00 0.00 37 ALA A C 14
ATOM 23877 O O . ALA A 1 37 ? 15.244 -31.291 -20.149 1.00 0.00 37 ALA A O 14
ATOM 23884 N N . SER A 1 38 ? 14.611 -30.992 -18.012 1.00 0.00 38 SER A N 14
ATOM 23885 C CA . SER A 1 38 ? 14.117 -32.368 -17.819 1.00 0.00 38 SER A CA 14
ATOM 23886 C C . SER A 1 38 ? 12.776 -32.644 -18.509 1.00 0.00 38 SER A C 14
ATOM 23887 O O . SER A 1 38 ? 12.433 -33.808 -18.710 1.00 0.00 38 SER A O 14
ATOM 23895 N N . LYS A 1 39 ? 12.012 -31.615 -18.905 1.00 0.00 39 LYS A N 14
ATOM 23896 C CA . LYS A 1 39 ? 10.725 -31.790 -19.598 1.00 0.00 39 LYS A CA 14
ATOM 23897 C C . LYS A 1 39 ? 10.880 -32.489 -20.955 1.00 0.00 39 LYS A C 14
ATOM 23898 O O . LYS A 1 39 ? 10.055 -33.323 -21.313 1.00 0.00 39 LYS A O 14
ATOM 23917 N N . ASP A 1 40 ? 11.973 -32.209 -21.665 1.00 0.00 40 ASP A N 14
ATOM 23918 C CA . ASP A 1 40 ? 12.351 -32.900 -22.910 1.00 0.00 40 ASP A CA 14
ATOM 23919 C C . ASP A 1 40 ? 12.815 -34.358 -22.690 1.00 0.00 40 ASP A C 14
ATOM 23920 O O . ASP A 1 40 ? 12.775 -35.166 -23.617 1.00 0.00 40 ASP A O 14
ATOM 23929 N N . PHE A 1 41 ? 13.251 -34.702 -21.468 1.00 0.00 41 PHE A N 14
ATOM 23930 C CA . PHE A 1 41 ? 13.949 -35.956 -21.165 1.00 0.00 41 PHE A CA 14
ATOM 23931 C C . PHE A 1 41 ? 13.121 -36.984 -20.381 1.00 0.00 41 PHE A C 14
ATOM 23932 O O . PHE A 1 41 ? 13.196 -38.180 -20.667 1.00 0.00 41 PHE A O 14
ATOM 23949 N N . ASN A 1 42 ? 12.330 -36.552 -19.394 1.00 0.00 42 ASN A N 14
ATOM 23950 C CA . ASN A 1 42 ? 11.547 -37.426 -18.513 1.00 0.00 42 ASN A CA 14
ATOM 23951 C C . ASN A 1 42 ? 10.114 -37.674 -18.996 1.00 0.00 42 ASN A C 14
ATOM 23952 O O . ASN A 1 42 ? 9.581 -38.779 -18.855 1.00 0.00 42 ASN A O 14
ATOM 23963 N N . ARG A 1 43 ? 9.470 -36.634 -19.545 1.00 0.00 43 ARG A N 14
ATOM 23964 C CA . ARG A 1 43 ? 8.020 -36.640 -19.776 1.00 0.00 43 ARG A CA 14
ATOM 23965 C C . ARG A 1 43 ? 7.537 -37.717 -20.764 1.00 0.00 43 ARG A C 14
ATOM 23966 O O . ARG A 1 43 ? 6.390 -38.138 -20.677 1.00 0.00 43 ARG A O 14
ATOM 23987 N N . SER A 1 44 ? 8.395 -38.236 -21.644 1.00 0.00 44 SER A N 14
ATOM 23988 C CA . SER A 1 44 ? 8.081 -39.374 -22.523 1.00 0.00 44 SER A CA 14
ATOM 23989 C C . SER A 1 44 ? 7.937 -40.733 -21.805 1.00 0.00 44 SER A C 14
ATOM 23990 O O . SER A 1 44 ? 7.357 -41.655 -22.381 1.00 0.00 44 SER A O 14
ATOM 23998 N N . LYS A 1 45 ? 8.389 -40.864 -20.546 1.00 0.00 45 LYS A N 14
ATOM 23999 C CA . LYS A 1 45 ? 8.155 -42.050 -19.683 1.00 0.00 45 LYS A CA 14
ATOM 24000 C C . LYS A 1 45 ? 7.002 -41.835 -18.698 1.00 0.00 45 LYS A C 14
ATOM 24001 O O . LYS A 1 45 ? 6.203 -42.745 -18.483 1.00 0.00 45 LYS A O 14
ATOM 24020 N N . ALA A 1 46 ? 6.887 -40.634 -18.129 1.00 0.00 46 ALA A N 14
ATOM 24021 C CA . ALA A 1 46 ? 5.768 -40.227 -17.265 1.00 0.00 46 ALA A CA 14
ATOM 24022 C C . ALA A 1 46 ? 4.453 -39.957 -18.038 1.00 0.00 46 ALA A C 14
ATOM 24023 O O . ALA A 1 46 ? 3.399 -39.797 -17.422 1.00 0.00 46 ALA A O 14
ATOM 24030 N N . LEU A 1 47 ? 4.527 -39.920 -19.373 1.00 0.00 47 LEU A N 14
ATOM 24031 C CA . LEU A 1 47 ? 3.525 -39.453 -20.339 1.00 0.00 47 LEU A CA 14
ATOM 24032 C C . LEU A 1 47 ? 3.126 -37.978 -20.194 1.00 0.00 47 LEU A C 14
ATOM 24033 O O . LEU A 1 47 ? 3.312 -37.306 -19.174 1.00 0.00 47 LEU A O 14
ATOM 24049 N N . PHE A 1 48 ? 2.582 -37.468 -21.296 1.00 0.00 48 PHE A N 14
ATOM 24050 C CA . PHE A 1 48 ? 2.189 -36.077 -21.465 1.00 0.00 48 PHE A CA 14
ATOM 24051 C C . PHE A 1 48 ? 0.913 -35.708 -20.707 1.00 0.00 48 PHE A C 14
ATOM 24052 O O . PHE A 1 48 ? 0.838 -34.632 -20.110 1.00 0.00 48 PHE A O 14
ATOM 24069 N N . SER A 1 49 ? -0.097 -36.578 -20.762 1.00 0.00 49 SER A N 14
ATOM 24070 C CA . SER A 1 49 ? -1.441 -36.268 -20.282 1.00 0.00 49 SER A CA 14
ATOM 24071 C C . SER A 1 49 ? -1.517 -36.194 -18.748 1.00 0.00 49 SER A C 14
ATOM 24072 O O . SER A 1 49 ? -0.853 -36.954 -18.038 1.00 0.00 49 SER A O 14
ATOM 24080 N N . GLN A 1 50 ? -2.369 -35.308 -18.218 1.00 0.00 50 GLN A N 14
ATOM 24081 C CA . GLN A 1 50 ? -2.591 -35.195 -16.765 1.00 0.00 50 GLN A CA 14
ATOM 24082 C C . GLN A 1 50 ? -3.226 -36.465 -16.166 1.00 0.00 50 GLN A C 14
ATOM 24083 O O . GLN A 1 50 ? -2.950 -36.815 -15.018 1.00 0.00 50 GLN A O 14
ATOM 24097 N N . SER A 1 51 ? -4.030 -37.190 -16.953 1.00 0.00 51 SER A N 14
ATOM 24098 C CA . SER A 1 51 ? -4.687 -38.447 -16.563 1.00 0.00 51 SER A CA 14
ATOM 24099 C C . SER A 1 51 ? -3.735 -39.640 -16.377 1.00 0.00 51 SER A C 14
ATOM 24100 O O . SER A 1 51 ? -4.145 -40.661 -15.825 1.00 0.00 51 SER A O 14
ATOM 24108 N N . ALA A 1 52 ? -2.475 -39.542 -16.818 1.00 0.00 52 ALA A N 14
ATOM 24109 C CA . ALA A 1 52 ? -1.482 -40.619 -16.748 1.00 0.00 52 ALA A CA 14
ATOM 24110 C C . ALA A 1 52 ? -1.064 -41.027 -15.323 1.00 0.00 52 ALA A C 14
ATOM 24111 O O . ALA A 1 52 ? -0.507 -42.113 -15.130 1.00 0.00 52 ALA A O 14
ATOM 24118 N N . ILE A 1 53 ? -1.313 -40.171 -14.327 1.00 0.00 53 ILE A N 14
ATOM 24119 C CA . ILE A 1 53 ? -0.766 -40.271 -12.962 1.00 0.00 53 ILE A CA 14
ATOM 24120 C C . ILE A 1 53 ? -1.866 -39.928 -11.937 1.00 0.00 53 ILE A C 14
ATOM 24121 O O . ILE A 1 53 ? -2.623 -38.974 -12.124 1.00 0.00 53 ILE A O 14
ATOM 24137 N N . SER A 1 54 ? -1.978 -40.715 -10.863 1.00 0.00 54 SER A N 14
ATOM 24138 C CA . SER A 1 54 ? -3.068 -40.616 -9.877 1.00 0.00 54 SER A CA 14
ATOM 24139 C C . SER A 1 54 ? -2.918 -39.452 -8.879 1.00 0.00 54 SER A C 14
ATOM 24140 O O . SER A 1 54 ? -1.825 -38.925 -8.654 1.00 0.00 54 SER A O 14
ATOM 24148 N N . GLN A 1 55 ? -4.024 -39.104 -8.202 1.00 0.00 55 GLN A N 14
ATOM 24149 C CA . GLN A 1 55 ? -4.154 -38.009 -7.217 1.00 0.00 55 GLN A CA 14
ATOM 24150 C C . GLN A 1 55 ? -3.238 -38.078 -5.989 1.00 0.00 55 GLN A C 14
ATOM 24151 O O . GLN A 1 55 ? -3.212 -37.144 -5.183 1.00 0.00 55 GLN A O 14
ATOM 24165 N N . LYS A 1 56 ? -2.490 -39.172 -5.816 1.00 0.00 56 LYS A N 14
ATOM 24166 C CA . LYS A 1 56 ? -1.567 -39.349 -4.684 1.00 0.00 56 LYS A CA 14
ATOM 24167 C C . LYS A 1 56 ? -0.131 -39.655 -5.144 1.00 0.00 56 LYS A C 14
ATOM 24168 O O . LYS A 1 56 ? 0.784 -39.764 -4.331 1.00 0.00 56 LYS A O 14
ATOM 24187 N N . GLU A 1 57 ? 0.067 -39.749 -6.462 1.00 0.00 57 GLU A N 14
ATOM 24188 C CA . GLU A 1 57 ? 1.361 -39.834 -7.151 1.00 0.00 57 GLU A CA 14
ATOM 24189 C C . GLU A 1 57 ? 1.825 -38.469 -7.701 1.00 0.00 57 GLU A C 14
ATOM 24190 O O . GLU A 1 57 ? 3.008 -38.136 -7.618 1.00 0.00 57 GLU A O 14
ATOM 24202 N N . TYR A 1 58 ? 0.899 -37.682 -8.266 1.00 0.00 58 TYR A N 14
ATOM 24203 C CA . TYR A 1 58 ? 1.196 -36.463 -9.030 1.00 0.00 58 TYR A CA 14
ATOM 24204 C C . TYR A 1 58 ? 1.863 -35.326 -8.232 1.00 0.00 58 TYR A C 14
ATOM 24205 O O . TYR A 1 58 ? 2.345 -34.364 -8.827 1.00 0.00 58 TYR A O 14
ATOM 24223 N N . ASP A 1 59 ? 1.964 -35.430 -6.902 1.00 0.00 59 ASP A N 14
ATOM 24224 C CA . ASP A 1 59 ? 2.796 -34.538 -6.085 1.00 0.00 59 ASP A CA 14
ATOM 24225 C C . ASP A 1 59 ? 4.286 -34.577 -6.491 1.00 0.00 59 ASP A C 14
ATOM 24226 O O . ASP A 1 59 ? 5.013 -33.601 -6.301 1.00 0.00 59 ASP A O 14
ATOM 24235 N N . SER A 1 60 ? 4.728 -35.664 -7.136 1.00 0.00 60 SER A N 14
ATOM 24236 C CA . SER A 1 60 ? 6.043 -35.719 -7.792 1.00 0.00 60 SER A CA 14
ATOM 24237 C C . SER A 1 60 ? 6.088 -34.768 -8.999 1.00 0.00 60 SER A C 14
ATOM 24238 O O . SER A 1 60 ? 6.987 -33.934 -9.100 1.00 0.00 60 SER A O 14
ATOM 24246 N N . SER A 1 61 ? 5.080 -34.831 -9.878 1.00 0.00 61 SER A N 14
ATOM 24247 C CA . SER A 1 61 ? 4.915 -33.956 -11.054 1.00 0.00 61 SER A CA 14
ATOM 24248 C C . SER A 1 61 ? 4.780 -32.470 -10.698 1.00 0.00 61 SER A C 14
ATOM 24249 O O . SER A 1 61 ? 5.282 -31.616 -11.425 1.00 0.00 61 SER A O 14
ATOM 24257 N N . LEU A 1 62 ? 4.146 -32.157 -9.562 1.00 0.00 62 LEU A N 14
ATOM 24258 C CA . LEU A 1 62 ? 4.001 -30.814 -8.990 1.00 0.00 62 LEU A CA 14
ATOM 24259 C C . LEU A 1 62 ? 5.329 -30.162 -8.556 1.00 0.00 62 LEU A C 14
ATOM 24260 O O . LEU A 1 62 ? 5.362 -28.954 -8.312 1.00 0.00 62 LEU A O 14
ATOM 24276 N N . ALA A 1 63 ? 6.407 -30.940 -8.437 1.00 0.00 63 ALA A N 14
ATOM 24277 C CA . ALA A 1 63 ? 7.666 -30.533 -7.817 1.00 0.00 63 ALA A CA 14
ATOM 24278 C C . ALA A 1 63 ? 8.904 -31.109 -8.544 1.00 0.00 63 ALA A C 14
ATOM 24279 O O . ALA A 1 63 ? 9.874 -31.551 -7.922 1.00 0.00 63 ALA A O 14
ATOM 24286 N N . THR A 1 64 ? 8.857 -31.137 -9.883 1.00 0.00 64 THR A N 14
ATOM 24287 C CA . THR A 1 64 ? 9.900 -31.677 -10.773 1.00 0.00 64 THR A CA 14
ATOM 24288 C C . THR A 1 64 ? 9.952 -30.899 -12.087 1.00 0.00 64 THR A C 14
ATOM 24289 O O . THR A 1 64 ? 9.286 -29.879 -12.208 1.00 0.00 64 THR A O 14
ATOM 24300 N N . LEU A 1 65 ? 10.765 -31.309 -13.064 1.00 0.00 65 LEU A N 14
ATOM 24301 C CA . LEU A 1 65 ? 11.054 -30.526 -14.287 1.00 0.00 65 LEU A CA 14
ATOM 24302 C C . LEU A 1 65 ? 11.600 -29.109 -13.972 1.00 0.00 65 LEU A C 14
ATOM 24303 O O . LEU A 1 65 ? 11.451 -28.167 -14.750 1.00 0.00 65 LEU A O 14
ATOM 24319 N N . ASP A 1 66 ? 12.209 -28.967 -12.793 1.00 0.00 66 ASP A N 14
ATOM 24320 C CA . ASP A 1 66 ? 12.629 -27.724 -12.153 1.00 0.00 66 ASP A CA 14
ATOM 24321 C C . ASP A 1 66 ? 11.482 -26.729 -11.898 1.00 0.00 66 ASP A C 14
ATOM 24322 O O . ASP A 1 66 ? 11.638 -25.508 -12.020 1.00 0.00 66 ASP A O 14
ATOM 24331 N N . HIS A 1 67 ? 10.297 -27.245 -11.546 1.00 0.00 67 HIS A N 14
ATOM 24332 C CA . HIS A 1 67 ? 9.186 -26.436 -11.065 1.00 0.00 67 HIS A CA 14
ATOM 24333 C C . HIS A 1 67 ? 9.392 -25.891 -9.647 1.00 0.00 67 HIS A C 14
ATOM 24334 O O . HIS A 1 67 ? 9.899 -26.598 -8.770 1.00 0.00 67 HIS A O 14
ATOM 24348 N N . THR A 1 68 ? 8.909 -24.668 -9.406 1.00 0.00 68 THR A N 14
ATOM 24349 C CA . THR A 1 68 ? 8.922 -24.024 -8.078 1.00 0.00 68 THR A CA 14
ATOM 24350 C C . THR A 1 68 ? 7.639 -23.218 -7.847 1.00 0.00 68 THR A C 14
ATOM 24351 O O . THR A 1 68 ? 7.084 -22.650 -8.785 1.00 0.00 68 THR A O 14
ATOM 24362 N N . GLU A 1 69 ? 7.148 -23.164 -6.606 1.00 0.00 69 GLU A N 14
ATOM 24363 C CA . GLU A 1 69 ? 5.874 -22.515 -6.252 1.00 0.00 69 GLU A CA 14
ATOM 24364 C C . GLU A 1 69 ? 6.076 -21.149 -5.575 1.00 0.00 69 GLU A C 14
ATOM 24365 O O . GLU A 1 69 ? 7.129 -20.882 -4.989 1.00 0.00 69 GLU A O 14
ATOM 24377 N N . ILE A 1 70 ? 5.053 -20.288 -5.634 1.00 0.00 70 ILE A N 14
ATOM 24378 C CA . ILE A 1 70 ? 5.019 -18.957 -5.008 1.00 0.00 70 ILE A CA 14
ATOM 24379 C C . ILE A 1 70 ? 3.756 -18.873 -4.155 1.00 0.00 70 ILE A C 14
ATOM 24380 O O . ILE A 1 70 ? 2.678 -19.270 -4.607 1.00 0.00 70 ILE A O 14
ATOM 24396 N N . LYS A 1 71 ? 3.887 -18.331 -2.941 1.00 0.00 71 LYS A N 14
ATOM 24397 C CA . LYS A 1 71 ? 2.855 -18.287 -1.896 1.00 0.00 71 LYS A CA 14
ATOM 24398 C C . LYS A 1 71 ? 2.740 -16.875 -1.301 1.00 0.00 71 LYS A C 14
ATOM 24399 O O . LYS A 1 71 ? 3.726 -16.138 -1.266 1.00 0.00 71 LYS A O 14
ATOM 24418 N N . ALA A 1 72 ? 1.547 -16.498 -0.831 1.00 0.00 72 ALA A N 14
ATOM 24419 C CA . ALA A 1 72 ? 1.281 -15.200 -0.213 1.00 0.00 72 ALA A CA 14
ATOM 24420 C C . ALA A 1 72 ? 2.106 -14.956 1.072 1.00 0.00 72 ALA A C 14
ATOM 24421 O O . ALA A 1 72 ? 2.605 -15.905 1.689 1.00 0.00 72 ALA A O 14
ATOM 24428 N N . PRO A 1 73 ? 2.209 -13.695 1.527 1.00 0.00 73 PRO A N 14
ATOM 24429 C CA . PRO A 1 73 ? 2.759 -13.368 2.846 1.00 0.00 73 PRO A CA 14
ATOM 24430 C C . PRO A 1 73 ? 1.776 -13.588 4.014 1.00 0.00 73 PRO A C 14
ATOM 24431 O O . PRO A 1 73 ? 2.161 -14.096 5.066 1.00 0.00 73 PRO A O 14
ATOM 24442 N N . PHE A 1 74 ? 0.516 -13.185 3.826 1.00 0.00 74 PHE A N 14
ATOM 24443 C CA . PHE A 1 74 ? -0.511 -13.050 4.861 1.00 0.00 74 PHE A CA 14
ATOM 24444 C C . PHE A 1 74 ? -1.963 -13.085 4.318 1.00 0.00 74 PHE A C 14
ATOM 24445 O O . PHE A 1 74 ? -2.187 -13.079 3.110 1.00 0.00 74 PHE A O 14
ATOM 24462 N N . ASP A 1 75 ? -2.946 -13.110 5.229 1.00 0.00 75 ASP A N 14
ATOM 24463 C CA . ASP A 1 75 ? -4.388 -13.100 4.926 1.00 0.00 75 ASP A CA 14
ATOM 24464 C C . ASP A 1 75 ? -4.887 -11.707 4.510 1.00 0.00 75 ASP A C 14
ATOM 24465 O O . ASP A 1 75 ? -4.519 -10.690 5.107 1.00 0.00 75 ASP A O 14
ATOM 24474 N N . GLY A 1 76 ? -5.723 -11.651 3.482 1.00 0.00 76 GLY A N 14
ATOM 24475 C CA . GLY A 1 76 ? -6.176 -10.397 2.884 1.00 0.00 76 GLY A CA 14
ATOM 24476 C C . GLY A 1 76 ? -6.811 -10.585 1.511 1.00 0.00 76 GLY A C 14
ATOM 24477 O O . GLY A 1 76 ? -7.477 -11.584 1.236 1.00 0.00 76 GLY A O 14
ATOM 24481 N N . THR A 1 77 ? -6.570 -9.608 0.637 1.00 0.00 77 THR A N 14
ATOM 24482 C CA . THR A 1 77 ? -7.056 -9.544 -0.749 1.00 0.00 77 THR A CA 14
ATOM 24483 C C . THR A 1 77 ? -5.871 -9.371 -1.681 1.00 0.00 77 THR A C 14
ATOM 24484 O O . THR A 1 77 ? -4.795 -8.923 -1.278 1.00 0.00 77 THR A O 14
ATOM 24495 N N . ILE A 1 78 ? -6.057 -9.740 -2.942 1.00 0.00 78 ILE A N 14
ATOM 24496 C CA . ILE A 1 78 ? -4.980 -9.801 -3.914 1.00 0.00 78 ILE A CA 14
ATOM 24497 C C . ILE A 1 78 ? -5.436 -9.135 -5.212 1.00 0.00 78 ILE A C 14
ATOM 24498 O O . ILE A 1 78 ? -6.536 -9.383 -5.710 1.00 0.00 78 ILE A O 14
ATOM 24514 N N . GLY A 1 79 ? -4.621 -8.199 -5.701 1.00 0.00 79 GLY A N 14
ATOM 24515 C CA . GLY A 1 79 ? -5.001 -7.261 -6.768 1.00 0.00 79 GLY A CA 14
ATOM 24516 C C . GLY A 1 79 ? -5.022 -7.867 -8.170 1.00 0.00 79 GLY A C 14
ATOM 24517 O O . GLY A 1 79 ? -4.922 -9.081 -8.355 1.00 0.00 79 GLY A O 14
ATOM 24521 N N . ASP A 1 80 ? -5.160 -7.011 -9.179 1.00 0.00 80 ASP A N 14
ATOM 24522 C CA . ASP A 1 80 ? -4.963 -7.400 -10.577 1.00 0.00 80 ASP A CA 14
ATOM 24523 C C . ASP A 1 80 ? -3.579 -8.018 -10.795 1.00 0.00 80 ASP A C 14
ATOM 24524 O O . ASP A 1 80 ? -2.542 -7.423 -10.479 1.00 0.00 80 ASP A O 14
ATOM 24533 N N . ALA A 1 81 ? -3.580 -9.229 -11.351 1.00 0.00 81 ALA A N 14
ATOM 24534 C CA . ALA A 1 81 ? -2.380 -9.961 -11.728 1.00 0.00 81 ALA A CA 14
ATOM 24535 C C . ALA A 1 81 ? -1.527 -9.152 -12.735 1.00 0.00 81 ALA A C 14
ATOM 24536 O O . ALA A 1 81 ? -2.063 -8.444 -13.590 1.00 0.00 81 ALA A O 14
ATOM 24543 N N . LEU A 1 82 ? -0.205 -9.323 -12.677 1.00 0.00 82 LEU A N 14
ATOM 24544 C CA . LEU A 1 82 ? 0.764 -8.673 -13.574 1.00 0.00 82 LEU A CA 14
ATOM 24545 C C . LEU A 1 82 ? 1.389 -9.650 -14.597 1.00 0.00 82 LEU A C 14
ATOM 24546 O O . LEU A 1 82 ? 2.128 -9.219 -15.484 1.00 0.00 82 LEU A O 14
ATOM 24562 N N . VAL A 1 83 ? 1.086 -10.953 -14.502 1.00 0.00 83 VAL A N 14
ATOM 24563 C CA . VAL A 1 83 ? 1.751 -12.049 -15.240 1.00 0.00 83 VAL A CA 14
ATOM 24564 C C . VAL A 1 83 ? 0.784 -13.169 -15.626 1.00 0.00 83 VAL A C 14
ATOM 24565 O O . VAL A 1 83 ? -0.258 -13.364 -15.000 1.00 0.00 83 VAL A O 14
ATOM 24578 N N . ASN A 1 84 ? 1.156 -13.950 -16.635 1.00 0.00 84 ASN A N 14
ATOM 24579 C CA . ASN A 1 84 ? 0.425 -15.072 -17.188 1.00 0.00 84 ASN A CA 14
ATOM 24580 C C . ASN A 1 84 ? 1.392 -16.189 -17.560 1.00 0.00 84 ASN A C 14
ATOM 24581 O O . ASN A 1 84 ? 2.600 -15.994 -17.634 1.00 0.00 84 ASN A O 14
ATOM 24592 N N . ILE A 1 85 ? 0.850 -17.361 -17.854 1.00 0.00 85 ILE A N 14
ATOM 24593 C CA . ILE A 1 85 ? 1.564 -18.588 -18.201 1.00 0.00 85 ILE A CA 14
ATOM 24594 C C . ILE A 1 85 ? 2.392 -18.349 -19.475 1.00 0.00 85 ILE A C 14
ATOM 24595 O O . ILE A 1 85 ? 1.816 -18.271 -20.562 1.00 0.00 85 ILE A O 14
ATOM 24611 N N . GLY A 1 86 ? 3.715 -18.172 -19.345 1.00 0.00 86 GLY A N 14
ATOM 24612 C CA . GLY A 1 86 ? 4.575 -17.838 -20.485 1.00 0.00 86 GLY A CA 14
ATOM 24613 C C . GLY A 1 86 ? 5.243 -16.472 -20.346 1.00 0.00 86 GLY A C 14
ATOM 24614 O O . GLY A 1 86 ? 6.197 -16.189 -21.080 1.00 0.00 86 GLY A O 14
ATOM 24618 N N . ASP A 1 87 ? 4.791 -15.624 -19.405 1.00 0.00 87 ASP A N 14
ATOM 24619 C CA . ASP A 1 87 ? 5.533 -14.423 -19.046 1.00 0.00 87 ASP A CA 14
ATOM 24620 C C . ASP A 1 87 ? 6.844 -14.849 -18.383 1.00 0.00 87 ASP A C 14
ATOM 24621 O O . ASP A 1 87 ? 6.859 -15.631 -17.411 1.00 0.00 87 ASP A O 14
ATOM 24630 N N . TYR A 1 88 ? 7.941 -14.354 -18.959 1.00 0.00 88 TYR A N 14
ATOM 24631 C CA . TYR A 1 88 ? 9.271 -14.557 -18.426 1.00 0.00 88 TYR A CA 14
ATOM 24632 C C . TYR A 1 88 ? 9.431 -13.734 -17.157 1.00 0.00 88 TYR A C 14
ATOM 24633 O O . TYR A 1 88 ? 9.556 -12.508 -17.216 1.00 0.00 88 TYR A O 14
ATOM 24651 N N . VAL A 1 89 ? 9.441 -14.426 -16.016 1.00 0.00 89 VAL A N 14
ATOM 24652 C CA . VAL A 1 89 ? 9.671 -13.774 -14.709 1.00 0.00 89 VAL A CA 14
ATOM 24653 C C . VAL A 1 89 ? 11.047 -14.027 -14.083 1.00 0.00 89 VAL A C 14
ATOM 24654 O O . VAL A 1 89 ? 11.722 -15.026 -14.330 1.00 0.00 89 VAL A O 14
ATOM 24667 N N . SER A 1 90 ? 11.458 -13.108 -13.210 1.00 0.00 90 SER A N 14
ATOM 24668 C CA . SER A 1 90 ? 12.733 -13.134 -12.498 1.00 0.00 90 SER A CA 14
ATOM 24669 C C . SER A 1 90 ? 12.545 -12.680 -11.042 1.00 0.00 90 SER A C 14
ATOM 24670 O O . SER A 1 90 ? 11.646 -11.897 -10.730 1.00 0.00 90 SER A O 14
ATOM 24678 N N . ALA A 1 91 ? 13.384 -13.208 -10.144 1.00 0.00 91 ALA A N 14
ATOM 24679 C CA . ALA A 1 91 ? 13.183 -13.203 -8.692 1.00 0.00 91 ALA A CA 14
ATOM 24680 C C . ALA A 1 91 ? 12.928 -11.908 -7.934 1.00 0.00 91 ALA A C 14
ATOM 24681 O O . ALA A 1 91 ? 12.328 -11.942 -6.858 1.00 0.00 91 ALA A O 14
ATOM 24688 N N . SER A 1 92 ? 13.347 -10.773 -8.464 1.00 0.00 92 SER A N 14
ATOM 24689 C CA . SER A 1 92 ? 12.871 -9.482 -7.964 1.00 0.00 92 SER A CA 14
ATOM 24690 C C . SER A 1 92 ? 12.510 -8.493 -9.083 1.00 0.00 92 SER A C 14
ATOM 24691 O O . SER A 1 92 ? 12.114 -7.352 -8.822 1.00 0.00 92 SER A O 14
ATOM 24699 N N . THR A 1 93 ? 12.624 -8.946 -10.337 1.00 0.00 93 THR A N 14
ATOM 24700 C CA . THR A 1 93 ? 12.654 -8.086 -11.541 1.00 0.00 93 THR A CA 14
ATOM 24701 C C . THR A 1 93 ? 11.333 -7.891 -12.298 1.00 0.00 93 THR A C 14
ATOM 24702 O O . THR A 1 93 ? 11.244 -6.965 -13.108 1.00 0.00 93 THR A O 14
ATOM 24713 N N . THR A 1 94 ? 10.288 -8.692 -12.051 1.00 0.00 94 THR A N 14
ATOM 24714 C CA . THR A 1 94 ? 9.124 -8.766 -12.970 1.00 0.00 94 THR A CA 14
ATOM 24715 C C . THR A 1 94 ? 7.779 -8.460 -12.347 1.00 0.00 94 THR A C 14
ATOM 24716 O O . THR A 1 94 ? 6.934 -7.857 -13.007 1.00 0.00 94 THR A O 14
ATOM 24727 N N . GLU A 1 95 ? 7.660 -8.742 -11.052 1.00 0.00 95 GLU A N 14
ATOM 24728 C CA . GLU A 1 95 ? 6.520 -8.459 -10.186 1.00 0.00 95 GLU A CA 14
ATOM 24729 C C . GLU A 1 95 ? 5.226 -9.148 -10.655 1.00 0.00 95 GLU A C 14
ATOM 24730 O O . GLU A 1 95 ? 4.750 -9.008 -11.778 1.00 0.00 95 GLU A O 14
ATOM 24742 N N . LEU A 1 96 ? 4.655 -9.950 -9.754 1.00 0.00 96 LEU A N 14
ATOM 24743 C CA . LEU A 1 96 ? 3.589 -10.904 -10.115 1.00 0.00 96 LEU A CA 14
ATOM 24744 C C . LEU A 1 96 ? 2.158 -10.393 -9.909 1.00 0.00 96 LEU A C 14
ATOM 24745 O O . LEU A 1 96 ? 1.278 -10.706 -10.708 1.00 0.00 96 LEU A O 14
ATOM 24761 N N . VAL A 1 97 ? 1.938 -9.633 -8.840 1.00 0.00 97 VAL A N 14
ATOM 24762 C CA . VAL A 1 97 ? 0.670 -9.044 -8.366 1.00 0.00 97 VAL A CA 14
ATOM 24763 C C . VAL A 1 97 ? 0.953 -8.275 -7.059 1.00 0.00 97 VAL A C 14
ATOM 24764 O O . VAL A 1 97 ? 2.087 -8.287 -6.579 1.00 0.00 97 VAL A O 14
ATOM 24777 N N . ARG A 1 98 ? -0.051 -7.638 -6.448 1.00 0.00 98 ARG A N 14
ATOM 24778 C CA . ARG A 1 98 ? 0.011 -7.058 -5.106 1.00 0.00 98 ARG A CA 14
ATOM 24779 C C . ARG A 1 98 ? -0.846 -7.790 -4.071 1.00 0.00 98 ARG A C 14
ATOM 24780 O O . ARG A 1 98 ? -1.933 -8.237 -4.430 1.00 0.00 98 ARG A O 14
ATOM 24801 N N . VAL A 1 99 ? -0.429 -7.868 -2.805 1.00 0.00 99 VAL A N 14
ATOM 24802 C CA . VAL A 1 99 ? -1.226 -8.496 -1.728 1.00 0.00 99 VAL A CA 14
ATOM 24803 C C . VAL A 1 99 ? -1.493 -7.455 -0.642 1.00 0.00 99 VAL A C 14
ATOM 24804 O O . VAL A 1 99 ? -0.597 -6.701 -0.259 1.00 0.00 99 VAL A O 14
ATOM 24817 N N . THR A 1 100 ? -2.741 -7.365 -0.186 1.00 0.00 100 THR A N 14
ATOM 24818 C CA . THR A 1 100 ? -3.207 -6.266 0.665 1.00 0.00 100 THR A CA 14
ATOM 24819 C C . THR A 1 100 ? -4.179 -6.731 1.757 1.00 0.00 100 THR A C 14
ATOM 24820 O O . THR A 1 100 ? -5.216 -7.325 1.487 1.00 0.00 100 THR A O 14
ATOM 24831 N N . ASN A 1 101 ? -3.808 -6.535 3.020 1.00 0.00 101 ASN A N 14
ATOM 24832 C CA . ASN A 1 101 ? -4.598 -6.957 4.176 1.00 0.00 101 ASN A CA 14
ATOM 24833 C C . ASN A 1 101 ? -5.812 -6.030 4.421 1.00 0.00 101 ASN A C 14
ATOM 24834 O O . ASN A 1 101 ? -5.772 -4.834 4.130 1.00 0.00 101 ASN A O 14
ATOM 24845 N N . LEU A 1 102 ? -6.875 -6.588 5.018 1.00 0.00 102 LEU A N 14
ATOM 24846 C CA . LEU A 1 102 ? -8.084 -5.867 5.444 1.00 0.00 102 LEU A CA 14
ATOM 24847 C C . LEU A 1 102 ? -8.374 -6.220 6.914 1.00 0.00 102 LEU A C 14
ATOM 24848 O O . LEU A 1 102 ? -8.295 -5.365 7.797 1.00 0.00 102 LEU A O 14
ATOM 24864 N N . ASN A 1 103 ? -8.643 -7.500 7.181 1.00 0.00 103 ASN A N 14
ATOM 24865 C CA . ASN A 1 103 ? -8.657 -8.130 8.509 1.00 0.00 103 ASN A CA 14
ATOM 24866 C C . ASN A 1 103 ? -7.865 -9.459 8.412 1.00 0.00 103 ASN A C 14
ATOM 24867 O O . ASN A 1 103 ? -7.667 -9.952 7.300 1.00 0.00 103 ASN A O 14
ATOM 24878 N N . PRO A 1 104 ? -7.419 -10.081 9.519 1.00 0.00 104 PRO A N 14
ATOM 24879 C CA . PRO A 1 104 ? -6.552 -11.266 9.495 1.00 0.00 104 PRO A CA 14
ATOM 24880 C C . PRO A 1 104 ? -7.323 -12.598 9.327 1.00 0.00 104 PRO A C 14
ATOM 24881 O O . PRO A 1 104 ? -6.772 -13.675 9.558 1.00 0.00 104 PRO A O 14
ATOM 24892 N N . ILE A 1 105 ? -8.605 -12.509 8.957 1.00 0.00 105 ILE A N 14
ATOM 24893 C CA . ILE A 1 105 ? -9.609 -13.587 8.938 1.00 0.00 105 ILE A CA 14
ATOM 24894 C C . ILE A 1 105 ? -10.542 -13.466 7.711 1.00 0.00 105 ILE A C 14
ATOM 24895 O O . ILE A 1 105 ? -11.674 -13.952 7.714 1.00 0.00 105 ILE A O 14
ATOM 24911 N N . TYR A 1 106 ? -10.109 -12.766 6.662 1.00 0.00 106 TYR A N 14
ATOM 24912 C CA . TYR A 1 106 ? -10.946 -12.418 5.510 1.00 0.00 106 TYR A CA 14
ATOM 24913 C C . TYR A 1 106 ? -11.040 -13.520 4.435 1.00 0.00 106 TYR A C 14
ATOM 24914 O O . TYR A 1 106 ? -11.921 -13.456 3.571 1.00 0.00 106 TYR A O 14
ATOM 24932 N N . ALA A 1 107 ? -10.200 -14.564 4.508 1.00 0.00 107 ALA A N 14
ATOM 24933 C CA . ALA A 1 107 ? -10.351 -15.796 3.725 1.00 0.00 107 ALA A CA 14
ATOM 24934 C C . ALA A 1 107 ? -11.447 -16.700 4.311 1.00 0.00 107 ALA A C 14
ATOM 24935 O O . ALA A 1 107 ? -11.190 -17.760 4.893 1.00 0.00 107 ALA A O 14
ATOM 24942 N N . ASP A 1 108 ? -12.691 -16.236 4.208 1.00 0.00 108 ASP A N 14
ATOM 24943 C CA . ASP A 1 108 ? -13.852 -16.893 4.797 1.00 0.00 108 ASP A CA 14
ATOM 24944 C C . ASP A 1 108 ? -14.047 -18.330 4.268 1.00 0.00 108 ASP A C 14
ATOM 24945 O O . ASP A 1 108 ? -14.081 -18.568 3.058 1.00 0.00 108 ASP A O 14
ATOM 24954 N N . GLY A 1 109 ? -14.150 -19.294 5.189 1.00 0.00 109 GLY A N 14
ATOM 24955 C CA . GLY A 1 109 ? -14.213 -20.736 4.894 1.00 0.00 109 GLY A CA 14
ATOM 24956 C C . GLY A 1 109 ? -12.869 -21.466 5.065 1.00 0.00 109 GLY A C 14
ATOM 24957 O O . GLY A 1 109 ? -12.854 -22.697 5.132 1.00 0.00 109 GLY A O 14
ATOM 24961 N N . SER A 1 110 ? -11.756 -20.732 5.203 1.00 0.00 110 SER A N 14
ATOM 24962 C CA . SER A 1 110 ? -10.395 -21.279 5.389 1.00 0.00 110 SER A CA 14
ATOM 24963 C C . SER A 1 110 ? -9.882 -21.144 6.835 1.00 0.00 110 SER A C 14
ATOM 24964 O O . SER A 1 110 ? -8.681 -21.279 7.090 1.00 0.00 110 SER A O 14
ATOM 24972 N N . HIS A 1 111 ? -10.772 -20.862 7.788 1.00 0.00 111 HIS A N 14
ATOM 24973 C CA . HIS A 1 111 ? -10.523 -20.796 9.233 1.00 0.00 111 HIS A CA 14
ATOM 24974 C C . HIS A 1 111 ? -11.821 -21.060 10.029 1.00 0.00 111 HIS A C 14
ATOM 24975 O O . HIS A 1 111 ? -12.883 -21.273 9.438 1.00 0.00 111 HIS A O 14
ATOM 24989 N N . HIS A 1 112 ? -11.750 -21.021 11.365 1.00 0.00 112 HIS A N 14
ATOM 24990 C CA . HIS A 1 112 ? -12.909 -21.035 12.269 1.00 0.00 112 HIS A CA 14
ATOM 24991 C C . HIS A 1 112 ? -12.677 -20.128 13.491 1.00 0.00 112 HIS A C 14
ATOM 24992 O O . HIS A 1 112 ? -11.533 -19.838 13.857 1.00 0.00 112 HIS A O 14
ATOM 25006 N N . HIS A 1 113 ? -13.764 -19.678 14.124 1.00 0.00 113 HIS A N 14
ATOM 25007 C CA . HIS A 1 113 ? -13.772 -18.713 15.236 1.00 0.00 113 HIS A CA 14
ATOM 25008 C C . HIS A 1 113 ? -15.031 -18.879 16.113 1.00 0.00 113 HIS A C 14
ATOM 25009 O O . HIS A 1 113 ? -15.957 -19.614 15.767 1.00 0.00 113 HIS A O 14
ATOM 25023 N N . HIS A 1 114 ? -15.099 -18.178 17.248 1.00 0.00 114 HIS A N 14
ATOM 25024 C CA . HIS A 1 114 ? -16.309 -18.067 18.080 1.00 0.00 114 HIS A CA 14
ATOM 25025 C C . HIS A 1 114 ? -17.473 -17.324 17.395 1.00 0.00 114 HIS A C 14
ATOM 25026 O O . HIS A 1 114 ? -18.625 -17.498 17.796 1.00 0.00 114 HIS A O 14
ATOM 25040 N N . HIS A 1 115 ? -17.183 -16.525 16.355 1.00 0.00 115 HIS A N 14
ATOM 25041 C CA . HIS A 1 115 ? -18.122 -15.645 15.632 1.00 0.00 115 HIS A CA 14
ATOM 25042 C C . HIS A 1 115 ? -18.854 -14.637 16.542 1.00 0.00 115 HIS A C 14
ATOM 25043 O O . HIS A 1 115 ? -20.022 -14.303 16.316 1.00 0.00 115 HIS A O 14
ATOM 25057 N N . HIS A 1 116 ? -18.141 -14.128 17.560 1.00 0.00 116 HIS A N 14
ATOM 25058 C CA . HIS A 1 116 ? -18.595 -13.140 18.557 1.00 0.00 116 HIS A CA 14
ATOM 25059 C C . HIS A 1 116 ? -17.628 -11.948 18.661 1.00 0.00 116 HIS A C 14
ATOM 25060 O O . HIS A 1 116 ? -16.399 -12.176 18.720 1.00 0.00 116 HIS A O 14
ATOM 25075 N N . ASP A 1 1 ? -0.760 -2.572 0.551 1.00 0.00 1 ASP A N 15
ATOM 25076 C CA . ASP A 1 1 ? -0.586 -3.252 -0.762 1.00 0.00 1 ASP A CA 15
ATOM 25077 C C . ASP A 1 1 ? 0.863 -3.693 -0.940 1.00 0.00 1 ASP A C 15
ATOM 25078 O O . ASP A 1 1 ? 1.771 -2.901 -0.698 1.00 0.00 1 ASP A O 15
ATOM 25089 N N . VAL A 1 2 ? 1.091 -4.956 -1.336 1.00 0.00 2 VAL A N 15
ATOM 25090 C CA . VAL A 1 2 ? 2.422 -5.578 -1.331 1.00 0.00 2 VAL A CA 15
ATOM 25091 C C . VAL A 1 2 ? 2.713 -6.515 -2.485 1.00 0.00 2 VAL A C 15
ATOM 25092 O O . VAL A 1 2 ? 2.186 -7.617 -2.591 1.00 0.00 2 VAL A O 15
ATOM 25105 N N . ILE A 1 3 ? 3.604 -6.035 -3.332 1.00 0.00 3 ILE A N 15
ATOM 25106 C CA . ILE A 1 3 ? 4.030 -6.661 -4.585 1.00 0.00 3 ILE A CA 15
ATOM 25107 C C . ILE A 1 3 ? 4.798 -7.962 -4.285 1.00 0.00 3 ILE A C 15
ATOM 25108 O O . ILE A 1 3 ? 5.982 -7.937 -3.945 1.00 0.00 3 ILE A O 15
ATOM 25124 N N . ILE A 1 4 ? 4.115 -9.104 -4.377 1.00 0.00 4 ILE A N 15
ATOM 25125 C CA . ILE A 1 4 ? 4.649 -10.458 -4.284 1.00 0.00 4 ILE A CA 15
ATOM 25126 C C . ILE A 1 4 ? 5.589 -10.762 -5.472 1.00 0.00 4 ILE A C 15
ATOM 25127 O O . ILE A 1 4 ? 5.389 -10.278 -6.597 1.00 0.00 4 ILE A O 15
ATOM 25143 N N . LYS A 1 5 ? 6.607 -11.592 -5.230 1.00 0.00 5 LYS A N 15
ATOM 25144 C CA . LYS A 1 5 ? 7.669 -11.949 -6.182 1.00 0.00 5 LYS A CA 15
ATOM 25145 C C . LYS A 1 5 ? 8.137 -13.400 -6.056 1.00 0.00 5 LYS A C 15
ATOM 25146 O O . LYS A 1 5 ? 8.031 -13.982 -4.973 1.00 0.00 5 LYS A O 15
ATOM 25165 N N . PRO A 1 6 ? 8.665 -13.978 -7.148 1.00 0.00 6 PRO A N 15
ATOM 25166 C CA . PRO A 1 6 ? 9.172 -15.343 -7.158 1.00 0.00 6 PRO A CA 15
ATOM 25167 C C . PRO A 1 6 ? 10.536 -15.481 -6.466 1.00 0.00 6 PRO A C 15
ATOM 25168 O O . PRO A 1 6 ? 11.314 -14.529 -6.368 1.00 0.00 6 PRO A O 15
ATOM 25179 N N . GLN A 1 7 ? 10.835 -16.700 -6.014 1.00 0.00 7 GLN A N 15
ATOM 25180 C CA . GLN A 1 7 ? 12.076 -17.061 -5.308 1.00 0.00 7 GLN A CA 15
ATOM 25181 C C . GLN A 1 7 ? 13.172 -17.644 -6.233 1.00 0.00 7 GLN A C 15
ATOM 25182 O O . GLN A 1 7 ? 14.268 -17.970 -5.775 1.00 0.00 7 GLN A O 15
ATOM 25196 N N . VAL A 1 8 ? 12.888 -17.746 -7.537 1.00 0.00 8 VAL A N 15
ATOM 25197 C CA . VAL A 1 8 ? 13.798 -18.144 -8.634 1.00 0.00 8 VAL A CA 15
ATOM 25198 C C . VAL A 1 8 ? 13.471 -17.342 -9.908 1.00 0.00 8 VAL A C 15
ATOM 25199 O O . VAL A 1 8 ? 12.564 -16.509 -9.901 1.00 0.00 8 VAL A O 15
ATOM 25212 N N . SER A 1 9 ? 14.176 -17.604 -11.011 1.00 0.00 9 SER A N 15
ATOM 25213 C CA . SER A 1 9 ? 13.834 -17.107 -12.354 1.00 0.00 9 SER A CA 15
ATOM 25214 C C . SER A 1 9 ? 13.403 -18.257 -13.287 1.00 0.00 9 SER A C 15
ATOM 25215 O O . SER A 1 9 ? 13.671 -19.435 -13.019 1.00 0.00 9 SER A O 15
ATOM 25223 N N . GLY A 1 10 ? 12.699 -17.923 -14.368 1.00 0.00 10 GLY A N 15
ATOM 25224 C CA . GLY A 1 10 ? 12.002 -18.842 -15.261 1.00 0.00 10 GLY A CA 15
ATOM 25225 C C . GLY A 1 10 ? 10.820 -18.138 -15.828 1.00 0.00 10 GLY A C 15
ATOM 25226 O O . GLY A 1 10 ? 10.907 -17.048 -16.384 1.00 0.00 10 GLY A O 15
ATOM 25230 N N . VAL A 1 11 ? 9.704 -18.821 -15.694 1.00 0.00 11 VAL A N 15
ATOM 25231 C CA . VAL A 1 11 ? 8.493 -18.460 -16.375 1.00 0.00 11 VAL A CA 15
ATOM 25232 C C . VAL A 1 11 ? 7.317 -19.020 -15.584 1.00 0.00 11 VAL A C 15
ATOM 25233 O O . VAL A 1 11 ? 7.433 -20.100 -15.002 1.00 0.00 11 VAL A O 15
ATOM 25246 N N . ILE A 1 12 ? 6.174 -18.335 -15.620 1.00 0.00 12 ILE A N 15
ATOM 25247 C CA . ILE A 1 12 ? 4.932 -18.791 -14.976 1.00 0.00 12 ILE A CA 15
ATOM 25248 C C . ILE A 1 12 ? 4.340 -20.057 -15.647 1.00 0.00 12 ILE A C 15
ATOM 25249 O O . ILE A 1 12 ? 4.349 -20.176 -16.872 1.00 0.00 12 ILE A O 15
ATOM 25265 N N . VAL A 1 13 ? 3.743 -20.950 -14.844 1.00 0.00 13 VAL A N 15
ATOM 25266 C CA . VAL A 1 13 ? 3.139 -22.241 -15.244 1.00 0.00 13 VAL A CA 15
ATOM 25267 C C . VAL A 1 13 ? 1.663 -22.341 -14.843 1.00 0.00 13 VAL A C 15
ATOM 25268 O O . VAL A 1 13 ? 0.862 -22.911 -15.583 1.00 0.00 13 VAL A O 15
ATOM 25281 N N . ASN A 1 14 ? 1.279 -21.768 -13.696 1.00 0.00 14 ASN A N 15
ATOM 25282 C CA . ASN A 1 14 ? -0.109 -21.733 -13.223 1.00 0.00 14 ASN A CA 15
ATOM 25283 C C . ASN A 1 14 ? -0.366 -20.491 -12.359 1.00 0.00 14 ASN A C 15
ATOM 25284 O O . ASN A 1 14 ? 0.571 -19.916 -11.789 1.00 0.00 14 ASN A O 15
ATOM 25295 N N . LYS A 1 15 ? -1.650 -20.146 -12.215 1.00 0.00 15 LYS A N 15
ATOM 25296 C CA . LYS A 1 15 ? -2.197 -19.029 -11.449 1.00 0.00 15 LYS A CA 15
ATOM 25297 C C . LYS A 1 15 ? -3.264 -19.588 -10.514 1.00 0.00 15 LYS A C 15
ATOM 25298 O O . LYS A 1 15 ? -4.423 -19.776 -10.893 1.00 0.00 15 LYS A O 15
ATOM 25317 N N . LEU A 1 16 ? -2.847 -19.896 -9.289 1.00 0.00 16 LEU A N 15
ATOM 25318 C CA . LEU A 1 16 ? -3.704 -20.492 -8.267 1.00 0.00 16 LEU A CA 15
ATOM 25319 C C . LEU A 1 16 ? -4.758 -19.494 -7.773 1.00 0.00 16 LEU A C 15
ATOM 25320 O O . LEU A 1 16 ? -5.956 -19.783 -7.732 1.00 0.00 16 LEU A O 15
ATOM 25336 N N . PHE A 1 17 ? -4.282 -18.290 -7.465 1.00 0.00 17 PHE A N 15
ATOM 25337 C CA . PHE A 1 17 ? -5.106 -17.131 -7.138 1.00 0.00 17 PHE A CA 15
ATOM 25338 C C . PHE A 1 17 ? -5.855 -16.594 -8.371 1.00 0.00 17 PHE A C 15
ATOM 25339 O O . PHE A 1 17 ? -5.700 -17.098 -9.488 1.00 0.00 17 PHE A O 15
ATOM 25356 N N . LYS A 1 18 ? -6.649 -15.545 -8.157 1.00 0.00 18 LYS A N 15
ATOM 25357 C CA . LYS A 1 18 ? -7.383 -14.816 -9.205 1.00 0.00 18 LYS A CA 15
ATOM 25358 C C . LYS A 1 18 ? -7.345 -13.314 -8.935 1.00 0.00 18 LYS A C 15
ATOM 25359 O O . LYS A 1 18 ? -7.457 -12.893 -7.784 1.00 0.00 18 LYS A O 15
ATOM 25378 N N . ALA A 1 19 ? -7.217 -12.510 -9.992 1.00 0.00 19 ALA A N 15
ATOM 25379 C CA . ALA A 1 19 ? -7.250 -11.047 -9.926 1.00 0.00 19 ALA A CA 15
ATOM 25380 C C . ALA A 1 19 ? -8.548 -10.516 -9.279 1.00 0.00 19 ALA A C 15
ATOM 25381 O O . ALA A 1 19 ? -9.607 -10.477 -9.913 1.00 0.00 19 ALA A O 15
ATOM 25388 N N . GLY A 1 20 ? -8.456 -10.134 -8.004 1.00 0.00 20 GLY A N 15
ATOM 25389 C CA . GLY A 1 20 ? -9.553 -9.599 -7.188 1.00 0.00 20 GLY A CA 15
ATOM 25390 C C . GLY A 1 20 ? -10.066 -10.534 -6.075 1.00 0.00 20 GLY A C 15
ATOM 25391 O O . GLY A 1 20 ? -10.852 -10.098 -5.228 1.00 0.00 20 GLY A O 15
ATOM 25395 N N . ASP A 1 21 ? -9.666 -11.810 -6.067 1.00 0.00 21 ASP A N 15
ATOM 25396 C CA . ASP A 1 21 ? -10.068 -12.807 -5.056 1.00 0.00 21 ASP A CA 15
ATOM 25397 C C . ASP A 1 21 ? -9.443 -12.562 -3.657 1.00 0.00 21 ASP A C 15
ATOM 25398 O O . ASP A 1 21 ? -8.669 -11.626 -3.436 1.00 0.00 21 ASP A O 15
ATOM 25407 N N . LYS A 1 22 ? -9.782 -13.419 -2.689 1.00 0.00 22 LYS A N 15
ATOM 25408 C CA . LYS A 1 22 ? -9.142 -13.479 -1.366 1.00 0.00 22 LYS A CA 15
ATOM 25409 C C . LYS A 1 22 ? -7.919 -14.398 -1.370 1.00 0.00 22 LYS A C 15
ATOM 25410 O O . LYS A 1 22 ? -7.756 -15.247 -2.247 1.00 0.00 22 LYS A O 15
ATOM 25429 N N . VAL A 1 23 ? -7.105 -14.260 -0.330 1.00 0.00 23 VAL A N 15
ATOM 25430 C CA . VAL A 1 23 ? -5.989 -15.162 0.001 1.00 0.00 23 VAL A CA 15
ATOM 25431 C C . VAL A 1 23 ? -5.938 -15.441 1.503 1.00 0.00 23 VAL A C 15
ATOM 25432 O O . VAL A 1 23 ? -6.039 -14.521 2.314 1.00 0.00 23 VAL A O 15
ATOM 25445 N N . LYS A 1 24 ? -5.773 -16.708 1.894 1.00 0.00 24 LYS A N 15
ATOM 25446 C CA . LYS A 1 24 ? -5.439 -17.127 3.249 1.00 0.00 24 LYS A CA 15
ATOM 25447 C C . LYS A 1 24 ? -3.954 -16.811 3.510 1.00 0.00 24 LYS A C 15
ATOM 25448 O O . LYS A 1 24 ? -3.167 -16.804 2.562 1.00 0.00 24 LYS A O 15
ATOM 25467 N N . LYS A 1 25 ? -3.548 -16.587 4.770 1.00 0.00 25 LYS A N 15
ATOM 25468 C CA . LYS A 1 25 ? -2.145 -16.463 5.240 1.00 0.00 25 LYS A CA 15
ATOM 25469 C C . LYS A 1 25 ? -1.250 -17.617 4.740 1.00 0.00 25 LYS A C 15
ATOM 25470 O O . LYS A 1 25 ? -1.040 -18.625 5.409 1.00 0.00 25 LYS A O 15
ATOM 25489 N N . GLY A 1 26 ? -0.728 -17.441 3.527 1.00 0.00 26 GLY A N 15
ATOM 25490 C CA . GLY A 1 26 ? 0.275 -18.289 2.891 1.00 0.00 26 GLY A CA 15
ATOM 25491 C C . GLY A 1 26 ? -0.280 -19.251 1.861 1.00 0.00 26 GLY A C 15
ATOM 25492 O O . GLY A 1 26 ? 0.397 -20.219 1.511 1.00 0.00 26 GLY A O 15
ATOM 25496 N N . GLN A 1 27 ? -1.509 -19.021 1.391 1.00 0.00 27 GLN A N 15
ATOM 25497 C CA . GLN A 1 27 ? -2.006 -19.756 0.240 1.00 0.00 27 GLN A CA 15
ATOM 25498 C C . GLN A 1 27 ? -1.065 -19.610 -0.971 1.00 0.00 27 GLN A C 15
ATOM 25499 O O . GLN A 1 27 ? -0.459 -18.559 -1.202 1.00 0.00 27 GLN A O 15
ATOM 25513 N N . THR A 1 28 ? -0.946 -20.688 -1.737 1.00 0.00 28 THR A N 15
ATOM 25514 C CA . THR A 1 28 ? -0.186 -20.749 -2.986 1.00 0.00 28 THR A CA 15
ATOM 25515 C C . THR A 1 28 ? -0.869 -19.922 -4.071 1.00 0.00 28 THR A C 15
ATOM 25516 O O . THR A 1 28 ? -2.087 -19.963 -4.225 1.00 0.00 28 THR A O 15
ATOM 25527 N N . LEU A 1 29 ? -0.059 -19.163 -4.812 1.00 0.00 29 LEU A N 15
ATOM 25528 C CA . LEU A 1 29 ? -0.464 -18.120 -5.753 1.00 0.00 29 LEU A CA 15
ATOM 25529 C C . LEU A 1 29 ? 0.006 -18.416 -7.189 1.00 0.00 29 LEU A C 15
ATOM 25530 O O . LEU A 1 29 ? -0.791 -18.324 -8.120 1.00 0.00 29 LEU A O 15
ATOM 25546 N N . PHE A 1 30 ? 1.261 -18.848 -7.369 1.00 0.00 30 PHE A N 15
ATOM 25547 C CA . PHE A 1 30 ? 1.835 -19.162 -8.695 1.00 0.00 30 PHE A CA 15
ATOM 25548 C C . PHE A 1 30 ? 2.699 -20.415 -8.669 1.00 0.00 30 PHE A C 15
ATOM 25549 O O . PHE A 1 30 ? 3.178 -20.855 -7.618 1.00 0.00 30 PHE A O 15
ATOM 25566 N N . ILE A 1 31 ? 2.945 -20.933 -9.871 1.00 0.00 31 ILE A N 15
ATOM 25567 C CA . ILE A 1 31 ? 3.877 -22.029 -10.161 1.00 0.00 31 ILE A CA 15
ATOM 25568 C C . ILE A 1 31 ? 4.812 -21.522 -11.258 1.00 0.00 31 ILE A C 15
ATOM 25569 O O . ILE A 1 31 ? 4.371 -20.783 -12.140 1.00 0.00 31 ILE A O 15
ATOM 25585 N N . ILE A 1 32 ? 6.073 -21.930 -11.236 1.00 0.00 32 ILE A N 15
ATOM 25586 C CA . ILE A 1 32 ? 7.124 -21.543 -12.179 1.00 0.00 32 ILE A CA 15
ATOM 25587 C C . ILE A 1 32 ? 7.848 -22.760 -12.698 1.00 0.00 32 ILE A C 15
ATOM 25588 O O . ILE A 1 32 ? 7.900 -23.789 -12.031 1.00 0.00 32 ILE A O 15
ATOM 25604 N N . GLU A 1 33 ? 8.444 -22.603 -13.873 1.00 0.00 33 GLU A N 15
ATOM 25605 C CA . GLU A 1 33 ? 9.371 -23.539 -14.488 1.00 0.00 33 GLU A CA 15
ATOM 25606 C C . GLU A 1 33 ? 10.726 -22.848 -14.663 1.00 0.00 33 GLU A C 15
ATOM 25607 O O . GLU A 1 33 ? 10.797 -21.796 -15.300 1.00 0.00 33 GLU A O 15
ATOM 25619 N N . GLN A 1 34 ? 11.797 -23.446 -14.142 1.00 0.00 34 GLN A N 15
ATOM 25620 C CA . GLN A 1 34 ? 13.184 -22.987 -14.314 1.00 0.00 34 GLN A CA 15
ATOM 25621 C C . GLN A 1 34 ? 13.742 -23.290 -15.732 1.00 0.00 34 GLN A C 15
ATOM 25622 O O . GLN A 1 34 ? 14.918 -23.631 -15.885 1.00 0.00 34 GLN A O 15
ATOM 25636 N N . ASP A 1 35 ? 12.896 -23.135 -16.760 1.00 0.00 35 ASP A N 15
ATOM 25637 C CA . ASP A 1 35 ? 13.101 -23.426 -18.187 1.00 0.00 35 ASP A CA 15
ATOM 25638 C C . ASP A 1 35 ? 13.643 -24.835 -18.517 1.00 0.00 35 ASP A C 15
ATOM 25639 O O . ASP A 1 35 ? 14.829 -25.144 -18.376 1.00 0.00 35 ASP A O 15
ATOM 25648 N N . GLN A 1 36 ? 12.754 -25.664 -19.054 1.00 0.00 36 GLN A N 15
ATOM 25649 C CA . GLN A 1 36 ? 12.992 -27.055 -19.451 1.00 0.00 36 GLN A CA 15
ATOM 25650 C C . GLN A 1 36 ? 12.538 -27.375 -20.891 1.00 0.00 36 GLN A C 15
ATOM 25651 O O . GLN A 1 36 ? 12.361 -28.547 -21.232 1.00 0.00 36 GLN A O 15
ATOM 25665 N N . ALA A 1 37 ? 12.328 -26.361 -21.741 1.00 0.00 37 ALA A N 15
ATOM 25666 C CA . ALA A 1 37 ? 11.863 -26.535 -23.121 1.00 0.00 37 ALA A CA 15
ATOM 25667 C C . ALA A 1 37 ? 12.782 -27.437 -23.970 1.00 0.00 37 ALA A C 15
ATOM 25668 O O . ALA A 1 37 ? 12.307 -28.375 -24.618 1.00 0.00 37 ALA A O 15
ATOM 25675 N N . SER A 1 38 ? 14.102 -27.207 -23.928 1.00 0.00 38 SER A N 15
ATOM 25676 C CA . SER A 1 38 ? 15.107 -28.028 -24.638 1.00 0.00 38 SER A CA 15
ATOM 25677 C C . SER A 1 38 ? 15.421 -29.350 -23.941 1.00 0.00 38 SER A C 15
ATOM 25678 O O . SER A 1 38 ? 16.046 -30.219 -24.547 1.00 0.00 38 SER A O 15
ATOM 25686 N N . LYS A 1 39 ? 15.024 -29.519 -22.674 1.00 0.00 39 LYS A N 15
ATOM 25687 C CA . LYS A 1 39 ? 15.411 -30.659 -21.839 1.00 0.00 39 LYS A CA 15
ATOM 25688 C C . LYS A 1 39 ? 14.881 -31.984 -22.385 1.00 0.00 39 LYS A C 15
ATOM 25689 O O . LYS A 1 39 ? 15.626 -32.954 -22.484 1.00 0.00 39 LYS A O 15
ATOM 25708 N N . ASP A 1 40 ? 13.613 -32.008 -22.800 1.00 0.00 40 ASP A N 15
ATOM 25709 C CA . ASP A 1 40 ? 13.026 -33.141 -23.526 1.00 0.00 40 ASP A CA 15
ATOM 25710 C C . ASP A 1 40 ? 13.570 -33.226 -24.965 1.00 0.00 40 ASP A C 15
ATOM 25711 O O . ASP A 1 40 ? 13.970 -34.296 -25.430 1.00 0.00 40 ASP A O 15
ATOM 25720 N N . PHE A 1 41 ? 13.595 -32.085 -25.662 1.00 0.00 41 PHE A N 15
ATOM 25721 C CA . PHE A 1 41 ? 13.864 -31.999 -27.098 1.00 0.00 41 PHE A CA 15
ATOM 25722 C C . PHE A 1 41 ? 15.291 -32.405 -27.504 1.00 0.00 41 PHE A C 15
ATOM 25723 O O . PHE A 1 41 ? 15.502 -32.970 -28.580 1.00 0.00 41 PHE A O 15
ATOM 25740 N N . ASN A 1 42 ? 16.278 -32.144 -26.643 1.00 0.00 42 ASN A N 15
ATOM 25741 C CA . ASN A 1 42 ? 17.633 -32.666 -26.784 1.00 0.00 42 ASN A CA 15
ATOM 25742 C C . ASN A 1 42 ? 17.685 -34.160 -26.480 1.00 0.00 42 ASN A C 15
ATOM 25743 O O . ASN A 1 42 ? 18.145 -34.953 -27.303 1.00 0.00 42 ASN A O 15
ATOM 25754 N N . ARG A 1 43 ? 17.214 -34.533 -25.282 1.00 0.00 43 ARG A N 15
ATOM 25755 C CA . ARG A 1 43 ? 17.445 -35.868 -24.741 1.00 0.00 43 ARG A CA 15
ATOM 25756 C C . ARG A 1 43 ? 16.724 -36.984 -25.497 1.00 0.00 43 ARG A C 15
ATOM 25757 O O . ARG A 1 43 ? 17.246 -38.093 -25.556 1.00 0.00 43 ARG A O 15
ATOM 25778 N N . SER A 1 44 ? 15.569 -36.703 -26.103 1.00 0.00 44 SER A N 15
ATOM 25779 C CA . SER A 1 44 ? 14.756 -37.669 -26.870 1.00 0.00 44 SER A CA 15
ATOM 25780 C C . SER A 1 44 ? 15.550 -38.445 -27.932 1.00 0.00 44 SER A C 15
ATOM 25781 O O . SER A 1 44 ? 15.312 -39.637 -28.148 1.00 0.00 44 SER A O 15
ATOM 25789 N N . LYS A 1 45 ? 16.544 -37.794 -28.545 1.00 0.00 45 LYS A N 15
ATOM 25790 C CA . LYS A 1 45 ? 17.450 -38.350 -29.565 1.00 0.00 45 LYS A CA 15
ATOM 25791 C C . LYS A 1 45 ? 18.511 -39.327 -29.025 1.00 0.00 45 LYS A C 15
ATOM 25792 O O . LYS A 1 45 ? 19.208 -39.961 -29.824 1.00 0.00 45 LYS A O 15
ATOM 25811 N N . ALA A 1 46 ? 18.653 -39.450 -27.700 1.00 0.00 46 ALA A N 15
ATOM 25812 C CA . ALA A 1 46 ? 19.751 -40.163 -27.035 1.00 0.00 46 ALA A CA 15
ATOM 25813 C C . ALA A 1 46 ? 19.345 -40.902 -25.734 1.00 0.00 46 ALA A C 15
ATOM 25814 O O . ALA A 1 46 ? 20.222 -41.281 -24.953 1.00 0.00 46 ALA A O 15
ATOM 25821 N N . LEU A 1 47 ? 18.045 -41.108 -25.479 1.00 0.00 47 LEU A N 15
ATOM 25822 C CA . LEU A 1 47 ? 17.538 -41.775 -24.269 1.00 0.00 47 LEU A CA 15
ATOM 25823 C C . LEU A 1 47 ? 18.148 -43.168 -24.040 1.00 0.00 47 LEU A C 15
ATOM 25824 O O . LEU A 1 47 ? 18.505 -43.873 -24.986 1.00 0.00 47 LEU A O 15
ATOM 25840 N N . PHE A 1 48 ? 18.201 -43.580 -22.769 1.00 0.00 48 PHE A N 15
ATOM 25841 C CA . PHE A 1 48 ? 18.702 -44.869 -22.262 1.00 0.00 48 PHE A CA 15
ATOM 25842 C C . PHE A 1 48 ? 20.186 -45.202 -22.506 1.00 0.00 48 PHE A C 15
ATOM 25843 O O . PHE A 1 48 ? 20.748 -46.000 -21.747 1.00 0.00 48 PHE A O 15
ATOM 25860 N N . SER A 1 49 ? 20.836 -44.622 -23.516 1.00 0.00 49 SER A N 15
ATOM 25861 C CA . SER A 1 49 ? 22.239 -44.903 -23.819 1.00 0.00 49 SER A CA 15
ATOM 25862 C C . SER A 1 49 ? 23.182 -44.410 -22.712 1.00 0.00 49 SER A C 15
ATOM 25863 O O . SER A 1 49 ? 22.920 -43.395 -22.064 1.00 0.00 49 SER A O 15
ATOM 25871 N N . GLN A 1 50 ? 24.312 -45.101 -22.524 1.00 0.00 50 GLN A N 15
ATOM 25872 C CA . GLN A 1 50 ? 25.294 -44.801 -21.474 1.00 0.00 50 GLN A CA 15
ATOM 25873 C C . GLN A 1 50 ? 25.846 -43.360 -21.542 1.00 0.00 50 GLN A C 15
ATOM 25874 O O . GLN A 1 50 ? 26.201 -42.797 -20.509 1.00 0.00 50 GLN A O 15
ATOM 25888 N N . SER A 1 51 ? 25.859 -42.737 -22.727 1.00 0.00 51 SER A N 15
ATOM 25889 C CA . SER A 1 51 ? 26.212 -41.323 -22.925 1.00 0.00 51 SER A CA 15
ATOM 25890 C C . SER A 1 51 ? 25.295 -40.375 -22.143 1.00 0.00 51 SER A C 15
ATOM 25891 O O . SER A 1 51 ? 25.772 -39.618 -21.297 1.00 0.00 51 SER A O 15
ATOM 25899 N N . ALA A 1 52 ? 23.979 -40.453 -22.351 1.00 0.00 52 ALA A N 15
ATOM 25900 C CA . ALA A 1 52 ? 22.977 -39.622 -21.661 1.00 0.00 52 ALA A CA 15
ATOM 25901 C C . ALA A 1 52 ? 22.799 -39.950 -20.167 1.00 0.00 52 ALA A C 15
ATOM 25902 O O . ALA A 1 52 ? 22.214 -39.163 -19.419 1.00 0.00 52 ALA A O 15
ATOM 25909 N N . ILE A 1 53 ? 23.306 -41.107 -19.739 1.00 0.00 53 ILE A N 15
ATOM 25910 C CA . ILE A 1 53 ? 23.161 -41.679 -18.394 1.00 0.00 53 ILE A CA 15
ATOM 25911 C C . ILE A 1 53 ? 24.470 -41.565 -17.573 1.00 0.00 53 ILE A C 15
ATOM 25912 O O . ILE A 1 53 ? 24.484 -41.822 -16.366 1.00 0.00 53 ILE A O 15
ATOM 25928 N N . SER A 1 54 ? 25.573 -41.116 -18.190 1.00 0.00 54 SER A N 15
ATOM 25929 C CA . SER A 1 54 ? 26.823 -40.773 -17.498 1.00 0.00 54 SER A CA 15
ATOM 25930 C C . SER A 1 54 ? 26.625 -39.649 -16.476 1.00 0.00 54 SER A C 15
ATOM 25931 O O . SER A 1 54 ? 25.851 -38.718 -16.696 1.00 0.00 54 SER A O 15
ATOM 25939 N N . GLN A 1 55 ? 27.368 -39.698 -15.368 1.00 0.00 55 GLN A N 15
ATOM 25940 C CA . GLN A 1 55 ? 27.191 -38.835 -14.189 1.00 0.00 55 GLN A CA 15
ATOM 25941 C C . GLN A 1 55 ? 27.387 -37.311 -14.388 1.00 0.00 55 GLN A C 15
ATOM 25942 O O . GLN A 1 55 ? 27.129 -36.498 -13.497 1.00 0.00 55 GLN A O 15
ATOM 25956 N N . LYS A 1 56 ? 27.818 -36.881 -15.570 1.00 0.00 56 LYS A N 15
ATOM 25957 C CA . LYS A 1 56 ? 27.890 -35.455 -15.938 1.00 0.00 56 LYS A CA 15
ATOM 25958 C C . LYS A 1 56 ? 26.780 -35.012 -16.913 1.00 0.00 56 LYS A C 15
ATOM 25959 O O . LYS A 1 56 ? 26.532 -33.818 -17.055 1.00 0.00 56 LYS A O 15
ATOM 25978 N N . GLU A 1 57 ? 26.077 -35.958 -17.532 1.00 0.00 57 GLU A N 15
ATOM 25979 C CA . GLU A 1 57 ? 24.884 -35.745 -18.369 1.00 0.00 57 GLU A CA 15
ATOM 25980 C C . GLU A 1 57 ? 23.554 -35.989 -17.638 1.00 0.00 57 GLU A C 15
ATOM 25981 O O . GLU A 1 57 ? 22.554 -35.348 -17.951 1.00 0.00 57 GLU A O 15
ATOM 25993 N N . TYR A 1 58 ? 23.519 -36.930 -16.697 1.00 0.00 58 TYR A N 15
ATOM 25994 C CA . TYR A 1 58 ? 22.322 -37.505 -16.066 1.00 0.00 58 TYR A CA 15
ATOM 25995 C C . TYR A 1 58 ? 21.446 -36.590 -15.180 1.00 0.00 58 TYR A C 15
ATOM 25996 O O . TYR A 1 58 ? 20.459 -37.048 -14.607 1.00 0.00 58 TYR A O 15
ATOM 26014 N N . ASP A 1 59 ? 21.788 -35.305 -15.045 1.00 0.00 59 ASP A N 15
ATOM 26015 C CA . ASP A 1 59 ? 21.206 -34.372 -14.065 1.00 0.00 59 ASP A CA 15
ATOM 26016 C C . ASP A 1 59 ? 19.671 -34.215 -14.129 1.00 0.00 59 ASP A C 15
ATOM 26017 O O . ASP A 1 59 ? 19.018 -34.084 -13.091 1.00 0.00 59 ASP A O 15
ATOM 26026 N N . SER A 1 60 ? 19.069 -34.305 -15.318 1.00 0.00 60 SER A N 15
ATOM 26027 C CA . SER A 1 60 ? 17.601 -34.267 -15.486 1.00 0.00 60 SER A CA 15
ATOM 26028 C C . SER A 1 60 ? 16.867 -35.486 -14.893 1.00 0.00 60 SER A C 15
ATOM 26029 O O . SER A 1 60 ? 15.645 -35.443 -14.734 1.00 0.00 60 SER A O 15
ATOM 26037 N N . SER A 1 61 ? 17.592 -36.556 -14.537 1.00 0.00 61 SER A N 15
ATOM 26038 C CA . SER A 1 61 ? 17.077 -37.742 -13.825 1.00 0.00 61 SER A CA 15
ATOM 26039 C C . SER A 1 61 ? 17.436 -37.761 -12.327 1.00 0.00 61 SER A C 15
ATOM 26040 O O . SER A 1 61 ? 16.974 -38.631 -11.588 1.00 0.00 61 SER A O 15
ATOM 26048 N N . LEU A 1 62 ? 18.247 -36.800 -11.864 1.00 0.00 62 LEU A N 15
ATOM 26049 C CA . LEU A 1 62 ? 18.667 -36.627 -10.461 1.00 0.00 62 LEU A CA 15
ATOM 26050 C C . LEU A 1 62 ? 17.708 -35.741 -9.638 1.00 0.00 62 LEU A C 15
ATOM 26051 O O . LEU A 1 62 ? 17.887 -35.603 -8.426 1.00 0.00 62 LEU A O 15
ATOM 26067 N N . ALA A 1 63 ? 16.705 -35.133 -10.279 1.00 0.00 63 ALA A N 15
ATOM 26068 C CA . ALA A 1 63 ? 15.799 -34.151 -9.688 1.00 0.00 63 ALA A CA 15
ATOM 26069 C C . ALA A 1 63 ? 14.400 -34.160 -10.348 1.00 0.00 63 ALA A C 15
ATOM 26070 O O . ALA A 1 63 ? 14.180 -34.820 -11.368 1.00 0.00 63 ALA A O 15
ATOM 26077 N N . THR A 1 64 ? 13.450 -33.426 -9.759 1.00 0.00 64 THR A N 15
ATOM 26078 C CA . THR A 1 64 ? 12.076 -33.203 -10.265 1.00 0.00 64 THR A CA 15
ATOM 26079 C C . THR A 1 64 ? 12.060 -32.400 -11.584 1.00 0.00 64 THR A C 15
ATOM 26080 O O . THR A 1 64 ? 13.101 -31.996 -12.106 1.00 0.00 64 THR A O 15
ATOM 26091 N N . LEU A 1 65 ? 10.868 -32.093 -12.100 1.00 0.00 65 LEU A N 15
ATOM 26092 C CA . LEU A 1 65 ? 10.572 -31.270 -13.290 1.00 0.00 65 LEU A CA 15
ATOM 26093 C C . LEU A 1 65 ? 10.972 -29.768 -13.181 1.00 0.00 65 LEU A C 15
ATOM 26094 O O . LEU A 1 65 ? 10.424 -28.923 -13.888 1.00 0.00 65 LEU A O 15
ATOM 26110 N N . ASP A 1 66 ? 11.905 -29.425 -12.284 1.00 0.00 66 ASP A N 15
ATOM 26111 C CA . ASP A 1 66 ? 12.462 -28.084 -12.034 1.00 0.00 66 ASP A CA 15
ATOM 26112 C C . ASP A 1 66 ? 11.438 -26.941 -11.867 1.00 0.00 66 ASP A C 15
ATOM 26113 O O . ASP A 1 66 ? 11.719 -25.779 -12.170 1.00 0.00 66 ASP A O 15
ATOM 26122 N N . HIS A 1 67 ? 10.251 -27.252 -11.331 1.00 0.00 67 HIS A N 15
ATOM 26123 C CA . HIS A 1 67 ? 9.288 -26.234 -10.925 1.00 0.00 67 HIS A CA 15
ATOM 26124 C C . HIS A 1 67 ? 9.628 -25.560 -9.592 1.00 0.00 67 HIS A C 15
ATOM 26125 O O . HIS A 1 67 ? 10.341 -26.116 -8.754 1.00 0.00 67 HIS A O 15
ATOM 26139 N N . THR A 1 68 ? 9.017 -24.391 -9.365 1.00 0.00 68 THR A N 15
ATOM 26140 C CA . THR A 1 68 ? 9.004 -23.667 -8.082 1.00 0.00 68 THR A CA 15
ATOM 26141 C C . THR A 1 68 ? 7.599 -23.119 -7.806 1.00 0.00 68 THR A C 15
ATOM 26142 O O . THR A 1 68 ? 6.812 -22.946 -8.734 1.00 0.00 68 THR A O 15
ATOM 26153 N N . GLU A 1 69 ? 7.269 -22.827 -6.547 1.00 0.00 69 GLU A N 15
ATOM 26154 C CA . GLU A 1 69 ? 5.957 -22.306 -6.130 1.00 0.00 69 GLU A CA 15
ATOM 26155 C C . GLU A 1 69 ? 6.099 -20.989 -5.350 1.00 0.00 69 GLU A C 15
ATOM 26156 O O . GLU A 1 69 ? 7.128 -20.725 -4.724 1.00 0.00 69 GLU A O 15
ATOM 26168 N N . ILE A 1 70 ? 5.061 -20.150 -5.420 1.00 0.00 70 ILE A N 15
ATOM 26169 C CA . ILE A 1 70 ? 5.003 -18.802 -4.847 1.00 0.00 70 ILE A CA 15
ATOM 26170 C C . ILE A 1 70 ? 3.741 -18.696 -3.995 1.00 0.00 70 ILE A C 15
ATOM 26171 O O . ILE A 1 70 ? 2.673 -19.106 -4.454 1.00 0.00 70 ILE A O 15
ATOM 26187 N N . LYS A 1 71 ? 3.855 -18.127 -2.788 1.00 0.00 71 LYS A N 15
ATOM 26188 C CA . LYS A 1 71 ? 2.821 -18.136 -1.734 1.00 0.00 71 LYS A CA 15
ATOM 26189 C C . LYS A 1 71 ? 2.674 -16.753 -1.063 1.00 0.00 71 LYS A C 15
ATOM 26190 O O . LYS A 1 71 ? 3.660 -16.023 -0.952 1.00 0.00 71 LYS A O 15
ATOM 26209 N N . ALA A 1 72 ? 1.466 -16.383 -0.624 1.00 0.00 72 ALA A N 15
ATOM 26210 C CA . ALA A 1 72 ? 1.173 -15.084 0.009 1.00 0.00 72 ALA A CA 15
ATOM 26211 C C . ALA A 1 72 ? 2.001 -14.805 1.284 1.00 0.00 72 ALA A C 15
ATOM 26212 O O . ALA A 1 72 ? 2.326 -15.743 2.021 1.00 0.00 72 ALA A O 15
ATOM 26219 N N . PRO A 1 73 ? 2.261 -13.527 1.628 1.00 0.00 73 PRO A N 15
ATOM 26220 C CA . PRO A 1 73 ? 2.885 -13.170 2.909 1.00 0.00 73 PRO A CA 15
ATOM 26221 C C . PRO A 1 73 ? 1.906 -13.269 4.088 1.00 0.00 73 PRO A C 15
ATOM 26222 O O . PRO A 1 73 ? 2.308 -13.583 5.207 1.00 0.00 73 PRO A O 15
ATOM 26233 N N . PHE A 1 74 ? 0.630 -12.976 3.833 1.00 0.00 74 PHE A N 15
ATOM 26234 C CA . PHE A 1 74 ? -0.448 -12.919 4.827 1.00 0.00 74 PHE A CA 15
ATOM 26235 C C . PHE A 1 74 ? -1.862 -12.910 4.226 1.00 0.00 74 PHE A C 15
ATOM 26236 O O . PHE A 1 74 ? -2.085 -12.661 3.043 1.00 0.00 74 PHE A O 15
ATOM 26253 N N . ASP A 1 75 ? -2.821 -13.193 5.112 1.00 0.00 75 ASP A N 15
ATOM 26254 C CA . ASP A 1 75 ? -4.274 -13.164 4.888 1.00 0.00 75 ASP A CA 15
ATOM 26255 C C . ASP A 1 75 ? -4.810 -11.795 4.427 1.00 0.00 75 ASP A C 15
ATOM 26256 O O . ASP A 1 75 ? -4.479 -10.749 5.007 1.00 0.00 75 ASP A O 15
ATOM 26265 N N . GLY A 1 76 ? -5.681 -11.808 3.416 1.00 0.00 76 GLY A N 15
ATOM 26266 C CA . GLY A 1 76 ? -6.330 -10.613 2.896 1.00 0.00 76 GLY A CA 15
ATOM 26267 C C . GLY A 1 76 ? -7.011 -10.814 1.545 1.00 0.00 76 GLY A C 15
ATOM 26268 O O . GLY A 1 76 ? -7.627 -11.843 1.260 1.00 0.00 76 GLY A O 15
ATOM 26272 N N . THR A 1 77 ? -6.858 -9.798 0.702 1.00 0.00 77 THR A N 15
ATOM 26273 C CA . THR A 1 77 ? -7.390 -9.687 -0.662 1.00 0.00 77 THR A CA 15
ATOM 26274 C C . THR A 1 77 ? -6.215 -9.461 -1.610 1.00 0.00 77 THR A C 15
ATOM 26275 O O . THR A 1 77 ? -5.109 -9.139 -1.175 1.00 0.00 77 THR A O 15
ATOM 26286 N N . ILE A 1 78 ? -6.406 -9.665 -2.913 1.00 0.00 78 ILE A N 15
ATOM 26287 C CA . ILE A 1 78 ? -5.317 -9.588 -3.888 1.00 0.00 78 ILE A CA 15
ATOM 26288 C C . ILE A 1 78 ? -5.718 -8.755 -5.115 1.00 0.00 78 ILE A C 15
ATOM 26289 O O . ILE A 1 78 ? -6.872 -8.775 -5.549 1.00 0.00 78 ILE A O 15
ATOM 26305 N N . GLY A 1 79 ? -4.770 -7.967 -5.625 1.00 0.00 79 GLY A N 15
ATOM 26306 C CA . GLY A 1 79 ? -5.012 -7.024 -6.719 1.00 0.00 79 GLY A CA 15
ATOM 26307 C C . GLY A 1 79 ? -5.064 -7.686 -8.094 1.00 0.00 79 GLY A C 15
ATOM 26308 O O . GLY A 1 79 ? -5.006 -8.911 -8.222 1.00 0.00 79 GLY A O 15
ATOM 26312 N N . ASP A 1 80 ? -5.169 -6.878 -9.149 1.00 0.00 80 ASP A N 15
ATOM 26313 C CA . ASP A 1 80 ? -4.979 -7.355 -10.517 1.00 0.00 80 ASP A CA 15
ATOM 26314 C C . ASP A 1 80 ? -3.563 -7.888 -10.738 1.00 0.00 80 ASP A C 15
ATOM 26315 O O . ASP A 1 80 ? -2.563 -7.224 -10.447 1.00 0.00 80 ASP A O 15
ATOM 26324 N N . ALA A 1 81 ? -3.513 -9.110 -11.262 1.00 0.00 81 ALA A N 15
ATOM 26325 C CA . ALA A 1 81 ? -2.304 -9.821 -11.630 1.00 0.00 81 ALA A CA 15
ATOM 26326 C C . ALA A 1 81 ? -1.443 -9.004 -12.621 1.00 0.00 81 ALA A C 15
ATOM 26327 O O . ALA A 1 81 ? -1.957 -8.276 -13.472 1.00 0.00 81 ALA A O 15
ATOM 26334 N N . LEU A 1 82 ? -0.126 -9.200 -12.571 1.00 0.00 82 LEU A N 15
ATOM 26335 C CA . LEU A 1 82 ? 0.863 -8.563 -13.446 1.00 0.00 82 LEU A CA 15
ATOM 26336 C C . LEU A 1 82 ? 1.449 -9.528 -14.501 1.00 0.00 82 LEU A C 15
ATOM 26337 O O . LEU A 1 82 ? 2.237 -9.105 -15.349 1.00 0.00 82 LEU A O 15
ATOM 26353 N N . VAL A 1 83 ? 1.063 -10.812 -14.469 1.00 0.00 83 VAL A N 15
ATOM 26354 C CA . VAL A 1 83 ? 1.685 -11.912 -15.235 1.00 0.00 83 VAL A CA 15
ATOM 26355 C C . VAL A 1 83 ? 0.679 -12.945 -15.739 1.00 0.00 83 VAL A C 15
ATOM 26356 O O . VAL A 1 83 ? -0.481 -12.976 -15.327 1.00 0.00 83 VAL A O 15
ATOM 26369 N N . ASN A 1 84 ? 1.148 -13.813 -16.629 1.00 0.00 84 ASN A N 15
ATOM 26370 C CA . ASN A 1 84 ? 0.412 -14.864 -17.333 1.00 0.00 84 ASN A CA 15
ATOM 26371 C C . ASN A 1 84 ? 1.270 -16.125 -17.481 1.00 0.00 84 ASN A C 15
ATOM 26372 O O . ASN A 1 84 ? 2.487 -16.046 -17.403 1.00 0.00 84 ASN A O 15
ATOM 26383 N N . ILE A 1 85 ? 0.661 -17.281 -17.760 1.00 0.00 85 ILE A N 15
ATOM 26384 C CA . ILE A 1 85 ? 1.341 -18.543 -18.066 1.00 0.00 85 ILE A CA 15
ATOM 26385 C C . ILE A 1 85 ? 2.117 -18.377 -19.379 1.00 0.00 85 ILE A C 15
ATOM 26386 O O . ILE A 1 85 ? 1.523 -18.365 -20.459 1.00 0.00 85 ILE A O 15
ATOM 26402 N N . GLY A 1 86 ? 3.437 -18.194 -19.278 1.00 0.00 86 GLY A N 15
ATOM 26403 C CA . GLY A 1 86 ? 4.296 -17.868 -20.419 1.00 0.00 86 GLY A CA 15
ATOM 26404 C C . GLY A 1 86 ? 4.991 -16.520 -20.246 1.00 0.00 86 GLY A C 15
ATOM 26405 O O . GLY A 1 86 ? 5.961 -16.263 -20.962 1.00 0.00 86 GLY A O 15
ATOM 26409 N N . ASP A 1 87 ? 4.553 -15.662 -19.305 1.00 0.00 87 ASP A N 15
ATOM 26410 C CA . ASP A 1 87 ? 5.336 -14.472 -18.947 1.00 0.00 87 ASP A CA 15
ATOM 26411 C C . ASP A 1 87 ? 6.699 -14.910 -18.408 1.00 0.00 87 ASP A C 15
ATOM 26412 O O . ASP A 1 87 ? 6.783 -15.753 -17.498 1.00 0.00 87 ASP A O 15
ATOM 26421 N N . TYR A 1 88 ? 7.762 -14.358 -18.991 1.00 0.00 88 TYR A N 15
ATOM 26422 C CA . TYR A 1 88 ? 9.115 -14.673 -18.558 1.00 0.00 88 TYR A CA 15
ATOM 26423 C C . TYR A 1 88 ? 9.408 -13.902 -17.281 1.00 0.00 88 TYR A C 15
ATOM 26424 O O . TYR A 1 88 ? 9.668 -12.694 -17.335 1.00 0.00 88 TYR A O 15
ATOM 26442 N N . VAL A 1 89 ? 9.409 -14.605 -16.146 1.00 0.00 89 VAL A N 15
ATOM 26443 C CA . VAL A 1 89 ? 9.666 -13.955 -14.836 1.00 0.00 89 VAL A CA 15
ATOM 26444 C C . VAL A 1 89 ? 11.024 -14.243 -14.192 1.00 0.00 89 VAL A C 15
ATOM 26445 O O . VAL A 1 89 ? 11.589 -15.329 -14.281 1.00 0.00 89 VAL A O 15
ATOM 26458 N N . SER A 1 90 ? 11.536 -13.254 -13.471 1.00 0.00 90 SER A N 15
ATOM 26459 C CA . SER A 1 90 ? 12.837 -13.273 -12.811 1.00 0.00 90 SER A CA 15
ATOM 26460 C C . SER A 1 90 ? 12.693 -12.691 -11.400 1.00 0.00 90 SER A C 15
ATOM 26461 O O . SER A 1 90 ? 11.969 -11.714 -11.203 1.00 0.00 90 SER A O 15
ATOM 26469 N N . ALA A 1 91 ? 13.353 -13.331 -10.424 1.00 0.00 91 ALA A N 15
ATOM 26470 C CA . ALA A 1 91 ? 13.157 -13.182 -8.970 1.00 0.00 91 ALA A CA 15
ATOM 26471 C C . ALA A 1 91 ? 12.633 -11.862 -8.468 1.00 0.00 91 ALA A C 15
ATOM 26472 O O . ALA A 1 91 ? 11.434 -11.735 -8.235 1.00 0.00 91 ALA A O 15
ATOM 26479 N N . SER A 1 92 ? 13.478 -10.861 -8.362 1.00 0.00 92 SER A N 15
ATOM 26480 C CA . SER A 1 92 ? 13.012 -9.570 -7.867 1.00 0.00 92 SER A CA 15
ATOM 26481 C C . SER A 1 92 ? 12.638 -8.595 -9.005 1.00 0.00 92 SER A C 15
ATOM 26482 O O . SER A 1 92 ? 12.237 -7.459 -8.755 1.00 0.00 92 SER A O 15
ATOM 26490 N N . THR A 1 93 ? 12.781 -9.046 -10.253 1.00 0.00 93 THR A N 15
ATOM 26491 C CA . THR A 1 93 ? 12.834 -8.231 -11.488 1.00 0.00 93 THR A CA 15
ATOM 26492 C C . THR A 1 93 ? 11.530 -8.058 -12.290 1.00 0.00 93 THR A C 15
ATOM 26493 O O . THR A 1 93 ? 11.479 -7.160 -13.134 1.00 0.00 93 THR A O 15
ATOM 26504 N N . THR A 1 94 ? 10.467 -8.843 -12.055 1.00 0.00 94 THR A N 15
ATOM 26505 C CA . THR A 1 94 ? 9.326 -8.911 -13.006 1.00 0.00 94 THR A CA 15
ATOM 26506 C C . THR A 1 94 ? 7.962 -8.598 -12.410 1.00 0.00 94 THR A C 15
ATOM 26507 O O . THR A 1 94 ? 7.125 -7.999 -13.088 1.00 0.00 94 THR A O 15
ATOM 26518 N N . GLU A 1 95 ? 7.806 -8.866 -11.114 1.00 0.00 95 GLU A N 15
ATOM 26519 C CA . GLU A 1 95 ? 6.647 -8.559 -10.272 1.00 0.00 95 GLU A CA 15
ATOM 26520 C C . GLU A 1 95 ? 5.346 -9.258 -10.716 1.00 0.00 95 GLU A C 15
ATOM 26521 O O . GLU A 1 95 ? 4.927 -9.226 -11.869 1.00 0.00 95 GLU A O 15
ATOM 26533 N N . LEU A 1 96 ? 4.721 -9.952 -9.760 1.00 0.00 96 LEU A N 15
ATOM 26534 C CA . LEU A 1 96 ? 3.624 -10.896 -10.036 1.00 0.00 96 LEU A CA 15
ATOM 26535 C C . LEU A 1 96 ? 2.218 -10.347 -9.794 1.00 0.00 96 LEU A C 15
ATOM 26536 O O . LEU A 1 96 ? 1.329 -10.575 -10.608 1.00 0.00 96 LEU A O 15
ATOM 26552 N N . VAL A 1 97 ? 2.022 -9.683 -8.657 1.00 0.00 97 VAL A N 15
ATOM 26553 C CA . VAL A 1 97 ? 0.781 -9.064 -8.185 1.00 0.00 97 VAL A CA 15
ATOM 26554 C C . VAL A 1 97 ? 1.019 -8.446 -6.798 1.00 0.00 97 VAL A C 15
ATOM 26555 O O . VAL A 1 97 ? 1.967 -8.821 -6.116 1.00 0.00 97 VAL A O 15
ATOM 26568 N N . ARG A 1 98 ? 0.137 -7.557 -6.338 1.00 0.00 98 ARG A N 15
ATOM 26569 C CA . ARG A 1 98 ? 0.083 -7.087 -4.948 1.00 0.00 98 ARG A CA 15
ATOM 26570 C C . ARG A 1 98 ? -0.936 -7.865 -4.101 1.00 0.00 98 ARG A C 15
ATOM 26571 O O . ARG A 1 98 ? -2.078 -8.052 -4.512 1.00 0.00 98 ARG A O 15
ATOM 26592 N N . VAL A 1 99 ? -0.533 -8.279 -2.902 1.00 0.00 99 VAL A N 15
ATOM 26593 C CA . VAL A 1 99 ? -1.448 -8.794 -1.865 1.00 0.00 99 VAL A CA 15
ATOM 26594 C C . VAL A 1 99 ? -1.805 -7.621 -0.953 1.00 0.00 99 VAL A C 15
ATOM 26595 O O . VAL A 1 99 ? -1.020 -6.678 -0.852 1.00 0.00 99 VAL A O 15
ATOM 26608 N N . THR A 1 100 ? -2.981 -7.580 -0.325 1.00 0.00 100 THR A N 15
ATOM 26609 C CA . THR A 1 100 ? -3.294 -6.523 0.645 1.00 0.00 100 THR A CA 15
ATOM 26610 C C . THR A 1 100 ? -4.295 -6.929 1.727 1.00 0.00 100 THR A C 15
ATOM 26611 O O . THR A 1 100 ? -5.271 -7.619 1.452 1.00 0.00 100 THR A O 15
ATOM 26622 N N . ASN A 1 101 ? -4.029 -6.573 2.985 1.00 0.00 101 ASN A N 15
ATOM 26623 C CA . ASN A 1 101 ? -4.778 -7.075 4.140 1.00 0.00 101 ASN A CA 15
ATOM 26624 C C . ASN A 1 101 ? -6.229 -6.546 4.206 1.00 0.00 101 ASN A C 15
ATOM 26625 O O . ASN A 1 101 ? -6.500 -5.383 3.895 1.00 0.00 101 ASN A O 15
ATOM 26636 N N . LEU A 1 102 ? -7.144 -7.404 4.678 1.00 0.00 102 LEU A N 15
ATOM 26637 C CA . LEU A 1 102 ? -8.523 -7.057 5.023 1.00 0.00 102 LEU A CA 15
ATOM 26638 C C . LEU A 1 102 ? -8.600 -6.250 6.336 1.00 0.00 102 LEU A C 15
ATOM 26639 O O . LEU A 1 102 ? -8.876 -5.050 6.311 1.00 0.00 102 LEU A O 15
ATOM 26655 N N . ASN A 1 103 ? -8.372 -6.910 7.481 1.00 0.00 103 ASN A N 15
ATOM 26656 C CA . ASN A 1 103 ? -8.363 -6.306 8.819 1.00 0.00 103 ASN A CA 15
ATOM 26657 C C . ASN A 1 103 ? -7.162 -6.814 9.652 1.00 0.00 103 ASN A C 15
ATOM 26658 O O . ASN A 1 103 ? -6.670 -7.927 9.413 1.00 0.00 103 ASN A O 15
ATOM 26669 N N . PRO A 1 104 ? -6.726 -6.066 10.687 1.00 0.00 104 PRO A N 15
ATOM 26670 C CA . PRO A 1 104 ? -5.480 -6.332 11.404 1.00 0.00 104 PRO A CA 15
ATOM 26671 C C . PRO A 1 104 ? -5.586 -7.422 12.480 1.00 0.00 104 PRO A C 15
ATOM 26672 O O . PRO A 1 104 ? -4.590 -7.779 13.112 1.00 0.00 104 PRO A O 15
ATOM 26683 N N . ILE A 1 105 ? -6.776 -7.993 12.627 1.00 0.00 105 ILE A N 15
ATOM 26684 C CA . ILE A 1 105 ? -7.082 -9.178 13.457 1.00 0.00 105 ILE A CA 15
ATOM 26685 C C . ILE A 1 105 ? -6.561 -10.503 12.880 1.00 0.00 105 ILE A C 15
ATOM 26686 O O . ILE A 1 105 ? -6.685 -11.552 13.511 1.00 0.00 105 ILE A O 15
ATOM 26702 N N . TYR A 1 106 ? -5.952 -10.443 11.696 1.00 0.00 106 TYR A N 15
ATOM 26703 C CA . TYR A 1 106 ? -5.402 -11.573 10.947 1.00 0.00 106 TYR A CA 15
ATOM 26704 C C . TYR A 1 106 ? -3.895 -11.387 10.688 1.00 0.00 106 TYR A C 15
ATOM 26705 O O . TYR A 1 106 ? -3.100 -12.288 10.965 1.00 0.00 106 TYR A O 15
ATOM 26723 N N . ALA A 1 107 ? -3.500 -10.193 10.226 1.00 0.00 107 ALA A N 15
ATOM 26724 C CA . ALA A 1 107 ? -2.125 -9.714 10.080 1.00 0.00 107 ALA A CA 15
ATOM 26725 C C . ALA A 1 107 ? -2.148 -8.186 9.907 1.00 0.00 107 ALA A C 15
ATOM 26726 O O . ALA A 1 107 ? -3.041 -7.662 9.244 1.00 0.00 107 ALA A O 15
ATOM 26733 N N . ASP A 1 108 ? -1.180 -7.445 10.454 1.00 0.00 108 ASP A N 15
ATOM 26734 C CA . ASP A 1 108 ? -1.175 -5.971 10.429 1.00 0.00 108 ASP A CA 15
ATOM 26735 C C . ASP A 1 108 ? -0.588 -5.405 9.115 1.00 0.00 108 ASP A C 15
ATOM 26736 O O . ASP A 1 108 ? 0.341 -4.597 9.123 1.00 0.00 108 ASP A O 15
ATOM 26745 N N . GLY A 1 109 ? -1.078 -5.903 7.968 1.00 0.00 109 GLY A N 15
ATOM 26746 C CA . GLY A 1 109 ? -0.520 -5.620 6.632 1.00 0.00 109 GLY A CA 15
ATOM 26747 C C . GLY A 1 109 ? 0.978 -5.949 6.518 1.00 0.00 109 GLY A C 15
ATOM 26748 O O . GLY A 1 109 ? 1.719 -5.245 5.830 1.00 0.00 109 GLY A O 15
ATOM 26752 N N . SER A 1 110 ? 1.416 -6.982 7.243 1.00 0.00 110 SER A N 15
ATOM 26753 C CA . SER A 1 110 ? 2.816 -7.338 7.497 1.00 0.00 110 SER A CA 15
ATOM 26754 C C . SER A 1 110 ? 2.937 -8.831 7.853 1.00 0.00 110 SER A C 15
ATOM 26755 O O . SER A 1 110 ? 1.942 -9.495 8.148 1.00 0.00 110 SER A O 15
ATOM 26763 N N . HIS A 1 111 ? 4.160 -9.368 7.882 1.00 0.00 111 HIS A N 15
ATOM 26764 C CA . HIS A 1 111 ? 4.474 -10.704 8.422 1.00 0.00 111 HIS A CA 15
ATOM 26765 C C . HIS A 1 111 ? 4.288 -10.811 9.955 1.00 0.00 111 HIS A C 15
ATOM 26766 O O . HIS A 1 111 ? 4.445 -11.891 10.526 1.00 0.00 111 HIS A O 15
ATOM 26780 N N . HIS A 1 112 ? 3.965 -9.698 10.623 1.00 0.00 112 HIS A N 15
ATOM 26781 C CA . HIS A 1 112 ? 3.847 -9.539 12.078 1.00 0.00 112 HIS A CA 15
ATOM 26782 C C . HIS A 1 112 ? 2.640 -8.650 12.451 1.00 0.00 112 HIS A C 15
ATOM 26783 O O . HIS A 1 112 ? 2.002 -8.039 11.593 1.00 0.00 112 HIS A O 15
ATOM 26797 N N . HIS A 1 113 ? 2.329 -8.545 13.746 1.00 0.00 113 HIS A N 15
ATOM 26798 C CA . HIS A 1 113 ? 1.321 -7.644 14.330 1.00 0.00 113 HIS A CA 15
ATOM 26799 C C . HIS A 1 113 ? 1.800 -6.178 14.471 1.00 0.00 113 HIS A C 15
ATOM 26800 O O . HIS A 1 113 ? 1.225 -5.404 15.240 1.00 0.00 113 HIS A O 15
ATOM 26814 N N . HIS A 1 114 ? 2.858 -5.793 13.745 1.00 0.00 114 HIS A N 15
ATOM 26815 C CA . HIS A 1 114 ? 3.360 -4.418 13.602 1.00 0.00 114 HIS A CA 15
ATOM 26816 C C . HIS A 1 114 ? 3.960 -4.196 12.205 1.00 0.00 114 HIS A C 15
ATOM 26817 O O . HIS A 1 114 ? 4.354 -5.150 11.528 1.00 0.00 114 HIS A O 15
ATOM 26831 N N . HIS A 1 115 ? 4.063 -2.934 11.784 1.00 0.00 115 HIS A N 15
ATOM 26832 C CA . HIS A 1 115 ? 4.544 -2.509 10.458 1.00 0.00 115 HIS A CA 15
ATOM 26833 C C . HIS A 1 115 ? 6.068 -2.647 10.248 1.00 0.00 115 HIS A C 15
ATOM 26834 O O . HIS A 1 115 ? 6.552 -2.388 9.142 1.00 0.00 115 HIS A O 15
ATOM 26848 N N . HIS A 1 116 ? 6.828 -3.033 11.285 1.00 0.00 116 HIS A N 15
ATOM 26849 C CA . HIS A 1 116 ? 8.298 -3.131 11.286 1.00 0.00 116 HIS A CA 15
ATOM 26850 C C . HIS A 1 116 ? 8.812 -4.338 12.088 1.00 0.00 116 HIS A C 15
ATOM 26851 O O . HIS A 1 116 ? 8.397 -4.514 13.254 1.00 0.00 116 HIS A O 15
ATOM 26866 N N . ASP A 1 1 ? 0.940 -3.734 2.708 1.00 0.00 1 ASP A N 16
ATOM 26867 C CA . ASP A 1 1 ? 0.854 -3.765 1.227 1.00 0.00 1 ASP A CA 16
ATOM 26868 C C . ASP A 1 1 ? 2.156 -4.305 0.623 1.00 0.00 1 ASP A C 16
ATOM 26869 O O . ASP A 1 1 ? 3.246 -3.903 1.040 1.00 0.00 1 ASP A O 16
ATOM 26880 N N . VAL A 1 2 ? 2.054 -5.229 -0.336 1.00 0.00 2 VAL A N 16
ATOM 26881 C CA . VAL A 1 2 ? 3.181 -5.897 -1.016 1.00 0.00 2 VAL A CA 16
ATOM 26882 C C . VAL A 1 2 ? 2.931 -5.981 -2.510 1.00 0.00 2 VAL A C 16
ATOM 26883 O O . VAL A 1 2 ? 1.826 -6.332 -2.893 1.00 0.00 2 VAL A O 16
ATOM 26896 N N . ILE A 1 3 ? 3.952 -5.787 -3.343 1.00 0.00 3 ILE A N 16
ATOM 26897 C CA . ILE A 1 3 ? 3.910 -6.156 -4.760 1.00 0.00 3 ILE A CA 16
ATOM 26898 C C . ILE A 1 3 ? 4.680 -7.480 -4.814 1.00 0.00 3 ILE A C 16
ATOM 26899 O O . ILE A 1 3 ? 5.912 -7.487 -4.794 1.00 0.00 3 ILE A O 16
ATOM 26915 N N . ILE A 1 4 ? 3.951 -8.599 -4.701 1.00 0.00 4 ILE A N 16
ATOM 26916 C CA . ILE A 1 4 ? 4.464 -9.959 -4.490 1.00 0.00 4 ILE A CA 16
ATOM 26917 C C . ILE A 1 4 ? 5.491 -10.347 -5.586 1.00 0.00 4 ILE A C 16
ATOM 26918 O O . ILE A 1 4 ? 5.358 -9.934 -6.748 1.00 0.00 4 ILE A O 16
ATOM 26934 N N . LYS A 1 5 ? 6.476 -11.190 -5.254 1.00 0.00 5 LYS A N 16
ATOM 26935 C CA . LYS A 1 5 ? 7.524 -11.673 -6.176 1.00 0.00 5 LYS A CA 16
ATOM 26936 C C . LYS A 1 5 ? 7.950 -13.124 -5.939 1.00 0.00 5 LYS A C 16
ATOM 26937 O O . LYS A 1 5 ? 7.798 -13.640 -4.824 1.00 0.00 5 LYS A O 16
ATOM 26956 N N . PRO A 1 6 ? 8.483 -13.793 -6.978 1.00 0.00 6 PRO A N 16
ATOM 26957 C CA . PRO A 1 6 ? 8.906 -15.185 -6.897 1.00 0.00 6 PRO A CA 16
ATOM 26958 C C . PRO A 1 6 ? 10.273 -15.345 -6.216 1.00 0.00 6 PRO A C 16
ATOM 26959 O O . PRO A 1 6 ? 11.060 -14.403 -6.142 1.00 0.00 6 PRO A O 16
ATOM 26970 N N . GLN A 1 7 ? 10.589 -16.556 -5.751 1.00 0.00 7 GLN A N 16
ATOM 26971 C CA . GLN A 1 7 ? 11.863 -16.886 -5.089 1.00 0.00 7 GLN A CA 16
ATOM 26972 C C . GLN A 1 7 ? 12.943 -17.462 -6.030 1.00 0.00 7 GLN A C 16
ATOM 26973 O O . GLN A 1 7 ? 14.091 -17.653 -5.621 1.00 0.00 7 GLN A O 16
ATOM 26987 N N . VAL A 1 8 ? 12.592 -17.703 -7.298 1.00 0.00 8 VAL A N 16
ATOM 26988 C CA . VAL A 1 8 ? 13.490 -18.119 -8.396 1.00 0.00 8 VAL A CA 16
ATOM 26989 C C . VAL A 1 8 ? 13.118 -17.386 -9.687 1.00 0.00 8 VAL A C 16
ATOM 26990 O O . VAL A 1 8 ? 12.075 -16.728 -9.759 1.00 0.00 8 VAL A O 16
ATOM 27003 N N . SER A 1 9 ? 13.942 -17.514 -10.727 1.00 0.00 9 SER A N 16
ATOM 27004 C CA . SER A 1 9 ? 13.639 -17.030 -12.078 1.00 0.00 9 SER A CA 16
ATOM 27005 C C . SER A 1 9 ? 13.239 -18.176 -13.035 1.00 0.00 9 SER A C 16
ATOM 27006 O O . SER A 1 9 ? 13.425 -19.355 -12.726 1.00 0.00 9 SER A O 16
ATOM 27014 N N . GLY A 1 10 ? 12.643 -17.834 -14.178 1.00 0.00 10 GLY A N 16
ATOM 27015 C CA . GLY A 1 10 ? 12.003 -18.754 -15.123 1.00 0.00 10 GLY A CA 16
ATOM 27016 C C . GLY A 1 10 ? 10.797 -18.096 -15.678 1.00 0.00 10 GLY A C 16
ATOM 27017 O O . GLY A 1 10 ? 10.812 -16.948 -16.112 1.00 0.00 10 GLY A O 16
ATOM 27021 N N . VAL A 1 11 ? 9.747 -18.884 -15.698 1.00 0.00 11 VAL A N 16
ATOM 27022 C CA . VAL A 1 11 ? 8.563 -18.525 -16.405 1.00 0.00 11 VAL A CA 16
ATOM 27023 C C . VAL A 1 11 ? 7.350 -19.091 -15.688 1.00 0.00 11 VAL A C 16
ATOM 27024 O O . VAL A 1 11 ? 7.413 -20.210 -15.184 1.00 0.00 11 VAL A O 16
ATOM 27037 N N . ILE A 1 12 ? 6.242 -18.349 -15.698 1.00 0.00 12 ILE A N 16
ATOM 27038 C CA . ILE A 1 12 ? 4.976 -18.816 -15.110 1.00 0.00 12 ILE A CA 16
ATOM 27039 C C . ILE A 1 12 ? 4.428 -20.089 -15.800 1.00 0.00 12 ILE A C 16
ATOM 27040 O O . ILE A 1 12 ? 4.487 -20.227 -17.025 1.00 0.00 12 ILE A O 16
ATOM 27056 N N . VAL A 1 13 ? 3.801 -20.978 -15.019 1.00 0.00 13 VAL A N 16
ATOM 27057 C CA . VAL A 1 13 ? 3.243 -22.288 -15.434 1.00 0.00 13 VAL A CA 16
ATOM 27058 C C . VAL A 1 13 ? 1.773 -22.440 -15.037 1.00 0.00 13 VAL A C 16
ATOM 27059 O O . VAL A 1 13 ? 0.997 -23.051 -15.777 1.00 0.00 13 VAL A O 16
ATOM 27072 N N . ASN A 1 14 ? 1.368 -21.870 -13.900 1.00 0.00 14 ASN A N 16
ATOM 27073 C CA . ASN A 1 14 ? -0.017 -21.877 -13.423 1.00 0.00 14 ASN A CA 16
ATOM 27074 C C . ASN A 1 14 ? -0.320 -20.646 -12.558 1.00 0.00 14 ASN A C 16
ATOM 27075 O O . ASN A 1 14 ? 0.591 -19.999 -12.029 1.00 0.00 14 ASN A O 16
ATOM 27086 N N . LYS A 1 15 ? -1.616 -20.373 -12.395 1.00 0.00 15 LYS A N 16
ATOM 27087 C CA . LYS A 1 15 ? -2.224 -19.228 -11.725 1.00 0.00 15 LYS A CA 16
ATOM 27088 C C . LYS A 1 15 ? -3.264 -19.769 -10.744 1.00 0.00 15 LYS A C 16
ATOM 27089 O O . LYS A 1 15 ? -4.394 -20.080 -11.118 1.00 0.00 15 LYS A O 16
ATOM 27108 N N . LEU A 1 16 ? -2.849 -19.955 -9.496 1.00 0.00 16 LEU A N 16
ATOM 27109 C CA . LEU A 1 16 ? -3.663 -20.569 -8.450 1.00 0.00 16 LEU A CA 16
ATOM 27110 C C . LEU A 1 16 ? -4.730 -19.622 -7.890 1.00 0.00 16 LEU A C 16
ATOM 27111 O O . LEU A 1 16 ? -5.874 -20.012 -7.648 1.00 0.00 16 LEU A O 16
ATOM 27127 N N . PHE A 1 17 ? -4.324 -18.379 -7.666 1.00 0.00 17 PHE A N 16
ATOM 27128 C CA . PHE A 1 17 ? -5.181 -17.312 -7.144 1.00 0.00 17 PHE A CA 16
ATOM 27129 C C . PHE A 1 17 ? -6.112 -16.718 -8.227 1.00 0.00 17 PHE A C 16
ATOM 27130 O O . PHE A 1 17 ? -6.075 -17.119 -9.394 1.00 0.00 17 PHE A O 16
ATOM 27147 N N . LYS A 1 18 ? -6.916 -15.726 -7.829 1.00 0.00 18 LYS A N 16
ATOM 27148 C CA . LYS A 1 18 ? -7.805 -14.957 -8.716 1.00 0.00 18 LYS A CA 16
ATOM 27149 C C . LYS A 1 18 ? -7.573 -13.452 -8.597 1.00 0.00 18 LYS A C 16
ATOM 27150 O O . LYS A 1 18 ? -7.533 -12.897 -7.496 1.00 0.00 18 LYS A O 16
ATOM 27169 N N . ALA A 1 19 ? -7.487 -12.802 -9.751 1.00 0.00 19 ALA A N 16
ATOM 27170 C CA . ALA A 1 19 ? -7.351 -11.362 -9.924 1.00 0.00 19 ALA A CA 16
ATOM 27171 C C . ALA A 1 19 ? -8.522 -10.592 -9.279 1.00 0.00 19 ALA A C 16
ATOM 27172 O O . ALA A 1 19 ? -9.619 -10.507 -9.842 1.00 0.00 19 ALA A O 16
ATOM 27179 N N . GLY A 1 20 ? -8.288 -10.060 -8.076 1.00 0.00 20 GLY A N 16
ATOM 27180 C CA . GLY A 1 20 ? -9.238 -9.250 -7.301 1.00 0.00 20 GLY A CA 16
ATOM 27181 C C . GLY A 1 20 ? -9.825 -9.922 -6.046 1.00 0.00 20 GLY A C 16
ATOM 27182 O O . GLY A 1 20 ? -10.575 -9.277 -5.308 1.00 0.00 20 GLY A O 16
ATOM 27186 N N . ASP A 1 21 ? -9.555 -11.214 -5.808 1.00 0.00 21 ASP A N 16
ATOM 27187 C CA . ASP A 1 21 ? -10.160 -12.011 -4.722 1.00 0.00 21 ASP A CA 16
ATOM 27188 C C . ASP A 1 21 ? -9.431 -11.881 -3.356 1.00 0.00 21 ASP A C 16
ATOM 27189 O O . ASP A 1 21 ? -8.837 -10.843 -3.050 1.00 0.00 21 ASP A O 16
ATOM 27198 N N . LYS A 1 22 ? -9.471 -12.926 -2.516 1.00 0.00 22 LYS A N 16
ATOM 27199 C CA . LYS A 1 22 ? -8.816 -13.025 -1.199 1.00 0.00 22 LYS A CA 16
ATOM 27200 C C . LYS A 1 22 ? -7.744 -14.114 -1.179 1.00 0.00 22 LYS A C 16
ATOM 27201 O O . LYS A 1 22 ? -7.677 -14.971 -2.063 1.00 0.00 22 LYS A O 16
ATOM 27220 N N . VAL A 1 23 ? -6.922 -14.081 -0.131 1.00 0.00 23 VAL A N 16
ATOM 27221 C CA . VAL A 1 23 ? -5.836 -15.038 0.140 1.00 0.00 23 VAL A CA 16
ATOM 27222 C C . VAL A 1 23 ? -5.704 -15.335 1.635 1.00 0.00 23 VAL A C 16
ATOM 27223 O O . VAL A 1 23 ? -5.706 -14.418 2.459 1.00 0.00 23 VAL A O 16
ATOM 27236 N N . LYS A 1 24 ? -5.578 -16.617 2.009 1.00 0.00 24 LYS A N 16
ATOM 27237 C CA . LYS A 1 24 ? -5.158 -17.048 3.337 1.00 0.00 24 LYS A CA 16
ATOM 27238 C C . LYS A 1 24 ? -3.655 -16.749 3.499 1.00 0.00 24 LYS A C 16
ATOM 27239 O O . LYS A 1 24 ? -2.929 -16.689 2.505 1.00 0.00 24 LYS A O 16
ATOM 27258 N N . LYS A 1 25 ? -3.182 -16.619 4.740 1.00 0.00 25 LYS A N 16
ATOM 27259 C CA . LYS A 1 25 ? -1.785 -16.555 5.229 1.00 0.00 25 LYS A CA 16
ATOM 27260 C C . LYS A 1 25 ? -0.893 -17.705 4.731 1.00 0.00 25 LYS A C 16
ATOM 27261 O O . LYS A 1 25 ? -0.525 -18.627 5.454 1.00 0.00 25 LYS A O 16
ATOM 27280 N N . GLY A 1 26 ? -0.584 -17.625 3.437 1.00 0.00 26 GLY A N 16
ATOM 27281 C CA . GLY A 1 26 ? 0.338 -18.491 2.713 1.00 0.00 26 GLY A CA 16
ATOM 27282 C C . GLY A 1 26 ? -0.323 -19.382 1.681 1.00 0.00 26 GLY A C 16
ATOM 27283 O O . GLY A 1 26 ? 0.281 -20.373 1.273 1.00 0.00 26 GLY A O 16
ATOM 27287 N N . GLN A 1 27 ? -1.557 -19.088 1.271 1.00 0.00 27 GLN A N 16
ATOM 27288 C CA . GLN A 1 27 ? -2.121 -19.769 0.110 1.00 0.00 27 GLN A CA 16
ATOM 27289 C C . GLN A 1 27 ? -1.225 -19.607 -1.131 1.00 0.00 27 GLN A C 16
ATOM 27290 O O . GLN A 1 27 ? -0.611 -18.564 -1.350 1.00 0.00 27 GLN A O 16
ATOM 27304 N N . THR A 1 28 ? -1.155 -20.661 -1.929 1.00 0.00 28 THR A N 16
ATOM 27305 C CA . THR A 1 28 ? -0.379 -20.727 -3.171 1.00 0.00 28 THR A CA 16
ATOM 27306 C C . THR A 1 28 ? -1.035 -19.868 -4.249 1.00 0.00 28 THR A C 16
ATOM 27307 O O . THR A 1 28 ? -2.258 -19.846 -4.398 1.00 0.00 28 THR A O 16
ATOM 27318 N N . LEU A 1 29 ? -0.201 -19.161 -5.012 1.00 0.00 29 LEU A N 16
ATOM 27319 C CA . LEU A 1 29 ? -0.552 -18.083 -5.938 1.00 0.00 29 LEU A CA 16
ATOM 27320 C C . LEU A 1 29 ? -0.083 -18.357 -7.382 1.00 0.00 29 LEU A C 16
ATOM 27321 O O . LEU A 1 29 ? -0.870 -18.206 -8.318 1.00 0.00 29 LEU A O 16
ATOM 27337 N N . PHE A 1 30 ? 1.161 -18.820 -7.561 1.00 0.00 30 PHE A N 16
ATOM 27338 C CA . PHE A 1 30 ? 1.734 -19.128 -8.892 1.00 0.00 30 PHE A CA 16
ATOM 27339 C C . PHE A 1 30 ? 2.651 -20.352 -8.867 1.00 0.00 30 PHE A C 16
ATOM 27340 O O . PHE A 1 30 ? 3.085 -20.816 -7.813 1.00 0.00 30 PHE A O 16
ATOM 27357 N N . ILE A 1 31 ? 2.990 -20.821 -10.067 1.00 0.00 31 ILE A N 16
ATOM 27358 C CA . ILE A 1 31 ? 3.956 -21.896 -10.328 1.00 0.00 31 ILE A CA 16
ATOM 27359 C C . ILE A 1 31 ? 4.930 -21.395 -11.401 1.00 0.00 31 ILE A C 16
ATOM 27360 O O . ILE A 1 31 ? 4.510 -20.713 -12.336 1.00 0.00 31 ILE A O 16
ATOM 27376 N N . ILE A 1 32 ? 6.201 -21.757 -11.287 1.00 0.00 32 ILE A N 16
ATOM 27377 C CA . ILE A 1 32 ? 7.295 -21.415 -12.201 1.00 0.00 32 ILE A CA 16
ATOM 27378 C C . ILE A 1 32 ? 8.027 -22.654 -12.670 1.00 0.00 32 ILE A C 16
ATOM 27379 O O . ILE A 1 32 ? 8.153 -23.627 -11.936 1.00 0.00 32 ILE A O 16
ATOM 27395 N N . GLU A 1 33 ? 8.558 -22.557 -13.886 1.00 0.00 33 GLU A N 16
ATOM 27396 C CA . GLU A 1 33 ? 9.489 -23.492 -14.480 1.00 0.00 33 GLU A CA 16
ATOM 27397 C C . GLU A 1 33 ? 10.856 -22.819 -14.653 1.00 0.00 33 GLU A C 16
ATOM 27398 O O . GLU A 1 33 ? 10.984 -21.838 -15.390 1.00 0.00 33 GLU A O 16
ATOM 27410 N N . GLN A 1 34 ? 11.859 -23.323 -13.925 1.00 0.00 34 GLN A N 16
ATOM 27411 C CA . GLN A 1 34 ? 13.234 -22.802 -13.916 1.00 0.00 34 GLN A CA 16
ATOM 27412 C C . GLN A 1 34 ? 13.915 -22.907 -15.277 1.00 0.00 34 GLN A C 16
ATOM 27413 O O . GLN A 1 34 ? 14.569 -21.973 -15.753 1.00 0.00 34 GLN A O 16
ATOM 27427 N N . ASP A 1 35 ? 13.710 -24.062 -15.891 1.00 0.00 35 ASP A N 16
ATOM 27428 C CA . ASP A 1 35 ? 14.272 -24.509 -17.164 1.00 0.00 35 ASP A CA 16
ATOM 27429 C C . ASP A 1 35 ? 13.601 -25.814 -17.627 1.00 0.00 35 ASP A C 16
ATOM 27430 O O . ASP A 1 35 ? 12.826 -26.421 -16.886 1.00 0.00 35 ASP A O 16
ATOM 27439 N N . GLN A 1 36 ? 13.917 -26.271 -18.844 1.00 0.00 36 GLN A N 16
ATOM 27440 C CA . GLN A 1 36 ? 13.426 -27.549 -19.378 1.00 0.00 36 GLN A CA 16
ATOM 27441 C C . GLN A 1 36 ? 14.484 -28.409 -20.094 1.00 0.00 36 GLN A C 16
ATOM 27442 O O . GLN A 1 36 ? 14.137 -29.367 -20.783 1.00 0.00 36 GLN A O 16
ATOM 27456 N N . ALA A 1 37 ? 15.777 -28.125 -19.886 1.00 0.00 37 ALA A N 16
ATOM 27457 C CA . ALA A 1 37 ? 16.862 -29.008 -20.323 1.00 0.00 37 ALA A CA 16
ATOM 27458 C C . ALA A 1 37 ? 16.859 -30.334 -19.531 1.00 0.00 37 ALA A C 16
ATOM 27459 O O . ALA A 1 37 ? 17.163 -31.395 -20.079 1.00 0.00 37 ALA A O 16
ATOM 27466 N N . SER A 1 38 ? 16.451 -30.281 -18.259 1.00 0.00 38 SER A N 16
ATOM 27467 C CA . SER A 1 38 ? 16.310 -31.443 -17.365 1.00 0.00 38 SER A CA 16
ATOM 27468 C C . SER A 1 38 ? 14.900 -32.043 -17.328 1.00 0.00 38 SER A C 16
ATOM 27469 O O . SER A 1 38 ? 14.722 -33.094 -16.705 1.00 0.00 38 SER A O 16
ATOM 27477 N N . LYS A 1 39 ? 13.895 -31.442 -17.987 1.00 0.00 39 LYS A N 16
ATOM 27478 C CA . LYS A 1 39 ? 12.484 -31.860 -17.853 1.00 0.00 39 LYS A CA 16
ATOM 27479 C C . LYS A 1 39 ? 12.203 -33.284 -18.366 1.00 0.00 39 LYS A C 16
ATOM 27480 O O . LYS A 1 39 ? 11.221 -33.898 -17.954 1.00 0.00 39 LYS A O 16
ATOM 27499 N N . ASP A 1 40 ? 13.102 -33.845 -19.179 1.00 0.00 40 ASP A N 16
ATOM 27500 C CA . ASP A 1 40 ? 13.116 -35.269 -19.539 1.00 0.00 40 ASP A CA 16
ATOM 27501 C C . ASP A 1 40 ? 14.207 -36.047 -18.770 1.00 0.00 40 ASP A C 16
ATOM 27502 O O . ASP A 1 40 ? 13.969 -37.170 -18.319 1.00 0.00 40 ASP A O 16
ATOM 27511 N N . PHE A 1 41 ? 15.393 -35.454 -18.598 1.00 0.00 41 PHE A N 16
ATOM 27512 C CA . PHE A 1 41 ? 16.589 -36.126 -18.081 1.00 0.00 41 PHE A CA 16
ATOM 27513 C C . PHE A 1 41 ? 16.572 -36.389 -16.561 1.00 0.00 41 PHE A C 16
ATOM 27514 O O . PHE A 1 41 ? 17.296 -37.265 -16.075 1.00 0.00 41 PHE A O 16
ATOM 27531 N N . ASN A 1 42 ? 15.731 -35.674 -15.795 1.00 0.00 42 ASN A N 16
ATOM 27532 C CA . ASN A 1 42 ? 15.546 -35.848 -14.345 1.00 0.00 42 ASN A CA 16
ATOM 27533 C C . ASN A 1 42 ? 15.184 -37.273 -13.920 1.00 0.00 42 ASN A C 16
ATOM 27534 O O . ASN A 1 42 ? 15.487 -37.671 -12.791 1.00 0.00 42 ASN A O 16
ATOM 27545 N N . ARG A 1 43 ? 14.527 -38.027 -14.811 1.00 0.00 43 ARG A N 16
ATOM 27546 C CA . ARG A 1 43 ? 13.870 -39.286 -14.458 1.00 0.00 43 ARG A CA 16
ATOM 27547 C C . ARG A 1 43 ? 14.810 -40.321 -13.836 1.00 0.00 43 ARG A C 16
ATOM 27548 O O . ARG A 1 43 ? 14.447 -40.984 -12.865 1.00 0.00 43 ARG A O 16
ATOM 27569 N N . SER A 1 44 ? 16.023 -40.434 -14.373 1.00 0.00 44 SER A N 16
ATOM 27570 C CA . SER A 1 44 ? 17.038 -41.405 -13.924 1.00 0.00 44 SER A CA 16
ATOM 27571 C C . SER A 1 44 ? 17.670 -41.071 -12.567 1.00 0.00 44 SER A C 16
ATOM 27572 O O . SER A 1 44 ? 18.105 -41.980 -11.858 1.00 0.00 44 SER A O 16
ATOM 27580 N N . LYS A 1 45 ? 17.720 -39.788 -12.179 1.00 0.00 45 LYS A N 16
ATOM 27581 C CA . LYS A 1 45 ? 18.442 -39.325 -10.979 1.00 0.00 45 LYS A CA 16
ATOM 27582 C C . LYS A 1 45 ? 17.830 -39.835 -9.671 1.00 0.00 45 LYS A C 16
ATOM 27583 O O . LYS A 1 45 ? 18.554 -40.140 -8.728 1.00 0.00 45 LYS A O 16
ATOM 27602 N N . ALA A 1 46 ? 16.500 -39.938 -9.616 1.00 0.00 46 ALA A N 16
ATOM 27603 C CA . ALA A 1 46 ? 15.752 -40.337 -8.419 1.00 0.00 46 ALA A CA 16
ATOM 27604 C C . ALA A 1 46 ? 15.672 -41.866 -8.198 1.00 0.00 46 ALA A C 16
ATOM 27605 O O . ALA A 1 46 ? 15.160 -42.317 -7.169 1.00 0.00 46 ALA A O 16
ATOM 27612 N N . LEU A 1 47 ? 16.142 -42.676 -9.154 1.00 0.00 47 LEU A N 16
ATOM 27613 C CA . LEU A 1 47 ? 16.024 -44.137 -9.120 1.00 0.00 47 LEU A CA 16
ATOM 27614 C C . LEU A 1 47 ? 16.962 -44.830 -8.137 1.00 0.00 47 LEU A C 16
ATOM 27615 O O . LEU A 1 47 ? 18.170 -44.591 -8.109 1.00 0.00 47 LEU A O 16
ATOM 27631 N N . PHE A 1 48 ? 16.334 -45.761 -7.414 1.00 0.00 48 PHE A N 16
ATOM 27632 C CA . PHE A 1 48 ? 16.853 -46.885 -6.631 1.00 0.00 48 PHE A CA 16
ATOM 27633 C C . PHE A 1 48 ? 18.050 -46.736 -5.654 1.00 0.00 48 PHE A C 16
ATOM 27634 O O . PHE A 1 48 ? 18.264 -47.644 -4.844 1.00 0.00 48 PHE A O 16
ATOM 27651 N N . SER A 1 49 ? 18.818 -45.643 -5.671 1.00 0.00 49 SER A N 16
ATOM 27652 C CA . SER A 1 49 ? 20.094 -45.505 -4.946 1.00 0.00 49 SER A CA 16
ATOM 27653 C C . SER A 1 49 ? 20.350 -44.066 -4.463 1.00 0.00 49 SER A C 16
ATOM 27654 O O . SER A 1 49 ? 19.497 -43.183 -4.596 1.00 0.00 49 SER A O 16
ATOM 27662 N N . GLN A 1 50 ? 21.533 -43.824 -3.887 1.00 0.00 50 GLN A N 16
ATOM 27663 C CA . GLN A 1 50 ? 21.963 -42.576 -3.236 1.00 0.00 50 GLN A CA 16
ATOM 27664 C C . GLN A 1 50 ? 21.815 -41.313 -4.106 1.00 0.00 50 GLN A C 16
ATOM 27665 O O . GLN A 1 50 ? 21.667 -40.221 -3.563 1.00 0.00 50 GLN A O 16
ATOM 27679 N N . SER A 1 51 ? 21.773 -41.437 -5.436 1.00 0.00 51 SER A N 16
ATOM 27680 C CA . SER A 1 51 ? 21.506 -40.332 -6.366 1.00 0.00 51 SER A CA 16
ATOM 27681 C C . SER A 1 51 ? 20.225 -39.537 -6.059 1.00 0.00 51 SER A C 16
ATOM 27682 O O . SER A 1 51 ? 20.150 -38.349 -6.371 1.00 0.00 51 SER A O 16
ATOM 27690 N N . ALA A 1 52 ? 19.241 -40.150 -5.386 1.00 0.00 52 ALA A N 16
ATOM 27691 C CA . ALA A 1 52 ? 18.049 -39.472 -4.878 1.00 0.00 52 ALA A CA 16
ATOM 27692 C C . ALA A 1 52 ? 18.320 -38.403 -3.793 1.00 0.00 52 ALA A C 16
ATOM 27693 O O . ALA A 1 52 ? 17.458 -37.552 -3.569 1.00 0.00 52 ALA A O 16
ATOM 27700 N N . ILE A 1 53 ? 19.486 -38.421 -3.127 1.00 0.00 53 ILE A N 16
ATOM 27701 C CA . ILE A 1 53 ? 19.818 -37.551 -1.996 1.00 0.00 53 ILE A CA 16
ATOM 27702 C C . ILE A 1 53 ? 21.248 -36.962 -2.026 1.00 0.00 53 ILE A C 16
ATOM 27703 O O . ILE A 1 53 ? 21.523 -35.995 -1.311 1.00 0.00 53 ILE A O 16
ATOM 27719 N N . SER A 1 54 ? 22.148 -37.474 -2.877 1.00 0.00 54 SER A N 16
ATOM 27720 C CA . SER A 1 54 ? 23.468 -36.879 -3.154 1.00 0.00 54 SER A CA 16
ATOM 27721 C C . SER A 1 54 ? 23.350 -35.443 -3.680 1.00 0.00 54 SER A C 16
ATOM 27722 O O . SER A 1 54 ? 22.662 -35.195 -4.671 1.00 0.00 54 SER A O 16
ATOM 27730 N N . GLN A 1 55 ? 24.080 -34.504 -3.065 1.00 0.00 55 GLN A N 16
ATOM 27731 C CA . GLN A 1 55 ? 23.942 -33.044 -3.244 1.00 0.00 55 GLN A CA 16
ATOM 27732 C C . GLN A 1 55 ? 24.150 -32.476 -4.666 1.00 0.00 55 GLN A C 16
ATOM 27733 O O . GLN A 1 55 ? 23.979 -31.275 -4.882 1.00 0.00 55 GLN A O 16
ATOM 27747 N N . LYS A 1 56 ? 24.567 -33.309 -5.622 1.00 0.00 56 LYS A N 16
ATOM 27748 C CA . LYS A 1 56 ? 24.830 -32.931 -7.021 1.00 0.00 56 LYS A CA 16
ATOM 27749 C C . LYS A 1 56 ? 23.918 -33.656 -8.028 1.00 0.00 56 LYS A C 16
ATOM 27750 O O . LYS A 1 56 ? 24.018 -33.419 -9.231 1.00 0.00 56 LYS A O 16
ATOM 27769 N N . GLU A 1 57 ? 23.045 -34.543 -7.540 1.00 0.00 57 GLU A N 16
ATOM 27770 C CA . GLU A 1 57 ? 22.081 -35.343 -8.314 1.00 0.00 57 GLU A CA 16
ATOM 27771 C C . GLU A 1 57 ? 20.623 -35.207 -7.848 1.00 0.00 57 GLU A C 16
ATOM 27772 O O . GLU A 1 57 ? 19.691 -35.323 -8.642 1.00 0.00 57 GLU A O 16
ATOM 27784 N N . TYR A 1 58 ? 20.424 -34.969 -6.554 1.00 0.00 58 TYR A N 16
ATOM 27785 C CA . TYR A 1 58 ? 19.139 -34.917 -5.854 1.00 0.00 58 TYR A CA 16
ATOM 27786 C C . TYR A 1 58 ? 18.141 -33.832 -6.302 1.00 0.00 58 TYR A C 16
ATOM 27787 O O . TYR A 1 58 ? 17.062 -33.711 -5.722 1.00 0.00 58 TYR A O 16
ATOM 27805 N N . ASP A 1 59 ? 18.464 -33.034 -7.325 1.00 0.00 59 ASP A N 16
ATOM 27806 C CA . ASP A 1 59 ? 17.616 -31.938 -7.814 1.00 0.00 59 ASP A CA 16
ATOM 27807 C C . ASP A 1 59 ? 16.200 -32.369 -8.260 1.00 0.00 59 ASP A C 16
ATOM 27808 O O . ASP A 1 59 ? 15.250 -31.607 -8.068 1.00 0.00 59 ASP A O 16
ATOM 27817 N N . SER A 1 60 ? 16.018 -33.614 -8.716 1.00 0.00 60 SER A N 16
ATOM 27818 C CA . SER A 1 60 ? 14.691 -34.204 -8.973 1.00 0.00 60 SER A CA 16
ATOM 27819 C C . SER A 1 60 ? 13.809 -34.270 -7.714 1.00 0.00 60 SER A C 16
ATOM 27820 O O . SER A 1 60 ? 12.589 -34.120 -7.799 1.00 0.00 60 SER A O 16
ATOM 27828 N N . SER A 1 61 ? 14.422 -34.484 -6.542 1.00 0.00 61 SER A N 16
ATOM 27829 C CA . SER A 1 61 ? 13.762 -34.533 -5.228 1.00 0.00 61 SER A CA 16
ATOM 27830 C C . SER A 1 61 ? 13.495 -33.143 -4.641 1.00 0.00 61 SER A C 16
ATOM 27831 O O . SER A 1 61 ? 12.512 -32.960 -3.921 1.00 0.00 61 SER A O 16
ATOM 27839 N N . LEU A 1 62 ? 14.338 -32.146 -4.955 1.00 0.00 62 LEU A N 16
ATOM 27840 C CA . LEU A 1 62 ? 14.154 -30.752 -4.568 1.00 0.00 62 LEU A CA 16
ATOM 27841 C C . LEU A 1 62 ? 13.043 -30.047 -5.370 1.00 0.00 62 LEU A C 16
ATOM 27842 O O . LEU A 1 62 ? 12.272 -29.267 -4.805 1.00 0.00 62 LEU A O 16
ATOM 27858 N N . ALA A 1 63 ? 12.962 -30.315 -6.678 1.00 0.00 63 ALA A N 16
ATOM 27859 C CA . ALA A 1 63 ? 12.124 -29.600 -7.635 1.00 0.00 63 ALA A CA 16
ATOM 27860 C C . ALA A 1 63 ? 11.640 -30.530 -8.763 1.00 0.00 63 ALA A C 16
ATOM 27861 O O . ALA A 1 63 ? 12.266 -30.641 -9.820 1.00 0.00 63 ALA A O 16
ATOM 27868 N N . THR A 1 64 ? 10.514 -31.215 -8.542 1.00 0.00 64 THR A N 16
ATOM 27869 C CA . THR A 1 64 ? 9.849 -32.060 -9.554 1.00 0.00 64 THR A CA 16
ATOM 27870 C C . THR A 1 64 ? 9.610 -31.274 -10.845 1.00 0.00 64 THR A C 16
ATOM 27871 O O . THR A 1 64 ? 9.087 -30.156 -10.804 1.00 0.00 64 THR A O 16
ATOM 27882 N N . LEU A 1 65 ? 10.018 -31.851 -11.980 1.00 0.00 65 LEU A N 16
ATOM 27883 C CA . LEU A 1 65 ? 10.076 -31.218 -13.317 1.00 0.00 65 LEU A CA 16
ATOM 27884 C C . LEU A 1 65 ? 10.557 -29.756 -13.306 1.00 0.00 65 LEU A C 16
ATOM 27885 O O . LEU A 1 65 ? 10.091 -28.918 -14.075 1.00 0.00 65 LEU A O 16
ATOM 27901 N N . ASP A 1 66 ? 11.533 -29.478 -12.442 1.00 0.00 66 ASP A N 16
ATOM 27902 C CA . ASP A 1 66 ? 12.214 -28.198 -12.325 1.00 0.00 66 ASP A CA 16
ATOM 27903 C C . ASP A 1 66 ? 11.276 -27.027 -11.991 1.00 0.00 66 ASP A C 16
ATOM 27904 O O . ASP A 1 66 ? 11.554 -25.868 -12.326 1.00 0.00 66 ASP A O 16
ATOM 27913 N N . HIS A 1 67 ? 10.155 -27.326 -11.316 1.00 0.00 67 HIS A N 16
ATOM 27914 C CA . HIS A 1 67 ? 9.174 -26.331 -10.902 1.00 0.00 67 HIS A CA 16
ATOM 27915 C C . HIS A 1 67 ? 9.403 -25.774 -9.494 1.00 0.00 67 HIS A C 16
ATOM 27916 O O . HIS A 1 67 ? 9.906 -26.468 -8.602 1.00 0.00 67 HIS A O 16
ATOM 27930 N N . THR A 1 68 ? 8.933 -24.542 -9.263 1.00 0.00 68 THR A N 16
ATOM 27931 C CA . THR A 1 68 ? 8.876 -23.877 -7.948 1.00 0.00 68 THR A CA 16
ATOM 27932 C C . THR A 1 68 ? 7.523 -23.180 -7.777 1.00 0.00 68 THR A C 16
ATOM 27933 O O . THR A 1 68 ? 6.882 -22.827 -8.767 1.00 0.00 68 THR A O 16
ATOM 27944 N N . GLU A 1 69 ? 7.057 -22.965 -6.540 1.00 0.00 69 GLU A N 16
ATOM 27945 C CA . GLU A 1 69 ? 5.708 -22.462 -6.245 1.00 0.00 69 GLU A CA 16
ATOM 27946 C C . GLU A 1 69 ? 5.763 -21.203 -5.366 1.00 0.00 69 GLU A C 16
ATOM 27947 O O . GLU A 1 69 ? 6.542 -21.121 -4.418 1.00 0.00 69 GLU A O 16
ATOM 27959 N N . ILE A 1 70 ? 4.907 -20.224 -5.674 1.00 0.00 70 ILE A N 16
ATOM 27960 C CA . ILE A 1 70 ? 4.857 -18.904 -5.029 1.00 0.00 70 ILE A CA 16
ATOM 27961 C C . ILE A 1 70 ? 3.597 -18.852 -4.181 1.00 0.00 70 ILE A C 16
ATOM 27962 O O . ILE A 1 70 ? 2.522 -19.244 -4.642 1.00 0.00 70 ILE A O 16
ATOM 27978 N N . LYS A 1 71 ? 3.723 -18.319 -2.960 1.00 0.00 71 LYS A N 16
ATOM 27979 C CA . LYS A 1 71 ? 2.701 -18.322 -1.908 1.00 0.00 71 LYS A CA 16
ATOM 27980 C C . LYS A 1 71 ? 2.591 -16.926 -1.278 1.00 0.00 71 LYS A C 16
ATOM 27981 O O . LYS A 1 71 ? 3.589 -16.207 -1.198 1.00 0.00 71 LYS A O 16
ATOM 28000 N N . ALA A 1 72 ? 1.393 -16.544 -0.840 1.00 0.00 72 ALA A N 16
ATOM 28001 C CA . ALA A 1 72 ? 1.135 -15.250 -0.199 1.00 0.00 72 ALA A CA 16
ATOM 28002 C C . ALA A 1 72 ? 1.986 -15.035 1.072 1.00 0.00 72 ALA A C 16
ATOM 28003 O O . ALA A 1 72 ? 2.344 -16.007 1.746 1.00 0.00 72 ALA A O 16
ATOM 28010 N N . PRO A 1 73 ? 2.250 -13.777 1.474 1.00 0.00 73 PRO A N 16
ATOM 28011 C CA . PRO A 1 73 ? 2.823 -13.522 2.786 1.00 0.00 73 PRO A CA 16
ATOM 28012 C C . PRO A 1 73 ? 1.804 -13.758 3.910 1.00 0.00 73 PRO A C 16
ATOM 28013 O O . PRO A 1 73 ? 2.148 -14.315 4.949 1.00 0.00 73 PRO A O 16
ATOM 28024 N N . PHE A 1 74 ? 0.556 -13.325 3.697 1.00 0.00 74 PHE A N 16
ATOM 28025 C CA . PHE A 1 74 ? -0.468 -13.251 4.742 1.00 0.00 74 PHE A CA 16
ATOM 28026 C C . PHE A 1 74 ? -1.942 -13.224 4.305 1.00 0.00 74 PHE A C 16
ATOM 28027 O O . PHE A 1 74 ? -2.280 -13.047 3.136 1.00 0.00 74 PHE A O 16
ATOM 28044 N N . ASP A 1 75 ? -2.803 -13.388 5.318 1.00 0.00 75 ASP A N 16
ATOM 28045 C CA . ASP A 1 75 ? -4.267 -13.218 5.279 1.00 0.00 75 ASP A CA 16
ATOM 28046 C C . ASP A 1 75 ? -4.652 -11.825 4.750 1.00 0.00 75 ASP A C 16
ATOM 28047 O O . ASP A 1 75 ? -4.313 -10.807 5.361 1.00 0.00 75 ASP A O 16
ATOM 28056 N N . GLY A 1 76 ? -5.373 -11.759 3.635 1.00 0.00 76 GLY A N 16
ATOM 28057 C CA . GLY A 1 76 ? -5.658 -10.483 2.995 1.00 0.00 76 GLY A CA 16
ATOM 28058 C C . GLY A 1 76 ? -6.431 -10.564 1.686 1.00 0.00 76 GLY A C 16
ATOM 28059 O O . GLY A 1 76 ? -7.125 -11.537 1.383 1.00 0.00 76 GLY A O 16
ATOM 28063 N N . THR A 1 77 ? -6.284 -9.502 0.900 1.00 0.00 77 THR A N 16
ATOM 28064 C CA . THR A 1 77 ? -6.914 -9.280 -0.407 1.00 0.00 77 THR A CA 16
ATOM 28065 C C . THR A 1 77 ? -5.823 -9.086 -1.446 1.00 0.00 77 THR A C 16
ATOM 28066 O O . THR A 1 77 ? -4.710 -8.661 -1.121 1.00 0.00 77 THR A O 16
ATOM 28077 N N . ILE A 1 78 ? -6.124 -9.427 -2.692 1.00 0.00 78 ILE A N 16
ATOM 28078 C CA . ILE A 1 78 ? -5.129 -9.513 -3.756 1.00 0.00 78 ILE A CA 16
ATOM 28079 C C . ILE A 1 78 ? -5.625 -8.814 -5.023 1.00 0.00 78 ILE A C 16
ATOM 28080 O O . ILE A 1 78 ? -6.807 -8.870 -5.360 1.00 0.00 78 ILE A O 16
ATOM 28096 N N . GLY A 1 79 ? -4.718 -8.096 -5.687 1.00 0.00 79 GLY A N 16
ATOM 28097 C CA . GLY A 1 79 ? -5.040 -7.221 -6.819 1.00 0.00 79 GLY A CA 16
ATOM 28098 C C . GLY A 1 79 ? -5.225 -7.988 -8.123 1.00 0.00 79 GLY A C 16
ATOM 28099 O O . GLY A 1 79 ? -5.258 -9.222 -8.147 1.00 0.00 79 GLY A O 16
ATOM 28103 N N . ASP A 1 80 ? -5.354 -7.274 -9.240 1.00 0.00 80 ASP A N 16
ATOM 28104 C CA . ASP A 1 80 ? -5.270 -7.897 -10.560 1.00 0.00 80 ASP A CA 16
ATOM 28105 C C . ASP A 1 80 ? -3.862 -8.439 -10.834 1.00 0.00 80 ASP A C 16
ATOM 28106 O O . ASP A 1 80 ? -2.844 -7.791 -10.576 1.00 0.00 80 ASP A O 16
ATOM 28115 N N . ALA A 1 81 ? -3.825 -9.648 -11.391 1.00 0.00 81 ALA A N 16
ATOM 28116 C CA . ALA A 1 81 ? -2.609 -10.305 -11.832 1.00 0.00 81 ALA A CA 16
ATOM 28117 C C . ALA A 1 81 ? -1.845 -9.456 -12.873 1.00 0.00 81 ALA A C 16
ATOM 28118 O O . ALA A 1 81 ? -2.451 -8.777 -13.709 1.00 0.00 81 ALA A O 16
ATOM 28125 N N . LEU A 1 82 ? -0.516 -9.570 -12.873 1.00 0.00 82 LEU A N 16
ATOM 28126 C CA . LEU A 1 82 ? 0.393 -8.815 -13.749 1.00 0.00 82 LEU A CA 16
ATOM 28127 C C . LEU A 1 82 ? 1.203 -9.734 -14.694 1.00 0.00 82 LEU A C 16
ATOM 28128 O O . LEU A 1 82 ? 2.036 -9.255 -15.467 1.00 0.00 82 LEU A O 16
ATOM 28144 N N . VAL A 1 83 ? 0.952 -11.050 -14.651 1.00 0.00 83 VAL A N 16
ATOM 28145 C CA . VAL A 1 83 ? 1.706 -12.117 -15.345 1.00 0.00 83 VAL A CA 16
ATOM 28146 C C . VAL A 1 83 ? 0.788 -13.262 -15.763 1.00 0.00 83 VAL A C 16
ATOM 28147 O O . VAL A 1 83 ? -0.268 -13.486 -15.163 1.00 0.00 83 VAL A O 16
ATOM 28160 N N . ASN A 1 84 ? 1.205 -14.033 -16.764 1.00 0.00 84 ASN A N 16
ATOM 28161 C CA . ASN A 1 84 ? 0.517 -15.164 -17.344 1.00 0.00 84 ASN A CA 16
ATOM 28162 C C . ASN A 1 84 ? 1.509 -16.272 -17.701 1.00 0.00 84 ASN A C 16
ATOM 28163 O O . ASN A 1 84 ? 2.712 -16.056 -17.749 1.00 0.00 84 ASN A O 16
ATOM 28174 N N . ILE A 1 85 ? 0.980 -17.447 -18.009 1.00 0.00 85 ILE A N 16
ATOM 28175 C CA . ILE A 1 85 ? 1.717 -18.660 -18.371 1.00 0.00 85 ILE A CA 16
ATOM 28176 C C . ILE A 1 85 ? 2.568 -18.393 -19.622 1.00 0.00 85 ILE A C 16
ATOM 28177 O O . ILE A 1 85 ? 2.026 -18.278 -20.724 1.00 0.00 85 ILE A O 16
ATOM 28193 N N . GLY A 1 86 ? 3.884 -18.216 -19.455 1.00 0.00 86 GLY A N 16
ATOM 28194 C CA . GLY A 1 86 ? 4.787 -17.862 -20.550 1.00 0.00 86 GLY A CA 16
ATOM 28195 C C . GLY A 1 86 ? 5.426 -16.488 -20.375 1.00 0.00 86 GLY A C 16
ATOM 28196 O O . GLY A 1 86 ? 6.390 -16.180 -21.080 1.00 0.00 86 GLY A O 16
ATOM 28200 N N . ASP A 1 87 ? 4.932 -15.647 -19.450 1.00 0.00 87 ASP A N 16
ATOM 28201 C CA . ASP A 1 87 ? 5.647 -14.435 -19.064 1.00 0.00 87 ASP A CA 16
ATOM 28202 C C . ASP A 1 87 ? 6.948 -14.850 -18.381 1.00 0.00 87 ASP A C 16
ATOM 28203 O O . ASP A 1 87 ? 6.960 -15.637 -17.417 1.00 0.00 87 ASP A O 16
ATOM 28212 N N . TYR A 1 88 ? 8.051 -14.329 -18.922 1.00 0.00 88 TYR A N 16
ATOM 28213 C CA . TYR A 1 88 ? 9.374 -14.526 -18.360 1.00 0.00 88 TYR A CA 16
ATOM 28214 C C . TYR A 1 88 ? 9.492 -13.749 -17.058 1.00 0.00 88 TYR A C 16
ATOM 28215 O O . TYR A 1 88 ? 9.585 -12.517 -17.072 1.00 0.00 88 TYR A O 16
ATOM 28233 N N . VAL A 1 89 ? 9.485 -14.475 -15.942 1.00 0.00 89 VAL A N 16
ATOM 28234 C CA . VAL A 1 89 ? 9.634 -13.865 -14.603 1.00 0.00 89 VAL A CA 16
ATOM 28235 C C . VAL A 1 89 ? 10.977 -14.133 -13.911 1.00 0.00 89 VAL A C 16
ATOM 28236 O O . VAL A 1 89 ? 11.604 -15.178 -14.066 1.00 0.00 89 VAL A O 16
ATOM 28249 N N . SER A 1 90 ? 11.417 -13.179 -13.097 1.00 0.00 90 SER A N 16
ATOM 28250 C CA . SER A 1 90 ? 12.707 -13.212 -12.398 1.00 0.00 90 SER A CA 16
ATOM 28251 C C . SER A 1 90 ? 12.562 -12.684 -10.962 1.00 0.00 90 SER A C 16
ATOM 28252 O O . SER A 1 90 ? 11.715 -11.834 -10.676 1.00 0.00 90 SER A O 16
ATOM 28260 N N . ALA A 1 91 ? 13.371 -13.237 -10.049 1.00 0.00 91 ALA A N 16
ATOM 28261 C CA . ALA A 1 91 ? 13.170 -13.163 -8.595 1.00 0.00 91 ALA A CA 16
ATOM 28262 C C . ALA A 1 91 ? 12.965 -11.827 -7.887 1.00 0.00 91 ALA A C 16
ATOM 28263 O O . ALA A 1 91 ? 12.335 -11.793 -6.824 1.00 0.00 91 ALA A O 16
ATOM 28270 N N . SER A 1 92 ? 13.453 -10.729 -8.442 1.00 0.00 92 SER A N 16
ATOM 28271 C CA . SER A 1 92 ? 13.014 -9.404 -7.988 1.00 0.00 92 SER A CA 16
ATOM 28272 C C . SER A 1 92 ? 12.673 -8.460 -9.158 1.00 0.00 92 SER A C 16
ATOM 28273 O O . SER A 1 92 ? 12.260 -7.313 -8.968 1.00 0.00 92 SER A O 16
ATOM 28281 N N . THR A 1 93 ? 12.818 -8.954 -10.389 1.00 0.00 93 THR A N 16
ATOM 28282 C CA . THR A 1 93 ? 12.788 -8.138 -11.623 1.00 0.00 93 THR A CA 16
ATOM 28283 C C . THR A 1 93 ? 11.409 -8.117 -12.295 1.00 0.00 93 THR A C 16
ATOM 28284 O O . THR A 1 93 ? 11.162 -7.309 -13.192 1.00 0.00 93 THR A O 16
ATOM 28295 N N . THR A 1 94 ? 10.489 -8.983 -11.868 1.00 0.00 94 THR A N 16
ATOM 28296 C CA . THR A 1 94 ? 9.191 -9.204 -12.493 1.00 0.00 94 THR A CA 16
ATOM 28297 C C . THR A 1 94 ? 8.188 -9.469 -11.400 1.00 0.00 94 THR A C 16
ATOM 28298 O O . THR A 1 94 ? 8.318 -10.381 -10.586 1.00 0.00 94 THR A O 16
ATOM 28309 N N . GLU A 1 95 ? 7.219 -8.574 -11.356 1.00 0.00 95 GLU A N 16
ATOM 28310 C CA . GLU A 1 95 ? 6.285 -8.411 -10.263 1.00 0.00 95 GLU A CA 16
ATOM 28311 C C . GLU A 1 95 ? 4.932 -9.013 -10.657 1.00 0.00 95 GLU A C 16
ATOM 28312 O O . GLU A 1 95 ? 4.363 -8.688 -11.702 1.00 0.00 95 GLU A O 16
ATOM 28324 N N . LEU A 1 96 ? 4.467 -9.939 -9.826 1.00 0.00 96 LEU A N 16
ATOM 28325 C CA . LEU A 1 96 ? 3.374 -10.859 -10.180 1.00 0.00 96 LEU A CA 16
ATOM 28326 C C . LEU A 1 96 ? 1.944 -10.333 -9.960 1.00 0.00 96 LEU A C 16
ATOM 28327 O O . LEU A 1 96 ? 1.056 -10.639 -10.754 1.00 0.00 96 LEU A O 16
ATOM 28343 N N . VAL A 1 97 ? 1.726 -9.573 -8.877 1.00 0.00 97 VAL A N 16
ATOM 28344 C CA . VAL A 1 97 ? 0.446 -9.007 -8.377 1.00 0.00 97 VAL A CA 16
ATOM 28345 C C . VAL A 1 97 ? 0.717 -8.270 -7.054 1.00 0.00 97 VAL A C 16
ATOM 28346 O O . VAL A 1 97 ? 1.801 -8.434 -6.494 1.00 0.00 97 VAL A O 16
ATOM 28359 N N . ARG A 1 98 ? -0.236 -7.499 -6.503 1.00 0.00 98 ARG A N 16
ATOM 28360 C CA . ARG A 1 98 ? -0.131 -6.968 -5.131 1.00 0.00 98 ARG A CA 16
ATOM 28361 C C . ARG A 1 98 ? -1.003 -7.691 -4.099 1.00 0.00 98 ARG A C 16
ATOM 28362 O O . ARG A 1 98 ? -2.130 -8.056 -4.413 1.00 0.00 98 ARG A O 16
ATOM 28383 N N . VAL A 1 99 ? -0.528 -7.836 -2.854 1.00 0.00 99 VAL A N 16
ATOM 28384 C CA . VAL A 1 99 ? -1.225 -8.528 -1.751 1.00 0.00 99 VAL A CA 16
ATOM 28385 C C . VAL A 1 99 ? -1.246 -7.621 -0.526 1.00 0.00 99 VAL A C 16
ATOM 28386 O O . VAL A 1 99 ? -0.220 -7.041 -0.157 1.00 0.00 99 VAL A O 16
ATOM 28399 N N . THR A 1 100 ? -2.422 -7.435 0.068 1.00 0.00 100 THR A N 16
ATOM 28400 C CA . THR A 1 100 ? -2.630 -6.437 1.119 1.00 0.00 100 THR A CA 16
ATOM 28401 C C . THR A 1 100 ? -3.577 -6.895 2.236 1.00 0.00 100 THR A C 16
ATOM 28402 O O . THR A 1 100 ? -4.543 -7.604 1.979 1.00 0.00 100 THR A O 16
ATOM 28413 N N . ASN A 1 101 ? -3.275 -6.557 3.497 1.00 0.00 101 ASN A N 16
ATOM 28414 C CA . ASN A 1 101 ? -3.960 -7.112 4.670 1.00 0.00 101 ASN A CA 16
ATOM 28415 C C . ASN A 1 101 ? -5.217 -6.306 5.057 1.00 0.00 101 ASN A C 16
ATOM 28416 O O . ASN A 1 101 ? -5.209 -5.075 5.089 1.00 0.00 101 ASN A O 16
ATOM 28427 N N . LEU A 1 102 ? -6.275 -7.046 5.407 1.00 0.00 102 LEU A N 16
ATOM 28428 C CA . LEU A 1 102 ? -7.571 -6.566 5.894 1.00 0.00 102 LEU A CA 16
ATOM 28429 C C . LEU A 1 102 ? -7.918 -7.271 7.230 1.00 0.00 102 LEU A C 16
ATOM 28430 O O . LEU A 1 102 ? -7.107 -8.033 7.771 1.00 0.00 102 LEU A O 16
ATOM 28446 N N . ASN A 1 103 ? -9.122 -7.045 7.772 1.00 0.00 103 ASN A N 16
ATOM 28447 C CA . ASN A 1 103 ? -9.645 -7.781 8.932 1.00 0.00 103 ASN A CA 16
ATOM 28448 C C . ASN A 1 103 ? -9.640 -9.320 8.698 1.00 0.00 103 ASN A C 16
ATOM 28449 O O . ASN A 1 103 ? -9.713 -9.772 7.551 1.00 0.00 103 ASN A O 16
ATOM 28460 N N . PRO A 1 104 ? -9.603 -10.149 9.762 1.00 0.00 104 PRO A N 16
ATOM 28461 C CA . PRO A 1 104 ? -9.349 -11.590 9.661 1.00 0.00 104 PRO A CA 16
ATOM 28462 C C . PRO A 1 104 ? -10.574 -12.433 9.269 1.00 0.00 104 PRO A C 16
ATOM 28463 O O . PRO A 1 104 ? -10.548 -13.664 9.311 1.00 0.00 104 PRO A O 16
ATOM 28474 N N . ILE A 1 105 ? -11.659 -11.768 8.861 1.00 0.00 105 ILE A N 16
ATOM 28475 C CA . ILE A 1 105 ? -12.955 -12.365 8.484 1.00 0.00 105 ILE A CA 16
ATOM 28476 C C . ILE A 1 105 ? -12.896 -13.312 7.278 1.00 0.00 105 ILE A C 16
ATOM 28477 O O . ILE A 1 105 ? -13.811 -14.103 7.048 1.00 0.00 105 ILE A O 16
ATOM 28493 N N . TYR A 1 106 ? -11.796 -13.252 6.535 1.00 0.00 106 TYR A N 16
ATOM 28494 C CA . TYR A 1 106 ? -11.480 -14.076 5.370 1.00 0.00 106 TYR A CA 16
ATOM 28495 C C . TYR A 1 106 ? -10.729 -15.380 5.718 1.00 0.00 106 TYR A C 16
ATOM 28496 O O . TYR A 1 106 ? -10.329 -16.116 4.817 1.00 0.00 106 TYR A O 16
ATOM 28514 N N . ALA A 1 107 ? -10.546 -15.677 7.010 1.00 0.00 107 ALA A N 16
ATOM 28515 C CA . ALA A 1 107 ? -9.798 -16.829 7.531 1.00 0.00 107 ALA A CA 16
ATOM 28516 C C . ALA A 1 107 ? -10.606 -17.722 8.494 1.00 0.00 107 ALA A C 16
ATOM 28517 O O . ALA A 1 107 ? -10.032 -18.548 9.211 1.00 0.00 107 ALA A O 16
ATOM 28524 N N . ASP A 1 108 ? -11.933 -17.578 8.513 1.00 0.00 108 ASP A N 16
ATOM 28525 C CA . ASP A 1 108 ? -12.838 -18.350 9.372 1.00 0.00 108 ASP A CA 16
ATOM 28526 C C . ASP A 1 108 ? -14.260 -18.445 8.779 1.00 0.00 108 ASP A C 16
ATOM 28527 O O . ASP A 1 108 ? -14.651 -17.664 7.905 1.00 0.00 108 ASP A O 16
ATOM 28536 N N . GLY A 1 109 ? -15.037 -19.405 9.275 1.00 0.00 109 GLY A N 16
ATOM 28537 C CA . GLY A 1 109 ? -16.433 -19.671 8.924 1.00 0.00 109 GLY A CA 16
ATOM 28538 C C . GLY A 1 109 ? -17.119 -20.651 9.889 1.00 0.00 109 GLY A C 16
ATOM 28539 O O . GLY A 1 109 ? -18.090 -21.308 9.513 1.00 0.00 109 GLY A O 16
ATOM 28543 N N . SER A 1 110 ? -16.604 -20.795 11.117 1.00 0.00 110 SER A N 16
ATOM 28544 C CA . SER A 1 110 ? -17.047 -21.778 12.124 1.00 0.00 110 SER A CA 16
ATOM 28545 C C . SER A 1 110 ? -18.508 -21.621 12.573 1.00 0.00 110 SER A C 16
ATOM 28546 O O . SER A 1 110 ? -19.105 -22.563 13.094 1.00 0.00 110 SER A O 16
ATOM 28554 N N . HIS A 1 111 ? -19.108 -20.447 12.356 1.00 0.00 111 HIS A N 16
ATOM 28555 C CA . HIS A 1 111 ? -20.530 -20.133 12.574 1.00 0.00 111 HIS A CA 16
ATOM 28556 C C . HIS A 1 111 ? -21.435 -20.446 11.369 1.00 0.00 111 HIS A C 16
ATOM 28557 O O . HIS A 1 111 ? -22.641 -20.196 11.426 1.00 0.00 111 HIS A O 16
ATOM 28571 N N . HIS A 1 112 ? -20.871 -20.952 10.263 1.00 0.00 112 HIS A N 16
ATOM 28572 C CA . HIS A 1 112 ? -21.535 -21.166 8.962 1.00 0.00 112 HIS A CA 16
ATOM 28573 C C . HIS A 1 112 ? -22.302 -19.930 8.444 1.00 0.00 112 HIS A C 16
ATOM 28574 O O . HIS A 1 112 ? -23.295 -20.055 7.726 1.00 0.00 112 HIS A O 16
ATOM 28588 N N . HIS A 1 113 ? -21.840 -18.730 8.816 1.00 0.00 113 HIS A N 16
ATOM 28589 C CA . HIS A 1 113 ? -22.468 -17.421 8.567 1.00 0.00 113 HIS A CA 16
ATOM 28590 C C . HIS A 1 113 ? -23.913 -17.264 9.090 1.00 0.00 113 HIS A C 16
ATOM 28591 O O . HIS A 1 113 ? -24.638 -16.357 8.666 1.00 0.00 113 HIS A O 16
ATOM 28605 N N . HIS A 1 114 ? -24.348 -18.119 10.022 1.00 0.00 114 HIS A N 16
ATOM 28606 C CA . HIS A 1 114 ? -25.614 -17.949 10.756 1.00 0.00 114 HIS A CA 16
ATOM 28607 C C . HIS A 1 114 ? -25.548 -16.785 11.759 1.00 0.00 114 HIS A C 16
ATOM 28608 O O . HIS A 1 114 ? -24.468 -16.349 12.174 1.00 0.00 114 HIS A O 16
ATOM 28622 N N . HIS A 1 115 ? -26.718 -16.303 12.183 1.00 0.00 115 HIS A N 16
ATOM 28623 C CA . HIS A 1 115 ? -26.886 -15.236 13.179 1.00 0.00 115 HIS A CA 16
ATOM 28624 C C . HIS A 1 115 ? -28.168 -15.443 14.005 1.00 0.00 115 HIS A C 16
ATOM 28625 O O . HIS A 1 115 ? -28.998 -16.304 13.680 1.00 0.00 115 HIS A O 16
ATOM 28639 N N . HIS A 1 116 ? -28.316 -14.674 15.092 1.00 0.00 116 HIS A N 16
ATOM 28640 C CA . HIS A 1 116 ? -29.369 -14.826 16.115 1.00 0.00 116 HIS A CA 16
ATOM 28641 C C . HIS A 1 116 ? -29.949 -13.475 16.558 1.00 0.00 116 HIS A C 16
ATOM 28642 O O . HIS A 1 116 ? -31.193 -13.369 16.647 1.00 0.00 116 HIS A O 16
ATOM 28657 N N . ASP A 1 1 ? 1.230 -1.916 1.125 1.00 0.00 1 ASP A N 17
ATOM 28658 C CA . ASP A 1 1 ? 1.321 -3.289 1.689 1.00 0.00 1 ASP A CA 17
ATOM 28659 C C . ASP A 1 1 ? 2.334 -4.139 0.910 1.00 0.00 1 ASP A C 17
ATOM 28660 O O . ASP A 1 1 ? 3.527 -4.028 1.196 1.00 0.00 1 ASP A O 17
ATOM 28671 N N . VAL A 1 2 ? 1.914 -4.951 -0.072 1.00 0.00 2 VAL A N 17
ATOM 28672 C CA . VAL A 1 2 ? 2.787 -5.877 -0.826 1.00 0.00 2 VAL A CA 17
ATOM 28673 C C . VAL A 1 2 ? 2.593 -5.807 -2.320 1.00 0.00 2 VAL A C 17
ATOM 28674 O O . VAL A 1 2 ? 1.484 -5.623 -2.798 1.00 0.00 2 VAL A O 17
ATOM 28687 N N . ILE A 1 3 ? 3.689 -6.087 -3.016 1.00 0.00 3 ILE A N 17
ATOM 28688 C CA . ILE A 1 3 ? 3.834 -6.424 -4.425 1.00 0.00 3 ILE A CA 17
ATOM 28689 C C . ILE A 1 3 ? 4.645 -7.733 -4.438 1.00 0.00 3 ILE A C 17
ATOM 28690 O O . ILE A 1 3 ? 5.848 -7.741 -4.165 1.00 0.00 3 ILE A O 17
ATOM 28706 N N . ILE A 1 4 ? 3.953 -8.865 -4.594 1.00 0.00 4 ILE A N 17
ATOM 28707 C CA . ILE A 1 4 ? 4.484 -10.222 -4.462 1.00 0.00 4 ILE A CA 17
ATOM 28708 C C . ILE A 1 4 ? 5.477 -10.534 -5.602 1.00 0.00 4 ILE A C 17
ATOM 28709 O O . ILE A 1 4 ? 5.332 -10.054 -6.737 1.00 0.00 4 ILE A O 17
ATOM 28725 N N . LYS A 1 5 ? 6.473 -11.378 -5.313 1.00 0.00 5 LYS A N 17
ATOM 28726 C CA . LYS A 1 5 ? 7.535 -11.803 -6.245 1.00 0.00 5 LYS A CA 17
ATOM 28727 C C . LYS A 1 5 ? 7.956 -13.258 -6.045 1.00 0.00 5 LYS A C 17
ATOM 28728 O O . LYS A 1 5 ? 7.777 -13.802 -4.951 1.00 0.00 5 LYS A O 17
ATOM 28747 N N . PRO A 1 6 ? 8.517 -13.885 -7.091 1.00 0.00 6 PRO A N 17
ATOM 28748 C CA . PRO A 1 6 ? 8.947 -15.275 -7.039 1.00 0.00 6 PRO A CA 17
ATOM 28749 C C . PRO A 1 6 ? 10.306 -15.431 -6.329 1.00 0.00 6 PRO A C 17
ATOM 28750 O O . PRO A 1 6 ? 11.088 -14.487 -6.258 1.00 0.00 6 PRO A O 17
ATOM 28761 N N . GLN A 1 7 ? 10.623 -16.633 -5.834 1.00 0.00 7 GLN A N 17
ATOM 28762 C CA . GLN A 1 7 ? 11.913 -16.922 -5.184 1.00 0.00 7 GLN A CA 17
ATOM 28763 C C . GLN A 1 7 ? 12.987 -17.489 -6.136 1.00 0.00 7 GLN A C 17
ATOM 28764 O O . GLN A 1 7 ? 14.149 -17.611 -5.749 1.00 0.00 7 GLN A O 17
ATOM 28778 N N . VAL A 1 8 ? 12.607 -17.782 -7.386 1.00 0.00 8 VAL A N 17
ATOM 28779 C CA . VAL A 1 8 ? 13.499 -18.164 -8.499 1.00 0.00 8 VAL A CA 17
ATOM 28780 C C . VAL A 1 8 ? 13.076 -17.449 -9.782 1.00 0.00 8 VAL A C 17
ATOM 28781 O O . VAL A 1 8 ? 11.912 -17.069 -9.932 1.00 0.00 8 VAL A O 17
ATOM 28794 N N . SER A 1 9 ? 14.011 -17.261 -10.715 1.00 0.00 9 SER A N 17
ATOM 28795 C CA . SER A 1 9 ? 13.677 -16.809 -12.069 1.00 0.00 9 SER A CA 17
ATOM 28796 C C . SER A 1 9 ? 13.208 -17.993 -12.943 1.00 0.00 9 SER A C 17
ATOM 28797 O O . SER A 1 9 ? 13.530 -19.150 -12.663 1.00 0.00 9 SER A O 17
ATOM 28805 N N . GLY A 1 10 ? 12.425 -17.725 -13.989 1.00 0.00 10 GLY A N 17
ATOM 28806 C CA . GLY A 1 10 ? 11.815 -18.739 -14.858 1.00 0.00 10 GLY A CA 17
ATOM 28807 C C . GLY A 1 10 ? 10.591 -18.169 -15.544 1.00 0.00 10 GLY A C 17
ATOM 28808 O O . GLY A 1 10 ? 10.516 -16.962 -15.745 1.00 0.00 10 GLY A O 17
ATOM 28812 N N . VAL A 1 11 ? 9.606 -18.996 -15.892 1.00 0.00 11 VAL A N 17
ATOM 28813 C CA . VAL A 1 11 ? 8.386 -18.559 -16.533 1.00 0.00 11 VAL A CA 17
ATOM 28814 C C . VAL A 1 11 ? 7.144 -19.146 -15.881 1.00 0.00 11 VAL A C 17
ATOM 28815 O O . VAL A 1 11 ? 7.187 -20.294 -15.462 1.00 0.00 11 VAL A O 17
ATOM 28828 N N . ILE A 1 12 ? 6.030 -18.418 -15.827 1.00 0.00 12 ILE A N 17
ATOM 28829 C CA . ILE A 1 12 ? 4.791 -18.914 -15.196 1.00 0.00 12 ILE A CA 17
ATOM 28830 C C . ILE A 1 12 ? 4.246 -20.172 -15.903 1.00 0.00 12 ILE A C 17
ATOM 28831 O O . ILE A 1 12 ? 4.293 -20.277 -17.126 1.00 0.00 12 ILE A O 17
ATOM 28847 N N . VAL A 1 13 ? 3.638 -21.082 -15.138 1.00 0.00 13 VAL A N 17
ATOM 28848 C CA . VAL A 1 13 ? 3.053 -22.364 -15.579 1.00 0.00 13 VAL A CA 17
ATOM 28849 C C . VAL A 1 13 ? 1.588 -22.491 -15.147 1.00 0.00 13 VAL A C 17
ATOM 28850 O O . VAL A 1 13 ? 0.768 -23.027 -15.896 1.00 0.00 13 VAL A O 17
ATOM 28863 N N . ASN A 1 14 ? 1.237 -21.976 -13.962 1.00 0.00 14 ASN A N 17
ATOM 28864 C CA . ASN A 1 14 ? -0.127 -21.989 -13.437 1.00 0.00 14 ASN A CA 17
ATOM 28865 C C . ASN A 1 14 ? -0.387 -20.759 -12.557 1.00 0.00 14 ASN A C 17
ATOM 28866 O O . ASN A 1 14 ? 0.545 -20.173 -11.995 1.00 0.00 14 ASN A O 17
ATOM 28877 N N . LYS A 1 15 ? -1.675 -20.441 -12.400 1.00 0.00 15 LYS A N 17
ATOM 28878 C CA . LYS A 1 15 ? -2.247 -19.324 -11.660 1.00 0.00 15 LYS A CA 17
ATOM 28879 C C . LYS A 1 15 ? -3.251 -19.899 -10.665 1.00 0.00 15 LYS A C 17
ATOM 28880 O O . LYS A 1 15 ? -4.408 -20.157 -10.995 1.00 0.00 15 LYS A O 17
ATOM 28899 N N . LEU A 1 16 ? -2.788 -20.141 -9.445 1.00 0.00 16 LEU A N 17
ATOM 28900 C CA . LEU A 1 16 ? -3.587 -20.742 -8.381 1.00 0.00 16 LEU A CA 17
ATOM 28901 C C . LEU A 1 16 ? -4.642 -19.774 -7.843 1.00 0.00 16 LEU A C 17
ATOM 28902 O O . LEU A 1 16 ? -5.809 -20.126 -7.659 1.00 0.00 16 LEU A O 17
ATOM 28918 N N . PHE A 1 17 ? -4.204 -18.544 -7.596 1.00 0.00 17 PHE A N 17
ATOM 28919 C CA . PHE A 1 17 ? -5.021 -17.438 -7.088 1.00 0.00 17 PHE A CA 17
ATOM 28920 C C . PHE A 1 17 ? -5.988 -16.874 -8.151 1.00 0.00 17 PHE A C 17
ATOM 28921 O O . PHE A 1 17 ? -6.094 -17.399 -9.267 1.00 0.00 17 PHE A O 17
ATOM 28938 N N . LYS A 1 18 ? -6.699 -15.799 -7.794 1.00 0.00 18 LYS A N 17
ATOM 28939 C CA . LYS A 1 18 ? -7.609 -15.054 -8.679 1.00 0.00 18 LYS A CA 17
ATOM 28940 C C . LYS A 1 18 ? -7.407 -13.548 -8.546 1.00 0.00 18 LYS A C 17
ATOM 28941 O O . LYS A 1 18 ? -7.354 -13.016 -7.438 1.00 0.00 18 LYS A O 17
ATOM 28960 N N . ALA A 1 19 ? -7.351 -12.875 -9.689 1.00 0.00 19 ALA A N 17
ATOM 28961 C CA . ALA A 1 19 ? -7.274 -11.427 -9.817 1.00 0.00 19 ALA A CA 17
ATOM 28962 C C . ALA A 1 19 ? -8.433 -10.731 -9.078 1.00 0.00 19 ALA A C 17
ATOM 28963 O O . ALA A 1 19 ? -9.589 -10.807 -9.498 1.00 0.00 19 ALA A O 17
ATOM 28970 N N . GLY A 1 20 ? -8.113 -10.077 -7.957 1.00 0.00 20 GLY A N 17
ATOM 28971 C CA . GLY A 1 20 ? -9.047 -9.293 -7.144 1.00 0.00 20 GLY A CA 17
ATOM 28972 C C . GLY A 1 20 ? -9.631 -10.002 -5.902 1.00 0.00 20 GLY A C 17
ATOM 28973 O O . GLY A 1 20 ? -10.307 -9.344 -5.109 1.00 0.00 20 GLY A O 17
ATOM 28977 N N . ASP A 1 21 ? -9.433 -11.319 -5.731 1.00 0.00 21 ASP A N 17
ATOM 28978 C CA . ASP A 1 21 ? -10.060 -12.102 -4.647 1.00 0.00 21 ASP A CA 17
ATOM 28979 C C . ASP A 1 21 ? -9.316 -12.047 -3.288 1.00 0.00 21 ASP A C 17
ATOM 28980 O O . ASP A 1 21 ? -8.353 -11.298 -3.098 1.00 0.00 21 ASP A O 17
ATOM 28989 N N . LYS A 1 22 ? -9.758 -12.847 -2.309 1.00 0.00 22 LYS A N 17
ATOM 28990 C CA . LYS A 1 22 ? -9.046 -13.083 -1.044 1.00 0.00 22 LYS A CA 17
ATOM 28991 C C . LYS A 1 22 ? -7.916 -14.110 -1.195 1.00 0.00 22 LYS A C 17
ATOM 28992 O O . LYS A 1 22 ? -7.896 -14.924 -2.123 1.00 0.00 22 LYS A O 17
ATOM 29011 N N . VAL A 1 23 ? -7.010 -14.100 -0.219 1.00 0.00 23 VAL A N 17
ATOM 29012 C CA . VAL A 1 23 ? -5.936 -15.088 -0.015 1.00 0.00 23 VAL A CA 17
ATOM 29013 C C . VAL A 1 23 ? -5.789 -15.383 1.487 1.00 0.00 23 VAL A C 17
ATOM 29014 O O . VAL A 1 23 ? -5.913 -14.474 2.312 1.00 0.00 23 VAL A O 17
ATOM 29027 N N . LYS A 1 24 ? -5.536 -16.652 1.849 1.00 0.00 24 LYS A N 17
ATOM 29028 C CA . LYS A 1 24 ? -5.142 -17.058 3.216 1.00 0.00 24 LYS A CA 17
ATOM 29029 C C . LYS A 1 24 ? -3.720 -16.586 3.557 1.00 0.00 24 LYS A C 17
ATOM 29030 O O . LYS A 1 24 ? -3.062 -15.947 2.740 1.00 0.00 24 LYS A O 17
ATOM 29049 N N . LYS A 1 25 ? -3.249 -16.934 4.764 1.00 0.00 25 LYS A N 17
ATOM 29050 C CA . LYS A 1 25 ? -1.965 -16.535 5.418 1.00 0.00 25 LYS A CA 17
ATOM 29051 C C . LYS A 1 25 ? -0.678 -17.028 4.709 1.00 0.00 25 LYS A C 17
ATOM 29052 O O . LYS A 1 25 ?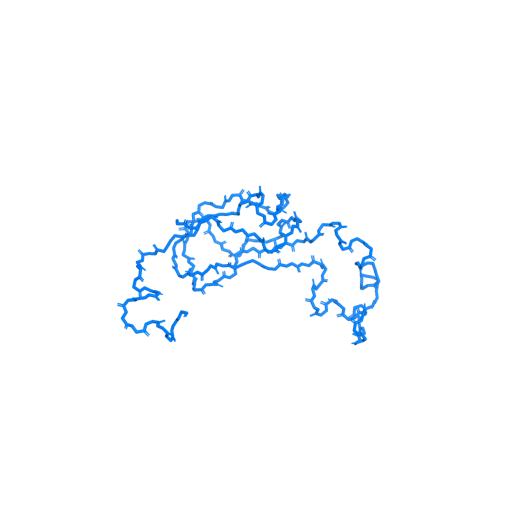 0.287 -17.408 5.364 1.00 0.00 25 LYS A O 17
ATOM 29071 N N . GLY A 1 26 ? -0.673 -17.089 3.383 1.00 0.00 26 GLY A N 17
ATOM 29072 C CA . GLY A 1 26 ? 0.356 -17.764 2.589 1.00 0.00 26 GLY A CA 17
ATOM 29073 C C . GLY A 1 26 ? -0.173 -18.836 1.642 1.00 0.00 26 GLY A C 17
ATOM 29074 O O . GLY A 1 26 ? 0.528 -19.815 1.398 1.00 0.00 26 GLY A O 17
ATOM 29078 N N . GLN A 1 27 ? -1.417 -18.721 1.161 1.00 0.00 27 GLN A N 17
ATOM 29079 C CA . GLN A 1 27 ? -1.913 -19.599 0.098 1.00 0.00 27 GLN A CA 17
ATOM 29080 C C . GLN A 1 27 ? -1.015 -19.553 -1.150 1.00 0.00 27 GLN A C 17
ATOM 29081 O O . GLN A 1 27 ? -0.431 -18.523 -1.480 1.00 0.00 27 GLN A O 17
ATOM 29095 N N . THR A 1 28 ? -0.935 -20.673 -1.860 1.00 0.00 28 THR A N 17
ATOM 29096 C CA . THR A 1 28 ? -0.215 -20.797 -3.134 1.00 0.00 28 THR A CA 17
ATOM 29097 C C . THR A 1 28 ? -0.873 -19.949 -4.226 1.00 0.00 28 THR A C 17
ATOM 29098 O O . THR A 1 28 ? -2.096 -19.915 -4.359 1.00 0.00 28 THR A O 17
ATOM 29109 N N . LEU A 1 29 ? -0.048 -19.262 -5.018 1.00 0.00 29 LEU A N 17
ATOM 29110 C CA . LEU A 1 29 ? -0.418 -18.220 -5.979 1.00 0.00 29 LEU A CA 17
ATOM 29111 C C . LEU A 1 29 ? 0.032 -18.536 -7.413 1.00 0.00 29 LEU A C 17
ATOM 29112 O O . LEU A 1 29 ? -0.764 -18.413 -8.344 1.00 0.00 29 LEU A O 17
ATOM 29128 N N . PHE A 1 30 ? 1.275 -19.000 -7.590 1.00 0.00 30 PHE A N 17
ATOM 29129 C CA . PHE A 1 30 ? 1.860 -19.295 -8.914 1.00 0.00 30 PHE A CA 17
ATOM 29130 C C . PHE A 1 30 ? 2.728 -20.549 -8.927 1.00 0.00 30 PHE A C 17
ATOM 29131 O O . PHE A 1 30 ? 3.163 -21.051 -7.886 1.00 0.00 30 PHE A O 17
ATOM 29148 N N . ILE A 1 31 ? 3.026 -20.996 -10.146 1.00 0.00 31 ILE A N 17
ATOM 29149 C CA . ILE A 1 31 ? 3.986 -22.062 -10.464 1.00 0.00 31 ILE A CA 17
ATOM 29150 C C . ILE A 1 31 ? 4.877 -21.534 -11.588 1.00 0.00 31 ILE A C 17
ATOM 29151 O O . ILE A 1 31 ? 4.380 -20.861 -12.486 1.00 0.00 31 ILE A O 17
ATOM 29167 N N . ILE A 1 32 ? 6.170 -21.836 -11.548 1.00 0.00 32 ILE A N 17
ATOM 29168 C CA . ILE A 1 32 ? 7.205 -21.406 -12.493 1.00 0.00 32 ILE A CA 17
ATOM 29169 C C . ILE A 1 32 ? 7.972 -22.579 -13.052 1.00 0.00 32 ILE A C 17
ATOM 29170 O O . ILE A 1 32 ? 8.134 -23.571 -12.350 1.00 0.00 32 ILE A O 17
ATOM 29186 N N . GLU A 1 33 ? 8.487 -22.433 -14.276 1.00 0.00 33 GLU A N 17
ATOM 29187 C CA . GLU A 1 33 ? 9.445 -23.359 -14.867 1.00 0.00 33 GLU A CA 17
ATOM 29188 C C . GLU A 1 33 ? 10.790 -22.654 -15.048 1.00 0.00 33 GLU A C 17
ATOM 29189 O O . GLU A 1 33 ? 10.891 -21.666 -15.780 1.00 0.00 33 GLU A O 17
ATOM 29201 N N . GLN A 1 34 ? 11.811 -23.124 -14.324 1.00 0.00 34 GLN A N 17
ATOM 29202 C CA . GLN A 1 34 ? 13.142 -22.501 -14.281 1.00 0.00 34 GLN A CA 17
ATOM 29203 C C . GLN A 1 34 ? 13.848 -22.381 -15.627 1.00 0.00 34 GLN A C 17
ATOM 29204 O O . GLN A 1 34 ? 14.646 -21.466 -15.822 1.00 0.00 34 GLN A O 17
ATOM 29218 N N . ASP A 1 35 ? 13.504 -23.272 -16.544 1.00 0.00 35 ASP A N 17
ATOM 29219 C CA . ASP A 1 35 ? 14.072 -23.461 -17.888 1.00 0.00 35 ASP A CA 17
ATOM 29220 C C . ASP A 1 35 ? 13.570 -24.798 -18.473 1.00 0.00 35 ASP A C 17
ATOM 29221 O O . ASP A 1 35 ? 13.405 -25.786 -17.753 1.00 0.00 35 ASP A O 17
ATOM 29230 N N . GLN A 1 36 ? 13.279 -24.822 -19.773 1.00 0.00 36 GLN A N 17
ATOM 29231 C CA . GLN A 1 36 ? 12.612 -25.945 -20.442 1.00 0.00 36 GLN A CA 17
ATOM 29232 C C . GLN A 1 36 ? 13.449 -27.215 -20.521 1.00 0.00 36 GLN A C 17
ATOM 29233 O O . GLN A 1 36 ? 14.660 -27.149 -20.753 1.00 0.00 36 GLN A O 17
ATOM 29247 N N . ALA A 1 37 ? 12.765 -28.367 -20.421 1.00 0.00 37 ALA A N 17
ATOM 29248 C CA . ALA A 1 37 ? 13.344 -29.659 -20.770 1.00 0.00 37 ALA A CA 17
ATOM 29249 C C . ALA A 1 37 ? 12.688 -30.315 -21.999 1.00 0.00 37 ALA A C 17
ATOM 29250 O O . ALA A 1 37 ? 13.318 -30.408 -23.058 1.00 0.00 37 ALA A O 17
ATOM 29257 N N . SER A 1 38 ? 11.417 -30.714 -21.922 1.00 0.00 38 SER A N 17
ATOM 29258 C CA . SER A 1 38 ? 10.711 -31.369 -23.043 1.00 0.00 38 SER A CA 17
ATOM 29259 C C . SER A 1 38 ? 10.589 -30.493 -24.295 1.00 0.00 38 SER A C 17
ATOM 29260 O O . SER A 1 38 ? 10.536 -31.007 -25.411 1.00 0.00 38 SER A O 17
ATOM 29268 N N . LYS A 1 39 ? 10.595 -29.164 -24.128 1.00 0.00 39 LYS A N 17
ATOM 29269 C CA . LYS A 1 39 ? 10.528 -28.189 -25.226 1.00 0.00 39 LYS A CA 17
ATOM 29270 C C . LYS A 1 39 ? 11.793 -28.223 -26.105 1.00 0.00 39 LYS A C 17
ATOM 29271 O O . LYS A 1 39 ? 11.736 -27.879 -27.285 1.00 0.00 39 LYS A O 17
ATOM 29290 N N . ASP A 1 40 ? 12.919 -28.672 -25.552 1.00 0.00 40 ASP A N 17
ATOM 29291 C CA . ASP A 1 40 ? 14.141 -29.003 -26.296 1.00 0.00 40 ASP A CA 17
ATOM 29292 C C . ASP A 1 40 ? 14.102 -30.466 -26.743 1.00 0.00 40 ASP A C 17
ATOM 29293 O O . ASP A 1 40 ? 14.331 -30.781 -27.915 1.00 0.00 40 ASP A O 17
ATOM 29302 N N . PHE A 1 41 ? 13.791 -31.369 -25.806 1.00 0.00 41 PHE A N 17
ATOM 29303 C CA . PHE A 1 41 ? 13.959 -32.803 -26.004 1.00 0.00 41 PHE A CA 17
ATOM 29304 C C . PHE A 1 41 ? 13.034 -33.434 -27.054 1.00 0.00 41 PHE A C 17
ATOM 29305 O O . PHE A 1 41 ? 13.472 -34.314 -27.797 1.00 0.00 41 PHE A O 17
ATOM 29322 N N . ASN A 1 42 ? 11.785 -32.965 -27.182 1.00 0.00 42 ASN A N 17
ATOM 29323 C CA . ASN A 1 42 ? 10.871 -33.446 -28.229 1.00 0.00 42 ASN A CA 17
ATOM 29324 C C . ASN A 1 42 ? 11.447 -33.251 -29.633 1.00 0.00 42 ASN A C 17
ATOM 29325 O O . ASN A 1 42 ? 11.281 -34.108 -30.504 1.00 0.00 42 ASN A O 17
ATOM 29336 N N . ARG A 1 43 ? 12.132 -32.115 -29.843 1.00 0.00 43 ARG A N 17
ATOM 29337 C CA . ARG A 1 43 ? 12.594 -31.738 -31.176 1.00 0.00 43 ARG A CA 17
ATOM 29338 C C . ARG A 1 43 ? 13.795 -32.578 -31.624 1.00 0.00 43 ARG A C 17
ATOM 29339 O O . ARG A 1 43 ? 13.926 -32.901 -32.804 1.00 0.00 43 ARG A O 17
ATOM 29360 N N . SER A 1 44 ? 14.638 -32.990 -30.670 1.00 0.00 44 SER A N 17
ATOM 29361 C CA . SER A 1 44 ? 15.806 -33.858 -30.907 1.00 0.00 44 SER A CA 17
ATOM 29362 C C . SER A 1 44 ? 15.437 -35.241 -31.457 1.00 0.00 44 SER A C 17
ATOM 29363 O O . SER A 1 44 ? 16.179 -35.780 -32.276 1.00 0.00 44 SER A O 17
ATOM 29371 N N . LYS A 1 45 ? 14.273 -35.796 -31.069 1.00 0.00 45 LYS A N 17
ATOM 29372 C CA . LYS A 1 45 ? 13.815 -37.152 -31.457 1.00 0.00 45 LYS A CA 17
ATOM 29373 C C . LYS A 1 45 ? 13.738 -37.380 -32.977 1.00 0.00 45 LYS A C 17
ATOM 29374 O O . LYS A 1 45 ? 13.849 -38.522 -33.429 1.00 0.00 45 LYS A O 17
ATOM 29393 N N . ALA A 1 46 ? 13.580 -36.316 -33.767 1.00 0.00 46 ALA A N 17
ATOM 29394 C CA . ALA A 1 46 ? 13.614 -36.348 -35.231 1.00 0.00 46 ALA A CA 17
ATOM 29395 C C . ALA A 1 46 ? 15.011 -36.638 -35.830 1.00 0.00 46 ALA A C 17
ATOM 29396 O O . ALA A 1 46 ? 15.120 -36.884 -37.033 1.00 0.00 46 ALA A O 17
ATOM 29403 N N . LEU A 1 47 ? 16.081 -36.616 -35.020 1.00 0.00 47 LEU A N 17
ATOM 29404 C CA . LEU A 1 47 ? 17.484 -36.684 -35.456 1.00 0.00 47 LEU A CA 17
ATOM 29405 C C . LEU A 1 47 ? 18.349 -37.634 -34.616 1.00 0.00 47 LEU A C 17
ATOM 29406 O O . LEU A 1 47 ? 19.057 -38.467 -35.183 1.00 0.00 47 LEU A O 17
ATOM 29422 N N . PHE A 1 48 ? 18.299 -37.521 -33.286 1.00 0.00 48 PHE A N 17
ATOM 29423 C CA . PHE A 1 48 ? 19.247 -38.162 -32.364 1.00 0.00 48 PHE A CA 17
ATOM 29424 C C . PHE A 1 48 ? 18.712 -38.267 -30.922 1.00 0.00 48 PHE A C 17
ATOM 29425 O O . PHE A 1 48 ? 17.856 -37.488 -30.500 1.00 0.00 48 PHE A O 17
ATOM 29442 N N . SER A 1 49 ? 19.301 -39.182 -30.144 1.00 0.00 49 SER A N 17
ATOM 29443 C CA . SER A 1 49 ? 19.021 -39.367 -28.706 1.00 0.00 49 SER A CA 17
ATOM 29444 C C . SER A 1 49 ? 20.166 -38.894 -27.792 1.00 0.00 49 SER A C 17
ATOM 29445 O O . SER A 1 49 ? 19.999 -38.832 -26.574 1.00 0.00 49 SER A O 17
ATOM 29453 N N . GLN A 1 50 ? 21.323 -38.521 -28.354 1.00 0.00 50 GLN A N 17
ATOM 29454 C CA . GLN A 1 50 ? 22.511 -38.067 -27.607 1.00 0.00 50 GLN A CA 17
ATOM 29455 C C . GLN A 1 50 ? 22.261 -36.807 -26.753 1.00 0.00 50 GLN A C 17
ATOM 29456 O O . GLN A 1 50 ? 22.936 -36.599 -25.740 1.00 0.00 50 GLN A O 17
ATOM 29470 N N . SER A 1 51 ? 21.249 -36.007 -27.102 1.00 0.00 51 SER A N 17
ATOM 29471 C CA . SER A 1 51 ? 20.760 -34.858 -26.323 1.00 0.00 51 SER A CA 17
ATOM 29472 C C . SER A 1 51 ? 20.333 -35.209 -24.886 1.00 0.00 51 SER A C 17
ATOM 29473 O O . SER A 1 51 ? 20.261 -34.331 -24.031 1.00 0.00 51 SER A O 17
ATOM 29481 N N . ALA A 1 52 ? 20.107 -36.494 -24.579 1.00 0.00 52 ALA A N 17
ATOM 29482 C CA . ALA A 1 52 ? 19.800 -36.995 -23.234 1.00 0.00 52 ALA A CA 17
ATOM 29483 C C . ALA A 1 52 ? 20.896 -36.740 -22.183 1.00 0.00 52 ALA A C 17
ATOM 29484 O O . ALA A 1 52 ? 20.658 -36.875 -20.983 1.00 0.00 52 ALA A O 17
ATOM 29491 N N . ILE A 1 53 ? 22.090 -36.368 -22.638 1.00 0.00 53 ILE A N 17
ATOM 29492 C CA . ILE A 1 53 ? 23.271 -36.055 -21.823 1.00 0.00 53 ILE A CA 17
ATOM 29493 C C . ILE A 1 53 ? 23.397 -34.536 -21.541 1.00 0.00 53 ILE A C 17
ATOM 29494 O O . ILE A 1 53 ? 24.106 -34.134 -20.613 1.00 0.00 53 ILE A O 17
ATOM 29510 N N . SER A 1 54 ? 22.690 -33.679 -22.289 1.00 0.00 54 SER A N 17
ATOM 29511 C CA . SER A 1 54 ? 22.745 -32.213 -22.155 1.00 0.00 54 SER A CA 17
ATOM 29512 C C . SER A 1 54 ? 22.266 -31.722 -20.778 1.00 0.00 54 SER A C 17
ATOM 29513 O O . SER A 1 54 ? 21.263 -32.200 -20.250 1.00 0.00 54 SER A O 17
ATOM 29521 N N . GLN A 1 55 ? 22.954 -30.710 -20.233 1.00 0.00 55 GLN A N 17
ATOM 29522 C CA . GLN A 1 55 ? 22.889 -30.183 -18.851 1.00 0.00 55 GLN A CA 17
ATOM 29523 C C . GLN A 1 55 ? 21.530 -29.707 -18.301 1.00 0.00 55 GLN A C 17
ATOM 29524 O O . GLN A 1 55 ? 21.429 -29.340 -17.128 1.00 0.00 55 GLN A O 17
ATOM 29538 N N . LYS A 1 56 ? 20.496 -29.679 -19.141 1.00 0.00 56 LYS A N 17
ATOM 29539 C CA . LYS A 1 56 ? 19.125 -29.256 -18.806 1.00 0.00 56 LYS A CA 17
ATOM 29540 C C . LYS A 1 56 ? 18.048 -30.258 -19.266 1.00 0.00 56 LYS A C 17
ATOM 29541 O O . LYS A 1 56 ? 16.850 -30.017 -19.124 1.00 0.00 56 LYS A O 17
ATOM 29560 N N . GLU A 1 57 ? 18.485 -31.367 -19.867 1.00 0.00 57 GLU A N 17
ATOM 29561 C CA . GLU A 1 57 ? 17.682 -32.514 -20.309 1.00 0.00 57 GLU A CA 17
ATOM 29562 C C . GLU A 1 57 ? 17.963 -33.784 -19.493 1.00 0.00 57 GLU A C 17
ATOM 29563 O O . GLU A 1 57 ? 17.053 -34.565 -19.206 1.00 0.00 57 GLU A O 17
ATOM 29575 N N . TYR A 1 58 ? 19.227 -33.998 -19.117 1.00 0.00 58 TYR A N 17
ATOM 29576 C CA . TYR A 1 58 ? 19.691 -35.171 -18.370 1.00 0.00 58 TYR A CA 17
ATOM 29577 C C . TYR A 1 58 ? 19.072 -35.326 -16.962 1.00 0.00 58 TYR A C 17
ATOM 29578 O O . TYR A 1 58 ? 19.098 -36.414 -16.382 1.00 0.00 58 TYR A O 17
ATOM 29596 N N . ASP A 1 59 ? 18.495 -34.250 -16.423 1.00 0.00 59 ASP A N 17
ATOM 29597 C CA . ASP A 1 59 ? 17.989 -34.114 -15.056 1.00 0.00 59 ASP A CA 17
ATOM 29598 C C . ASP A 1 59 ? 16.450 -34.162 -14.948 1.00 0.00 59 ASP A C 17
ATOM 29599 O O . ASP A 1 59 ? 15.901 -33.965 -13.866 1.00 0.00 59 ASP A O 17
ATOM 29608 N N . SER A 1 60 ? 15.727 -34.466 -16.031 1.00 0.00 60 SER A N 17
ATOM 29609 C CA . SER A 1 60 ? 14.273 -34.717 -15.982 1.00 0.00 60 SER A CA 17
ATOM 29610 C C . SER A 1 60 ? 13.888 -35.853 -15.012 1.00 0.00 60 SER A C 17
ATOM 29611 O O . SER A 1 60 ? 12.802 -35.835 -14.435 1.00 0.00 60 SER A O 17
ATOM 29619 N N . SER A 1 61 ? 14.789 -36.812 -14.769 1.00 0.00 61 SER A N 17
ATOM 29620 C CA . SER A 1 61 ? 14.646 -37.866 -13.749 1.00 0.00 61 SER A CA 17
ATOM 29621 C C . SER A 1 61 ? 14.827 -37.375 -12.298 1.00 0.00 61 SER A C 17
ATOM 29622 O O . SER A 1 61 ? 14.372 -38.038 -11.361 1.00 0.00 61 SER A O 17
ATOM 29630 N N . LEU A 1 62 ? 15.477 -36.222 -12.102 1.00 0.00 62 LEU A N 17
ATOM 29631 C CA . LEU A 1 62 ? 15.828 -35.639 -10.812 1.00 0.00 62 LEU A CA 17
ATOM 29632 C C . LEU A 1 62 ? 14.902 -34.488 -10.390 1.00 0.00 62 LEU A C 17
ATOM 29633 O O . LEU A 1 62 ? 14.695 -34.284 -9.191 1.00 0.00 62 LEU A O 17
ATOM 29649 N N . ALA A 1 63 ? 14.358 -33.743 -11.354 1.00 0.00 63 ALA A N 17
ATOM 29650 C CA . ALA A 1 63 ? 13.650 -32.477 -11.127 1.00 0.00 63 ALA A CA 17
ATOM 29651 C C . ALA A 1 63 ? 12.365 -32.285 -11.952 1.00 0.00 63 ALA A C 17
ATOM 29652 O O . ALA A 1 63 ? 11.760 -31.211 -11.930 1.00 0.00 63 ALA A O 17
ATOM 29659 N N . THR A 1 64 ? 11.939 -33.317 -12.679 1.00 0.00 64 THR A N 17
ATOM 29660 C CA . THR A 1 64 ? 10.824 -33.356 -13.654 1.00 0.00 64 THR A CA 17
ATOM 29661 C C . THR A 1 64 ? 10.943 -32.386 -14.831 1.00 0.00 64 THR A C 17
ATOM 29662 O O . THR A 1 64 ? 11.176 -32.780 -15.974 1.00 0.00 64 THR A O 17
ATOM 29673 N N . LEU A 1 65 ? 10.770 -31.116 -14.518 1.00 0.00 65 LEU A N 17
ATOM 29674 C CA . LEU A 1 65 ? 10.752 -29.943 -15.405 1.00 0.00 65 LEU A CA 17
ATOM 29675 C C . LEU A 1 65 ? 11.379 -28.683 -14.756 1.00 0.00 65 LEU A C 17
ATOM 29676 O O . LEU A 1 65 ? 11.302 -27.596 -15.328 1.00 0.00 65 LEU A O 17
ATOM 29692 N N . ASP A 1 66 ? 12.010 -28.809 -13.582 1.00 0.00 66 ASP A N 17
ATOM 29693 C CA . ASP A 1 66 ? 12.555 -27.697 -12.784 1.00 0.00 66 ASP A CA 17
ATOM 29694 C C . ASP A 1 66 ? 11.491 -26.662 -12.372 1.00 0.00 66 ASP A C 17
ATOM 29695 O O . ASP A 1 66 ? 11.683 -25.449 -12.498 1.00 0.00 66 ASP A O 17
ATOM 29704 N N . HIS A 1 67 ? 10.329 -27.138 -11.905 1.00 0.00 67 HIS A N 17
ATOM 29705 C CA . HIS A 1 67 ? 9.275 -26.264 -11.398 1.00 0.00 67 HIS A CA 17
ATOM 29706 C C . HIS A 1 67 ? 9.527 -25.737 -9.985 1.00 0.00 67 HIS A C 17
ATOM 29707 O O . HIS A 1 67 ? 10.119 -26.425 -9.149 1.00 0.00 67 HIS A O 17
ATOM 29721 N N . THR A 1 68 ? 8.987 -24.552 -9.680 1.00 0.00 68 THR A N 17
ATOM 29722 C CA . THR A 1 68 ? 8.941 -23.993 -8.314 1.00 0.00 68 THR A CA 17
ATOM 29723 C C . THR A 1 68 ? 7.600 -23.289 -8.070 1.00 0.00 68 THR A C 17
ATOM 29724 O O . THR A 1 68 ? 7.011 -22.747 -9.003 1.00 0.00 68 THR A O 17
ATOM 29735 N N . GLU A 1 69 ? 7.103 -23.294 -6.828 1.00 0.00 69 GLU A N 17
ATOM 29736 C CA . GLU A 1 69 ? 5.787 -22.746 -6.456 1.00 0.00 69 GLU A CA 17
ATOM 29737 C C . GLU A 1 69 ? 5.936 -21.489 -5.583 1.00 0.00 69 GLU A C 17
ATOM 29738 O O . GLU A 1 69 ? 6.884 -21.364 -4.809 1.00 0.00 69 GLU A O 17
ATOM 29750 N N . ILE A 1 70 ? 4.985 -20.555 -5.685 1.00 0.00 70 ILE A N 17
ATOM 29751 C CA . ILE A 1 70 ? 5.046 -19.204 -5.102 1.00 0.00 70 ILE A CA 17
ATOM 29752 C C . ILE A 1 70 ? 3.780 -18.983 -4.272 1.00 0.00 70 ILE A C 17
ATOM 29753 O O . ILE A 1 70 ? 2.697 -19.359 -4.723 1.00 0.00 70 ILE A O 17
ATOM 29769 N N . LYS A 1 71 ? 3.893 -18.347 -3.101 1.00 0.00 71 LYS A N 17
ATOM 29770 C CA . LYS A 1 71 ? 2.809 -18.218 -2.115 1.00 0.00 71 LYS A CA 17
ATOM 29771 C C . LYS A 1 71 ? 2.717 -16.822 -1.480 1.00 0.00 71 LYS A C 17
ATOM 29772 O O . LYS A 1 71 ? 3.707 -16.097 -1.428 1.00 0.00 71 LYS A O 17
ATOM 29791 N N . ALA A 1 72 ? 1.525 -16.449 -1.009 1.00 0.00 72 ALA A N 17
ATOM 29792 C CA . ALA A 1 72 ? 1.211 -15.145 -0.402 1.00 0.00 72 ALA A CA 17
ATOM 29793 C C . ALA A 1 72 ? 2.069 -14.805 0.841 1.00 0.00 72 ALA A C 17
ATOM 29794 O O . ALA A 1 72 ? 2.647 -15.693 1.472 1.00 0.00 72 ALA A O 17
ATOM 29801 N N . PRO A 1 73 ? 2.116 -13.521 1.242 1.00 0.00 73 PRO A N 17
ATOM 29802 C CA . PRO A 1 73 ? 2.736 -13.095 2.499 1.00 0.00 73 PRO A CA 17
ATOM 29803 C C . PRO A 1 73 ? 1.846 -13.335 3.732 1.00 0.00 73 PRO A C 17
ATOM 29804 O O . PRO A 1 73 ? 2.326 -13.750 4.791 1.00 0.00 73 PRO A O 17
ATOM 29815 N N . PHE A 1 74 ? 0.550 -13.034 3.599 1.00 0.00 74 PHE A N 17
ATOM 29816 C CA . PHE A 1 74 ? -0.435 -12.943 4.674 1.00 0.00 74 PHE A CA 17
ATOM 29817 C C . PHE A 1 74 ? -1.888 -12.988 4.170 1.00 0.00 74 PHE A C 17
ATOM 29818 O O . PHE A 1 74 ? -2.156 -12.866 2.975 1.00 0.00 74 PHE A O 17
ATOM 29835 N N . ASP A 1 75 ? -2.830 -13.139 5.109 1.00 0.00 75 ASP A N 17
ATOM 29836 C CA . ASP A 1 75 ? -4.271 -13.129 4.851 1.00 0.00 75 ASP A CA 17
ATOM 29837 C C . ASP A 1 75 ? -4.768 -11.717 4.551 1.00 0.00 75 ASP A C 17
ATOM 29838 O O . ASP A 1 75 ? -4.613 -10.787 5.344 1.00 0.00 75 ASP A O 17
ATOM 29847 N N . GLY A 1 76 ? -5.377 -11.570 3.391 1.00 0.00 76 GLY A N 17
ATOM 29848 C CA . GLY A 1 76 ? -5.714 -10.273 2.819 1.00 0.00 76 GLY A CA 17
ATOM 29849 C C . GLY A 1 76 ? -6.454 -10.395 1.499 1.00 0.00 76 GLY A C 17
ATOM 29850 O O . GLY A 1 76 ? -7.065 -11.421 1.191 1.00 0.00 76 GLY A O 17
ATOM 29854 N N . THR A 1 77 ? -6.375 -9.324 0.723 1.00 0.00 77 THR A N 17
ATOM 29855 C CA . THR A 1 77 ? -7.074 -9.190 -0.558 1.00 0.00 77 THR A CA 17
ATOM 29856 C C . THR A 1 77 ? -6.067 -8.773 -1.596 1.00 0.00 77 THR A C 17
ATOM 29857 O O . THR A 1 77 ? -5.295 -7.833 -1.410 1.00 0.00 77 THR A O 17
ATOM 29868 N N . ILE A 1 78 ? -6.045 -9.508 -2.692 1.00 0.00 78 ILE A N 17
ATOM 29869 C CA . ILE A 1 78 ? -4.984 -9.444 -3.690 1.00 0.00 78 ILE A CA 17
ATOM 29870 C C . ILE A 1 78 ? -5.484 -8.635 -4.903 1.00 0.00 78 ILE A C 17
ATOM 29871 O O . ILE A 1 78 ? -6.689 -8.539 -5.143 1.00 0.00 78 ILE A O 17
ATOM 29887 N N . GLY A 1 79 ? -4.582 -8.005 -5.652 1.00 0.00 79 GLY A N 17
ATOM 29888 C CA . GLY A 1 79 ? -4.926 -7.180 -6.814 1.00 0.00 79 GLY A CA 17
ATOM 29889 C C . GLY A 1 79 ? -5.149 -8.007 -8.079 1.00 0.00 79 GLY A C 17
ATOM 29890 O O . GLY A 1 79 ? -5.209 -9.239 -8.043 1.00 0.00 79 GLY A O 17
ATOM 29894 N N . ASP A 1 80 ? -5.271 -7.339 -9.225 1.00 0.00 80 ASP A N 17
ATOM 29895 C CA . ASP A 1 80 ? -5.249 -7.980 -10.519 1.00 0.00 80 ASP A CA 17
ATOM 29896 C C . ASP A 1 80 ? -3.846 -8.525 -10.837 1.00 0.00 80 ASP A C 17
ATOM 29897 O O . ASP A 1 80 ? -2.824 -7.916 -10.507 1.00 0.00 80 ASP A O 17
ATOM 29906 N N . ALA A 1 81 ? -3.800 -9.672 -11.510 1.00 0.00 81 ALA A N 17
ATOM 29907 C CA . ALA A 1 81 ? -2.549 -10.314 -11.894 1.00 0.00 81 ALA A CA 17
ATOM 29908 C C . ALA A 1 81 ? -1.731 -9.437 -12.868 1.00 0.00 81 ALA A C 17
ATOM 29909 O O . ALA A 1 81 ? -2.291 -8.693 -13.676 1.00 0.00 81 ALA A O 17
ATOM 29916 N N . LEU A 1 82 ? -0.407 -9.596 -12.846 1.00 0.00 82 LEU A N 17
ATOM 29917 C CA . LEU A 1 82 ? 0.556 -8.861 -13.685 1.00 0.00 82 LEU A CA 17
ATOM 29918 C C . LEU A 1 82 ? 1.372 -9.794 -14.610 1.00 0.00 82 LEU A C 17
ATOM 29919 O O . LEU A 1 82 ? 2.280 -9.340 -15.310 1.00 0.00 82 LEU A O 17
ATOM 29935 N N . VAL A 1 83 ? 1.019 -11.085 -14.637 1.00 0.00 83 VAL A N 17
ATOM 29936 C CA . VAL A 1 83 ? 1.679 -12.183 -15.369 1.00 0.00 83 VAL A CA 17
ATOM 29937 C C . VAL A 1 83 ? 0.655 -13.225 -15.814 1.00 0.00 83 VAL A C 17
ATOM 29938 O O . VAL A 1 83 ? -0.412 -13.364 -15.214 1.00 0.00 83 VAL A O 17
ATOM 29951 N N . ASN A 1 84 ? 0.998 -13.999 -16.836 1.00 0.00 84 ASN A N 17
ATOM 29952 C CA . ASN A 1 84 ? 0.200 -15.067 -17.416 1.00 0.00 84 ASN A CA 17
ATOM 29953 C C . ASN A 1 84 ? 1.081 -16.296 -17.651 1.00 0.00 84 ASN A C 17
ATOM 29954 O O . ASN A 1 84 ? 2.307 -16.202 -17.636 1.00 0.00 84 ASN A O 17
ATOM 29965 N N . ILE A 1 85 ? 0.460 -17.434 -17.930 1.00 0.00 85 ILE A N 17
ATOM 29966 C CA . ILE A 1 85 ? 1.093 -18.709 -18.273 1.00 0.00 85 ILE A CA 17
ATOM 29967 C C . ILE A 1 85 ? 2.034 -18.518 -19.473 1.00 0.00 85 ILE A C 17
ATOM 29968 O O . ILE A 1 85 ? 1.596 -18.372 -20.618 1.00 0.00 85 ILE A O 17
ATOM 29984 N N . GLY A 1 86 ? 3.334 -18.487 -19.195 1.00 0.00 86 GLY A N 17
ATOM 29985 C CA . GLY A 1 86 ? 4.421 -18.362 -20.168 1.00 0.00 86 GLY A CA 17
ATOM 29986 C C . GLY A 1 86 ? 5.226 -17.070 -20.006 1.00 0.00 86 GLY A C 17
ATOM 29987 O O . GLY A 1 86 ? 6.251 -16.915 -20.664 1.00 0.00 86 GLY A O 17
ATOM 29991 N N . ASP A 1 87 ? 4.797 -16.141 -19.143 1.00 0.00 87 ASP A N 17
ATOM 29992 C CA . ASP A 1 87 ? 5.546 -14.910 -18.876 1.00 0.00 87 ASP A CA 17
ATOM 29993 C C . ASP A 1 87 ? 6.860 -15.192 -18.136 1.00 0.00 87 ASP A C 17
ATOM 29994 O O . ASP A 1 87 ? 6.853 -15.753 -17.039 1.00 0.00 87 ASP A O 17
ATOM 30003 N N . TYR A 1 88 ? 7.987 -14.787 -18.730 1.00 0.00 88 TYR A N 17
ATOM 30004 C CA . TYR A 1 88 ? 9.292 -14.774 -18.066 1.00 0.00 88 TYR A CA 17
ATOM 30005 C C . TYR A 1 88 ? 9.314 -13.776 -16.896 1.00 0.00 88 TYR A C 17
ATOM 30006 O O . TYR A 1 88 ? 8.842 -12.641 -17.012 1.00 0.00 88 TYR A O 17
ATOM 30024 N N . VAL A 1 89 ? 9.894 -14.214 -15.781 1.00 0.00 89 VAL A N 17
ATOM 30025 C CA . VAL A 1 89 ? 10.011 -13.494 -14.511 1.00 0.00 89 VAL A CA 17
ATOM 30026 C C . VAL A 1 89 ? 11.362 -13.755 -13.836 1.00 0.00 89 VAL A C 17
ATOM 30027 O O . VAL A 1 89 ? 12.002 -14.792 -14.034 1.00 0.00 89 VAL A O 17
ATOM 30040 N N . SER A 1 90 ? 11.772 -12.829 -12.979 1.00 0.00 90 SER A N 17
ATOM 30041 C CA . SER A 1 90 ? 13.028 -12.855 -12.229 1.00 0.00 90 SER A CA 17
ATOM 30042 C C . SER A 1 90 ? 12.768 -12.500 -10.759 1.00 0.00 90 SER A C 17
ATOM 30043 O O . SER A 1 90 ? 11.884 -11.696 -10.447 1.00 0.00 90 SER A O 17
ATOM 30051 N N . ALA A 1 91 ? 13.536 -13.115 -9.854 1.00 0.00 91 ALA A N 17
ATOM 30052 C CA . ALA A 1 91 ? 13.267 -13.170 -8.412 1.00 0.00 91 ALA A CA 17
ATOM 30053 C C . ALA A 1 91 ? 13.090 -11.885 -7.615 1.00 0.00 91 ALA A C 17
ATOM 30054 O O . ALA A 1 91 ? 12.480 -11.905 -6.544 1.00 0.00 91 ALA A O 17
ATOM 30061 N N . SER A 1 92 ? 13.595 -10.768 -8.106 1.00 0.00 92 SER A N 17
ATOM 30062 C CA . SER A 1 92 ? 13.190 -9.461 -7.576 1.00 0.00 92 SER A CA 17
ATOM 30063 C C . SER A 1 92 ? 12.839 -8.448 -8.668 1.00 0.00 92 SER A C 17
ATOM 30064 O O . SER A 1 92 ? 12.422 -7.325 -8.374 1.00 0.00 92 SER A O 17
ATOM 30072 N N . THR A 1 93 ? 12.980 -8.836 -9.936 1.00 0.00 93 THR A N 17
ATOM 30073 C CA . THR A 1 93 ? 12.933 -7.904 -11.086 1.00 0.00 93 THR A CA 17
ATOM 30074 C C . THR A 1 93 ? 11.559 -7.826 -11.766 1.00 0.00 93 THR A C 17
ATOM 30075 O O . THR A 1 93 ? 11.295 -6.905 -12.540 1.00 0.00 93 THR A O 17
ATOM 30086 N N . THR A 1 94 ? 10.663 -8.774 -11.483 1.00 0.00 94 THR A N 17
ATOM 30087 C CA . THR A 1 94 ? 9.400 -8.958 -12.196 1.00 0.00 94 THR A CA 17
ATOM 30088 C C . THR A 1 94 ? 8.343 -9.319 -11.180 1.00 0.00 94 THR A C 17
ATOM 30089 O O . THR A 1 94 ? 8.467 -10.257 -10.386 1.00 0.00 94 THR A O 17
ATOM 30100 N N . GLU A 1 95 ? 7.334 -8.471 -11.167 1.00 0.00 95 GLU A N 17
ATOM 30101 C CA . GLU A 1 95 ? 6.341 -8.385 -10.125 1.00 0.00 95 GLU A CA 17
ATOM 30102 C C . GLU A 1 95 ? 5.031 -9.024 -10.584 1.00 0.00 95 GLU A C 17
ATOM 30103 O O . GLU A 1 95 ? 4.511 -8.726 -11.660 1.00 0.00 95 GLU A O 17
ATOM 30115 N N . LEU A 1 96 ? 4.519 -9.939 -9.761 1.00 0.00 96 LEU A N 17
ATOM 30116 C CA . LEU A 1 96 ? 3.448 -10.873 -10.142 1.00 0.00 96 LEU A CA 17
ATOM 30117 C C . LEU A 1 96 ? 2.017 -10.373 -9.876 1.00 0.00 96 LEU A C 17
ATOM 30118 O O . LEU A 1 96 ? 1.125 -10.643 -10.677 1.00 0.00 96 LEU A O 17
ATOM 30134 N N . VAL A 1 97 ? 1.813 -9.660 -8.762 1.00 0.00 97 VAL A N 17
ATOM 30135 C CA . VAL A 1 97 ? 0.543 -9.071 -8.268 1.00 0.00 97 VAL A CA 17
ATOM 30136 C C . VAL A 1 97 ? 0.778 -8.375 -6.913 1.00 0.00 97 VAL A C 17
ATOM 30137 O O . VAL A 1 97 ? 1.771 -8.653 -6.250 1.00 0.00 97 VAL A O 17
ATOM 30150 N N . ARG A 1 98 ? -0.125 -7.501 -6.454 1.00 0.00 98 ARG A N 17
ATOM 30151 C CA . ARG A 1 98 ? -0.099 -6.892 -5.105 1.00 0.00 98 ARG A CA 17
ATOM 30152 C C . ARG A 1 98 ? -1.003 -7.585 -4.066 1.00 0.00 98 ARG A C 17
ATOM 30153 O O . ARG A 1 98 ? -2.053 -8.060 -4.486 1.00 0.00 98 ARG A O 17
ATOM 30174 N N . VAL A 1 99 ? -0.737 -7.601 -2.747 1.00 0.00 99 VAL A N 17
ATOM 30175 C CA . VAL A 1 99 ? -1.817 -7.937 -1.770 1.00 0.00 99 VAL A CA 17
ATOM 30176 C C . VAL A 1 99 ? -1.774 -6.982 -0.594 1.00 0.00 99 VAL A C 17
ATOM 30177 O O . VAL A 1 99 ? -0.742 -6.397 -0.263 1.00 0.00 99 VAL A O 17
ATOM 30190 N N . THR A 1 100 ? -2.942 -6.760 -0.018 1.00 0.00 100 THR A N 17
ATOM 30191 C CA . THR A 1 100 ? -3.200 -5.736 0.982 1.00 0.00 100 THR A CA 17
ATOM 30192 C C . THR A 1 100 ? -4.146 -6.263 2.056 1.00 0.00 100 THR A C 17
ATOM 30193 O O . THR A 1 100 ? -5.000 -7.110 1.788 1.00 0.00 100 THR A O 17
ATOM 30204 N N . ASN A 1 101 ? -3.969 -5.822 3.293 1.00 0.00 101 ASN A N 17
ATOM 30205 C CA . ASN A 1 101 ? -4.722 -6.316 4.439 1.00 0.00 101 ASN A CA 17
ATOM 30206 C C . ASN A 1 101 ? -5.834 -5.327 4.823 1.00 0.00 101 ASN A C 17
ATOM 30207 O O . ASN A 1 101 ? -5.588 -4.218 5.302 1.00 0.00 101 ASN A O 17
ATOM 30218 N N . LEU A 1 102 ? -7.066 -5.767 4.584 1.00 0.00 102 LEU A N 17
ATOM 30219 C CA . LEU A 1 102 ? -8.308 -5.138 5.036 1.00 0.00 102 LEU A CA 17
ATOM 30220 C C . LEU A 1 102 ? -8.445 -5.114 6.580 1.00 0.00 102 LEU A C 17
ATOM 30221 O O . LEU A 1 102 ? -7.629 -5.678 7.309 1.00 0.00 102 LEU A O 17
ATOM 30237 N N . ASN A 1 103 ? -9.498 -4.458 7.075 1.00 0.00 103 ASN A N 17
ATOM 30238 C CA . ASN A 1 103 ? -9.824 -4.369 8.506 1.00 0.00 103 ASN A CA 17
ATOM 30239 C C . ASN A 1 103 ? -9.949 -5.767 9.170 1.00 0.00 103 ASN A C 17
ATOM 30240 O O . ASN A 1 103 ? -10.249 -6.746 8.481 1.00 0.00 103 ASN A O 17
ATOM 30251 N N . PRO A 1 104 ? -9.811 -5.888 10.509 1.00 0.00 104 PRO A N 17
ATOM 30252 C CA . PRO A 1 104 ? -9.666 -7.177 11.196 1.00 0.00 104 PRO A CA 17
ATOM 30253 C C . PRO A 1 104 ? -10.956 -8.014 11.318 1.00 0.00 104 PRO A C 17
ATOM 30254 O O . PRO A 1 104 ? -10.968 -9.084 11.931 1.00 0.00 104 PRO A O 17
ATOM 30265 N N . ILE A 1 105 ? -12.029 -7.537 10.695 1.00 0.00 105 ILE A N 17
ATOM 30266 C CA . ILE A 1 105 ? -13.318 -8.218 10.499 1.00 0.00 105 ILE A CA 17
ATOM 30267 C C . ILE A 1 105 ? -13.482 -8.796 9.079 1.00 0.00 105 ILE A C 17
ATOM 30268 O O . ILE A 1 105 ? -14.476 -9.465 8.796 1.00 0.00 105 ILE A O 17
ATOM 30284 N N . TYR A 1 106 ? -12.497 -8.578 8.200 1.00 0.00 106 TYR A N 17
ATOM 30285 C CA . TYR A 1 106 ? -12.519 -8.923 6.774 1.00 0.00 106 TYR A CA 17
ATOM 30286 C C . TYR A 1 106 ? -11.221 -9.600 6.289 1.00 0.00 106 TYR A C 17
ATOM 30287 O O . TYR A 1 106 ? -11.245 -10.301 5.274 1.00 0.00 106 TYR A O 17
ATOM 30305 N N . ALA A 1 107 ? -10.106 -9.416 7.001 1.00 0.00 107 ALA A N 17
ATOM 30306 C CA . ALA A 1 107 ? -8.830 -10.111 6.799 1.00 0.00 107 ALA A CA 17
ATOM 30307 C C . ALA A 1 107 ? -8.009 -10.165 8.107 1.00 0.00 107 ALA A C 17
ATOM 30308 O O . ALA A 1 107 ? -8.301 -9.422 9.044 1.00 0.00 107 ALA A O 17
ATOM 30315 N N . ASP A 1 108 ? -6.964 -11.002 8.171 1.00 0.00 108 ASP A N 17
ATOM 30316 C CA . ASP A 1 108 ? -6.169 -11.207 9.397 1.00 0.00 108 ASP A CA 17
ATOM 30317 C C . ASP A 1 108 ? -4.741 -10.610 9.342 1.00 0.00 108 ASP A C 17
ATOM 30318 O O . ASP A 1 108 ? -4.217 -10.196 10.378 1.00 0.00 108 ASP A O 17
ATOM 30327 N N . GLY A 1 109 ? -4.139 -10.493 8.149 1.00 0.00 109 GLY A N 17
ATOM 30328 C CA . GLY A 1 109 ? -2.872 -9.783 7.917 1.00 0.00 109 GLY A CA 17
ATOM 30329 C C . GLY A 1 109 ? -1.649 -10.374 8.623 1.00 0.00 109 GLY A C 17
ATOM 30330 O O . GLY A 1 109 ? -1.660 -11.514 9.097 1.00 0.00 109 GLY A O 17
ATOM 30334 N N . SER A 1 110 ? -0.552 -9.616 8.657 1.00 0.00 110 SER A N 17
ATOM 30335 C CA . SER A 1 110 ? 0.615 -9.923 9.503 1.00 0.00 110 SER A CA 17
ATOM 30336 C C . SER A 1 110 ? 0.249 -9.714 10.983 1.00 0.00 110 SER A C 17
ATOM 30337 O O . SER A 1 110 ? -0.544 -8.829 11.314 1.00 0.00 110 SER A O 17
ATOM 30345 N N . HIS A 1 111 ? 0.823 -10.505 11.891 1.00 0.00 111 HIS A N 17
ATOM 30346 C CA . HIS A 1 111 ? 0.416 -10.560 13.306 1.00 0.00 111 HIS A CA 17
ATOM 30347 C C . HIS A 1 111 ? 1.602 -10.562 14.290 1.00 0.00 111 HIS A C 17
ATOM 30348 O O . HIS A 1 111 ? 2.771 -10.524 13.894 1.00 0.00 111 HIS A O 17
ATOM 30362 N N . HIS A 1 112 ? 1.278 -10.580 15.588 1.00 0.00 112 HIS A N 17
ATOM 30363 C CA . HIS A 1 112 ? 2.200 -10.409 16.718 1.00 0.00 112 HIS A CA 17
ATOM 30364 C C . HIS A 1 112 ? 1.830 -11.353 17.878 1.00 0.00 112 HIS A C 17
ATOM 30365 O O . HIS A 1 112 ? 0.735 -11.920 17.904 1.00 0.00 112 HIS A O 17
ATOM 30379 N N . HIS A 1 113 ? 2.728 -11.521 18.854 1.00 0.00 113 HIS A N 17
ATOM 30380 C CA . HIS A 1 113 ? 2.601 -12.462 19.984 1.00 0.00 113 HIS A CA 17
ATOM 30381 C C . HIS A 1 113 ? 1.361 -12.237 20.870 1.00 0.00 113 HIS A C 17
ATOM 30382 O O . HIS A 1 113 ? 0.898 -13.174 21.525 1.00 0.00 113 HIS A O 17
ATOM 30396 N N . HIS A 1 114 ? 0.799 -11.021 20.876 1.00 0.00 114 HIS A N 17
ATOM 30397 C CA . HIS A 1 114 ? -0.404 -10.653 21.640 1.00 0.00 114 HIS A CA 17
ATOM 30398 C C . HIS A 1 114 ? -1.718 -10.739 20.828 1.00 0.00 114 HIS A C 17
ATOM 30399 O O . HIS A 1 114 ? -2.772 -10.324 21.314 1.00 0.00 114 HIS A O 17
ATOM 30413 N N . HIS A 1 115 ? -1.685 -11.285 19.606 1.00 0.00 115 HIS A N 17
ATOM 30414 C CA . HIS A 1 115 ? -2.863 -11.541 18.756 1.00 0.00 115 HIS A CA 17
ATOM 30415 C C . HIS A 1 115 ? -3.691 -12.755 19.239 1.00 0.00 115 HIS A C 17
ATOM 30416 O O . HIS A 1 115 ? -3.745 -13.804 18.588 1.00 0.00 115 HIS A O 17
ATOM 30430 N N . HIS A 1 116 ? -4.295 -12.623 20.428 1.00 0.00 116 HIS A N 17
ATOM 30431 C CA . HIS A 1 116 ? -5.022 -13.667 21.167 1.00 0.00 116 HIS A CA 17
ATOM 30432 C C . HIS A 1 116 ? -6.276 -13.110 21.854 1.00 0.00 116 HIS A C 17
ATOM 30433 O O . HIS A 1 116 ? -6.151 -12.152 22.653 1.00 0.00 116 HIS A O 17
ATOM 30448 N N . ASP A 1 1 ? 1.069 -3.183 2.766 1.00 0.00 1 ASP A N 18
ATOM 30449 C CA . ASP A 1 1 ? 0.759 -3.963 1.534 1.00 0.00 1 ASP A CA 18
ATOM 30450 C C . ASP A 1 1 ? 2.037 -4.531 0.899 1.00 0.00 1 ASP A C 18
ATOM 30451 O O . ASP A 1 1 ? 3.141 -4.289 1.387 1.00 0.00 1 ASP A O 18
ATOM 30462 N N . VAL A 1 2 ? 1.887 -5.308 -0.178 1.00 0.00 2 VAL A N 18
ATOM 30463 C CA . VAL A 1 2 ? 2.961 -6.055 -0.866 1.00 0.00 2 VAL A CA 18
ATOM 30464 C C . VAL A 1 2 ? 2.813 -5.989 -2.370 1.00 0.00 2 VAL A C 18
ATOM 30465 O O . VAL A 1 2 ? 1.706 -6.009 -2.874 1.00 0.00 2 VAL A O 18
ATOM 30478 N N . ILE A 1 3 ? 3.939 -6.044 -3.064 1.00 0.00 3 ILE A N 18
ATOM 30479 C CA . ILE A 1 3 ? 4.085 -6.292 -4.500 1.00 0.00 3 ILE A CA 18
ATOM 30480 C C . ILE A 1 3 ? 4.801 -7.653 -4.537 1.00 0.00 3 ILE A C 18
ATOM 30481 O O . ILE A 1 3 ? 6.013 -7.726 -4.307 1.00 0.00 3 ILE A O 18
ATOM 30497 N N . ILE A 1 4 ? 4.047 -8.749 -4.655 1.00 0.00 4 ILE A N 18
ATOM 30498 C CA . ILE A 1 4 ? 4.538 -10.112 -4.480 1.00 0.00 4 ILE A CA 18
ATOM 30499 C C . ILE A 1 4 ? 5.546 -10.466 -5.589 1.00 0.00 4 ILE A C 18
ATOM 30500 O O . ILE A 1 4 ? 5.409 -10.030 -6.738 1.00 0.00 4 ILE A O 18
ATOM 30516 N N . LYS A 1 5 ? 6.539 -11.305 -5.267 1.00 0.00 5 LYS A N 18
ATOM 30517 C CA . LYS A 1 5 ? 7.630 -11.691 -6.187 1.00 0.00 5 LYS A CA 18
ATOM 30518 C C . LYS A 1 5 ? 8.074 -13.150 -6.024 1.00 0.00 5 LYS A C 18
ATOM 30519 O O . LYS A 1 5 ? 7.919 -13.720 -4.939 1.00 0.00 5 LYS A O 18
ATOM 30538 N N . PRO A 1 6 ? 8.598 -13.758 -7.097 1.00 0.00 6 PRO A N 18
ATOM 30539 C CA . PRO A 1 6 ? 8.948 -15.172 -7.103 1.00 0.00 6 PRO A CA 18
ATOM 30540 C C . PRO A 1 6 ? 10.284 -15.462 -6.402 1.00 0.00 6 PRO A C 18
ATOM 30541 O O . PRO A 1 6 ? 11.220 -14.666 -6.459 1.00 0.00 6 PRO A O 18
ATOM 30552 N N . GLN A 1 7 ? 10.402 -16.628 -5.762 1.00 0.00 7 GLN A N 18
ATOM 30553 C CA . GLN A 1 7 ? 11.635 -17.054 -5.074 1.00 0.00 7 GLN A CA 18
ATOM 30554 C C . GLN A 1 7 ? 12.749 -17.571 -6.017 1.00 0.00 7 GLN A C 18
ATOM 30555 O O . GLN A 1 7 ? 13.872 -17.822 -5.570 1.00 0.00 7 GLN A O 18
ATOM 30569 N N . VAL A 1 8 ? 12.454 -17.705 -7.314 1.00 0.00 8 VAL A N 18
ATOM 30570 C CA . VAL A 1 8 ? 13.360 -18.123 -8.406 1.00 0.00 8 VAL A CA 18
ATOM 30571 C C . VAL A 1 8 ? 13.056 -17.333 -9.691 1.00 0.00 8 VAL A C 18
ATOM 30572 O O . VAL A 1 8 ? 12.107 -16.553 -9.739 1.00 0.00 8 VAL A O 18
ATOM 30585 N N . SER A 1 9 ? 13.834 -17.552 -10.754 1.00 0.00 9 SER A N 18
ATOM 30586 C CA . SER A 1 9 ? 13.551 -17.041 -12.109 1.00 0.00 9 SER A CA 18
ATOM 30587 C C . SER A 1 9 ? 13.137 -18.187 -13.063 1.00 0.00 9 SER A C 18
ATOM 30588 O O . SER A 1 9 ? 13.348 -19.369 -12.771 1.00 0.00 9 SER A O 18
ATOM 30596 N N . GLY A 1 10 ? 12.513 -17.847 -14.191 1.00 0.00 10 GLY A N 18
ATOM 30597 C CA . GLY A 1 10 ? 11.851 -18.777 -15.108 1.00 0.00 10 GLY A CA 18
ATOM 30598 C C . GLY A 1 10 ? 10.606 -18.148 -15.612 1.00 0.00 10 GLY A C 18
ATOM 30599 O O . GLY A 1 10 ? 10.564 -16.981 -16.000 1.00 0.00 10 GLY A O 18
ATOM 30603 N N . VAL A 1 11 ? 9.578 -18.966 -15.648 1.00 0.00 11 VAL A N 18
ATOM 30604 C CA . VAL A 1 11 ? 8.391 -18.601 -16.347 1.00 0.00 11 VAL A CA 18
ATOM 30605 C C . VAL A 1 11 ? 7.168 -19.149 -15.630 1.00 0.00 11 VAL A C 18
ATOM 30606 O O . VAL A 1 11 ? 7.202 -20.272 -15.135 1.00 0.00 11 VAL A O 18
ATOM 30619 N N . ILE A 1 12 ? 6.082 -18.376 -15.633 1.00 0.00 12 ILE A N 18
ATOM 30620 C CA . ILE A 1 12 ? 4.803 -18.806 -15.044 1.00 0.00 12 ILE A CA 18
ATOM 30621 C C . ILE A 1 12 ? 4.220 -20.060 -15.742 1.00 0.00 12 ILE A C 18
ATOM 30622 O O . ILE A 1 12 ? 4.276 -20.176 -16.965 1.00 0.00 12 ILE A O 18
ATOM 30638 N N . VAL A 1 13 ? 3.585 -20.946 -14.967 1.00 0.00 13 VAL A N 18
ATOM 30639 C CA . VAL A 1 13 ? 3.006 -22.247 -15.394 1.00 0.00 13 VAL A CA 18
ATOM 30640 C C . VAL A 1 13 ? 1.556 -22.423 -14.938 1.00 0.00 13 VAL A C 18
ATOM 30641 O O . VAL A 1 13 ? 0.752 -23.009 -15.663 1.00 0.00 13 VAL A O 18
ATOM 30654 N N . ASN A 1 14 ? 1.183 -21.869 -13.779 1.00 0.00 14 ASN A N 18
ATOM 30655 C CA . ASN A 1 14 ? -0.191 -21.860 -13.272 1.00 0.00 14 ASN A CA 18
ATOM 30656 C C . ASN A 1 14 ? -0.449 -20.615 -12.422 1.00 0.00 14 ASN A C 18
ATOM 30657 O O . ASN A 1 14 ? 0.487 -20.019 -11.873 1.00 0.00 14 ASN A O 18
ATOM 30668 N N . LYS A 1 15 ? -1.735 -20.277 -12.282 1.00 0.00 15 LYS A N 18
ATOM 30669 C CA . LYS A 1 15 ? -2.286 -19.156 -11.532 1.00 0.00 15 LYS A CA 18
ATOM 30670 C C . LYS A 1 15 ? -3.304 -19.716 -10.541 1.00 0.00 15 LYS A C 18
ATOM 30671 O O . LYS A 1 15 ? -4.476 -19.937 -10.864 1.00 0.00 15 LYS A O 18
ATOM 30690 N N . LEU A 1 16 ? -2.832 -19.983 -9.330 1.00 0.00 16 LEU A N 18
ATOM 30691 C CA . LEU A 1 16 ? -3.633 -20.562 -8.255 1.00 0.00 16 LEU A CA 18
ATOM 30692 C C . LEU A 1 16 ? -4.679 -19.572 -7.752 1.00 0.00 16 LEU A C 18
ATOM 30693 O O . LEU A 1 16 ? -5.873 -19.881 -7.662 1.00 0.00 16 LEU A O 18
ATOM 30709 N N . PHE A 1 17 ? -4.205 -18.360 -7.476 1.00 0.00 17 PHE A N 18
ATOM 30710 C CA . PHE A 1 17 ? -5.029 -17.215 -7.100 1.00 0.00 17 PHE A CA 18
ATOM 30711 C C . PHE A 1 17 ? -5.846 -16.674 -8.290 1.00 0.00 17 PHE A C 18
ATOM 30712 O O . PHE A 1 17 ? -5.763 -17.169 -9.417 1.00 0.00 17 PHE A O 18
ATOM 30729 N N . LYS A 1 18 ? -6.623 -15.619 -8.027 1.00 0.00 18 LYS A N 18
ATOM 30730 C CA . LYS A 1 18 ? -7.446 -14.902 -9.017 1.00 0.00 18 LYS A CA 18
ATOM 30731 C C . LYS A 1 18 ? -7.354 -13.389 -8.826 1.00 0.00 18 LYS A C 18
ATOM 30732 O O . LYS A 1 18 ? -7.424 -12.892 -7.701 1.00 0.00 18 LYS A O 18
ATOM 30751 N N . ALA A 1 19 ? -7.249 -12.663 -9.935 1.00 0.00 19 ALA A N 18
ATOM 30752 C CA . ALA A 1 19 ? -7.220 -11.205 -9.991 1.00 0.00 19 ALA A CA 18
ATOM 30753 C C . ALA A 1 19 ? -8.470 -10.570 -9.337 1.00 0.00 19 ALA A C 18
ATOM 30754 O O . ALA A 1 19 ? -9.558 -10.570 -9.920 1.00 0.00 19 ALA A O 18
ATOM 30761 N N . GLY A 1 20 ? -8.300 -10.053 -8.116 1.00 0.00 20 GLY A N 18
ATOM 30762 C CA . GLY A 1 20 ? -9.332 -9.381 -7.319 1.00 0.00 20 GLY A CA 18
ATOM 30763 C C . GLY A 1 20 ? -9.913 -10.207 -6.158 1.00 0.00 20 GLY A C 18
ATOM 30764 O O . GLY A 1 20 ? -10.708 -9.671 -5.383 1.00 0.00 20 GLY A O 18
ATOM 30768 N N . ASP A 1 21 ? -9.579 -11.495 -6.035 1.00 0.00 21 ASP A N 18
ATOM 30769 C CA . ASP A 1 21 ? -10.108 -12.390 -4.995 1.00 0.00 21 ASP A CA 18
ATOM 30770 C C . ASP A 1 21 ? -9.412 -12.233 -3.614 1.00 0.00 21 ASP A C 18
ATOM 30771 O O . ASP A 1 21 ? -8.954 -11.145 -3.244 1.00 0.00 21 ASP A O 18
ATOM 30780 N N . LYS A 1 22 ? -9.355 -13.317 -2.827 1.00 0.00 22 LYS A N 18
ATOM 30781 C CA . LYS A 1 22 ? -8.796 -13.393 -1.463 1.00 0.00 22 LYS A CA 18
ATOM 30782 C C . LYS A 1 22 ? -7.701 -14.464 -1.367 1.00 0.00 22 LYS A C 18
ATOM 30783 O O . LYS A 1 22 ? -7.605 -15.360 -2.209 1.00 0.00 22 LYS A O 18
ATOM 30802 N N . VAL A 1 23 ? -6.898 -14.380 -0.308 1.00 0.00 23 VAL A N 18
ATOM 30803 C CA . VAL A 1 23 ? -5.802 -15.310 0.028 1.00 0.00 23 VAL A CA 18
ATOM 30804 C C . VAL A 1 23 ? -5.797 -15.625 1.527 1.00 0.00 23 VAL A C 18
ATOM 30805 O O . VAL A 1 23 ? -6.045 -14.733 2.343 1.00 0.00 23 VAL A O 18
ATOM 30818 N N . LYS A 1 24 ? -5.519 -16.880 1.908 1.00 0.00 24 LYS A N 18
ATOM 30819 C CA . LYS A 1 24 ? -5.228 -17.328 3.262 1.00 0.00 24 LYS A CA 18
ATOM 30820 C C . LYS A 1 24 ? -3.843 -16.809 3.709 1.00 0.00 24 LYS A C 18
ATOM 30821 O O . LYS A 1 24 ? -3.170 -16.134 2.930 1.00 0.00 24 LYS A O 18
ATOM 30840 N N . LYS A 1 25 ? -3.381 -17.126 4.929 1.00 0.00 25 LYS A N 18
ATOM 30841 C CA . LYS A 1 25 ? -2.113 -16.679 5.577 1.00 0.00 25 LYS A CA 18
ATOM 30842 C C . LYS A 1 25 ? -0.808 -17.173 4.899 1.00 0.00 25 LYS A C 18
ATOM 30843 O O . LYS A 1 25 ? 0.138 -17.566 5.584 1.00 0.00 25 LYS A O 18
ATOM 30862 N N . GLY A 1 26 ? -0.759 -17.209 3.570 1.00 0.00 26 GLY A N 18
ATOM 30863 C CA . GLY A 1 26 ? 0.330 -17.803 2.786 1.00 0.00 26 GLY A CA 18
ATOM 30864 C C . GLY A 1 26 ? -0.093 -18.883 1.802 1.00 0.00 26 GLY A C 18
ATOM 30865 O O . GLY A 1 26 ? 0.698 -19.786 1.527 1.00 0.00 26 GLY A O 18
ATOM 30869 N N . GLN A 1 27 ? -1.336 -18.857 1.311 1.00 0.00 27 GLN A N 18
ATOM 30870 C CA . GLN A 1 27 ? -1.746 -19.732 0.208 1.00 0.00 27 GLN A CA 18
ATOM 30871 C C . GLN A 1 27 ? -0.834 -19.595 -1.027 1.00 0.00 27 GLN A C 18
ATOM 30872 O O . GLN A 1 27 ? -0.281 -18.522 -1.290 1.00 0.00 27 GLN A O 18
ATOM 30886 N N . THR A 1 28 ? -0.708 -20.666 -1.802 1.00 0.00 28 THR A N 18
ATOM 30887 C CA . THR A 1 28 ? 0.026 -20.678 -3.071 1.00 0.00 28 THR A CA 18
ATOM 30888 C C . THR A 1 28 ? -0.712 -19.854 -4.134 1.00 0.00 28 THR A C 18
ATOM 30889 O O . THR A 1 28 ? -1.939 -19.902 -4.236 1.00 0.00 28 THR A O 18
ATOM 30900 N N . LEU A 1 29 ? 0.049 -19.098 -4.927 1.00 0.00 29 LEU A N 18
ATOM 30901 C CA . LEU A 1 29 ? -0.400 -18.063 -5.861 1.00 0.00 29 LEU A CA 18
ATOM 30902 C C . LEU A 1 29 ? 0.010 -18.366 -7.309 1.00 0.00 29 LEU A C 18
ATOM 30903 O O . LEU A 1 29 ? -0.816 -18.264 -8.220 1.00 0.00 29 LEU A O 18
ATOM 30919 N N . PHE A 1 30 ? 1.251 -18.819 -7.513 1.00 0.00 30 PHE A N 18
ATOM 30920 C CA . PHE A 1 30 ? 1.797 -19.166 -8.835 1.00 0.00 30 PHE A CA 18
ATOM 30921 C C . PHE A 1 30 ? 2.653 -20.428 -8.798 1.00 0.00 30 PHE A C 18
ATOM 30922 O O . PHE A 1 30 ? 3.107 -20.873 -7.740 1.00 0.00 30 PHE A O 18
ATOM 30939 N N . ILE A 1 31 ? 2.914 -20.951 -9.994 1.00 0.00 31 ILE A N 18
ATOM 30940 C CA . ILE A 1 31 ? 3.865 -22.037 -10.265 1.00 0.00 31 ILE A CA 18
ATOM 30941 C C . ILE A 1 31 ? 4.818 -21.520 -11.330 1.00 0.00 31 ILE A C 18
ATOM 30942 O O . ILE A 1 31 ? 4.368 -20.943 -12.316 1.00 0.00 31 ILE A O 18
ATOM 30958 N N . ILE A 1 32 ? 6.115 -21.747 -11.150 1.00 0.00 32 ILE A N 18
ATOM 30959 C CA . ILE A 1 32 ? 7.168 -21.431 -12.114 1.00 0.00 32 ILE A CA 18
ATOM 30960 C C . ILE A 1 32 ? 7.850 -22.688 -12.589 1.00 0.00 32 ILE A C 18
ATOM 30961 O O . ILE A 1 32 ? 8.021 -23.637 -11.837 1.00 0.00 32 ILE A O 18
ATOM 30977 N N . GLU A 1 33 ? 8.265 -22.635 -13.843 1.00 0.00 33 GLU A N 18
ATOM 30978 C CA . GLU A 1 33 ? 9.164 -23.561 -14.509 1.00 0.00 33 GLU A CA 18
ATOM 30979 C C . GLU A 1 33 ? 10.547 -22.890 -14.535 1.00 0.00 33 GLU A C 18
ATOM 30980 O O . GLU A 1 33 ? 10.699 -21.823 -15.133 1.00 0.00 33 GLU A O 18
ATOM 30992 N N . GLN A 1 34 ? 11.547 -23.482 -13.871 1.00 0.00 34 GLN A N 18
ATOM 30993 C CA . GLN A 1 34 ? 12.902 -22.918 -13.765 1.00 0.00 34 GLN A CA 18
ATOM 30994 C C . GLN A 1 34 ? 13.621 -22.791 -15.105 1.00 0.00 34 GLN A C 18
ATOM 30995 O O . GLN A 1 34 ? 14.350 -21.832 -15.357 1.00 0.00 34 GLN A O 18
ATOM 31009 N N . ASP A 1 35 ? 13.376 -23.767 -15.960 1.00 0.00 35 ASP A N 18
ATOM 31010 C CA . ASP A 1 35 ? 13.942 -23.913 -17.300 1.00 0.00 35 ASP A CA 18
ATOM 31011 C C . ASP A 1 35 ? 13.194 -24.998 -18.097 1.00 0.00 35 ASP A C 18
ATOM 31012 O O . ASP A 1 35 ? 12.468 -25.808 -17.519 1.00 0.00 35 ASP A O 18
ATOM 31021 N N . GLN A 1 36 ? 13.395 -25.029 -19.419 1.00 0.00 36 GLN A N 18
ATOM 31022 C CA . GLN A 1 36 ? 12.719 -25.966 -20.321 1.00 0.00 36 GLN A CA 18
ATOM 31023 C C . GLN A 1 36 ? 13.660 -26.712 -21.282 1.00 0.00 36 GLN A C 18
ATOM 31024 O O . GLN A 1 36 ? 13.186 -27.358 -22.220 1.00 0.00 36 GLN A O 18
ATOM 31038 N N . ALA A 1 37 ? 14.973 -26.646 -21.064 1.00 0.00 37 ALA A N 18
ATOM 31039 C CA . ALA A 1 37 ? 15.982 -27.235 -21.950 1.00 0.00 37 ALA A CA 18
ATOM 31040 C C . ALA A 1 37 ? 15.863 -28.766 -22.061 1.00 0.00 37 ALA A C 18
ATOM 31041 O O . ALA A 1 37 ? 15.987 -29.332 -23.149 1.00 0.00 37 ALA A O 18
ATOM 31048 N N . SER A 1 38 ? 15.549 -29.435 -20.947 1.00 0.00 38 SER A N 18
ATOM 31049 C CA . SER A 1 38 ? 15.332 -30.892 -20.890 1.00 0.00 38 SER A CA 18
ATOM 31050 C C . SER A 1 38 ? 13.911 -31.319 -21.267 1.00 0.00 38 SER A C 18
ATOM 31051 O O . SER A 1 38 ? 13.662 -32.518 -21.367 1.00 0.00 38 SER A O 18
ATOM 31059 N N . LYS A 1 39 ? 12.958 -30.398 -21.463 1.00 0.00 39 LYS A N 18
ATOM 31060 C CA . LYS A 1 39 ? 11.532 -30.737 -21.594 1.00 0.00 39 LYS A CA 18
ATOM 31061 C C . LYS A 1 39 ? 11.216 -31.623 -22.806 1.00 0.00 39 LYS A C 18
ATOM 31062 O O . LYS A 1 39 ? 10.371 -32.512 -22.715 1.00 0.00 39 LYS A O 18
ATOM 31081 N N . ASP A 1 40 ? 11.931 -31.427 -23.916 1.00 0.00 40 ASP A N 18
ATOM 31082 C CA . ASP A 1 40 ? 11.894 -32.336 -25.075 1.00 0.00 40 ASP A CA 18
ATOM 31083 C C . ASP A 1 40 ? 12.707 -33.626 -24.840 1.00 0.00 40 ASP A C 18
ATOM 31084 O O . ASP A 1 40 ? 12.260 -34.723 -25.174 1.00 0.00 40 ASP A O 18
ATOM 31093 N N . PHE A 1 41 ? 13.895 -33.497 -24.246 1.00 0.00 41 PHE A N 18
ATOM 31094 C CA . PHE A 1 41 ? 14.887 -34.572 -24.134 1.00 0.00 41 PHE A CA 18
ATOM 31095 C C . PHE A 1 41 ? 14.510 -35.650 -23.098 1.00 0.00 41 PHE A C 18
ATOM 31096 O O . PHE A 1 41 ? 14.799 -36.833 -23.270 1.00 0.00 41 PHE A O 18
ATOM 31113 N N . ASN A 1 42 ? 13.805 -35.251 -22.037 1.00 0.00 42 ASN A N 18
ATOM 31114 C CA . ASN A 1 42 ? 13.263 -36.116 -20.983 1.00 0.00 42 ASN A CA 18
ATOM 31115 C C . ASN A 1 42 ? 12.173 -37.077 -21.459 1.00 0.00 42 ASN A C 18
ATOM 31116 O O . ASN A 1 42 ? 11.832 -38.022 -20.746 1.00 0.00 42 ASN A O 18
ATOM 31127 N N . ARG A 1 43 ? 11.580 -36.811 -22.626 1.00 0.00 43 ARG A N 18
ATOM 31128 C CA . ARG A 1 43 ? 10.349 -37.481 -23.046 1.00 0.00 43 ARG A CA 18
ATOM 31129 C C . ARG A 1 43 ? 10.463 -39.016 -23.133 1.00 0.00 43 ARG A C 18
ATOM 31130 O O . ARG A 1 43 ? 9.490 -39.722 -22.859 1.00 0.00 43 ARG A O 18
ATOM 31151 N N . SER A 1 44 ? 11.657 -39.533 -23.431 1.00 0.00 44 SER A N 18
ATOM 31152 C CA . SER A 1 44 ? 11.996 -40.968 -23.417 1.00 0.00 44 SER A CA 18
ATOM 31153 C C . SER A 1 44 ? 11.834 -41.641 -22.042 1.00 0.00 44 SER A C 18
ATOM 31154 O O . SER A 1 44 ? 11.560 -42.841 -21.970 1.00 0.00 44 SER A O 18
ATOM 31162 N N . LYS A 1 45 ? 11.953 -40.874 -20.951 1.00 0.00 45 LYS A N 18
ATOM 31163 C CA . LYS A 1 45 ? 11.767 -41.309 -19.552 1.00 0.00 45 LYS A CA 18
ATOM 31164 C C . LYS A 1 45 ? 10.366 -40.983 -19.025 1.00 0.00 45 LYS A C 18
ATOM 31165 O O . LYS A 1 45 ? 9.857 -41.686 -18.152 1.00 0.00 45 LYS A O 18
ATOM 31184 N N . ALA A 1 46 ? 9.713 -39.965 -19.592 1.00 0.00 46 ALA A N 18
ATOM 31185 C CA . ALA A 1 46 ? 8.306 -39.625 -19.354 1.00 0.00 46 ALA A CA 18
ATOM 31186 C C . ALA A 1 46 ? 7.290 -40.622 -19.978 1.00 0.00 46 ALA A C 18
ATOM 31187 O O . ALA A 1 46 ? 6.081 -40.413 -19.864 1.00 0.00 46 ALA A O 18
ATOM 31194 N N . LEU A 1 47 ? 7.770 -41.686 -20.636 1.00 0.00 47 LEU A N 18
ATOM 31195 C CA . LEU A 1 47 ? 6.995 -42.781 -21.238 1.00 0.00 47 LEU A CA 18
ATOM 31196 C C . LEU A 1 47 ? 5.928 -43.421 -20.343 1.00 0.00 47 LEU A C 18
ATOM 31197 O O . LEU A 1 47 ? 6.038 -43.446 -19.118 1.00 0.00 47 LEU A O 18
ATOM 31213 N N . PHE A 1 48 ? 4.931 -43.982 -21.039 1.00 0.00 48 PHE A N 18
ATOM 31214 C CA . PHE A 1 48 ? 3.846 -44.890 -20.653 1.00 0.00 48 PHE A CA 18
ATOM 31215 C C . PHE A 1 48 ? 3.409 -44.886 -19.164 1.00 0.00 48 PHE A C 18
ATOM 31216 O O . PHE A 1 48 ? 2.316 -44.393 -18.878 1.00 0.00 48 PHE A O 18
ATOM 31233 N N . SER A 1 49 ? 4.230 -45.352 -18.220 1.00 0.00 49 SER A N 18
ATOM 31234 C CA . SER A 1 49 ? 3.957 -45.294 -16.773 1.00 0.00 49 SER A CA 18
ATOM 31235 C C . SER A 1 49 ? 3.652 -43.875 -16.259 1.00 0.00 49 SER A C 18
ATOM 31236 O O . SER A 1 49 ? 2.832 -43.718 -15.354 1.00 0.00 49 SER A O 18
ATOM 31244 N N . GLN A 1 50 ? 4.273 -42.851 -16.856 1.00 0.00 50 GLN A N 18
ATOM 31245 C CA . GLN A 1 50 ? 3.984 -41.436 -16.593 1.00 0.00 50 GLN A CA 18
ATOM 31246 C C . GLN A 1 50 ? 3.059 -40.810 -17.656 1.00 0.00 50 GLN A C 18
ATOM 31247 O O . GLN A 1 50 ? 2.210 -39.992 -17.305 1.00 0.00 50 GLN A O 18
ATOM 31261 N N . SER A 1 51 ? 3.123 -41.235 -18.928 1.00 0.00 51 SER A N 18
ATOM 31262 C CA . SER A 1 51 ? 2.208 -40.758 -19.987 1.00 0.00 51 SER A CA 18
ATOM 31263 C C . SER A 1 51 ? 0.725 -41.035 -19.696 1.00 0.00 51 SER A C 18
ATOM 31264 O O . SER A 1 51 ? -0.144 -40.300 -20.171 1.00 0.00 51 SER A O 18
ATOM 31272 N N . ALA A 1 52 ? 0.421 -42.063 -18.898 1.00 0.00 52 ALA A N 18
ATOM 31273 C CA . ALA A 1 52 ? -0.930 -42.367 -18.413 1.00 0.00 52 ALA A CA 18
ATOM 31274 C C . ALA A 1 52 ? -1.562 -41.255 -17.553 1.00 0.00 52 ALA A C 18
ATOM 31275 O O . ALA A 1 52 ? -2.790 -41.199 -17.430 1.00 0.00 52 ALA A O 18
ATOM 31282 N N . ILE A 1 53 ? -0.739 -40.375 -16.958 1.00 0.00 53 ILE A N 18
ATOM 31283 C CA . ILE A 1 53 ? -1.091 -39.211 -16.146 1.00 0.00 53 ILE A CA 18
ATOM 31284 C C . ILE A 1 53 ? -1.752 -39.510 -14.794 1.00 0.00 53 ILE A C 18
ATOM 31285 O O . ILE A 1 53 ? -1.234 -39.077 -13.764 1.00 0.00 53 ILE A O 18
ATOM 31301 N N . SER A 1 54 ? -2.827 -40.299 -14.780 1.00 0.00 54 SER A N 18
ATOM 31302 C CA . SER A 1 54 ? -3.736 -40.511 -13.652 1.00 0.00 54 SER A CA 18
ATOM 31303 C C . SER A 1 54 ? -4.303 -39.200 -13.075 1.00 0.00 54 SER A C 18
ATOM 31304 O O . SER A 1 54 ? -3.639 -38.484 -12.323 1.00 0.00 54 SER A O 18
ATOM 31312 N N . GLN A 1 55 ? -5.562 -38.892 -13.401 1.00 0.00 55 GLN A N 18
ATOM 31313 C CA . GLN A 1 55 ? -6.295 -37.657 -13.046 1.00 0.00 55 GLN A CA 18
ATOM 31314 C C . GLN A 1 55 ? -6.395 -37.327 -11.540 1.00 0.00 55 GLN A C 18
ATOM 31315 O O . GLN A 1 55 ? -6.944 -36.291 -11.161 1.00 0.00 55 GLN A O 18
ATOM 31329 N N . LYS A 1 56 ? -5.929 -38.228 -10.671 1.00 0.00 56 LYS A N 18
ATOM 31330 C CA . LYS A 1 56 ? -5.940 -38.082 -9.210 1.00 0.00 56 LYS A CA 18
ATOM 31331 C C . LYS A 1 56 ? -4.526 -37.992 -8.610 1.00 0.00 56 LYS A C 18
ATOM 31332 O O . LYS A 1 56 ? -4.377 -37.830 -7.397 1.00 0.00 56 LYS A O 18
ATOM 31351 N N . GLU A 1 57 ? -3.495 -38.103 -9.455 1.00 0.00 57 GLU A N 18
ATOM 31352 C CA . GLU A 1 57 ? -2.063 -37.935 -9.133 1.00 0.00 57 GLU A CA 18
ATOM 31353 C C . GLU A 1 57 ? -1.383 -36.778 -9.878 1.00 0.00 57 GLU A C 18
ATOM 31354 O O . GLU A 1 57 ? -0.466 -36.143 -9.347 1.00 0.00 57 GLU A O 18
ATOM 31366 N N . TYR A 1 58 ? -1.793 -36.527 -11.124 1.00 0.00 58 TYR A N 18
ATOM 31367 C CA . TYR A 1 58 ? -1.164 -35.588 -12.060 1.00 0.00 58 TYR A CA 18
ATOM 31368 C C . TYR A 1 58 ? -1.030 -34.132 -11.581 1.00 0.00 58 TYR A C 18
ATOM 31369 O O . TYR A 1 58 ? -0.216 -33.388 -12.131 1.00 0.00 58 TYR A O 18
ATOM 31387 N N . ASP A 1 59 ? -1.768 -33.712 -10.547 1.00 0.00 59 ASP A N 18
ATOM 31388 C CA . ASP A 1 59 ? -1.600 -32.406 -9.906 1.00 0.00 59 ASP A CA 18
ATOM 31389 C C . ASP A 1 59 ? -0.259 -32.268 -9.154 1.00 0.00 59 ASP A C 18
ATOM 31390 O O . ASP A 1 59 ? 0.188 -31.147 -8.908 1.00 0.00 59 ASP A O 18
ATOM 31399 N N . SER A 1 60 ? 0.420 -33.377 -8.830 1.00 0.00 60 SER A N 18
ATOM 31400 C CA . SER A 1 60 ? 1.814 -33.336 -8.358 1.00 0.00 60 SER A CA 18
ATOM 31401 C C . SER A 1 60 ? 2.775 -33.031 -9.519 1.00 0.00 60 SER A C 18
ATOM 31402 O O . SER A 1 60 ? 3.671 -32.200 -9.385 1.00 0.00 60 SER A O 18
ATOM 31410 N N . SER A 1 61 ? 2.553 -33.640 -10.693 1.00 0.00 61 SER A N 18
ATOM 31411 C CA . SER A 1 61 ? 3.362 -33.448 -11.906 1.00 0.00 61 SER A CA 18
ATOM 31412 C C . SER A 1 61 ? 3.385 -31.997 -12.409 1.00 0.00 61 SER A C 18
ATOM 31413 O O . SER A 1 61 ? 4.372 -31.565 -13.005 1.00 0.00 61 SER A O 18
ATOM 31421 N N . LEU A 1 62 ? 2.331 -31.227 -12.114 1.00 0.00 62 LEU A N 18
ATOM 31422 C CA . LEU A 1 62 ? 2.233 -29.785 -12.343 1.00 0.00 62 LEU A CA 18
ATOM 31423 C C . LEU A 1 62 ? 3.244 -28.940 -11.539 1.00 0.00 62 LEU A C 18
ATOM 31424 O O . LEU A 1 62 ? 3.419 -27.766 -11.858 1.00 0.00 62 LEU A O 18
ATOM 31440 N N . ALA A 1 63 ? 3.873 -29.504 -10.502 1.00 0.00 63 ALA A N 18
ATOM 31441 C CA . ALA A 1 63 ? 4.663 -28.776 -9.510 1.00 0.00 63 ALA A CA 18
ATOM 31442 C C . ALA A 1 63 ? 5.854 -29.617 -8.972 1.00 0.00 63 ALA A C 18
ATOM 31443 O O . ALA A 1 63 ? 6.135 -29.632 -7.771 1.00 0.00 63 ALA A O 18
ATOM 31450 N N . THR A 1 64 ? 6.541 -30.339 -9.869 1.00 0.00 64 THR A N 18
ATOM 31451 C CA . THR A 1 64 ? 7.589 -31.333 -9.535 1.00 0.00 64 THR A CA 18
ATOM 31452 C C . THR A 1 64 ? 8.805 -31.344 -10.458 1.00 0.00 64 THR A C 18
ATOM 31453 O O . THR A 1 64 ? 9.959 -31.253 -10.033 1.00 0.00 64 THR A O 18
ATOM 31464 N N . LEU A 1 65 ? 8.511 -31.509 -11.737 1.00 0.00 65 LEU A N 18
ATOM 31465 C CA . LEU A 1 65 ? 9.432 -31.859 -12.827 1.00 0.00 65 LEU A CA 18
ATOM 31466 C C . LEU A 1 65 ? 10.644 -30.928 -12.995 1.00 0.00 65 LEU A C 18
ATOM 31467 O O . LEU A 1 65 ? 11.766 -31.377 -13.231 1.00 0.00 65 LEU A O 18
ATOM 31483 N N . ASP A 1 66 ? 10.386 -29.639 -12.858 1.00 0.00 66 ASP A N 18
ATOM 31484 C CA . ASP A 1 66 ? 11.315 -28.513 -13.054 1.00 0.00 66 ASP A CA 18
ATOM 31485 C C . ASP A 1 66 ? 10.755 -27.228 -12.424 1.00 0.00 66 ASP A C 18
ATOM 31486 O O . ASP A 1 66 ? 11.059 -26.108 -12.854 1.00 0.00 66 ASP A O 18
ATOM 31495 N N . HIS A 1 67 ? 9.952 -27.383 -11.371 1.00 0.00 67 HIS A N 18
ATOM 31496 C CA . HIS A 1 67 ? 9.104 -26.308 -10.864 1.00 0.00 67 HIS A CA 18
ATOM 31497 C C . HIS A 1 67 ? 9.443 -25.724 -9.497 1.00 0.00 67 HIS A C 18
ATOM 31498 O O . HIS A 1 67 ? 10.059 -26.380 -8.655 1.00 0.00 67 HIS A O 18
ATOM 31512 N N . THR A 1 68 ? 8.912 -24.518 -9.257 1.00 0.00 68 THR A N 18
ATOM 31513 C CA . THR A 1 68 ? 8.881 -23.875 -7.930 1.00 0.00 68 THR A CA 18
ATOM 31514 C C . THR A 1 68 ? 7.559 -23.134 -7.715 1.00 0.00 68 THR A C 18
ATOM 31515 O O . THR A 1 68 ? 7.151 -22.337 -8.558 1.00 0.00 68 THR A O 18
ATOM 31526 N N . GLU A 1 69 ? 6.875 -23.382 -6.595 1.00 0.00 69 GLU A N 18
ATOM 31527 C CA . GLU A 1 69 ? 5.688 -22.628 -6.156 1.00 0.00 69 GLU A CA 18
ATOM 31528 C C . GLU A 1 69 ? 6.047 -21.232 -5.598 1.00 0.00 69 GLU A C 18
ATOM 31529 O O . GLU A 1 69 ? 7.145 -20.997 -5.083 1.00 0.00 69 GLU A O 18
ATOM 31541 N N . ILE A 1 70 ? 5.078 -20.313 -5.661 1.00 0.00 70 ILE A N 18
ATOM 31542 C CA . ILE A 1 70 ? 5.133 -18.960 -5.106 1.00 0.00 70 ILE A CA 18
ATOM 31543 C C . ILE A 1 70 ? 3.885 -18.765 -4.250 1.00 0.00 70 ILE A C 18
ATOM 31544 O O . ILE A 1 70 ? 2.792 -19.117 -4.699 1.00 0.00 70 ILE A O 18
ATOM 31560 N N . LYS A 1 71 ? 4.019 -18.193 -3.050 1.00 0.00 71 LYS A N 18
ATOM 31561 C CA . LYS A 1 71 ? 2.955 -18.120 -2.039 1.00 0.00 71 LYS A CA 18
ATOM 31562 C C . LYS A 1 71 ? 2.840 -16.737 -1.385 1.00 0.00 71 LYS A C 18
ATOM 31563 O O . LYS A 1 71 ? 3.809 -15.981 -1.341 1.00 0.00 71 LYS A O 18
ATOM 31582 N N . ALA A 1 72 ? 1.644 -16.417 -0.884 1.00 0.00 72 ALA A N 18
ATOM 31583 C CA . ALA A 1 72 ? 1.339 -15.135 -0.242 1.00 0.00 72 ALA A CA 18
ATOM 31584 C C . ALA A 1 72 ? 2.162 -14.889 1.048 1.00 0.00 72 ALA A C 18
ATOM 31585 O O . ALA A 1 72 ? 2.687 -15.831 1.649 1.00 0.00 72 ALA A O 18
ATOM 31592 N N . PRO A 1 73 ? 2.226 -13.630 1.524 1.00 0.00 73 PRO A N 18
ATOM 31593 C CA . PRO A 1 73 ? 2.782 -13.304 2.840 1.00 0.00 73 PRO A CA 18
ATOM 31594 C C . PRO A 1 73 ? 1.824 -13.568 4.017 1.00 0.00 73 PRO A C 18
ATOM 31595 O O . PRO A 1 73 ? 2.239 -14.032 5.078 1.00 0.00 73 PRO A O 18
ATOM 31606 N N . PHE A 1 74 ? 0.543 -13.231 3.828 1.00 0.00 74 PHE A N 18
ATOM 31607 C CA . PHE A 1 74 ? -0.499 -13.130 4.860 1.00 0.00 74 PHE A CA 18
ATOM 31608 C C . PHE A 1 74 ? -1.924 -13.192 4.271 1.00 0.00 74 PHE A C 18
ATOM 31609 O O . PHE A 1 74 ? -2.113 -13.123 3.058 1.00 0.00 74 PHE A O 18
ATOM 31626 N N . ASP A 1 75 ? -2.933 -13.288 5.149 1.00 0.00 75 ASP A N 18
ATOM 31627 C CA . ASP A 1 75 ? -4.359 -13.281 4.770 1.00 0.00 75 ASP A CA 18
ATOM 31628 C C . ASP A 1 75 ? -4.840 -11.881 4.387 1.00 0.00 75 ASP A C 18
ATOM 31629 O O . ASP A 1 75 ? -4.532 -10.894 5.063 1.00 0.00 75 ASP A O 18
ATOM 31638 N N . GLY A 1 76 ? -5.595 -11.790 3.299 1.00 0.00 76 GLY A N 18
ATOM 31639 C CA . GLY A 1 76 ? -6.034 -10.520 2.741 1.00 0.00 76 GLY A CA 18
ATOM 31640 C C . GLY A 1 76 ? -6.669 -10.648 1.363 1.00 0.00 76 GLY A C 18
ATOM 31641 O O . GLY A 1 76 ? -7.109 -11.722 0.942 1.00 0.00 76 GLY A O 18
ATOM 31645 N N . THR A 1 77 ? -6.701 -9.522 0.665 1.00 0.00 77 THR A N 18
ATOM 31646 C CA . THR A 1 77 ? -7.150 -9.388 -0.719 1.00 0.00 77 THR A CA 18
ATOM 31647 C C . THR A 1 77 ? -5.949 -9.314 -1.635 1.00 0.00 77 THR A C 18
ATOM 31648 O O . THR A 1 77 ? -4.833 -9.033 -1.206 1.00 0.00 77 THR A O 18
ATOM 31659 N N . ILE A 1 78 ? -6.172 -9.608 -2.907 1.00 0.00 78 ILE A N 18
ATOM 31660 C CA . ILE A 1 78 ? -5.112 -9.704 -3.897 1.00 0.00 78 ILE A CA 18
ATOM 31661 C C . ILE A 1 78 ? -5.528 -9.006 -5.189 1.00 0.00 78 ILE A C 18
ATOM 31662 O O . ILE A 1 78 ? -6.662 -9.150 -5.659 1.00 0.00 78 ILE A O 18
ATOM 31678 N N . GLY A 1 79 ? -4.638 -8.156 -5.704 1.00 0.00 79 GLY A N 18
ATOM 31679 C CA . GLY A 1 79 ? -4.943 -7.228 -6.796 1.00 0.00 79 GLY A CA 18
ATOM 31680 C C . GLY A 1 79 ? -5.035 -7.894 -8.165 1.00 0.00 79 GLY A C 18
ATOM 31681 O O . GLY A 1 79 ? -5.030 -9.121 -8.291 1.00 0.00 79 GLY A O 18
ATOM 31685 N N . ASP A 1 80 ? -5.123 -7.084 -9.222 1.00 0.00 80 ASP A N 18
ATOM 31686 C CA . ASP A 1 80 ? -4.969 -7.579 -10.584 1.00 0.00 80 ASP A CA 18
ATOM 31687 C C . ASP A 1 80 ? -3.581 -8.162 -10.809 1.00 0.00 80 ASP A C 18
ATOM 31688 O O . ASP A 1 80 ? -2.555 -7.538 -10.522 1.00 0.00 80 ASP A O 18
ATOM 31697 N N . ALA A 1 81 ? -3.568 -9.373 -11.351 1.00 0.00 81 ALA A N 18
ATOM 31698 C CA . ALA A 1 81 ? -2.369 -10.078 -11.760 1.00 0.00 81 ALA A CA 18
ATOM 31699 C C . ALA A 1 81 ? -1.543 -9.243 -12.763 1.00 0.00 81 ALA A C 18
ATOM 31700 O O . ALA A 1 81 ? -2.089 -8.580 -13.649 1.00 0.00 81 ALA A O 18
ATOM 31707 N N . LEU A 1 82 ? -0.216 -9.333 -12.665 1.00 0.00 82 LEU A N 18
ATOM 31708 C CA . LEU A 1 82 ? 0.742 -8.674 -13.557 1.00 0.00 82 LEU A CA 18
ATOM 31709 C C . LEU A 1 82 ? 1.368 -9.639 -14.598 1.00 0.00 82 LEU A C 18
ATOM 31710 O O . LEU A 1 82 ? 2.107 -9.198 -15.478 1.00 0.00 82 LEU A O 18
ATOM 31726 N N . VAL A 1 83 ? 1.066 -10.944 -14.503 1.00 0.00 83 VAL A N 18
ATOM 31727 C CA . VAL A 1 83 ? 1.730 -12.039 -15.242 1.00 0.00 83 VAL A CA 18
ATOM 31728 C C . VAL A 1 83 ? 0.762 -13.154 -15.628 1.00 0.00 83 VAL A C 18
ATOM 31729 O O . VAL A 1 83 ? -0.286 -13.344 -15.009 1.00 0.00 83 VAL A O 18
ATOM 31742 N N . ASN A 1 84 ? 1.136 -13.931 -16.641 1.00 0.00 84 ASN A N 18
ATOM 31743 C CA . ASN A 1 84 ? 0.396 -15.041 -17.203 1.00 0.00 84 ASN A CA 18
ATOM 31744 C C . ASN A 1 84 ? 1.363 -16.167 -17.573 1.00 0.00 84 ASN A C 18
ATOM 31745 O O . ASN A 1 84 ? 2.572 -15.983 -17.631 1.00 0.00 84 ASN A O 18
ATOM 31756 N N . ILE A 1 85 ? 0.803 -17.334 -17.867 1.00 0.00 85 ILE A N 18
ATOM 31757 C CA . ILE A 1 85 ? 1.511 -18.568 -18.215 1.00 0.00 85 ILE A CA 18
ATOM 31758 C C . ILE A 1 85 ? 2.364 -18.338 -19.474 1.00 0.00 85 ILE A C 18
ATOM 31759 O O . ILE A 1 85 ? 1.814 -18.242 -20.577 1.00 0.00 85 ILE A O 18
ATOM 31775 N N . GLY A 1 86 ? 3.687 -18.191 -19.321 1.00 0.00 86 GLY A N 18
ATOM 31776 C CA . GLY A 1 86 ? 4.580 -17.875 -20.437 1.00 0.00 86 GLY A CA 18
ATOM 31777 C C . GLY A 1 86 ? 5.255 -16.510 -20.293 1.00 0.00 86 GLY A C 18
ATOM 31778 O O . GLY A 1 86 ? 6.213 -16.237 -21.011 1.00 0.00 86 GLY A O 18
ATOM 31782 N N . ASP A 1 87 ? 4.788 -15.658 -19.372 1.00 0.00 87 ASP A N 18
ATOM 31783 C CA . ASP A 1 87 ? 5.537 -14.459 -19.002 1.00 0.00 87 ASP A CA 18
ATOM 31784 C C . ASP A 1 87 ? 6.841 -14.898 -18.335 1.00 0.00 87 ASP A C 18
ATOM 31785 O O . ASP A 1 87 ? 6.853 -15.682 -17.369 1.00 0.00 87 ASP A O 18
ATOM 31794 N N . TYR A 1 88 ? 7.943 -14.401 -18.907 1.00 0.00 88 TYR A N 18
ATOM 31795 C CA . TYR A 1 88 ? 9.272 -14.611 -18.367 1.00 0.00 88 TYR A CA 18
ATOM 31796 C C . TYR A 1 88 ? 9.433 -13.770 -17.109 1.00 0.00 88 TYR A C 18
ATOM 31797 O O . TYR A 1 88 ? 9.580 -12.548 -17.181 1.00 0.00 88 TYR A O 18
ATOM 31815 N N . VAL A 1 89 ? 9.422 -14.447 -15.965 1.00 0.00 89 VAL A N 18
ATOM 31816 C CA . VAL A 1 89 ? 9.641 -13.782 -14.659 1.00 0.00 89 VAL A CA 18
ATOM 31817 C C . VAL A 1 89 ? 11.001 -14.047 -14.004 1.00 0.00 89 VAL A C 18
ATOM 31818 O O . VAL A 1 89 ? 11.656 -15.067 -14.214 1.00 0.00 89 VAL A O 18
ATOM 31831 N N . SER A 1 90 ? 11.422 -13.106 -13.160 1.00 0.00 90 SER A N 18
ATOM 31832 C CA . SER A 1 90 ? 12.711 -13.123 -12.467 1.00 0.00 90 SER A CA 18
ATOM 31833 C C . SER A 1 90 ? 12.558 -12.630 -11.020 1.00 0.00 90 SER A C 18
ATOM 31834 O O . SER A 1 90 ? 11.677 -11.819 -10.713 1.00 0.00 90 SER A O 18
ATOM 31842 N N . ALA A 1 91 ? 13.405 -13.154 -10.125 1.00 0.00 91 ALA A N 18
ATOM 31843 C CA . ALA A 1 91 ? 13.238 -13.125 -8.663 1.00 0.00 91 ALA A CA 18
ATOM 31844 C C . ALA A 1 91 ? 12.962 -11.821 -7.924 1.00 0.00 91 ALA A C 18
ATOM 31845 O O . ALA A 1 91 ? 12.362 -11.848 -6.849 1.00 0.00 91 ALA A O 18
ATOM 31852 N N . SER A 1 92 ? 13.351 -10.685 -8.472 1.00 0.00 92 SER A N 18
ATOM 31853 C CA . SER A 1 92 ? 12.850 -9.392 -7.988 1.00 0.00 92 SER A CA 18
ATOM 31854 C C . SER A 1 92 ? 12.478 -8.426 -9.122 1.00 0.00 92 SER A C 18
ATOM 31855 O O . SER A 1 92 ? 12.067 -7.284 -8.888 1.00 0.00 92 SER A O 18
ATOM 31863 N N . THR A 1 93 ? 12.601 -8.899 -10.362 1.00 0.00 93 THR A N 18
ATOM 31864 C CA . THR A 1 93 ? 12.630 -8.072 -11.581 1.00 0.00 93 THR A CA 18
ATOM 31865 C C . THR A 1 93 ? 11.317 -7.893 -12.349 1.00 0.00 93 THR A C 18
ATOM 31866 O O . THR A 1 93 ? 11.244 -7.005 -13.195 1.00 0.00 93 THR A O 18
ATOM 31877 N N . THR A 1 94 ? 10.259 -8.668 -12.072 1.00 0.00 94 THR A N 18
ATOM 31878 C CA . THR A 1 94 ? 9.093 -8.746 -12.985 1.00 0.00 94 THR A CA 18
ATOM 31879 C C . THR A 1 94 ? 7.751 -8.442 -12.355 1.00 0.00 94 THR A C 18
ATOM 31880 O O . THR A 1 94 ? 6.906 -7.831 -13.014 1.00 0.00 94 THR A O 18
ATOM 31891 N N . GLU A 1 95 ? 7.630 -8.726 -11.062 1.00 0.00 95 GLU A N 18
ATOM 31892 C CA . GLU A 1 95 ? 6.480 -8.456 -10.200 1.00 0.00 95 GLU A CA 18
ATOM 31893 C C . GLU A 1 95 ? 5.191 -9.152 -10.677 1.00 0.00 95 GLU A C 18
ATOM 31894 O O . GLU A 1 95 ? 4.735 -9.028 -11.810 1.00 0.00 95 GLU A O 18
ATOM 31906 N N . LEU A 1 96 ? 4.607 -9.942 -9.776 1.00 0.00 96 LEU A N 18
ATOM 31907 C CA . LEU A 1 96 ? 3.543 -10.903 -10.134 1.00 0.00 96 LEU A CA 18
ATOM 31908 C C . LEU A 1 96 ? 2.112 -10.406 -9.906 1.00 0.00 96 LEU A C 18
ATOM 31909 O O . LEU A 1 96 ? 1.221 -10.743 -10.682 1.00 0.00 96 LEU A O 18
ATOM 31925 N N . VAL A 1 97 ? 1.902 -9.628 -8.840 1.00 0.00 97 VAL A N 18
ATOM 31926 C CA . VAL A 1 97 ? 0.638 -9.045 -8.344 1.00 0.00 97 VAL A CA 18
ATOM 31927 C C . VAL A 1 97 ? 0.932 -8.284 -7.034 1.00 0.00 97 VAL A C 18
ATOM 31928 O O . VAL A 1 97 ? 2.065 -8.313 -6.558 1.00 0.00 97 VAL A O 18
ATOM 31941 N N . ARG A 1 98 ? -0.065 -7.657 -6.405 1.00 0.00 98 ARG A N 18
ATOM 31942 C CA . ARG A 1 98 ? 0.009 -7.101 -5.048 1.00 0.00 98 ARG A CA 18
ATOM 31943 C C . ARG A 1 98 ? -0.845 -7.854 -4.036 1.00 0.00 98 ARG A C 18
ATOM 31944 O O . ARG A 1 98 ? -1.948 -8.264 -4.397 1.00 0.00 98 ARG A O 18
ATOM 31965 N N . VAL A 1 99 ? -0.414 -7.983 -2.770 1.00 0.00 99 VAL A N 18
ATOM 31966 C CA . VAL A 1 99 ? -1.231 -8.623 -1.714 1.00 0.00 99 VAL A CA 18
ATOM 31967 C C . VAL A 1 99 ? -1.487 -7.609 -0.609 1.00 0.00 99 VAL A C 18
ATOM 31968 O O . VAL A 1 99 ? -0.573 -6.888 -0.197 1.00 0.00 99 VAL A O 18
ATOM 31981 N N . THR A 1 100 ? -2.742 -7.482 -0.177 1.00 0.00 100 THR A N 18
ATOM 31982 C CA . THR A 1 100 ? -3.180 -6.397 0.709 1.00 0.00 100 THR A CA 18
ATOM 31983 C C . THR A 1 100 ? -4.190 -6.840 1.768 1.00 0.00 100 THR A C 18
ATOM 31984 O O . THR A 1 100 ? -5.285 -7.306 1.468 1.00 0.00 100 THR A O 18
ATOM 31995 N N . ASN A 1 101 ? -3.824 -6.706 3.042 1.00 0.00 101 ASN A N 18
ATOM 31996 C CA . ASN A 1 101 ? -4.655 -7.072 4.195 1.00 0.00 101 ASN A CA 18
ATOM 31997 C C . ASN A 1 101 ? -5.857 -6.118 4.415 1.00 0.00 101 ASN A C 18
ATOM 31998 O O . ASN A 1 101 ? -6.642 -6.316 5.342 1.00 0.00 101 ASN A O 18
ATOM 32009 N N . LEU A 1 102 ? -6.028 -5.106 3.553 1.00 0.00 102 LEU A N 18
ATOM 32010 C CA . LEU A 1 102 ? -6.999 -4.011 3.685 1.00 0.00 102 LEU A CA 18
ATOM 32011 C C . LEU A 1 102 ? -6.813 -3.268 5.025 1.00 0.00 102 LEU A C 18
ATOM 32012 O O . LEU A 1 102 ? -5.876 -2.478 5.144 1.00 0.00 102 LEU A O 18
ATOM 32028 N N . ASN A 1 103 ? -7.657 -3.523 6.029 1.00 0.00 103 ASN A N 18
ATOM 32029 C CA . ASN A 1 103 ? -7.463 -3.061 7.411 1.00 0.00 103 ASN A CA 18
ATOM 32030 C C . ASN A 1 103 ? -7.674 -4.226 8.411 1.00 0.00 103 ASN A C 18
ATOM 32031 O O . ASN A 1 103 ? -8.437 -5.151 8.117 1.00 0.00 103 ASN A O 18
ATOM 32042 N N . PRO A 1 104 ? -7.084 -4.165 9.621 1.00 0.00 104 PRO A N 18
ATOM 32043 C CA . PRO A 1 104 ? -7.055 -5.273 10.584 1.00 0.00 104 PRO A CA 18
ATOM 32044 C C . PRO A 1 104 ? -8.357 -5.423 11.396 1.00 0.00 104 PRO A C 18
ATOM 32045 O O . PRO A 1 104 ? -8.415 -6.155 12.390 1.00 0.00 104 PRO A O 18
ATOM 32056 N N . ILE A 1 105 ? -9.413 -4.726 10.961 1.00 0.00 105 ILE A N 18
ATOM 32057 C CA . ILE A 1 105 ? -10.738 -4.604 11.584 1.00 0.00 105 ILE A CA 18
ATOM 32058 C C . ILE A 1 105 ? -11.887 -4.957 10.621 1.00 0.00 105 ILE A C 18
ATOM 32059 O O . ILE A 1 105 ? -13.044 -5.013 11.034 1.00 0.00 105 ILE A O 18
ATOM 32075 N N . TYR A 1 106 ? -11.584 -5.232 9.348 1.00 0.00 106 TYR A N 18
ATOM 32076 C CA . TYR A 1 106 ? -12.555 -5.597 8.305 1.00 0.00 106 TYR A CA 18
ATOM 32077 C C . TYR A 1 106 ? -12.992 -7.079 8.350 1.00 0.00 106 TYR A C 18
ATOM 32078 O O . TYR A 1 106 ? -13.849 -7.492 7.566 1.00 0.00 106 TYR A O 18
ATOM 32096 N N . ALA A 1 107 ? -12.420 -7.885 9.254 1.00 0.00 107 ALA A N 18
ATOM 32097 C CA . ALA A 1 107 ? -12.711 -9.318 9.405 1.00 0.00 107 ALA A CA 18
ATOM 32098 C C . ALA A 1 107 ? -14.166 -9.650 9.768 1.00 0.00 107 ALA A C 18
ATOM 32099 O O . ALA A 1 107 ? -14.640 -10.737 9.426 1.00 0.00 107 ALA A O 18
ATOM 32106 N N . ASP A 1 108 ? -14.890 -8.731 10.418 1.00 0.00 108 ASP A N 18
ATOM 32107 C CA . ASP A 1 108 ? -16.332 -8.851 10.647 1.00 0.00 108 ASP A CA 18
ATOM 32108 C C . ASP A 1 108 ? -17.019 -7.481 10.858 1.00 0.00 108 ASP A C 18
ATOM 32109 O O . ASP A 1 108 ? -16.374 -6.493 11.218 1.00 0.00 108 ASP A O 18
ATOM 32118 N N . GLY A 1 109 ? -18.340 -7.430 10.649 1.00 0.00 109 GLY A N 18
ATOM 32119 C CA . GLY A 1 109 ? -19.201 -6.273 10.920 1.00 0.00 109 GLY A CA 18
ATOM 32120 C C . GLY A 1 109 ? -20.539 -6.345 10.175 1.00 0.00 109 GLY A C 18
ATOM 32121 O O . GLY A 1 109 ? -21.593 -6.101 10.763 1.00 0.00 109 GLY A O 18
ATOM 32125 N N . SER A 1 110 ? -20.493 -6.746 8.903 1.00 0.00 110 SER A N 18
ATOM 32126 C CA . SER A 1 110 ? -21.643 -7.088 8.057 1.00 0.00 110 SER A CA 18
ATOM 32127 C C . SER A 1 110 ? -21.194 -7.958 6.868 1.00 0.00 110 SER A C 18
ATOM 32128 O O . SER A 1 110 ? -20.044 -7.875 6.421 1.00 0.00 110 SER A O 18
ATOM 32136 N N . HIS A 1 111 ? -22.098 -8.789 6.349 1.00 0.00 111 HIS A N 18
ATOM 32137 C CA . HIS A 1 111 ? -21.905 -9.603 5.139 1.00 0.00 111 HIS A CA 18
ATOM 32138 C C . HIS A 1 111 ? -22.313 -8.863 3.849 1.00 0.00 111 HIS A C 18
ATOM 32139 O O . HIS A 1 111 ? -21.864 -9.221 2.758 1.00 0.00 111 HIS A O 18
ATOM 32153 N N . HIS A 1 112 ? -23.165 -7.836 3.964 1.00 0.00 112 HIS A N 18
ATOM 32154 C CA . HIS A 1 112 ? -23.772 -7.035 2.882 1.00 0.00 112 HIS A CA 18
ATOM 32155 C C . HIS A 1 112 ? -24.611 -7.795 1.829 1.00 0.00 112 HIS A C 18
ATOM 32156 O O . HIS A 1 112 ? -25.204 -7.157 0.953 1.00 0.00 112 HIS A O 18
ATOM 32170 N N . HIS A 1 113 ? -24.730 -9.127 1.917 1.00 0.00 113 HIS A N 18
ATOM 32171 C CA . HIS A 1 113 ? -25.539 -9.987 1.029 1.00 0.00 113 HIS A CA 18
ATOM 32172 C C . HIS A 1 113 ? -26.352 -11.047 1.819 1.00 0.00 113 HIS A C 18
ATOM 32173 O O . HIS A 1 113 ? -26.817 -12.049 1.271 1.00 0.00 113 HIS A O 18
ATOM 32187 N N . HIS A 1 114 ? -26.530 -10.812 3.121 1.00 0.00 114 HIS A N 18
ATOM 32188 C CA . HIS A 1 114 ? -27.277 -11.635 4.085 1.00 0.00 114 HIS A CA 18
ATOM 32189 C C . HIS A 1 114 ? -27.832 -10.744 5.216 1.00 0.00 114 HIS A C 18
ATOM 32190 O O . HIS A 1 114 ? -27.496 -9.560 5.309 1.00 0.00 114 HIS A O 18
ATOM 32204 N N . HIS A 1 115 ? -28.658 -11.306 6.101 1.00 0.00 115 HIS A N 18
ATOM 32205 C CA . HIS A 1 115 ? -29.200 -10.679 7.321 1.00 0.00 115 HIS A CA 18
ATOM 32206 C C . HIS A 1 115 ? -28.154 -10.507 8.454 1.00 0.00 115 HIS A C 18
ATOM 32207 O O . HIS A 1 115 ? -28.414 -10.839 9.614 1.00 0.00 115 HIS A O 18
ATOM 32221 N N . HIS A 1 116 ? -26.965 -10.003 8.109 1.00 0.00 116 HIS A N 18
ATOM 32222 C CA . HIS A 1 116 ? -25.836 -9.717 9.012 1.00 0.00 116 HIS A CA 18
ATOM 32223 C C . HIS A 1 116 ? -25.172 -8.385 8.646 1.00 0.00 116 HIS A C 18
ATOM 32224 O O . HIS A 1 116 ? -24.630 -8.279 7.522 1.00 0.00 116 HIS A O 18
ATOM 32239 N N . ASP A 1 1 ? -0.310 -3.526 0.204 1.00 0.00 1 ASP A N 19
ATOM 32240 C CA . ASP A 1 1 ? 0.857 -3.588 1.121 1.00 0.00 1 ASP A CA 19
ATOM 32241 C C . ASP A 1 1 ? 2.078 -4.203 0.424 1.00 0.00 1 ASP A C 19
ATOM 32242 O O . ASP A 1 1 ? 3.055 -3.502 0.162 1.00 0.00 1 ASP A O 19
ATOM 32253 N N . VAL A 1 2 ? 2.016 -5.490 0.069 1.00 0.00 2 VAL A N 19
ATOM 32254 C CA . VAL A 1 2 ? 3.045 -6.216 -0.698 1.00 0.00 2 VAL A CA 19
ATOM 32255 C C . VAL A 1 2 ? 2.869 -6.051 -2.194 1.00 0.00 2 VAL A C 19
ATOM 32256 O O . VAL A 1 2 ? 1.749 -5.937 -2.674 1.00 0.00 2 VAL A O 19
ATOM 32269 N N . ILE A 1 3 ? 3.977 -6.146 -2.916 1.00 0.00 3 ILE A N 19
ATOM 32270 C CA . ILE A 1 3 ? 4.100 -6.306 -4.367 1.00 0.00 3 ILE A CA 19
ATOM 32271 C C . ILE A 1 3 ? 4.871 -7.634 -4.515 1.00 0.00 3 ILE A C 19
ATOM 32272 O O . ILE A 1 3 ? 6.100 -7.661 -4.415 1.00 0.00 3 ILE A O 19
ATOM 32288 N N . ILE A 1 4 ? 4.151 -8.757 -4.588 1.00 0.00 4 ILE A N 19
ATOM 32289 C CA . ILE A 1 4 ? 4.694 -10.111 -4.476 1.00 0.00 4 ILE A CA 19
ATOM 32290 C C . ILE A 1 4 ? 5.628 -10.445 -5.662 1.00 0.00 4 ILE A C 19
ATOM 32291 O O . ILE A 1 4 ? 5.425 -9.982 -6.787 1.00 0.00 4 ILE A O 19
ATOM 32307 N N . LYS A 1 5 ? 6.630 -11.290 -5.396 1.00 0.00 5 LYS A N 19
ATOM 32308 C CA . LYS A 1 5 ? 7.687 -11.694 -6.333 1.00 0.00 5 LYS A CA 19
ATOM 32309 C C . LYS A 1 5 ? 8.120 -13.154 -6.173 1.00 0.00 5 LYS A C 19
ATOM 32310 O O . LYS A 1 5 ? 7.979 -13.722 -5.089 1.00 0.00 5 LYS A O 19
ATOM 32329 N N . PRO A 1 6 ? 8.650 -13.756 -7.252 1.00 0.00 6 PRO A N 19
ATOM 32330 C CA . PRO A 1 6 ? 9.094 -15.141 -7.235 1.00 0.00 6 PRO A CA 19
ATOM 32331 C C . PRO A 1 6 ? 10.434 -15.342 -6.513 1.00 0.00 6 PRO A C 19
ATOM 32332 O O . PRO A 1 6 ? 11.226 -14.412 -6.350 1.00 0.00 6 PRO A O 19
ATOM 32343 N N . GLN A 1 7 ? 10.707 -16.581 -6.103 1.00 0.00 7 GLN A N 19
ATOM 32344 C CA . GLN A 1 7 ? 11.949 -16.964 -5.401 1.00 0.00 7 GLN A CA 19
ATOM 32345 C C . GLN A 1 7 ? 13.059 -17.496 -6.334 1.00 0.00 7 GLN A C 19
ATOM 32346 O O . GLN A 1 7 ? 14.188 -17.705 -5.889 1.00 0.00 7 GLN A O 19
ATOM 32360 N N . VAL A 1 8 ? 12.760 -17.674 -7.627 1.00 0.00 8 VAL A N 19
ATOM 32361 C CA . VAL A 1 8 ? 13.693 -18.048 -8.718 1.00 0.00 8 VAL A CA 19
ATOM 32362 C C . VAL A 1 8 ? 13.325 -17.297 -10.010 1.00 0.00 8 VAL A C 19
ATOM 32363 O O . VAL A 1 8 ? 12.378 -16.504 -10.020 1.00 0.00 8 VAL A O 19
ATOM 32376 N N . SER A 1 9 ? 14.032 -17.545 -11.112 1.00 0.00 9 SER A N 19
ATOM 32377 C CA . SER A 1 9 ? 13.705 -17.024 -12.448 1.00 0.00 9 SER A CA 19
ATOM 32378 C C . SER A 1 9 ? 13.304 -18.149 -13.437 1.00 0.00 9 SER A C 19
ATOM 32379 O O . SER A 1 9 ? 13.570 -19.331 -13.204 1.00 0.00 9 SER A O 19
ATOM 32387 N N . GLY A 1 10 ? 12.614 -17.784 -14.519 1.00 0.00 10 GLY A N 19
ATOM 32388 C CA . GLY A 1 10 ? 11.950 -18.678 -15.469 1.00 0.00 10 GLY A CA 19
ATOM 32389 C C . GLY A 1 10 ? 10.708 -18.026 -15.950 1.00 0.00 10 GLY A C 19
ATOM 32390 O O . GLY A 1 10 ? 10.689 -16.884 -16.396 1.00 0.00 10 GLY A O 19
ATOM 32394 N N . VAL A 1 11 ? 9.658 -18.817 -15.885 1.00 0.00 11 VAL A N 19
ATOM 32395 C CA . VAL A 1 11 ? 8.429 -18.477 -16.528 1.00 0.00 11 VAL A CA 19
ATOM 32396 C C . VAL A 1 11 ? 7.264 -19.075 -15.754 1.00 0.00 11 VAL A C 19
ATOM 32397 O O . VAL A 1 11 ? 7.379 -20.187 -15.236 1.00 0.00 11 VAL A O 19
ATOM 32410 N N . ILE A 1 12 ? 6.134 -18.367 -15.738 1.00 0.00 12 ILE A N 19
ATOM 32411 C CA . ILE A 1 12 ? 4.896 -18.845 -15.095 1.00 0.00 12 ILE A CA 19
ATOM 32412 C C . ILE A 1 12 ? 4.344 -20.141 -15.741 1.00 0.00 12 ILE A C 19
ATOM 32413 O O . ILE A 1 12 ? 4.370 -20.300 -16.961 1.00 0.00 12 ILE A O 19
ATOM 32429 N N . VAL A 1 13 ? 3.752 -21.025 -14.930 1.00 0.00 13 VAL A N 19
ATOM 32430 C CA . VAL A 1 13 ? 3.194 -22.352 -15.298 1.00 0.00 13 VAL A CA 19
ATOM 32431 C C . VAL A 1 13 ? 1.734 -22.509 -14.856 1.00 0.00 13 VAL A C 19
ATOM 32432 O O . VAL A 1 13 ? 0.936 -23.118 -15.570 1.00 0.00 13 VAL A O 19
ATOM 32445 N N . ASN A 1 14 ? 1.371 -21.948 -13.700 1.00 0.00 14 ASN A N 19
ATOM 32446 C CA . ASN A 1 14 ? 0.008 -21.964 -13.173 1.00 0.00 14 ASN A CA 19
ATOM 32447 C C . ASN A 1 14 ? -0.288 -20.701 -12.350 1.00 0.00 14 ASN A C 19
ATOM 32448 O O . ASN A 1 14 ? 0.630 -20.058 -11.825 1.00 0.00 14 ASN A O 19
ATOM 32459 N N . LYS A 1 15 ? -1.581 -20.412 -12.203 1.00 0.00 15 LYS A N 19
ATOM 32460 C CA . LYS A 1 15 ? -2.173 -19.292 -11.488 1.00 0.00 15 LYS A CA 19
ATOM 32461 C C . LYS A 1 15 ? -3.194 -19.878 -10.514 1.00 0.00 15 LYS A C 19
ATOM 32462 O O . LYS A 1 15 ? -4.331 -20.189 -10.880 1.00 0.00 15 LYS A O 19
ATOM 32481 N N . LEU A 1 16 ? -2.747 -20.107 -9.284 1.00 0.00 16 LEU A N 19
ATOM 32482 C CA . LEU A 1 16 ? -3.545 -20.718 -8.223 1.00 0.00 16 LEU A CA 19
ATOM 32483 C C . LEU A 1 16 ? -4.655 -19.784 -7.724 1.00 0.00 16 LEU A C 19
ATOM 32484 O O . LEU A 1 16 ? -5.780 -20.201 -7.454 1.00 0.00 16 LEU A O 19
ATOM 32500 N N . PHE A 1 17 ? -4.301 -18.510 -7.604 1.00 0.00 17 PHE A N 19
ATOM 32501 C CA . PHE A 1 17 ? -5.175 -17.427 -7.145 1.00 0.00 17 PHE A CA 19
ATOM 32502 C C . PHE A 1 17 ? -5.974 -16.789 -8.305 1.00 0.00 17 PHE A C 19
ATOM 32503 O O . PHE A 1 17 ? -5.866 -17.207 -9.465 1.00 0.00 17 PHE A O 19
ATOM 32520 N N . LYS A 1 18 ? -6.760 -15.754 -7.992 1.00 0.00 18 LYS A N 19
ATOM 32521 C CA . LYS A 1 18 ? -7.536 -14.939 -8.951 1.00 0.00 18 LYS A CA 19
ATOM 32522 C C . LYS A 1 18 ? -7.380 -13.437 -8.709 1.00 0.00 18 LYS A C 19
ATOM 32523 O O . LYS A 1 18 ? -7.446 -12.979 -7.569 1.00 0.00 18 LYS A O 19
ATOM 32542 N N . ALA A 1 19 ? -7.274 -12.673 -9.795 1.00 0.00 19 ALA A N 19
ATOM 32543 C CA . ALA A 1 19 ? -7.278 -11.205 -9.772 1.00 0.00 19 ALA A CA 19
ATOM 32544 C C . ALA A 1 19 ? -8.524 -10.632 -9.076 1.00 0.00 19 ALA A C 19
ATOM 32545 O O . ALA A 1 19 ? -9.656 -10.889 -9.488 1.00 0.00 19 ALA A O 19
ATOM 32552 N N . GLY A 1 20 ? -8.316 -9.866 -8.006 1.00 0.00 20 GLY A N 19
ATOM 32553 C CA . GLY A 1 20 ? -9.371 -9.187 -7.247 1.00 0.00 20 GLY A CA 19
ATOM 32554 C C . GLY A 1 20 ? -10.038 -10.022 -6.145 1.00 0.00 20 GLY A C 19
ATOM 32555 O O . GLY A 1 20 ? -10.822 -9.473 -5.367 1.00 0.00 20 GLY A O 19
ATOM 32559 N N . ASP A 1 21 ? -9.760 -11.329 -6.054 1.00 0.00 21 ASP A N 19
ATOM 32560 C CA . ASP A 1 21 ? -10.268 -12.218 -4.999 1.00 0.00 21 ASP A CA 19
ATOM 32561 C C . ASP A 1 21 ? -9.558 -12.019 -3.629 1.00 0.00 21 ASP A C 19
ATOM 32562 O O . ASP A 1 21 ? -8.970 -10.967 -3.350 1.00 0.00 21 ASP A O 19
ATOM 32571 N N . LYS A 1 22 ? -9.610 -13.039 -2.764 1.00 0.00 22 LYS A N 19
ATOM 32572 C CA . LYS A 1 22 ? -9.019 -13.084 -1.421 1.00 0.00 22 LYS A CA 19
ATOM 32573 C C . LYS A 1 22 ? -7.952 -14.188 -1.323 1.00 0.00 22 LYS A C 19
ATOM 32574 O O . LYS A 1 22 ? -7.876 -15.077 -2.174 1.00 0.00 22 LYS A O 19
ATOM 32593 N N . VAL A 1 23 ? -7.148 -14.147 -0.259 1.00 0.00 23 VAL A N 19
ATOM 32594 C CA . VAL A 1 23 ? -6.111 -15.143 0.079 1.00 0.00 23 VAL A CA 19
ATOM 32595 C C . VAL A 1 23 ? -6.171 -15.501 1.565 1.00 0.00 23 VAL A C 19
ATOM 32596 O O . VAL A 1 23 ? -6.349 -14.618 2.404 1.00 0.00 23 VAL A O 19
ATOM 32609 N N . LYS A 1 24 ? -6.038 -16.794 1.886 1.00 0.00 24 LYS A N 19
ATOM 32610 C CA . LYS A 1 24 ? -5.789 -17.323 3.229 1.00 0.00 24 LYS A CA 19
ATOM 32611 C C . LYS A 1 24 ? -4.330 -17.013 3.632 1.00 0.00 24 LYS A C 19
ATOM 32612 O O . LYS A 1 24 ? -3.533 -16.743 2.738 1.00 0.00 24 LYS A O 19
ATOM 32631 N N . LYS A 1 25 ? -3.975 -17.066 4.932 1.00 0.00 25 LYS A N 19
ATOM 32632 C CA . LYS A 1 25 ? -2.655 -16.797 5.578 1.00 0.00 25 LYS A CA 19
ATOM 32633 C C . LYS A 1 25 ? -1.401 -17.344 4.860 1.00 0.00 25 LYS A C 19
ATOM 32634 O O . LYS A 1 25 ? -0.732 -18.256 5.354 1.00 0.00 25 LYS A O 19
ATOM 32653 N N . GLY A 1 26 ? -1.076 -16.801 3.694 1.00 0.00 26 GLY A N 19
ATOM 32654 C CA . GLY A 1 26 ? 0.094 -17.182 2.909 1.00 0.00 26 GLY A CA 19
ATOM 32655 C C . GLY A 1 26 ? -0.182 -18.261 1.861 1.00 0.00 26 GLY A C 19
ATOM 32656 O O . GLY A 1 26 ? 0.713 -19.042 1.549 1.00 0.00 26 GLY A O 19
ATOM 32660 N N . GLN A 1 27 ? -1.426 -18.373 1.379 1.00 0.00 27 GLN A N 19
ATOM 32661 C CA . GLN A 1 27 ? -1.807 -19.321 0.326 1.00 0.00 27 GLN A CA 19
ATOM 32662 C C . GLN A 1 27 ? -0.901 -19.271 -0.922 1.00 0.00 27 GLN A C 19
ATOM 32663 O O . GLN A 1 27 ? -0.365 -18.227 -1.287 1.00 0.00 27 GLN A O 19
ATOM 32677 N N . THR A 1 28 ? -0.767 -20.403 -1.611 1.00 0.00 28 THR A N 19
ATOM 32678 C CA . THR A 1 28 ? -0.055 -20.538 -2.895 1.00 0.00 28 THR A CA 19
ATOM 32679 C C . THR A 1 28 ? -0.762 -19.759 -4.010 1.00 0.00 28 THR A C 19
ATOM 32680 O O . THR A 1 28 ? -1.990 -19.785 -4.121 1.00 0.00 28 THR A O 19
ATOM 32691 N N . LEU A 1 29 ? 0.021 -19.081 -4.850 1.00 0.00 29 LEU A N 19
ATOM 32692 C CA . LEU A 1 29 ? -0.435 -18.091 -5.833 1.00 0.00 29 LEU A CA 19
ATOM 32693 C C . LEU A 1 29 ? 0.005 -18.402 -7.274 1.00 0.00 29 LEU A C 19
ATOM 32694 O O . LEU A 1 29 ? -0.796 -18.294 -8.202 1.00 0.00 29 LEU A O 19
ATOM 32710 N N . PHE A 1 30 ? 1.259 -18.833 -7.459 1.00 0.00 30 PHE A N 19
ATOM 32711 C CA . PHE A 1 30 ? 1.840 -19.161 -8.778 1.00 0.00 30 PHE A CA 19
ATOM 32712 C C . PHE A 1 30 ? 2.757 -20.381 -8.735 1.00 0.00 30 PHE A C 19
ATOM 32713 O O . PHE A 1 30 ? 3.198 -20.831 -7.676 1.00 0.00 30 PHE A O 19
ATOM 32730 N N . ILE A 1 31 ? 3.086 -20.868 -9.933 1.00 0.00 31 ILE A N 19
ATOM 32731 C CA . ILE A 1 31 ? 4.076 -21.923 -10.200 1.00 0.00 31 ILE A CA 19
ATOM 32732 C C . ILE A 1 31 ? 4.964 -21.429 -11.349 1.00 0.00 31 ILE A C 19
ATOM 32733 O O . ILE A 1 31 ? 4.466 -20.780 -12.265 1.00 0.00 31 ILE A O 19
ATOM 32749 N N . ILE A 1 32 ? 6.251 -21.753 -11.307 1.00 0.00 32 ILE A N 19
ATOM 32750 C CA . ILE A 1 32 ? 7.283 -21.397 -12.284 1.00 0.00 32 ILE A CA 19
ATOM 32751 C C . ILE A 1 32 ? 8.027 -22.621 -12.779 1.00 0.00 32 ILE A C 19
ATOM 32752 O O . ILE A 1 32 ? 8.144 -23.610 -12.068 1.00 0.00 32 ILE A O 19
ATOM 32768 N N . GLU A 1 33 ? 8.564 -22.507 -13.990 1.00 0.00 33 GLU A N 19
ATOM 32769 C CA . GLU A 1 33 ? 9.472 -23.455 -14.611 1.00 0.00 33 GLU A CA 19
ATOM 32770 C C . GLU A 1 33 ? 10.817 -22.776 -14.883 1.00 0.00 33 GLU A C 19
ATOM 32771 O O . GLU A 1 33 ? 10.894 -21.798 -15.630 1.00 0.00 33 GLU A O 19
ATOM 32783 N N . GLN A 1 34 ? 11.858 -23.293 -14.228 1.00 0.00 34 GLN A N 19
ATOM 32784 C CA . GLN A 1 34 ? 13.239 -22.827 -14.375 1.00 0.00 34 GLN A CA 19
ATOM 32785 C C . GLN A 1 34 ? 13.794 -23.076 -15.770 1.00 0.00 34 GLN A C 19
ATOM 32786 O O . GLN A 1 34 ? 14.291 -22.167 -16.434 1.00 0.00 34 GLN A O 19
ATOM 32800 N N . ASP A 1 35 ? 13.622 -24.312 -16.204 1.00 0.00 35 ASP A N 19
ATOM 32801 C CA . ASP A 1 35 ? 13.905 -24.842 -17.540 1.00 0.00 35 ASP A CA 19
ATOM 32802 C C . ASP A 1 35 ? 13.258 -26.229 -17.729 1.00 0.00 35 ASP A C 19
ATOM 32803 O O . ASP A 1 35 ? 12.713 -26.788 -16.772 1.00 0.00 35 ASP A O 19
ATOM 32812 N N . GLN A 1 36 ? 13.307 -26.796 -18.943 1.00 0.00 36 GLN A N 19
ATOM 32813 C CA . GLN A 1 36 ? 12.547 -28.005 -19.293 1.00 0.00 36 GLN A CA 19
ATOM 32814 C C . GLN A 1 36 ? 13.379 -29.249 -19.646 1.00 0.00 36 GLN A C 19
ATOM 32815 O O . GLN A 1 36 ? 12.826 -30.217 -20.172 1.00 0.00 36 GLN A O 19
ATOM 32829 N N . ALA A 1 37 ? 14.685 -29.276 -19.366 1.00 0.00 37 ALA A N 19
ATOM 32830 C CA . ALA A 1 37 ? 15.512 -30.470 -19.576 1.00 0.00 37 ALA A CA 19
ATOM 32831 C C . ALA A 1 37 ? 15.013 -31.677 -18.745 1.00 0.00 37 ALA A C 19
ATOM 32832 O O . ALA A 1 37 ? 14.865 -32.788 -19.259 1.00 0.00 37 ALA A O 19
ATOM 32839 N N . SER A 1 38 ? 14.668 -31.442 -17.475 1.00 0.00 38 SER A N 19
ATOM 32840 C CA . SER A 1 38 ? 14.117 -32.453 -16.564 1.00 0.00 38 SER A CA 19
ATOM 32841 C C . SER A 1 38 ? 12.805 -33.075 -17.050 1.00 0.00 38 SER A C 19
ATOM 32842 O O . SER A 1 38 ? 12.514 -34.221 -16.713 1.00 0.00 38 SER A O 19
ATOM 32850 N N . LYS A 1 39 ? 12.015 -32.352 -17.859 1.00 0.00 39 LYS A N 19
ATOM 32851 C CA . LYS A 1 39 ? 10.751 -32.839 -18.441 1.00 0.00 39 LYS A CA 19
ATOM 32852 C C . LYS A 1 39 ? 10.935 -33.948 -19.485 1.00 0.00 39 LYS A C 19
ATOM 32853 O O . LYS A 1 39 ? 9.967 -34.633 -19.821 1.00 0.00 39 LYS A O 19
ATOM 32872 N N . ASP A 1 40 ? 12.165 -34.166 -19.958 1.00 0.00 40 ASP A N 19
ATOM 32873 C CA . ASP A 1 40 ? 12.556 -35.333 -20.763 1.00 0.00 40 ASP A CA 19
ATOM 32874 C C . ASP A 1 40 ? 13.411 -36.309 -19.935 1.00 0.00 40 ASP A C 19
ATOM 32875 O O . ASP A 1 40 ? 13.275 -37.529 -20.054 1.00 0.00 40 ASP A O 19
ATOM 32884 N N . PHE A 1 41 ? 14.289 -35.772 -19.085 1.00 0.00 41 PHE A N 19
ATOM 32885 C CA . PHE A 1 41 ? 15.321 -36.540 -18.386 1.00 0.00 41 PHE A CA 19
ATOM 32886 C C . PHE A 1 41 ? 14.834 -37.305 -17.139 1.00 0.00 41 PHE A C 19
ATOM 32887 O O . PHE A 1 41 ? 15.441 -38.309 -16.764 1.00 0.00 41 PHE A O 19
ATOM 32904 N N . ASN A 1 42 ? 13.728 -36.873 -16.520 1.00 0.00 42 ASN A N 19
ATOM 32905 C CA . ASN A 1 42 ? 13.120 -37.495 -15.336 1.00 0.00 42 ASN A CA 19
ATOM 32906 C C . ASN A 1 42 ? 12.921 -38.999 -15.460 1.00 0.00 42 ASN A C 19
ATOM 32907 O O . ASN A 1 42 ? 13.278 -39.753 -14.549 1.00 0.00 42 ASN A O 19
ATOM 32918 N N . ARG A 1 43 ? 12.341 -39.431 -16.587 1.00 0.00 43 ARG A N 19
ATOM 32919 C CA . ARG A 1 43 ? 11.878 -40.806 -16.745 1.00 0.00 43 ARG A CA 19
ATOM 32920 C C . ARG A 1 43 ? 13.035 -41.805 -16.654 1.00 0.00 43 ARG A C 19
ATOM 32921 O O . ARG A 1 43 ? 12.916 -42.832 -15.992 1.00 0.00 43 ARG A O 19
ATOM 32942 N N . SER A 1 44 ? 14.165 -41.470 -17.280 1.00 0.00 44 SER A N 19
ATOM 32943 C CA . SER A 1 44 ? 15.374 -42.301 -17.318 1.00 0.00 44 SER A CA 19
ATOM 32944 C C . SER A 1 44 ? 16.179 -42.244 -16.013 1.00 0.00 44 SER A C 19
ATOM 32945 O O . SER A 1 44 ? 16.602 -43.290 -15.511 1.00 0.00 44 SER A O 19
ATOM 32953 N N . LYS A 1 45 ? 16.385 -41.055 -15.421 1.00 0.00 45 LYS A N 19
ATOM 32954 C CA . LYS A 1 45 ? 17.184 -40.948 -14.181 1.00 0.00 45 LYS A CA 19
ATOM 32955 C C . LYS A 1 45 ? 16.541 -41.682 -12.993 1.00 0.00 45 LYS A C 19
ATOM 32956 O O . LYS A 1 45 ? 17.244 -42.336 -12.229 1.00 0.00 45 LYS A O 19
ATOM 32975 N N . ALA A 1 46 ? 15.209 -41.658 -12.900 1.00 0.00 46 ALA A N 19
ATOM 32976 C CA . ALA A 1 46 ? 14.434 -42.297 -11.831 1.00 0.00 46 ALA A CA 19
ATOM 32977 C C . ALA A 1 46 ? 14.480 -43.843 -11.811 1.00 0.00 46 ALA A C 19
ATOM 32978 O O . ALA A 1 46 ? 14.024 -44.457 -10.842 1.00 0.00 46 ALA A O 19
ATOM 32985 N N . LEU A 1 47 ? 15.013 -44.490 -12.857 1.00 0.00 47 LEU A N 19
ATOM 32986 C CA . LEU A 1 47 ? 15.085 -45.955 -12.971 1.00 0.00 47 LEU A CA 19
ATOM 32987 C C . LEU A 1 47 ? 15.992 -46.650 -11.945 1.00 0.00 47 LEU A C 19
ATOM 32988 O O . LEU A 1 47 ? 15.837 -47.851 -11.714 1.00 0.00 47 LEU A O 19
ATOM 33004 N N . PHE A 1 48 ? 16.924 -45.916 -11.334 1.00 0.00 48 PHE A N 19
ATOM 33005 C CA . PHE A 1 48 ? 18.029 -46.485 -10.563 1.00 0.00 48 PHE A CA 19
ATOM 33006 C C . PHE A 1 48 ? 18.642 -45.472 -9.573 1.00 0.00 48 PHE A C 19
ATOM 33007 O O . PHE A 1 48 ? 18.279 -44.293 -9.554 1.00 0.00 48 PHE A O 19
ATOM 33024 N N . SER A 1 49 ? 19.630 -45.919 -8.785 1.00 0.00 49 SER A N 19
ATOM 33025 C CA . SER A 1 49 ? 20.464 -45.079 -7.904 1.00 0.00 49 SER A CA 19
ATOM 33026 C C . SER A 1 49 ? 21.171 -43.909 -8.621 1.00 0.00 49 SER A C 19
ATOM 33027 O O . SER A 1 49 ? 21.567 -42.933 -7.979 1.00 0.00 49 SER A O 19
ATOM 33035 N N . GLN A 1 50 ? 21.262 -43.957 -9.958 1.00 0.00 50 GLN A N 19
ATOM 33036 C CA . GLN A 1 50 ? 21.705 -42.867 -10.833 1.00 0.00 50 GLN A CA 19
ATOM 33037 C C . GLN A 1 50 ? 20.902 -41.566 -10.729 1.00 0.00 50 GLN A C 19
ATOM 33038 O O . GLN A 1 50 ? 21.334 -40.553 -11.272 1.00 0.00 50 GLN A O 19
ATOM 33052 N N . SER A 1 51 ? 19.740 -41.567 -10.060 1.00 0.00 51 SER A N 19
ATOM 33053 C CA . SER A 1 51 ? 18.799 -40.441 -10.068 1.00 0.00 51 SER A CA 19
ATOM 33054 C C . SER A 1 51 ? 19.372 -39.115 -9.523 1.00 0.00 51 SER A C 19
ATOM 33055 O O . SER A 1 51 ? 18.958 -38.031 -9.946 1.00 0.00 51 SER A O 19
ATOM 33063 N N . ALA A 1 52 ? 20.367 -39.173 -8.630 1.00 0.00 52 ALA A N 19
ATOM 33064 C CA . ALA A 1 52 ? 21.113 -37.995 -8.168 1.00 0.00 52 ALA A CA 19
ATOM 33065 C C . ALA A 1 52 ? 22.049 -37.379 -9.222 1.00 0.00 52 ALA A C 19
ATOM 33066 O O . ALA A 1 52 ? 22.364 -36.196 -9.138 1.00 0.00 52 ALA A O 19
ATOM 33073 N N . ILE A 1 53 ? 22.510 -38.169 -10.198 1.00 0.00 53 ILE A N 19
ATOM 33074 C CA . ILE A 1 53 ? 23.454 -37.816 -11.270 1.00 0.00 53 ILE A CA 19
ATOM 33075 C C . ILE A 1 53 ? 24.873 -37.496 -10.739 1.00 0.00 53 ILE A C 19
ATOM 33076 O O . ILE A 1 53 ? 25.799 -38.281 -10.945 1.00 0.00 53 ILE A O 19
ATOM 33092 N N . SER A 1 54 ? 25.050 -36.351 -10.068 1.00 0.00 54 SER A N 19
ATOM 33093 C CA . SER A 1 54 ? 26.298 -35.807 -9.490 1.00 0.00 54 SER A CA 19
ATOM 33094 C C . SER A 1 54 ? 25.988 -34.500 -8.746 1.00 0.00 54 SER A C 19
ATOM 33095 O O . SER A 1 54 ? 25.078 -33.777 -9.152 1.00 0.00 54 SER A O 19
ATOM 33103 N N . GLN A 1 55 ? 26.793 -34.113 -7.748 1.00 0.00 55 GLN A N 19
ATOM 33104 C CA . GLN A 1 55 ? 26.665 -32.846 -6.990 1.00 0.00 55 GLN A CA 19
ATOM 33105 C C . GLN A 1 55 ? 26.758 -31.548 -7.833 1.00 0.00 55 GLN A C 19
ATOM 33106 O O . GLN A 1 55 ? 26.651 -30.441 -7.311 1.00 0.00 55 GLN A O 19
ATOM 33120 N N . LYS A 1 56 ? 27.031 -31.670 -9.135 1.00 0.00 56 LYS A N 19
ATOM 33121 C CA . LYS A 1 56 ? 27.096 -30.571 -10.107 1.00 0.00 56 LYS A CA 19
ATOM 33122 C C . LYS A 1 56 ? 25.871 -30.519 -11.041 1.00 0.00 56 LYS A C 19
ATOM 33123 O O . LYS A 1 56 ? 25.662 -29.524 -11.735 1.00 0.00 56 LYS A O 19
ATOM 33142 N N . GLU A 1 57 ? 25.083 -31.601 -11.064 1.00 0.00 57 GLU A N 19
ATOM 33143 C CA . GLU A 1 57 ? 23.902 -31.819 -11.915 1.00 0.00 57 GLU A CA 19
ATOM 33144 C C . GLU A 1 57 ? 22.573 -31.928 -11.147 1.00 0.00 57 GLU A C 19
ATOM 33145 O O . GLU A 1 57 ? 21.499 -31.637 -11.673 1.00 0.00 57 GLU A O 19
ATOM 33157 N N . TYR A 1 58 ? 22.655 -32.413 -9.905 1.00 0.00 58 TYR A N 19
ATOM 33158 C CA . TYR A 1 58 ? 21.544 -32.790 -9.030 1.00 0.00 58 TYR A CA 19
ATOM 33159 C C . TYR A 1 58 ? 20.506 -31.699 -8.733 1.00 0.00 58 TYR A C 19
ATOM 33160 O O . TYR A 1 58 ? 19.430 -32.009 -8.232 1.00 0.00 58 TYR A O 19
ATOM 33178 N N . ASP A 1 59 ? 20.758 -30.433 -9.080 1.00 0.00 59 ASP A N 19
ATOM 33179 C CA . ASP A 1 59 ? 19.747 -29.372 -9.063 1.00 0.00 59 ASP A CA 19
ATOM 33180 C C . ASP A 1 59 ? 18.513 -29.707 -9.934 1.00 0.00 59 ASP A C 19
ATOM 33181 O O . ASP A 1 59 ? 17.401 -29.280 -9.612 1.00 0.00 59 ASP A O 19
ATOM 33190 N N . SER A 1 60 ? 18.675 -30.551 -10.966 1.00 0.00 60 SER A N 19
ATOM 33191 C CA . SER A 1 60 ? 17.589 -31.166 -11.751 1.00 0.00 60 SER A CA 19
ATOM 33192 C C . SER A 1 60 ? 16.678 -32.072 -10.901 1.00 0.00 60 SER A C 19
ATOM 33193 O O . SER A 1 60 ? 15.508 -32.277 -11.234 1.00 0.00 60 SER A O 19
ATOM 33201 N N . SER A 1 61 ? 17.201 -32.645 -9.810 1.00 0.00 61 SER A N 19
ATOM 33202 C CA . SER A 1 61 ? 16.516 -33.572 -8.895 1.00 0.00 61 SER A CA 19
ATOM 33203 C C . SER A 1 61 ? 16.073 -32.938 -7.559 1.00 0.00 61 SER A C 19
ATOM 33204 O O . SER A 1 61 ? 15.182 -33.471 -6.897 1.00 0.00 61 SER A O 19
ATOM 33212 N N . LEU A 1 62 ? 16.643 -31.788 -7.170 1.00 0.00 62 LEU A N 19
ATOM 33213 C CA . LEU A 1 62 ? 16.264 -31.020 -5.969 1.00 0.00 62 LEU A CA 19
ATOM 33214 C C . LEU A 1 62 ? 14.801 -30.525 -5.994 1.00 0.00 62 LEU A C 19
ATOM 33215 O O . LEU A 1 62 ? 14.199 -30.339 -4.933 1.00 0.00 62 LEU A O 19
ATOM 33231 N N . ALA A 1 63 ? 14.220 -30.336 -7.184 1.00 0.00 63 ALA A N 19
ATOM 33232 C CA . ALA A 1 63 ? 12.835 -29.905 -7.386 1.00 0.00 63 ALA A CA 19
ATOM 33233 C C . ALA A 1 63 ? 12.248 -30.541 -8.659 1.00 0.00 63 ALA A C 19
ATOM 33234 O O . ALA A 1 63 ? 12.892 -30.549 -9.711 1.00 0.00 63 ALA A O 19
ATOM 33241 N N . THR A 1 64 ? 11.035 -31.095 -8.567 1.00 0.00 64 THR A N 19
ATOM 33242 C CA . THR A 1 64 ? 10.396 -31.835 -9.672 1.00 0.00 64 THR A CA 19
ATOM 33243 C C . THR A 1 64 ? 10.206 -30.973 -10.910 1.00 0.00 64 THR A C 19
ATOM 33244 O O . THR A 1 64 ? 9.766 -29.832 -10.810 1.00 0.00 64 THR A O 19
ATOM 33255 N N . LEU A 1 65 ? 10.558 -31.531 -12.071 1.00 0.00 65 LEU A N 19
ATOM 33256 C CA . LEU A 1 65 ? 10.530 -30.870 -13.394 1.00 0.00 65 LEU A CA 19
ATOM 33257 C C . LEU A 1 65 ? 11.176 -29.450 -13.403 1.00 0.00 65 LEU A C 19
ATOM 33258 O O . LEU A 1 65 ? 10.857 -28.623 -14.256 1.00 0.00 65 LEU A O 19
ATOM 33274 N N . ASP A 1 66 ? 12.087 -29.177 -12.456 1.00 0.00 66 ASP A N 19
ATOM 33275 C CA . ASP A 1 66 ? 12.611 -27.849 -12.088 1.00 0.00 66 ASP A CA 19
ATOM 33276 C C . ASP A 1 66 ? 11.529 -26.763 -11.917 1.00 0.00 66 ASP A C 19
ATOM 33277 O O . ASP A 1 66 ? 11.711 -25.593 -12.274 1.00 0.00 66 ASP A O 19
ATOM 33286 N N . HIS A 1 67 ? 10.373 -27.160 -11.382 1.00 0.00 67 HIS A N 19
ATOM 33287 C CA . HIS A 1 67 ? 9.308 -26.262 -10.978 1.00 0.00 67 HIS A CA 19
ATOM 33288 C C . HIS A 1 67 ? 9.558 -25.631 -9.608 1.00 0.00 67 HIS A C 19
ATOM 33289 O O . HIS A 1 67 ? 10.137 -26.266 -8.721 1.00 0.00 67 HIS A O 19
ATOM 33303 N N . THR A 1 68 ? 9.055 -24.407 -9.399 1.00 0.00 68 THR A N 19
ATOM 33304 C CA . THR A 1 68 ? 9.120 -23.710 -8.105 1.00 0.00 68 THR A CA 19
ATOM 33305 C C . THR A 1 68 ? 7.805 -22.982 -7.840 1.00 0.00 68 THR A C 19
ATOM 33306 O O . THR A 1 68 ? 7.236 -22.364 -8.738 1.00 0.00 68 THR A O 19
ATOM 33317 N N . GLU A 1 69 ? 7.302 -23.058 -6.609 1.00 0.00 69 GLU A N 19
ATOM 33318 C CA . GLU A 1 69 ? 6.012 -22.473 -6.207 1.00 0.00 69 GLU A CA 19
ATOM 33319 C C . GLU A 1 69 ? 6.189 -21.109 -5.524 1.00 0.00 69 GLU A C 19
ATOM 33320 O O . GLU A 1 69 ? 7.223 -20.835 -4.908 1.00 0.00 69 GLU A O 19
ATOM 33332 N N . ILE A 1 70 ? 5.171 -20.256 -5.627 1.00 0.00 70 ILE A N 19
ATOM 33333 C CA . ILE A 1 70 ? 5.152 -18.892 -5.094 1.00 0.00 70 ILE A CA 19
ATOM 33334 C C . ILE A 1 70 ? 3.888 -18.727 -4.248 1.00 0.00 70 ILE A C 19
ATOM 33335 O O . ILE A 1 70 ? 2.808 -19.159 -4.663 1.00 0.00 70 ILE A O 19
ATOM 33351 N N . LYS A 1 71 ? 4.015 -18.080 -3.085 1.00 0.00 71 LYS A N 19
ATOM 33352 C CA . LYS A 1 71 ? 2.958 -17.975 -2.069 1.00 0.00 71 LYS A CA 19
ATOM 33353 C C . LYS A 1 71 ? 2.842 -16.570 -1.464 1.00 0.00 71 LYS A C 19
ATOM 33354 O O . LYS A 1 71 ? 3.811 -15.818 -1.425 1.00 0.00 71 LYS A O 19
ATOM 33373 N N . ALA A 1 72 ? 1.647 -16.228 -0.988 1.00 0.00 72 ALA A N 19
ATOM 33374 C CA . ALA A 1 72 ? 1.353 -14.976 -0.292 1.00 0.00 72 ALA A CA 19
ATOM 33375 C C . ALA A 1 72 ? 2.106 -14.866 1.054 1.00 0.00 72 ALA A C 19
ATOM 33376 O O . ALA A 1 72 ? 2.598 -15.869 1.582 1.00 0.00 72 ALA A O 19
ATOM 33383 N N . PRO A 1 73 ? 2.129 -13.667 1.659 1.00 0.00 73 PRO A N 19
ATOM 33384 C CA . PRO A 1 73 ? 2.612 -13.467 3.032 1.00 0.00 73 PRO A CA 19
ATOM 33385 C C . PRO A 1 73 ? 1.618 -13.839 4.152 1.00 0.00 73 PRO A C 19
ATOM 33386 O O . PRO A 1 73 ? 2.004 -14.374 5.193 1.00 0.00 73 PRO A O 19
ATOM 33397 N N . PHE A 1 74 ? 0.344 -13.498 3.949 1.00 0.00 74 PHE A N 19
ATOM 33398 C CA . PHE A 1 74 ? -0.713 -13.456 4.961 1.00 0.00 74 PHE A CA 19
ATOM 33399 C C . PHE A 1 74 ? -2.135 -13.527 4.360 1.00 0.00 74 PHE A C 19
ATOM 33400 O O . PHE A 1 74 ? -2.302 -13.710 3.156 1.00 0.00 74 PHE A O 19
ATOM 33417 N N . ASP A 1 75 ? -3.158 -13.404 5.215 1.00 0.00 75 ASP A N 19
ATOM 33418 C CA . ASP A 1 75 ? -4.578 -13.362 4.825 1.00 0.00 75 ASP A CA 19
ATOM 33419 C C . ASP A 1 75 ? -4.991 -11.939 4.432 1.00 0.00 75 ASP A C 19
ATOM 33420 O O . ASP A 1 75 ? -4.647 -10.971 5.115 1.00 0.00 75 ASP A O 19
ATOM 33429 N N . GLY A 1 76 ? -5.733 -11.803 3.335 1.00 0.00 76 GLY A N 19
ATOM 33430 C CA . GLY A 1 76 ? -6.086 -10.497 2.785 1.00 0.00 76 GLY A CA 19
ATOM 33431 C C . GLY A 1 76 ? -6.774 -10.559 1.428 1.00 0.00 76 GLY A C 19
ATOM 33432 O O . GLY A 1 76 ? -7.362 -11.567 1.034 1.00 0.00 76 GLY A O 19
ATOM 33436 N N . THR A 1 77 ? -6.674 -9.445 0.707 1.00 0.00 77 THR A N 19
ATOM 33437 C CA . THR A 1 77 ? -7.173 -9.244 -0.661 1.00 0.00 77 THR A CA 19
ATOM 33438 C C . THR A 1 77 ? -5.996 -9.113 -1.614 1.00 0.00 77 THR A C 19
ATOM 33439 O O . THR A 1 77 ? -4.879 -8.806 -1.194 1.00 0.00 77 THR A O 19
ATOM 33450 N N . ILE A 1 78 ? -6.217 -9.385 -2.896 1.00 0.00 78 ILE A N 19
ATOM 33451 C CA . ILE A 1 78 ? -5.129 -9.514 -3.866 1.00 0.00 78 ILE A CA 19
ATOM 33452 C C . ILE A 1 78 ? -5.488 -8.874 -5.213 1.00 0.00 78 ILE A C 19
ATOM 33453 O O . ILE A 1 78 ? -6.602 -9.023 -5.717 1.00 0.00 78 ILE A O 19
ATOM 33469 N N . GLY A 1 79 ? -4.550 -8.088 -5.749 1.00 0.00 79 GLY A N 19
ATOM 33470 C CA . GLY A 1 79 ? -4.768 -7.209 -6.904 1.00 0.00 79 GLY A CA 19
ATOM 33471 C C . GLY A 1 79 ? -4.783 -7.899 -8.267 1.00 0.00 79 GLY A C 19
ATOM 33472 O O . GLY A 1 79 ? -4.915 -9.118 -8.366 1.00 0.00 79 GLY A O 19
ATOM 33476 N N . ASP A 1 80 ? -4.653 -7.113 -9.341 1.00 0.00 80 ASP A N 19
ATOM 33477 C CA . ASP A 1 80 ? -4.435 -7.631 -10.697 1.00 0.00 80 ASP A CA 19
ATOM 33478 C C . ASP A 1 80 ? -3.130 -8.435 -10.831 1.00 0.00 80 ASP A C 19
ATOM 33479 O O . ASP A 1 80 ? -2.045 -8.003 -10.447 1.00 0.00 80 ASP A O 19
ATOM 33488 N N . ALA A 1 81 ? -3.294 -9.621 -11.401 1.00 0.00 81 ALA A N 19
ATOM 33489 C CA . ALA A 1 81 ? -2.357 -10.722 -11.479 1.00 0.00 81 ALA A CA 19
ATOM 33490 C C . ALA A 1 81 ? -1.112 -10.616 -12.374 1.00 0.00 81 ALA A C 19
ATOM 33491 O O . ALA A 1 81 ? -0.441 -11.638 -12.470 1.00 0.00 81 ALA A O 19
ATOM 33498 N N . LEU A 1 82 ? -0.855 -9.454 -13.007 1.00 0.00 82 LEU A N 19
ATOM 33499 C CA . LEU A 1 82 ? 0.231 -8.891 -13.839 1.00 0.00 82 LEU A CA 19
ATOM 33500 C C . LEU A 1 82 ? 0.934 -9.803 -14.853 1.00 0.00 82 LEU A C 19
ATOM 33501 O O . LEU A 1 82 ? 1.687 -9.315 -15.702 1.00 0.00 82 LEU A O 19
ATOM 33517 N N . VAL A 1 83 ? 0.670 -11.100 -14.800 1.00 0.00 83 VAL A N 19
ATOM 33518 C CA . VAL A 1 83 ? 1.375 -12.144 -15.509 1.00 0.00 83 VAL A CA 19
ATOM 33519 C C . VAL A 1 83 ? 0.449 -13.290 -15.907 1.00 0.00 83 VAL A C 19
ATOM 33520 O O . VAL A 1 83 ? -0.630 -13.472 -15.338 1.00 0.00 83 VAL A O 19
ATOM 33533 N N . ASN A 1 84 ? 0.895 -14.105 -16.855 1.00 0.00 84 ASN A N 19
ATOM 33534 C CA . ASN A 1 84 ? 0.215 -15.275 -17.357 1.00 0.00 84 ASN A CA 19
ATOM 33535 C C . ASN A 1 84 ? 1.227 -16.386 -17.621 1.00 0.00 84 ASN A C 19
ATOM 33536 O O . ASN A 1 84 ? 2.434 -16.164 -17.637 1.00 0.00 84 ASN A O 19
ATOM 33547 N N . ILE A 1 85 ? 0.720 -17.582 -17.891 1.00 0.00 85 ILE A N 19
ATOM 33548 C CA . ILE A 1 85 ? 1.478 -18.793 -18.214 1.00 0.00 85 ILE A CA 19
ATOM 33549 C C . ILE A 1 85 ? 2.292 -18.559 -19.496 1.00 0.00 85 ILE A C 19
ATOM 33550 O O . ILE A 1 85 ? 1.728 -18.550 -20.594 1.00 0.00 85 ILE A O 19
ATOM 33566 N N . GLY A 1 86 ? 3.596 -18.292 -19.367 1.00 0.00 86 GLY A N 19
ATOM 33567 C CA . GLY A 1 86 ? 4.450 -17.922 -20.498 1.00 0.00 86 GLY A CA 19
ATOM 33568 C C . GLY A 1 86 ? 5.077 -16.538 -20.339 1.00 0.00 86 GLY A C 19
ATOM 33569 O O . GLY A 1 86 ? 6.041 -16.246 -21.050 1.00 0.00 86 GLY A O 19
ATOM 33573 N N . ASP A 1 87 ? 4.587 -15.685 -19.425 1.00 0.00 87 ASP A N 19
ATOM 33574 C CA . ASP A 1 87 ? 5.304 -14.463 -19.080 1.00 0.00 87 ASP A CA 19
ATOM 33575 C C . ASP A 1 87 ? 6.641 -14.834 -18.433 1.00 0.00 87 ASP A C 19
ATOM 33576 O O . ASP A 1 87 ? 6.705 -15.639 -17.487 1.00 0.00 87 ASP A O 19
ATOM 33585 N N . TYR A 1 88 ? 7.711 -14.260 -18.991 1.00 0.00 88 TYR A N 19
ATOM 33586 C CA . TYR A 1 88 ? 9.064 -14.448 -18.487 1.00 0.00 88 TYR A CA 19
ATOM 33587 C C . TYR A 1 88 ? 9.222 -13.675 -17.187 1.00 0.00 88 TYR A C 19
ATOM 33588 O O . TYR A 1 88 ? 9.305 -12.441 -17.196 1.00 0.00 88 TYR A O 19
ATOM 33606 N N . VAL A 1 89 ? 9.271 -14.411 -16.077 1.00 0.00 89 VAL A N 19
ATOM 33607 C CA . VAL A 1 89 ? 9.494 -13.793 -14.752 1.00 0.00 89 VAL A CA 19
ATOM 33608 C C . VAL A 1 89 ? 10.838 -14.136 -14.103 1.00 0.00 89 VAL A C 19
ATOM 33609 O O . VAL A 1 89 ? 11.374 -15.237 -14.228 1.00 0.00 89 VAL A O 19
ATOM 33622 N N . SER A 1 90 ? 11.382 -13.181 -13.362 1.00 0.00 90 SER A N 19
ATOM 33623 C CA . SER A 1 90 ? 12.692 -13.261 -12.724 1.00 0.00 90 SER A CA 19
ATOM 33624 C C . SER A 1 90 ? 12.609 -12.733 -11.291 1.00 0.00 90 SER A C 19
ATOM 33625 O O . SER A 1 90 ? 11.905 -11.758 -11.026 1.00 0.00 90 SER A O 19
ATOM 33633 N N . ALA A 1 91 ? 13.325 -13.398 -10.373 1.00 0.00 91 ALA A N 19
ATOM 33634 C CA . ALA A 1 91 ? 13.177 -13.299 -8.917 1.00 0.00 91 ALA A CA 19
ATOM 33635 C C . ALA A 1 91 ? 12.786 -11.962 -8.341 1.00 0.00 91 ALA A C 19
ATOM 33636 O O . ALA A 1 91 ? 11.625 -11.775 -7.990 1.00 0.00 91 ALA A O 19
ATOM 33643 N N . SER A 1 92 ? 13.709 -11.024 -8.303 1.00 0.00 92 SER A N 19
ATOM 33644 C CA . SER A 1 92 ? 13.372 -9.707 -7.757 1.00 0.00 92 SER A CA 19
ATOM 33645 C C . SER A 1 92 ? 12.972 -8.699 -8.853 1.00 0.00 92 SER A C 19
ATOM 33646 O O . SER A 1 92 ? 12.604 -7.558 -8.556 1.00 0.00 92 SER A O 19
ATOM 33654 N N . THR A 1 93 ? 13.040 -9.119 -10.122 1.00 0.00 93 THR A N 19
ATOM 33655 C CA . THR A 1 93 ? 12.976 -8.262 -11.320 1.00 0.00 93 THR A CA 19
ATOM 33656 C C . THR A 1 93 ? 11.584 -8.156 -11.950 1.00 0.00 93 THR A C 19
ATOM 33657 O O . THR A 1 93 ? 11.353 -7.267 -12.772 1.00 0.00 93 THR A O 19
ATOM 33668 N N . THR A 1 94 ? 10.629 -9.010 -11.575 1.00 0.00 94 THR A N 19
ATOM 33669 C CA . THR A 1 94 ? 9.335 -9.133 -12.244 1.00 0.00 94 THR A CA 19
ATOM 33670 C C . THR A 1 94 ? 8.287 -9.402 -11.190 1.00 0.00 94 THR A C 19
ATOM 33671 O O . THR A 1 94 ? 8.364 -10.336 -10.394 1.00 0.00 94 THR A O 19
ATOM 33682 N N . GLU A 1 95 ? 7.330 -8.488 -11.172 1.00 0.00 95 GLU A N 19
ATOM 33683 C CA . GLU A 1 95 ? 6.379 -8.320 -10.095 1.00 0.00 95 GLU A CA 19
ATOM 33684 C C . GLU A 1 95 ? 5.029 -8.901 -10.515 1.00 0.00 95 GLU A C 19
ATOM 33685 O O . GLU A 1 95 ? 4.487 -8.570 -11.574 1.00 0.00 95 GLU A O 19
ATOM 33697 N N . LEU A 1 96 ? 4.524 -9.810 -9.689 1.00 0.00 96 LEU A N 19
ATOM 33698 C CA . LEU A 1 96 ? 3.436 -10.724 -10.058 1.00 0.00 96 LEU A CA 19
ATOM 33699 C C . LEU A 1 96 ? 2.028 -10.215 -9.752 1.00 0.00 96 LEU A C 19
ATOM 33700 O O . LEU A 1 96 ? 1.111 -10.487 -10.504 1.00 0.00 96 LEU A O 19
ATOM 33716 N N . VAL A 1 97 ? 1.843 -9.526 -8.629 1.00 0.00 97 VAL A N 19
ATOM 33717 C CA . VAL A 1 97 ? 0.568 -8.987 -8.124 1.00 0.00 97 VAL A CA 19
ATOM 33718 C C . VAL A 1 97 ? 0.876 -8.219 -6.825 1.00 0.00 97 VAL A C 19
ATOM 33719 O O . VAL A 1 97 ? 2.011 -8.265 -6.346 1.00 0.00 97 VAL A O 19
ATOM 33732 N N . ARG A 1 98 ? -0.109 -7.571 -6.199 1.00 0.00 98 ARG A N 19
ATOM 33733 C CA . ARG A 1 98 ? -0.011 -7.020 -4.839 1.00 0.00 98 ARG A CA 19
ATOM 33734 C C . ARG A 1 98 ? -0.876 -7.775 -3.824 1.00 0.00 98 ARG A C 19
ATOM 33735 O O . ARG A 1 98 ? -2.003 -8.125 -4.172 1.00 0.00 98 ARG A O 19
ATOM 33756 N N . VAL A 1 99 ? -0.409 -7.976 -2.584 1.00 0.00 99 VAL A N 19
ATOM 33757 C CA . VAL A 1 99 ? -1.204 -8.640 -1.521 1.00 0.00 99 VAL A CA 19
ATOM 33758 C C . VAL A 1 99 ? -1.441 -7.638 -0.395 1.00 0.00 99 VAL A C 19
ATOM 33759 O O . VAL A 1 99 ? -0.523 -6.930 0.022 1.00 0.00 99 VAL A O 19
ATOM 33772 N N . THR A 1 100 ? -2.695 -7.504 0.041 1.00 0.00 100 THR A N 19
ATOM 33773 C CA . THR A 1 100 ? -3.114 -6.424 0.933 1.00 0.00 100 THR A CA 19
ATOM 33774 C C . THR A 1 100 ? -4.130 -6.875 1.992 1.00 0.00 100 THR A C 19
ATOM 33775 O O . THR A 1 100 ? -5.253 -7.269 1.689 1.00 0.00 100 THR A O 19
ATOM 33786 N N . ASN A 1 101 ? -3.726 -6.883 3.265 1.00 0.00 101 ASN A N 19
ATOM 33787 C CA . ASN A 1 101 ? -4.522 -7.393 4.397 1.00 0.00 101 ASN A CA 19
ATOM 33788 C C . ASN A 1 101 ? -5.805 -6.584 4.687 1.00 0.00 101 ASN A C 19
ATOM 33789 O O . ASN A 1 101 ? -6.689 -7.084 5.384 1.00 0.00 101 ASN A O 19
ATOM 33800 N N . LEU A 1 102 ? -5.923 -5.364 4.142 1.00 0.00 102 LEU A N 19
ATOM 33801 C CA . LEU A 1 102 ? -6.947 -4.367 4.476 1.00 0.00 102 LEU A CA 19
ATOM 33802 C C . LEU A 1 102 ? -6.858 -3.975 5.965 1.00 0.00 102 LEU A C 19
ATOM 33803 O O . LEU A 1 102 ? -6.131 -3.041 6.309 1.00 0.00 102 LEU A O 19
ATOM 33819 N N . ASN A 1 103 ? -7.560 -4.692 6.851 1.00 0.00 103 ASN A N 19
ATOM 33820 C CA . ASN A 1 103 ? -7.459 -4.620 8.317 1.00 0.00 103 ASN A CA 19
ATOM 33821 C C . ASN A 1 103 ? -7.506 -6.049 8.921 1.00 0.00 103 ASN A C 19
ATOM 33822 O O . ASN A 1 103 ? -8.029 -6.969 8.286 1.00 0.00 103 ASN A O 19
ATOM 33833 N N . PRO A 1 104 ? -7.033 -6.273 10.164 1.00 0.00 104 PRO A N 19
ATOM 33834 C CA . PRO A 1 104 ? -6.842 -7.618 10.713 1.00 0.00 104 PRO A CA 19
ATOM 33835 C C . PRO A 1 104 ? -8.126 -8.314 11.201 1.00 0.00 104 PRO A C 19
ATOM 33836 O O . PRO A 1 104 ? -8.118 -9.486 11.570 1.00 0.00 104 PRO A O 19
ATOM 33847 N N . ILE A 1 105 ? -9.242 -7.597 11.131 1.00 0.00 105 ILE A N 19
ATOM 33848 C CA . ILE A 1 105 ? -10.607 -8.062 11.442 1.00 0.00 105 ILE A CA 19
ATOM 33849 C C . ILE A 1 105 ? -11.123 -9.177 10.524 1.00 0.00 105 ILE A C 19
ATOM 33850 O O . ILE A 1 105 ? -12.105 -9.849 10.841 1.00 0.00 105 ILE A O 19
ATOM 33866 N N . TYR A 1 106 ? -10.431 -9.406 9.412 1.00 0.00 106 TYR A N 19
ATOM 33867 C CA . TYR A 1 106 ? -10.697 -10.480 8.455 1.00 0.00 106 TYR A CA 19
ATOM 33868 C C . TYR A 1 106 ? -9.923 -11.775 8.778 1.00 0.00 106 TYR A C 19
ATOM 33869 O O . TYR A 1 106 ? -10.123 -12.794 8.116 1.00 0.00 106 TYR A O 19
ATOM 33887 N N . ALA A 1 107 ? -9.088 -11.760 9.828 1.00 0.00 107 ALA A N 19
ATOM 33888 C CA . ALA A 1 107 ? -8.276 -12.881 10.309 1.00 0.00 107 ALA A CA 19
ATOM 33889 C C . ALA A 1 107 ? -8.435 -13.147 11.820 1.00 0.00 107 ALA A C 19
ATOM 33890 O O . ALA A 1 107 ? -7.632 -13.863 12.426 1.00 0.00 107 ALA A O 19
ATOM 33897 N N . ASP A 1 108 ? -9.488 -12.596 12.428 1.00 0.00 108 ASP A N 19
ATOM 33898 C CA . ASP A 1 108 ? -9.798 -12.738 13.850 1.00 0.00 108 ASP A CA 19
ATOM 33899 C C . ASP A 1 108 ? -11.301 -12.504 14.121 1.00 0.00 108 ASP A C 19
ATOM 33900 O O . ASP A 1 108 ? -12.021 -11.987 13.264 1.00 0.00 108 ASP A O 19
ATOM 33909 N N . GLY A 1 109 ? -11.792 -12.892 15.303 1.00 0.00 109 GLY A N 19
ATOM 33910 C CA . GLY A 1 109 ? -13.206 -12.748 15.676 1.00 0.00 109 GLY A CA 19
ATOM 33911 C C . GLY A 1 109 ? -13.665 -13.475 16.947 1.00 0.00 109 GLY A C 19
ATOM 33912 O O . GLY A 1 109 ? -14.875 -13.607 17.142 1.00 0.00 109 GLY A O 19
ATOM 33916 N N . SER A 1 110 ? -12.748 -13.973 17.790 1.00 0.00 110 SER A N 19
ATOM 33917 C CA . SER A 1 110 ? -13.035 -14.893 18.912 1.00 0.00 110 SER A CA 19
ATOM 33918 C C . SER A 1 110 ? -14.071 -14.414 19.944 1.00 0.00 110 SER A C 19
ATOM 33919 O O . SER A 1 110 ? -14.677 -15.248 20.618 1.00 0.00 110 SER A O 19
ATOM 33927 N N . HIS A 1 111 ? -14.300 -13.101 20.057 1.00 0.00 111 HIS A N 19
ATOM 33928 C CA . HIS A 1 111 ? -15.348 -12.485 20.897 1.00 0.00 111 HIS A CA 19
ATOM 33929 C C . HIS A 1 111 ? -16.156 -11.401 20.164 1.00 0.00 111 HIS A C 19
ATOM 33930 O O . HIS A 1 111 ? -17.266 -11.060 20.572 1.00 0.00 111 HIS A O 19
ATOM 33944 N N . HIS A 1 112 ? -15.612 -10.877 19.062 1.00 0.00 112 HIS A N 19
ATOM 33945 C CA . HIS A 1 112 ? -16.149 -9.795 18.227 1.00 0.00 112 HIS A CA 19
ATOM 33946 C C . HIS A 1 112 ? -17.500 -10.134 17.567 1.00 0.00 112 HIS A C 19
ATOM 33947 O O . HIS A 1 112 ? -18.241 -9.237 17.170 1.00 0.00 112 HIS A O 19
ATOM 33961 N N . HIS A 1 113 ? -17.828 -11.427 17.460 1.00 0.00 113 HIS A N 19
ATOM 33962 C CA . HIS A 1 113 ? -19.128 -11.934 16.998 1.00 0.00 113 HIS A CA 19
ATOM 33963 C C . HIS A 1 113 ? -20.310 -11.607 17.929 1.00 0.00 113 HIS A C 19
ATOM 33964 O O . HIS A 1 113 ? -21.456 -11.623 17.472 1.00 0.00 113 HIS A O 19
ATOM 33978 N N . HIS A 1 114 ? -20.056 -11.306 19.212 1.00 0.00 114 HIS A N 19
ATOM 33979 C CA . HIS A 1 114 ? -21.060 -11.122 20.282 1.00 0.00 114 HIS A CA 19
ATOM 33980 C C . HIS A 1 114 ? -22.160 -12.213 20.324 1.00 0.00 114 HIS A C 19
ATOM 33981 O O . HIS A 1 114 ? -23.303 -11.950 20.702 1.00 0.00 114 HIS A O 19
ATOM 33995 N N . HIS A 1 115 ? -21.817 -13.443 19.928 1.00 0.00 115 HIS A N 19
ATOM 33996 C CA . HIS A 1 115 ? -22.703 -14.621 19.875 1.00 0.00 115 HIS A CA 19
ATOM 33997 C C . HIS A 1 115 ? -22.953 -15.268 21.256 1.00 0.00 115 HIS A C 19
ATOM 33998 O O . HIS A 1 115 ? -23.728 -16.222 21.376 1.00 0.00 115 HIS A O 19
ATOM 34012 N N . HIS A 1 116 ? -22.309 -14.746 22.306 1.00 0.00 116 HIS A N 19
ATOM 34013 C CA . HIS A 1 116 ? -22.197 -15.301 23.666 1.00 0.00 116 HIS A CA 19
ATOM 34014 C C . HIS A 1 116 ? -22.522 -14.292 24.786 1.00 0.00 116 HIS A C 19
ATOM 34015 O O . HIS A 1 116 ? -22.594 -14.726 25.959 1.00 0.00 116 HIS A O 19
ATOM 34030 N N . ASP A 1 1 ? -0.033 -2.916 2.513 1.00 0.00 1 ASP A N 20
ATOM 34031 C CA . ASP A 1 1 ? 0.068 -3.025 1.039 1.00 0.00 1 ASP A CA 20
ATOM 34032 C C . ASP A 1 1 ? 1.388 -3.703 0.643 1.00 0.00 1 ASP A C 20
ATOM 34033 O O . ASP A 1 1 ? 2.418 -3.468 1.277 1.00 0.00 1 ASP A O 20
ATOM 34044 N N . VAL A 1 2 ? 1.363 -4.561 -0.381 1.00 0.00 2 VAL A N 20
ATOM 34045 C CA . VAL A 1 2 ? 2.514 -5.369 -0.836 1.00 0.00 2 VAL A CA 20
ATOM 34046 C C . VAL A 1 2 ? 2.466 -5.624 -2.323 1.00 0.00 2 VAL A C 20
ATOM 34047 O O . VAL A 1 2 ? 1.393 -5.620 -2.903 1.00 0.00 2 VAL A O 20
ATOM 34060 N N . ILE A 1 3 ? 3.610 -5.992 -2.895 1.00 0.00 3 ILE A N 20
ATOM 34061 C CA . ILE A 1 3 ? 3.775 -6.534 -4.241 1.00 0.00 3 ILE A CA 20
ATOM 34062 C C . ILE A 1 3 ? 4.568 -7.850 -4.128 1.00 0.00 3 ILE A C 20
ATOM 34063 O O . ILE A 1 3 ? 5.705 -7.858 -3.655 1.00 0.00 3 ILE A O 20
ATOM 34079 N N . ILE A 1 4 ? 3.947 -8.971 -4.489 1.00 0.00 4 ILE A N 20
ATOM 34080 C CA . ILE A 1 4 ? 4.504 -10.320 -4.419 1.00 0.00 4 ILE A CA 20
ATOM 34081 C C . ILE A 1 4 ? 5.493 -10.578 -5.572 1.00 0.00 4 ILE A C 20
ATOM 34082 O O . ILE A 1 4 ? 5.335 -10.058 -6.685 1.00 0.00 4 ILE A O 20
ATOM 34098 N N . LYS A 1 5 ? 6.488 -11.428 -5.308 1.00 0.00 5 LYS A N 20
ATOM 34099 C CA . LYS A 1 5 ? 7.541 -11.840 -6.247 1.00 0.00 5 LYS A CA 20
ATOM 34100 C C . LYS A 1 5 ? 7.954 -13.304 -6.080 1.00 0.00 5 LYS A C 20
ATOM 34101 O O . LYS A 1 5 ? 7.783 -13.865 -4.998 1.00 0.00 5 LYS A O 20
ATOM 34120 N N . PRO A 1 6 ? 8.486 -13.925 -7.145 1.00 0.00 6 PRO A N 20
ATOM 34121 C CA . PRO A 1 6 ? 8.808 -15.348 -7.142 1.00 0.00 6 PRO A CA 20
ATOM 34122 C C . PRO A 1 6 ? 10.133 -15.658 -6.426 1.00 0.00 6 PRO A C 20
ATOM 34123 O O . PRO A 1 6 ? 11.054 -14.843 -6.421 1.00 0.00 6 PRO A O 20
ATOM 34134 N N . GLN A 1 7 ? 10.257 -16.850 -5.823 1.00 0.00 7 GLN A N 20
ATOM 34135 C CA . GLN A 1 7 ? 11.475 -17.263 -5.102 1.00 0.00 7 GLN A CA 20
ATOM 34136 C C . GLN A 1 7 ? 12.633 -17.735 -6.017 1.00 0.00 7 GLN A C 20
ATOM 34137 O O . GLN A 1 7 ? 13.764 -17.877 -5.545 1.00 0.00 7 GLN A O 20
ATOM 34151 N N . VAL A 1 8 ? 12.367 -17.946 -7.313 1.00 0.00 8 VAL A N 20
ATOM 34152 C CA . VAL A 1 8 ? 13.356 -18.254 -8.371 1.00 0.00 8 VAL A CA 20
ATOM 34153 C C . VAL A 1 8 ? 12.985 -17.538 -9.680 1.00 0.00 8 VAL A C 20
ATOM 34154 O O . VAL A 1 8 ? 11.913 -16.939 -9.782 1.00 0.00 8 VAL A O 20
ATOM 34167 N N . SER A 1 9 ? 13.852 -17.610 -10.695 1.00 0.00 9 SER A N 20
ATOM 34168 C CA . SER A 1 9 ? 13.581 -17.106 -12.050 1.00 0.00 9 SER A CA 20
ATOM 34169 C C . SER A 1 9 ? 13.172 -18.221 -13.029 1.00 0.00 9 SER A C 20
ATOM 34170 O O . SER A 1 9 ? 13.315 -19.413 -12.749 1.00 0.00 9 SER A O 20
ATOM 34178 N N . GLY A 1 10 ? 12.633 -17.839 -14.188 1.00 0.00 10 GLY A N 20
ATOM 34179 C CA . GLY A 1 10 ? 11.997 -18.716 -15.172 1.00 0.00 10 GLY A CA 20
ATOM 34180 C C . GLY A 1 10 ? 10.801 -18.033 -15.722 1.00 0.00 10 GLY A C 20
ATOM 34181 O O . GLY A 1 10 ? 10.825 -16.876 -16.124 1.00 0.00 10 GLY A O 20
ATOM 34185 N N . VAL A 1 11 ? 9.741 -18.808 -15.748 1.00 0.00 11 VAL A N 20
ATOM 34186 C CA . VAL A 1 11 ? 8.561 -18.434 -16.450 1.00 0.00 11 VAL A CA 20
ATOM 34187 C C . VAL A 1 11 ? 7.355 -19.047 -15.757 1.00 0.00 11 VAL A C 20
ATOM 34188 O O . VAL A 1 11 ? 7.429 -20.181 -15.289 1.00 0.00 11 VAL A O 20
ATOM 34201 N N . ILE A 1 12 ? 6.238 -18.319 -15.735 1.00 0.00 12 ILE A N 20
ATOM 34202 C CA . ILE A 1 12 ? 4.976 -18.815 -15.156 1.00 0.00 12 ILE A CA 20
ATOM 34203 C C . ILE A 1 12 ? 4.439 -20.084 -15.867 1.00 0.00 12 ILE A C 20
ATOM 34204 O O . ILE A 1 12 ? 4.486 -20.196 -17.091 1.00 0.00 12 ILE A O 20
ATOM 34220 N N . VAL A 1 13 ? 3.845 -21.001 -15.093 1.00 0.00 13 VAL A N 20
ATOM 34221 C CA . VAL A 1 13 ? 3.286 -22.308 -15.526 1.00 0.00 13 VAL A CA 20
ATOM 34222 C C . VAL A 1 13 ? 1.818 -22.474 -15.122 1.00 0.00 13 VAL A C 20
ATOM 34223 O O . VAL A 1 13 ? 1.034 -23.064 -15.862 1.00 0.00 13 VAL A O 20
ATOM 34236 N N . ASN A 1 14 ? 1.423 -21.940 -13.959 1.00 0.00 14 ASN A N 20
ATOM 34237 C CA . ASN A 1 14 ? 0.042 -21.966 -13.472 1.00 0.00 14 ASN A CA 20
ATOM 34238 C C . ASN A 1 14 ? -0.270 -20.746 -12.595 1.00 0.00 14 ASN A C 20
ATOM 34239 O O . ASN A 1 14 ? 0.638 -20.108 -12.053 1.00 0.00 14 ASN A O 20
ATOM 34250 N N . LYS A 1 15 ? -1.566 -20.475 -12.427 1.00 0.00 15 LYS A N 20
ATOM 34251 C CA . LYS A 1 15 ? -2.183 -19.359 -11.718 1.00 0.00 15 LYS A CA 20
ATOM 34252 C C . LYS A 1 15 ? -3.200 -19.936 -10.738 1.00 0.00 15 LYS A C 20
ATOM 34253 O O . LYS A 1 15 ? -4.335 -20.245 -11.110 1.00 0.00 15 LYS A O 20
ATOM 34272 N N . LEU A 1 16 ? -2.769 -20.144 -9.500 1.00 0.00 16 LEU A N 20
ATOM 34273 C CA . LEU A 1 16 ? -3.583 -20.764 -8.456 1.00 0.00 16 LEU A CA 20
ATOM 34274 C C . LEU A 1 16 ? -4.651 -19.820 -7.895 1.00 0.00 16 LEU A C 20
ATOM 34275 O O . LEU A 1 16 ? -5.786 -20.221 -7.629 1.00 0.00 16 LEU A O 20
ATOM 34291 N N . PHE A 1 17 ? -4.248 -18.563 -7.705 1.00 0.00 17 PHE A N 20
ATOM 34292 C CA . PHE A 1 17 ? -5.091 -17.491 -7.159 1.00 0.00 17 PHE A CA 20
ATOM 34293 C C . PHE A 1 17 ? -6.035 -16.882 -8.216 1.00 0.00 17 PHE A C 20
ATOM 34294 O O . PHE A 1 17 ? -6.056 -17.299 -9.378 1.00 0.00 17 PHE A O 20
ATOM 34311 N N . LYS A 1 18 ? -6.806 -15.867 -7.807 1.00 0.00 18 LYS A N 20
ATOM 34312 C CA . LYS A 1 18 ? -7.710 -15.082 -8.669 1.00 0.00 18 LYS A CA 20
ATOM 34313 C C . LYS A 1 18 ? -7.433 -13.589 -8.560 1.00 0.00 18 LYS A C 20
ATOM 34314 O O . LYS A 1 18 ? -7.350 -13.034 -7.465 1.00 0.00 18 LYS A O 20
ATOM 34333 N N . ALA A 1 19 ? -7.379 -12.938 -9.712 1.00 0.00 19 ALA A N 20
ATOM 34334 C CA . ALA A 1 19 ? -7.291 -11.493 -9.855 1.00 0.00 19 ALA A CA 20
ATOM 34335 C C . ALA A 1 19 ? -8.443 -10.785 -9.116 1.00 0.00 19 ALA A C 20
ATOM 34336 O O . ALA A 1 19 ? -9.613 -10.909 -9.495 1.00 0.00 19 ALA A O 20
ATOM 34343 N N . GLY A 1 20 ? -8.108 -10.074 -8.036 1.00 0.00 20 GLY A N 20
ATOM 34344 C CA . GLY A 1 20 ? -9.037 -9.271 -7.237 1.00 0.00 20 GLY A CA 20
ATOM 34345 C C . GLY A 1 20 ? -9.651 -9.955 -6.003 1.00 0.00 20 GLY A C 20
ATOM 34346 O O . GLY A 1 20 ? -10.414 -9.306 -5.283 1.00 0.00 20 GLY A O 20
ATOM 34350 N N . ASP A 1 21 ? -9.383 -11.243 -5.752 1.00 0.00 21 ASP A N 20
ATOM 34351 C CA . ASP A 1 21 ? -10.059 -12.038 -4.711 1.00 0.00 21 ASP A CA 20
ATOM 34352 C C . ASP A 1 21 ? -9.324 -12.052 -3.340 1.00 0.00 21 ASP A C 20
ATOM 34353 O O . ASP A 1 21 ? -8.544 -11.149 -3.017 1.00 0.00 21 ASP A O 20
ATOM 34362 N N . LYS A 1 22 ? -9.591 -13.059 -2.495 1.00 0.00 22 LYS A N 20
ATOM 34363 C CA . LYS A 1 22 ? -8.978 -13.243 -1.170 1.00 0.00 22 LYS A CA 20
ATOM 34364 C C . LYS A 1 22 ? -7.819 -14.242 -1.205 1.00 0.00 22 LYS A C 20
ATOM 34365 O O . LYS A 1 22 ? -7.739 -15.098 -2.089 1.00 0.00 22 LYS A O 20
ATOM 34384 N N . VAL A 1 23 ? -6.951 -14.154 -0.192 1.00 0.00 23 VAL A N 20
ATOM 34385 C CA . VAL A 1 23 ? -5.823 -15.069 0.070 1.00 0.00 23 VAL A CA 20
ATOM 34386 C C . VAL A 1 23 ? -5.648 -15.290 1.579 1.00 0.00 23 VAL A C 20
ATOM 34387 O O . VAL A 1 23 ? -5.777 -14.340 2.359 1.00 0.00 23 VAL A O 20
ATOM 34400 N N . LYS A 1 24 ? -5.331 -16.526 2.002 1.00 0.00 24 LYS A N 20
ATOM 34401 C CA . LYS A 1 24 ? -4.939 -16.857 3.376 1.00 0.00 24 LYS A CA 20
ATOM 34402 C C . LYS A 1 24 ? -3.546 -16.306 3.741 1.00 0.00 24 LYS A C 20
ATOM 34403 O O . LYS A 1 24 ? -2.894 -15.695 2.897 1.00 0.00 24 LYS A O 20
ATOM 34422 N N . LYS A 1 25 ? -3.045 -16.594 4.952 1.00 0.00 25 LYS A N 20
ATOM 34423 C CA . LYS A 1 25 ? -1.692 -16.283 5.494 1.00 0.00 25 LYS A CA 20
ATOM 34424 C C . LYS A 1 25 ? -0.492 -16.887 4.718 1.00 0.00 25 LYS A C 20
ATOM 34425 O O . LYS A 1 25 ? 0.526 -17.231 5.319 1.00 0.00 25 LYS A O 20
ATOM 34444 N N . GLY A 1 26 ? -0.591 -17.059 3.401 1.00 0.00 26 GLY A N 20
ATOM 34445 C CA . GLY A 1 26 ? 0.369 -17.811 2.589 1.00 0.00 26 GLY A CA 20
ATOM 34446 C C . GLY A 1 26 ? -0.212 -18.889 1.685 1.00 0.00 26 GLY A C 20
ATOM 34447 O O . GLY A 1 26 ? 0.474 -19.873 1.416 1.00 0.00 26 GLY A O 20
ATOM 34451 N N . GLN A 1 27 ? -1.462 -18.754 1.241 1.00 0.00 27 GLN A N 20
ATOM 34452 C CA . GLN A 1 27 ? -1.970 -19.623 0.178 1.00 0.00 27 GLN A CA 20
ATOM 34453 C C . GLN A 1 27 ? -1.100 -19.550 -1.097 1.00 0.00 27 GLN A C 20
ATOM 34454 O O . GLN A 1 27 ? -0.477 -18.524 -1.390 1.00 0.00 27 GLN A O 20
ATOM 34468 N N . THR A 1 28 ? -1.060 -20.645 -1.854 1.00 0.00 28 THR A N 20
ATOM 34469 C CA . THR A 1 28 ? -0.295 -20.755 -3.111 1.00 0.00 28 THR A CA 20
ATOM 34470 C C . THR A 1 28 ? -0.946 -19.931 -4.224 1.00 0.00 28 THR A C 20
ATOM 34471 O O . THR A 1 28 ? -2.169 -19.920 -4.377 1.00 0.00 28 THR A O 20
ATOM 34482 N N . LEU A 1 29 ? -0.105 -19.253 -5.011 1.00 0.00 29 LEU A N 20
ATOM 34483 C CA . LEU A 1 29 ? -0.474 -18.218 -5.983 1.00 0.00 29 LEU A CA 20
ATOM 34484 C C . LEU A 1 29 ? -0.019 -18.535 -7.420 1.00 0.00 29 LEU A C 20
ATOM 34485 O O . LEU A 1 29 ? -0.812 -18.420 -8.354 1.00 0.00 29 LEU A O 20
ATOM 34501 N N . PHE A 1 30 ? 1.224 -18.990 -7.600 1.00 0.00 30 PHE A N 20
ATOM 34502 C CA . PHE A 1 30 ? 1.798 -19.313 -8.932 1.00 0.00 30 PHE A CA 20
ATOM 34503 C C . PHE A 1 30 ? 2.703 -20.549 -8.920 1.00 0.00 30 PHE A C 20
ATOM 34504 O O . PHE A 1 30 ? 3.129 -21.036 -7.868 1.00 0.00 30 PHE A O 20
ATOM 34521 N N . ILE A 1 31 ? 3.042 -20.998 -10.131 1.00 0.00 31 ILE A N 20
ATOM 34522 C CA . ILE A 1 31 ? 4.018 -22.058 -10.434 1.00 0.00 31 ILE A CA 20
ATOM 34523 C C . ILE A 1 31 ? 4.956 -21.528 -11.520 1.00 0.00 31 ILE A C 20
ATOM 34524 O O . ILE A 1 31 ? 4.510 -20.800 -12.404 1.00 0.00 31 ILE A O 20
ATOM 34540 N N . ILE A 1 32 ? 6.229 -21.905 -11.462 1.00 0.00 32 ILE A N 20
ATOM 34541 C CA . ILE A 1 32 ? 7.297 -21.530 -12.391 1.00 0.00 32 ILE A CA 20
ATOM 34542 C C . ILE A 1 32 ? 8.028 -22.743 -12.916 1.00 0.00 32 ILE A C 20
ATOM 34543 O O . ILE A 1 32 ? 8.121 -23.757 -12.239 1.00 0.00 32 ILE A O 20
ATOM 34559 N N . GLU A 1 33 ? 8.597 -22.580 -14.106 1.00 0.00 33 GLU A N 20
ATOM 34560 C CA . GLU A 1 33 ? 9.545 -23.487 -14.732 1.00 0.00 33 GLU A CA 20
ATOM 34561 C C . GLU A 1 33 ? 10.900 -22.792 -14.903 1.00 0.00 33 GLU A C 20
ATOM 34562 O O . GLU A 1 33 ? 10.995 -21.763 -15.574 1.00 0.00 33 GLU A O 20
ATOM 34574 N N . GLN A 1 34 ? 11.943 -23.335 -14.267 1.00 0.00 34 GLN A N 20
ATOM 34575 C CA . GLN A 1 34 ? 13.329 -22.826 -14.320 1.00 0.00 34 GLN A CA 20
ATOM 34576 C C . GLN A 1 34 ? 13.946 -22.789 -15.716 1.00 0.00 34 GLN A C 20
ATOM 34577 O O . GLN A 1 34 ? 14.691 -21.878 -16.078 1.00 0.00 34 GLN A O 20
ATOM 34591 N N . ASP A 1 35 ? 13.613 -23.819 -16.466 1.00 0.00 35 ASP A N 20
ATOM 34592 C CA . ASP A 1 35 ? 14.213 -24.236 -17.732 1.00 0.00 35 ASP A CA 20
ATOM 34593 C C . ASP A 1 35 ? 13.535 -25.543 -18.190 1.00 0.00 35 ASP A C 20
ATOM 34594 O O . ASP A 1 35 ? 12.934 -26.250 -17.374 1.00 0.00 35 ASP A O 20
ATOM 34603 N N . GLN A 1 36 ? 13.666 -25.909 -19.470 1.00 0.00 36 GLN A N 20
ATOM 34604 C CA . GLN A 1 36 ? 13.218 -27.217 -19.971 1.00 0.00 36 GLN A CA 20
ATOM 34605 C C . GLN A 1 36 ? 14.224 -28.005 -20.812 1.00 0.00 36 GLN A C 20
ATOM 34606 O O . GLN A 1 36 ? 13.880 -29.088 -21.299 1.00 0.00 36 GLN A O 20
ATOM 34620 N N . ALA A 1 37 ? 15.458 -27.521 -20.966 1.00 0.00 37 ALA A N 20
ATOM 34621 C CA . ALA A 1 37 ? 16.545 -28.320 -21.536 1.00 0.00 37 ALA A CA 20
ATOM 34622 C C . ALA A 1 37 ? 16.936 -29.471 -20.586 1.00 0.00 37 ALA A C 20
ATOM 34623 O O . ALA A 1 37 ? 17.138 -30.608 -21.021 1.00 0.00 37 ALA A O 20
ATOM 34630 N N . SER A 1 38 ? 16.942 -29.203 -19.273 1.00 0.00 38 SER A N 20
ATOM 34631 C CA . SER A 1 38 ? 17.087 -30.233 -18.229 1.00 0.00 38 SER A CA 20
ATOM 34632 C C . SER A 1 38 ? 15.903 -31.206 -18.207 1.00 0.00 38 SER A C 20
ATOM 34633 O O . SER A 1 38 ? 16.106 -32.392 -17.952 1.00 0.00 38 SER A O 20
ATOM 34641 N N . LYS A 1 39 ? 14.688 -30.737 -18.520 1.00 0.00 39 LYS A N 20
ATOM 34642 C CA . LYS A 1 39 ? 13.467 -31.566 -18.530 1.00 0.00 39 LYS A CA 20
ATOM 34643 C C . LYS A 1 39 ? 13.533 -32.679 -19.580 1.00 0.00 39 LYS A C 20
ATOM 34644 O O . LYS A 1 39 ? 13.204 -33.823 -19.267 1.00 0.00 39 LYS A O 20
ATOM 34663 N N . ASP A 1 40 ? 14.027 -32.378 -20.786 1.00 0.00 40 ASP A N 20
ATOM 34664 C CA . ASP A 1 40 ? 14.311 -33.389 -21.818 1.00 0.00 40 ASP A CA 20
ATOM 34665 C C . ASP A 1 40 ? 15.341 -34.427 -21.339 1.00 0.00 40 ASP A C 20
ATOM 34666 O O . ASP A 1 40 ? 15.144 -35.631 -21.500 1.00 0.00 40 ASP A O 20
ATOM 34675 N N . PHE A 1 41 ? 16.415 -33.966 -20.690 1.00 0.00 41 PHE A N 20
ATOM 34676 C CA . PHE A 1 41 ? 17.491 -34.826 -20.189 1.00 0.00 41 PHE A CA 20
ATOM 34677 C C . PHE A 1 41 ? 17.045 -35.727 -19.024 1.00 0.00 41 PHE A C 20
ATOM 34678 O O . PHE A 1 41 ? 17.406 -36.903 -18.968 1.00 0.00 41 PHE A O 20
ATOM 34695 N N . ASN A 1 42 ? 16.205 -35.200 -18.121 1.00 0.00 42 ASN A N 20
ATOM 34696 C CA . ASN A 1 42 ? 15.591 -35.961 -17.028 1.00 0.00 42 ASN A CA 20
ATOM 34697 C C . ASN A 1 42 ? 14.799 -37.161 -17.550 1.00 0.00 42 ASN A C 20
ATOM 34698 O O . ASN A 1 42 ? 14.858 -38.240 -16.962 1.00 0.00 42 ASN A O 20
ATOM 34709 N N . ARG A 1 43 ? 14.085 -36.987 -18.670 1.00 0.00 43 ARG A N 20
ATOM 34710 C CA . ARG A 1 43 ? 13.223 -38.037 -19.202 1.00 0.00 43 ARG A CA 20
ATOM 34711 C C . ARG A 1 43 ? 14.026 -39.260 -19.666 1.00 0.00 43 ARG A C 20
ATOM 34712 O O . ARG A 1 43 ? 13.664 -40.391 -19.353 1.00 0.00 43 ARG A O 20
ATOM 34733 N N . SER A 1 44 ? 15.161 -39.016 -20.326 1.00 0.00 44 SER A N 20
ATOM 34734 C CA . SER A 1 44 ? 16.140 -40.039 -20.730 1.00 0.00 44 SER A CA 20
ATOM 34735 C C . SER A 1 44 ? 16.891 -40.673 -19.549 1.00 0.00 44 SER A C 20
ATOM 34736 O O . SER A 1 44 ? 17.170 -41.874 -19.571 1.00 0.00 44 SER A O 20
ATOM 34744 N N . LYS A 1 45 ? 17.200 -39.897 -18.498 1.00 0.00 45 LYS A N 20
ATOM 34745 C CA . LYS A 1 45 ? 17.826 -40.392 -17.257 1.00 0.00 45 LYS A CA 20
ATOM 34746 C C . LYS A 1 45 ? 16.907 -41.325 -16.449 1.00 0.00 45 LYS A C 20
ATOM 34747 O O . LYS A 1 45 ? 17.365 -42.329 -15.901 1.00 0.00 45 LYS A O 20
ATOM 34766 N N . ALA A 1 46 ? 15.614 -41.000 -16.377 1.00 0.00 46 ALA A N 20
ATOM 34767 C CA . ALA A 1 46 ? 14.617 -41.710 -15.572 1.00 0.00 46 ALA A CA 20
ATOM 34768 C C . ALA A 1 46 ? 14.086 -43.022 -16.194 1.00 0.00 46 ALA A C 20
ATOM 34769 O O . ALA A 1 46 ? 13.394 -43.781 -15.506 1.00 0.00 46 ALA A O 20
ATOM 34776 N N . LEU A 1 47 ? 14.372 -43.302 -17.474 1.00 0.00 47 LEU A N 20
ATOM 34777 C CA . LEU A 1 47 ? 13.774 -44.403 -18.256 1.00 0.00 47 LEU A CA 20
ATOM 34778 C C . LEU A 1 47 ? 14.824 -45.210 -19.035 1.00 0.00 47 LEU A C 20
ATOM 34779 O O . LEU A 1 47 ? 15.897 -44.703 -19.362 1.00 0.00 47 LEU A O 20
ATOM 34795 N N . PHE A 1 48 ? 14.457 -46.451 -19.386 1.00 0.00 48 PHE A N 20
ATOM 34796 C CA . PHE A 1 48 ? 15.223 -47.464 -20.134 1.00 0.00 48 PHE A CA 20
ATOM 34797 C C . PHE A 1 48 ? 16.576 -47.903 -19.543 1.00 0.00 48 PHE A C 20
ATOM 34798 O O . PHE A 1 48 ? 16.803 -49.103 -19.368 1.00 0.00 48 PHE A O 20
ATOM 34815 N N . SER A 1 49 ? 17.476 -46.979 -19.218 1.00 0.00 49 SER A N 20
ATOM 34816 C CA . SER A 1 49 ? 18.861 -47.246 -18.799 1.00 0.00 49 SER A CA 20
ATOM 34817 C C . SER A 1 49 ? 18.982 -47.619 -17.305 1.00 0.00 49 SER A C 20
ATOM 34818 O O . SER A 1 49 ? 19.983 -47.334 -16.645 1.00 0.00 49 SER A O 20
ATOM 34826 N N . GLN A 1 50 ? 17.939 -48.230 -16.738 1.00 0.00 50 GLN A N 20
ATOM 34827 C CA . GLN A 1 50 ? 17.777 -48.450 -15.295 1.00 0.00 50 GLN A CA 20
ATOM 34828 C C . GLN A 1 50 ? 18.908 -49.292 -14.671 1.00 0.00 50 GLN A C 20
ATOM 34829 O O . GLN A 1 50 ? 19.292 -49.075 -13.522 1.00 0.00 50 GLN A O 20
ATOM 34843 N N . SER A 1 51 ? 19.484 -50.223 -15.438 1.00 0.00 51 SER A N 20
ATOM 34844 C CA . SER A 1 51 ? 20.604 -51.089 -15.022 1.00 0.00 51 SER A CA 20
ATOM 34845 C C . SER A 1 51 ? 21.959 -50.360 -14.916 1.00 0.00 51 SER A C 20
ATOM 34846 O O . SER A 1 51 ? 22.891 -50.887 -14.303 1.00 0.00 51 SER A O 20
ATOM 34854 N N . ALA A 1 52 ? 22.087 -49.161 -15.497 1.00 0.00 52 ALA A N 20
ATOM 34855 C CA . ALA A 1 52 ? 23.330 -48.380 -15.543 1.00 0.00 52 ALA A CA 20
ATOM 34856 C C . ALA A 1 52 ? 23.473 -47.348 -14.413 1.00 0.00 52 ALA A C 20
ATOM 34857 O O . ALA A 1 52 ? 24.532 -46.726 -14.291 1.00 0.00 52 ALA A O 20
ATOM 34864 N N . ILE A 1 53 ? 22.441 -47.150 -13.586 1.00 0.00 53 ILE A N 20
ATOM 34865 C CA . ILE A 1 53 ? 22.389 -46.071 -12.606 1.00 0.00 53 ILE A CA 20
ATOM 34866 C C . ILE A 1 53 ? 21.857 -46.534 -11.242 1.00 0.00 53 ILE A C 20
ATOM 34867 O O . ILE A 1 53 ? 20.908 -47.319 -11.159 1.00 0.00 53 ILE A O 20
ATOM 34883 N N . SER A 1 54 ? 22.488 -46.078 -10.156 1.00 0.00 54 SER A N 20
ATOM 34884 C CA . SER A 1 54 ? 22.047 -46.383 -8.789 1.00 0.00 54 SER A CA 20
ATOM 34885 C C . SER A 1 54 ? 20.800 -45.582 -8.396 1.00 0.00 54 SER A C 20
ATOM 34886 O O . SER A 1 54 ? 20.643 -44.417 -8.774 1.00 0.00 54 SER A O 20
ATOM 34894 N N . GLN A 1 55 ? 19.975 -46.171 -7.521 1.00 0.00 55 GLN A N 20
ATOM 34895 C CA . GLN A 1 55 ? 18.797 -45.562 -6.871 1.00 0.00 55 GLN A CA 20
ATOM 34896 C C . GLN A 1 55 ? 19.100 -44.328 -5.991 1.00 0.00 55 GLN A C 20
ATOM 34897 O O . GLN A 1 55 ? 18.208 -43.767 -5.357 1.00 0.00 55 GLN A O 20
ATOM 34911 N N . LYS A 1 56 ? 20.372 -43.943 -5.894 1.00 0.00 56 LYS A N 20
ATOM 34912 C CA . LYS A 1 56 ? 20.875 -42.775 -5.156 1.00 0.00 56 LYS A CA 20
ATOM 34913 C C . LYS A 1 56 ? 21.472 -41.706 -6.085 1.00 0.00 56 LYS A C 20
ATOM 34914 O O . LYS A 1 56 ? 21.642 -40.558 -5.675 1.00 0.00 56 LYS A O 20
ATOM 34933 N N . GLU A 1 57 ? 21.769 -42.071 -7.336 1.00 0.00 57 GLU A N 20
ATOM 34934 C CA . GLU A 1 57 ? 22.316 -41.195 -8.385 1.00 0.00 57 GLU A CA 20
ATOM 34935 C C . GLU A 1 57 ? 21.249 -40.667 -9.352 1.00 0.00 57 GLU A C 20
ATOM 34936 O O . GLU A 1 57 ? 21.323 -39.526 -9.804 1.00 0.00 57 GLU A O 20
ATOM 34948 N N . TYR A 1 58 ? 20.266 -41.510 -9.690 1.00 0.00 58 TYR A N 20
ATOM 34949 C CA . TYR A 1 58 ? 19.251 -41.256 -10.723 1.00 0.00 58 TYR A CA 20
ATOM 34950 C C . TYR A 1 58 ? 18.288 -40.070 -10.463 1.00 0.00 58 TYR A C 20
ATOM 34951 O O . TYR A 1 58 ? 17.662 -39.583 -11.403 1.00 0.00 58 TYR A O 20
ATOM 34969 N N . ASP A 1 59 ? 18.188 -39.605 -9.208 1.00 0.00 59 ASP A N 20
ATOM 34970 C CA . ASP A 1 59 ? 17.338 -38.544 -8.627 1.00 0.00 59 ASP A CA 20
ATOM 34971 C C . ASP A 1 59 ? 15.852 -38.426 -9.051 1.00 0.00 59 ASP A C 20
ATOM 34972 O O . ASP A 1 59 ? 15.144 -37.564 -8.526 1.00 0.00 59 ASP A O 20
ATOM 34981 N N . SER A 1 60 ? 15.312 -39.309 -9.896 1.00 0.00 60 SER A N 20
ATOM 34982 C CA . SER A 1 60 ? 13.900 -39.308 -10.308 1.00 0.00 60 SER A CA 20
ATOM 34983 C C . SER A 1 60 ? 12.895 -39.522 -9.152 1.00 0.00 60 SER A C 20
ATOM 34984 O O . SER A 1 60 ? 11.732 -39.123 -9.265 1.00 0.00 60 SER A O 20
ATOM 34992 N N . SER A 1 61 ? 13.334 -40.109 -8.032 1.00 0.00 61 SER A N 20
ATOM 34993 C CA . SER A 1 61 ? 12.574 -40.213 -6.776 1.00 0.00 61 SER A CA 20
ATOM 34994 C C . SER A 1 61 ? 12.710 -38.989 -5.850 1.00 0.00 61 SER A C 20
ATOM 34995 O O . SER A 1 61 ? 11.885 -38.800 -4.952 1.00 0.00 61 SER A O 20
ATOM 35003 N N . LEU A 1 62 ? 13.740 -38.161 -6.052 1.00 0.00 62 LEU A N 20
ATOM 35004 C CA . LEU A 1 62 ? 14.139 -37.052 -5.187 1.00 0.00 62 LEU A CA 20
ATOM 35005 C C . LEU A 1 62 ? 13.708 -35.675 -5.716 1.00 0.00 62 LEU A C 20
ATOM 35006 O O . LEU A 1 62 ? 13.581 -34.731 -4.933 1.00 0.00 62 LEU A O 20
ATOM 35022 N N . ALA A 1 63 ? 13.500 -35.555 -7.027 1.00 0.00 63 ALA A N 20
ATOM 35023 C CA . ALA A 1 63 ? 13.317 -34.292 -7.735 1.00 0.00 63 ALA A CA 20
ATOM 35024 C C . ALA A 1 63 ? 12.224 -34.384 -8.818 1.00 0.00 63 ALA A C 20
ATOM 35025 O O . ALA A 1 63 ? 11.635 -35.446 -9.053 1.00 0.00 63 ALA A O 20
ATOM 35032 N N . THR A 1 64 ? 11.941 -33.259 -9.482 1.00 0.00 64 THR A N 20
ATOM 35033 C CA . THR A 1 64 ? 10.781 -33.073 -10.382 1.00 0.00 64 THR A CA 20
ATOM 35034 C C . THR A 1 64 ? 11.186 -32.339 -11.668 1.00 0.00 64 THR A C 20
ATOM 35035 O O . THR A 1 64 ? 12.364 -32.046 -11.886 1.00 0.00 64 THR A O 20
ATOM 35046 N N . LEU A 1 65 ? 10.216 -32.049 -12.543 1.00 0.00 65 LEU A N 20
ATOM 35047 C CA . LEU A 1 65 ? 1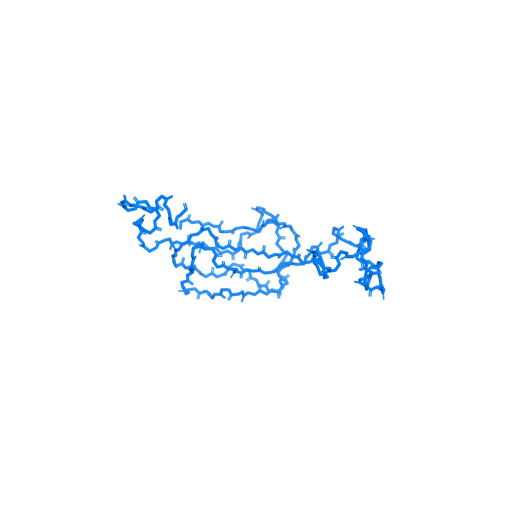0.333 -31.366 -13.848 1.00 0.00 65 LEU A CA 20
ATOM 35048 C C . LEU A 1 65 ? 10.680 -29.868 -13.763 1.00 0.00 65 LEU A C 20
ATOM 35049 O O . LEU A 1 65 ? 10.096 -29.032 -14.449 1.00 0.00 65 LEU A O 20
ATOM 35065 N N . ASP A 1 66 ? 11.650 -29.532 -12.913 1.00 0.00 66 ASP A N 20
ATOM 35066 C CA . ASP A 1 66 ? 12.288 -28.215 -12.819 1.00 0.00 66 ASP A CA 20
ATOM 35067 C C . ASP A 1 66 ? 11.325 -27.065 -12.471 1.00 0.00 66 ASP A C 20
ATOM 35068 O O . ASP A 1 66 ? 11.545 -25.910 -12.851 1.00 0.00 66 ASP A O 20
ATOM 35077 N N . HIS A 1 67 ? 10.253 -27.379 -11.729 1.00 0.00 67 HIS A N 20
ATOM 35078 C CA . HIS A 1 67 ? 9.269 -26.404 -11.273 1.00 0.00 67 HIS A CA 20
ATOM 35079 C C . HIS A 1 67 ? 9.528 -25.870 -9.856 1.00 0.00 67 HIS A C 20
ATOM 35080 O O . HIS A 1 67 ? 10.106 -26.561 -9.016 1.00 0.00 67 HIS A O 20
ATOM 35094 N N . THR A 1 68 ? 9.024 -24.661 -9.575 1.00 0.00 68 THR A N 20
ATOM 35095 C CA . THR A 1 68 ? 8.985 -24.052 -8.232 1.00 0.00 68 THR A CA 20
ATOM 35096 C C . THR A 1 68 ? 7.635 -23.353 -8.021 1.00 0.00 68 THR A C 20
ATOM 35097 O O . THR A 1 68 ? 6.989 -22.954 -8.988 1.00 0.00 68 THR A O 20
ATOM 35108 N N . GLU A 1 69 ? 7.185 -23.179 -6.774 1.00 0.00 69 GLU A N 20
ATOM 35109 C CA . GLU A 1 69 ? 5.877 -22.583 -6.434 1.00 0.00 69 GLU A CA 20
ATOM 35110 C C . GLU A 1 69 ? 6.039 -21.262 -5.668 1.00 0.00 69 GLU A C 20
ATOM 35111 O O . GLU A 1 69 ? 7.053 -21.019 -5.014 1.00 0.00 69 GLU A O 20
ATOM 35123 N N . ILE A 1 70 ? 5.020 -20.400 -5.742 1.00 0.00 70 ILE A N 20
ATOM 35124 C CA . ILE A 1 70 ? 4.987 -19.063 -5.124 1.00 0.00 70 ILE A CA 20
ATOM 35125 C C . ILE A 1 70 ? 3.724 -18.961 -4.269 1.00 0.00 70 ILE A C 20
ATOM 35126 O O . ILE A 1 70 ? 2.647 -19.368 -4.714 1.00 0.00 70 ILE A O 20
ATOM 35142 N N . LYS A 1 71 ? 3.850 -18.371 -3.075 1.00 0.00 71 LYS A N 20
ATOM 35143 C CA . LYS A 1 71 ? 2.825 -18.313 -2.019 1.00 0.00 71 LYS A CA 20
ATOM 35144 C C . LYS A 1 71 ? 2.738 -16.886 -1.442 1.00 0.00 71 LYS A C 20
ATOM 35145 O O . LYS A 1 71 ? 3.745 -16.179 -1.407 1.00 0.00 71 LYS A O 20
ATOM 35164 N N . ALA A 1 72 ? 1.552 -16.461 -0.991 1.00 0.00 72 ALA A N 20
ATOM 35165 C CA . ALA A 1 72 ? 1.311 -15.135 -0.393 1.00 0.00 72 ALA A CA 20
ATOM 35166 C C . ALA A 1 72 ? 2.183 -14.855 0.862 1.00 0.00 72 ALA A C 20
ATOM 35167 O O . ALA A 1 72 ? 2.659 -15.790 1.513 1.00 0.00 72 ALA A O 20
ATOM 35174 N N . PRO A 1 73 ? 2.364 -13.583 1.253 1.00 0.00 73 PRO A N 20
ATOM 35175 C CA . PRO A 1 73 ? 2.984 -13.244 2.535 1.00 0.00 73 PRO A CA 20
ATOM 35176 C C . PRO A 1 73 ? 2.016 -13.378 3.718 1.00 0.00 73 PRO A C 20
ATOM 35177 O O . PRO A 1 73 ? 2.395 -13.861 4.784 1.00 0.00 73 PRO A O 20
ATOM 35188 N N . PHE A 1 74 ? 0.772 -12.918 3.532 1.00 0.00 74 PHE A N 20
ATOM 35189 C CA . PHE A 1 74 ? -0.217 -12.745 4.601 1.00 0.00 74 PHE A CA 20
ATOM 35190 C C . PHE A 1 74 ? -1.688 -12.767 4.132 1.00 0.00 74 PHE A C 20
ATOM 35191 O O . PHE A 1 74 ? -1.982 -12.598 2.948 1.00 0.00 74 PHE A O 20
ATOM 35208 N N . ASP A 1 75 ? -2.604 -12.970 5.089 1.00 0.00 75 ASP A N 20
ATOM 35209 C CA . ASP A 1 75 ? -4.062 -12.976 4.879 1.00 0.00 75 ASP A CA 20
ATOM 35210 C C . ASP A 1 75 ? -4.584 -11.586 4.517 1.00 0.00 75 ASP A C 20
ATOM 35211 O O . ASP A 1 75 ? -4.273 -10.581 5.167 1.00 0.00 75 ASP A O 20
ATOM 35220 N N . GLY A 1 76 ? -5.387 -11.532 3.468 1.00 0.00 76 GLY A N 20
ATOM 35221 C CA . GLY A 1 76 ? -5.788 -10.265 2.888 1.00 0.00 76 GLY A CA 20
ATOM 35222 C C . GLY A 1 76 ? -6.550 -10.388 1.581 1.00 0.00 76 GLY A C 20
ATOM 35223 O O . GLY A 1 76 ? -7.204 -11.399 1.292 1.00 0.00 76 GLY A O 20
ATOM 35227 N N . THR A 1 77 ? -6.440 -9.324 0.795 1.00 0.00 77 THR A N 20
ATOM 35228 C CA . THR A 1 77 ? -7.172 -9.167 -0.469 1.00 0.00 77 THR A CA 20
ATOM 35229 C C . THR A 1 77 ? -6.175 -8.754 -1.518 1.00 0.00 77 THR A C 20
ATOM 35230 O O . THR A 1 77 ? -5.365 -7.852 -1.301 1.00 0.00 77 THR A O 20
ATOM 35241 N N . ILE A 1 78 ? -6.199 -9.428 -2.649 1.00 0.00 78 ILE A N 20
ATOM 35242 C CA . ILE A 1 78 ? -5.151 -9.339 -3.661 1.00 0.00 78 ILE A CA 20
ATOM 35243 C C . ILE A 1 78 ? -5.663 -8.502 -4.851 1.00 0.00 78 ILE A C 20
ATOM 35244 O O . ILE A 1 78 ? -6.872 -8.343 -5.037 1.00 0.00 78 ILE A O 20
ATOM 35260 N N . GLY A 1 79 ? -4.766 -7.935 -5.650 1.00 0.00 79 GLY A N 20
ATOM 35261 C CA . GLY A 1 79 ? -5.099 -7.122 -6.825 1.00 0.00 79 GLY A CA 20
ATOM 35262 C C . GLY A 1 79 ? -5.281 -7.966 -8.082 1.00 0.00 79 GLY A C 20
ATOM 35263 O O . GLY A 1 79 ? -5.275 -9.198 -8.030 1.00 0.00 79 GLY A O 20
ATOM 35267 N N . ASP A 1 80 ? -5.441 -7.307 -9.227 1.00 0.00 80 ASP A N 20
ATOM 35268 C CA . ASP A 1 80 ? -5.366 -7.992 -10.512 1.00 0.00 80 ASP A CA 20
ATOM 35269 C C . ASP A 1 80 ? -3.952 -8.512 -10.793 1.00 0.00 80 ASP A C 20
ATOM 35270 O O . ASP A 1 80 ? -2.948 -7.849 -10.527 1.00 0.00 80 ASP A O 20
ATOM 35279 N N . ALA A 1 81 ? -3.903 -9.719 -11.351 1.00 0.00 81 ALA A N 20
ATOM 35280 C CA . ALA A 1 81 ? -2.683 -10.383 -11.769 1.00 0.00 81 ALA A CA 20
ATOM 35281 C C . ALA A 1 81 ? -1.904 -9.543 -12.800 1.00 0.00 81 ALA A C 20
ATOM 35282 O O . ALA A 1 81 ? -2.492 -8.912 -13.680 1.00 0.00 81 ALA A O 20
ATOM 35289 N N . LEU A 1 82 ? -0.572 -9.590 -12.736 1.00 0.00 82 LEU A N 20
ATOM 35290 C CA . LEU A 1 82 ? 0.337 -8.830 -13.606 1.00 0.00 82 LEU A CA 20
ATOM 35291 C C . LEU A 1 82 ? 1.131 -9.736 -14.577 1.00 0.00 82 LEU A C 20
ATOM 35292 O O . LEU A 1 82 ? 1.945 -9.246 -15.361 1.00 0.00 82 LEU A O 20
ATOM 35308 N N . VAL A 1 83 ? 0.888 -11.050 -14.540 1.00 0.00 83 VAL A N 20
ATOM 35309 C CA . VAL A 1 83 ? 1.627 -12.100 -15.271 1.00 0.00 83 VAL A CA 20
ATOM 35310 C C . VAL A 1 83 ? 0.712 -13.245 -15.702 1.00 0.00 83 VAL A C 20
ATOM 35311 O O . VAL A 1 83 ? -0.341 -13.487 -15.111 1.00 0.00 83 VAL A O 20
ATOM 35324 N N . ASN A 1 84 ? 1.141 -13.993 -16.714 1.00 0.00 84 ASN A N 20
ATOM 35325 C CA . ASN A 1 84 ? 0.462 -15.133 -17.311 1.00 0.00 84 ASN A CA 20
ATOM 35326 C C . ASN A 1 84 ? 1.464 -16.226 -17.672 1.00 0.00 84 ASN A C 20
ATOM 35327 O O . ASN A 1 84 ? 2.668 -16.008 -17.702 1.00 0.00 84 ASN A O 20
ATOM 35338 N N . ILE A 1 85 ? 0.945 -17.402 -18.008 1.00 0.00 85 ILE A N 20
ATOM 35339 C CA . ILE A 1 85 ? 1.696 -18.608 -18.371 1.00 0.00 85 ILE A CA 20
ATOM 35340 C C . ILE A 1 85 ? 2.555 -18.315 -19.608 1.00 0.00 85 ILE A C 20
ATOM 35341 O O . ILE A 1 85 ? 2.013 -18.216 -20.716 1.00 0.00 85 ILE A O 20
ATOM 35357 N N . GLY A 1 86 ? 3.867 -18.109 -19.434 1.00 0.00 86 GLY A N 20
ATOM 35358 C CA . GLY A 1 86 ? 4.756 -17.721 -20.533 1.00 0.00 86 GLY A CA 20
ATOM 35359 C C . GLY A 1 86 ? 5.391 -16.348 -20.331 1.00 0.00 86 GLY A C 20
ATOM 35360 O O . GLY A 1 86 ? 6.361 -16.036 -21.022 1.00 0.00 86 GLY A O 20
ATOM 35364 N N . ASP A 1 87 ? 4.888 -15.531 -19.394 1.00 0.00 87 ASP A N 20
ATOM 35365 C CA . ASP A 1 87 ? 5.587 -14.322 -18.976 1.00 0.00 87 ASP A CA 20
ATOM 35366 C C . ASP A 1 87 ? 6.901 -14.727 -18.303 1.00 0.00 87 ASP A C 20
ATOM 35367 O O . ASP A 1 87 ? 6.923 -15.552 -17.375 1.00 0.00 87 ASP A O 20
ATOM 35376 N N . TYR A 1 88 ? 7.989 -14.159 -18.827 1.00 0.00 88 TYR A N 20
ATOM 35377 C CA . TYR A 1 88 ? 9.315 -14.363 -18.289 1.00 0.00 88 TYR A CA 20
ATOM 35378 C C . TYR A 1 88 ? 9.444 -13.631 -16.960 1.00 0.00 88 TYR A C 20
ATOM 35379 O O . TYR A 1 88 ? 9.529 -12.399 -16.934 1.00 0.00 88 TYR A O 20
ATOM 35397 N N . VAL A 1 89 ? 9.466 -14.399 -15.867 1.00 0.00 89 VAL A N 20
ATOM 35398 C CA . VAL A 1 89 ? 9.629 -13.814 -14.516 1.00 0.00 89 VAL A CA 20
ATOM 35399 C C . VAL A 1 89 ? 10.962 -14.133 -13.827 1.00 0.00 89 VAL A C 20
ATOM 35400 O O . VAL A 1 89 ? 11.561 -15.188 -14.007 1.00 0.00 89 VAL A O 20
ATOM 35413 N N . SER A 1 90 ? 11.425 -13.209 -12.989 1.00 0.00 90 SER A N 20
ATOM 35414 C CA . SER A 1 90 ? 12.710 -13.268 -12.292 1.00 0.00 90 SER A CA 20
ATOM 35415 C C . SER A 1 90 ? 12.567 -12.804 -10.834 1.00 0.00 90 SER A C 20
ATOM 35416 O O . SER A 1 90 ? 11.730 -11.955 -10.509 1.00 0.00 90 SER A O 20
ATOM 35424 N N . ALA A 1 91 ? 13.371 -13.396 -9.947 1.00 0.00 91 ALA A N 20
ATOM 35425 C CA . ALA A 1 91 ? 13.185 -13.399 -8.491 1.00 0.00 91 ALA A CA 20
ATOM 35426 C C . ALA A 1 91 ? 13.020 -12.095 -7.719 1.00 0.00 91 ALA A C 20
ATOM 35427 O O . ALA A 1 91 ? 12.409 -12.087 -6.648 1.00 0.00 91 ALA A O 20
ATOM 35434 N N . SER A 1 92 ? 13.513 -10.985 -8.242 1.00 0.00 92 SER A N 20
ATOM 35435 C CA . SER A 1 92 ? 13.122 -9.667 -7.728 1.00 0.00 92 SER A CA 20
ATOM 35436 C C . SER A 1 92 ? 12.772 -8.665 -8.831 1.00 0.00 92 SER A C 20
ATOM 35437 O O . SER A 1 92 ? 12.384 -7.528 -8.557 1.00 0.00 92 SER A O 20
ATOM 35445 N N . THR A 1 93 ? 12.879 -9.097 -10.088 1.00 0.00 93 THR A N 20
ATOM 35446 C CA . THR A 1 93 ? 12.848 -8.231 -11.283 1.00 0.00 93 THR A CA 20
ATOM 35447 C C . THR A 1 93 ? 11.466 -8.143 -11.939 1.00 0.00 93 THR A C 20
ATOM 35448 O O . THR A 1 93 ? 11.225 -7.264 -12.767 1.00 0.00 93 THR A O 20
ATOM 35459 N N . THR A 1 94 ? 10.532 -9.020 -11.561 1.00 0.00 94 THR A N 20
ATOM 35460 C CA . THR A 1 94 ? 9.236 -9.183 -12.217 1.00 0.00 94 THR A CA 20
ATOM 35461 C C . THR A 1 94 ? 8.206 -9.464 -11.149 1.00 0.00 94 THR A C 20
ATOM 35462 O O . THR A 1 94 ? 8.306 -10.389 -10.341 1.00 0.00 94 THR A O 20
ATOM 35473 N N . GLU A 1 95 ? 7.239 -8.572 -11.122 1.00 0.00 95 GLU A N 20
ATOM 35474 C CA . GLU A 1 95 ? 6.282 -8.422 -10.052 1.00 0.00 95 GLU A CA 20
ATOM 35475 C C . GLU A 1 95 ? 4.939 -9.015 -10.480 1.00 0.00 95 GLU A C 20
ATOM 35476 O O . GLU A 1 95 ? 4.370 -8.644 -11.507 1.00 0.00 95 GLU A O 20
ATOM 35488 N N . LEU A 1 96 ? 4.481 -9.993 -9.705 1.00 0.00 96 LEU A N 20
ATOM 35489 C CA . LEU A 1 96 ? 3.403 -10.908 -10.095 1.00 0.00 96 LEU A CA 20
ATOM 35490 C C . LEU A 1 96 ? 1.986 -10.374 -9.853 1.00 0.00 96 LEU A C 20
ATOM 35491 O O . LEU A 1 96 ? 1.089 -10.625 -10.654 1.00 0.00 96 LEU A O 20
ATOM 35507 N N . VAL A 1 97 ? 1.796 -9.667 -8.735 1.00 0.00 97 VAL A N 20
ATOM 35508 C CA . VAL A 1 97 ? 0.534 -9.080 -8.231 1.00 0.00 97 VAL A CA 20
ATOM 35509 C C . VAL A 1 97 ? 0.758 -8.386 -6.870 1.00 0.00 97 VAL A C 20
ATOM 35510 O O . VAL A 1 97 ? 1.745 -8.660 -6.188 1.00 0.00 97 VAL A O 20
ATOM 35523 N N . ARG A 1 98 ? -0.162 -7.509 -6.444 1.00 0.00 98 ARG A N 20
ATOM 35524 C CA . ARG A 1 98 ? -0.190 -6.877 -5.117 1.00 0.00 98 ARG A CA 20
ATOM 35525 C C . ARG A 1 98 ? -1.160 -7.556 -4.136 1.00 0.00 98 ARG A C 20
ATOM 35526 O O . ARG A 1 98 ? -2.235 -7.940 -4.577 1.00 0.00 98 ARG A O 20
ATOM 35547 N N . VAL A 1 99 ? -0.888 -7.659 -2.828 1.00 0.00 99 VAL A N 20
ATOM 35548 C CA . VAL A 1 99 ? -1.963 -7.968 -1.826 1.00 0.00 99 VAL A CA 20
ATOM 35549 C C . VAL A 1 99 ? -1.867 -7.009 -0.653 1.00 0.00 99 VAL A C 20
ATOM 35550 O O . VAL A 1 99 ? -0.856 -6.356 -0.403 1.00 0.00 99 VAL A O 20
ATOM 35563 N N . THR A 1 100 ? -2.979 -6.832 0.029 1.00 0.00 100 THR A N 20
ATOM 35564 C CA . THR A 1 100 ? -3.115 -5.868 1.099 1.00 0.00 100 THR A CA 20
ATOM 35565 C C . THR A 1 100 ? -3.952 -6.466 2.222 1.00 0.00 100 THR A C 20
ATOM 35566 O O . THR A 1 100 ? -4.920 -7.195 1.988 1.00 0.00 100 THR A O 20
ATOM 35577 N N . ASN A 1 101 ? -3.484 -6.292 3.457 1.00 0.00 101 ASN A N 20
ATOM 35578 C CA . ASN A 1 101 ? -3.989 -6.998 4.626 1.00 0.00 101 ASN A CA 20
ATOM 35579 C C . ASN A 1 101 ? -5.379 -6.478 5.015 1.00 0.00 101 ASN A C 20
ATOM 35580 O O . ASN A 1 101 ? -5.616 -5.269 5.062 1.00 0.00 101 ASN A O 20
ATOM 35591 N N . LEU A 1 102 ? -6.297 -7.395 5.304 1.00 0.00 102 LEU A N 20
ATOM 35592 C CA . LEU A 1 102 ? -7.671 -7.083 5.702 1.00 0.00 102 LEU A CA 20
ATOM 35593 C C . LEU A 1 102 ? -7.775 -6.495 7.120 1.00 0.00 102 LEU A C 20
ATOM 35594 O O . LEU A 1 102 ? -6.820 -6.506 7.900 1.00 0.00 102 LEU A O 20
ATOM 35610 N N . ASN A 1 103 ? -8.971 -5.999 7.458 1.00 0.00 103 ASN A N 20
ATOM 35611 C CA . ASN A 1 103 ? -9.334 -5.599 8.821 1.00 0.00 103 ASN A CA 20
ATOM 35612 C C . ASN A 1 103 ? -9.358 -6.826 9.767 1.00 0.00 103 ASN A C 20
ATOM 35613 O O . ASN A 1 103 ? -9.502 -7.964 9.304 1.00 0.00 103 ASN A O 20
ATOM 35624 N N . PRO A 1 104 ? -9.262 -6.636 11.098 1.00 0.00 104 PRO A N 20
ATOM 35625 C CA . PRO A 1 104 ? -9.051 -7.733 12.046 1.00 0.00 104 PRO A CA 20
ATOM 35626 C C . PRO A 1 104 ? -10.323 -8.512 12.422 1.00 0.00 104 PRO A C 20
ATOM 35627 O O . PRO A 1 104 ? -10.278 -9.442 13.225 1.00 0.00 104 PRO A O 20
ATOM 35638 N N . ILE A 1 105 ? -11.448 -8.170 11.790 1.00 0.00 105 ILE A N 20
ATOM 35639 C CA . ILE A 1 105 ? -12.795 -8.722 12.008 1.00 0.00 105 ILE A CA 20
ATOM 35640 C C . ILE A 1 105 ? -12.914 -10.243 11.816 1.00 0.00 105 ILE A C 20
ATOM 35641 O O . ILE A 1 105 ? -13.853 -10.870 12.308 1.00 0.00 105 ILE A O 20
ATOM 35657 N N . TYR A 1 106 ? -11.942 -10.843 11.127 1.00 0.00 106 TYR A N 20
ATOM 35658 C CA . TYR A 1 106 ? -11.828 -12.281 10.891 1.00 0.00 106 TYR A CA 20
ATOM 35659 C C . TYR A 1 106 ? -11.191 -13.056 12.061 1.00 0.00 106 TYR A C 20
ATOM 35660 O O . TYR A 1 106 ? -11.211 -14.290 12.055 1.00 0.00 106 TYR A O 20
ATOM 35678 N N . ALA A 1 107 ? -10.642 -12.363 13.070 1.00 0.00 107 ALA A N 20
ATOM 35679 C CA . ALA A 1 107 ? -9.955 -12.959 14.227 1.00 0.00 107 ALA A CA 20
ATOM 35680 C C . ALA A 1 107 ? -10.182 -12.238 15.566 1.00 0.00 107 ALA A C 20
ATOM 35681 O O . ALA A 1 107 ? -9.878 -12.811 16.614 1.00 0.00 107 ALA A O 20
ATOM 35688 N N . ASP A 1 108 ? -10.734 -11.023 15.562 1.00 0.00 108 ASP A N 20
ATOM 35689 C CA . ASP A 1 108 ? -10.960 -10.237 16.777 1.00 0.00 108 ASP A CA 20
ATOM 35690 C C . ASP A 1 108 ? -12.153 -9.267 16.640 1.00 0.00 108 ASP A C 20
ATOM 35691 O O . ASP A 1 108 ? -12.628 -8.992 15.536 1.00 0.00 108 ASP A O 20
ATOM 35700 N N . GLY A 1 109 ? -12.665 -8.760 17.765 1.00 0.00 109 GLY A N 20
ATOM 35701 C CA . GLY A 1 109 ? -13.805 -7.830 17.862 1.00 0.00 109 GLY A CA 20
ATOM 35702 C C . GLY A 1 109 ? -15.180 -8.484 17.650 1.00 0.00 109 GLY A C 20
ATOM 35703 O O . GLY A 1 109 ? -16.112 -8.221 18.413 1.00 0.00 109 GLY A O 20
ATOM 35707 N N . SER A 1 110 ? -15.298 -9.386 16.672 1.00 0.00 110 SER A N 20
ATOM 35708 C CA . SER A 1 110 ? -16.509 -10.134 16.268 1.00 0.00 110 SER A CA 20
ATOM 35709 C C . SER A 1 110 ? -16.976 -11.217 17.268 1.00 0.00 110 SER A C 20
ATOM 35710 O O . SER A 1 110 ? -17.705 -12.141 16.897 1.00 0.00 110 SER A O 20
ATOM 35718 N N . HIS A 1 111 ? -16.536 -11.143 18.529 1.00 0.00 111 HIS A N 20
ATOM 35719 C CA . HIS A 1 111 ? -16.855 -12.080 19.616 1.00 0.00 111 HIS A CA 20
ATOM 35720 C C . HIS A 1 111 ? -18.323 -12.000 20.081 1.00 0.00 111 HIS A C 20
ATOM 35721 O O . HIS A 1 111 ? -19.090 -11.134 19.648 1.00 0.00 111 HIS A O 20
ATOM 35735 N N . HIS A 1 112 ? -18.701 -12.874 21.023 1.00 0.00 112 HIS A N 20
ATOM 35736 C CA . HIS A 1 112 ? -19.996 -12.864 21.727 1.00 0.00 112 HIS A CA 20
ATOM 35737 C C . HIS A 1 112 ? -19.810 -12.780 23.253 1.00 0.00 112 HIS A C 20
ATOM 35738 O O . HIS A 1 112 ? -18.682 -12.836 23.756 1.00 0.00 112 HIS A O 20
ATOM 35752 N N . HIS A 1 113 ? -20.912 -12.643 23.999 1.00 0.00 113 HIS A N 20
ATOM 35753 C CA . HIS A 1 113 ? -20.898 -12.315 25.439 1.00 0.00 113 HIS A CA 20
ATOM 35754 C C . HIS A 1 113 ? -21.675 -13.303 26.327 1.00 0.00 113 HIS A C 20
ATOM 35755 O O . HIS A 1 113 ? -21.698 -13.135 27.550 1.00 0.00 113 HIS A O 20
ATOM 35769 N N . HIS A 1 114 ? -22.295 -14.336 25.739 1.00 0.00 114 HIS A N 20
ATOM 35770 C CA . HIS A 1 114 ? -22.971 -15.431 26.459 1.00 0.00 114 HIS A CA 20
ATOM 35771 C C . HIS A 1 114 ? -23.140 -16.677 25.571 1.00 0.00 114 HIS A C 20
ATOM 35772 O O . HIS A 1 114 ? -22.705 -17.771 25.942 1.00 0.00 114 HIS A O 20
ATOM 35786 N N . HIS A 1 115 ? -23.709 -16.502 24.372 1.00 0.00 115 HIS A N 20
ATOM 35787 C CA . HIS A 1 115 ? -23.848 -17.536 23.335 1.00 0.00 115 HIS A CA 20
ATOM 35788 C C . HIS A 1 115 ? -23.886 -16.926 21.919 1.00 0.00 115 HIS A C 20
ATOM 35789 O O . HIS A 1 115 ? -24.053 -15.712 21.756 1.00 0.00 115 HIS A O 20
ATOM 35803 N N . HIS A 1 116 ? -23.751 -17.786 20.901 1.00 0.00 116 HIS A N 20
ATOM 35804 C CA . HIS A 1 116 ? -23.753 -17.437 19.468 1.00 0.00 116 HIS A CA 20
ATOM 35805 C C . HIS A 1 116 ? -24.401 -18.539 18.616 1.00 0.00 116 HIS A C 20
ATOM 35806 O O . HIS A 1 116 ? -25.359 -18.225 17.875 1.00 0.00 116 HIS A O 20
#

Solvent-accessible surface area: 7483 Å² total; per-residue (Å²): 129,37,90,17,69,4,131,38,56,1,32,3,51,64,50,67,6,126,68,50,82,106,5,127,62,15,64,52,0,0,33,0,77,50,81,106,90,15,109,141,115,24,139,59,3,50,152,154,6,90,101,43,151,67,148,166,68,63,27,27,98,112,31,78,93,12,53,22,106,7,134,6,64,35,22,0,28,1,12,81,30,96,3,87,105,53,56,126,0,31,48,82,106,48,68,0,0,99,0,56,48,90,69,110,93,78,26,100,36,87,124,26,118,184,107,141